Protein 6KNC (pdb70)

Organism: Thermococcus kodakarensis (strain ATCC BAA-918 / JCM 12380 / KOD1) (NCBI:txid69014)

InterPro domains:
  IPR007185 DNA polymerase alpha/delta/epsilon, subunit B [PF04042] (469-673)
  IPR011149 DNA polymerase II small subunit, archaeal [MF_00325] (1-725)
  IPR012340 Nucleic acid-binding, OB-fold [SSF50249] (376-436)
  IPR024826 DNA polymerase delta/II small subunit family [PTHR10416] (326-728)
  IPR029052 Metallo-dependent phosphatase-like [SSF56300] (469-696)
  IPR054750 DNA polymerase II small subunit, N-terminal domain [PF22317] (3-56)

B-factor: mean 438.08, std 149.67, range [30.0, 999.99]

Nearest PDB structures (foldseek):
  6knc-assembly1_B  TM=1.001E+00  e=0.000E+00  Thermococcus kodakarensis
  6knb-assembly1_B  TM=9.553E-01  e=0.000E+00  Thermococcus kodakarensis
  9f29-assembly1_B  TM=9.283E-01  e=0.000E+00  Pyrococcus abyssi GE5
  9f2a-assembly1_B  TM=9.265E-01  e=0.000E+00  Pyrococcus abyssi GE5
  5ijl-assembly1_A  TM=6.825E-01  e=0.000E+00  Pyrococcus abyssi GE5

Solvent-accessible surface area: 108663 Å² total; per-residue (Å²): 164,72,60,26,54,128,31,102,60,81,59,92,167,55,11,126,71,78,112,54,146,53,52,86,117,166,95,28,18,12,101,91,101,12,53,112,126,51,23,31,106,44,86,103,57,123,90,215,168,38,96,38,4,75,59,3,4,18,35,8,8,101,16,2,34,150,39,2,43,142,13,5,155,105,56,135,92,20,33,82,40,31,27,10,62,104,4,98,195,38,197,125,96,59,9,0,1,1,0,23,9,9,41,43,61,121,58,227,166,0,31,33,9,28,1,17,16,75,70,22,95,24,88,0,42,1,14,52,151,80,165,15,6,112,69,6,66,33,9,8,58,40,2,2,2,5,0,2,61,0,26,18,40,217,51,58,0,97,4,90,99,24,17,25,1,50,7,49,122,172,72,217,94,85,93,116,42,186,57,67,0,4,2,0,5,15,1,1,1,13,1,3,7,109,76,23,14,72,103,0,8,37,76,8,5,36,6,20,2,1,80,39,132,48,208,99,36,74,100,22,16,12,46,6,8,0,10,8,4,3,0,2,6,6,20,3,54,31,102,50,141,40,7,146,138,9,18,39,5,23,7,6,4,23,5,6,39,0,6,6,35,0,13,94,16,10,15,125,59,11,23,7,12,3,3,0,2,37,38,7,6,0,23,15,0,21,15,7,49,15,19,13,140,2,2,0,68,36,2,96,128,60,190,39,9,65,39,15,18,19,6,3,26,3,92,2,44,23,5,10,11,12,5,5,16,24,26,4,5,40,10,0,27,105,106,8,98,140,39,47,23,96,138,0,0,52,0,0,11,13,5,0,16,5,5,2,14,1,2,4,26,39,20,162,6,3,7,1,11,18,19,31,0,21,9,9,13,78,61,48,4,12,4,4,5,8,2,36,4,20,14,38,32,101,70,54,46,45,45,0,1,0,2,1,0,1,0,1,8,21,57,10,61,81,22,128,97,72,124,49,71,1,21,0,0,20,0,0,4,1,2,0,20,66,18,113,40,149,37,79,10,148,27,15,169,110,18,56,67,100,138,46,20,115,52,34,12,96,24,4,42,153,59,0,75,156,0,29,38,31,0,140,127,1,4,79,55,2,36,7,24,10,137,93,30,61,7,70,76,4,86,47,39,0,22,47,0,48,21,18,45,4,14,134,49,0,15,97,81,2,113,72,11,25,177,118,121,21,36,26,62,0,2,30,63,0,0,32,9,4,31,107,40,125,78,37,135,72,41,61,124,43,108,25,0,48,33,0,0,14,0,2,0,0,0,10,14,34,9,34,7,2,8,5,59,16,0,3,40,62,1,85,28,44,134,0,147,84,58,81,17,27,66,0,0,0,0,41,6,20,24,28,6,138,46,2,20,15,34,11,12,4,11,3,8,4,9,0,1,26,0,39,104,82,44,62,23,54,61,4,74,14,38,105,70,18,4,65,2,16,34,39,0,5,48,44,9,15,104,85,58,36,158,14,138,124,84,9,106,33,86,30,5,76,100,16,14,105,38,13,0,0,15,14,8,9,74,104,57,35,194,40,81,6,77,54,112,144,10,75,20,30,110,28,47,31,0,7,2,2,0,0,10,0,12,3,15,0,15,18,89,37,0,29,49,9,9,109,34,1,95,119,22,65,19,164,41,11,90,34,0,54,101,41,26,125,69,79,150,192,114,200,89,84,3,104,34,52,70,7,58,38,69,31,155,78,13,123,14,28,76,127,97,101,67,140,63,39,135,62,34,46,31,112,6,52,72,117,75,40,67,55,11,43,15,7,13,32,5,40,102,79,22,8,6,24,8,16,58,144,43,72,120,92,62,83,7,14,23,86,58,12,40,8,18,6,12,61,11,44,58,6,16,6,54,69,5,56,68,83,129,41,9,77,154,19,106,60,36,43,64,19,22,48,45,38,4,23,8,22,25,37,20,50,42,72,57,51,71,108,42,36,4,33,0,8,2,6,6,6,9,16,18,1,41,10,9,4,60,12,0,99,112,107,72,156,2,84,4,96,20,62,51,106,24,110,179,138,18,0,68,66,0,8,111,125,8,103,31,78,36,77,68,7,67,61,6,0,126,50,13,42,148,21,38,8,57,3,42,32,7,7,35,24,2,58,83,5,91,10,7,3,3,1,63,32,15,22,30,3,29,21,71,122,31,91,45,2,46,71,6,6,96,23,2,111,73,16,129,34,74,66,31,120,97,122,196,4,92,28,0,96,67,0,39,13,69,19,115,178,25,117,11,79,2,10,12,20,5,10,6,21,17,166,24,47,43,84,113,184,101,147,91,11,1,36,2,88,123,32,80,0,2,6,3,0,10,5,6,9,20,42,143,42,107,0,111,55,70,89,109,46,22,2,1,30,7,2,45,87,95,42,118,4,102,5,66,15,34,10,8,1,49,50,69,239,61,60,9,17,1,6,6,2,1,8,141,20,3,38,179,48,70,2,2,67,112,0,15,134,121,32,110,39,3,172,30,79,1,9,33,15,63,1,73,162,56,48,41,86,2,12,21,14,60,1,37,128,36,72,35,76,4,50,38,17,31,38,0,56,157,36,74,41,76,47,17,39,51,62,1,100,110,108,123,59,136,1,84,183,10,101,57,113,4,116,23,51,27,126,76,95,2,99,2,36,90,31,12,136,70,1,18,80,56,4,150,7,149,56,26,125,123,2,16,2,9,133,34,15,32,6,25,105,37,8,5,11,12,18,8,9,1,0,0,2,13,104,19,90,2,116,7,78,70,10,5,0,4,42,47,95,10,34,19,4,51,27,59,30,22,67,2,120,72,41,67,18,64,39,113,71,12,123,120,19,35,23,57,94,9,39,116,46,130,80,9,134,155,44,68,37,49,8,35,8,52,0,1,5,6,7,6,1,101,92,1,2,147,35,1,13,83,0,0,108,0,0,4,26,0,0,77,68,24,6,64,17,108,108,70,13,80,6,98,138,33,121,56,5,22,24,30,11,2,1,9,0,12,29,3,15,4,16,0,27,0,0,32,4,13,10,31,15,110,67,145,44,0,43,0,11,56,66,14,10,41,69,96,34,66,94,39,133,19,45,92,10,6,10,0,5,7,2,0,4,1,0,14,10,2,101,88,15,50,38,121,130,152,31,50,97,13,13,1,2,27,14,1,4,10,94,52,66,16,160,53,132,94,24,80,93,101,39,91,80,31,35,53,51,21,19,40,58,11,17,114,19,2,61,112,52,41,25,19,91,86,69,136,3,18,87,106,44,57,156,77,120,158,143,79,80,82,33,98,65,90,28,11,42,32,66,56,115,48,29,112,90,119,46,51,29,20,76,14,48,24,74,92,44,58,67,20,36,125,26,17,48,146,30,6,8,92,6,64,2,84,10,103,165,18,104,120,104,137,42,102,28,6,22,19,42,132,10,60,155,15,80,11,152,23,75,19,64,5,29,48,47,77,28,89,149,129,32,64,57,9,56,115,67,47,21,115,73,104,24,105,36,51,8,18,24,33,18,21,40,41,34,14,37,99,83,10,91,83,67,96,31,42,69,18,36,15,31,37,7,12,55,89,12,13,118,104,62,47,70,169,126,76,38,14,34,7,13,16,57,13,0,129,88,31,27,54,16,5,31,2,8,13,53,41,17,79,31,2,5,23,58,1,34,107,126,5,22,25,4,102,0,7,12,89,70,104,19,5,10,12,17,12,34,12,45,87,80,9,16,97,103,19,79,34,101,93,68,51,82,12,8,2,59,4,67,38,5,58,74,9,4,113,75,15,86,38,196,12,25,2,5,26,96,11,30,130,107,101,62,0,41,0,24,8,77,52,49,4,77,9,24,17,69,7,38,25,84,124,29,146,39,96,155,74,125,69,79,179,53,86,45,54,0,22,0,10,0,31,0,47,0,14,52,16,0,6,46,5,0,46,71,16,18,111,6,0,48,3,35,0,90,123,93,32,0,7,5,69,1,66,45,172,74,31,66,0,54,0,77,0,29,97,161,41,88,0,2,97,74,35,92,10,147,123,98,2,116,8,10,0,6,6,185,64,9,22,33,3,6,122,7,9,25,92,96,51,93,0,27,5,63,0,0,66,136,38,31,0,27,6,11,14,102,10,101,135,81,0,98,3,9,4,31,5,40,58,77,160,125,126,94,40,5,22,5,11,14,64,4,0,121,64,22,8,64,10,2,16,2,4,14,57,18,25,86,64,0,2,21,45,10,44,131,125,0,25,29,4,63,3,40,8,107,64,154,39,4,9,7,11,6,54,3,34,90,73,28,10,86,100,25,98,40,113,98,57,72,66,12,6,5,37,0,79,78,2,49,108,12,5,141,70,13,112,62,185,19,43,1,36,25,102,10,18,109,81,106,72,1,66,1,30,15,80,46,7,3,90,2,32,7,59,6,40,23,77,129,16,166,30,159,99,100,143,31,77,148,69,83,57,39,1,35,0,9,2,44,0,41,6,16,58,13,6,8,90,26,0,40,112,47,28,92,38,2,60,11,10,0,59,131,68,39,1,5,11,49,0,83,31,149,58,32,60,13,54,4,81,0,26,88,150,12,153,4,8,64,94,21,98,9,144,108,87,1,94,7,23,0,6,4,160,40,3,44,37,3,10,141,17,10,37,133,91,45,92,0,50,5,113,0,0,80,124,37,8,3,16,1,42,17,58,2,117,125,96,1,84,2,3,2,15,4,46,32,130,73,178,238,65,21,7,51,4,16,8,75,9,0,116,54,20,16,72,10,2,34,3,5,10,89,7,1,94,84,2,3,14,54,6,47,96,146,4,24,24,1,94,14,22,10,73,62,77,34,5,16,2,25,6,56,2,30,81,85,14,16,64,123,43,66,45,82,64,51,30,73,19,4,19,57,2,76,79,13,60,102,29,2,144,49,9,94,35,169,10,31,4,18,27,97,4,28,51,83,34,51,6,61,1,18,2,86,24,39,1,57,11,26,16,51,27,40,9,104,98,36,72,43,111,87,63,127,54,83,173,92,117,28,60,1,39,1,14,0,45,0,68,4,8,26,6,2,15,59,11,0,29,98,24,19,81,39,2,62,7,16,0,60,127,81,57,2,14,7,70,2,96,42,123,72,35,82,6,52,1,94,1,16,67,133,51,138,0,6,81,54,18,96,16,117,113,99,2,95,11,48,0,0,1,131,37,8,32,66,3,6,117,24,19,27,154,82,58,74,0,43,10,87,0,2,85,122,64,21,0,26,9,22,12,70,12,134,115,95,1,114,3,10,1,8,1,13,10,45,81,93,140

Sequence (2315 aa):
YSTYSDLVIAPKEGFHYRAKEIPDEWELAFDVKNVKFEVPKVKNAQSKEGEVIIQAYSSYFKSRLKKMRRIFRENPEIGTIVDIAKLSYVREDDVTIIGLVNEKRETRKGYLFEIEDATGRIKVFIGSDKEGANEAYSTIMPDSVVAFRGTPGKGIFFANRVFLPDVPKFKRSKPPLEEKVYAILLSDIHVGSNKFCEEAFIKFLEWLNGEVNSRTEEELVSRIKYIIIGGDVVDGVGIYPGQYNELAIPDIFDQYEALANLLKQVPDHITMFIGPGNHDAARTALPQPGFYEEYAKPLYKLKNAVIISNPAVIRLHGRDFLVAHGRGIEDVVDFVPNRSHHRPAEAMVELLKLRHIAPTFGNKVPIAPDPEDTLVIESVPDLFQAGHVHVMQYKTYNGVFVINTGTWQAQTEFQKMVNIIPTPARVPIIDVETARLRAVVRFDQFCEGVPEMKAYFESLQREIDRAYAIARKARAQGKDPSFDVEVPQATDMAGRVESLVGPPGVAERIRELVKEYGKEIAALKVVDEIIEGKFGDLGSKEKYAEQAVRTALAILTEGIVSAPLEGIADVKIKRNEWADGSEYLALYYAGPIRSSGGTAQALSVLVGDYVRRKLGLDRFKPSDEHIERMVEEVDLYHRAVTRLQYHPEADEVRLAMRNIPIEITGEETDKVEVSHRNVPGVETNHLRGGAILVLAEGVLQKAKKLVKYIDKMGIEGWDWIKEFVEAKEKGVEKGFYYELYEKFRANIAPNKKYTKEIIGGRPLFAEPSTNGGFRLRYGRSWSVNPATMLILGCIVTPATTVEGPIVRLKNGSVVRVDDYETALKVRNEVDEILYVGDALVNFGDFVENNQTLLPANYVEEWWVQELVQAIKDLYEVELQPFAENDREAVEEAAEYLEVDPDFLWNLLKDPLRVKPDVETAIHLSTVLDIPFHPYYTLYWNTLQPEEVEELQKALLGAQIEWAEFRKNRFAKKVVLENDKNIKRYLELLGLPHRLERVEKKRKVIVVEYPWSAALLTPLGNLEWEFKAKPFYTVIDIINENNRIKLRDRGISWIGKPPVQVLFPIGLAGGQSRDIKKAAEEGKTARVEIAFFKCPKCGHVGPEHLCPVCGTRKELLWHCPKCGADYPESDAKDFNYRCPKCDVELKPYAEREIKPADLLRQAMDNVKVYGIDRLKGVKGMTSGYKMAEPLEKGLLRVKNDVYVFKDGTIRFDATDAPITHFKPKEIGTSVEKLRELGYTHDFEGKPLERDDQILELKVQDVILPYEAGRYLLKVARFIDDLLEKFYGLPRFYNAEKMEDLVGHLVIGLAPHTSAGIIGRIIGFSDVLVGYAHPYYHAAKRRNCDGDEDAVMLLLDALLNFSKYYLPEKRGGKMDAPLVVTTRLDPREVDSEVHNMDVVRYYPLEFYKATYELKSPKEVKVIERVEDGDMEEKVARQLALAERIRAVDEHHVAETIINSHLVPDLRGNLRSFTRQEFRCVKCNTKYRRPPLTGKCPKCGGKIVLTVSKGAIEKYLPTAKMLVTKYRVKDYTRQRICITEKDIKTLFQRTLMGFSADICEKMVKERTGHSMPFEVVFDGAKEFADLIATASNLIDEAAFKFTEEGISMRAMDPSRVVLIDLNLPESIFSKYEVEEPETIGINMDQFKKILKRGKAKDTLILRKGDENFLEITFEGTAKRTFRLPLIDVEELELELPELPFTAKVVLLGEVLKEGIKDASLVSDAIKFIAKENEFTMKAEGETNEVEIRLTLEDEGLLDLEVEEETKSAYGIRYLSDMVKGIGKADEVILRFGNEMPLQMEYMIRDEGRLTFLLAPRVEEMPFEVVFDGAKEFADLIATASNLIDEAAFKFTEEGISMRAMDPSRVVLIDLNLPESIFSKYEVEEPETIGINMDQFKKILKRGKAKDTLILRKGDENFLEITFEGTAKRTFRLPLIDVEELELELPELPFTAKVVLLGEVLKEGIKDASLVSDAIKFIAKENEFTMKAEGETNEVEIRLTLEDEGLLDLEVEEETKSAYGIRYLSDMVKGIGKADEVILRFGNEMPLQMEYMIRDEGRLTFLLAPRVEEMPFEVVFDGAKEFADLIATASNLIDEAAFKFTEEGISMRAMDPSRVVLIDLNLPESIFSKYEVEEPETIGINMDQFKKILKRGKAKDTLILRKGDENFLEITFEGTAKRTFRLPLIDVEELELELPELPFTAKVVLLGEVLKEGIKDASLVSDAIKFIAKENEFTMKAEGETNEVEIRLTLEDEGLLDLEVEEETKSAYGIRYLSDMVKGIGKADEVILRFGNEMPLQMEYMIRDEGRLTFLLAPRVEE

Radius of gyration: 45.82 Å; Cα contacts (8 Å, |Δi|>4): 4794; chains: 5; bounding box: 106×121×122 Å

Foldseek 3Di:
DDLQQPPADAFDPPFDADDDDFDWDWDDACCPPFVVDFFVPQPPDDDPDDDSACQLQVLAVVQVCVLLVVLVVVDPPADQEDEPVCLVVPDWFKHKYKFWWQAWDQDPQFIWTWGAHPNGIAIEGEGHPAPCNVVVVLADRHTAIKMFIGHADPGHTDTRDIGAQAFDLDDDDDDFDPDWEWEWEAEAQAAFWPFFLVVLLSVVLNVLSPPDDDPVVSVHSSRYQEYAYQENLHPADDPDPPCVVTGNHPDQLSSLSSVLSSPVSHDLSRAYEAEYEQRHQAPQAPFGNFRDCPSCVVLVVDPSRDTHTAFIFMQTPNATATRHAADQLVVSPVPRPPHDLQCSLVSVNSVNRRQFGHRDPDPPGHYGRGSHNPRGNNDRHQEDEYEPQQHWDWDADSNHTYIYHHYRGAQDVVNVVVPGHHQHSWIFMATPRSSYTDDIGHPCVSPDDD/DLVVVVLVVVVVQLVVLQVVLQLLLCLQQDPDNHFQFAADFALLRLLCLQPHDDPCSVLLVVCCVPPNLLVSLLVVLVCLQVAPSHDDDDLQRSLLCSLSSSLCSVLSQLFQCNPQFWDGKDKAFPVVPPGFIFIETATFAPHQLRAQASLQVSLVSSVVSCVVVVGWFDAQDPLRLVQVLQLLVVCCPPVHPDDDRDDSVCSNVVVRLRGHHYFYDAHDAAATPSPPDPPDDDRHRTPSRNCNRCVRCVVCLQCVVVSCVVSPPPRPVVSVVVLVVLPPDVPAFPVLVLLVVLVPDPQVVVVVVVVCVVFWHPLDDPLDDDFAAEAAAAPAEWDCLCVLVFPDHHHYDLDAFFAKFAFQQGFIGTDGHNVVSVVRVVGGDFPLHRYHDYHHLVPDDGDDFWFFAHFDDQQVVVVVVQVLCCVPVVQHDDALAADDCVSLVVCCVVLVHDSVLVRVCSPPVRVRDDFQVSQVSNCLPSVAAGRPVLAFQQSRDACVLVLQVLVQQVPWDWAWDADPNDTFTFKTKGFCVSDHCVVVVNRSQGWDWDPPVVDDTTIMRGPPNRRSVCQLCQVVPDRDDGDPNAGRLRSSCVDHSHHHDRRRPDHDDDDFAQFADAQACLCPPQQWLCCCLVVWGKGQAKAAWWAAPPPGDIGLGQQDLVDGDGTFAWWAAVVDGDIAHPVRCVVVPQADPVDGDHTARIGTDMGTSNVVVVSQCVQLVDDDADTHHHHNAQQFDNSRGDRCVLSVLCRVLVAGDDLQQFRWDKFFADADQKDFCVQFVDDLVLCVVVSQAAALVRHGSDDRGDIHGDDQQEKAAAPVCLSRVVSVLVSVQSCCVRVSVHHRDQPADHSQSQAPFKKWKDWFSGQETEIHGYRGYDHDNHMYHHCLNPPPSSVSSVTGMIIMGHDSSCSNGGDPRSFGDRDDDRHTYNNHYYYNRPPPVPPCVNVSSPSVPDDDVLSNVVSSVGRRSVPCVSVCVVVCPPPSVLVSCVSVVVSSCVVVVVDDDDTCDCVVVVVCLVCVLVVLQQAFWWAFDVGHVDTDHSDDDQDDPVDRGRTHTPSVLPPSVVCLCVCVVVPLVHDDPPCVCVNVVVVVVSVVVVDDPDPDPPSSDCPVVVVVVVVVVD/DKWKFKAAFLVQCLLVLQLVCLQPQKWKWFFAPQFIWTWAAGPVRFKIKIKTGGPVRTPDTGDDHTDMWIDRSNCVNVVSVPPGRRWMWMWIDDDAQWIWIFTDDPDTDIDIHGTDDDDHDDDDDDPDDWQWKWKFFLVLLQCVLVVLVVFAWKWKWKDAPFWTWIWHHDDPDIDIRIDGCVDDGTPDIGHHHIFMFMAGRVSSNSNSVSPDGGFMWMWTDGHQGWIWIWDADVNHMMMIMTGHTDPPD/DKWKFKAAQLQLVLLVLVLVCLQDFKFWWFQDPQGIWGWAHHPVRFKIKIKGFGPVRTDRTGDDDTDTFMDGSNPVSVVSVPDGRGWMWMWMDDPDQKIWIFTPDPHTDIDIDGTDDDDGDPDDDDPDAFQKKKKFWLVCLCCVLVVLVVADFKKKWWGDQQWTWIWRDHDPDIDIDIGGCVDPGIHHMRHDDIAIAMATSVVSVSSSVSGDGGFTWMWTHGHQGWTFTKGADPNRMIMTMTGGTDDDD/DWWKFKAQFLVLVLLVLQLCVLFAFWWKFWQDQQGTWTWAHHPVQFKTKIWFDGNVRTPGTTDDDTGIFTDGSVVSNVVSVVPGGRWMWMWTDDDDQWTWTWIHGPDTDTDIDGTDDDPTDDDDDDDDAALWKFKWFQVLLQVVLVVVVVQHFKWKWKDADQWTKIKDDDDPDIDMDIDGCPDDTTPDTRHDHIFMAMATSVSVNSNSVSPDGGWIKMWGHGRQGWTKIWTARPNHIIMIMTHHGDPDD

Structure (mmCIF, N/CA/C/O backbone):
data_6KNC
#
_entry.id   6KNC
#
_cell.length_a   1.00
_cell.length_b   1.00
_cell.length_c   1.00
_cell.angle_alpha   90.00
_cell.angle_beta   90.00
_cell.angle_gamma   90.00
#
_symmetry.space_group_name_H-M   'P 1'
#
loop_
_entity.id
_entity.type
_entity.pdbx_description
1 polymer 'DNA polymerase II small subunit'
2 polymer 'DNA polymerase D DP2 (DNA polymerase II large) subunit'
3 polymer 'DNA polymerase sliding clamp 1'
4 polymer pri30DNA
5 polymer temp45DNA
6 non-polymer 'FE (III) ION'
7 non-polymer 'ZINC ION'
#
loop_
_atom_site.group_PDB
_atom_site.id
_atom_site.type_symbol
_atom_site.label_atom_id
_atom_site.label_alt_id
_atom_site.label_comp_id
_atom_site.label_asym_id
_atom_site.label_entity_id
_atom_site.label_seq_id
_atom_site.pdbx_PDB_ins_code
_atom_site.Cartn_x
_atom_site.Cartn_y
_atom_site.Cartn_z
_atom_site.occupancy
_atom_site.B_iso_or_equiv
_atom_site.auth_seq_id
_atom_site.auth_comp_id
_atom_site.auth_asym_id
_atom_site.auth_atom_id
_atom_site.pdbx_PDB_model_num
ATOM 1 N N . TYR A 1 88 ? 60.56500 106.01700 110.13400 1.000 754.30000 286 TYR A N 1
ATOM 2 C CA . TYR A 1 88 ? 61.43100 107.16600 110.37400 1.000 754.30000 286 TYR A CA 1
ATOM 3 C C . TYR A 1 88 ? 60.75900 108.43300 109.87200 1.000 754.30000 286 TYR A C 1
ATOM 4 O O . TYR A 1 88 ? 59.98000 108.40500 108.91700 1.000 754.30000 286 TYR A O 1
ATOM 13 N N . SER A 1 89 ? 61.06000 109.54500 110.53100 1.000 715.04000 287 SER A N 1
ATOM 14 C CA . SER A 1 89 ? 60.47400 110.81900 110.16300 1.000 715.04000 287 SER A CA 1
ATOM 15 C C . SER A 1 89 ? 61.17700 111.39500 108.94000 1.000 715.04000 287 SER A C 1
ATOM 16 O O . SER A 1 89 ? 62.12200 110.82100 108.39400 1.000 715.04000 287 SER A O 1
ATOM 19 N N . THR A 1 90 ? 60.73100 112.57600 108.53300 1.000 561.89000 288 THR A N 1
ATOM 20 C CA . THR A 1 90 ? 61.28400 113.25000 107.37500 1.000 561.89000 288 THR A CA 1
ATOM 21 C C . THR A 1 90 ? 61.58100 114.71800 107.61600 1.000 561.89000 288 THR A C 1
ATOM 22 O O . THR A 1 90 ? 61.92000 115.41700 106.65700 1.000 561.89000 288 THR A O 1
ATOM 26 N N . TYR A 1 91 ? 61.37400 115.21600 108.84000 1.000 519.37000 289 TYR A N 1
ATOM 27 C CA . TYR A 1 91 ? 61.67000 116.58700 109.26200 1.000 519.37000 289 TYR A CA 1
ATOM 28 C C . TYR A 1 91 ? 60.93800 117.65000 108.43000 1.000 519.37000 289 TYR A C 1
ATOM 29 O O . TYR A 1 91 ? 61.36000 118.80800 108.40600 1.000 519.37000 289 TYR A O 1
ATOM 38 N N . SER A 1 92 ? 59.81600 117.29800 107.79500 1.000 594.81000 290 SER A N 1
ATOM 39 C CA . SER A 1 92 ? 59.04000 118.23200 106.98800 1.000 594.81000 290 SER A CA 1
ATOM 40 C C . SER A 1 92 ? 57.85400 118.81800 107.73100 1.000 594.81000 290 SER A C 1
ATOM 41 O O . SER A 1 92 ? 56.99400 119.44500 107.10500 1.000 594.81000 290 SER A O 1
ATOM 44 N N . ASP A 1 93 ? 57.79000 118.63600 109.04800 1.000 879.75000 291 ASP A N 1
ATOM 45 C CA . ASP A 1 93 ? 56.68700 119.16300 109.83400 1.000 879.75000 291 ASP A CA 1
ATOM 46 C C . ASP A 1 93 ? 57.06100 120.40300 110.63300 1.000 879.75000 291 ASP A C 1
ATOM 47 O O . ASP A 1 93 ? 56.16500 121.16300 111.01600 1.000 879.75000 291 ASP A O 1
ATOM 52 N N . LEU A 1 94 ? 58.34900 120.61200 110.91200 1.000 925.14000 292 LEU A N 1
ATOM 53 C CA . LEU A 1 94 ? 58.75200 121.77200 111.69600 1.000 925.14000 292 LEU A CA 1
ATOM 54 C C . LEU A 1 94 ? 58.66200 123.02400 110.84100 1.000 925.14000 292 LEU A C 1
ATOM 55 O O . LEU A 1 94 ? 59.58600 123.35200 110.08800 1.000 925.14000 292 LEU A O 1
ATOM 60 N N . VAL A 1 95 ? 57.52500 123.70300 110.92900 1.000 963.14000 293 VAL A N 1
ATOM 61 C CA . VAL A 1 95 ? 57.27000 124.94200 110.21000 1.000 963.14000 293 VAL A CA 1
ATOM 62 C C . VAL A 1 95 ? 56.74100 125.91200 111.25900 1.000 963.14000 293 VAL A C 1
ATOM 63 O O . VAL A 1 95 ? 55.59500 125.79100 111.70700 1.000 963.14000 293 VAL A O 1
ATOM 67 N N . ILE A 1 96 ? 57.57600 126.85900 111.67400 1.000 999.99000 294 ILE A N 1
ATOM 68 C CA . ILE A 1 96 ? 57.21800 127.84600 112.68400 1.000 999.99000 294 ILE A CA 1
ATOM 69 C C . ILE A 1 96 ? 57.53400 129.22000 112.11900 1.000 999.99000 294 ILE A C 1
ATOM 70 O O . ILE A 1 96 ? 58.66200 129.46800 111.67600 1.000 999.99000 294 ILE A O 1
ATOM 75 N N . ALA A 1 97 ? 56.54200 130.10800 112.13400 1.000 999.99000 295 ALA A N 1
ATOM 76 C CA . ALA A 1 97 ? 56.75200 131.45400 111.64100 1.000 999.99000 295 ALA A CA 1
ATOM 77 C C . ALA A 1 97 ? 57.57800 132.25800 112.64500 1.000 999.99000 295 ALA A C 1
ATOM 78 O O . ALA A 1 97 ? 57.56300 131.95700 113.84300 1.000 999.99000 295 ALA A O 1
ATOM 80 N N . PRO A 1 98 ? 58.35300 133.24300 112.17100 1.000 999.99000 296 PRO A N 1
ATOM 81 C CA . PRO A 1 98 ? 59.12800 134.08100 113.09300 1.000 999.99000 296 PRO A CA 1
ATOM 82 C C . PRO A 1 98 ? 58.23000 134.87000 114.03100 1.000 999.99000 296 PRO A C 1
ATOM 83 O O . PRO A 1 98 ? 57.07700 135.17900 113.71700 1.000 999.99000 296 PRO A O 1
ATOM 87 N N . LYS A 1 99 ? 58.77600 135.17900 115.19800 1.000 999.99000 297 LYS A N 1
ATOM 88 C CA . LYS A 1 99 ? 58.02400 135.90400 116.20500 1.000 999.99000 297 LYS A CA 1
ATOM 89 C C . LYS A 1 99 ? 57.83300 137.34500 115.76000 1.000 999.99000 297 LYS A C 1
ATOM 90 O O . LYS A 1 99 ? 58.76900 137.98700 115.27200 1.000 999.99000 297 LYS A O 1
ATOM 96 N N . GLU A 1 100 ? 56.60300 137.84200 115.90700 1.000 999.99000 298 GLU A N 1
ATOM 97 C CA . GLU A 1 100 ? 56.30200 139.21100 115.50900 1.000 999.99000 298 GLU A CA 1
ATOM 98 C C . GLU A 1 100 ? 56.97900 140.21300 116.43100 1.000 999.99000 298 GLU A C 1
ATOM 99 O O . GLU A 1 100 ? 57.35200 141.30600 115.98700 1.000 999.99000 298 GLU A O 1
ATOM 105 N N . GLY A 1 101 ? 57.15000 139.86000 117.70700 1.000 999.99000 299 GLY A N 1
ATOM 106 C CA . GLY A 1 101 ? 57.78000 140.75400 118.66300 1.000 999.99000 299 GLY A CA 1
ATOM 107 C C . GLY A 1 101 ? 59.25300 141.00500 118.40600 1.000 999.99000 299 GLY A C 1
ATOM 108 O O . GLY A 1 101 ? 59.80400 141.97800 118.93000 1.000 999.99000 299 GLY A O 1
ATOM 109 N N . PHE A 1 102 ? 59.89600 140.16200 117.60200 1.000 999.99000 300 PHE A N 1
ATOM 110 C CA . PHE A 1 102 ? 61.30600 140.32200 117.28600 1.000 999.99000 300 PHE A CA 1
ATOM 111 C C . PHE A 1 102 ? 61.45200 141.27100 116.10700 1.000 999.99000 300 PHE A C 1
ATOM 112 O O . PHE A 1 102 ? 60.86300 141.05100 115.04400 1.000 999.99000 300 PHE A O 1
ATOM 120 N N . HIS A 1 103 ? 62.24400 142.31700 116.29600 1.000 999.99000 301 HIS A N 1
ATOM 121 C CA . HIS A 1 103 ? 62.37600 143.35800 115.29400 1.000 999.99000 301 HIS A CA 1
ATOM 122 C C . HIS A 1 103 ? 63.46500 143.00400 114.29700 1.000 999.99000 301 HIS A C 1
ATOM 123 O O . HIS A 1 103 ? 64.62100 142.78100 114.67400 1.000 999.99000 301 HIS A O 1
ATOM 130 N N . TYR A 1 104 ? 63.09300 142.97600 113.02800 1.000 974.23000 302 TYR A N 1
ATOM 131 C CA . TYR A 1 104 ? 64.04200 142.75000 111.95900 1.000 974.23000 302 TYR A CA 1
ATOM 132 C C . TYR A 1 104 ? 64.53400 144.08700 111.45000 1.000 974.23000 302 TYR A C 1
ATOM 133 O O . TYR A 1 104 ? 63.74400 145.00800 111.22600 1.000 974.23000 302 TYR A O 1
ATOM 142 N N . ARG A 1 105 ? 65.83600 144.18400 111.27300 1.000 907.78000 303 ARG A N 1
ATOM 143 C CA . ARG A 1 105 ? 66.45000 145.40300 110.79000 1.000 907.78000 303 ARG A CA 1
ATOM 144 C C . ARG A 1 105 ? 66.58600 145.31100 109.28100 1.000 907.78000 303 ARG A C 1
ATOM 145 O O . ARG A 1 105 ? 67.20800 144.37900 108.76400 1.000 907.78000 303 ARG A O 1
ATOM 153 N N . ALA A 1 106 ? 65.99500 146.26700 108.57900 1.000 848.77000 304 ALA A N 1
ATOM 154 C CA . ALA A 1 106 ? 66.04300 146.30900 107.12600 1.000 848.77000 304 ALA A CA 1
ATOM 155 C C . ALA A 1 106 ? 67.19400 147.21800 106.71900 1.000 848.77000 304 ALA A C 1
ATOM 156 O O . ALA A 1 106 ? 67.15500 148.42900 106.95900 1.000 848.77000 304 ALA A O 1
ATOM 158 N N . LYS A 1 107 ? 68.21700 146.62800 106.10700 1.000 752.91000 305 LYS A N 1
ATOM 159 C CA . LYS A 1 107 ? 69.38600 147.37400 105.67400 1.000 752.91000 305 LYS A CA 1
ATOM 160 C C . LYS A 1 107 ? 70.00300 146.68200 104.46900 1.000 752.91000 305 LYS A C 1
ATOM 161 O O . LYS A 1 107 ? 69.69200 145.52700 104.16500 1.000 752.91000 305 LYS A O 1
ATOM 167 N N . GLU A 1 108 ? 70.87600 147.41500 103.77700 1.000 681.16000 306 GLU A N 1
ATOM 168 C CA . GLU A 1 108 ? 71.55500 146.87900 102.60500 1.000 681.16000 306 GLU A CA 1
ATOM 169 C C . GLU A 1 108 ? 72.51300 145.77400 103.01600 1.000 681.16000 306 GLU A C 1
ATOM 170 O O . GLU A 1 108 ? 73.37600 145.96900 103.87500 1.000 681.16000 306 GLU A O 1
ATOM 176 N N . ILE A 1 109 ? 72.38700 144.62800 102.37100 1.000 525.25000 307 ILE A N 1
ATOM 177 C CA . ILE A 1 109 ? 73.17700 143.45300 102.69300 1.000 525.25000 307 ILE A CA 1
ATOM 178 C C . ILE A 1 109 ? 74.05800 143.12400 101.49300 1.000 525.25000 307 ILE A C 1
ATOM 179 O O . ILE A 1 109 ? 73.59400 142.57600 100.49200 1.000 525.25000 307 ILE A O 1
ATOM 184 N N . PRO A 1 110 ? 75.32200 143.53200 101.52000 1.000 426.95000 308 PRO A N 1
ATOM 185 C CA . PRO A 1 110 ? 76.22000 143.19400 100.41900 1.000 426.95000 308 PRO A CA 1
ATOM 186 C C . PRO A 1 110 ? 76.57500 141.72400 100.46900 1.000 426.95000 308 PRO A C 1
ATOM 187 O O . PRO A 1 110 ? 76.65500 141.11300 101.53400 1.000 426.95000 308 PRO A O 1
ATOM 191 N N . ASP A 1 111 ? 76.82400 141.16600 99.29600 1.000 458.44000 309 ASP A N 1
ATOM 192 C CA . ASP A 1 111 ? 77.19700 139.76700 99.18800 1.000 458.44000 309 ASP A CA 1
ATOM 193 C C . ASP A 1 111 ? 78.00000 139.56700 97.91800 1.000 458.44000 309 ASP A C 1
ATOM 194 O O . ASP A 1 111 ? 77.54400 139.91300 96.82400 1.000 458.44000 309 ASP A O 1
ATOM 199 N N . GLU A 1 112 ? 79.18600 138.99300 98.06600 1.000 455.18000 310 GLU A N 1
ATOM 200 C CA . GLU A 1 112 ? 80.03800 138.77900 96.90700 1.000 455.18000 310 GLU A CA 1
ATOM 201 C C . GLU A 1 112 ? 81.05800 137.71500 97.24200 1.000 455.18000 310 GLU A C 1
ATOM 202 O O . GLU A 1 112 ? 81.86600 137.88500 98.15800 1.000 455.18000 310 GLU A O 1
ATOM 208 N N . TRP A 1 113 ? 81.02200 136.63400 96.49500 1.000 409.04000 311 TRP A N 1
ATOM 209 C CA . TRP A 1 113 ? 81.96700 135.55700 96.66700 1.000 409.04000 311 TRP A CA 1
ATOM 210 C C . TRP A 1 113 ? 83.19200 135.85900 95.83000 1.000 409.04000 311 TRP A C 1
ATOM 211 O O . TRP A 1 113 ? 83.11300 136.50500 94.78200 1.000 409.04000 311 TRP A O 1
ATOM 222 N N . GLU A 1 114 ? 84.33100 135.39900 96.31000 1.000 367.21000 312 GLU A N 1
ATOM 223 C CA . GLU A 1 114 ? 85.59600 135.62900 95.63700 1.000 367.21000 312 GLU A CA 1
ATOM 224 C C . GLU A 1 114 ? 86.15000 134.38000 94.97600 1.000 367.21000 312 GLU A C 1
ATOM 225 O O . GLU A 1 114 ? 86.64300 134.45000 93.84800 1.000 367.21000 312 GLU A O 1
ATOM 231 N N . LEU A 1 115 ? 86.06100 133.23100 95.63300 1.000 362.73000 313 LEU A N 1
ATOM 232 C CA . LEU A 1 115 ? 86.60100 131.98500 95.10100 1.000 362.73000 313 LEU A CA 1
ATOM 233 C C . LEU A 1 115 ? 85.43800 131.17000 94.55100 1.000 362.73000 313 LEU A C 1
ATOM 234 O O . LEU A 1 115 ? 84.69700 130.53300 95.30300 1.000 362.73000 313 LEU A O 1
ATOM 239 N N . ALA A 1 116 ? 85.28900 131.18900 93.23000 1.000 423.72000 314 ALA A N 1
ATOM 240 C CA . ALA A 1 116 ? 84.25800 130.43000 92.53600 1.000 423.72000 314 ALA A CA 1
ATOM 241 C C . ALA A 1 116 ? 84.96600 129.46100 91.61100 1.000 423.72000 314 ALA A C 1
ATOM 242 O O . ALA A 1 116 ? 85.70600 129.88000 90.71900 1.000 423.72000 314 ALA A O 1
ATOM 244 N N . PHE A 1 117 ? 84.69700 128.17500 91.79700 1.000 467.14000 315 PHE A N 1
ATOM 245 C CA . PHE A 1 117 ? 85.35600 127.13400 91.01700 1.000 467.14000 315 PHE A CA 1
ATOM 246 C C . PHE A 1 117 ? 84.89000 127.06800 89.57100 1.000 467.14000 315 PHE A C 1
ATOM 247 O O . PHE A 1 117 ? 85.58100 126.47200 88.73700 1.000 467.14000 315 PHE A O 1
ATOM 255 N N . ASP A 1 118 ? 83.76100 127.68600 89.24700 1.000 581.60000 316 ASP A N 1
ATOM 256 C CA . ASP A 1 118 ? 83.23400 127.59500 87.89500 1.000 581.60000 316 ASP A CA 1
ATOM 257 C C . ASP A 1 118 ? 84.00900 128.49000 86.95100 1.000 581.60000 316 ASP A C 1
ATOM 258 O O . ASP A 1 118 ? 84.43100 128.06300 85.87100 1.000 581.60000 316 ASP A O 1
ATOM 263 N N . VAL A 1 119 ? 84.22700 129.73000 87.36500 1.000 605.76000 317 VAL A N 1
ATOM 264 C CA . VAL A 1 119 ? 84.86300 130.70700 86.50400 1.000 605.76000 317 VAL A CA 1
ATOM 265 C C . VAL A 1 119 ? 86.37200 130.70000 86.64000 1.000 605.76000 317 VAL A C 1
ATOM 266 O O . VAL A 1 119 ? 87.06100 131.32400 85.82100 1.000 605.76000 317 VAL A O 1
ATOM 270 N N . LYS A 1 120 ? 86.91700 130.02000 87.64500 1.000 616.76000 318 LYS A N 1
ATOM 271 C CA . LYS A 1 120 ? 88.35100 130.07300 87.88300 1.000 616.76000 318 LYS A CA 1
ATOM 272 C C . LYS A 1 120 ? 89.10200 128.88900 87.28600 1.000 616.76000 318 LYS A C 1
ATOM 273 O O . LYS A 1 120 ? 89.99000 129.07100 86.45000 1.000 616.76000 318 LYS A O 1
ATOM 279 N N . ASN A 1 121 ? 88.73200 127.67100 87.66000 1.000 651.27000 319 ASN A N 1
ATOM 280 C CA . ASN A 1 121 ? 89.49400 126.49100 87.27300 1.000 651.27000 319 ASN A CA 1
ATOM 281 C C . ASN A 1 121 ? 88.85800 125.74500 86.11600 1.000 651.27000 319 ASN A C 1
ATOM 282 O O . ASN A 1 121 ? 89.52300 125.44000 85.12600 1.000 651.27000 319 ASN A O 1
ATOM 287 N N . VAL A 1 122 ? 87.56200 125.44900 86.21200 1.000 745.64000 320 VAL A N 1
ATOM 288 C CA . VAL A 1 122 ? 86.94400 124.55300 85.25200 1.000 745.64000 320 VAL A CA 1
ATOM 289 C C . VAL A 1 122 ? 86.52200 125.30400 84.00100 1.000 745.64000 320 VAL A C 1
ATOM 290 O O . VAL A 1 122 ? 85.93800 124.70900 83.08400 1.000 745.64000 320 VAL A O 1
ATOM 294 N N . LYS A 1 123 ? 86.83200 126.59700 83.92300 1.000 857.03000 321 LYS A N 1
ATOM 295 C CA . LYS A 1 123 ? 86.46500 127.38500 82.76000 1.000 857.03000 321 LYS A CA 1
ATOM 296 C C . LYS A 1 123 ? 87.25700 126.92400 81.54200 1.000 857.03000 321 LYS A C 1
ATOM 297 O O . LYS A 1 123 ? 86.68300 126.42900 80.56700 1.000 857.03000 321 LYS A O 1
ATOM 303 N N . PHE A 1 124 ? 88.58100 127.05600 81.58700 1.000 959.87000 322 PHE A N 1
ATOM 304 C CA . PHE A 1 124 ? 89.40300 126.59600 80.47500 1.000 959.87000 322 PHE A CA 1
ATOM 305 C C . PHE A 1 124 ? 90.70300 125.96100 80.94100 1.000 959.87000 322 PHE A C 1
ATOM 306 O O . PHE A 1 124 ? 91.69000 125.95800 80.19800 1.000 959.87000 322 PHE A O 1
ATOM 314 N N . GLU A 1 125 ? 90.73100 125.41100 82.14500 1.000 785.21000 323 GLU A N 1
ATOM 315 C CA . GLU A 1 125 ? 91.95500 124.79400 82.63700 1.000 785.21000 323 GLU A CA 1
ATOM 316 C C . GLU A 1 125 ? 91.76700 123.34700 83.04200 1.000 785.21000 323 GLU A C 1
ATOM 317 O O . GLU A 1 125 ? 92.62100 122.50500 82.75500 1.000 785.21000 323 GLU A O 1
ATOM 323 N N . VAL A 1 126 ? 90.65100 123.03100 83.67900 1.000 785.68000 324 VAL A N 1
ATOM 324 C CA . VAL A 1 126 ? 90.38000 121.66100 84.09400 1.000 785.68000 324 VAL A CA 1
ATOM 325 C C . VAL A 1 126 ? 89.95600 120.82300 82.88300 1.000 785.68000 324 VAL A C 1
ATOM 326 O O . VAL A 1 126 ? 90.50800 119.72300 82.72600 1.000 785.68000 324 VAL A O 1
ATOM 330 N N . PRO A 1 127 ? 89.00600 121.23200 82.00500 1.000 915.34000 325 PRO A N 1
ATOM 331 C CA . PRO A 1 127 ? 88.72300 120.37800 80.83300 1.000 915.34000 325 PRO A CA 1
ATOM 332 C C . PRO A 1 127 ? 89.85400 120.32000 79.81800 1.000 915.34000 325 PRO A C 1
ATOM 333 O O . PRO A 1 127 ? 89.86000 119.41300 78.97700 1.000 915.34000 325 PRO A O 1
ATOM 337 N N . LYS A 1 128 ? 90.80300 121.25100 79.86700 1.000 999.99000 326 LYS A N 1
ATOM 338 C CA . LYS A 1 128 ? 91.91300 121.31000 78.92300 1.000 999.99000 326 LYS A CA 1
ATOM 339 C C . LYS A 1 128 ? 93.20800 121.19500 79.72400 1.000 999.99000 326 LYS A C 1
ATOM 340 O O . LYS A 1 128 ? 93.78800 122.19600 80.15100 1.000 999.99000 326 LYS A O 1
ATOM 346 N N . VAL A 1 129 ? 93.65100 119.95600 79.93400 1.000 999.99000 327 VAL A N 1
ATOM 347 C CA . VAL A 1 129 ? 94.88900 119.67800 80.65200 1.000 999.99000 327 VAL A CA 1
ATOM 348 C C . VAL A 1 129 ? 95.98300 119.34400 79.64400 1.000 999.99000 327 VAL A C 1
ATOM 349 O O . VAL A 1 129 ? 96.99400 120.05000 79.56300 1.000 999.99000 327 VAL A O 1
ATOM 353 N N . LYS A 1 130 ? 95.80500 118.26600 78.87700 1.000 999.99000 328 LYS A N 1
ATOM 354 C CA . LYS A 1 130 ? 96.78600 117.88700 77.86400 1.000 999.99000 328 LYS A CA 1
ATOM 355 C C . LYS A 1 130 ? 96.23200 117.85500 76.44700 1.000 999.99000 328 LYS A C 1
ATOM 356 O O . LYS A 1 130 ? 96.82100 118.47300 75.55100 1.000 999.99000 328 LYS A O 1
ATOM 362 N N . ASN A 1 131 ? 95.14300 117.11400 76.20700 1.000 999.99000 329 ASN A N 1
ATOM 363 C CA . ASN A 1 131 ? 94.46700 116.91900 74.91800 1.000 999.99000 329 ASN A CA 1
ATOM 364 C C . ASN A 1 131 ? 95.36000 116.31200 73.83300 1.000 999.99000 329 ASN A C 1
ATOM 365 O O . ASN A 1 131 ? 94.97500 116.30900 72.65700 1.000 999.99000 329 ASN A O 1
ATOM 370 N N . ALA A 1 132 ? 96.53200 115.78600 74.18800 1.000 999.99000 330 ALA A N 1
ATOM 371 C CA . ALA A 1 132 ? 97.45300 115.17100 73.23200 1.000 999.99000 330 ALA A CA 1
ATOM 372 C C . ALA A 1 132 ? 97.99100 113.92200 73.92000 1.000 999.99000 330 ALA A C 1
ATOM 373 O O . ALA A 1 132 ? 99.00400 113.97600 74.62100 1.000 999.99000 330 ALA A O 1
ATOM 375 N N . GLN A 1 133 ? 97.32300 112.80000 73.69000 1.000 999.99000 331 GLN A N 1
ATOM 376 C CA . GLN A 1 133 ? 97.70700 111.54200 74.30700 1.000 999.99000 331 GLN A CA 1
ATOM 377 C C . GLN A 1 133 ? 97.14300 110.43800 73.41800 1.000 999.99000 331 GLN A C 1
ATOM 378 O O . GLN A 1 133 ? 96.66300 110.70000 72.31100 1.000 999.99000 331 GLN A O 1
ATOM 384 N N . SER A 1 134 ? 97.18600 109.20300 73.90300 1.000 999.99000 332 SER A N 1
ATOM 385 C CA . SER A 1 134 ? 96.67600 108.05300 73.17500 1.000 999.99000 332 SER A CA 1
ATOM 386 C C . SER A 1 134 ? 95.14700 108.04600 73.21000 1.000 999.99000 332 SER A C 1
ATOM 387 O O . SER A 1 134 ? 94.49200 108.99500 73.65600 1.000 999.99000 332 SER A O 1
ATOM 390 N N . LYS A 1 135 ? 94.57800 106.95500 72.68600 1.000 999.99000 333 LYS A N 1
ATOM 391 C CA . LYS A 1 135 ? 93.13100 106.76500 72.66400 1.000 999.99000 333 LYS A CA 1
ATOM 392 C C . LYS A 1 135 ? 92.56000 106.76900 74.07700 1.000 999.99000 333 LYS A C 1
ATOM 393 O O . LYS A 1 135 ? 91.53800 107.40900 74.34600 1.000 999.99000 333 LYS A O 1
ATOM 399 N N . GLU A 1 136 ? 93.23800 106.09500 74.99900 1.000 999.99000 334 GLU A N 1
ATOM 400 C CA . GLU A 1 136 ? 92.84400 106.01900 76.39900 1.000 999.99000 334 GLU A CA 1
ATOM 401 C C . GLU A 1 136 ? 93.99300 106.52800 77.26300 1.000 999.99000 334 GLU A C 1
ATOM 402 O O . GLU A 1 136 ? 94.82200 105.74100 77.72300 1.000 999.99000 334 GLU A O 1
ATOM 408 N N . GLY A 1 137 ? 94.05100 107.84200 77.48700 1.000 997.96000 335 GLY A N 1
ATOM 409 C CA . GLY A 1 137 ? 95.09500 108.42900 78.29500 1.000 997.96000 335 GLY A CA 1
ATOM 410 C C . GLY A 1 137 ? 94.64900 108.81000 79.70100 1.000 997.96000 335 GLY A C 1
ATOM 411 O O . GLY A 1 137 ? 93.48900 108.69800 80.08500 1.000 997.96000 335 GLY A O 1
ATOM 412 N N . GLU A 1 138 ? 95.61800 109.29800 80.46600 1.000 440.89000 336 GLU A N 1
ATOM 413 C CA . GLU A 1 138 ? 95.40300 109.74200 81.83100 1.000 440.89000 336 GLU A CA 1
ATOM 414 C C . GLU A 1 138 ? 95.63400 111.23700 81.90400 1.000 440.89000 336 GLU A C 1
ATOM 415 O O . GLU A 1 138 ? 96.39600 111.80600 81.12000 1.000 440.89000 336 GLU A O 1
ATOM 421 N N . VAL A 1 139 ? 94.98700 111.86200 82.87200 1.000 382.64000 337 VAL A N 1
ATOM 422 C CA . VAL A 1 139 ? 95.10800 113.29700 83.07000 1.000 382.64000 337 VAL A CA 1
ATOM 423 C C . VAL A 1 139 ? 95.54400 113.48600 84.50800 1.000 382.64000 337 VAL A C 1
ATOM 424 O O . VAL A 1 139 ? 95.30500 114.53300 85.12100 1.000 382.64000 337 VAL A O 1
ATOM 428 N N . ILE A 1 140 ? 96.24900 112.49400 85.03300 1.000 318.58000 338 ILE A N 1
ATOM 429 C CA . ILE A 1 140 ? 96.65000 112.50500 86.42400 1.000 318.58000 338 ILE A CA 1
ATOM 430 C C . ILE A 1 140 ? 98.08900 112.96200 86.60600 1.000 318.58000 338 ILE A C 1
ATOM 431 O O . ILE A 1 140 ? 98.39200 113.68700 87.55500 1.000 318.58000 338 ILE A O 1
ATOM 436 N N . ILE A 1 141 ? 98.97300 112.57200 85.68800 1.000 313.44000 339 ILE A N 1
ATOM 437 C CA . ILE A 1 141 ? 100.38200 112.93100 85.80000 1.000 313.44000 339 ILE A CA 1
ATOM 438 C C . ILE A 1 141 ? 100.57500 114.44000 85.65400 1.000 313.44000 339 ILE A C 1
ATOM 439 O O . ILE A 1 141 ? 101.39700 115.04500 86.35200 1.000 313.44000 339 ILE A O 1
ATOM 444 N N . GLN A 1 142 ? 99.80400 115.07000 84.76700 1.000 456.26000 340 GLN A N 1
ATOM 445 C CA . GLN A 1 142 ? 99.92700 116.50000 84.52600 1.000 456.26000 340 GLN A CA 1
ATOM 446 C C . GLN A 1 142 ? 99.22100 117.33900 85.58000 1.000 456.26000 340 GLN A C 1
ATOM 447 O O . GLN A 1 142 ? 99.72300 118.40100 85.96200 1.000 456.26000 340 GLN A O 1
ATOM 453 N N . ALA A 1 143 ? 98.04500 116.89600 86.03100 1.000 352.78000 341 ALA A N 1
ATOM 454 C CA . ALA A 1 143 ? 97.32000 117.63200 87.05800 1.000 352.78000 341 ALA A CA 1
ATOM 455 C C . ALA A 1 143 ? 98.09000 117.60500 88.36300 1.000 352.78000 341 ALA A C 1
ATOM 456 O O . ALA A 1 143 ? 98.34300 118.64600 88.97000 1.000 352.78000 341 ALA A O 1
ATOM 458 N N . TYR A 1 144 ? 98.48600 116.41900 88.79800 1.000 282.24000 342 TYR A N 1
ATOM 459 C CA . TYR A 1 144 ? 99.27400 116.31400 90.00800 1.000 282.24000 342 TYR A CA 1
ATOM 460 C C . TYR A 1 144 ? 100.69100 116.82200 89.82400 1.000 282.24000 342 TYR A C 1
ATOM 461 O O . TYR A 1 144 ? 101.33400 117.20400 90.80700 1.000 282.24000 342 TYR A O 1
ATOM 470 N N . SER A 1 145 ? 101.18500 116.85300 88.59000 1.000 317.26000 343 SER A N 1
ATOM 471 C CA . SER A 1 145 ? 102.50500 117.41200 88.35700 1.000 317.26000 343 SER A CA 1
ATOM 472 C C . SER A 1 145 ? 102.49600 118.92000 88.50700 1.000 317.26000 343 SER A C 1
ATOM 473 O O . SER A 1 145 ? 103.27800 119.48500 89.27800 1.000 317.26000 343 SER A O 1
ATOM 476 N N . SER A 1 146 ? 101.60100 119.58400 87.78300 1.000 384.84000 344 SER A N 1
ATOM 477 C CA . SER A 1 146 ? 101.44800 121.02800 87.85300 1.000 384.84000 344 SER A CA 1
ATOM 478 C C . SER A 1 146 ? 100.77900 121.48800 89.12900 1.000 384.84000 344 SER A C 1
ATOM 479 O O . SER A 1 146 ? 100.74800 122.69600 89.39500 1.000 384.84000 344 SER A O 1
ATOM 482 N N . TYR A 1 147 ? 100.21500 120.55700 89.89100 1.000 369.01000 345 TYR A N 1
ATOM 483 C CA . TYR A 1 147 ? 99.57100 120.89500 91.14300 1.000 369.01000 345 TYR A CA 1
ATOM 484 C C . TYR A 1 147 ? 100.54500 121.49000 92.14500 1.000 369.01000 345 TYR A C 1
ATOM 485 O O . TYR A 1 147 ? 100.17300 122.36800 92.93100 1.000 369.01000 345 TYR A O 1
ATOM 494 N N . PHE A 1 148 ? 101.79700 121.06300 92.09600 1.000 405.13000 346 PHE A N 1
ATOM 495 C CA . PHE A 1 148 ? 102.82800 121.61300 92.95600 1.000 405.13000 346 PHE A CA 1
ATOM 496 C C . PHE A 1 148 ? 103.53700 122.79800 92.34400 1.000 405.13000 346 PHE A C 1
ATOM 497 O O . PHE A 1 148 ? 104.06500 123.64800 93.06900 1.000 405.13000 346 PHE A O 1
ATOM 505 N N . LYS A 1 149 ? 103.54700 122.86100 91.02000 1.000 405.86000 347 LYS A N 1
ATOM 506 C CA . LYS A 1 149 ? 104.13800 123.99200 90.32800 1.000 405.86000 347 LYS A CA 1
ATOM 507 C C . LYS A 1 149 ? 103.30500 125.25000 90.53000 1.000 405.86000 347 LYS A C 1
ATOM 508 O O . LYS A 1 149 ? 103.85600 126.34500 90.72000 1.000 405.86000 347 LYS A O 1
ATOM 514 N N . SER A 1 150 ? 101.97600 125.10400 90.51400 1.000 404.44000 348 SER A N 1
ATOM 515 C CA . SER A 1 150 ? 101.10400 126.23600 90.79400 1.000 404.44000 348 SER A CA 1
ATOM 516 C C . SER A 1 150 ? 101.27800 126.71100 92.22400 1.000 404.44000 348 SER A C 1
ATOM 517 O O . SER A 1 150 ? 101.30600 127.91800 92.48100 1.000 404.44000 348 SER A O 1
ATOM 520 N N . ARG A 1 151 ? 101.45900 125.77000 93.15300 1.000 421.51000 349 ARG A N 1
ATOM 521 C CA . ARG A 1 151 ? 101.72900 126.12400 94.54100 1.000 421.51000 349 ARG A CA 1
ATOM 522 C C . ARG A 1 151 ? 103.07000 126.83900 94.68200 1.000 421.51000 349 ARG A C 1
ATOM 523 O O . ARG A 1 151 ? 103.19600 127.78100 95.47300 1.000 421.51000 349 ARG A O 1
ATOM 531 N N . LEU A 1 152 ? 104.07500 126.41600 93.91200 1.000 392.78000 350 LEU A N 1
ATOM 532 C CA . LEU A 1 152 ? 105.38000 127.06800 93.95900 1.000 392.78000 350 LEU A CA 1
ATOM 533 C C . LEU A 1 152 ? 105.31800 128.48500 93.40800 1.000 392.78000 350 LEU A C 1
ATOM 534 O O . LEU A 1 152 ? 105.98600 129.38800 93.92300 1.000 392.78000 350 LEU A O 1
ATOM 539 N N . LYS A 1 153 ? 104.50500 128.70400 92.37700 1.000 389.50000 351 LYS A N 1
ATOM 540 C CA . LYS A 1 153 ? 104.38300 130.04500 91.82000 1.000 389.50000 351 LYS A CA 1
ATOM 541 C C . LYS A 1 153 ? 103.62100 130.96100 92.75400 1.000 389.50000 351 LYS A C 1
ATOM 542 O O . LYS A 1 153 ? 104.00000 132.12400 92.94400 1.000 389.50000 351 LYS A O 1
ATOM 548 N N . LYS A 1 154 ? 102.54000 130.45000 93.33300 1.000 432.60000 352 LYS A N 1
ATOM 549 C CA . LYS A 1 154 ? 101.71300 131.25300 94.22100 1.000 432.60000 352 LYS A CA 1
ATOM 550 C C . LYS A 1 154 ? 102.44700 131.58300 95.51800 1.000 432.60000 352 LYS A C 1
ATOM 551 O O . LYS A 1 154 ? 102.58500 132.75800 95.87600 1.000 432.60000 352 LYS A O 1
ATOM 557 N N . MET A 1 155 ? 102.93500 130.55600 96.22700 1.000 435.63000 353 MET A N 1
ATOM 558 C CA . MET A 1 155 ? 103.66800 130.77600 97.47400 1.000 435.63000 353 MET A CA 1
ATOM 559 C C . MET A 1 155 ? 104.99200 131.48700 97.24200 1.000 435.63000 353 MET A C 1
ATOM 560 O O . MET A 1 155 ? 105.46500 132.21900 98.12000 1.000 435.63000 353 MET A O 1
ATOM 565 N N . ARG A 1 156 ? 105.60000 131.27100 96.07600 1.000 325.14000 354 ARG A N 1
ATOM 566 C CA . ARG A 1 156 ? 106.80100 132.00800 95.72100 1.000 325.14000 354 ARG A CA 1
ATOM 567 C C . ARG A 1 156 ? 106.48000 133.47600 95.54400 1.000 325.14000 354 ARG A C 1
ATOM 568 O O . ARG A 1 156 ? 107.24900 134.34100 95.97200 1.000 325.14000 354 ARG A O 1
ATOM 576 N N . ARG A 1 157 ? 105.33300 133.76500 94.92900 1.000 342.65000 355 ARG A N 1
ATOM 577 C CA . ARG A 1 157 ? 104.88500 135.14100 94.80200 1.000 342.65000 355 ARG A CA 1
ATOM 578 C C . ARG A 1 157 ? 104.57100 135.75100 96.16000 1.000 342.65000 355 ARG A C 1
ATOM 579 O O . ARG A 1 157 ? 104.85300 136.92900 96.38500 1.000 342.65000 355 ARG A O 1
ATOM 587 N N . ILE A 1 158 ? 104.01400 134.95900 97.08200 1.000 345.43000 356 ILE A N 1
ATOM 588 C CA . ILE A 1 158 ? 103.76800 135.44000 98.44100 1.000 345.43000 356 ILE A CA 1
ATOM 589 C C . ILE A 1 158 ? 105.08200 135.77100 99.13800 1.000 345.43000 356 ILE A C 1
ATOM 590 O O . ILE A 1 158 ? 105.19300 136.78900 99.83400 1.000 345.43000 356 ILE A O 1
ATOM 595 N N . PHE A 1 159 ? 106.10200 134.92900 98.94400 1.000 331.07000 357 PHE A N 1
ATOM 596 C CA . PHE A 1 159 ? 107.42000 135.22000 99.49900 1.000 331.07000 357 PHE A CA 1
ATOM 597 C C . PHE A 1 159 ? 108.04400 136.44800 98.86200 1.000 331.07000 357 PHE A C 1
ATOM 598 O O . PHE A 1 159 ? 108.80200 137.17100 99.51800 1.000 331.07000 357 PHE A O 1
ATOM 606 N N . ARG A 1 160 ? 107.75700 136.68100 97.58700 1.000 308.99000 358 ARG A N 1
ATOM 607 C CA . ARG A 1 160 ? 108.26400 137.87100 96.92600 1.000 308.99000 358 ARG A CA 1
ATOM 608 C C . ARG A 1 160 ? 107.53000 139.12100 97.39200 1.000 308.99000 358 ARG A C 1
ATOM 609 O O . ARG A 1 160 ? 108.11500 140.21000 97.40800 1.000 308.99000 358 ARG A O 1
ATOM 617 N N . GLU A 1 161 ? 106.26000 138.98400 97.79200 1.000 333.90000 359 GLU A N 1
ATOM 618 C CA . GLU A 1 161 ? 105.50600 140.13500 98.27700 1.000 333.90000 359 GLU A CA 1
ATOM 619 C C . GLU A 1 161 ? 105.98100 140.55800 99.65300 1.000 333.90000 359 GLU A C 1
ATOM 620 O O . GLU A 1 161 ? 105.84800 141.73000 100.01900 1.000 333.90000 359 GLU A O 1
ATOM 626 N N . ASN A 1 162 ? 106.51300 139.62300 100.42400 1.000 294.43000 360 ASN A N 1
ATOM 627 C CA . ASN A 1 162 ? 107.02600 139.93600 101.74200 1.000 294.43000 360 ASN A CA 1
ATOM 628 C C . ASN A 1 162 ? 108.39400 140.58500 101.58700 1.000 294.43000 360 ASN A C 1
ATOM 629 O O . ASN A 1 162 ? 109.31800 139.93800 101.08000 1.000 294.43000 360 ASN A O 1
ATOM 634 N N . PRO A 1 163 ? 108.58000 141.83400 102.01300 1.000 284.68000 361 PRO A N 1
ATOM 635 C CA . PRO A 1 163 ? 109.88300 142.49900 101.88800 1.000 284.68000 361 PRO A CA 1
ATOM 636 C C . PRO A 1 163 ? 110.88100 142.08100 102.96800 1.000 284.68000 361 PRO A C 1
ATOM 637 O O . PRO A 1 163 ? 111.54100 142.91500 103.58500 1.000 284.68000 361 PRO A O 1
ATOM 641 N N . GLU A 1 164 ? 110.98600 140.79700 103.19600 1.000 224.57000 362 GLU A N 1
ATOM 642 C CA . GLU A 1 164 ? 111.90600 140.21400 104.15500 1.000 224.57000 362 GLU A CA 1
ATOM 643 C C . GLU A 1 164 ? 112.77200 139.13400 103.54500 1.000 224.57000 362 GLU A C 1
ATOM 644 O O . GLU A 1 164 ? 113.95900 139.03700 103.87000 1.000 224.57000 362 GLU A O 1
ATOM 650 N N . ILE A 1 165 ? 112.23800 138.36600 102.64900 1.000 198.50000 363 ILE A N 1
ATOM 651 C CA . ILE A 1 165 ? 113.02700 137.31800 102.04000 1.000 198.50000 363 ILE A CA 1
ATOM 652 C C . ILE A 1 165 ? 113.77200 137.93500 100.88500 1.000 198.50000 363 ILE A C 1
ATOM 653 O O . ILE A 1 165 ? 113.21300 138.68200 100.07500 1.000 198.50000 363 ILE A O 1
ATOM 658 N N . GLY A 1 166 ? 115.04400 137.59800 100.80400 1.000 246.09000 364 GLY A N 1
ATOM 659 C CA . GLY A 1 166 ? 115.89100 138.10600 99.75800 1.000 246.09000 364 GLY A CA 1
ATOM 660 C C . GLY A 1 166 ? 116.85000 137.01100 99.35700 1.000 246.09000 364 GLY A C 1
ATOM 661 O O . GLY A 1 166 ? 117.02700 136.02100 100.07500 1.000 246.09000 364 GLY A O 1
ATOM 662 N N . THR A 1 167 ? 117.47900 137.23500 98.20600 1.000 302.39000 365 THR A N 1
ATOM 663 C CA . THR A 1 167 ? 118.44100 136.34000 97.56700 1.000 302.39000 365 THR A CA 1
ATOM 664 C C . THR A 1 167 ? 117.82700 134.95900 97.41000 1.000 302.39000 365 THR A C 1
ATOM 665 O O . THR A 1 167 ? 118.34500 133.95200 97.89000 1.000 302.39000 365 THR A O 1
ATOM 669 N N . ILE A 1 168 ? 116.74600 134.92700 96.65100 1.000 237.32000 366 ILE A N 1
ATOM 670 C CA . ILE A 1 168 ? 116.02800 133.69300 96.41100 1.000 237.32000 366 ILE A CA 1
ATOM 671 C C . ILE A 1 168 ? 116.64200 133.07300 95.17200 1.000 237.32000 366 ILE A C 1
ATOM 672 O O . ILE A 1 168 ? 116.60400 133.66400 94.08800 1.000 237.32000 366 ILE A O 1
ATOM 677 N N . VAL A 1 169 ? 117.19000 131.87300 95.32300 1.000 330.02000 367 VAL A N 1
ATOM 678 C CA . VAL A 1 169 ? 117.79700 131.15600 94.21700 1.000 330.02000 367 VAL A CA 1
ATOM 679 C C . VAL A 1 169 ? 117.21200 129.76000 94.19000 1.000 330.02000 367 VAL A C 1
ATOM 680 O O . VAL A 1 169 ? 116.51800 129.32700 95.11000 1.000 330.02000 367 VAL A O 1
ATOM 684 N N . ASP A 1 170 ? 117.52800 129.04900 93.12400 1.000 449.38000 368 ASP A N 1
ATOM 685 C CA . ASP A 1 170 ? 117.05600 127.69100 92.97900 1.000 449.38000 368 ASP A CA 1
ATOM 686 C C . ASP A 1 170 ? 118.08500 126.76700 93.60600 1.000 449.38000 368 ASP A C 1
ATOM 687 O O . ASP A 1 170 ? 119.18900 127.17900 93.97200 1.000 449.38000 368 ASP A O 1
ATOM 692 N N . ILE A 1 171 ? 117.69000 125.50800 93.76400 1.000 552.97000 369 ILE A N 1
ATOM 693 C CA . ILE A 1 171 ? 118.59400 124.51600 94.32900 1.000 552.97000 369 ILE A CA 1
ATOM 694 C C . ILE A 1 171 ? 119.72800 124.23400 93.35200 1.000 552.97000 369 ILE A C 1
ATOM 695 O O . ILE A 1 171 ? 120.89400 124.10700 93.74900 1.000 552.97000 369 ILE A O 1
ATOM 700 N N . ALA A 1 172 ? 119.41100 124.17600 92.05600 1.000 554.73000 370 ALA A N 1
ATOM 701 C CA . ALA A 1 172 ? 120.41500 123.92500 91.02900 1.000 554.73000 370 ALA A CA 1
ATOM 702 C C . ALA A 1 172 ? 121.43100 125.05700 90.90800 1.000 554.73000 370 ALA A C 1
ATOM 703 O O . ALA A 1 172 ? 122.54500 124.82500 90.42500 1.000 554.73000 370 ALA A O 1
ATOM 705 N N . LYS A 1 173 ? 121.08000 126.26500 91.34000 1.000 481.70000 371 LYS A N 1
ATOM 706 C CA . LYS A 1 173 ? 121.98600 127.40200 91.28900 1.000 481.70000 371 LYS A CA 1
ATOM 707 C C . LYS A 1 173 ? 122.89700 127.49800 92.50500 1.000 481.70000 371 LYS A C 1
ATOM 708 O O . LYS A 1 173 ? 123.68500 128.44600 92.59800 1.000 481.70000 371 LYS A O 1
ATOM 714 N N . LEU A 1 174 ? 122.81100 126.54600 93.43700 1.000 477.82000 372 LEU A N 1
ATOM 715 C CA . LEU A 1 174 ? 123.66000 126.58600 94.62100 1.000 477.82000 372 LEU A CA 1
ATOM 716 C C . LEU A 1 174 ? 125.09900 126.20100 94.31700 1.000 477.82000 372 LEU A C 1
ATOM 717 O O . LEU A 1 174 ? 125.99100 126.52400 95.10900 1.000 477.82000 372 LEU A O 1
ATOM 722 N N . SER A 1 175 ? 125.34500 125.52100 93.19100 1.000 519.26000 373 SER A N 1
ATOM 723 C CA . SER A 1 175 ? 126.70000 125.11100 92.83900 1.000 519.26000 373 SER A CA 1
ATOM 724 C C . SER A 1 175 ? 127.57600 126.27700 92.41600 1.000 519.26000 373 SER A C 1
ATOM 725 O O . SER A 1 175 ? 128.80400 126.15600 92.43100 1.000 519.26000 373 SER A O 1
ATOM 728 N N . TYR A 1 176 ? 126.97500 127.40000 92.04100 1.000 539.15000 374 TYR A N 1
ATOM 729 C CA . TYR A 1 176 ? 127.75800 128.55100 91.61800 1.000 539.15000 374 TYR A CA 1
ATOM 730 C C . TYR A 1 176 ? 128.19400 129.36600 92.81700 1.000 539.15000 374 TYR A C 1
ATOM 731 O O . TYR A 1 176 ? 129.30600 129.90400 92.84400 1.000 539.15000 374 TYR A O 1
ATOM 740 N N . VAL A 1 177 ? 127.32600 129.45500 93.81000 1.000 493.96000 375 VAL A N 1
ATOM 741 C CA . VAL A 1 177 ? 127.63000 130.20500 95.01200 1.000 493.96000 375 VAL A CA 1
ATOM 742 C C . VAL A 1 177 ? 128.60400 129.38000 95.83300 1.000 493.96000 375 VAL A C 1
ATOM 743 O O . VAL A 1 177 ? 128.34800 128.20800 96.13400 1.000 493.96000 375 VAL A O 1
ATOM 747 N N . ARG A 1 178 ? 129.72200 129.99400 96.20700 1.000 579.34000 376 ARG A N 1
ATOM 748 C CA . ARG A 1 178 ? 130.74800 129.26900 96.94100 1.000 579.34000 376 ARG A CA 1
ATOM 749 C C . ARG A 1 178 ? 130.41700 129.19300 98.42100 1.000 579.34000 376 ARG A C 1
ATOM 750 O O . ARG A 1 178 ? 130.23900 128.10400 98.97700 1.000 579.34000 376 ARG A O 1
ATOM 758 N N . GLU A 1 179 ? 130.31700 130.34500 99.07100 1.000 583.71000 377 GLU A N 1
ATOM 759 C CA . GLU A 1 179 ? 130.08000 130.40300 100.50200 1.000 583.71000 377 GLU A CA 1
ATOM 760 C C . GLU A 1 179 ? 129.00100 131.38600 100.90800 1.000 583.71000 377 GLU A C 1
ATOM 761 O O . GLU A 1 179 ? 128.62200 131.39400 102.08500 1.000 583.71000 377 GLU A O 1
ATOM 767 N N . ASP A 1 180 ? 128.52600 132.23000 99.99800 1.000 504.48000 378 ASP A N 1
ATOM 768 C CA . ASP A 1 180 ? 127.50800 133.20900 100.33600 1.000 504.48000 378 ASP A CA 1
ATOM 769 C C . ASP A 1 180 ? 126.18800 132.52200 100.68600 1.000 504.48000 378 ASP A C 1
ATOM 770 O O . ASP A 1 180 ? 125.84100 131.46500 100.15300 1.000 504.48000 378 ASP A O 1
ATOM 775 N N . ASP A 1 181 ? 125.46500 133.12100 101.62300 1.000 396.63000 379 ASP A N 1
ATOM 776 C CA . ASP A 1 181 ? 124.17700 132.59700 102.04100 1.000 396.63000 379 ASP A CA 1
ATOM 777 C C . ASP A 1 181 ? 123.09600 133.12000 101.11500 1.000 396.63000 379 ASP A C 1
ATOM 778 O O . ASP A 1 181 ? 123.12500 134.27200 100.68000 1.000 396.63000 379 ASP A O 1
ATOM 783 N N . VAL A 1 182 ? 122.17200 132.25000 100.77200 1.000 296.08000 380 VAL A N 1
ATOM 784 C CA . VAL A 1 182 ? 121.10900 132.55700 99.84900 1.000 296.08000 380 VAL A CA 1
ATOM 785 C C . VAL A 1 182 ? 119.82700 131.97500 100.41500 1.000 296.08000 380 VAL A C 1
ATOM 786 O O . VAL A 1 182 ? 119.82000 131.34600 101.47100 1.000 296.08000 380 VAL A O 1
ATOM 790 N N . THR A 1 183 ? 118.74600 132.17500 99.69100 1.000 268.08000 381 THR A N 1
ATOM 791 C CA . THR A 1 183 ? 117.45400 131.67700 100.09800 1.000 268.08000 381 THR A CA 1
ATOM 792 C C . THR A 1 183 ? 117.05200 130.69400 99.02100 1.000 268.08000 381 THR A C 1
ATOM 793 O O . THR A 1 183 ? 117.24600 130.95200 97.83100 1.000 268.08000 381 THR A O 1
ATOM 797 N N . ILE A 1 184 ? 116.53300 129.55600 99.43500 1.000 305.28000 382 ILE A N 1
ATOM 798 C CA . ILE A 1 184 ? 116.06400 128.53600 98.52100 1.000 305.28000 382 ILE A CA 1
ATOM 799 C C . ILE A 1 184 ? 114.64300 128.19600 98.93500 1.000 305.28000 382 ILE A C 1
ATOM 800 O O . ILE A 1 184 ? 114.31400 128.19000 100.12400 1.000 305.28000 382 ILE A O 1
ATOM 805 N N . ILE A 1 185 ? 113.78800 127.94900 97.95300 1.000 317.11000 383 ILE A N 1
ATOM 806 C CA . ILE A 1 185 ? 112.39600 127.60600 98.20400 1.000 317.11000 383 ILE A CA 1
ATOM 807 C C . ILE A 1 185 ? 112.13300 126.25300 97.56700 1.000 317.11000 383 ILE A C 1
ATOM 808 O O . ILE A 1 185 ? 112.43200 126.05000 96.38500 1.000 317.11000 383 ILE A O 1
ATOM 813 N N . GLY A 1 186 ? 111.58200 125.33000 98.34700 1.000 427.73000 384 GLY A N 1
ATOM 814 C CA . GLY A 1 186 ? 111.33500 124.00500 97.82200 1.000 427.73000 384 GLY A CA 1
ATOM 815 C C . GLY A 1 186 ? 110.35600 123.24600 98.68700 1.000 427.73000 384 GLY A C 1
ATOM 816 O O . GLY A 1 186 ? 109.88600 123.73100 99.71800 1.000 427.73000 384 GLY A O 1
ATOM 817 N N . LEU A 1 187 ? 110.06100 122.03300 98.24300 1.000 525.70000 385 LEU A N 1
ATOM 818 C CA . LEU A 1 187 ? 109.14900 121.14400 98.93800 1.000 525.70000 385 LEU A CA 1
ATOM 819 C C . LEU A 1 187 ? 109.88100 120.35500 100.00900 1.000 525.70000 385 LEU A C 1
ATOM 820 O O . LEU A 1 187 ? 111.08600 120.12500 99.93200 1.000 525.70000 385 LEU A O 1
ATOM 825 N N . VAL A 1 188 ? 109.12600 119.91200 101.00000 1.000 486.44000 386 VAL A N 1
ATOM 826 C CA . VAL A 1 188 ? 109.67000 119.13200 102.09700 1.000 486.44000 386 VAL A CA 1
ATOM 827 C C . VAL A 1 188 ? 109.29500 117.68900 101.82200 1.000 486.44000 386 VAL A C 1
ATOM 828 O O . VAL A 1 188 ? 108.13400 117.30200 101.97600 1.000 486.44000 386 VAL A O 1
ATOM 832 N N . ASN A 1 189 ? 110.27400 116.89400 101.40300 1.000 463.28000 387 ASN A N 1
ATOM 833 C CA . ASN A 1 189 ? 110.00800 115.49100 101.12600 1.000 463.28000 387 ASN A CA 1
ATOM 834 C C . ASN A 1 189 ? 109.85400 114.74500 102.43600 1.000 463.28000 387 ASN A C 1
ATOM 835 O O . ASN A 1 189 ? 108.81600 114.13000 102.69800 1.000 463.28000 387 ASN A O 1
ATOM 840 N N . GLU A 1 190 ? 110.88200 114.79400 103.27000 1.000 358.68000 388 GLU A N 1
ATOM 841 C CA . GLU A 1 190 ? 110.85600 114.11400 104.54800 1.000 358.68000 388 GLU A CA 1
ATOM 842 C C . GLU A 1 190 ? 111.65600 114.92400 105.55100 1.000 358.68000 388 GLU A C 1
ATOM 843 O O . GLU A 1 190 ? 112.19000 115.99400 105.24500 1.000 358.68000 388 GLU A O 1
ATOM 849 N N . LYS A 1 191 ? 111.74500 114.38500 106.75600 1.000 292.94000 389 LYS A N 1
ATOM 850 C CA . LYS A 1 191 ? 112.47900 115.01400 107.83100 1.000 292.94000 389 LYS A CA 1
ATOM 851 C C . LYS A 1 191 ? 113.28200 113.92600 108.50400 1.000 292.94000 389 LYS A C 1
ATOM 852 O O . LYS A 1 191 ? 112.73500 112.89600 108.90300 1.000 292.94000 389 LYS A O 1
ATOM 858 N N . ARG A 1 192 ? 114.57100 114.16900 108.63300 1.000 350.12000 390 ARG A N 1
ATOM 859 C CA . ARG A 1 192 ? 115.48400 113.22500 109.24100 1.000 350.12000 390 ARG A CA 1
ATOM 860 C C . ARG A 1 192 ? 116.06300 113.85500 110.49200 1.000 350.12000 390 ARG A C 1
ATOM 861 O O . ARG A 1 192 ? 116.52600 115.00000 110.46200 1.000 350.12000 390 ARG A O 1
ATOM 869 N N . GLU A 1 193 ? 115.98700 113.12500 111.59100 1.000 392.40000 391 GLU A N 1
ATOM 870 C CA . GLU A 1 193 ? 116.51000 113.56900 112.87000 1.000 392.40000 391 GLU A CA 1
ATOM 871 C C . GLU A 1 193 ? 117.82400 112.85300 113.14900 1.000 392.40000 391 GLU A C 1
ATOM 872 O O . GLU A 1 193 ? 117.91200 111.63000 113.00400 1.000 392.40000 391 GLU A O 1
ATOM 878 N N . THR A 1 194 ? 118.83800 113.61100 113.55700 1.000 381.82000 392 THR A N 1
ATOM 879 C CA . THR A 1 194 ? 120.15800 113.06100 113.82900 1.000 381.82000 392 THR A CA 1
ATOM 880 C C . THR A 1 194 ? 120.70700 113.78400 115.05000 1.000 381.82000 392 THR A C 1
ATOM 881 O O . THR A 1 194 ? 120.24300 114.86700 115.41300 1.000 381.82000 392 THR A O 1
ATOM 885 N N . ARG A 1 195 ? 121.63800 113.12300 115.73600 1.000 359.94000 393 ARG A N 1
ATOM 886 C CA . ARG A 1 195 ? 122.29400 113.72100 116.88800 1.000 359.94000 393 ARG A CA 1
ATOM 887 C C . ARG A 1 195 ? 123.05800 114.98500 116.49500 1.000 359.94000 393 ARG A C 1
ATOM 888 O O . ARG A 1 195 ? 123.16700 115.91900 117.29800 1.000 359.94000 393 ARG A O 1
ATOM 896 N N . LYS A 1 196 ? 123.56200 115.04400 115.25700 1.000 234.20000 394 LYS A N 1
ATOM 897 C CA . LYS A 1 196 ? 124.27900 116.22900 114.79800 1.000 234.20000 394 LYS A CA 1
ATOM 898 C C . LYS A 1 196 ? 123.32200 117.39000 114.56300 1.000 234.20000 394 LYS A C 1
ATOM 899 O O . LYS A 1 196 ? 123.65500 118.54800 114.83900 1.000 234.20000 394 LYS A O 1
ATOM 905 N N . GLY A 1 197 ? 122.13400 117.09600 114.05300 1.000 279.56000 395 GLY A N 1
ATOM 906 C CA . GLY A 1 197 ? 121.14700 118.13300 113.80400 1.000 279.56000 395 GLY A CA 1
ATOM 907 C C . GLY A 1 197 ? 119.98400 117.56600 113.02700 1.000 279.56000 395 GLY A C 1
ATOM 908 O O . GLY A 1 197 ? 119.66900 116.37800 113.12500 1.000 279.56000 395 GLY A O 1
ATOM 909 N N . TYR A 1 198 ? 119.36500 118.42300 112.23500 1.000 289.06000 396 TYR A N 1
ATOM 910 C CA . TYR A 1 198 ? 118.21500 118.04300 111.43100 1.000 289.06000 396 TYR A CA 1
ATOM 911 C C . TYR A 1 198 ? 118.63900 118.00600 109.97700 1.000 289.06000 396 TYR A C 1
ATOM 912 O O . TYR A 1 198 ? 119.15700 118.99700 109.44900 1.000 289.06000 396 TYR A O 1
ATOM 921 N N . LEU A 1 199 ? 118.41300 116.86800 109.33900 1.000 329.62000 397 LEU A N 1
ATOM 922 C CA . LEU A 1 199 ? 118.74300 116.66800 107.93900 1.000 329.62000 397 LEU A CA 1
ATOM 923 C C . LEU A 1 199 ? 117.42200 116.68700 107.19600 1.000 329.62000 397 LEU A C 1
ATOM 924 O O . LEU A 1 199 ? 116.50500 115.93100 107.52400 1.000 329.62000 397 LEU A O 1
ATOM 929 N N . PHE A 1 200 ? 117.32000 117.57600 106.22800 1.000 337.07000 398 PHE A N 1
ATOM 930 C CA . PHE A 1 200 ? 116.11400 117.75100 105.44300 1.000 337.07000 398 PHE A CA 1
ATOM 931 C C . PHE A 1 200 ? 116.35800 117.33200 104.00500 1.000 337.07000 398 PHE A C 1
ATOM 932 O O . PHE A 1 200 ? 117.49100 117.34100 103.52200 1.000 337.07000 398 PHE A O 1
ATOM 940 N N . GLU A 1 201 ? 115.28200 116.96400 103.32600 1.000 410.13000 399 GLU A N 1
ATOM 941 C CA . GLU A 1 201 ? 115.33700 116.58500 101.92100 1.000 410.13000 399 GLU A CA 1
ATOM 942 C C . GLU A 1 201 ? 114.42900 117.52600 101.15100 1.000 410.13000 399 GLU A C 1
ATOM 943 O O . GLU A 1 201 ? 113.21400 117.33100 101.07800 1.000 410.13000 399 GLU A O 1
ATOM 949 N N . ILE A 1 202 ? 115.02200 118.58400 100.62300 1.000 484.85000 400 ILE A N 1
ATOM 950 C CA . ILE A 1 202 ? 114.28400 119.61500 99.91900 1.000 484.85000 400 ILE A CA 1
ATOM 951 C C . ILE A 1 202 ? 114.48100 119.40600 98.42700 1.000 484.85000 400 ILE A C 1
ATOM 952 O O . ILE A 1 202 ? 115.61600 119.35800 97.94700 1.000 484.85000 400 ILE A O 1
ATOM 957 N N . GLU A 1 203 ? 113.38400 119.27600 97.69100 1.000 527.50000 401 GLU A N 1
ATOM 958 C CA . GLU A 1 203 ? 113.42300 119.08300 96.24800 1.000 527.50000 401 GLU A CA 1
ATOM 959 C C . GLU A 1 203 ? 112.60000 120.17400 95.58600 1.000 527.50000 401 GLU A C 1
ATOM 960 O O . GLU A 1 203 ? 111.46600 120.43400 95.99600 1.000 527.50000 401 GLU A O 1
ATOM 966 N N . ASP A 1 204 ? 113.17400 120.82100 94.58200 1.000 415.38000 402 ASP A N 1
ATOM 967 C CA . ASP A 1 204 ? 112.49400 121.86100 93.82900 1.000 415.38000 402 ASP A CA 1
ATOM 968 C C . ASP A 1 204 ? 112.28300 121.36000 92.40600 1.000 415.38000 402 ASP A C 1
ATOM 969 O O . ASP A 1 204 ? 112.66700 120.23900 92.05400 1.000 415.38000 402 ASP A O 1
ATOM 974 N N . ALA A 1 205 ? 111.65000 122.20000 91.58000 1.000 391.14000 403 ALA A N 1
ATOM 975 C CA . ALA A 1 205 ? 111.43500 121.86000 90.18300 1.000 391.14000 403 ALA A CA 1
ATOM 976 C C . ALA A 1 205 ? 112.74900 121.81900 89.42100 1.000 391.14000 403 ALA A C 1
ATOM 977 O O . ALA A 1 205 ? 112.80400 121.23800 88.33400 1.000 391.14000 403 ALA A O 1
ATOM 979 N N . THR A 1 206 ? 113.80800 122.40000 89.98600 1.000 451.93000 404 THR A N 1
ATOM 980 C CA . THR A 1 206 ? 115.12700 122.43600 89.38200 1.000 451.93000 404 THR A CA 1
ATOM 981 C C . THR A 1 206 ? 116.03900 121.35700 89.94800 1.000 451.93000 404 THR A C 1
ATOM 982 O O . THR A 1 206 ? 116.78100 120.72900 89.19000 1.000 451.93000 404 THR A O 1
ATOM 986 N N . GLY A 1 207 ? 115.99700 121.11400 91.25400 1.000 523.15000 405 GLY A N 1
ATOM 987 C CA . GLY A 1 207 ? 116.85600 120.10400 91.83000 1.000 523.15000 405 GLY A CA 1
ATOM 988 C C . GLY A 1 207 ? 116.43400 119.70000 93.22700 1.000 523.15000 405 GLY A C 1
ATOM 989 O O . GLY A 1 207 ? 115.39400 120.12500 93.73300 1.000 523.15000 405 GLY A O 1
ATOM 990 N N . ARG A 1 208 ? 117.26300 118.84900 93.83700 1.000 584.03000 406 ARG A N 1
ATOM 991 C CA . ARG A 1 208 ? 117.06400 118.33800 95.18800 1.000 584.03000 406 ARG A CA 1
ATOM 992 C C . ARG A 1 208 ? 118.38100 118.45000 95.94800 1.000 584.03000 406 ARG A C 1
ATOM 993 O O . ARG A 1 208 ? 119.45500 118.26200 95.37000 1.000 584.03000 406 ARG A O 1
ATOM 1001 N N . ILE A 1 209 ? 118.29500 118.74000 97.24600 1.000 466.94000 407 ILE A N 1
ATOM 1002 C CA . ILE A 1 209 ? 119.47000 118.87800 98.10000 1.000 466.94000 407 ILE A CA 1
ATOM 1003 C C . ILE A 1 209 ? 119.01100 118.59900 99.52400 1.000 466.94000 407 ILE A C 1
ATOM 1004 O O . ILE A 1 209 ? 117.81800 118.67100 99.83600 1.000 466.94000 407 ILE A O 1
ATOM 1009 N N . LYS A 1 210 ? 119.95400 118.22900 100.38400 1.000 363.78000 408 LYS A N 1
ATOM 1010 C CA . LYS A 1 210 ? 119.68200 117.98200 101.78800 1.000 363.78000 408 LYS A CA 1
ATOM 1011 C C . LYS A 1 210 ? 120.00600 119.26600 102.53500 1.000 363.78000 408 LYS A C 1
ATOM 1012 O O . LYS A 1 210 ? 121.12500 119.78300 102.43900 1.000 363.78000 408 LYS A O 1
ATOM 1018 N N . VAL A 1 211 ? 119.03000 119.77900 103.26500 1.000 312.53000 409 VAL A N 1
ATOM 1019 C CA . VAL A 1 211 ? 119.18400 121.01600 104.01100 1.000 312.53000 409 VAL A CA 1
ATOM 1020 C C . VAL A 1 211 ? 119.41600 120.64200 105.46400 1.000 312.53000 409 VAL A C 1
ATOM 1021 O O . VAL A 1 211 ? 118.50200 120.19700 106.16700 1.000 312.53000 409 VAL A O 1
ATOM 1025 N N . PHE A 1 212 ? 120.65200 120.80300 105.90500 1.000 261.75000 410 PHE A N 1
ATOM 1026 C CA . PHE A 1 212 ? 121.00700 120.49600 107.27200 1.000 261.75000 410 PHE A CA 1
ATOM 1027 C C . PHE A 1 212 ? 120.93200 121.76500 108.08800 1.000 261.75000 410 PHE A C 1
ATOM 1028 O O . PHE A 1 212 ? 121.34100 122.84000 107.64000 1.000 261.75000 410 PHE A O 1
ATOM 1036 N N . ILE A 1 213 ? 120.39400 121.63000 109.28200 1.000 251.21000 411 ILE A N 1
ATOM 1037 C CA . ILE A 1 213 ? 120.28300 122.74100 110.20200 1.000 251.21000 411 ILE A CA 1
ATOM 1038 C C . ILE A 1 213 ? 120.64000 122.17200 111.56300 1.000 251.21000 411 ILE A C 1
ATOM 1039 O O . ILE A 1 213 ? 120.50500 120.97100 111.80700 1.000 251.21000 411 ILE A O 1
ATOM 1044 N N . GLY A 1 214 ? 121.18400 123.01300 112.41500 1.000 234.58000 412 GLY A N 1
ATOM 1045 C CA . GLY A 1 214 ? 121.57500 122.57400 113.72900 1.000 234.58000 412 GLY A CA 1
ATOM 1046 C C . GLY A 1 214 ? 120.36300 122.31000 114.59800 1.000 234.58000 412 GLY A C 1
ATOM 1047 O O . GLY A 1 214 ? 119.22200 122.63900 114.27100 1.000 234.58000 412 GLY A O 1
ATOM 1048 N N . SER A 1 215 ? 120.62600 121.69400 115.74400 1.000 219.59000 413 SER A N 1
ATOM 1049 C CA . SER A 1 215 ? 119.54900 121.37700 116.67100 1.000 219.59000 413 SER A CA 1
ATOM 1050 C C . SER A 1 215 ? 119.22600 122.59100 117.52500 1.000 219.59000 413 SER A C 1
ATOM 1051 O O . SER A 1 215 ? 118.05600 122.94400 117.70600 1.000 219.59000 413 SER A O 1
ATOM 1054 N N . ASP A 1 216 ? 120.25300 123.23200 118.06700 1.000 283.40000 414 ASP A N 1
ATOM 1055 C CA . ASP A 1 216 ? 120.08700 124.40100 118.92700 1.000 283.40000 414 ASP A CA 1
ATOM 1056 C C . ASP A 1 216 ? 120.01900 125.68500 118.09300 1.000 283.40000 414 ASP A C 1
ATOM 1057 O O . ASP A 1 216 ? 120.80400 126.61800 118.25500 1.000 283.40000 414 ASP A O 1
ATOM 1062 N N . LYS A 1 217 ? 119.04900 125.72200 117.18500 1.000 305.35000 415 LYS A N 1
ATOM 1063 C CA . LYS A 1 217 ? 118.83200 126.87100 116.32200 1.000 305.35000 415 LYS A CA 1
ATOM 1064 C C . LYS A 1 217 ? 117.53100 127.55400 116.70100 1.000 305.35000 415 LYS A C 1
ATOM 1065 O O . LYS A 1 217 ? 116.64100 126.95900 117.31600 1.000 305.35000 415 LYS A O 1
ATOM 1071 N N . GLU A 1 218 ? 117.44800 128.83000 116.33300 1.000 335.83000 416 GLU A N 1
ATOM 1072 C CA . GLU A 1 218 ? 116.25000 129.60200 116.61800 1.000 335.83000 416 GLU A CA 1
ATOM 1073 C C . GLU A 1 218 ? 115.09300 129.11500 115.76900 1.000 335.83000 416 GLU A C 1
ATOM 1074 O O . GLU A 1 218 ? 113.95600 129.02100 116.24300 1.000 335.83000 416 GLU A O 1
ATOM 1080 N N . GLY A 1 219 ? 115.37400 128.77700 114.52000 1.000 341.87000 417 GLY A N 1
ATOM 1081 C CA . GLY A 1 219 ? 114.36200 128.28400 113.62400 1.000 341.87000 417 GLY A CA 1
ATOM 1082 C C . GLY A 1 219 ? 114.22100 126.78400 113.62400 1.000 341.87000 417 GLY A C 1
ATOM 1083 O O . GLY A 1 219 ? 113.55100 126.24200 112.74000 1.000 341.87000 417 GLY A O 1
ATOM 1084 N N . ALA A 1 220 ? 114.84300 126.09300 114.58100 1.000 373.93000 418 ALA A N 1
ATOM 1085 C CA . ALA A 1 220 ? 114.73900 124.64000 114.63300 1.000 373.93000 418 ALA A CA 1
ATOM 1086 C C . ALA A 1 220 ? 113.34000 124.18900 115.03000 1.000 373.93000 418 ALA A C 1
ATOM 1087 O O . ALA A 1 220 ? 112.88100 123.13000 114.58800 1.000 373.93000 418 ALA A O 1
ATOM 1089 N N . ASN A 1 221 ? 112.66000 124.97000 115.87100 1.000 409.33000 419 ASN A N 1
ATOM 1090 C CA . ASN A 1 221 ? 111.31100 124.61700 116.30500 1.000 409.33000 419 ASN A CA 1
ATOM 1091 C C . ASN A 1 221 ? 110.28800 124.74900 115.17900 1.000 409.33000 419 ASN A C 1
ATOM 1092 O O . ASN A 1 221 ? 109.41600 123.88400 115.02500 1.000 409.33000 419 ASN A O 1
ATOM 1097 N N . GLU A 1 222 ? 110.37300 125.82500 114.38900 1.000 435.05000 420 GLU A N 1
ATOM 1098 C CA . GLU A 1 222 ? 109.44000 126.00900 113.28000 1.000 435.05000 420 GLU A CA 1
ATOM 1099 C C . GLU A 1 222 ? 109.68700 124.99300 112.18000 1.000 435.05000 420 GLU A C 1
ATOM 1100 O O . GLU A 1 222 ? 108.74000 124.46800 111.58900 1.000 435.05000 420 GLU A O 1
ATOM 1106 N N . ALA A 1 223 ? 110.95500 124.69500 111.90700 1.000 432.47000 421 ALA A N 1
ATOM 1107 C CA . ALA A 1 223 ? 111.30900 123.71500 110.89300 1.000 432.47000 421 ALA A CA 1
ATOM 1108 C C . ALA A 1 223 ? 111.07700 122.29000 111.36300 1.000 432.47000 421 ALA A C 1
ATOM 1109 O O . ALA A 1 223 ? 111.01300 121.37400 110.53600 1.000 432.47000 421 ALA A O 1
ATOM 1111 N N . TYR A 1 224 ? 110.97100 122.08000 112.66600 1.000 427.19000 422 TYR A N 1
ATOM 1112 C CA . TYR A 1 224 ? 110.74200 120.73600 113.15600 1.000 427.19000 422 TYR A CA 1
ATOM 1113 C C . TYR A 1 224 ? 109.25600 120.44700 113.30300 1.000 427.19000 422 TYR A C 1
ATOM 1114 O O . TYR A 1 224 ? 108.79500 119.35900 112.94200 1.000 427.19000 422 TYR A O 1
ATOM 1123 N N . SER A 1 225 ? 108.49400 121.41300 113.81100 1.000 432.37000 423 SER A N 1
ATOM 1124 C CA . SER A 1 225 ? 107.06300 121.24000 114.00100 1.000 432.37000 423 SER A CA 1
ATOM 1125 C C . SER A 1 225 ? 106.27200 121.47800 112.73100 1.000 432.37000 423 SER A C 1
ATOM 1126 O O . SER A 1 225 ? 105.04200 121.37600 112.76400 1.000 432.37000 423 SER A O 1
ATOM 1129 N N . THR A 1 226 ? 106.93900 121.79700 111.62700 1.000 497.07000 424 THR A N 1
ATOM 1130 C CA . THR A 1 226 ? 106.23700 122.05200 110.38700 1.000 497.07000 424 THR A CA 1
ATOM 1131 C C . THR A 1 226 ? 105.72300 120.74500 109.80300 1.000 497.07000 424 THR A C 1
ATOM 1132 O O . THR A 1 226 ? 106.05300 119.64500 110.26100 1.000 497.07000 424 THR A O 1
ATOM 1136 N N . ILE A 1 227 ? 104.88400 120.88500 108.78300 1.000 588.48000 425 ILE A N 1
ATOM 1137 C CA . ILE A 1 227 ? 104.31200 119.73100 108.10500 1.000 588.48000 425 ILE A CA 1
ATOM 1138 C C . ILE A 1 227 ? 105.42100 119.03300 107.32600 1.000 588.48000 425 ILE A C 1
ATOM 1139 O O . ILE A 1 227 ? 105.92900 119.55800 106.33300 1.000 588.48000 425 ILE A O 1
ATOM 1144 N N . MET A 1 228 ? 105.75700 117.83400 107.79000 1.000 617.03000 426 MET A N 1
ATOM 1145 C CA . MET A 1 228 ? 106.81400 117.01300 107.21300 1.000 617.03000 426 MET A CA 1
ATOM 1146 C C . MET A 1 228 ? 106.57400 116.36700 105.84500 1.000 617.03000 426 MET A C 1
ATOM 1147 O O . MET A 1 228 ? 107.50400 116.30700 105.04100 1.000 617.03000 426 MET A O 1
ATOM 1152 N N . PRO A 1 229 ? 105.37200 115.86800 105.55600 1.000 675.31000 427 PRO A N 1
ATOM 1153 C CA . PRO A 1 229 ? 105.21800 115.22200 104.23500 1.000 675.31000 427 PRO A CA 1
ATOM 1154 C C . PRO A 1 229 ? 105.14200 116.20500 103.07800 1.000 675.31000 427 PRO A C 1
ATOM 1155 O O . PRO A 1 229 ? 105.67800 115.92100 102.00000 1.000 675.31000 427 PRO A O 1
ATOM 1159 N N . ASP A 1 230 ? 104.44300 117.32500 103.24900 1.000 553.82000 428 ASP A N 1
ATOM 1160 C CA . ASP A 1 230 ? 104.27500 118.29300 102.17300 1.000 553.82000 428 ASP A CA 1
ATOM 1161 C C . ASP A 1 230 ? 104.23800 119.69000 102.76000 1.000 553.82000 428 ASP A C 1
ATOM 1162 O O . ASP A 1 230 ? 103.31100 120.03800 103.49500 1.000 553.82000 428 ASP A O 1
ATOM 1167 N N . SER A 1 231 ? 105.21400 120.49400 102.37100 1.000 479.04000 429 SER A N 1
ATOM 1168 C CA . SER A 1 231 ? 105.31500 121.87000 102.80900 1.000 479.04000 429 SER A CA 1
ATOM 1169 C C . SER A 1 231 ? 106.26300 122.57400 101.86900 1.000 479.04000 429 SER A C 1
ATOM 1170 O O . SER A 1 231 ? 107.16800 121.95700 101.31600 1.000 479.04000 429 SER A O 1
ATOM 1173 N N . VAL A 1 232 ? 106.06400 123.87400 101.71900 1.000 465.36000 430 VAL A N 1
ATOM 1174 C CA . VAL A 1 232 ? 106.92400 124.72000 100.90600 1.000 465.36000 430 VAL A CA 1
ATOM 1175 C C . VAL A 1 232 ? 107.70500 125.61200 101.85500 1.000 465.36000 430 VAL A C 1
ATOM 1176 O O . VAL A 1 232 ? 107.11100 126.36500 102.63300 1.000 465.36000 430 VAL A O 1
ATOM 1180 N N . VAL A 1 233 ? 109.03300 125.52100 101.81100 1.000 381.92000 431 VAL A N 1
ATOM 1181 C CA . VAL A 1 233 ? 109.88700 126.23100 102.75300 1.000 381.92000 431 VAL A CA 1
ATOM 1182 C C . VAL A 1 233 ? 110.97600 126.98900 102.00800 1.000 381.92000 431 VAL A C 1
ATOM 1183 O O . VAL A 1 233 ? 111.24400 126.75000 100.82900 1.000 381.92000 431 VAL A O 1
ATOM 1187 N N . ALA A 1 234 ? 111.60300 127.91800 102.72300 1.000 299.77000 432 ALA A N 1
ATOM 1188 C CA . ALA A 1 234 ? 112.73600 128.67200 102.21300 1.000 299.77000 432 ALA A CA 1
ATOM 1189 C C . ALA A 1 234 ? 113.84300 128.67300 103.25600 1.000 299.77000 432 ALA A C 1
ATOM 1190 O O . ALA A 1 234 ? 113.58400 128.60300 104.45700 1.000 299.77000 432 ALA A O 1
ATOM 1192 N N . PHE A 1 235 ? 115.08200 128.74300 102.79100 1.000 261.66000 433 PHE A N 1
ATOM 1193 C CA . PHE A 1 235 ? 116.22100 128.69000 103.68400 1.000 261.66000 433 PHE A CA 1
ATOM 1194 C C . PHE A 1 235 ? 117.28500 129.65300 103.23500 1.000 261.66000 433 PHE A C 1
ATOM 1195 O O . PHE A 1 235 ? 117.52600 129.82700 102.04300 1.000 261.66000 433 PHE A O 1
ATOM 1203 N N . ARG A 1 236 ? 117.93500 130.24700 104.20600 1.000 237.20000 434 ARG A N 1
ATOM 1204 C CA . ARG A 1 236 ? 119.07100 131.09500 103.95400 1.000 237.20000 434 ARG A CA 1
ATOM 1205 C C . ARG A 1 236 ? 120.27700 130.37200 104.50100 1.000 237.20000 434 ARG A C 1
ATOM 1206 O O . ARG A 1 236 ? 120.30000 129.98400 105.67100 1.000 237.20000 434 ARG A O 1
ATOM 1214 N N . GLY A 1 237 ? 121.24800 130.14200 103.64100 1.000 287.23000 435 GLY A N 1
ATOM 1215 C CA . GLY A 1 237 ? 122.43100 129.45700 104.07600 1.000 287.23000 435 GLY A CA 1
ATOM 1216 C C . GLY A 1 237 ? 123.32600 129.22200 102.89400 1.000 287.23000 435 GLY A C 1
ATOM 1217 O O . GLY A 1 237 ? 123.09100 129.72400 101.79300 1.000 287.23000 435 GLY A O 1
ATOM 1218 N N . THR A 1 238 ? 124.32900 128.41600 103.13500 1.000 320.23000 436 THR A N 1
ATOM 1219 C CA . THR A 1 238 ? 125.27400 128.11200 102.10600 1.000 320.23000 436 THR A CA 1
ATOM 1220 C C . THR A 1 238 ? 125.34500 126.60600 101.91500 1.000 320.23000 436 THR A C 1
ATOM 1221 O O . THR A 1 238 ? 125.16800 125.84700 102.87500 1.000 320.23000 436 THR A O 1
ATOM 1225 N N . PRO A 1 239 ? 125.52800 126.13700 100.69300 1.000 328.33000 437 PRO A N 1
ATOM 1226 C CA . PRO A 1 239 ? 125.66600 124.69900 100.48800 1.000 328.33000 437 PRO A CA 1
ATOM 1227 C C . PRO A 1 239 ? 127.05600 124.25600 100.91300 1.000 328.33000 437 PRO A C 1
ATOM 1228 O O . PRO A 1 239 ? 127.93100 125.06100 101.23400 1.000 328.33000 437 PRO A O 1
ATOM 1232 N N . GLY A 1 240 ? 127.25300 122.95100 100.90300 1.000 419.48000 438 GLY A N 1
ATOM 1233 C CA . GLY A 1 240 ? 128.53600 122.43100 101.30600 1.000 419.48000 438 GLY A CA 1
ATOM 1234 C C . GLY A 1 240 ? 129.02900 121.37200 100.35700 1.000 419.48000 438 GLY A C 1
ATOM 1235 O O . GLY A 1 240 ? 129.04600 121.58000 99.14100 1.000 419.48000 438 GLY A O 1
ATOM 1236 N N . LYS A 1 241 ? 129.40700 120.22200 100.89600 1.000 476.76000 439 LYS A N 1
ATOM 1237 C CA . LYS A 1 241 ? 129.90900 119.11900 100.09300 1.000 476.76000 439 LYS A CA 1
ATOM 1238 C C . LYS A 1 241 ? 128.79900 118.25100 99.51400 1.000 476.76000 439 LYS A C 1
ATOM 1239 O O . LYS A 1 241 ? 129.05500 117.10700 99.12500 1.000 476.76000 439 LYS A O 1
ATOM 1245 N N . GLY A 1 242 ? 127.57500 118.75700 99.46700 1.000 434.49000 440 GLY A N 1
ATOM 1246 C CA . GLY A 1 242 ? 126.46800 117.99300 98.94900 1.000 434.49000 440 GLY A CA 1
ATOM 1247 C C . GLY A 1 242 ? 125.28100 118.19200 99.85000 1.000 434.49000 440 GLY A C 1
ATOM 1248 O O . GLY A 1 242 ? 124.16600 117.76700 99.54200 1.000 434.49000 440 GLY A O 1
ATOM 1249 N N . ILE A 1 243 ? 125.51800 118.84900 100.97800 1.000 344.71000 441 ILE A N 1
ATOM 1250 C CA . ILE A 1 243 ? 124.47400 119.13300 101.94600 1.000 344.71000 441 ILE A CA 1
ATOM 1251 C C . ILE A 1 243 ? 124.40500 120.64300 102.13600 1.000 344.71000 441 ILE A C 1
ATOM 1252 O O . ILE A 1 243 ? 125.42700 121.28600 102.40200 1.000 344.71000 441 ILE A O 1
ATOM 1257 N N . PHE A 1 244 ? 123.20400 121.20400 102.00100 1.000 305.67000 442 PHE A N 1
ATOM 1258 C CA . PHE A 1 244 ? 123.00700 122.64500 102.12500 1.000 305.67000 442 PHE A CA 1
ATOM 1259 C C . PHE A 1 244 ? 122.95700 122.98100 103.60200 1.000 305.67000 442 PHE A C 1
ATOM 1260 O O . PHE A 1 244 ? 122.02200 122.59500 104.30700 1.000 305.67000 442 PHE A O 1
ATOM 1268 N N . PHE A 1 245 ? 123.95300 123.70000 104.07700 1.000 288.13000 443 PHE A N 1
ATOM 1269 C CA . PHE A 1 245 ? 123.96900 124.09700 105.47600 1.000 288.13000 443 PHE A CA 1
ATOM 1270 C C . PHE A 1 245 ? 123.20500 125.40100 105.56900 1.000 288.13000 443 PHE A C 1
ATOM 1271 O O . PHE A 1 245 ? 123.73300 126.47600 105.27900 1.000 288.13000 443 PHE A O 1
ATOM 1279 N N . ALA A 1 246 ? 121.95200 125.30200 105.96500 1.000 258.30000 444 ALA A N 1
ATOM 1280 C CA . ALA A 1 246 ? 121.11800 126.47700 106.05600 1.000 258.30000 444 ALA A CA 1
ATOM 1281 C C . ALA A 1 246 ? 121.25900 127.10300 107.42200 1.000 258.30000 444 ALA A C 1
ATOM 1282 O O . ALA A 1 246 ? 121.53500 126.43200 108.41900 1.000 258.30000 444 ALA A O 1
ATOM 1284 N N . ASN A 1 247 ? 121.04300 128.40400 107.45500 1.000 258.71000 445 ASN A N 1
ATOM 1285 C CA . ASN A 1 247 ? 121.13000 129.18200 108.67300 1.000 258.71000 445 ASN A CA 1
ATOM 1286 C C . ASN A 1 247 ? 119.78500 129.70100 109.12800 1.000 258.71000 445 ASN A C 1
ATOM 1287 O O . ASN A 1 247 ? 119.46300 129.62300 110.31500 1.000 258.71000 445 ASN A O 1
ATOM 1292 N N . ARG A 1 248 ? 118.98900 130.20600 108.19800 1.000 304.80000 446 ARG A N 1
ATOM 1293 C CA . ARG A 1 248 ? 117.70100 130.78500 108.50700 1.000 304.80000 446 ARG A CA 1
ATOM 1294 C C . ARG A 1 248 ? 116.60200 130.01100 107.79800 1.000 304.80000 446 ARG A C 1
ATOM 1295 O O . ARG A 1 248 ? 116.79800 129.46600 106.70900 1.000 304.80000 446 ARG A O 1
ATOM 1303 N N . VAL A 1 249 ? 115.44800 129.96000 108.44800 1.000 340.23000 447 VAL A N 1
ATOM 1304 C CA . VAL A 1 249 ? 114.26700 129.26100 107.96900 1.000 340.23000 447 VAL A CA 1
ATOM 1305 C C . VAL A 1 249 ? 113.21000 130.29500 107.58700 1.000 340.23000 447 VAL A C 1
ATOM 1306 O O . VAL A 1 249 ? 113.22200 131.43200 108.07300 1.000 340.23000 447 VAL A O 1
ATOM 1310 N N . PHE A 1 250 ? 112.33300 129.92300 106.65600 1.000 319.59000 448 PHE A N 1
ATOM 1311 C CA . PHE A 1 250 ? 111.24400 130.79400 106.22500 1.000 319.59000 448 PHE A CA 1
ATOM 1312 C C . PHE A 1 250 ? 110.04600 129.92600 105.88100 1.000 319.59000 448 PHE A C 1
ATOM 1313 O O . PHE A 1 250 ? 110.11600 129.11800 104.94800 1.000 319.59000 448 PHE A O 1
ATOM 1321 N N . LEU A 1 251 ? 108.95600 130.10600 106.61900 1.000 446.89000 449 LEU A N 1
ATOM 1322 C CA . LEU A 1 251 ? 107.69700 129.41500 106.40100 1.000 446.89000 449 LEU A CA 1
ATOM 1323 C C . LEU A 1 251 ? 106.65600 130.37100 105.82900 1.000 446.89000 449 LEU A C 1
ATOM 1324 O O . LEU A 1 251 ? 106.75200 131.58800 106.01900 1.000 446.89000 449 LEU A O 1
ATOM 1329 N N . PRO A 1 252 ? 105.64700 129.85900 105.09500 1.000 454.60000 450 PRO A N 1
ATOM 1330 C CA . PRO A 1 252 ? 104.59500 130.74300 104.56100 1.000 454.60000 450 PRO A CA 1
ATOM 1331 C C . PRO A 1 252 ? 103.64000 131.27200 105.62200 1.000 454.60000 450 PRO A C 1
ATOM 1332 O O . PRO A 1 252 ? 102.43000 131.03200 105.54100 1.000 454.60000 450 PRO A O 1
ATOM 1336 N N . ASP A 1 253 ? 104.15300 132.01000 106.59800 1.000 461.59000 451 ASP A N 1
ATOM 1337 C CA . ASP A 1 253 ? 103.33600 132.54700 107.67300 1.000 461.59000 451 ASP A CA 1
ATOM 1338 C C . ASP A 1 253 ? 102.69500 133.85000 107.21900 1.000 461.59000 451 ASP A C 1
ATOM 1339 O O . ASP A 1 253 ? 103.18000 134.51800 106.30100 1.000 461.59000 451 ASP A O 1
ATOM 1344 N N . VAL A 1 254 ? 101.57400 134.18900 107.85000 1.000 487.73000 452 VAL A N 1
ATOM 1345 C CA . VAL A 1 254 ? 100.84900 135.41500 107.53200 1.000 487.73000 452 VAL A CA 1
ATOM 1346 C C . VAL A 1 254 ? 101.66600 136.60400 108.03600 1.000 487.73000 452 VAL A C 1
ATOM 1347 O O . VAL A 1 254 ? 102.40600 136.47000 109.02500 1.000 487.73000 452 VAL A O 1
ATOM 1351 N N . PRO A 1 255 ? 101.60700 137.76600 107.37700 1.000 520.43000 453 PRO A N 1
ATOM 1352 C CA . PRO A 1 255 ? 102.37300 138.91300 107.86800 1.000 520.43000 453 PRO A CA 1
ATOM 1353 C C . PRO A 1 255 ? 101.72500 139.46300 109.11900 1.000 520.43000 453 PRO A C 1
ATOM 1354 O O . PRO A 1 255 ? 100.50500 139.63000 109.19600 1.000 520.43000 453 PRO A O 1
ATOM 1358 N N . LYS A 1 256 ? 102.55900 139.71200 110.10700 1.000 485.49000 454 LYS A N 1
ATOM 1359 C CA . LYS A 1 256 ? 102.05800 140.25000 111.35000 1.000 485.49000 454 LYS A CA 1
ATOM 1360 C C . LYS A 1 256 ? 101.62200 141.68800 111.14500 1.000 485.49000 454 LYS A C 1
ATOM 1361 O O . LYS A 1 256 ? 100.61800 142.13200 111.71200 1.000 485.49000 454 LYS A O 1
ATOM 1367 N N . PHE A 1 257 ? 102.33400 142.40400 110.28800 1.000 483.44000 455 PHE A N 1
ATOM 1368 C CA . PHE A 1 257 ? 102.02200 143.78800 109.98100 1.000 483.44000 455 PHE A CA 1
ATOM 1369 C C . PHE A 1 257 ? 101.02800 143.81500 108.83800 1.000 483.44000 455 PHE A C 1
ATOM 1370 O O . PHE A 1 257 ? 101.36400 143.48900 107.69600 1.000 483.44000 455 PHE A O 1
ATOM 1378 N N . LYS A 1 258 ? 99.80100 144.18900 109.15500 1.000 375.26000 456 LYS A N 1
ATOM 1379 C CA . LYS A 1 258 ? 98.73900 144.25100 108.17600 1.000 375.26000 456 LYS A CA 1
ATOM 1380 C C . LYS A 1 258 ? 97.88700 145.47800 108.44800 1.000 375.26000 456 LYS A C 1
ATOM 1381 O O . LYS A 1 258 ? 97.80100 145.96200 109.57900 1.000 375.26000 456 LYS A O 1
ATOM 1387 N N . ARG A 1 259 ? 97.28400 145.99400 107.38800 1.000 407.01000 457 ARG A N 1
ATOM 1388 C CA . ARG A 1 259 ? 96.42600 147.15900 107.50300 1.000 407.01000 457 ARG A CA 1
ATOM 1389 C C . ARG A 1 259 ? 95.07700 146.75500 108.07200 1.000 407.01000 457 ARG A C 1
ATOM 1390 O O . ARG A 1 259 ? 94.45600 145.80000 107.59900 1.000 407.01000 457 ARG A O 1
ATOM 1398 N N . SER A 1 260 ? 94.63500 147.47000 109.09900 1.000 406.08000 458 SER A N 1
ATOM 1399 C CA . SER A 1 260 ? 93.35700 147.16900 109.71800 1.000 406.08000 458 SER A CA 1
ATOM 1400 C C . SER A 1 260 ? 92.19700 147.56100 108.80700 1.000 406.08000 458 SER A C 1
ATOM 1401 O O . SER A 1 260 ? 92.33500 148.37100 107.88600 1.000 406.08000 458 SER A O 1
ATOM 1404 N N . LYS A 1 261 ? 91.03500 146.97100 109.08500 1.000 466.74000 459 LYS A N 1
ATOM 1405 C CA . LYS A 1 261 ? 89.82900 147.23000 108.31300 1.000 466.74000 459 LYS A CA 1
ATOM 1406 C C . LYS A 1 261 ? 89.09300 148.44000 108.87400 1.000 466.74000 459 LYS A C 1
ATOM 1407 O O . LYS A 1 261 ? 89.08500 148.64700 110.09100 1.000 466.74000 459 LYS A O 1
ATOM 1413 N N . PRO A 1 262 ? 88.50900 149.25600 107.99500 1.000 519.59000 460 PRO A N 1
ATOM 1414 C CA . PRO A 1 262 ? 87.76000 150.41400 108.46500 1.000 519.59000 460 PRO A CA 1
ATOM 1415 C C . PRO A 1 262 ? 86.51000 149.97900 109.20800 1.000 519.59000 460 PRO A C 1
ATOM 1416 O O . PRO A 1 262 ? 85.94900 148.90500 108.93100 1.000 519.59000 460 PRO A O 1
ATOM 1420 N N . PRO A 1 263 ? 86.04900 150.77000 110.17100 1.000 562.84000 461 PRO A N 1
ATOM 1421 C CA . PRO A 1 263 ? 84.84000 150.39500 110.91000 1.000 562.84000 461 PRO A CA 1
ATOM 1422 C C . PRO A 1 263 ? 83.60200 150.57200 110.04700 1.000 562.84000 461 PRO A C 1
ATOM 1423 O O . PRO A 1 263 ? 83.44300 151.57900 109.35400 1.000 562.84000 461 PRO A O 1
ATOM 1427 N N . LEU A 1 264 ? 82.73500 149.57400 110.08200 1.000 617.49000 462 LEU A N 1
ATOM 1428 C CA . LEU A 1 264 ? 81.51100 149.62400 109.30800 1.000 617.49000 462 LEU A CA 1
ATOM 1429 C C . LEU A 1 264 ? 80.51600 150.56200 109.98000 1.000 617.49000 462 LEU A C 1
ATOM 1430 O O . LEU A 1 264 ? 80.54700 150.76800 111.19500 1.000 617.49000 462 LEU A O 1
ATOM 1435 N N . GLU A 1 265 ? 79.63100 151.14200 109.17100 1.000 808.53000 463 GLU A N 1
ATOM 1436 C CA . GLU A 1 265 ? 78.61500 152.03700 109.71000 1.000 808.53000 463 GLU A CA 1
ATOM 1437 C C . GLU A 1 265 ? 77.50000 151.27000 110.40400 1.000 808.53000 463 GLU A C 1
ATOM 1438 O O . GLU A 1 265 ? 76.91200 151.77600 111.36500 1.000 808.53000 463 GLU A O 1
ATOM 1444 N N . GLU A 1 266 ? 77.18500 150.07200 109.92200 1.000 868.42000 464 GLU A N 1
ATOM 1445 C CA . GLU A 1 266 ? 76.13800 149.23700 110.48900 1.000 868.42000 464 GLU A CA 1
ATOM 1446 C C . GLU A 1 266 ? 76.73600 147.94400 111.02600 1.000 868.42000 464 GLU A C 1
ATOM 1447 O O . GLU A 1 266 ? 77.58600 147.32300 110.38000 1.000 868.42000 464 GLU A O 1
ATOM 1453 N N . LYS A 1 267 ? 76.29100 147.55000 112.21700 1.000 807.27000 465 LYS A N 1
ATOM 1454 C CA . LYS A 1 267 ? 76.77400 146.33500 112.85300 1.000 807.27000 465 LYS A CA 1
ATOM 1455 C C . LYS A 1 267 ? 76.09600 145.09900 112.27400 1.000 807.27000 465 LYS A C 1
ATOM 1456 O O . LYS A 1 267 ? 74.88600 145.08700 112.03200 1.000 807.27000 465 LYS A O 1
ATOM 1462 N N . VAL A 1 268 ? 76.89100 144.05400 112.05300 1.000 736.63000 466 VAL A N 1
ATOM 1463 C CA . VAL A 1 268 ? 76.40200 142.79300 111.51400 1.000 736.63000 466 VAL A CA 1
ATOM 1464 C C . VAL A 1 268 ? 77.22300 141.67900 112.15500 1.000 736.63000 466 VAL A C 1
ATOM 1465 O O . VAL A 1 268 ? 78.40100 141.85500 112.47800 1.000 736.63000 466 VAL A O 1
ATOM 1469 N N . TYR A 1 269 ? 76.57600 140.54700 112.39600 1.000 671.43000 467 TYR A N 1
ATOM 1470 C CA . TYR A 1 269 ? 77.20800 139.39700 113.01700 1.000 671.43000 467 TYR A CA 1
ATOM 1471 C C . TYR A 1 269 ? 77.04100 138.18400 112.11700 1.000 671.43000 467 TYR A C 1
ATOM 1472 O O . TYR A 1 269 ? 76.29100 138.20500 111.13800 1.000 671.43000 467 TYR A O 1
ATOM 1481 N N . ALA A 1 270 ? 77.75300 137.11400 112.45600 1.000 482.12000 468 ALA A N 1
ATOM 1482 C CA . ALA A 1 270 ? 77.67300 135.89800 111.66500 1.000 482.12000 468 ALA A CA 1
ATOM 1483 C C . ALA A 1 270 ? 77.80700 134.69400 112.57900 1.000 482.12000 468 ALA A C 1
ATOM 1484 O O . ALA A 1 270 ? 78.35400 134.77500 113.68200 1.000 482.12000 468 ALA A O 1
ATOM 1486 N N . ILE A 1 271 ? 77.29100 133.57200 112.09100 1.000 431.26000 469 ILE A N 1
ATOM 1487 C CA . ILE A 1 271 ? 77.29400 132.30600 112.80500 1.000 431.26000 469 ILE A CA 1
ATOM 1488 C C . ILE A 1 271 ? 78.07900 131.29800 111.98500 1.000 431.26000 469 ILE A C 1
ATOM 1489 O O . ILE A 1 271 ? 77.91300 131.21100 110.76300 1.000 431.26000 469 ILE A O 1
ATOM 1494 N N . LEU A 1 272 ? 78.91400 130.52200 112.66400 1.000 391.08000 470 LEU A N 1
ATOM 1495 C CA . LEU A 1 272 ? 79.71900 129.48500 112.04200 1.000 391.08000 470 LEU A CA 1
ATOM 1496 C C . LEU A 1 272 ? 79.34400 128.14900 112.65800 1.000 391.08000 470 LEU A C 1
ATOM 1497 O O . LEU A 1 272 ? 79.46300 127.96700 113.87400 1.000 391.08000 470 LEU A O 1
ATOM 1502 N N . LEU A 1 273 ? 78.87800 127.22500 111.82400 1.000 390.28000 471 LEU A N 1
ATOM 1503 C CA . LEU A 1 273 ? 78.47200 125.91700 112.30600 1.000 390.28000 471 LEU A CA 1
ATOM 1504 C C . LEU A 1 273 ? 78.71800 124.88300 111.21900 1.000 390.28000 471 LEU A C 1
ATOM 1505 O O . LEU A 1 273 ? 78.66300 125.19100 110.02800 1.000 390.28000 471 LEU A O 1
ATOM 1510 N N . SER A 1 274 ? 78.98700 123.65500 111.65000 1.000 486.04000 472 SER A N 1
ATOM 1511 C CA . SER A 1 274 ? 79.23200 122.53200 110.75400 1.000 486.04000 472 SER A CA 1
ATOM 1512 C C . SER A 1 274 ? 79.05900 121.25400 111.56000 1.000 486.04000 472 SER A C 1
ATOM 1513 O O . SER A 1 274 ? 78.73500 121.29700 112.75100 1.000 486.04000 472 SER A O 1
ATOM 1516 N N . ASP A 1 275 ? 79.28200 120.11800 110.88600 1.000 545.08000 473 ASP A N 1
ATOM 1517 C CA . ASP A 1 275 ? 79.19700 118.76700 111.45500 1.000 545.08000 473 ASP A CA 1
ATOM 1518 C C . ASP A 1 275 ? 77.81400 118.51500 112.07000 1.000 545.08000 473 ASP A C 1
ATOM 1519 O O . ASP A 1 275 ? 77.67600 118.16500 113.24500 1.000 545.08000 473 ASP A O 1
ATOM 1524 N N . ILE A 1 276 ? 76.78100 118.71000 111.25000 1.000 542.16000 474 ILE A N 1
ATOM 1525 C CA . ILE A 1 276 ? 75.40900 118.52200 111.71800 1.000 542.16000 474 ILE A CA 1
ATOM 1526 C C . ILE A 1 276 ? 75.04700 117.04600 111.80800 1.000 542.16000 474 ILE A C 1
ATOM 1527 O O . ILE A 1 276 ? 74.50500 116.59600 112.82600 1.000 542.16000 474 ILE A O 1
ATOM 1532 N N . HIS A 1 277 ? 75.35000 116.28600 110.74800 1.000 516.75000 475 HIS A N 1
ATOM 1533 C CA . HIS A 1 277 ? 75.17400 114.83000 110.67300 1.000 516.75000 475 HIS A CA 1
ATOM 1534 C C . HIS A 1 277 ? 73.71500 114.39900 110.87500 1.000 516.75000 475 HIS A C 1
ATOM 1535 O O . HIS A 1 277 ? 73.36500 113.72800 111.84800 1.000 516.75000 475 HIS A O 1
ATOM 1542 N N . VAL A 1 278 ? 72.85800 114.81500 109.93900 1.000 462.71000 476 VAL A N 1
ATOM 1543 C CA . VAL A 1 278 ? 71.45100 114.41700 109.94200 1.000 462.71000 476 VAL A CA 1
ATOM 1544 C C . VAL A 1 278 ? 71.31100 113.08600 109.21100 1.000 462.71000 476 VAL A C 1
ATOM 1545 O O . VAL A 1 278 ? 71.73500 112.95100 108.05800 1.000 462.71000 476 VAL A O 1
ATOM 1549 N N . GLY A 1 279 ? 70.70100 112.10600 109.87400 1.000 421.35000 477 GLY A N 1
ATOM 1550 C CA . GLY A 1 279 ? 70.46800 110.80100 109.28300 1.000 421.35000 477 GLY A CA 1
ATOM 1551 C C . GLY A 1 279 ? 70.76300 109.65400 110.22500 1.000 421.35000 477 GLY A C 1
ATOM 1552 O O . GLY A 1 279 ? 70.37600 108.51200 109.96900 1.000 421.35000 477 GLY A O 1
ATOM 1553 N N . SER A 1 280 ? 71.44300 109.95700 111.32400 1.000 459.73000 478 SER A N 1
ATOM 1554 C CA . SER A 1 280 ? 71.81800 108.98800 112.34000 1.000 459.73000 478 SER A CA 1
ATOM 1555 C C . SER A 1 280 ? 70.80700 109.02200 113.48200 1.000 459.73000 478 SER A C 1
ATOM 1556 O O . SER A 1 280 ? 70.03200 109.97000 113.63200 1.000 459.73000 478 SER A O 1
ATOM 1559 N N . ASN A 1 281 ? 70.82400 107.96700 114.28900 1.000 493.96000 479 ASN A N 1
ATOM 1560 C CA . ASN A 1 281 ? 69.92400 107.83300 115.42800 1.000 493.96000 479 ASN A CA 1
ATOM 1561 C C . ASN A 1 281 ? 70.40700 108.55100 116.70300 1.000 493.96000 479 ASN A C 1
ATOM 1562 O O . ASN A 1 281 ? 69.69800 108.52500 117.71500 1.000 493.96000 479 ASN A O 1
ATOM 1567 N N . LYS A 1 282 ? 71.56600 109.22300 116.69400 1.000 395.81000 480 LYS A N 1
ATOM 1568 C CA . LYS A 1 282 ? 72.08000 109.92800 117.87200 1.000 395.81000 480 LYS A CA 1
ATOM 1569 C C . LYS A 1 282 ? 72.18000 111.42700 117.65200 1.000 395.81000 480 LYS A C 1
ATOM 1570 O O . LYS A 1 282 ? 72.97300 112.11200 118.30500 1.000 395.81000 480 LYS A O 1
ATOM 1576 N N . PHE A 1 283 ? 71.36500 111.94900 116.75900 1.000 394.10000 481 PHE A N 1
ATOM 1577 C CA . PHE A 1 283 ? 71.41900 113.36200 116.48200 1.000 394.10000 481 PHE A CA 1
ATOM 1578 C C . PHE A 1 283 ? 70.74200 114.16000 117.56900 1.000 394.10000 481 PHE A C 1
ATOM 1579 O O . PHE A 1 283 ? 69.67700 113.79200 118.07000 1.000 394.10000 481 PHE A O 1
ATOM 1587 N N . CYS A 1 284 ? 71.36600 115.27900 117.91300 1.000 398.97000 482 CYS A N 1
ATOM 1588 C CA . CYS A 1 284 ? 70.82800 116.17800 118.92000 1.000 398.97000 482 CYS A CA 1
ATOM 1589 C C . CYS A 1 284 ? 69.72300 116.95900 118.23000 1.000 398.97000 482 CYS A C 1
ATOM 1590 O O . CYS A 1 284 ? 69.89200 118.09600 117.78500 1.000 398.97000 482 CYS A O 1
ATOM 1593 N N . GLU A 1 285 ? 68.58400 116.28900 118.09100 1.000 549.59000 483 GLU A N 1
ATOM 1594 C CA . GLU A 1 285 ? 67.43800 116.88000 117.42900 1.000 549.59000 483 GLU A CA 1
ATOM 1595 C C . GLU A 1 285 ? 66.84500 117.99900 118.26800 1.000 549.59000 483 GLU A C 1
ATOM 1596 O O . GLU A 1 285 ? 66.36800 118.99900 117.72200 1.000 549.59000 483 GLU A O 1
ATOM 1602 N N . GLU A 1 286 ? 66.86500 117.83900 119.59700 1.000 705.13000 484 GLU A N 1
ATOM 1603 C CA . GLU A 1 286 ? 66.31300 118.84300 120.50800 1.000 705.13000 484 GLU A CA 1
ATOM 1604 C C . GLU A 1 286 ? 67.07100 120.16400 120.42400 1.000 705.13000 484 GLU A C 1
ATOM 1605 O O . GLU A 1 286 ? 66.45900 121.22800 120.28300 1.000 705.13000 484 GLU A O 1
ATOM 1611 N N . ALA A 1 287 ? 68.40700 120.11700 120.52500 1.000 630.42000 485 ALA A N 1
ATOM 1612 C CA . ALA A 1 287 ? 69.21100 121.33500 120.42100 1.000 630.42000 485 ALA A CA 1
ATOM 1613 C C . ALA A 1 287 ? 69.10000 121.94100 119.03600 1.000 630.42000 485 ALA A C 1
ATOM 1614 O O . ALA A 1 287 ? 69.28800 123.15100 118.86500 1.000 630.42000 485 ALA A O 1
ATOM 1616 N N . PHE A 1 288 ? 68.80900 121.10800 118.04200 1.000 640.49000 486 PHE A N 1
ATOM 1617 C CA . PHE A 1 288 ? 68.67500 121.59500 116.68700 1.000 640.49000 486 PHE A CA 1
ATOM 1618 C C . PHE A 1 288 ? 67.35600 122.32500 116.48300 1.000 640.49000 486 PHE A C 1
ATOM 1619 O O . PHE A 1 288 ? 67.33700 123.39500 115.87400 1.000 640.49000 486 PHE A O 1
ATOM 1627 N N . ILE A 1 289 ? 66.24500 121.76800 116.97300 1.000 745.16000 487 ILE A N 1
ATOM 1628 C CA . ILE A 1 289 ? 64.97200 122.46700 116.83100 1.000 745.16000 487 ILE A CA 1
ATOM 1629 C C . ILE A 1 289 ? 64.88100 123.66700 117.76300 1.000 745.16000 487 ILE A C 1
ATOM 1630 O O . ILE A 1 289 ? 64.27800 124.67700 117.40600 1.000 745.16000 487 ILE A O 1
ATOM 1635 N N . LYS A 1 290 ? 65.49100 123.59700 118.95300 1.000 721.13000 488 LYS A N 1
ATOM 1636 C CA . LYS A 1 290 ? 65.54700 124.76400 119.82600 1.000 721.13000 488 LYS A CA 1
ATOM 1637 C C . LYS A 1 290 ? 66.47200 125.80100 119.25500 1.000 721.13000 488 LYS A C 1
ATOM 1638 O O . LYS A 1 290 ? 66.32400 126.99600 119.52500 1.000 721.13000 488 LYS A O 1
ATOM 1644 N N . PHE A 1 291 ? 67.45400 125.34700 118.49700 1.000 717.43000 489 PHE A N 1
ATOM 1645 C CA . PHE A 1 291 ? 68.30500 126.27700 117.79900 1.000 717.43000 489 PHE A CA 1
ATOM 1646 C C . PHE A 1 291 ? 67.56000 126.94300 116.64700 1.000 717.43000 489 PHE A C 1
ATOM 1647 O O . PHE A 1 291 ? 67.68300 128.15600 116.45900 1.000 717.43000 489 PHE A O 1
ATOM 1655 N N . LEU A 1 292 ? 66.75700 126.17900 115.89200 1.000 775.73000 490 LEU A N 1
ATOM 1656 C CA . LEU A 1 292 ? 65.95500 126.75700 114.81100 1.000 775.73000 490 LEU A CA 1
ATOM 1657 C C . LEU A 1 292 ? 64.90000 127.71200 115.34300 1.000 775.73000 490 LEU A C 1
ATOM 1658 O O . LEU A 1 292 ? 64.62400 128.75300 114.73500 1.000 775.73000 490 LEU A O 1
ATOM 1663 N N . GLU A 1 293 ? 64.28500 127.36000 116.46700 1.000 884.37000 491 GLU A N 1
ATOM 1664 C CA . GLU A 1 293 ? 63.35300 128.25800 117.12900 1.000 884.37000 491 GLU A CA 1
ATOM 1665 C C . GLU A 1 293 ? 64.07000 129.45600 117.71900 1.000 884.37000 491 GLU A C 1
ATOM 1666 O O . GLU A 1 293 ? 63.49700 130.54700 117.79900 1.000 884.37000 491 GLU A O 1
ATOM 1672 N N . TRP A 1 294 ? 65.33400 129.28100 118.09000 1.000 878.61000 492 TRP A N 1
ATOM 1673 C CA . TRP A 1 294 ? 66.11700 130.38600 118.61600 1.000 878.61000 492 TRP A CA 1
ATOM 1674 C C . TRP A 1 294 ? 66.49300 131.36100 117.50700 1.000 878.61000 492 TRP A C 1
ATOM 1675 O O . TRP A 1 294 ? 66.62800 132.56400 117.75900 1.000 878.61000 492 TRP A O 1
ATOM 1686 N N . LEU A 1 295 ? 66.65400 130.85900 116.27600 1.000 977.61000 493 LEU A N 1
ATOM 1687 C CA . LEU A 1 295 ? 66.99100 131.69900 115.12900 1.000 977.61000 493 LEU A CA 1
ATOM 1688 C C . LEU A 1 295 ? 65.87500 132.64800 114.73300 1.000 977.61000 493 LEU A C 1
ATOM 1689 O O . LEU A 1 295 ? 66.14500 133.68700 114.12100 1.000 977.61000 493 LEU A O 1
ATOM 1694 N N . ASN A 1 296 ? 64.63200 132.31300 115.05400 1.000 999.99000 494 ASN A N 1
ATOM 1695 C CA . ASN A 1 296 ? 63.52300 133.17100 114.67800 1.000 999.99000 494 ASN A CA 1
ATOM 1696 C C . ASN A 1 296 ? 63.45000 134.41600 115.54800 1.000 999.99000 494 ASN A C 1
ATOM 1697 O O . ASN A 1 296 ? 62.85200 135.41400 115.13400 1.000 999.99000 494 ASN A O 1
ATOM 1702 N N . GLY A 1 297 ? 64.04600 134.37900 116.73500 1.000 999.99000 495 GLY A N 1
ATOM 1703 C CA . GLY A 1 297 ? 64.03200 135.52100 117.62200 1.000 999.99000 495 GLY A CA 1
ATOM 1704 C C . GLY A 1 297 ? 63.71400 135.13100 119.04600 1.000 999.99000 495 GLY A C 1
ATOM 1705 O O . GLY A 1 297 ? 63.75200 135.96500 119.95400 1.000 999.99000 495 GLY A O 1
ATOM 1706 N N . GLU A 1 298 ? 63.40700 133.85500 119.25200 1.000 999.99000 496 GLU A N 1
ATOM 1707 C CA . GLU A 1 298 ? 63.08000 133.34400 120.57900 1.000 999.99000 496 GLU A CA 1
ATOM 1708 C C . GLU A 1 298 ? 64.37500 133.20400 121.35100 1.000 999.99000 496 GLU A C 1
ATOM 1709 O O . GLU A 1 298 ? 64.96800 132.13000 121.42600 1.000 999.99000 496 GLU A O 1
ATOM 1715 N N . VAL A 1 299 ? 64.77600 134.28800 121.98300 1.000 999.99000 497 VAL A N 1
ATOM 1716 C CA . VAL A 1 299 ? 66.00100 134.32600 122.73600 1.000 999.99000 497 VAL A CA 1
ATOM 1717 C C . VAL A 1 299 ? 65.65300 134.26700 124.21300 1.000 999.99000 497 VAL A C 1
ATOM 1718 O O . VAL A 1 299 ? 64.54300 134.59600 124.63800 1.000 999.99000 497 VAL A O 1
ATOM 1722 N N . ASN A 1 300 ? 66.61000 133.81300 125.00700 1.000 955.48000 498 ASN A N 1
ATOM 1723 C CA . ASN A 1 300 ? 66.39100 133.70400 126.43900 1.000 955.48000 498 ASN A CA 1
ATOM 1724 C C . ASN A 1 300 ? 66.89100 134.92900 127.18500 1.000 955.48000 498 ASN A C 1
ATOM 1725 O O . ASN A 1 300 ? 66.26100 135.36400 128.15400 1.000 955.48000 498 ASN A O 1
ATOM 1730 N N . SER A 1 301 ? 68.00800 135.49500 126.75000 1.000 999.99000 499 SER A N 1
ATOM 1731 C CA . SER A 1 301 ? 68.58200 136.67200 127.37500 1.000 999.99000 499 SER A CA 1
ATOM 1732 C C . SER A 1 301 ? 68.37600 137.88900 126.48500 1.000 999.99000 499 SER A C 1
ATOM 1733 O O . SER A 1 301 ? 68.18900 137.77600 125.27000 1.000 999.99000 499 SER A O 1
ATOM 1736 N N . ARG A 1 302 ? 68.41400 139.06300 127.11700 1.000 999.99000 500 ARG A N 1
ATOM 1737 C CA . ARG A 1 302 ? 68.22200 140.32200 126.40400 1.000 999.99000 500 ARG A CA 1
ATOM 1738 C C . ARG A 1 302 ? 69.40700 140.67000 125.51900 1.000 999.99000 500 ARG A C 1
ATOM 1739 O O . ARG A 1 302 ? 69.24200 141.42000 124.55100 1.000 999.99000 500 ARG A O 1
ATOM 1747 N N . THR A 1 303 ? 70.59400 140.15200 125.83300 1.000 999.99000 501 THR A N 1
ATOM 1748 C CA . THR A 1 303 ? 71.77500 140.45200 125.03400 1.000 999.99000 501 THR A CA 1
ATOM 1749 C C . THR A 1 303 ? 71.71800 139.77400 123.67300 1.000 999.99000 501 THR A C 1
ATOM 1750 O O . THR A 1 303 ? 72.30700 140.27500 122.70800 1.000 999.99000 501 THR A O 1
ATOM 1754 N N . GLU A 1 304 ? 71.02400 138.63900 123.57900 1.000 999.99000 502 GLU A N 1
ATOM 1755 C CA . GLU A 1 304 ? 70.93800 137.92300 122.31600 1.000 999.99000 502 GLU A CA 1
ATOM 1756 C C . GLU A 1 304 ? 70.07000 138.64400 121.29300 1.000 999.99000 502 GLU A C 1
ATOM 1757 O O . GLU A 1 304 ? 70.23900 138.41200 120.09700 1.000 999.99000 502 GLU A O 1
ATOM 1763 N N . GLU A 1 305 ? 69.16000 139.51900 121.72900 1.000 999.99000 503 GLU A N 1
ATOM 1764 C CA . GLU A 1 305 ? 68.29800 140.23700 120.78900 1.000 999.99000 503 GLU A CA 1
ATOM 1765 C C . GLU A 1 305 ? 69.08700 141.21600 119.92300 1.000 999.99000 503 GLU A C 1
ATOM 1766 O O . GLU A 1 305 ? 68.80900 141.35600 118.72600 1.000 999.99000 503 GLU A O 1
ATOM 1772 N N . GLU A 1 306 ? 70.06600 141.90600 120.51700 1.000 935.33000 504 GLU A N 1
ATOM 1773 C CA . GLU A 1 306 ? 70.86300 142.88100 119.77700 1.000 935.33000 504 GLU A CA 1
ATOM 1774 C C . GLU A 1 306 ? 71.72400 142.20800 118.72200 1.000 935.33000 504 GLU A C 1
ATOM 1775 O O . GLU A 1 306 ? 71.90300 142.73600 117.61700 1.000 935.33000 504 GLU A O 1
ATOM 1781 N N . LEU A 1 307 ? 72.22800 141.02200 119.03400 1.000 859.51000 505 LEU A N 1
ATOM 1782 C CA . LEU A 1 307 ? 73.09900 140.31800 118.11000 1.000 859.51000 505 LEU A CA 1
ATOM 1783 C C . LEU A 1 307 ? 72.29100 139.61000 117.03200 1.000 859.51000 505 LEU A C 1
ATOM 1784 O O . LEU A 1 307 ? 72.56500 139.78400 115.84100 1.000 859.51000 505 LEU A O 1
ATOM 1789 N N . VAL A 1 308 ? 71.27500 138.83300 117.43900 1.000 937.16000 506 VAL A N 1
ATOM 1790 C CA . VAL A 1 308 ? 70.42200 138.09800 116.50100 1.000 937.16000 506 VAL A CA 1
ATOM 1791 C C . VAL A 1 308 ? 69.64800 139.06000 115.60200 1.000 937.16000 506 VAL A C 1
ATOM 1792 O O . VAL A 1 308 ? 69.41900 138.77000 114.41900 1.000 937.16000 506 VAL A O 1
ATOM 1796 N N . SER A 1 309 ? 69.29000 140.24000 116.12000 1.000 909.57000 507 SER A N 1
ATOM 1797 C CA . SER A 1 309 ? 68.57200 141.23500 115.32700 1.000 909.57000 507 SER A CA 1
ATOM 1798 C C . SER A 1 309 ? 69.40800 141.78000 114.17400 1.000 909.57000 507 SER A C 1
ATOM 1799 O O . SER A 1 309 ? 68.85000 142.38300 113.25100 1.000 909.57000 507 SER A O 1
ATOM 1802 N N . ARG A 1 310 ? 70.72900 141.58300 114.20900 1.000 833.32000 508 ARG A N 1
ATOM 1803 C CA . ARG A 1 310 ? 71.62700 142.05700 113.16600 1.000 833.32000 508 ARG A CA 1
ATOM 1804 C C . ARG A 1 310 ? 72.34000 140.94600 112.40900 1.000 833.32000 508 ARG A C 1
ATOM 1805 O O . ARG A 1 310 ? 73.18900 141.24400 111.56100 1.000 833.32000 508 ARG A O 1
ATOM 1813 N N . ILE A 1 311 ? 72.03600 139.68300 112.68500 1.000 715.31000 509 ILE A N 1
ATOM 1814 C CA . ILE A 1 311 ? 72.64800 138.58400 111.94400 1.000 715.31000 509 ILE A CA 1
ATOM 1815 C C . ILE A 1 311 ? 71.99300 138.48800 110.57400 1.000 715.31000 509 ILE A C 1
ATOM 1816 O O . ILE A 1 311 ? 70.77000 138.35200 110.46500 1.000 715.31000 509 ILE A O 1
ATOM 1821 N N . LYS A 1 312 ? 72.80400 138.57800 109.52300 1.000 623.03000 510 LYS A N 1
ATOM 1822 C CA . LYS A 1 312 ? 72.29500 138.54100 108.16200 1.000 623.03000 510 LYS A CA 1
ATOM 1823 C C . LYS A 1 312 ? 72.98600 137.48900 107.30600 1.000 623.03000 510 LYS A C 1
ATOM 1824 O O . LYS A 1 312 ? 72.78700 137.47700 106.08700 1.000 623.03000 510 LYS A O 1
ATOM 1830 N N . TYR A 1 313 ? 73.79700 136.61600 107.90200 1.000 495.11000 511 TYR A N 1
ATOM 1831 C CA . TYR A 1 313 ? 74.52000 135.59700 107.15800 1.000 495.11000 511 TYR A CA 1
ATOM 1832 C C . TYR A 1 313 ? 74.61700 134.33400 108.00300 1.000 495.11000 511 TYR A C 1
ATOM 1833 O O . TYR A 1 313 ? 74.85700 134.41200 109.21100 1.000 495.11000 511 TYR A O 1
ATOM 1842 N N . ILE A 1 314 ? 74.44700 133.16900 107.37300 1.000 437.41000 512 ILE A N 1
ATOM 1843 C CA . ILE A 1 314 ? 74.67200 131.87900 108.02100 1.000 437.41000 512 ILE A CA 1
ATOM 1844 C C . ILE A 1 314 ? 75.53800 131.01700 107.11500 1.000 437.41000 512 ILE A C 1
ATOM 1845 O O . ILE A 1 314 ? 75.34900 130.98700 105.89400 1.000 437.41000 512 ILE A O 1
ATOM 1850 N N . ILE A 1 315 ? 76.50000 130.32400 107.71100 1.000 401.91000 513 ILE A N 1
ATOM 1851 C CA . ILE A 1 315 ? 77.47200 129.54600 106.95900 1.000 401.91000 513 ILE A CA 1
ATOM 1852 C C . ILE A 1 315 ? 77.51700 128.14400 107.53200 1.000 401.91000 513 ILE A C 1
ATOM 1853 O O . ILE A 1 315 ? 77.63000 127.96700 108.75000 1.000 401.91000 513 ILE A O 1
ATOM 1858 N N . ILE A 1 316 ? 77.42400 127.15100 106.65600 1.000 389.82000 514 ILE A N 1
ATOM 1859 C CA . ILE A 1 316 ? 77.52800 125.75700 107.04600 1.000 389.82000 514 ILE A CA 1
ATOM 1860 C C . ILE A 1 316 ? 78.80700 125.20000 106.44300 1.000 389.82000 514 ILE A C 1
ATOM 1861 O O . ILE A 1 316 ? 79.04300 125.34000 105.23700 1.000 389.82000 514 ILE A O 1
ATOM 1866 N N . GLY A 1 317 ? 79.63600 124.58400 107.28200 1.000 456.87000 515 GLY A N 1
ATOM 1867 C CA . GLY A 1 317 ? 80.90200 124.04700 106.82700 1.000 456.87000 515 GLY A CA 1
ATOM 1868 C C . GLY A 1 317 ? 80.74900 122.77500 106.02100 1.000 456.87000 515 GLY A C 1
ATOM 1869 O O . GLY A 1 317 ? 81.17400 122.71600 104.86400 1.000 456.87000 515 GLY A O 1
ATOM 1870 N N . GLY A 1 318 ? 80.14300 121.75300 106.61400 1.000 514.85000 516 GLY A N 1
ATOM 1871 C CA . GLY A 1 318 ? 79.96700 120.49600 105.91800 1.000 514.85000 516 GLY A CA 1
ATOM 1872 C C . GLY A 1 318 ? 79.51500 119.40700 106.86800 1.000 514.85000 516 GLY A C 1
ATOM 1873 O O . GLY A 1 318 ? 79.15300 119.67300 108.01900 1.000 514.85000 516 GLY A O 1
ATOM 1874 N N . ASP A 1 319 ? 79.54400 118.17400 106.34500 1.000 543.91000 517 ASP A N 1
ATOM 1875 C CA . ASP A 1 319 ? 79.16100 116.94800 107.05200 1.000 543.91000 517 ASP A CA 1
ATOM 1876 C C . ASP A 1 319 ? 77.72700 117.02400 107.57100 1.000 543.91000 517 ASP A C 1
ATOM 1877 O O . ASP A 1 319 ? 77.45500 116.93900 108.76900 1.000 543.91000 517 ASP A O 1
ATOM 1882 N N . VAL A 1 320 ? 76.80500 117.17900 106.62400 1.000 501.52000 518 VAL A N 1
ATOM 1883 C CA . VAL A 1 320 ? 75.39400 117.26100 106.96400 1.000 501.52000 518 VAL A CA 1
ATOM 1884 C C . VAL A 1 320 ? 74.79100 115.91600 107.31900 1.000 501.52000 518 VAL A C 1
ATOM 1885 O O . VAL A 1 320 ? 73.70300 115.87700 107.90700 1.000 501.52000 518 VAL A O 1
ATOM 1889 N N . VAL A 1 321 ? 75.42800 114.81000 106.94800 1.000 446.79000 519 VAL A N 1
ATOM 1890 C CA . VAL A 1 321 ? 74.90700 113.49400 107.24900 1.000 446.79000 519 VAL A CA 1
ATOM 1891 C C . VAL A 1 321 ? 75.98900 112.70100 107.96600 1.000 446.79000 519 VAL A C 1
ATOM 1892 O O . VAL A 1 321 ? 77.11800 113.15800 108.13600 1.000 446.79000 519 VAL A O 1
ATOM 1896 N N . ASP A 1 322 ? 75.62800 111.48700 108.36300 1.000 382.97000 520 ASP A N 1
ATOM 1897 C CA . ASP A 1 322 ? 76.57600 110.63400 109.05300 1.000 382.97000 520 ASP A CA 1
ATOM 1898 C C . ASP A 1 322 ? 77.50000 109.94700 108.07600 1.000 382.97000 520 ASP A C 1
ATOM 1899 O O . ASP A 1 322 ? 78.62800 109.59500 108.42900 1.000 382.97000 520 ASP A O 1
ATOM 1904 N N . GLY A 1 323 ? 77.04600 109.76400 106.85400 1.000 381.78000 521 GLY A N 1
ATOM 1905 C CA . GLY A 1 323 ? 77.86400 109.11500 105.86100 1.000 381.78000 521 GLY A CA 1
ATOM 1906 C C . GLY A 1 323 ? 77.33500 107.73300 105.53500 1.000 381.78000 521 GLY A C 1
ATOM 1907 O O . GLY A 1 323 ? 76.49100 107.17000 106.23800 1.000 381.78000 521 GLY A O 1
ATOM 1908 N N . VAL A 1 324 ? 77.80600 107.20400 104.41200 1.000 426.93000 522 VAL A N 1
ATOM 1909 C CA . VAL A 1 324 ? 77.43000 105.88100 103.92600 1.000 426.93000 522 VAL A CA 1
ATOM 1910 C C . VAL A 1 324 ? 78.71000 105.15700 103.52000 1.000 426.93000 522 VAL A C 1
ATOM 1911 O O . VAL A 1 324 ? 79.51200 105.70000 102.75200 1.000 426.93000 522 VAL A O 1
ATOM 1915 N N . GLY A 1 325 ? 78.91100 103.94500 104.03800 1.000 420.23000 523 GLY A N 1
ATOM 1916 C CA . GLY A 1 325 ? 80.07400 103.16100 103.66800 1.000 420.23000 523 GLY A CA 1
ATOM 1917 C C . GLY A 1 325 ? 81.33100 103.39200 104.47600 1.000 420.23000 523 GLY A C 1
ATOM 1918 O O . GLY A 1 325 ? 82.43400 103.17700 103.96000 1.000 420.23000 523 GLY A O 1
ATOM 1919 N N . ILE A 1 326 ? 81.20500 103.81700 105.72700 1.000 370.54000 524 ILE A N 1
ATOM 1920 C CA . ILE A 1 326 ? 82.36400 104.04700 106.58600 1.000 370.54000 524 ILE A CA 1
ATOM 1921 C C . ILE A 1 326 ? 82.71300 102.80300 107.37900 1.000 370.54000 524 ILE A C 1
ATOM 1922 O O . ILE A 1 326 ? 83.86400 102.36400 107.41100 1.000 370.54000 524 ILE A O 1
ATOM 1927 N N . TYR A 1 327 ? 81.71600 102.23900 108.03700 1.000 398.62000 525 TYR A N 1
ATOM 1928 C CA . TYR A 1 327 ? 81.85000 101.04900 108.84700 1.000 398.62000 525 TYR A CA 1
ATOM 1929 C C . TYR A 1 327 ? 80.58200 100.23200 108.67200 1.000 398.62000 525 TYR A C 1
ATOM 1930 O O . TYR A 1 327 ? 79.50300 100.80000 108.46000 1.000 398.62000 525 TYR A O 1
ATOM 1939 N N . PRO A 1 328 ? 80.68700 98.89800 108.71800 1.000 437.71000 526 PRO A N 1
ATOM 1940 C CA . PRO A 1 328 ? 79.51200 98.05600 108.44800 1.000 437.71000 526 PRO A CA 1
ATOM 1941 C C . PRO A 1 328 ? 78.41200 98.18700 109.47000 1.000 437.71000 526 PRO A C 1
ATOM 1942 O O . PRO A 1 328 ? 77.25500 97.89900 109.14900 1.000 437.71000 526 PRO A O 1
ATOM 1946 N N . GLY A 1 329 ? 78.72300 98.63000 110.67700 1.000 391.71000 527 GLY A N 1
ATOM 1947 C CA . GLY A 1 329 ? 77.70700 98.79500 111.69000 1.000 391.71000 527 GLY A CA 1
ATOM 1948 C C . GLY A 1 329 ? 77.00200 100.13400 111.61300 1.000 391.71000 527 GLY A C 1
ATOM 1949 O O . GLY A 1 329 ? 76.64600 100.69400 112.65200 1.000 391.71000 527 GLY A O 1
ATOM 1950 N N . GLN A 1 330 ? 76.76500 100.66100 110.41300 1.000 360.72000 528 GLN A N 1
ATOM 1951 C CA . GLN A 1 330 ? 76.13700 101.96800 110.29200 1.000 360.72000 528 GLN A CA 1
ATOM 1952 C C . GLN A 1 330 ? 74.67500 101.87300 109.90500 1.000 360.72000 528 GLN A C 1
ATOM 1953 O O . GLN A 1 330 ? 73.89500 102.77700 110.23500 1.000 360.72000 528 GLN A O 1
ATOM 1959 N N . TYR A 1 331 ? 74.29100 100.77300 109.25700 1.000 373.53000 529 TYR A N 1
ATOM 1960 C CA . TYR A 1 331 ? 72.90900 100.58500 108.84300 1.000 373.53000 529 TYR A CA 1
ATOM 1961 C C . TYR A 1 331 ? 71.98400 100.48800 110.04400 1.000 373.53000 529 TYR A C 1
ATOM 1962 O O . TYR A 1 331 ? 70.84500 100.96600 109.99700 1.000 373.53000 529 TYR A O 1
ATOM 1971 N N . ASN A 1 332 ? 72.47700 99.93000 111.14400 1.000 341.00000 530 ASN A N 1
ATOM 1972 C CA . ASN A 1 332 ? 71.68800 99.84000 112.35700 1.000 341.00000 530 ASN A CA 1
ATOM 1973 C C . ASN A 1 332 ? 71.71200 101.14400 113.13300 1.000 341.00000 530 ASN A C 1
ATOM 1974 O O . ASN A 1 332 ? 71.05300 101.24900 114.17100 1.000 341.00000 530 ASN A O 1
ATOM 1979 N N . GLU A 1 333 ? 72.43400 102.14000 112.62900 1.000 384.85000 531 GLU A N 1
ATOM 1980 C CA . GLU A 1 333 ? 72.55400 103.43600 113.26200 1.000 384.85000 531 GLU A CA 1
ATOM 1981 C C . GLU A 1 333 ? 71.93100 104.53700 112.44000 1.000 384.85000 531 GLU A C 1
ATOM 1982 O O . GLU A 1 333 ? 71.41500 105.49900 113.01200 1.000 384.85000 531 GLU A O 1
ATOM 1988 N N . LEU A 1 334 ? 71.94000 104.40600 111.12000 1.000 368.58000 532 LEU A N 1
ATOM 1989 C CA . LEU A 1 334 ? 71.34000 105.44200 110.30400 1.000 368.58000 532 LEU A CA 1
ATOM 1990 C C . LEU A 1 334 ? 69.84100 105.37100 110.47900 1.000 368.58000 532 LEU A C 1
ATOM 1991 O O . LEU A 1 334 ? 69.20500 104.38500 110.09600 1.000 368.58000 532 LEU A O 1
ATOM 1996 N N . ALA A 1 335 ? 69.28800 106.40700 111.09800 1.000 404.98000 533 ALA A N 1
ATOM 1997 C CA . ALA A 1 335 ? 67.85200 106.44500 111.29400 1.000 404.98000 533 ALA A CA 1
ATOM 1998 C C . ALA A 1 335 ? 67.14700 106.69100 109.97800 1.000 404.98000 533 ALA A C 1
ATOM 1999 O O . ALA A 1 335 ? 66.03000 106.20800 109.77200 1.000 404.98000 533 ALA A O 1
ATOM 2001 N N . ILE A 1 336 ? 67.78700 107.42900 109.07900 1.000 408.31000 534 ILE A N 1
ATOM 2002 C CA . ILE A 1 336 ? 67.20500 107.71600 107.77600 1.000 408.31000 534 ILE A CA 1
ATOM 2003 C C . ILE A 1 336 ? 68.11400 107.10500 106.71500 1.000 408.31000 534 ILE A C 1
ATOM 2004 O O . ILE A 1 336 ? 69.09200 107.74100 106.29800 1.000 408.31000 534 ILE A O 1
ATOM 2009 N N . PRO A 1 337 ? 67.87500 105.85600 106.29800 1.000 388.21000 535 PRO A N 1
ATOM 2010 C CA . PRO A 1 337 ? 68.72000 105.24900 105.25500 1.000 388.21000 535 PRO A CA 1
ATOM 2011 C C . PRO A 1 337 ? 68.51300 105.84100 103.86700 1.000 388.21000 535 PRO A C 1
ATOM 2012 O O . PRO A 1 337 ? 69.31800 105.55900 102.97100 1.000 388.21000 535 PRO A O 1
ATOM 2016 N N . ASP A 1 338 ? 67.46500 106.63300 103.65600 1.000 364.60000 536 ASP A N 1
ATOM 2017 C CA . ASP A 1 338 ? 67.17900 107.20900 102.35000 1.000 364.60000 536 ASP A CA 1
ATOM 2018 C C . ASP A 1 338 ? 67.87400 108.54800 102.21200 1.000 364.60000 536 ASP A C 1
ATOM 2019 O O . ASP A 1 338 ? 67.69700 109.44500 103.04300 1.000 364.60000 536 ASP A O 1
ATOM 2024 N N . ILE A 1 339 ? 68.65600 108.67600 101.14800 1.000 315.82000 537 ILE A N 1
ATOM 2025 C CA . ILE A 1 339 ? 69.40100 109.90100 100.93400 1.000 315.82000 537 ILE A CA 1
ATOM 2026 C C . ILE A 1 339 ? 68.50800 111.05500 100.47100 1.000 315.82000 537 ILE A C 1
ATOM 2027 O O . ILE A 1 339 ? 68.74400 112.21300 100.85200 1.000 315.82000 537 ILE A O 1
ATOM 2032 N N . PHE A 1 340 ? 67.45400 110.77000 99.69600 1.000 254.02000 538 PHE A N 1
ATOM 2033 C CA . PHE A 1 340 ? 66.54600 111.83500 99.28600 1.000 254.02000 538 PHE A CA 1
ATOM 2034 C C . PHE A 1 340 ? 65.78200 112.38900 100.47200 1.000 254.02000 538 PHE A C 1
ATOM 2035 O O . PHE A 1 340 ? 65.51700 113.58400 100.52400 1.000 254.02000 538 PHE A O 1
ATOM 2043 N N . ASP A 1 341 ? 65.45300 111.54600 101.44300 1.000 400.60000 539 ASP A N 1
ATOM 2044 C CA . ASP A 1 341 ? 64.83500 112.03100 102.66700 1.000 400.60000 539 ASP A CA 1
ATOM 2045 C C . ASP A 1 341 ? 65.79600 112.80900 103.54600 1.000 400.60000 539 ASP A C 1
ATOM 2046 O O . ASP A 1 341 ? 65.35100 113.56500 104.40900 1.000 400.60000 539 ASP A O 1
ATOM 2051 N N . GLN A 1 342 ? 67.09500 112.61000 103.38100 1.000 354.07000 540 GLN A N 1
ATOM 2052 C CA . GLN A 1 342 ? 68.05100 113.39800 104.13900 1.000 354.07000 540 GLN A CA 1
ATOM 2053 C C . GLN A 1 342 ? 68.22600 114.76100 103.49800 1.000 354.07000 540 GLN A C 1
ATOM 2054 O O . GLN A 1 342 ? 68.34800 115.76600 104.20300 1.000 354.07000 540 GLN A O 1
ATOM 2060 N N . TYR A 1 343 ? 68.26300 114.80500 102.16600 1.000 365.62000 541 TYR A N 1
ATOM 2061 C CA . TYR A 1 343 ? 68.34000 116.09100 101.48400 1.000 365.62000 541 TYR A CA 1
ATOM 2062 C C . TYR A 1 343 ? 67.05200 116.87300 101.61200 1.000 365.62000 541 TYR A C 1
ATOM 2063 O O . TYR A 1 343 ? 67.07600 118.08000 101.86500 1.000 365.62000 541 TYR A O 1
ATOM 2072 N N . GLU A 1 344 ? 65.92500 116.20400 101.42300 1.000 351.53000 542 GLU A N 1
ATOM 2073 C CA . GLU A 1 344 ? 64.63600 116.84900 101.59100 1.000 351.53000 542 GLU A CA 1
ATOM 2074 C C . GLU A 1 344 ? 64.38700 117.19900 103.04900 1.000 351.53000 542 GLU A C 1
ATOM 2075 O O . GLU A 1 344 ? 63.83200 118.26300 103.34900 1.000 351.53000 542 GLU A O 1
ATOM 2081 N N . ALA A 1 345 ? 64.80000 116.31600 103.96400 1.000 371.45000 543 ALA A N 1
ATOM 2082 C CA . ALA A 1 345 ? 64.67000 116.59200 105.39100 1.000 371.45000 543 ALA A CA 1
ATOM 2083 C C . ALA A 1 345 ? 65.49800 117.78700 105.79800 1.000 371.45000 543 ALA A C 1
ATOM 2084 O O . ALA A 1 345 ? 65.01600 118.68100 106.50000 1.000 371.45000 543 ALA A O 1
ATOM 2086 N N . LEU A 1 346 ? 66.72700 117.84100 105.30500 1.000 372.41000 544 LEU A N 1
ATOM 2087 C CA . LEU A 1 346 ? 67.58900 118.97400 105.56000 1.000 372.41000 544 LEU A CA 1
ATOM 2088 C C . LEU A 1 346 ? 67.04600 120.24000 104.91700 1.000 372.41000 544 LEU A C 1
ATOM 2089 O O . LEU A 1 346 ? 67.17400 121.32700 105.48700 1.000 372.41000 544 LEU A O 1
ATOM 2094 N N . ALA A 1 347 ? 66.37600 120.10700 103.76900 1.000 416.17000 545 ALA A N 1
ATOM 2095 C CA . ALA A 1 347 ? 65.77400 121.26300 103.11400 1.000 416.17000 545 ALA A CA 1
ATOM 2096 C C . ALA A 1 347 ? 64.60500 121.80800 103.92000 1.000 416.17000 545 ALA A C 1
ATOM 2097 O O . ALA A 1 347 ? 64.41400 123.02500 104.00500 1.000 416.17000 545 ALA A O 1
ATOM 2099 N N . ASN A 1 348 ? 63.81800 120.92300 104.52700 1.000 400.60000 546 ASN A N 1
ATOM 2100 C CA . ASN A 1 348 ? 62.72100 121.37500 105.37200 1.000 400.60000 546 ASN A CA 1
ATOM 2101 C C . ASN A 1 348 ? 63.22700 121.92300 106.69700 1.000 400.60000 546 ASN A C 1
ATOM 2102 O O . ASN A 1 348 ? 62.54500 122.73100 107.33500 1.000 400.60000 546 ASN A O 1
ATOM 2107 N N . LEU A 1 349 ? 64.40100 121.48000 107.13900 1.000 432.41000 547 LEU A N 1
ATOM 2108 C CA . LEU A 1 349 ? 64.95300 122.00000 108.38100 1.000 432.41000 547 LEU A CA 1
ATOM 2109 C C . LEU A 1 349 ? 65.62200 123.34500 108.17800 1.000 432.41000 547 LEU A C 1
ATOM 2110 O O . LEU A 1 349 ? 65.63700 124.17200 109.09600 1.000 432.41000 547 LEU A O 1
ATOM 2115 N N . LEU A 1 350 ? 66.15600 123.58400 106.98900 1.000 512.93000 548 LEU A N 1
ATOM 2116 C CA . LEU A 1 350 ? 66.83400 124.83300 106.68800 1.000 512.93000 548 LEU A CA 1
ATOM 2117 C C . LEU A 1 350 ? 65.91600 125.91400 106.14100 1.000 512.93000 548 LEU A C 1
ATOM 2118 O O . LEU A 1 350 ? 66.29400 127.09100 106.15900 1.000 512.93000 548 LEU A O 1
ATOM 2123 N N . LYS A 1 351 ? 64.72500 125.55500 105.66100 1.000 548.46000 549 LYS A N 1
ATOM 2124 C CA . LYS A 1 351 ? 63.80600 126.54600 105.11200 1.000 548.46000 549 LYS A CA 1
ATOM 2125 C C . LYS A 1 351 ? 63.19900 127.46400 106.16900 1.000 548.46000 549 LYS A C 1
ATOM 2126 O O . LYS A 1 351 ? 62.59600 128.48000 105.80400 1.000 548.46000 549 LYS A O 1
ATOM 2132 N N . GLN A 1 352 ? 63.34900 127.14400 107.45700 1.000 696.61000 550 GLN A N 1
ATOM 2133 C CA . GLN A 1 352 ? 62.82600 127.99200 108.52200 1.000 696.61000 550 GLN A CA 1
ATOM 2134 C C . GLN A 1 352 ? 63.60600 129.30100 108.67500 1.000 696.61000 550 GLN A C 1
ATOM 2135 O O . GLN A 1 352 ? 63.10000 130.24200 109.29900 1.000 696.61000 550 GLN A O 1
ATOM 2141 N N . VAL A 1 353 ? 64.80400 129.38800 108.11000 1.000 675.25000 551 VAL A N 1
ATOM 2142 C CA . VAL A 1 353 ? 65.61400 130.61400 108.16500 1.000 675.25000 551 VAL A CA 1
ATOM 2143 C C . VAL A 1 353 ? 64.93200 131.71200 107.35700 1.000 675.25000 551 VAL A C 1
ATOM 2144 O O . VAL A 1 353 ? 64.43000 131.43500 106.25200 1.000 675.25000 551 VAL A O 1
ATOM 2148 N N . PRO A 1 354 ? 64.82300 132.93400 107.88700 1.000 697.81000 552 PRO A N 1
ATOM 2149 C CA . PRO A 1 354 ? 64.19600 134.02000 107.12800 1.000 697.81000 552 PRO A CA 1
ATOM 2150 C C . PRO A 1 354 ? 64.96100 134.34300 105.85100 1.000 697.81000 552 PRO A C 1
ATOM 2151 O O . PRO A 1 354 ? 66.14700 134.04000 105.70100 1.000 697.81000 552 PRO A O 1
ATOM 2155 N N . ASP A 1 355 ? 64.25400 134.99000 104.92700 1.000 682.56000 553 ASP A N 1
ATOM 2156 C CA . ASP A 1 355 ? 64.82500 135.28200 103.61900 1.000 682.56000 553 ASP A CA 1
ATOM 2157 C C . ASP A 1 355 ? 65.89000 136.36600 103.68400 1.000 682.56000 553 ASP A C 1
ATOM 2158 O O . ASP A 1 355 ? 66.81400 136.36800 102.86400 1.000 682.56000 553 ASP A O 1
ATOM 2163 N N . HIS A 1 356 ? 65.78800 137.28500 104.64900 1.000 692.39000 554 HIS A N 1
ATOM 2164 C CA . HIS A 1 356 ? 66.76200 138.36600 104.75500 1.000 692.39000 554 HIS A CA 1
ATOM 2165 C C . HIS A 1 356 ? 68.11800 137.88000 105.23000 1.000 692.39000 554 HIS A C 1
ATOM 2166 O O . HIS A 1 356 ? 69.10400 138.61300 105.10500 1.000 692.39000 554 HIS A O 1
ATOM 2173 N N . ILE A 1 357 ? 68.18900 136.67100 105.76100 1.000 620.07000 555 ILE A N 1
ATOM 2174 C CA . ILE A 1 357 ? 69.45100 136.09100 106.17000 1.000 620.07000 555 ILE A CA 1
ATOM 2175 C C . ILE A 1 357 ? 69.97700 135.31100 104.98100 1.000 620.07000 555 ILE A C 1
ATOM 2176 O O . ILE A 1 357 ? 69.28600 134.44100 104.44100 1.000 620.07000 555 ILE A O 1
ATOM 2181 N N . THR A 1 358 ? 71.19100 135.63300 104.56700 1.000 540.13000 556 THR A N 1
ATOM 2182 C CA . THR A 1 358 ? 71.81200 134.96800 103.43700 1.000 540.13000 556 THR A CA 1
ATOM 2183 C C . THR A 1 358 ? 72.30800 133.59900 103.87600 1.000 540.13000 556 THR A C 1
ATOM 2184 O O . THR A 1 358 ? 72.94000 133.46600 104.92900 1.000 540.13000 556 THR A O 1
ATOM 2188 N N . MET A 1 359 ? 72.00600 132.58200 103.07800 1.000 479.91000 557 MET A N 1
ATOM 2189 C CA . MET A 1 359 ? 72.36900 131.21000 103.38700 1.000 479.91000 557 MET A CA 1
ATOM 2190 C C . MET A 1 359 ? 73.63200 130.82500 102.63500 1.000 479.91000 557 MET A C 1
ATOM 2191 O O . MET A 1 359 ? 73.82000 131.21200 101.47900 1.000 479.91000 557 MET A O 1
ATOM 2196 N N . PHE A 1 360 ? 74.48000 130.03300 103.28700 1.000 487.56000 558 PHE A N 1
ATOM 2197 C CA . PHE A 1 360 ? 75.70600 129.53700 102.67200 1.000 487.56000 558 PHE A CA 1
ATOM 2198 C C . PHE A 1 360 ? 75.83100 128.05400 102.97200 1.000 487.56000 558 PHE A C 1
ATOM 2199 O O . PHE A 1 360 ? 76.03700 127.66000 104.12700 1.000 487.56000 558 PHE A O 1
ATOM 2207 N N . ILE A 1 361 ? 75.71500 127.24300 101.92600 1.000 406.47000 559 ILE A N 1
ATOM 2208 C CA . ILE A 1 361 ? 75.76700 125.79400 102.03500 1.000 406.47000 559 ILE A CA 1
ATOM 2209 C C . ILE A 1 361 ? 77.00100 125.29900 101.29000 1.000 406.47000 559 ILE A C 1
ATOM 2210 O O . ILE A 1 361 ? 77.08800 125.43700 100.06400 1.000 406.47000 559 ILE A O 1
ATOM 2215 N N . GLY A 1 362 ? 77.91300 124.65400 102.01200 1.000 407.45000 560 GLY A N 1
ATOM 2216 C CA . GLY A 1 362 ? 79.12300 124.11300 101.43300 1.000 407.45000 560 GLY A CA 1
ATOM 2217 C C . GLY A 1 362 ? 79.08400 122.59800 101.42500 1.000 407.45000 560 GLY A C 1
ATOM 2218 O O . GLY A 1 362 ? 78.61100 121.97700 102.38200 1.000 407.45000 560 GLY A O 1
ATOM 2219 N N . PRO A 1 363 ? 79.58000 121.96600 100.36000 1.000 448.98000 561 PRO A N 1
ATOM 2220 C CA . PRO A 1 363 ? 79.53500 120.50400 100.29200 1.000 448.98000 561 PRO A CA 1
ATOM 2221 C C . PRO A 1 363 ? 80.56700 119.88000 101.21300 1.000 448.98000 561 PRO A C 1
ATOM 2222 O O . PRO A 1 363 ? 81.46900 120.53700 101.73700 1.000 448.98000 561 PRO A O 1
ATOM 2226 N N . GLY A 1 364 ? 80.43300 118.57100 101.38700 1.000 580.77000 562 GLY A N 1
ATOM 2227 C CA . GLY A 1 364 ? 81.34800 117.84100 102.23300 1.000 580.77000 562 GLY A CA 1
ATOM 2228 C C . GLY A 1 364 ? 81.78800 116.52400 101.64000 1.000 580.77000 562 GLY A C 1
ATOM 2229 O O . GLY A 1 364 ? 81.67300 116.29500 100.43100 1.000 580.77000 562 GLY A O 1
ATOM 2230 N N . ASN A 1 365 ? 82.33500 115.66300 102.49400 1.000 703.36000 563 ASN A N 1
ATOM 2231 C CA . ASN A 1 365 ? 82.81000 114.35300 102.08400 1.000 703.36000 563 ASN A CA 1
ATOM 2232 C C . ASN A 1 365 ? 81.93200 113.19400 102.54600 1.000 703.36000 563 ASN A C 1
ATOM 2233 O O . ASN A 1 365 ? 82.13800 112.06800 102.08000 1.000 703.36000 563 ASN A O 1
ATOM 2238 N N . HIS A 1 366 ? 80.93300 113.43400 103.40300 1.000 639.56000 564 HIS A N 1
ATOM 2239 C CA . HIS A 1 366 ? 80.05800 112.35800 103.85400 1.000 639.56000 564 HIS A CA 1
ATOM 2240 C C . HIS A 1 366 ? 78.73800 112.34500 103.11800 1.000 639.56000 564 HIS A C 1
ATOM 2241 O O . HIS A 1 366 ? 78.02200 111.34100 103.17400 1.000 639.56000 564 HIS A O 1
ATOM 2248 N N . ASP A 1 367 ? 78.41700 113.42800 102.43100 1.000 612.58000 565 ASP A N 1
ATOM 2249 C CA . ASP A 1 367 ? 77.18100 113.54000 101.68800 1.000 612.58000 565 ASP A CA 1
ATOM 2250 C C . ASP A 1 367 ? 77.31900 112.97100 100.27400 1.000 612.58000 565 ASP A C 1
ATOM 2251 O O . ASP A 1 367 ? 78.41000 112.62800 99.80900 1.000 612.58000 565 ASP A O 1
ATOM 2256 N N . ALA A 1 368 ? 76.18200 112.89800 99.58100 1.000 461.47000 566 ALA A N 1
ATOM 2257 C CA . ALA A 1 368 ? 76.10700 112.40000 98.20700 1.000 461.47000 566 ALA A CA 1
ATOM 2258 C C . ALA A 1 368 ? 76.56800 113.52200 97.28300 1.000 461.47000 566 ALA A C 1
ATOM 2259 O O . ALA A 1 368 ? 75.77800 114.18400 96.60500 1.000 461.47000 566 ALA A O 1
ATOM 2261 N N . ALA A 1 369 ? 77.87500 113.72100 97.23900 1.000 351.67000 567 ALA A N 1
ATOM 2262 C CA . ALA A 1 369 ? 78.45000 114.76300 96.41100 1.000 351.67000 567 ALA A CA 1
ATOM 2263 C C . ALA A 1 369 ? 79.87400 114.34700 96.10900 1.000 351.67000 567 ALA A C 1
ATOM 2264 O O . ALA A 1 369 ? 80.25700 113.19400 96.33600 1.000 351.67000 567 ALA A O 1
ATOM 2266 N N . ARG A 1 370 ? 80.64000 115.26500 95.54200 1.000 340.67000 568 ARG A N 1
ATOM 2267 C CA . ARG A 1 370 ? 82.02300 114.95700 95.23400 1.000 340.67000 568 ARG A CA 1
ATOM 2268 C C . ARG A 1 370 ? 82.78900 114.85400 96.53600 1.000 340.67000 568 ARG A C 1
ATOM 2269 O O . ARG A 1 370 ? 82.91500 115.83300 97.26800 1.000 340.67000 568 ARG A O 1
ATOM 2277 N N . THR A 1 371 ? 83.23800 113.65300 96.85300 1.000 460.96000 569 THR A N 1
ATOM 2278 C CA . THR A 1 371 ? 83.96300 113.40200 98.08600 1.000 460.96000 569 THR A CA 1
ATOM 2279 C C . THR A 1 371 ? 85.43100 113.80000 98.00100 1.000 460.96000 569 THR A C 1
ATOM 2280 O O . THR A 1 371 ? 86.11400 113.82500 99.03100 1.000 460.96000 569 THR A O 1
ATOM 2284 N N . ALA A 1 372 ? 85.92100 114.15600 96.82100 1.000 428.98000 570 ALA A N 1
ATOM 2285 C CA . ALA A 1 372 ? 87.31700 114.51100 96.65500 1.000 428.98000 570 ALA A CA 1
ATOM 2286 C C . ALA A 1 372 ? 87.48000 116.00500 96.78700 1.000 428.98000 570 ALA A C 1
ATOM 2287 O O . ALA A 1 372 ? 86.67100 116.78000 96.27600 1.000 428.98000 570 ALA A O 1
ATOM 2289 N N . LEU A 1 373 ? 88.53100 116.39300 97.47300 1.000 433.59000 571 LEU A N 1
ATOM 2290 C CA . LEU A 1 373 ? 88.70400 117.81900 97.60800 1.000 433.59000 571 LEU A CA 1
ATOM 2291 C C . LEU A 1 373 ? 89.60000 118.32800 96.48400 1.000 433.59000 571 LEU A C 1
ATOM 2292 O O . LEU A 1 373 ? 90.51800 117.62200 96.05900 1.000 433.59000 571 LEU A O 1
ATOM 2297 N N . PRO A 1 374 ? 89.34000 119.53300 95.94300 1.000 445.67000 572 PRO A N 1
ATOM 2298 C CA . PRO A 1 374 ? 88.24900 120.44800 96.30900 1.000 445.67000 572 PRO A CA 1
ATOM 2299 C C . PRO A 1 374 ? 86.89000 120.03100 95.78500 1.000 445.67000 572 PRO A C 1
ATOM 2300 O O . PRO A 1 374 ? 86.78900 119.21400 94.87000 1.000 445.67000 572 PRO A O 1
ATOM 2304 N N . GLN A 1 375 ? 85.84900 120.62900 96.34700 1.000 467.16000 573 GLN A N 1
ATOM 2305 C CA . GLN A 1 375 ? 84.50300 120.23200 96.00400 1.000 467.16000 573 GLN A CA 1
ATOM 2306 C C . GLN A 1 375 ? 83.77800 121.40800 95.38700 1.000 467.16000 573 GLN A C 1
ATOM 2307 O O . GLN A 1 375 ? 83.59500 122.44200 96.05400 1.000 467.16000 573 GLN A O 1
ATOM 2313 N N . PRO A 1 376 ? 83.39000 121.29600 94.12400 1.000 517.28000 574 PRO A N 1
ATOM 2314 C CA . PRO A 1 376 ? 82.63500 122.38300 93.48800 1.000 517.28000 574 PRO A CA 1
ATOM 2315 C C . PRO A 1 376 ? 81.27800 122.59500 94.12700 1.000 517.28000 574 PRO A C 1
ATOM 2316 O O . PRO A 1 376 ? 80.90100 123.72700 94.44500 1.000 517.28000 574 PRO A O 1
ATOM 2320 N N . GLY A 1 377 ? 80.51800 121.52500 94.28700 1.000 460.97000 575 GLY A N 1
ATOM 2321 C CA . GLY A 1 377 ? 79.21400 121.63700 94.89100 1.000 460.97000 575 GLY A CA 1
ATOM 2322 C C . GLY A 1 377 ? 78.52600 120.29500 94.92600 1.000 460.97000 575 GLY A C 1
ATOM 2323 O O . GLY A 1 377 ? 79.16300 119.24300 94.84400 1.000 460.97000 575 GLY A O 1
ATOM 2324 N N . PHE A 1 378 ? 77.21300 120.35800 95.08800 1.000 403.70000 576 PHE A N 1
ATOM 2325 C CA . PHE A 1 378 ? 76.33800 119.20100 95.14600 1.000 403.70000 576 PHE A CA 1
ATOM 2326 C C . PHE A 1 378 ? 76.05200 118.61800 93.77100 1.000 403.70000 576 PHE A C 1
ATOM 2327 O O . PHE A 1 378 ? 76.39400 119.18700 92.73500 1.000 403.70000 576 PHE A O 1
ATOM 2335 N N . TYR A 1 379 ? 75.38400 117.46800 93.77700 1.000 279.83000 577 TYR A N 1
ATOM 2336 C CA . TYR A 1 379 ? 75.00500 116.83000 92.53200 1.000 279.83000 577 TYR A CA 1
ATOM 2337 C C . TYR A 1 379 ? 73.71700 117.47300 92.00700 1.000 279.83000 577 TYR A C 1
ATOM 2338 O O . TYR A 1 379 ? 73.13600 118.35700 9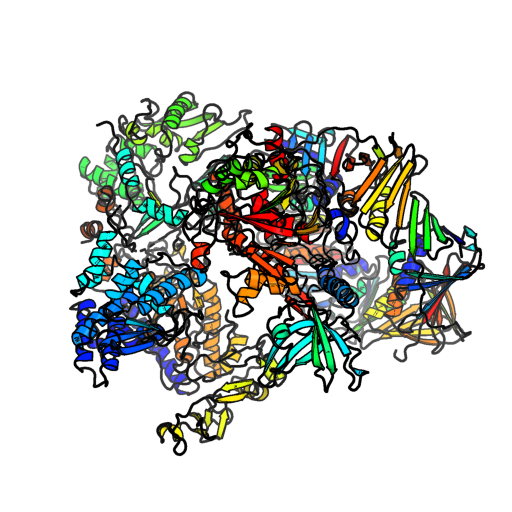2.63700 1.000 279.83000 577 TYR A O 1
ATOM 2347 N N . GLU A 1 380 ? 73.21700 116.98000 90.87600 1.000 323.39000 578 GLU A N 1
ATOM 2348 C CA . GLU A 1 380 ? 71.99600 117.49300 90.26300 1.000 323.39000 578 GLU A CA 1
ATOM 2349 C C . GLU A 1 380 ? 70.81300 116.55300 90.40700 1.000 323.39000 578 GLU A C 1
ATOM 2350 O O . GLU A 1 380 ? 69.75900 116.79900 89.81300 1.000 323.39000 578 GLU A O 1
ATOM 2356 N N . GLU A 1 381 ? 70.94600 115.50700 91.20600 1.000 179.07000 579 GLU A N 1
ATOM 2357 C CA . GLU A 1 381 ? 69.89000 114.53100 91.40100 1.000 179.07000 579 GLU A CA 1
ATOM 2358 C C . GLU A 1 381 ? 69.34200 114.59900 92.80300 1.000 179.07000 579 GLU A C 1
ATOM 2359 O O . GLU A 1 381 ? 68.12700 114.65200 93.00300 1.000 179.07000 579 GLU A O 1
ATOM 2365 N N . TYR A 1 382 ? 70.23100 114.65300 93.76600 1.000 252.67000 580 TYR A N 1
ATOM 2366 C CA . TYR A 1 382 ? 69.81400 114.64400 95.14100 1.000 252.67000 580 TYR A CA 1
ATOM 2367 C C . TYR A 1 382 ? 69.61000 116.04900 95.66300 1.000 252.67000 580 TYR A C 1
ATOM 2368 O O . TYR A 1 382 ? 68.85500 116.23900 96.62200 1.000 252.67000 580 TYR A O 1
ATOM 2377 N N . ALA A 1 383 ? 70.24300 117.04100 95.03600 1.000 252.42000 581 ALA A N 1
ATOM 2378 C CA . ALA A 1 383 ? 70.12800 118.42000 95.48000 1.000 252.42000 581 ALA A CA 1
ATOM 2379 C C . ALA A 1 383 ? 69.09200 119.18000 94.68000 1.000 252.42000 581 ALA A C 1
ATOM 2380 O O . ALA A 1 383 ? 69.19700 120.39800 94.52900 1.000 252.42000 581 ALA A O 1
ATOM 2382 N N . LYS A 1 384 ? 68.07700 118.47700 94.18700 1.000 221.78000 582 LYS A N 1
ATOM 2383 C CA . LYS A 1 384 ? 67.01500 119.14800 93.44100 1.000 221.78000 582 LYS A CA 1
ATOM 2384 C C . LYS A 1 384 ? 66.16200 120.07300 94.31400 1.000 221.78000 582 LYS A C 1
ATOM 2385 O O . LYS A 1 384 ? 65.90100 121.20700 93.87400 1.000 221.78000 582 LYS A O 1
ATOM 2391 N N . PRO A 1 385 ? 65.66400 119.67600 95.50800 1.000 246.14000 583 PRO A N 1
ATOM 2392 C CA . PRO A 1 385 ? 64.94300 120.66600 96.33500 1.000 246.14000 583 PRO A CA 1
ATOM 2393 C C . PRO A 1 385 ? 65.80500 121.82000 96.81800 1.000 246.14000 583 PRO A C 1
ATOM 2394 O O . PRO A 1 385 ? 65.29700 122.93200 97.00900 1.000 246.14000 583 PRO A O 1
ATOM 2398 N N . LEU A 1 386 ? 67.10400 121.58600 96.99700 1.000 290.81000 584 LEU A N 1
ATOM 2399 C CA . LEU A 1 386 ? 68.00700 122.65000 97.41200 1.000 290.81000 584 LEU A CA 1
ATOM 2400 C C . LEU A 1 386 ? 68.23300 123.62500 96.28200 1.000 290.81000 584 LEU A C 1
ATOM 2401 O O . LEU A 1 386 ? 68.35900 124.83600 96.50300 1.000 290.81000 584 LEU A O 1
ATOM 2406 N N . TYR A 1 387 ? 68.28900 123.10300 95.06300 1.000 266.31000 585 TYR A N 1
ATOM 2407 C CA . TYR A 1 387 ? 68.42800 123.97100 93.91300 1.000 266.31000 585 TYR A CA 1
ATOM 2408 C C . TYR A 1 387 ? 67.12500 124.69300 93.66700 1.000 266.31000 585 TYR A C 1
ATOM 2409 O O . TYR A 1 387 ? 67.12100 125.80300 93.12700 1.000 266.31000 585 TYR A O 1
ATOM 2418 N N . LYS A 1 388 ? 66.01600 124.07300 94.07800 1.000 263.00000 586 LYS A N 1
ATOM 2419 C CA . LYS A 1 388 ? 64.71700 124.70100 93.93500 1.000 263.00000 586 LYS A CA 1
ATOM 2420 C C . LYS A 1 388 ? 64.62900 125.90500 94.84600 1.000 263.00000 586 LYS A C 1
ATOM 2421 O O . LYS A 1 388 ? 64.05000 126.93300 94.48100 1.000 263.00000 586 LYS A O 1
ATOM 2427 N N . LEU A 1 389 ? 65.20300 125.79300 96.03400 1.000 271.79000 587 LEU A N 1
ATOM 2428 C CA . LEU A 1 389 ? 65.20000 126.91700 96.94600 1.000 271.79000 587 LEU A CA 1
ATOM 2429 C C . LEU A 1 389 ? 66.20800 127.94500 96.47200 1.000 271.79000 587 LEU A C 1
ATOM 2430 O O . LEU A 1 389 ? 67.40800 127.65800 96.39900 1.000 271.79000 587 LEU A O 1
ATOM 2435 N N . LYS A 1 390 ? 65.72100 129.14100 96.15000 1.000 317.89000 588 LYS A N 1
ATOM 2436 C CA . LYS A 1 390 ? 66.62400 130.18700 95.69800 1.000 317.89000 588 LYS A CA 1
ATOM 2437 C C . LYS A 1 390 ? 67.42900 130.73600 96.86000 1.000 317.89000 588 LYS A C 1
ATOM 2438 O O . LYS A 1 390 ? 68.57100 131.17800 96.67600 1.000 317.89000 588 LYS A O 1
ATOM 2444 N N . ASN A 1 391 ? 66.86200 130.67400 98.06800 1.000 386.41000 589 ASN A N 1
ATOM 2445 C CA . ASN A 1 391 ? 67.55300 131.18600 99.24000 1.000 386.41000 589 ASN A CA 1
ATOM 2446 C C . ASN A 1 391 ? 68.71400 130.27500 99.57700 1.000 386.41000 589 ASN A C 1
ATOM 2447 O O . ASN A 1 391 ? 69.72400 130.72800 100.12400 1.000 386.41000 589 ASN A O 1
ATOM 2452 N N . ALA A 1 392 ? 68.61000 129.00200 99.20700 1.000 338.83000 590 ALA A N 1
ATOM 2453 C CA . ALA A 1 392 ? 69.68000 128.07600 99.49800 1.000 338.83000 590 ALA A CA 1
ATOM 2454 C C . ALA A 1 392 ? 70.72200 128.27600 98.41900 1.000 338.83000 590 ALA A C 1
ATOM 2455 O O . ALA A 1 392 ? 70.46300 128.04100 97.23400 1.000 338.83000 590 ALA A O 1
ATOM 2457 N N . VAL A 1 393 ? 71.90000 128.70700 98.84100 1.000 361.73000 591 VAL A N 1
ATOM 2458 C CA . VAL A 1 393 ? 73.02400 128.94800 97.95800 1.000 361.73000 591 VAL A CA 1
ATOM 2459 C C . VAL A 1 393 ? 74.03100 127.84800 98.22200 1.000 361.73000 591 VAL A C 1
ATOM 2460 O O . VAL A 1 393 ? 74.47600 127.66900 99.36100 1.000 361.73000 591 VAL A O 1
ATOM 2464 N N . ILE A 1 394 ? 74.41100 127.13400 97.17600 1.000 329.04000 592 ILE A N 1
ATOM 2465 C CA . ILE A 1 394 ? 75.35400 126.03100 97.28100 1.000 329.04000 592 ILE A CA 1
ATOM 2466 C C . ILE A 1 394 ? 76.72900 126.59900 96.93900 1.000 329.04000 592 ILE A C 1
ATOM 2467 O O . ILE A 1 394 ? 77.10200 126.68400 95.76700 1.000 329.04000 592 ILE A O 1
ATOM 2472 N N . ILE A 1 395 ? 77.50800 126.96900 97.95500 1.000 410.32000 593 ILE A N 1
ATOM 2473 C CA . ILE A 1 395 ? 78.84000 127.52400 97.71800 1.000 410.32000 593 ILE A CA 1
ATOM 2474 C C . ILE A 1 395 ? 79.81900 126.39500 97.46400 1.000 410.32000 593 ILE A C 1
ATOM 2475 O O . ILE A 1 395 ? 79.48800 125.22300 97.64500 1.000 410.32000 593 ILE A O 1
ATOM 2480 N N . SER A 1 396 ? 81.00500 126.73900 96.98300 1.000 439.21000 594 SER A N 1
ATOM 2481 C CA . SER A 1 396 ? 82.00600 125.73700 96.68600 1.000 439.21000 594 SER A CA 1
ATOM 2482 C C . SER A 1 396 ? 82.76400 125.34600 97.94300 1.000 439.21000 594 SER A C 1
ATOM 2483 O O . SER A 1 396 ? 82.54200 125.87900 99.03200 1.000 439.21000 594 SER A O 1
ATOM 2486 N N . ASN A 1 397 ? 83.66900 124.39700 97.78500 1.000 457.98000 595 ASN A N 1
ATOM 2487 C CA . ASN A 1 397 ? 84.45900 123.96900 98.92200 1.000 457.98000 595 ASN A CA 1
ATOM 2488 C C . ASN A 1 397 ? 85.90300 123.75700 98.48400 1.000 457.98000 595 ASN A C 1
ATOM 2489 O O . ASN A 1 397 ? 86.19700 122.77100 97.79600 1.000 457.98000 595 ASN A O 1
ATOM 2494 N N . PRO A 1 398 ? 86.84100 124.64200 98.87900 1.000 458.36000 596 PRO A N 1
ATOM 2495 C CA . PRO A 1 398 ? 86.62700 125.84200 99.70300 1.000 458.36000 596 PRO A CA 1
ATOM 2496 C C . PRO A 1 398 ? 86.05300 127.04400 98.94900 1.000 458.36000 596 PRO A C 1
ATOM 2497 O O . PRO A 1 398 ? 85.92700 127.00500 97.73000 1.000 458.36000 596 PRO A O 1
ATOM 2501 N N . ALA A 1 399 ? 85.68700 128.09500 99.67800 1.000 463.90000 597 ALA A N 1
ATOM 2502 C CA . ALA A 1 399 ? 85.14800 129.28300 99.02800 1.000 463.90000 597 ALA A CA 1
ATOM 2503 C C . ALA A 1 399 ? 85.49200 130.50700 99.86200 1.000 463.90000 597 ALA A C 1
ATOM 2504 O O . ALA A 1 399 ? 85.28900 130.50500 101.08000 1.000 463.90000 597 ALA A O 1
ATOM 2506 N N . VAL A 1 400 ? 86.01000 131.54300 99.21300 1.000 360.24000 598 VAL A N 1
ATOM 2507 C CA . VAL A 1 400 ? 86.36900 132.78800 99.88200 1.000 360.24000 598 VAL A CA 1
ATOM 2508 C C . VAL A 1 400 ? 85.20500 133.74900 99.69000 1.000 360.24000 598 VAL A C 1
ATOM 2509 O O . VAL A 1 400 ? 84.93900 134.21000 98.57700 1.000 360.24000 598 VAL A O 1
ATOM 2513 N N . ILE A 1 401 ? 84.48200 134.01900 100.76100 1.000 341.52000 599 ILE A N 1
ATOM 2514 C CA . ILE A 1 401 ? 83.32100 134.89200 100.72400 1.000 341.52000 599 ILE A CA 1
ATOM 2515 C C . ILE A 1 401 ? 83.74000 136.24000 101.27300 1.000 341.52000 599 ILE A C 1
ATOM 2516 O O . ILE A 1 401 ? 84.06800 136.37300 102.45600 1.000 341.52000 599 ILE A O 1
ATOM 2521 N N . ARG A 1 402 ? 83.74500 137.24000 100.41500 1.000 342.13000 600 ARG A N 1
ATOM 2522 C CA . ARG A 1 402 ? 84.13100 138.57300 100.82800 1.000 342.13000 600 ARG A CA 1
ATOM 2523 C C . ARG A 1 402 ? 82.87800 139.35200 101.18800 1.000 342.13000 600 ARG A C 1
ATOM 2524 O O . ARG A 1 402 ? 82.06500 139.68300 100.32200 1.000 342.13000 600 ARG A O 1
ATOM 2532 N N . LEU A 1 403 ? 82.73700 139.66200 102.46200 1.000 291.77000 601 LEU A N 1
ATOM 2533 C CA . LEU A 1 403 ? 81.59600 140.40100 102.96500 1.000 291.77000 601 LEU A CA 1
ATOM 2534 C C . LEU A 1 403 ? 82.12200 141.65400 103.61900 1.000 291.77000 601 LEU A C 1
ATOM 2535 O O . LEU A 1 403 ? 82.96200 141.56600 104.52300 1.000 291.77000 601 LEU A O 1
ATOM 2540 N N . HIS A 1 404 ? 81.63800 142.80400 103.13900 1.000 287.03000 602 HIS A N 1
ATOM 2541 C CA . HIS A 1 404 ? 82.02200 144.12500 103.62500 1.000 287.03000 602 HIS A CA 1
ATOM 2542 C C . HIS A 1 404 ? 83.52200 144.34700 103.52100 1.000 287.03000 602 HIS A C 1
ATOM 2543 O O . HIS A 1 404 ? 84.12300 145.02000 104.36000 1.000 287.03000 602 HIS A O 1
ATOM 2550 N N . GLY A 1 405 ? 84.13800 143.75000 102.50700 1.000 312.15000 603 GLY A N 1
ATOM 2551 C CA . GLY A 1 405 ? 85.56300 143.86400 102.35900 1.000 312.15000 603 GLY A CA 1
ATOM 2552 C C . GLY A 1 405 ? 86.35400 142.86700 103.16300 1.000 312.15000 603 GLY A C 1
ATOM 2553 O O . GLY A 1 405 ? 87.57200 143.01800 103.28900 1.000 312.15000 603 GLY A O 1
ATOM 2554 N N . ARG A 1 406 ? 85.70500 141.85600 103.71500 1.000 351.14000 604 ARG A N 1
ATOM 2555 C CA . ARG A 1 406 ? 86.37300 140.86400 104.53700 1.000 351.14000 604 ARG A CA 1
ATOM 2556 C C . ARG A 1 406 ? 86.45700 139.54300 103.79300 1.000 351.14000 604 ARG A C 1
ATOM 2557 O O . ARG A 1 406 ? 85.47200 139.09500 103.19800 1.000 351.14000 604 ARG A O 1
ATOM 2565 N N . ASP A 1 407 ? 87.63200 138.92200 103.83500 1.000 323.50000 605 ASP A N 1
ATOM 2566 C CA . ASP A 1 407 ? 87.84100 137.63700 103.18800 1.000 323.50000 605 ASP A CA 1
ATOM 2567 C C . ASP A 1 407 ? 87.51300 136.55200 104.18600 1.000 323.50000 605 ASP A C 1
ATOM 2568 O O . ASP A 1 407 ? 88.17700 136.42100 105.21800 1.000 323.50000 605 ASP A O 1
ATOM 2573 N N . PHE A 1 408 ? 86.52300 135.75500 103.85800 1.000 371.46000 606 PHE A N 1
ATOM 2574 C CA . PHE A 1 408 ? 86.07500 134.68400 104.72500 1.000 371.46000 606 PHE A CA 1
ATOM 2575 C C . PHE A 1 408 ? 86.39400 133.36500 104.05200 1.000 371.46000 606 PHE A C 1
ATOM 2576 O O . PHE A 1 408 ? 85.71300 132.95900 103.10700 1.000 371.46000 606 PHE A O 1
ATOM 2584 N N . LEU A 1 409 ? 87.42800 132.70000 104.54200 1.000 503.49000 607 LEU A N 1
ATOM 2585 C CA . LEU A 1 409 ? 87.83800 131.42100 103.98600 1.000 503.49000 607 LEU A CA 1
ATOM 2586 C C . LEU A 1 409 ? 86.95600 130.32800 104.58900 1.000 503.49000 607 LEU A C 1
ATOM 2587 O O . LEU A 1 409 ? 87.05300 130.03500 105.78600 1.000 503.49000 607 LEU A O 1
ATOM 2592 N N . VAL A 1 410 ? 86.08700 129.73600 103.77000 1.000 663.76000 608 VAL A N 1
ATOM 2593 C CA . VAL A 1 410 ? 85.16500 128.68200 104.19600 1.000 663.76000 608 VAL A CA 1
ATOM 2594 C C . VAL A 1 410 ? 85.69400 127.33200 103.71500 1.000 663.76000 608 VAL A C 1
ATOM 2595 O O . VAL A 1 410 ? 85.76600 127.08500 102.50200 1.000 663.76000 608 VAL A O 1
ATOM 2599 N N . ALA A 1 411 ? 86.06100 126.46500 104.67000 1.000 701.93000 609 ALA A N 1
ATOM 2600 C CA . ALA A 1 411 ? 86.57200 125.12000 104.39900 1.000 701.93000 609 ALA A CA 1
ATOM 2601 C C . ALA A 1 411 ? 86.41700 124.23300 105.63600 1.000 701.93000 609 ALA A C 1
ATOM 2602 O O . ALA A 1 411 ? 86.16900 124.72000 106.74400 1.000 701.93000 609 ALA A O 1
ATOM 2604 N N . HIS A 1 412 ? 86.55300 122.91500 105.42600 1.000 501.62000 610 HIS A N 1
ATOM 2605 C CA . HIS A 1 412 ? 86.46500 121.92100 106.49700 1.000 501.62000 610 HIS A CA 1
ATOM 2606 C C . HIS A 1 412 ? 87.78700 121.20200 106.74600 1.000 501.62000 610 HIS A C 1
ATOM 2607 O O . HIS A 1 412 ? 88.29900 121.22600 107.86900 1.000 501.62000 610 HIS A O 1
ATOM 2614 N N . GLY A 1 413 ? 88.34200 120.53600 105.72800 1.000 487.08000 611 GLY A N 1
ATOM 2615 C CA . GLY A 1 413 ? 89.64400 119.88800 105.80600 1.000 487.08000 611 GLY A CA 1
ATOM 2616 C C . GLY A 1 413 ? 89.86200 118.76700 106.80500 1.000 487.08000 611 GLY A C 1
ATOM 2617 O O . GLY A 1 413 ? 88.95500 118.38400 107.55200 1.000 487.08000 611 GLY A O 1
ATOM 2618 N N . ARG A 1 414 ? 91.08900 118.22400 106.80900 1.000 524.94000 612 ARG A N 1
ATOM 2619 C CA . ARG A 1 414 ? 91.47100 117.18800 107.76000 1.000 524.94000 612 ARG A CA 1
ATOM 2620 C C . ARG A 1 414 ? 92.89400 117.42600 108.27900 1.000 524.94000 612 ARG A C 1
ATOM 2621 O O . ARG A 1 414 ? 93.54000 116.50100 108.79200 1.000 524.94000 612 ARG A O 1
ATOM 2629 N N . GLY A 1 415 ? 93.40700 118.65000 108.15900 1.000 435.73000 613 GLY A N 1
ATOM 2630 C CA . GLY A 1 415 ? 94.77700 118.90400 108.56700 1.000 435.73000 613 GLY A CA 1
ATOM 2631 C C . GLY A 1 415 ? 94.98900 118.90300 110.06500 1.000 435.73000 613 GLY A C 1
ATOM 2632 O O . GLY A 1 415 ? 96.10900 118.64200 110.51300 1.000 435.73000 613 GLY A O 1
ATOM 2633 N N . ILE A 1 416 ? 93.93100 119.16800 110.84100 1.000 406.30000 614 ILE A N 1
ATOM 2634 C CA . ILE A 1 416 ? 94.04100 119.22700 112.29800 1.000 406.30000 614 ILE A CA 1
ATOM 2635 C C . ILE A 1 416 ? 94.40200 117.86000 112.84000 1.000 406.30000 614 ILE A C 1
ATOM 2636 O O . ILE A 1 416 ? 95.27600 117.72200 113.70100 1.000 406.30000 614 ILE A O 1
ATOM 2641 N N . GLU A 1 417 ? 93.71100 116.83300 112.34600 1.000 436.65000 615 GLU A N 1
ATOM 2642 C CA . GLU A 1 417 ? 93.98200 115.46300 112.74700 1.000 436.65000 615 GLU A CA 1
ATOM 2643 C C . GLU A 1 417 ? 95.37600 115.02500 112.33000 1.000 436.65000 615 GLU A C 1
ATOM 2644 O O . GLU A 1 417 ? 96.03300 114.27300 113.05500 1.000 436.65000 615 GLU A O 1
ATOM 2650 N N . ASP A 1 418 ? 95.84400 115.49200 111.17700 1.000 428.71000 616 ASP A N 1
ATOM 2651 C CA . ASP A 1 418 ? 97.20100 115.18400 110.75700 1.000 428.71000 616 ASP A CA 1
ATOM 2652 C C . ASP A 1 418 ? 98.21200 115.87300 111.66500 1.000 428.71000 616 ASP A C 1
ATOM 2653 O O . ASP A 1 418 ? 99.29700 115.34300 111.90200 1.000 428.71000 616 ASP A O 1
ATOM 2658 N N . VAL A 1 419 ? 97.89000 117.07500 112.15100 1.000 385.96000 617 VAL A N 1
ATOM 2659 C CA . VAL A 1 419 ? 98.80200 117.76900 113.05600 1.000 385.96000 617 VAL A CA 1
ATOM 2660 C C . VAL A 1 419 ? 98.81500 117.10500 114.42400 1.000 385.96000 617 VAL A C 1
ATOM 2661 O O . VAL A 1 419 ? 99.87700 116.77700 114.95700 1.000 385.96000 617 VAL A O 1
ATOM 2665 N N . VAL A 1 420 ? 97.63600 116.85300 114.99400 1.000 382.84000 618 VAL A N 1
ATOM 2666 C CA . VAL A 1 420 ? 97.59800 116.26300 116.32300 1.000 382.84000 618 VAL A CA 1
ATOM 2667 C C . VAL A 1 420 ? 98.03700 114.80800 116.30700 1.000 382.84000 618 VAL A C 1
ATOM 2668 O O . VAL A 1 420 ? 98.42700 114.27400 117.35000 1.000 382.84000 618 VAL A O 1
ATOM 2672 N N . ASP A 1 421 ? 98.01800 114.16000 115.14500 1.000 437.38000 619 ASP A N 1
ATOM 2673 C CA . ASP A 1 421 ? 98.47300 112.78700 115.03600 1.000 437.38000 619 ASP A CA 1
ATOM 2674 C C . ASP A 1 421 ? 99.89100 112.68100 114.52700 1.000 437.38000 619 ASP A C 1
ATOM 2675 O O . ASP A 1 421 ? 100.50200 111.61600 114.65700 1.000 437.38000 619 ASP A O 1
ATOM 2680 N N . PHE A 1 422 ? 100.42200 113.75100 113.95500 1.000 414.47000 620 PHE A N 1
ATOM 2681 C CA . PHE A 1 422 ? 101.76800 113.72600 113.41700 1.000 414.47000 620 PHE A CA 1
ATOM 2682 C C . PHE A 1 422 ? 102.72500 114.64000 114.15700 1.000 414.47000 620 PHE A C 1
ATOM 2683 O O . PHE A 1 422 ? 103.91500 114.33500 114.22500 1.000 414.47000 620 PHE A O 1
ATOM 2691 N N . VAL A 1 423 ? 102.24500 115.73500 114.72300 1.000 401.62000 621 VAL A N 1
ATOM 2692 C CA . VAL A 1 423 ? 103.08200 116.66800 115.47100 1.000 401.62000 621 VAL A CA 1
ATOM 2693 C C . VAL A 1 423 ? 102.80700 116.42100 116.94700 1.000 401.62000 621 VAL A C 1
ATOM 2694 O O . VAL A 1 423 ? 101.63300 116.39100 117.34400 1.000 401.62000 621 VAL A O 1
ATOM 2698 N N . PRO A 1 424 ? 103.83000 116.20500 117.77100 1.000 470.14000 622 PRO A N 1
ATOM 2699 C CA . PRO A 1 424 ? 103.60100 115.97800 119.20100 1.000 470.14000 622 PRO A CA 1
ATOM 2700 C C . PRO A 1 424 ? 103.06400 117.22900 119.87500 1.000 470.14000 622 PRO A C 1
ATOM 2701 O O . PRO A 1 424 ? 102.97800 118.30700 119.27800 1.000 470.14000 622 PRO A O 1
ATOM 2705 N N . ASN A 1 425 ? 102.68100 117.05300 121.14500 1.000 469.82000 623 ASN A N 1
ATOM 2706 C CA . ASN A 1 425 ? 102.14400 118.10600 122.01100 1.000 469.82000 623 ASN A CA 1
ATOM 2707 C C . ASN A 1 425 ? 100.84700 118.71000 121.45200 1.000 469.82000 623 ASN A C 1
ATOM 2708 O O . ASN A 1 425 ? 100.46400 119.83100 121.79700 1.000 469.82000 623 ASN A O 1
ATOM 2713 N N . ARG A 1 426 ? 100.16200 117.99900 120.56600 1.000 375.73000 624 ARG A N 1
ATOM 2714 C CA . ARG A 1 426 ? 98.92500 118.47900 119.98000 1.000 375.73000 624 ARG A CA 1
ATOM 2715 C C . ARG A 1 426 ? 97.85000 117.44200 120.21300 1.000 375.73000 624 ARG A C 1
ATOM 2716 O O . ARG A 1 426 ? 98.10600 116.24100 120.10000 1.000 375.73000 624 ARG A O 1
ATOM 2724 N N . SER A 1 427 ? 96.64500 117.90200 120.52800 1.000 390.36000 625 SER A N 1
ATOM 2725 C CA . SER A 1 427 ? 95.55300 116.98100 120.77900 1.000 390.36000 625 SER A CA 1
ATOM 2726 C C . SER A 1 427 ? 94.25900 117.57600 120.25400 1.000 390.36000 625 SER A C 1
ATOM 2727 O O . SER A 1 427 ? 94.21600 118.72000 119.78900 1.000 390.36000 625 SER A O 1
ATOM 2730 N N . HIS A 1 428 ? 93.18300 116.79200 120.37700 1.000 438.93000 626 HIS A N 1
ATOM 2731 C CA . HIS A 1 428 ? 91.88700 117.24900 119.90500 1.000 438.93000 626 HIS A CA 1
ATOM 2732 C C . HIS A 1 428 ? 91.25400 118.20500 120.88100 1.000 438.93000 626 HIS A C 1
ATOM 2733 O O . HIS A 1 428 ? 90.33600 118.94100 120.50600 1.000 438.93000 626 HIS A O 1
ATOM 2740 N N . HIS A 1 429 ? 91.72100 118.19700 122.12700 1.000 388.66000 627 HIS A N 1
ATOM 2741 C CA . HIS A 1 429 ? 91.18000 119.11600 123.10300 1.000 388.66000 627 HIS A CA 1
ATOM 2742 C C . HIS A 1 429 ? 91.59500 120.53100 122.78100 1.000 388.66000 627 HIS A C 1
ATOM 2743 O O . HIS A 1 429 ? 90.89100 121.47500 123.15000 1.000 388.66000 627 HIS A O 1
ATOM 2750 N N . ARG A 1 430 ? 92.69200 120.69300 122.04200 1.000 320.81000 628 ARG A N 1
ATOM 2751 C CA . ARG A 1 430 ? 93.16400 122.00600 121.63300 1.000 320.81000 628 ARG A CA 1
ATOM 2752 C C . ARG A 1 430 ? 93.34700 121.94700 120.13100 1.000 320.81000 628 ARG A C 1
ATOM 2753 O O . ARG A 1 430 ? 94.46900 121.79700 119.62500 1.000 320.81000 628 ARG A O 1
ATOM 2761 N N . PRO A 1 431 ? 92.25300 122.06500 119.38000 1.000 275.61000 629 PRO A N 1
ATOM 2762 C CA . PRO A 1 431 ? 92.37300 122.00600 117.92900 1.000 275.61000 629 PRO A CA 1
ATOM 2763 C C . PRO A 1 431 ? 92.88800 123.28500 117.33000 1.000 275.61000 629 PRO A C 1
ATOM 2764 O O . PRO A 1 431 ? 93.47000 123.23300 116.24200 1.000 275.61000 629 PRO A O 1
ATOM 2768 N N . ALA A 1 432 ? 92.71200 124.41400 118.02400 1.000 281.82000 630 ALA A N 1
ATOM 2769 C CA . ALA A 1 432 ? 93.16800 125.70000 117.51400 1.000 281.82000 630 ALA A CA 1
ATOM 2770 C C . ALA A 1 432 ? 94.67800 125.71900 117.41400 1.000 281.82000 630 ALA A C 1
ATOM 2771 O O . ALA A 1 432 ? 95.23800 126.33000 116.49800 1.000 281.82000 630 ALA A O 1
ATOM 2773 N N . GLU A 1 433 ? 95.34300 125.07600 118.37700 1.000 314.58000 631 GLU A N 1
ATOM 2774 C CA . GLU A 1 433 ? 96.79100 124.95900 118.34500 1.000 314.58000 631 GLU A CA 1
ATOM 2775 C C . GLU A 1 433 ? 97.23600 124.20200 117.10600 1.000 314.58000 631 GLU A C 1
ATOM 2776 O O . GLU A 1 433 ? 98.25500 124.53200 116.49000 1.000 314.58000 631 GLU A O 1
ATOM 2782 N N . ALA A 1 434 ? 96.46800 123.19100 116.71900 1.000 337.47000 632 ALA A N 1
ATOM 2783 C CA . ALA A 1 434 ? 96.73600 122.52100 115.46300 1.000 337.47000 632 ALA A CA 1
ATOM 2784 C C . ALA A 1 434 ? 96.40000 123.41400 114.27500 1.000 337.47000 632 ALA A C 1
ATOM 2785 O O . ALA A 1 434 ? 97.04100 123.31200 113.22600 1.000 337.47000 632 ALA A O 1
ATOM 2787 N N . MET A 1 435 ? 95.40900 124.29800 114.42300 1.000 353.53000 633 MET A N 1
ATOM 2788 C CA . MET A 1 435 ? 95.03800 125.23400 113.36400 1.000 353.53000 633 MET A CA 1
ATOM 2789 C C . MET A 1 435 ? 96.04400 126.35600 113.14900 1.000 353.53000 633 MET A C 1
ATOM 2790 O O . MET A 1 435 ? 96.02000 126.98800 112.08600 1.000 353.53000 633 MET A O 1
ATOM 2795 N N . VAL A 1 436 ? 96.90000 126.63900 114.13100 1.000 332.41000 634 VAL A N 1
ATOM 2796 C CA . VAL A 1 436 ? 97.92200 127.66800 113.95700 1.000 332.41000 634 VAL A CA 1
ATOM 2797 C C . VAL A 1 436 ? 98.94300 127.24100 112.91900 1.000 332.41000 634 VAL A C 1
ATOM 2798 O O . VAL A 1 436 ? 99.37600 128.04600 112.08200 1.000 332.41000 634 VAL A O 1
ATOM 2802 N N . GLU A 1 437 ? 99.30700 125.95700 112.93500 1.000 411.13000 635 GLU A N 1
ATOM 2803 C CA . GLU A 1 437 ? 100.25100 125.42200 111.96400 1.000 411.13000 635 GLU A CA 1
ATOM 2804 C C . GLU A 1 437 ? 99.66700 125.48900 110.56200 1.000 411.13000 635 GLU A C 1
ATOM 2805 O O . GLU A 1 437 ? 100.37200 125.82100 109.60200 1.000 411.13000 635 GLU A O 1
ATOM 2811 N N . LEU A 1 438 ? 98.37400 125.19500 110.43400 1.000 425.47000 636 LEU A N 1
ATOM 2812 C CA . LEU A 1 438 ? 97.71500 125.30600 109.14200 1.000 425.47000 636 LEU A CA 1
ATOM 2813 C C . LEU A 1 438 ? 97.56400 126.75700 108.71300 1.000 425.47000 636 LEU A C 1
ATOM 2814 O O . LEU A 1 438 ? 97.52000 127.05200 107.51300 1.000 425.47000 636 LEU A O 1
ATOM 2819 N N . LEU A 1 439 ? 97.49600 127.67000 109.67500 1.000 371.30000 637 LEU A N 1
ATOM 2820 C CA . LEU A 1 439 ? 97.37200 129.07600 109.33600 1.000 371.30000 637 LEU A CA 1
ATOM 2821 C C . LEU A 1 439 ? 98.68300 129.63800 108.80900 1.000 371.30000 637 LEU A C 1
ATOM 2822 O O . LEU A 1 439 ? 98.69600 130.39100 107.82800 1.000 371.30000 637 LEU A O 1
ATOM 2827 N N . LYS A 1 440 ? 99.79800 129.24700 109.42000 1.000 392.76000 638 LYS A N 1
ATOM 2828 C CA . LYS A 1 440 ? 101.11800 129.70900 109.01500 1.000 392.76000 638 LYS A CA 1
ATOM 2829 C C . LYS A 1 440 ? 101.68000 128.96000 107.81400 1.000 392.76000 638 LYS A C 1
ATOM 2830 O O . LYS A 1 440 ? 102.88800 129.03900 107.56900 1.000 392.76000 638 LYS A O 1
ATOM 2836 N N . LEU A 1 441 ? 100.86500 128.20700 107.08400 1.000 453.53000 639 LEU A N 1
ATOM 2837 C CA . LEU A 1 441 ? 101.33700 127.50500 105.90400 1.000 453.53000 639 LEU A CA 1
ATOM 2838 C C . LEU A 1 441 ? 100.56900 127.91000 104.65900 1.000 453.53000 639 LEU A C 1
ATOM 2839 O O . LEU A 1 441 ? 100.98400 127.54200 103.55100 1.000 453.53000 639 LEU A O 1
ATOM 2844 N N . ARG A 1 442 ? 99.46000 128.64700 104.81900 1.000 371.17000 640 ARG A N 1
ATOM 2845 C CA . ARG A 1 442 ? 98.61000 129.13100 103.72800 1.000 371.17000 640 ARG A CA 1
ATOM 2846 C C . ARG A 1 442 ? 98.01000 127.98200 102.93500 1.000 371.17000 640 ARG A C 1
ATOM 2847 O O . ARG A 1 442 ? 97.64400 128.14500 101.77600 1.000 371.17000 640 ARG A O 1
ATOM 2855 N N . HIS A 1 443 ? 97.87200 126.82200 103.55100 1.000 381.81000 641 HIS A N 1
ATOM 2856 C CA . HIS A 1 443 ? 97.29600 125.67700 102.88300 1.000 381.81000 641 HIS A CA 1
ATOM 2857 C C . HIS A 1 443 ? 96.28600 125.04800 103.81800 1.000 381.81000 641 HIS A C 1
ATOM 2858 O O . HIS A 1 443 ? 96.28300 125.30300 105.02500 1.000 381.81000 641 HIS A O 1
ATOM 2865 N N . ILE A 1 444 ? 95.42000 124.22600 103.24100 1.000 478.43000 642 ILE A N 1
ATOM 2866 C CA . ILE A 1 444 ? 94.34600 123.61700 104.00600 1.000 478.43000 642 ILE A CA 1
ATOM 2867 C C . ILE A 1 444 ? 94.74000 122.23900 104.51400 1.000 478.43000 642 ILE A C 1
ATOM 2868 O O . ILE A 1 444 ? 94.80200 122.00900 105.72700 1.000 478.43000 642 ILE A O 1
ATOM 2873 N N . ALA A 1 445 ? 95.02000 121.31600 103.60300 1.000 532.08000 643 ALA A N 1
ATOM 2874 C CA . ALA A 1 445 ? 95.37200 119.94600 103.97200 1.000 532.08000 643 ALA A CA 1
ATOM 2875 C C . ALA A 1 445 ? 96.48900 119.45400 103.07100 1.000 532.08000 643 ALA A C 1
ATOM 2876 O O . ALA A 1 445 ? 96.24600 118.76900 102.07200 1.000 532.08000 643 ALA A O 1
ATOM 2878 N N . PRO A 1 446 ? 97.74300 119.78100 103.39800 1.000 568.43000 644 PRO A N 1
ATOM 2879 C CA . PRO A 1 446 ? 98.84800 119.31400 102.55700 1.000 568.43000 644 PRO A CA 1
ATOM 2880 C C . PRO A 1 446 ? 99.19300 117.85700 102.82000 1.000 568.43000 644 PRO A C 1
ATOM 2881 O O . PRO A 1 446 ? 99.78200 117.21900 101.93800 1.000 568.43000 644 PRO A O 1
ATOM 2885 N N . THR A 1 447 ? 98.87900 117.32400 104.00700 1.000 591.72000 645 THR A N 1
ATOM 2886 C CA . THR A 1 447 ? 99.21500 115.94200 104.34500 1.000 591.72000 645 THR A CA 1
ATOM 2887 C C . THR A 1 447 ? 98.35600 114.95000 103.56100 1.000 591.72000 645 THR A C 1
ATOM 2888 O O . THR A 1 447 ? 97.12400 114.95100 103.67500 1.000 591.72000 645 THR A O 1
ATOM 2892 N N . PHE A 1 448 ? 99.01300 114.07200 102.80700 1.000 525.19000 646 PHE A N 1
ATOM 2893 C CA . PHE A 1 448 ? 98.35500 113.03400 102.02800 1.000 525.19000 646 PHE A CA 1
ATOM 2894 C C . PHE A 1 448 ? 98.47100 111.70500 102.74800 1.000 525.19000 646 PHE A C 1
ATOM 2895 O O . PHE A 1 448 ? 99.44200 111.44000 103.46000 1.000 525.19000 646 PHE A O 1
ATOM 2903 N N . GLY A 1 449 ? 97.45500 110.88700 102.58800 1.000 513.53000 647 GLY A N 1
ATOM 2904 C CA . GLY A 1 449 ? 97.42300 109.59600 103.22300 1.000 513.53000 647 GLY A CA 1
ATOM 2905 C C . GLY A 1 449 ? 96.36700 109.51400 104.27600 1.000 513.53000 647 GLY A C 1
ATOM 2906 O O . GLY A 1 449 ? 96.09700 108.42300 104.78400 1.000 513.53000 647 GLY A O 1
ATOM 2907 N N . ASN A 1 450 ? 95.75700 110.64000 104.61700 1.000 563.20000 648 ASN A N 1
ATOM 2908 C CA . ASN A 1 450 ? 94.70000 110.64300 105.60200 1.000 563.20000 648 ASN A CA 1
ATOM 2909 C C . ASN A 1 450 ? 93.42600 110.08800 104.97200 1.000 563.20000 648 ASN A C 1
ATOM 2910 O O . ASN A 1 450 ? 93.38400 109.73500 103.79000 1.000 563.20000 648 ASN A O 1
ATOM 2915 N N . LYS A 1 451 ? 92.34400 110.08000 105.73900 1.000 611.51000 649 LYS A N 1
ATOM 2916 C CA . LYS A 1 451 ? 91.10200 109.47500 105.25900 1.000 611.51000 649 LYS A CA 1
ATOM 2917 C C . LYS A 1 451 ? 90.28100 110.44500 104.42400 1.000 611.51000 649 LYS A C 1
ATOM 2918 O O . LYS A 1 451 ? 89.09600 110.64200 104.68000 1.000 611.51000 649 LYS A O 1
ATOM 2924 N N . VAL A 1 452 ? 90.88800 111.00900 103.38600 1.000 508.64000 650 VAL A N 1
ATOM 2925 C CA . VAL A 1 452 ? 90.16500 111.88800 102.47600 1.000 508.64000 650 VAL A CA 1
ATOM 2926 C C . VAL A 1 452 ? 90.88500 111.87500 101.13300 1.000 508.64000 650 VAL A C 1
ATOM 2927 O O . VAL A 1 452 ? 92.12200 111.91600 101.07500 1.000 508.64000 650 VAL A O 1
ATOM 2931 N N . PRO A 1 453 ? 90.15200 111.68000 100.03900 1.000 429.22000 651 PRO A N 1
ATOM 2932 C CA . PRO A 1 453 ? 90.78700 111.67100 98.72600 1.000 429.22000 651 PRO A CA 1
ATOM 2933 C C . PRO A 1 453 ? 91.05200 113.08700 98.26800 1.000 429.22000 651 PRO A C 1
ATOM 2934 O O . PRO A 1 453 ? 90.27800 114.01200 98.52600 1.000 429.22000 651 PRO A O 1
ATOM 2938 N N . ILE A 1 454 ? 92.17600 113.25100 97.60000 1.000 382.52000 652 ILE A N 1
ATOM 2939 C CA . ILE A 1 454 ? 92.56700 114.53400 97.05400 1.000 382.52000 652 ILE A CA 1
ATOM 2940 C C . ILE A 1 454 ? 92.58800 114.41500 95.53900 1.000 382.52000 652 ILE A C 1
ATOM 2941 O O . ILE A 1 454 ? 93.27900 113.54900 94.98900 1.000 382.52000 652 ILE A O 1
ATOM 2946 N N . ALA A 1 455 ? 91.82200 115.28000 94.85900 1.000 317.67000 653 ALA A N 1
ATOM 2947 C CA . ALA A 1 455 ? 91.76900 115.21500 93.40200 1.000 317.67000 653 ALA A CA 1
ATOM 2948 C C . ALA A 1 455 ? 92.86400 116.09300 92.80300 1.000 317.67000 653 ALA A C 1
ATOM 2949 O O . ALA A 1 455 ? 92.97900 117.26500 93.17900 1.000 317.67000 653 ALA A O 1
ATOM 2951 N N . PRO A 1 456 ? 93.67300 115.58100 91.87000 1.000 286.54000 654 PRO A N 1
ATOM 2952 C CA . PRO A 1 456 ? 94.74200 116.40700 91.29300 1.000 286.54000 654 PRO A CA 1
ATOM 2953 C C . PRO A 1 456 ? 94.18400 117.43000 90.32100 1.000 286.54000 654 PRO A C 1
ATOM 2954 O O . PRO A 1 456 ? 93.36900 117.11700 89.45000 1.000 286.54000 654 PRO A O 1
ATOM 2958 N N . ASP A 1 457 ? 94.64200 118.65400 90.47500 1.000 333.80000 655 ASP A N 1
ATOM 2959 C CA . ASP A 1 457 ? 94.23600 119.74600 89.62400 1.000 333.80000 655 ASP A CA 1
ATOM 2960 C C . ASP A 1 457 ? 95.47600 120.45000 89.11800 1.000 333.80000 655 ASP A C 1
ATOM 2961 O O . ASP A 1 457 ? 96.47600 120.52500 89.82700 1.000 333.80000 655 ASP A O 1
ATOM 2966 N N . PRO A 1 458 ? 95.43300 120.98100 87.90000 1.000 402.20000 656 PRO A N 1
ATOM 2967 C CA . PRO A 1 458 ? 96.61100 121.67400 87.36900 1.000 402.20000 656 PRO A CA 1
ATOM 2968 C C . PRO A 1 458 ? 96.96200 122.92900 88.14700 1.000 402.20000 656 PRO A C 1
ATOM 2969 O O . PRO A 1 458 ? 98.13300 123.32000 88.17500 1.000 402.20000 656 PRO A O 1
ATOM 2973 N N . GLU A 1 459 ? 95.99600 123.54600 88.81400 1.000 464.13000 657 GLU A N 1
ATOM 2974 C CA . GLU A 1 459 ? 96.24300 124.73300 89.61400 1.000 464.13000 657 GLU A CA 1
ATOM 2975 C C . GLU A 1 459 ? 95.87000 124.49000 91.06100 1.000 464.13000 657 GLU A C 1
ATOM 2976 O O . GLU A 1 459 ? 94.73500 124.10500 91.35500 1.000 464.13000 657 GLU A O 1
ATOM 2982 N N . ASP A 1 460 ? 96.82600 124.70600 91.95800 1.000 365.69000 658 ASP A N 1
ATOM 2983 C CA . ASP A 1 460 ? 96.56900 124.53800 93.37900 1.000 365.69000 658 ASP A CA 1
ATOM 2984 C C . ASP A 1 460 ? 95.69800 125.69000 93.86700 1.000 365.69000 658 ASP A C 1
ATOM 2985 O O . ASP A 1 460 ? 96.12500 126.84700 93.86200 1.000 365.69000 658 ASP A O 1
ATOM 2990 N N . THR A 1 461 ? 94.46800 125.37400 94.27500 1.000 311.84000 659 THR A N 1
ATOM 2991 C CA . THR A 1 461 ? 93.51800 126.36700 94.76300 1.000 311.84000 659 THR A CA 1
ATOM 2992 C C . THR A 1 461 ? 93.55800 126.52300 96.28000 1.000 311.84000 659 THR A C 1
ATOM 2993 O O . THR A 1 461 ? 93.24400 127.60300 96.79600 1.000 311.84000 659 THR A O 1
ATOM 2997 N N . LEU A 1 462 ? 94.01300 125.49700 97.00600 1.000 271.40000 660 LEU A N 1
ATOM 2998 C CA . LEU A 1 462 ? 94.06500 125.51000 98.46700 1.000 271.40000 660 LEU A CA 1
ATOM 2999 C C . LEU A 1 462 ? 95.12400 126.43100 99.03400 1.000 271.40000 660 LEU A C 1
ATOM 3000 O O . LEU A 1 462 ? 95.29700 126.46700 100.25600 1.000 271.40000 660 LEU A O 1
ATOM 3005 N N . VAL A 1 463 ? 95.83500 127.15500 98.19900 1.000 306.15000 661 VAL A N 1
ATOM 3006 C CA . VAL A 1 463 ? 96.85900 128.07300 98.64900 1.000 306.15000 661 VAL A CA 1
ATOM 3007 C C . VAL A 1 463 ? 96.18500 129.39400 98.99100 1.000 306.15000 661 VAL A C 1
ATOM 3008 O O . VAL A 1 463 ? 95.41800 129.93600 98.18700 1.000 306.15000 661 VAL A O 1
ATOM 3012 N N . ILE A 1 464 ? 96.43100 129.89100 100.20300 1.000 356.32000 662 ILE A N 1
ATOM 3013 C CA . ILE A 1 464 ? 95.81600 131.13700 100.65000 1.000 356.32000 662 ILE A CA 1
ATOM 3014 C C . ILE A 1 464 ? 96.69900 132.26200 100.11700 1.000 356.32000 662 ILE A C 1
ATOM 3015 O O . ILE A 1 464 ? 97.72000 132.60100 100.71800 1.000 356.32000 662 ILE A O 1
ATOM 3020 N N . GLU A 1 465 ? 96.29700 132.86500 98.99900 1.000 410.34000 663 GLU A N 1
ATOM 3021 C CA . GLU A 1 465 ? 97.09600 133.92900 98.39900 1.000 410.34000 663 GLU A CA 1
ATOM 3022 C C . GLU A 1 465 ? 96.91600 135.22400 99.16100 1.000 410.34000 663 GLU A C 1
ATOM 3023 O O . GLU A 1 465 ? 97.87700 135.80100 99.68000 1.000 410.34000 663 GLU A O 1
ATOM 3029 N N . SER A 1 466 ? 95.67900 135.69000 99.22700 1.000 375.92000 664 SER A N 1
ATOM 3030 C CA . SER A 1 466 ? 95.40500 136.92300 99.91700 1.000 375.92000 664 SER A CA 1
ATOM 3031 C C . SER A 1 466 ? 95.38400 136.66300 101.40700 1.000 375.92000 664 SER A C 1
ATOM 3032 O O . SER A 1 466 ? 95.27600 135.52500 101.86200 1.000 375.92000 664 SER A O 1
ATOM 3035 N N . VAL A 1 467 ? 95.52200 137.74200 102.16300 1.000 365.08000 665 VAL A N 1
ATOM 3036 C CA . VAL A 1 467 ? 95.53600 137.68900 103.61700 1.000 365.08000 665 VAL A CA 1
ATOM 3037 C C . VAL A 1 467 ? 94.15400 137.26500 104.08000 1.000 365.08000 665 VAL A C 1
ATOM 3038 O O . VAL A 1 467 ? 93.16700 137.97000 103.82200 1.000 365.08000 665 VAL A O 1
ATOM 3042 N N . PRO A 1 468 ? 94.02400 136.11800 104.72900 1.000 290.76000 666 PRO A N 1
ATOM 3043 C CA . PRO A 1 468 ? 92.69600 135.68900 105.13900 1.000 290.76000 666 PRO A CA 1
ATOM 3044 C C . PRO A 1 468 ? 92.33500 136.43300 106.40900 1.000 290.76000 666 PRO A C 1
ATOM 3045 O O . PRO A 1 468 ? 93.18400 136.73000 107.25400 1.000 290.76000 666 PRO A O 1
ATOM 3049 N N . ASP A 1 469 ? 91.06000 136.75800 106.52500 1.000 360.05000 667 ASP A N 1
ATOM 3050 C CA . ASP A 1 469 ? 90.56500 137.42700 107.71300 1.000 360.05000 667 ASP A CA 1
ATOM 3051 C C . ASP A 1 469 ? 89.95300 136.44300 108.67600 1.000 360.05000 667 ASP A C 1
ATOM 3052 O O . ASP A 1 469 ? 89.93800 136.68900 109.88600 1.000 360.05000 667 ASP A O 1
ATOM 3057 N N . LEU A 1 470 ? 89.46300 135.33000 108.14900 1.000 452.40000 668 LEU A N 1
ATOM 3058 C CA . LEU A 1 470 ? 88.86600 134.28500 108.95100 1.000 452.40000 668 LEU A CA 1
ATOM 3059 C C . LEU A 1 470 ? 89.32500 132.95000 108.39100 1.000 452.40000 668 LEU A C 1
ATOM 3060 O O . LEU A 1 470 ? 89.45400 132.78400 107.17400 1.000 452.40000 668 LEU A O 1
ATOM 3065 N N . PHE A 1 471 ? 89.59700 132.01500 109.29700 1.000 493.20000 669 PHE A N 1
ATOM 3066 C CA . PHE A 1 471 ? 90.05400 130.67600 108.95900 1.000 493.20000 669 PHE A CA 1
ATOM 3067 C C . PHE A 1 471 ? 89.07500 129.70400 109.61000 1.000 493.20000 669 PHE A C 1
ATOM 3068 O O . PHE A 1 471 ? 88.97300 129.65400 110.84000 1.000 493.20000 669 PHE A O 1
ATOM 3076 N N . GLN A 1 472 ? 88.37800 128.91800 108.79000 1.000 587.53000 670 GLN A N 1
ATOM 3077 C CA . GLN A 1 472 ? 87.36000 127.98300 109.25500 1.000 587.53000 670 GLN A CA 1
ATOM 3078 C C . GLN A 1 472 ? 87.84000 126.55200 109.07600 1.000 587.53000 670 GLN A C 1
ATOM 3079 O O . GLN A 1 472 ? 88.40000 126.20200 108.03400 1.000 587.53000 670 GLN A O 1
ATOM 3085 N N . ALA A 1 473 ? 87.60700 125.72800 110.09000 1.000 517.77000 671 ALA A N 1
ATOM 3086 C CA . ALA A 1 473 ? 87.96700 124.32100 110.04300 1.000 517.77000 671 ALA A CA 1
ATOM 3087 C C . ALA A 1 473 ? 87.02400 123.56600 110.96700 1.000 517.77000 671 ALA A C 1
ATOM 3088 O O . ALA A 1 473 ? 86.01900 124.10700 111.43800 1.000 517.77000 671 ALA A O 1
ATOM 3090 N N . GLY A 1 474 ? 87.33900 122.30200 111.20900 1.000 463.48000 672 GLY A N 1
ATOM 3091 C CA . GLY A 1 474 ? 86.52800 121.49700 112.08900 1.000 463.48000 672 GLY A CA 1
ATOM 3092 C C . GLY A 1 474 ? 86.95800 120.05400 112.08500 1.000 463.48000 672 GLY A C 1
ATOM 3093 O O . GLY A 1 474 ? 88.15100 119.76100 112.22700 1.000 463.48000 672 GLY A O 1
ATOM 3094 N N . HIS A 1 475 ? 85.97600 119.15900 111.99100 1.000 414.53000 673 HIS A N 1
ATOM 3095 C CA . HIS A 1 475 ? 86.11200 117.70600 111.97700 1.000 414.53000 673 HIS A CA 1
ATOM 3096 C C . HIS A 1 475 ? 86.68000 117.14200 113.28800 1.000 414.53000 673 HIS A C 1
ATOM 3097 O O . HIS A 1 475 ? 86.99300 115.94900 113.36200 1.000 414.53000 673 HIS A O 1
ATOM 3104 N N . VAL A 1 476 ? 86.81300 117.96100 114.33200 1.000 420.35000 674 VAL A N 1
ATOM 3105 C CA . VAL A 1 476 ? 87.27300 117.50100 115.64000 1.000 420.35000 674 VAL A CA 1
ATOM 3106 C C . VAL A 1 476 ? 86.23900 117.67100 116.74400 1.000 420.35000 674 VAL A C 1
ATOM 3107 O O . VAL A 1 476 ? 86.46700 117.16500 117.85600 1.000 420.35000 674 VAL A O 1
ATOM 3111 N N . HIS A 1 477 ? 85.15500 118.41600 116.49500 1.000 385.45000 675 HIS A N 1
ATOM 3112 C CA . HIS A 1 477 ? 84.02000 118.58700 117.41500 1.000 385.45000 675 HIS A CA 1
ATOM 3113 C C . HIS A 1 477 ? 84.41300 119.23300 118.74400 1.000 385.45000 675 HIS A C 1
ATOM 3114 O O . HIS A 1 477 ? 83.78500 118.98300 119.77100 1.000 385.45000 675 HIS A O 1
ATOM 3121 N N . VAL A 1 478 ? 85.47600 120.03100 118.74800 1.000 282.21000 676 VAL A N 1
ATOM 3122 C CA . VAL A 1 478 ? 85.92100 120.76200 119.92800 1.000 282.21000 676 VAL A CA 1
ATOM 3123 C C . VAL A 1 478 ? 86.08600 122.20300 119.48800 1.000 282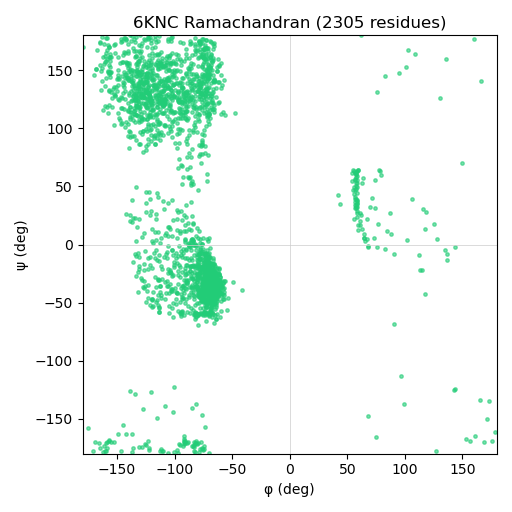.21000 676 VAL A C 1
ATOM 3124 O O . VAL A 1 478 ? 86.87700 122.49100 118.58600 1.000 282.21000 676 VAL A O 1
ATOM 3128 N N . MET A 1 479 ? 85.37800 123.10800 120.14000 1.000 276.93000 677 MET A N 1
ATOM 3129 C CA . MET A 1 479 ? 85.41100 124.50700 119.75900 1.000 276.93000 677 MET A CA 1
ATOM 3130 C C . MET A 1 479 ? 86.39400 125.26200 120.63000 1.000 276.93000 677 MET A C 1
ATOM 3131 O O . MET A 1 479 ? 86.38600 125.12200 121.85600 1.000 276.93000 677 MET A O 1
ATOM 3136 N N . GLN A 1 480 ? 87.25300 126.03700 119.98800 1.000 242.87000 678 GLN A N 1
ATOM 3137 C CA . GLN A 1 480 ? 88.22500 126.83900 120.69600 1.000 242.87000 678 GLN A CA 1
ATOM 3138 C C . GLN A 1 480 ? 88.41200 128.15100 119.95600 1.000 242.87000 678 GLN A C 1
ATOM 3139 O O . GLN A 1 480 ? 88.31400 128.19700 118.73500 1.000 242.87000 678 GLN A O 1
ATOM 3145 N N . TYR A 1 481 ? 88.71400 129.20400 120.70500 1.000 270.27000 679 TYR A N 1
ATOM 3146 C CA . TYR A 1 481 ? 88.94300 130.54600 120.18900 1.000 270.27000 679 TYR A CA 1
ATOM 3147 C C . TYR A 1 481 ? 90.40300 130.92400 120.35800 1.000 270.27000 679 TYR A C 1
ATOM 3148 O O . TYR A 1 481 ? 90.95000 130.81800 121.46000 1.000 270.27000 679 TYR A O 1
ATOM 3157 N N . LYS A 1 482 ? 91.02900 131.36100 119.27000 1.000 301.97000 680 LYS A N 1
ATOM 3158 C CA . LYS A 1 482 ? 92.42600 131.76300 119.30400 1.000 301.97000 680 LYS A CA 1
ATOM 3159 C C . LYS A 1 482 ? 92.71500 132.70800 118.14800 1.000 301.97000 680 LYS A C 1
ATOM 3160 O O . LYS A 1 482 ? 92.37800 132.40200 117.00700 1.000 301.97000 680 LYS A O 1
ATOM 3166 N N . THR A 1 483 ? 93.37400 133.82500 118.43000 1.000 267.11000 681 THR A N 1
ATOM 3167 C CA . THR A 1 483 ? 93.75900 134.78700 117.40400 1.000 267.11000 681 THR A CA 1
ATOM 3168 C C . THR A 1 483 ? 95.27600 134.74700 117.21300 1.000 267.11000 681 THR A C 1
ATOM 3169 O O . THR A 1 483 ? 96.02600 134.90000 118.18100 1.000 267.11000 681 THR A O 1
ATOM 3173 N N . TYR A 1 484 ? 95.72100 134.52800 115.96700 1.000 380.39000 682 TYR A N 1
ATOM 3174 C CA . TYR A 1 484 ? 97.13500 134.38900 115.59400 1.000 380.39000 682 TYR A CA 1
ATOM 3175 C C . TYR A 1 484 ? 97.53200 135.48800 114.61100 1.000 380.39000 682 TYR A C 1
ATOM 3176 O O . TYR A 1 484 ? 97.10400 135.46000 113.45100 1.000 380.39000 682 TYR A O 1
ATOM 3185 N N . ASN A 1 485 ? 98.35500 136.43900 115.08100 1.000 405.32000 683 ASN A N 1
ATOM 3186 C CA . ASN A 1 485 ? 98.86700 137.58100 114.30000 1.000 405.32000 683 ASN A CA 1
ATOM 3187 C C . ASN A 1 485 ? 97.72500 138.38200 113.68400 1.000 405.32000 683 ASN A C 1
ATOM 3188 O O . ASN A 1 485 ? 97.73500 138.73500 112.50200 1.000 405.32000 683 ASN A O 1
ATOM 3193 N N . GLY A 1 486 ? 96.72700 138.66900 114.51900 1.000 389.24000 684 GLY A N 1
ATOM 3194 C CA . GLY A 1 486 ? 95.53500 139.37800 114.11500 1.000 389.24000 684 GLY A CA 1
ATOM 3195 C C . GLY A 1 486 ? 94.54700 138.55000 113.33100 1.000 389.24000 684 GLY A C 1
ATOM 3196 O O . GLY A 1 486 ? 93.47100 139.05500 112.99100 1.000 389.24000 684 GLY A O 1
ATOM 3197 N N . VAL A 1 487 ? 94.86700 137.29900 113.04300 1.000 330.46000 685 VAL A N 1
ATOM 3198 C CA . VAL A 1 487 ? 93.98000 136.42500 112.29700 1.000 330.46000 685 VAL A CA 1
ATOM 3199 C C . VAL A 1 487 ? 93.06000 135.70600 113.27700 1.000 330.46000 685 VAL A C 1
ATOM 3200 O O . VAL A 1 487 ? 93.51300 135.14100 114.27600 1.000 330.46000 685 VAL A O 1
ATOM 3204 N N . PHE A 1 488 ? 91.77200 135.70200 112.97100 1.000 371.17000 686 PHE A N 1
ATOM 3205 C CA . PHE A 1 488 ? 90.75400 135.10700 113.82600 1.000 371.17000 686 PHE A CA 1
ATOM 3206 C C . PHE A 1 488 ? 90.65800 133.60800 113.57700 1.000 371.17000 686 PHE A C 1
ATOM 3207 O O . PHE A 1 488 ? 90.38700 133.17200 112.45500 1.000 371.17000 686 PHE A O 1
ATOM 3215 N N . VAL A 1 489 ? 90.89400 132.82400 114.62500 1.000 332.36000 687 VAL A N 1
ATOM 3216 C CA . VAL A 1 489 ? 90.89000 131.36500 114.56800 1.000 332.36000 687 VAL A CA 1
ATOM 3217 C C . VAL A 1 489 ? 89.84600 130.84100 115.54200 1.000 332.36000 687 VAL A C 1
ATOM 3218 O O . VAL A 1 489 ? 89.86600 131.18300 116.72800 1.000 332.36000 687 VAL A O 1
ATOM 3222 N N . ILE A 1 490 ? 88.90000 130.05300 115.03500 1.000 297.79000 688 ILE A N 1
ATOM 3223 C CA . ILE A 1 490 ? 87.85800 129.48000 115.87700 1.000 297.79000 688 ILE A CA 1
ATOM 3224 C C . ILE A 1 490 ? 87.35300 128.21800 115.19400 1.000 297.79000 688 ILE A C 1
ATOM 3225 O O . ILE A 1 490 ? 87.58900 128.00200 114.00300 1.000 297.79000 688 ILE A O 1
ATOM 3230 N N . ASN A 1 491 ? 86.68900 127.35800 115.95900 1.000 326.77000 689 ASN A N 1
ATOM 3231 C CA . ASN A 1 491 ? 86.08500 126.14600 115.44100 1.000 326.77000 689 ASN A CA 1
ATOM 3232 C C . ASN A 1 491 ? 84.56700 126.33900 115.38500 1.000 326.77000 689 ASN A C 1
ATOM 3233 O O . ASN A 1 491 ? 84.03600 127.36500 115.82000 1.000 326.77000 689 ASN A O 1
ATOM 3238 N N . THR A 1 492 ? 83.85800 125.33000 114.85900 1.000 376.99000 690 THR A N 1
ATOM 3239 C CA . THR A 1 492 ? 82.41500 125.40000 114.68400 1.000 376.99000 690 THR A CA 1
ATOM 3240 C C . THR A 1 492 ? 81.61400 124.40000 115.51300 1.000 376.99000 690 THR A C 1
ATOM 3241 O O . THR A 1 492 ? 80.39200 124.56000 115.61600 1.000 376.99000 690 THR A O 1
ATOM 3245 N N . GLY A 1 493 ? 82.24400 123.38400 116.10500 1.000 434.53000 691 GLY A N 1
ATOM 3246 C CA . GLY A 1 493 ? 81.52400 122.41400 116.91700 1.000 434.53000 691 GLY A CA 1
ATOM 3247 C C . GLY A 1 493 ? 80.71600 121.41800 116.09600 1.000 434.53000 691 GLY A C 1
ATOM 3248 O O . GLY A 1 493 ? 80.88800 121.27800 114.88100 1.000 434.53000 691 GLY A O 1
ATOM 3249 N N . THR A 1 494 ? 79.81600 120.70700 116.78900 1.000 435.96000 692 THR A N 1
ATOM 3250 C CA . THR A 1 494 ? 78.96400 119.69500 116.16400 1.000 435.96000 692 THR A CA 1
ATOM 3251 C C . THR A 1 494 ? 77.53200 119.81700 116.68300 1.000 435.96000 692 THR A C 1
ATOM 3252 O O . THR A 1 494 ? 77.21400 120.67900 117.50700 1.000 435.96000 692 THR A O 1
ATOM 3256 N N . TRP A 1 495 ? 76.65900 118.91800 116.19300 1.000 414.96000 693 TRP A N 1
ATOM 3257 C CA . TRP A 1 495 ? 75.25200 118.89200 116.58100 1.000 414.96000 693 TRP A CA 1
ATOM 3258 C C . TRP A 1 495 ? 74.73400 117.49300 116.86400 1.000 414.96000 693 TRP A C 1
ATOM 3259 O O . TRP A 1 495 ? 73.53100 117.24800 116.73700 1.000 414.96000 693 TRP A O 1
ATOM 3270 N N . GLN A 1 496 ? 75.60900 116.56500 117.19000 1.000 329.54000 694 GLN A N 1
ATOM 3271 C CA . GLN A 1 496 ? 75.21500 115.20400 117.46500 1.000 329.54000 694 GLN A CA 1
ATOM 3272 C C . GLN A 1 496 ? 75.85200 114.78800 118.77100 1.000 329.54000 694 GLN A C 1
ATOM 3273 O O . GLN A 1 496 ? 76.84300 115.36600 119.22200 1.000 329.54000 694 GLN A O 1
ATOM 3279 N N . ALA A 1 497 ? 75.25700 113.78400 119.38200 1.000 317.94000 695 ALA A N 1
ATOM 3280 C CA . ALA A 1 497 ? 75.80500 113.30000 120.62500 1.000 317.94000 695 ALA A CA 1
ATOM 3281 C C . ALA A 1 497 ? 77.01100 112.41400 120.32700 1.000 317.94000 695 ALA A C 1
ATOM 3282 O O . ALA A 1 497 ? 77.34200 112.12500 119.17400 1.000 317.94000 695 ALA A O 1
ATOM 3284 N N . GLN A 1 498 ? 77.67700 111.97500 121.38400 1.000 364.55000 696 GLN A N 1
ATOM 3285 C CA . GLN A 1 498 ? 78.84600 111.12200 121.23700 1.000 364.55000 696 GLN A CA 1
ATOM 3286 C C . GLN A 1 498 ? 78.43500 109.72800 120.81200 1.000 364.55000 696 GLN A C 1
ATOM 3287 O O . GLN A 1 498 ? 77.51600 109.14000 121.38600 1.000 364.55000 696 GLN A O 1
ATOM 3293 N N . THR A 1 499 ? 79.09900 109.19800 119.80200 1.000 363.22000 697 THR A N 1
ATOM 3294 C CA . THR A 1 499 ? 78.75800 107.86900 119.36100 1.000 363.22000 697 THR A CA 1
ATOM 3295 C C . THR A 1 499 ? 79.80700 106.90400 119.87000 1.000 363.22000 697 THR A C 1
ATOM 3296 O O . THR A 1 499 ? 80.82300 107.28900 120.45600 1.000 363.22000 697 THR A O 1
ATOM 3300 N N . GLU A 1 500 ? 79.53900 105.63200 119.61300 1.000 448.84000 698 GLU A N 1
ATOM 3301 C CA . GLU A 1 500 ? 80.44600 104.57900 120.01900 1.000 448.84000 698 GLU A CA 1
ATOM 3302 C C . GLU A 1 500 ? 81.71400 104.65700 119.20900 1.000 448.84000 698 GLU A C 1
ATOM 3303 O O . GLU A 1 500 ? 82.78000 104.33000 119.71700 1.000 448.84000 698 GLU A O 1
ATOM 3309 N N . PHE A 1 501 ? 81.60700 105.08200 117.95100 1.000 448.97000 699 PHE A N 1
ATOM 3310 C CA . PHE A 1 501 ? 82.77900 105.23500 117.12100 1.000 448.97000 699 PHE A CA 1
ATOM 3311 C C . PHE A 1 501 ? 83.64300 106.35200 117.66000 1.000 448.97000 699 PHE A C 1
ATOM 3312 O O . PHE A 1 501 ? 84.86700 106.21800 117.73600 1.000 448.97000 699 PHE A O 1
ATOM 3320 N N . GLN A 1 502 ? 83.00600 107.44000 118.08700 1.000 362.43000 700 GLN A N 1
ATOM 3321 C CA . GLN A 1 502 ? 83.73500 108.53200 118.70600 1.000 362.43000 700 GLN A CA 1
ATOM 3322 C C . GLN A 1 502 ? 84.26500 108.11500 120.05400 1.000 362.43000 700 GLN A C 1
ATOM 3323 O O . GLN A 1 502 ? 85.26800 108.65400 120.53000 1.000 362.43000 700 GLN A O 1
ATOM 3329 N N . LYS A 1 503 ? 83.60100 107.16000 120.67500 1.000 412.50000 701 LYS A N 1
ATOM 3330 C CA . LYS A 1 503 ? 84.06000 106.67500 121.95200 1.000 412.50000 701 LYS A CA 1
ATOM 3331 C C . LYS A 1 503 ? 85.25300 105.74200 121.81600 1.000 412.50000 701 LYS A C 1
ATOM 3332 O O . LYS A 1 503 ? 86.15800 105.77400 122.65400 1.000 412.50000 701 LYS A O 1
ATOM 3338 N N . MET A 1 504 ? 85.31000 104.95900 120.74400 1.000 475.11000 702 MET A N 1
ATOM 3339 C CA . MET A 1 504 ? 86.38900 104.00500 120.53100 1.000 475.11000 702 MET A CA 1
ATOM 3340 C C . MET A 1 504 ? 87.68100 104.63400 120.05100 1.000 475.11000 702 MET A C 1
ATOM 3341 O O . MET A 1 504 ? 88.70400 103.94300 119.98900 1.000 475.11000 702 MET A O 1
ATOM 3346 N N . VAL A 1 505 ? 87.67300 105.91900 119.72700 1.000 456.66000 703 VAL A N 1
ATOM 3347 C CA . VAL A 1 505 ? 88.86800 106.58800 119.25000 1.000 456.66000 703 VAL A CA 1
ATOM 3348 C C . VAL A 1 505 ? 89.37100 107.60900 120.22500 1.000 456.66000 703 VAL A C 1
ATOM 3349 O O . VAL A 1 505 ? 90.33500 108.32600 119.90700 1.000 456.66000 703 VAL A O 1
ATOM 3353 N N . ASN A 1 506 ? 88.70000 107.74700 121.37200 1.000 486.60000 704 ASN A N 1
ATOM 3354 C CA . ASN A 1 506 ? 89.09400 108.60300 122.48600 1.000 486.60000 704 ASN A CA 1
ATOM 3355 C C . ASN A 1 506 ? 89.07300 110.07400 122.05800 1.000 486.60000 704 ASN A C 1
ATOM 3356 O O . ASN A 1 506 ? 90.07300 110.78900 122.13400 1.000 486.60000 704 ASN A O 1
ATOM 3361 N N . ILE A 1 507 ? 87.90300 110.51300 121.59200 1.000 481.14000 705 ILE A N 1
ATOM 3362 C CA . ILE A 1 507 ? 87.63100 111.91800 121.29100 1.000 481.14000 705 ILE A CA 1
ATOM 3363 C C . ILE A 1 507 ? 86.27500 112.29400 121.86200 1.000 481.14000 705 ILE A C 1
ATOM 3364 O O . ILE A 1 507 ? 85.26500 111.64400 121.56200 1.000 481.14000 705 ILE A O 1
ATOM 3369 N N . ILE A 1 508 ? 86.25600 113.34100 122.68200 1.000 406.06000 706 ILE A N 1
ATOM 3370 C CA . ILE A 1 508 ? 85.04100 113.82200 123.32800 1.000 406.06000 706 ILE A CA 1
ATOM 3371 C C . ILE A 1 508 ? 84.47700 114.96100 122.48600 1.000 406.06000 706 ILE A C 1
ATOM 3372 O O . ILE A 1 508 ? 85.12300 116.01900 122.38000 1.000 406.06000 706 ILE A O 1
ATOM 3377 N N . PRO A 1 509 ? 83.31500 114.79400 121.87200 1.000 348.28000 707 PRO A N 1
ATOM 3378 C CA . PRO A 1 509 ? 82.74900 115.86600 121.06000 1.000 348.28000 707 PRO A CA 1
ATOM 3379 C C . PRO A 1 509 ? 82.14900 116.92400 121.96300 1.000 348.28000 707 PRO A C 1
ATOM 3380 O O . PRO A 1 509 ? 81.90200 116.69900 123.14400 1.000 348.28000 707 PRO A O 1
ATOM 3384 N N . THR A 1 510 ? 81.93300 118.10200 121.39000 1.000 337.19000 708 THR A N 1
ATOM 3385 C CA . THR A 1 510 ? 81.32700 119.22800 122.09200 1.000 337.19000 708 THR A CA 1
ATOM 3386 C C . THR A 1 510 ? 80.12700 119.66200 121.25900 1.000 337.19000 708 THR A C 1
ATOM 3387 O O . THR A 1 510 ? 80.25600 120.54600 120.40000 1.000 337.19000 708 THR A O 1
ATOM 3391 N N . PRO A 1 511 ? 78.96300 119.03800 121.43400 1.000 357.76000 709 PRO A N 1
ATOM 3392 C CA . PRO A 1 511 ? 77.80200 119.43800 120.63600 1.000 357.76000 709 PRO A CA 1
ATOM 3393 C C . PRO A 1 511 ? 77.17300 120.71700 121.16700 1.000 357.76000 709 PRO A C 1
ATOM 3394 O O . PRO A 1 511 ? 77.48200 121.18100 122.26800 1.000 357.76000 709 PRO A O 1
ATOM 3398 N N . ALA A 1 512 ? 76.26900 121.26600 120.34100 1.000 316.03000 710 ALA A N 1
ATOM 3399 C CA . ALA A 1 512 ? 75.47300 122.45700 120.64700 1.000 316.03000 710 ALA A CA 1
ATOM 3400 C C . ALA A 1 512 ? 76.36600 123.65100 120.96800 1.000 316.03000 710 ALA A C 1
ATOM 3401 O O . ALA A 1 512 ? 76.17100 124.36000 121.95900 1.000 316.03000 710 ALA A O 1
ATOM 3403 N N . ARG A 1 513 ? 77.35300 123.86400 120.11000 1.000 333.01000 711 ARG A N 1
ATOM 3404 C CA . ARG A 1 513 ? 78.28300 124.97700 120.22500 1.000 333.01000 711 ARG A CA 1
ATOM 3405 C C . ARG A 1 513 ? 77.98700 125.91900 119.07700 1.000 333.01000 711 ARG A C 1
ATOM 3406 O O . ARG A 1 513 ? 78.19500 125.57300 117.91000 1.000 333.01000 711 ARG A O 1
ATOM 3414 N N . VAL A 1 514 ? 77.48700 127.09800 119.41000 1.000 412.03000 712 VAL A N 1
ATOM 3415 C CA . VAL A 1 514 ? 77.11900 128.09700 118.42000 1.000 412.03000 712 VAL A CA 1
ATOM 3416 C C . VAL A 1 514 ? 77.97700 129.33900 118.64100 1.000 412.03000 712 VAL A C 1
ATOM 3417 O O . VAL A 1 514 ? 77.62800 130.19300 119.46500 1.000 412.03000 712 VAL A O 1
ATOM 3421 N N . PRO A 1 515 ? 79.11500 129.47700 117.95900 1.000 393.21000 713 PRO A N 1
ATOM 3422 C CA . PRO A 1 515 ? 79.92300 130.69600 118.11300 1.000 393.21000 713 PRO A CA 1
ATOM 3423 C C . PRO A 1 515 ? 79.34500 131.84300 117.29400 1.000 393.21000 713 PRO A C 1
ATOM 3424 O O . PRO A 1 515 ? 79.12900 131.72900 116.08500 1.000 393.21000 713 PRO A O 1
ATOM 3428 N N . ILE A 1 516 ? 79.08900 132.95200 117.96800 1.000 426.30000 714 ILE A N 1
ATOM 3429 C CA . ILE A 1 516 ? 78.57500 134.15800 117.34100 1.000 426.30000 714 ILE A CA 1
ATOM 3430 C C . ILE A 1 516 ? 79.74900 135.09200 117.13100 1.000 426.30000 714 ILE A C 1
ATOM 3431 O O . ILE A 1 516 ? 80.28200 135.67000 118.07900 1.000 426.30000 714 ILE A O 1
ATOM 3436 N N . ILE A 1 517 ? 80.15800 135.24900 115.89300 1.000 422.30000 715 ILE A N 1
ATOM 3437 C CA . ILE A 1 517 ? 81.33100 136.03300 115.59400 1.000 422.30000 715 ILE A CA 1
ATOM 3438 C C . ILE A 1 517 ? 80.86600 137.33700 114.98100 1.000 422.30000 715 ILE A C 1
ATOM 3439 O O . ILE A 1 517 ? 79.73000 137.47700 114.52500 1.000 422.30000 715 ILE A O 1
ATOM 3444 N N . ASP A 1 518 ? 81.75800 138.30200 114.98500 1.000 529.30000 716 ASP A N 1
ATOM 3445 C CA . ASP A 1 518 ? 81.47100 139.60300 114.42200 1.000 529.30000 716 ASP A CA 1
ATOM 3446 C C . ASP A 1 518 ? 82.15000 139.71800 113.06800 1.000 529.30000 716 ASP A C 1
ATOM 3447 O O . ASP A 1 518 ? 83.26700 139.23000 112.88500 1.000 529.30000 716 ASP A O 1
ATOM 3452 N N . VAL A 1 519 ? 81.45000 140.32700 112.11200 1.000 538.89000 717 VAL A N 1
ATOM 3453 C CA . VAL A 1 519 ? 81.97700 140.50800 110.76000 1.000 538.89000 717 VAL A CA 1
ATOM 3454 C C . VAL A 1 519 ? 82.79400 141.78800 110.64900 1.000 538.89000 717 VAL A C 1
ATOM 3455 O O . VAL A 1 519 ? 83.81000 141.82300 109.94700 1.000 538.89000 717 VAL A O 1
ATOM 3459 N N . GLU A 1 520 ? 82.37000 142.83900 111.35300 1.000 581.15000 718 GLU A N 1
ATOM 3460 C CA . GLU A 1 520 ? 83.07200 144.11800 111.30300 1.000 581.15000 718 GLU A CA 1
ATOM 3461 C C . GLU A 1 520 ? 84.44600 143.99700 111.94900 1.000 581.15000 718 GLU A C 1
ATOM 3462 O O . GLU A 1 520 ? 85.47300 144.26100 111.31400 1.000 581.15000 718 GLU A O 1
ATOM 3468 N N . THR A 1 521 ? 84.47900 143.60000 113.22100 1.000 514.19000 719 THR A N 1
ATOM 3469 C CA . THR A 1 521 ? 85.73400 143.45800 113.94500 1.000 514.19000 719 THR A CA 1
ATOM 3470 C C . THR A 1 521 ? 86.48100 142.17700 113.60500 1.000 514.19000 719 THR A C 1
ATOM 3471 O O . THR A 1 521 ? 87.64600 142.05600 114.00300 1.000 514.19000 719 THR A O 1
ATOM 3475 N N . ALA A 1 522 ? 85.83200 141.23700 112.89700 1.000 431.09000 720 ALA A N 1
ATOM 3476 C CA . ALA A 1 522 ? 86.41400 139.95000 112.48900 1.000 431.09000 720 ALA A CA 1
ATOM 3477 C C . ALA A 1 522 ? 86.92300 139.17400 113.69600 1.000 431.09000 720 ALA A C 1
ATOM 3478 O O . ALA A 1 522 ? 88.01600 138.61800 113.68100 1.000 431.09000 720 ALA A O 1
ATOM 3480 N N . ARG A 1 523 ? 86.15700 139.21000 114.77700 1.000 370.49000 721 ARG A N 1
ATOM 3481 C CA . ARG A 1 523 ? 86.50700 138.52900 116.00800 1.000 370.49000 721 ARG A CA 1
ATOM 3482 C C . ARG A 1 523 ? 85.26800 137.92000 116.61500 1.000 370.49000 721 ARG A C 1
ATOM 3483 O O . ARG A 1 523 ? 84.13400 138.20300 116.22100 1.000 370.49000 721 ARG A O 1
ATOM 3491 N N . LEU A 1 524 ? 85.52400 137.05300 117.57300 1.000 333.59000 722 LEU A N 1
ATOM 3492 C CA . LEU A 1 524 ? 84.46000 136.37900 118.27300 1.000 333.59000 722 LEU A CA 1
ATOM 3493 C C . LEU A 1 524 ? 83.75300 137.37500 119.16100 1.000 333.59000 722 LEU A C 1
ATOM 3494 O O . LEU A 1 524 ? 84.38400 138.08900 119.94400 1.000 333.59000 722 LEU A O 1
ATOM 3499 N N . ARG A 1 525 ? 82.43900 137.43400 119.01600 1.000 484.83000 723 ARG A N 1
ATOM 3500 C CA . ARG A 1 525 ? 81.63700 138.35800 119.79200 1.000 484.83000 723 ARG A CA 1
ATOM 3501 C C . ARG A 1 525 ? 80.98100 137.68600 120.99000 1.000 484.83000 723 ARG A C 1
ATOM 3502 O O . ARG A 1 525 ? 81.11100 138.16600 122.11900 1.000 484.83000 723 ARG A O 1
ATOM 3510 N N . ALA A 1 526 ? 80.29400 136.57000 120.76700 1.000 439.53000 724 ALA A N 1
ATOM 3511 C CA . ALA A 1 526 ? 79.60100 135.85100 121.82300 1.000 439.53000 724 ALA A CA 1
ATOM 3512 C C . ALA A 1 526 ? 79.67600 134.36000 121.53900 1.000 439.53000 724 ALA A C 1
ATOM 3513 O O . ALA A 1 526 ? 80.01000 133.93900 120.43400 1.000 439.53000 724 ALA A O 1
ATOM 3515 N N . VAL A 1 527 ? 79.40200 133.56000 122.56900 1.000 410.82000 725 VAL A N 1
ATOM 3516 C CA . VAL A 1 527 ? 79.39800 132.10300 122.47400 1.000 410.82000 725 VAL A CA 1
ATOM 3517 C C . VAL A 1 527 ? 78.07200 131.58800 123.02100 1.000 410.82000 725 VAL A C 1
ATOM 3518 O O . VAL A 1 527 ? 77.68800 131.92700 124.14500 1.000 410.82000 725 VAL A O 1
ATOM 3522 N N . VAL A 1 528 ? 77.37700 130.77700 122.22900 1.000 413.11000 726 VAL A N 1
ATOM 3523 C CA . VAL A 1 528 ? 76.09600 130.18200 122.59900 1.000 413.11000 726 VAL A CA 1
ATOM 3524 C C . VAL A 1 528 ? 76.29400 128.69700 122.84800 1.000 413.11000 726 VAL A C 1
ATOM 3525 O O . VAL A 1 528 ? 76.72300 127.95700 121.95900 1.000 413.11000 726 VAL A O 1
ATOM 3529 N N . ARG A 1 529 ? 75.96700 128.25800 124.05100 1.000 375.55000 727 ARG A N 1
ATOM 3530 C CA . ARG A 1 529 ? 76.13600 126.87300 124.45100 1.000 375.55000 727 ARG A CA 1
ATOM 3531 C C . ARG A 1 529 ? 74.78900 126.29000 124.82000 1.000 375.55000 727 ARG A C 1
ATOM 3532 O O . ARG A 1 529 ? 74.17200 126.71500 125.80000 1.000 375.55000 727 ARG A O 1
ATOM 3540 N N . PHE A 1 530 ? 74.34800 125.30300 124.06300 1.000 376.59000 728 PHE A N 1
ATOM 3541 C CA . PHE A 1 530 ? 73.09600 124.63300 124.36100 1.000 376.59000 728 PHE A CA 1
ATOM 3542 C C . PHE A 1 530 ? 73.40800 123.22900 124.83400 1.000 376.59000 728 PHE A C 1
ATOM 3543 O O . PHE A 1 530 ? 72.69700 122.27400 124.52200 1.000 376.59000 728 PHE A O 1
ATOM 3551 N N . ASP A 1 531 ? 74.49400 123.10200 125.59900 1.000 427.92000 729 ASP A N 1
ATOM 3552 C CA . ASP A 1 531 ? 74.90700 121.79900 126.08800 1.000 427.92000 729 ASP A CA 1
ATOM 3553 C C . ASP A 1 531 ? 73.95200 121.26000 127.13900 1.000 427.92000 729 ASP A C 1
ATOM 3554 O O . ASP A 1 531 ? 74.02200 120.07200 127.46900 1.000 427.92000 729 ASP A O 1
ATOM 3559 N N . GLN A 1 532 ? 73.09000 122.11400 127.69400 1.000 566.65000 730 GLN A N 1
ATOM 3560 C CA . GLN A 1 532 ? 72.13000 121.65700 128.68400 1.000 566.65000 730 GLN A CA 1
ATOM 3561 C C . GLN A 1 532 ? 71.13200 120.70600 128.04500 1.000 566.65000 730 GLN A C 1
ATOM 3562 O O . GLN A 1 532 ? 70.73100 119.70700 128.65200 1.000 566.65000 730 GLN A O 1
ATOM 3568 N N . PHE A 1 533 ? 70.74500 120.99400 126.80200 1.000 560.51000 731 PHE A N 1
ATOM 3569 C CA . PHE A 1 533 ? 69.81400 120.13800 126.08500 1.000 560.51000 731 PHE A CA 1
ATOM 3570 C C . PHE A 1 533 ? 70.49700 118.90900 125.50700 1.000 560.51000 731 PHE A C 1
ATOM 3571 O O . PHE A 1 533 ? 69.81200 117.93500 125.17900 1.000 560.51000 731 PHE A O 1
ATOM 3579 N N . CYS A 1 534 ? 71.82200 118.92400 125.38700 1.000 558.44000 732 CYS A N 1
ATOM 3580 C CA . CYS A 1 534 ? 72.57000 117.80000 124.85000 1.000 558.44000 732 CYS A CA 1
ATOM 3581 C C . CYS A 1 534 ? 73.13200 116.94900 125.97400 1.000 558.44000 732 CYS A C 1
ATOM 3582 O O . CYS A 1 534 ? 72.90900 117.19600 127.16200 1.000 558.44000 732 CYS A O 1
ATOM 3585 N N . GLU A 1 535 ? 73.89300 115.94000 125.57700 1.000 627.11000 733 GLU A N 1
ATOM 3586 C CA . GLU A 1 535 ? 74.50300 115.04100 126.53100 1.000 627.11000 733 GLU A CA 1
ATOM 3587 C C . GLU A 1 535 ? 75.70200 115.71000 127.18200 1.000 627.11000 733 GLU A C 1
ATOM 3588 O O . GLU A 1 535 ? 76.40600 116.51800 126.56800 1.000 627.11000 733 GLU A O 1
ATOM 3594 N N . GLY A 1 536 ? 75.91900 115.37000 128.45100 1.000 747.92000 734 GLY A N 1
ATOM 3595 C CA . GLY A 1 536 ? 77.02300 115.94700 129.18800 1.000 747.92000 734 GLY A CA 1
ATOM 3596 C C . GLY A 1 536 ? 78.30400 115.27200 128.76400 1.000 747.92000 734 GLY A C 1
ATOM 3597 O O . GLY A 1 536 ? 78.39500 114.04100 128.73500 1.000 747.92000 734 GLY A O 1
ATOM 3598 N N . VAL A 1 537 ? 79.30000 116.07900 128.43900 1.000 738.34000 735 VAL A N 1
ATOM 3599 C CA . VAL A 1 537 ? 80.58200 115.56700 128.00500 1.000 738.34000 735 VAL A CA 1
ATOM 3600 C C . VAL A 1 537 ? 81.37600 115.07300 129.20600 1.000 738.34000 735 VAL A C 1
ATOM 3601 O O . VAL A 1 537 ? 82.32900 114.31100 129.06500 1.000 738.34000 735 VAL A O 1
ATOM 3606 N N . PRO B 2 8 ? 87.74800 36.32500 110.50400 1.000 481.29000 8 PRO B N 1
ATOM 3607 C CA . PRO B 2 8 ? 89.05600 35.89100 110.01200 1.000 481.29000 8 PRO B CA 1
ATOM 3608 C C . PRO B 2 8 ? 89.36800 36.50700 108.66900 1.000 481.29000 8 PRO B C 1
ATOM 3609 O O . PRO B 2 8 ? 90.53600 36.55300 108.33200 1.000 481.29000 8 PRO B O 1
ATOM 3613 N N . GLU B 2 9 ? 88.34900 36.96100 107.92900 1.000 474.44000 9 GLU B N 1
ATOM 3614 C CA . GLU B 2 9 ? 88.59200 37.58200 106.63000 1.000 474.44000 9 GLU B CA 1
ATOM 3615 C C . GLU B 2 9 ? 89.31000 38.90100 106.81400 1.000 474.44000 9 GLU B C 1
ATOM 3616 O O . GLU B 2 9 ? 90.34800 39.14900 106.19100 1.000 474.44000 9 GLU B O 1
ATOM 3622 N N . MET B 2 10 ? 88.74100 39.77200 107.64200 1.000 335.63000 10 MET B N 1
ATOM 3623 C CA . MET B 2 10 ? 89.35700 41.05900 107.90200 1.000 335.63000 10 MET B CA 1
ATOM 3624 C C . MET B 2 10 ? 90.65600 40.87200 108.66500 1.000 335.63000 10 MET B C 1
ATOM 3625 O O . MET B 2 10 ? 91.60000 41.65500 108.49800 1.000 335.63000 10 MET B O 1
ATOM 3630 N N . LYS B 2 11 ? 90.72400 39.81800 109.48000 1.000 328.40000 11 LYS B N 1
ATOM 3631 C CA . LYS B 2 11 ? 91.95300 39.50600 110.18900 1.000 328.40000 11 LYS B CA 1
ATOM 3632 C C . LYS B 2 11 ? 93.03700 39.03100 109.22700 1.000 328.40000 11 LYS B C 1
ATOM 3633 O O . LYS B 2 11 ? 94.19200 39.46000 109.33300 1.000 328.40000 11 LYS B O 1
ATOM 3639 N N . ALA B 2 12 ? 92.67400 38.18200 108.25500 1.000 433.49000 12 ALA B N 1
ATOM 3640 C CA . ALA B 2 12 ? 93.63300 37.74800 107.23800 1.000 433.49000 12 ALA B CA 1
ATOM 3641 C C . ALA B 2 12 ? 94.06700 38.90800 106.35200 1.000 433.49000 12 ALA B C 1
ATOM 3642 O O . ALA B 2 12 ? 95.22200 38.96300 105.91100 1.000 433.49000 12 ALA B O 1
ATOM 3644 N N . TYR B 2 13 ? 93.14000 39.82000 106.05200 1.000 453.12000 13 TYR B N 1
ATOM 3645 C CA . TYR B 2 13 ? 93.48600 41.02100 105.30300 1.000 453.12000 13 TYR B CA 1
ATOM 3646 C C . TYR B 2 13 ? 94.45900 41.90000 106.06800 1.000 453.12000 13 TYR B C 1
ATOM 3647 O O . TYR B 2 13 ? 95.39200 42.45700 105.48100 1.000 453.12000 13 TYR B O 1
ATOM 3656 N N . PHE B 2 14 ? 94.27700 41.99900 107.38400 1.000 438.48000 14 PHE B N 1
ATOM 3657 C CA . PHE B 2 14 ? 95.22400 42.72000 108.22400 1.000 438.48000 14 PHE B CA 1
ATOM 3658 C C . PHE B 2 14 ? 96.58700 42.04700 108.22300 1.000 438.48000 14 PHE B C 1
ATOM 3659 O O . PHE B 2 14 ? 97.61900 42.72800 108.27200 1.000 438.48000 14 PHE B O 1
ATOM 3667 N N . GLU B 2 15 ? 96.60000 40.71300 108.14100 1.000 478.24000 15 GLU B N 1
ATOM 3668 C CA . GLU B 2 15 ? 97.85500 39.97400 108.05400 1.000 478.24000 15 GLU B CA 1
ATOM 3669 C C . GLU B 2 15 ? 98.55300 40.22700 106.72600 1.000 478.24000 15 GLU B C 1
ATOM 3670 O O . GLU B 2 15 ? 99.78400 40.34200 106.67700 1.000 478.24000 15 GLU B O 1
ATOM 3676 N N . SER B 2 16 ? 97.77700 40.33100 105.64800 1.000 468.60000 16 SER B N 1
ATOM 3677 C CA . SER B 2 16 ? 98.34100 40.65800 104.34600 1.000 468.60000 16 SER B CA 1
ATOM 3678 C C . SER B 2 16 ? 98.92300 42.05900 104.34300 1.000 468.60000 16 SER B C 1
ATOM 3679 O O . SER B 2 16 ? 100.01400 42.28200 103.79800 1.000 468.60000 16 SER B O 1
ATOM 3682 N N . LEU B 2 17 ? 98.20500 43.00800 104.95500 1.000 451.65000 17 LEU B N 1
ATOM 3683 C CA . LEU B 2 17 ? 98.72100 44.36200 105.09300 1.000 451.65000 17 LEU B CA 1
ATOM 3684 C C . LEU B 2 17 ? 99.99800 44.38000 105.90300 1.000 451.65000 17 LEU B C 1
ATOM 3685 O O . LEU B 2 17 ? 100.95800 45.06100 105.53800 1.000 451.65000 17 LEU B O 1
ATOM 3690 N N . GLN B 2 18 ? 100.05100 43.57300 106.95600 1.000 475.06000 18 GLN B N 1
ATOM 3691 C CA . GLN B 2 18 ? 101.25100 43.48700 107.77100 1.000 475.06000 18 GLN B CA 1
ATOM 3692 C C . GLN B 2 18 ? 102.42300 42.89600 106.99500 1.000 475.06000 18 GLN B C 1
ATOM 3693 O O . GLN B 2 18 ? 103.56500 43.34500 107.15400 1.000 475.06000 18 GLN B O 1
ATOM 3699 N N . ARG B 2 19 ? 102.15000 41.93800 106.10500 1.000 516.14000 19 ARG B N 1
ATOM 3700 C CA . ARG B 2 19 ? 103.21600 41.36800 105.28500 1.000 516.14000 19 ARG B CA 1
ATOM 3701 C C . ARG B 2 19 ? 103.74200 42.38600 104.29000 1.000 516.14000 19 ARG B C 1
ATOM 3702 O O . ARG B 2 19 ? 104.95500 42.46800 104.06000 1.000 516.14000 19 ARG B O 1
ATOM 3710 N N . GLU B 2 20 ? 102.84100 43.16900 103.69900 1.000 507.84000 20 GLU B N 1
ATOM 3711 C CA . GLU B 2 20 ? 103.24400 44.20600 102.75700 1.000 507.84000 20 GLU B CA 1
ATOM 3712 C C . GLU B 2 20 ? 104.07000 45.28700 103.44000 1.000 507.84000 20 GLU B C 1
ATOM 3713 O O . GLU B 2 20 ? 105.05200 45.78200 102.87000 1.000 507.84000 20 GLU B O 1
ATOM 3719 N N . ILE B 2 21 ? 103.69100 45.65300 104.66500 1.000 493.27000 21 ILE B N 1
ATOM 3720 C CA . ILE B 2 21 ? 104.45000 46.64100 105.41900 1.000 493.27000 21 ILE B CA 1
ATOM 3721 C C . ILE B 2 21 ? 105.80100 46.07800 105.82300 1.000 493.27000 21 ILE B C 1
ATOM 3722 O O . ILE B 2 21 ? 106.80300 46.80400 105.85300 1.000 493.27000 21 ILE B O 1
ATOM 3727 N N . ASP B 2 22 ? 105.86500 44.77500 106.09300 1.000 511.00000 22 ASP B N 1
ATOM 3728 C CA . ASP B 2 22 ? 107.14200 44.14000 106.38600 1.000 511.00000 22 ASP B CA 1
ATOM 3729 C C . ASP B 2 22 ? 108.05500 44.13200 105.17100 1.000 511.00000 22 ASP B C 1
ATOM 3730 O O . ASP B 2 22 ? 109.27200 44.31000 105.30200 1.000 511.00000 22 ASP B O 1
ATOM 3735 N N . ARG B 2 23 ? 107.48400 43.92100 103.98300 1.000 514.75000 23 ARG B N 1
ATOM 3736 C CA . ARG B 2 23 ? 108.27400 43.98400 102.75900 1.000 514.75000 23 ARG B CA 1
ATOM 3737 C C . ARG B 2 23 ? 108.76700 45.39600 102.48700 1.000 514.75000 23 ARG B C 1
ATOM 3738 O O . ARG B 2 23 ? 109.92900 45.59300 102.11200 1.000 514.75000 23 ARG B O 1
ATOM 3746 N N . ALA B 2 24 ? 107.89400 46.38800 102.67900 1.000 484.51000 24 ALA B N 1
ATOM 3747 C CA . ALA B 2 24 ? 108.28600 47.78200 102.51000 1.000 484.51000 24 ALA B CA 1
ATOM 3748 C C . ALA B 2 24 ? 109.34000 48.19500 103.52500 1.000 484.51000 24 ALA B C 1
ATOM 3749 O O . ALA B 2 24 ? 110.19000 49.04300 103.23300 1.000 484.51000 24 ALA B O 1
ATOM 3751 N N . TYR B 2 25 ? 109.30200 47.60200 104.71500 1.000 486.51000 25 TYR B N 1
ATOM 3752 C CA . TYR B 2 25 ? 110.33700 47.86600 105.70000 1.000 486.51000 25 TYR B CA 1
ATOM 3753 C C . TYR B 2 25 ? 111.63500 47.17800 105.33400 1.000 486.51000 25 TYR B C 1
ATOM 3754 O O . TYR B 2 25 ? 112.71200 47.71200 105.61200 1.000 486.51000 25 TYR B O 1
ATOM 3763 N N . ALA B 2 26 ? 111.54900 46.00700 104.70400 1.000 474.91000 26 ALA B N 1
ATOM 3764 C CA . ALA B 2 26 ? 112.75000 45.31700 104.24900 1.000 474.91000 26 ALA B CA 1
ATOM 3765 C C . ALA B 2 26 ? 113.44800 46.10000 103.14700 1.000 474.91000 26 ALA B C 1
ATOM 3766 O O . ALA B 2 26 ? 114.67700 46.25400 103.16800 1.000 474.91000 26 ALA B O 1
ATOM 3768 N N . ILE B 2 27 ? 112.67600 46.61400 102.18900 1.000 471.23000 27 ILE B N 1
ATOM 3769 C CA . ILE B 2 27 ? 113.24300 47.44800 101.13600 1.000 471.23000 27 ILE B CA 1
ATOM 3770 C C . ILE B 2 27 ? 113.75200 48.76200 101.72000 1.000 471.23000 27 ILE B C 1
ATOM 3771 O O . ILE B 2 27 ? 114.80600 49.27200 101.31500 1.000 471.23000 27 ILE B O 1
ATOM 3776 N N . ALA B 2 28 ? 113.03700 49.30000 102.71700 1.000 490.63000 28 ALA B N 1
ATOM 3777 C CA . ALA B 2 28 ? 113.44100 50.55200 103.34900 1.000 490.63000 28 ALA B CA 1
ATOM 3778 C C . ALA B 2 28 ? 114.72900 50.39500 104.14500 1.000 490.63000 28 ALA B C 1
ATOM 3779 O O . ALA B 2 28 ? 115.46900 51.36700 104.32300 1.000 490.63000 28 ALA B O 1
ATOM 3781 N N . ARG B 2 29 ? 115.01000 49.18900 104.62900 1.000 457.45000 29 ARG B N 1
ATOM 3782 C CA . ARG B 2 29 ? 116.25500 48.93700 105.34100 1.000 457.45000 29 ARG B CA 1
ATOM 3783 C C . ARG B 2 29 ? 117.40300 48.61300 104.39500 1.000 457.45000 29 ARG B C 1
ATOM 3784 O O . ARG B 2 29 ? 118.54700 48.99600 104.66000 1.000 457.45000 29 ARG B O 1
ATOM 3792 N N . LYS B 2 30 ? 117.13300 47.87100 103.31500 1.000 430.64000 30 LYS B N 1
ATOM 3793 C CA . LYS B 2 30 ? 118.18400 47.59600 102.33900 1.000 430.64000 30 LYS B CA 1
ATOM 3794 C C . LYS B 2 30 ? 118.61100 48.85000 101.59300 1.000 430.64000 30 LYS B C 1
ATOM 3795 O O . LYS B 2 30 ? 119.78400 48.98400 101.22800 1.000 430.64000 30 LYS B O 1
ATOM 3801 N N . ALA B 2 31 ? 117.68000 49.76700 101.35000 1.000 412.58000 31 ALA B N 1
ATOM 3802 C CA . ALA B 2 31 ? 118.01100 51.02800 100.70400 1.000 412.58000 31 ALA B CA 1
ATOM 3803 C C . ALA B 2 31 ? 118.48500 52.07800 101.70200 1.000 412.58000 31 ALA B C 1
ATOM 3804 O O . ALA B 2 31 ? 119.37800 52.87200 101.38800 1.000 412.58000 31 ALA B O 1
ATOM 3806 N N . ARG B 2 32 ? 117.89700 52.08900 102.90500 1.000 424.09000 32 ARG B N 1
ATOM 3807 C CA . ARG B 2 32 ? 118.29700 53.04300 103.93600 1.000 424.09000 32 ARG B CA 1
ATOM 3808 C C . ARG B 2 32 ? 119.66700 52.71300 104.50200 1.000 424.09000 32 ARG B C 1
ATOM 3809 O O . ARG B 2 32 ? 120.39800 53.61600 104.93100 1.000 424.09000 32 ARG B O 1
ATOM 3817 N N . ALA B 2 33 ? 120.05100 51.43500 104.46000 1.000 376.16000 33 ALA B N 1
ATOM 3818 C CA . ALA B 2 33 ? 121.33900 50.99800 104.98000 1.000 376.16000 33 ALA B CA 1
ATOM 3819 C C . ALA B 2 33 ? 122.50600 51.55400 104.17900 1.000 376.16000 33 ALA B C 1
ATOM 3820 O O . ALA B 2 33 ? 123.64000 51.53500 104.66500 1.000 376.16000 33 ALA B O 1
ATOM 3822 N N . GLN B 2 34 ? 122.24600 52.04800 102.96500 1.000 383.66000 34 GLN B N 1
ATOM 3823 C CA . GLN B 2 34 ? 123.28700 52.62200 102.13100 1.000 383.66000 34 GLN B CA 1
ATOM 3824 C C . GLN B 2 34 ? 123.84300 53.91600 102.70400 1.000 383.66000 34 GLN B C 1
ATOM 3825 O O . GLN B 2 34 ? 124.97800 54.28500 102.39000 1.000 383.66000 34 GLN B O 1
ATOM 3831 N N . GLY B 2 35 ? 123.07300 54.61500 103.52600 1.000 381.90000 35 GLY B N 1
ATOM 3832 C CA . GLY B 2 35 ? 123.55100 55.82800 104.13500 1.000 381.90000 35 GLY B CA 1
ATOM 3833 C C . GLY B 2 35 ? 123.31400 57.06900 103.31700 1.000 381.90000 35 GLY B C 1
ATOM 3834 O O . GLY B 2 35 ? 123.85700 58.12700 103.65500 1.000 381.90000 35 GLY B O 1
ATOM 3835 N N . LYS B 2 36 ? 122.55100 56.96800 102.23100 1.000 440.91000 36 LYS B N 1
ATOM 3836 C CA . LYS B 2 36 ? 122.26300 58.11700 101.38600 1.000 440.91000 36 LYS B CA 1
ATOM 3837 C C . LYS B 2 36 ? 121.19700 59.02800 101.96000 1.000 440.91000 36 LYS B C 1
ATOM 3838 O O . LYS B 2 36 ? 120.94000 60.09200 101.38800 1.000 440.91000 36 LYS B O 1
ATOM 3844 N N . ASP B 2 37 ? 120.58100 58.64100 103.06500 1.000 481.60000 37 ASP B N 1
ATOM 3845 C CA . ASP B 2 37 ? 119.56500 59.40500 103.75400 1.000 481.60000 37 ASP B CA 1
ATOM 3846 C C . ASP B 2 37 ? 120.01200 59.73000 105.16500 1.000 481.60000 37 ASP B C 1
ATOM 3847 O O . ASP B 2 37 ? 120.80200 58.98100 105.75100 1.000 481.60000 37 ASP B O 1
ATOM 3852 N N . PRO B 2 38 ? 119.52800 60.84900 105.75300 1.000 483.28000 38 PRO B N 1
ATOM 3853 C CA . PRO B 2 38 ? 119.94600 61.19200 107.12200 1.000 483.28000 38 PRO B CA 1
ATOM 3854 C C . PRO B 2 38 ? 119.33800 60.28300 108.19000 1.000 483.28000 38 PRO B C 1
ATOM 3855 O O . PRO B 2 38 ? 118.71300 60.77400 109.13600 1.000 483.28000 38 PRO B O 1
ATOM 3859 N N . SER B 2 39 ? 119.52300 58.96900 108.05100 1.000 506.80000 39 SER B N 1
ATOM 3860 C CA . SER B 2 39 ? 119.02400 57.93300 108.94100 1.000 506.80000 39 SER B CA 1
ATOM 3861 C C . SER B 2 39 ? 119.68100 56.60900 108.59600 1.000 506.80000 39 SER B C 1
ATOM 3862 O O . SER B 2 39 ? 120.06700 56.36600 107.44900 1.000 506.80000 39 SER B O 1
ATOM 3865 N N . PHE B 2 40 ? 119.80200 55.76400 109.60900 1.000 504.46000 40 PHE B N 1
ATOM 3866 C CA . PHE B 2 40 ? 120.32400 54.41500 109.46500 1.000 504.46000 40 PHE B CA 1
ATOM 3867 C C . PHE B 2 40 ? 119.19400 53.41200 109.30300 1.000 504.46000 40 PHE B C 1
ATOM 3868 O O . PHE B 2 40 ? 119.23600 52.55900 108.41400 1.000 504.46000 40 PHE B O 1
ATOM 3876 N N . ASP B 2 41 ? 118.20200 53.48000 110.17500 1.000 484.66000 41 ASP B N 1
ATOM 3877 C CA . ASP B 2 41 ? 117.04400 52.61200 110.12600 1.000 484.66000 41 ASP B CA 1
ATOM 3878 C C . ASP B 2 41 ? 115.80700 53.41300 109.77300 1.000 484.66000 41 ASP B C 1
ATOM 3879 O O . ASP B 2 41 ? 115.86200 54.61200 109.48200 1.000 484.66000 41 ASP B O 1
ATOM 3884 N N . VAL B 2 42 ? 114.67900 52.71600 109.79600 1.000 496.86000 42 VAL B N 1
ATOM 3885 C CA . VAL B 2 42 ? 113.40800 53.34400 109.49300 1.000 496.86000 42 VAL B CA 1
ATOM 3886 C C . VAL B 2 42 ? 113.04200 54.23100 110.66900 1.000 496.86000 42 VAL B C 1
ATOM 3887 O O . VAL B 2 42 ? 112.91400 53.76400 111.80600 1.000 496.86000 42 VAL B O 1
ATOM 3891 N N . GLU B 2 43 ? 112.89800 55.52100 110.40000 1.000 563.11000 43 GLU B N 1
ATOM 3892 C CA . GLU B 2 43 ? 112.61600 56.46500 111.46600 1.000 563.11000 43 GLU B CA 1
ATOM 3893 C C . GLU B 2 43 ? 111.16600 56.36800 111.91800 1.000 563.11000 43 GLU B C 1
ATOM 3894 O O . GLU B 2 43 ? 110.88300 56.44100 113.11800 1.000 563.11000 43 GLU B O 1
ATOM 3900 N N . VAL B 2 44 ? 110.24300 56.19000 110.97700 1.000 558.01000 44 VAL B N 1
ATOM 3901 C CA . VAL B 2 44 ? 108.80600 56.17600 111.25400 1.000 558.01000 44 VAL B CA 1
ATOM 3902 C C . VAL B 2 44 ? 108.32500 54.80200 111.72500 1.000 558.01000 44 VAL B C 1
ATOM 3903 O O . VAL B 2 44 ? 108.53900 53.78100 111.05400 1.000 558.01000 44 VAL B O 1
ATOM 3907 N N . PRO B 2 45 ? 107.78800 54.71000 112.93900 1.000 500.38000 45 PRO B N 1
ATOM 3908 C CA . PRO B 2 45 ? 107.25500 53.43700 113.41900 1.000 500.38000 45 PRO B CA 1
ATOM 3909 C C . PRO B 2 45 ? 105.76400 53.31800 113.12900 1.000 500.38000 45 PRO B C 1
ATOM 3910 O O . PRO B 2 45 ? 105.09800 54.27000 112.72100 1.000 500.38000 45 PRO B O 1
ATOM 3914 N N . GLN B 2 46 ? 105.24600 52.13500 113.40700 1.000 425.80000 46 GLN B N 1
ATOM 3915 C CA . GLN B 2 46 ? 103.83600 51.83400 113.26300 1.000 425.80000 46 GLN B CA 1
ATOM 3916 C C . GLN B 2 46 ? 103.19700 51.76500 114.64100 1.000 425.80000 46 GLN B C 1
ATOM 3917 O O . GLN B 2 46 ? 103.85300 51.44200 115.63600 1.000 425.80000 46 GLN B O 1
ATOM 3923 N N . ALA B 2 47 ? 101.91800 52.09900 114.69800 1.000 421.88000 47 ALA B N 1
ATOM 3924 C CA . ALA B 2 47 ? 101.17300 52.10100 115.94200 1.000 421.88000 47 ALA B CA 1
ATOM 3925 C C . ALA B 2 47 ? 100.11600 51.01700 115.87200 1.000 421.88000 47 ALA B C 1
ATOM 3926 O O . ALA B 2 47 ? 99.46600 50.82800 114.83800 1.000 421.88000 47 ALA B O 1
ATOM 3928 N N . THR B 2 48 ? 99.95300 50.30900 116.98100 1.000 415.24000 48 THR B N 1
ATOM 3929 C CA . THR B 2 48 ? 98.97800 49.23400 117.03200 1.000 415.24000 48 THR B CA 1
ATOM 3930 C C . THR B 2 48 ? 97.58800 49.76700 117.32600 1.000 415.24000 48 THR B C 1
ATOM 3931 O O . THR B 2 48 ? 96.61600 49.39200 116.66400 1.000 415.24000 48 THR B O 1
ATOM 3935 N N . ASP B 2 49 ? 97.48700 50.67300 118.28500 1.000 421.87000 49 ASP B N 1
ATOM 3936 C CA . ASP B 2 49 ? 96.20900 51.22100 118.68400 1.000 421.87000 49 ASP B CA 1
ATOM 3937 C C . ASP B 2 49 ? 96.43600 52.65000 119.14900 1.000 421.87000 49 ASP B C 1
ATOM 3938 O O . ASP B 2 49 ? 97.46800 53.25600 118.84000 1.000 421.87000 49 ASP B O 1
ATOM 3943 N N . MET B 2 50 ? 95.44600 53.19100 119.86700 1.000 476.92000 50 MET B N 1
ATOM 3944 C CA . MET B 2 50 ? 95.53100 54.54600 120.39700 1.000 476.92000 50 MET B CA 1
ATOM 3945 C C . MET B 2 50 ? 96.70000 54.72000 121.35800 1.000 476.92000 50 MET B C 1
ATOM 3946 O O . MET B 2 50 ? 97.22200 55.83000 121.49000 1.000 476.92000 50 MET B O 1
ATOM 3951 N N . ALA B 2 51 ? 97.11100 53.64200 122.03600 1.000 455.42000 51 ALA B N 1
ATOM 3952 C CA . ALA B 2 51 ? 98.24500 53.70200 122.95200 1.000 455.42000 51 ALA B CA 1
ATOM 3953 C C . ALA B 2 51 ? 99.53300 54.07100 122.23000 1.000 455.42000 51 ALA B C 1
ATOM 3954 O O . ALA B 2 51 ? 100.35500 54.83200 122.75500 1.000 455.42000 51 ALA B O 1
ATOM 3956 N N . GLY B 2 52 ? 99.70800 53.56700 121.01000 1.000 456.73000 52 GLY B N 1
ATOM 3957 C CA . GLY B 2 52 ? 100.86800 53.94100 120.22700 1.000 456.73000 52 GLY B CA 1
ATOM 3958 C C . GLY B 2 52 ? 100.76500 55.34900 119.69000 1.000 456.73000 52 GLY B C 1
ATOM 3959 O O . GLY B 2 52 ? 101.78100 56.02000 119.49000 1.000 456.73000 52 GLY B O 1
ATOM 3960 N N . ARG B 2 53 ? 99.54000 55.82000 119.46900 1.000 518.17000 53 ARG B N 1
ATOM 3961 C CA . ARG B 2 53 ? 99.34000 57.16800 118.96100 1.000 518.17000 53 ARG B CA 1
ATOM 3962 C C . ARG B 2 53 ? 99.50300 58.22700 120.04200 1.000 518.17000 53 ARG B C 1
ATOM 3963 O O . ARG B 2 53 ? 99.85200 59.37000 119.73300 1.000 518.17000 53 ARG B O 1
ATOM 3971 N N . VAL B 2 54 ? 99.23100 57.88000 121.29800 1.000 473.63000 54 VAL B N 1
ATOM 3972 C CA . VAL B 2 54 ? 99.43800 58.82600 122.38500 1.000 473.63000 54 VAL B CA 1
ATOM 3973 C C . VAL B 2 54 ? 100.91700 59.08600 122.57600 1.000 473.63000 54 VAL B C 1
ATOM 3974 O O . VAL B 2 54 ? 101.35500 60.23600 122.72400 1.000 473.63000 54 VAL B O 1
ATOM 3978 N N . GLU B 2 55 ? 101.71900 58.02800 122.50100 1.000 476.14000 55 GLU B N 1
ATOM 3979 C CA . GLU B 2 55 ? 103.15100 58.17600 122.66500 1.000 476.14000 55 GLU B CA 1
ATOM 3980 C C . GLU B 2 55 ? 103.82200 58.85200 121.49700 1.000 476.14000 55 GLU B C 1
ATOM 3981 O O . GLU B 2 55 ? 105.03100 59.09500 121.56200 1.000 476.14000 55 GLU B O 1
ATOM 3987 N N . SER B 2 56 ? 103.07700 59.14400 120.43700 1.000 502.66000 56 SER B N 1
ATOM 3988 C CA . SER B 2 56 ? 103.66100 59.77000 119.27100 1.000 502.66000 56 SER B CA 1
ATOM 3989 C C . SER B 2 56 ? 103.99900 61.22300 119.56800 1.000 502.66000 56 SER B C 1
ATOM 3990 O O . SER B 2 56 ? 104.96100 61.76000 119.01000 1.000 502.66000 56 SER B O 1
ATOM 3993 N N . LEU B 2 57 ? 103.23000 61.86500 120.45900 1.000 557.49000 57 LEU B N 1
ATOM 3994 C CA . LEU B 2 57 ? 103.40100 63.29200 120.71600 1.000 557.49000 57 LEU B CA 1
ATOM 3995 C C . LEU B 2 57 ? 104.53600 63.56900 121.69000 1.000 557.49000 57 LEU B C 1
ATOM 3996 O O . LEU B 2 57 ? 105.54500 64.17800 121.32400 1.000 557.49000 57 LEU B O 1
ATOM 4001 N N . VAL B 2 58 ? 104.40500 63.11400 122.93400 1.000 527.41000 58 VAL B N 1
ATOM 4002 C CA . VAL B 2 58 ? 105.42200 63.41100 123.93600 1.000 527.41000 58 VAL B CA 1
ATOM 4003 C C . VAL B 2 58 ? 105.79200 62.12200 124.63600 1.000 527.41000 58 VAL B C 1
ATOM 4004 O O . VAL B 2 58 ? 106.75500 62.06600 125.40900 1.000 527.41000 58 VAL B O 1
ATOM 4008 N N . GLY B 2 59 ? 105.02100 61.08300 124.38500 1.000 523.00000 59 GLY B N 1
ATOM 4009 C CA . GLY B 2 59 ? 105.26300 59.84000 125.04600 1.000 523.00000 59 GLY B CA 1
ATOM 4010 C C . GLY B 2 59 ? 104.31400 59.68700 126.21000 1.000 523.00000 59 GLY B C 1
ATOM 4011 O O . GLY B 2 59 ? 103.12200 59.99400 126.10700 1.000 523.00000 59 GLY B O 1
ATOM 4012 N N . PRO B 2 60 ? 104.82800 59.21000 127.36100 1.000 556.12000 60 PRO B N 1
ATOM 4013 C CA . PRO B 2 60 ? 106.19600 58.74600 127.60100 1.000 556.12000 60 PRO B CA 1
ATOM 4014 C C . PRO B 2 60 ? 106.43700 57.37900 126.96600 1.000 556.12000 60 PRO B C 1
ATOM 4015 O O . PRO B 2 60 ? 105.47400 56.67700 126.66500 1.000 556.12000 60 PRO B O 1
ATOM 4019 N N . PRO B 2 61 ? 107.68600 57.02700 126.75200 1.000 610.23000 61 PRO B N 1
ATOM 4020 C CA . PRO B 2 61 ? 107.98400 55.72800 126.14200 1.000 610.23000 61 PRO B CA 1
ATOM 4021 C C . PRO B 2 61 ? 107.76100 54.57400 127.10100 1.000 610.23000 61 PRO B C 1
ATOM 4022 O O . PRO B 2 61 ? 108.68700 54.13000 127.78500 1.000 610.23000 61 PRO B O 1
ATOM 4026 N N . GLY B 2 62 ? 106.52000 54.10400 127.17900 1.000 644.74000 62 GLY B N 1
ATOM 4027 C CA . GLY B 2 62 ? 106.18500 53.00100 128.05600 1.000 644.74000 62 GLY B CA 1
ATOM 4028 C C . GLY B 2 62 ? 104.82400 53.14300 128.69700 1.000 644.74000 62 GLY B C 1
ATOM 4029 O O . GLY B 2 62 ? 104.38700 52.27000 129.45200 1.000 644.74000 62 GLY B O 1
ATOM 4030 N N . VAL B 2 63 ? 104.14500 54.25400 128.41100 1.000 596.32000 63 VAL B N 1
ATOM 4031 C CA . VAL B 2 63 ? 102.80400 54.45600 128.94800 1.000 596.32000 63 VAL B CA 1
ATOM 4032 C C . VAL B 2 63 ? 101.74100 53.69700 128.16400 1.000 596.32000 63 VAL B C 1
ATOM 4033 O O . VAL B 2 63 ? 100.60000 53.60200 128.63300 1.000 596.32000 63 VAL B O 1
ATOM 4037 N N . ALA B 2 64 ? 102.10000 53.10200 127.01300 1.000 550.35000 64 ALA B N 1
ATOM 4038 C CA . ALA B 2 64 ? 101.13700 52.38400 126.17100 1.000 550.35000 64 ALA B CA 1
ATOM 4039 C C . ALA B 2 64 ? 100.49700 51.20100 126.88800 1.000 550.35000 64 ALA B C 1
ATOM 4040 O O . ALA B 2 64 ? 99.32100 50.89100 126.64900 1.000 550.35000 64 ALA B O 1
ATOM 4042 N N . GLU B 2 65 ? 101.25800 50.52800 127.75300 1.000 532.87000 65 GLU B N 1
ATOM 4043 C CA . GLU B 2 65 ? 100.70900 49.42500 128.53000 1.000 532.87000 65 GLU B CA 1
ATOM 4044 C C . GLU B 2 65 ? 99.65100 49.92100 129.50000 1.000 532.87000 65 GLU B C 1
ATOM 4045 O O . GLU B 2 65 ? 98.57200 49.33400 129.60000 1.000 532.87000 65 GLU B O 1
ATOM 4051 N N . ARG B 2 66 ? 99.93400 51.02800 130.19100 1.000 465.38000 66 ARG B N 1
ATOM 4052 C CA . ARG B 2 66 ? 98.97100 51.61100 131.11600 1.000 465.38000 66 ARG B CA 1
ATOM 4053 C C . ARG B 2 66 ? 97.75400 52.15500 130.38000 1.000 465.38000 66 ARG B C 1
ATOM 4054 O O . ARG B 2 66 ? 96.66100 52.20500 130.95000 1.000 465.38000 66 ARG B O 1
ATOM 4062 N N . ILE B 2 67 ? 97.93400 52.60500 129.13700 1.000 534.34000 67 ILE B N 1
ATOM 4063 C CA . ILE B 2 67 ? 96.80400 53.05900 128.33300 1.000 534.34000 67 ILE B CA 1
ATOM 4064 C C . ILE B 2 67 ? 95.91100 51.88200 127.96700 1.000 534.34000 67 ILE B C 1
ATOM 4065 O O . ILE B 2 67 ? 94.68200 51.95300 128.09200 1.000 534.34000 67 ILE B O 1
ATOM 4070 N N . ARG B 2 68 ? 96.51800 50.76800 127.54200 1.000 476.62000 68 ARG B N 1
ATOM 4071 C CA . ARG B 2 68 ? 95.72900 49.59900 127.17200 1.000 476.62000 68 ARG B CA 1
ATOM 4072 C C . ARG B 2 68 ? 95.07700 48.95800 128.38800 1.000 476.62000 68 ARG B C 1
ATOM 4073 O O . ARG B 2 68 ? 94.00700 48.35300 128.27200 1.000 476.62000 68 ARG B O 1
ATOM 4081 N N . GLU B 2 69 ? 95.70000 49.09000 129.55600 1.000 454.25000 69 GLU B N 1
ATOM 4082 C CA . GLU B 2 69 ? 95.19300 48.47900 130.77200 1.000 454.25000 69 GLU B CA 1
ATOM 4083 C C . GLU B 2 69 ? 94.25300 49.37600 131.56400 1.000 454.25000 69 GLU B C 1
ATOM 4084 O O . GLU B 2 69 ? 93.50600 48.87400 132.40300 1.000 454.25000 69 GLU B O 1
ATOM 4090 N N . LEU B 2 70 ? 94.28300 50.68200 131.35200 1.000 351.80000 70 LEU B N 1
ATOM 4091 C CA . LEU B 2 70 ? 93.45700 51.59400 132.13000 1.000 351.80000 70 LEU B CA 1
ATOM 4092 C C . LEU B 2 70 ? 92.37400 52.27700 131.31900 1.000 351.80000 70 LEU B C 1
ATOM 4093 O O . LEU B 2 70 ? 91.31500 52.58500 131.86000 1.000 351.80000 70 LEU B O 1
ATOM 4098 N N . VAL B 2 71 ? 92.65500 52.60300 130.05700 1.000 384.38000 71 VAL B N 1
ATOM 4099 C CA . VAL B 2 71 ? 91.66700 53.27100 129.21900 1.000 384.38000 71 VAL B CA 1
ATOM 4100 C C . VAL B 2 71 ? 90.53000 52.31800 128.89800 1.000 384.38000 71 VAL B C 1
ATOM 4101 O O . VAL B 2 71 ? 89.35400 52.69500 128.92500 1.000 384.38000 71 VAL B O 1
ATOM 4105 N N . LYS B 2 72 ? 90.86400 51.06100 128.60700 1.000 435.40000 72 LYS B N 1
ATOM 4106 C CA . LYS B 2 72 ? 89.83300 50.08300 128.29600 1.000 435.40000 72 LYS B CA 1
ATOM 4107 C C . LYS B 2 72 ? 88.99200 49.77400 129.52600 1.000 435.40000 72 LYS B C 1
ATOM 4108 O O . LYS B 2 72 ? 87.77800 49.57800 129.41600 1.000 435.40000 72 LYS B O 1
ATOM 4114 N N . GLU B 2 73 ? 89.60700 49.77700 130.70400 1.000 435.40000 73 GLU B N 1
ATOM 4115 C CA . GLU B 2 73 ? 88.88600 49.42500 131.91800 1.000 435.40000 73 GLU B CA 1
ATOM 4116 C C . GLU B 2 73 ? 88.11300 50.60300 132.48300 1.000 435.40000 73 GLU B C 1
ATOM 4117 O O . GLU B 2 73 ? 86.88600 50.55800 132.61300 1.000 435.40000 73 GLU B O 1
ATOM 4123 N N . TYR B 2 74 ? 88.82200 51.66600 132.82000 1.000 308.82000 74 TYR B N 1
ATOM 4124 C CA . TYR B 2 74 ? 88.22800 52.78300 133.52200 1.000 308.82000 74 TYR B CA 1
ATOM 4125 C C . TYR B 2 74 ? 87.78000 53.90000 132.61000 1.000 308.82000 74 TYR B C 1
ATOM 4126 O O . TYR B 2 74 ? 86.97800 54.73900 133.02700 1.000 308.82000 74 TYR B O 1
ATOM 4135 N N . GLY B 2 75 ? 88.28800 53.94300 131.40600 1.000 310.72000 75 GLY B N 1
ATOM 4136 C CA . GLY B 2 75 ? 87.93200 55.03900 130.54300 1.000 310.72000 75 GLY B CA 1
ATOM 4137 C C . GLY B 2 75 ? 89.05500 56.04000 130.54100 1.000 310.72000 75 GLY B C 1
ATOM 4138 O O . GLY B 2 75 ? 89.79300 56.18100 131.52000 1.000 310.72000 75 GLY B O 1
ATOM 4139 N N . LYS B 2 76 ? 89.16600 56.78000 129.44100 1.000 380.72000 76 LYS B N 1
ATOM 4140 C CA . LYS B 2 76 ? 90.25500 57.73300 129.28200 1.000 380.72000 76 LYS B CA 1
ATOM 4141 C C . LYS B 2 76 ? 90.18300 58.88400 130.27700 1.000 380.72000 76 LYS B C 1
ATOM 4142 O O . LYS B 2 76 ? 91.21700 59.49200 130.56800 1.000 380.72000 76 LYS B O 1
ATOM 4148 N N . GLU B 2 77 ? 88.99000 59.19700 130.79100 1.000 283.23000 77 GLU B N 1
ATOM 4149 C CA . GLU B 2 77 ? 88.84800 60.27400 131.76000 1.000 283.23000 77 GLU B CA 1
ATOM 4150 C C . GLU B 2 77 ? 89.54200 59.90600 133.05400 1.000 283.23000 77 GLU B C 1
ATOM 4151 O O . GLU B 2 77 ? 90.28100 60.70900 133.63300 1.000 283.23000 77 GLU B O 1
ATOM 4157 N N . ILE B 2 78 ? 89.31500 58.68400 133.51400 1.000 281.10000 78 ILE B N 1
ATOM 4158 C CA . ILE B 2 78 ? 89.95200 58.24400 134.73900 1.000 281.10000 78 ILE B CA 1
ATOM 4159 C C . ILE B 2 78 ? 91.37600 57.78400 134.48700 1.000 281.10000 78 ILE B C 1
ATOM 4160 O O . ILE B 2 78 ? 92.27300 58.07100 135.28600 1.000 281.10000 78 ILE B O 1
ATOM 4165 N N . ALA B 2 79 ? 91.61300 57.11800 133.35300 1.000 314.73000 79 ALA B N 1
ATOM 4166 C CA . ALA B 2 79 ? 92.95300 56.63900 133.03700 1.000 314.73000 79 ALA B CA 1
ATOM 4167 C C . ALA B 2 79 ? 93.92800 57.78100 132.82900 1.000 314.73000 79 ALA B C 1
ATOM 4168 O O . ALA B 2 79 ? 95.10800 57.64700 133.15900 1.000 314.73000 79 ALA B O 1
ATOM 4170 N N . ALA B 2 80 ? 93.44500 58.90300 132.28900 1.000 355.02000 80 ALA B N 1
ATOM 4171 C CA . ALA B 2 80 ? 94.28000 60.08800 132.12600 1.000 355.02000 80 ALA B CA 1
ATOM 4172 C C . ALA B 2 80 ? 94.73500 60.62400 133.47100 1.000 355.02000 80 ALA B C 1
ATOM 4173 O O . ALA B 2 80 ? 95.91300 60.94400 133.65800 1.000 355.02000 80 ALA B O 1
ATOM 4175 N N . LEU B 2 81 ? 93.80700 60.71100 134.42400 1.000 393.28000 81 LEU B N 1
ATOM 4176 C CA . LEU B 2 81 ? 94.15000 61.13700 135.77200 1.000 393.28000 81 LEU B CA 1
ATOM 4177 C C . LEU B 2 81 ? 95.09600 60.15300 136.43700 1.000 393.28000 81 LEU B C 1
ATOM 4178 O O . LEU B 2 81 ? 95.99100 60.56500 137.18000 1.000 393.28000 81 LEU B O 1
ATOM 4183 N N . LYS B 2 82 ? 94.93900 58.85900 136.13800 1.000 401.84000 82 LYS B N 1
ATOM 4184 C CA . LYS B 2 82 ? 95.83600 57.84600 136.67900 1.000 401.84000 82 LYS B CA 1
ATOM 4185 C C . LYS B 2 82 ? 97.24300 58.00400 136.12400 1.000 401.84000 82 LYS B C 1
ATOM 4186 O O . LYS B 2 82 ? 98.22300 57.85400 136.85800 1.000 401.84000 82 LYS B O 1
ATOM 4192 N N . VAL B 2 83 ? 97.35300 58.34300 134.83900 1.000 474.54000 83 VAL B N 1
ATOM 4193 C CA . VAL B 2 83 ? 98.65300 58.57300 134.21600 1.000 474.54000 83 VAL B CA 1
ATOM 4194 C C . VAL B 2 83 ? 99.30000 59.83600 134.77000 1.000 474.54000 83 VAL B C 1
ATOM 4195 O O . VAL B 2 83 ? 100.51500 59.87000 135.00100 1.000 474.54000 83 VAL B O 1
ATOM 4199 N N . VAL B 2 84 ? 98.49500 60.88000 135.00700 1.000 459.91000 84 VAL B N 1
ATOM 4200 C CA . VAL B 2 84 ? 98.99100 62.10400 135.63600 1.000 459.91000 84 VAL B CA 1
ATOM 4201 C C . VAL B 2 84 ? 99.52900 61.78400 137.01600 1.000 459.91000 84 VAL B C 1
ATOM 4202 O O . VAL B 2 84 ? 100.58100 62.29000 137.43300 1.000 459.91000 84 VAL B O 1
ATOM 4206 N N . ASP B 2 85 ? 98.82100 60.91900 137.73300 1.000 464.51000 85 ASP B N 1
ATOM 4207 C CA . ASP B 2 85 ? 99.28400 60.49800 139.03700 1.000 464.51000 85 ASP B CA 1
ATOM 4208 C C . ASP B 2 85 ? 100.57400 59.70800 138.92300 1.000 464.51000 85 ASP B C 1
ATOM 4209 O O . ASP B 2 85 ? 101.48100 59.89400 139.72600 1.000 464.51000 85 ASP B O 1
ATOM 4214 N N . GLU B 2 86 ? 100.71400 58.89900 137.87100 1.000 496.39000 86 GLU B N 1
ATOM 4215 C CA . GLU B 2 86 ? 101.94800 58.14200 137.68400 1.000 496.39000 86 GLU B CA 1
ATOM 4216 C C . GLU B 2 86 ? 103.12400 59.03600 137.32000 1.000 496.39000 86 GLU B C 1
ATOM 4217 O O . GLU B 2 86 ? 104.25700 58.76400 137.72800 1.000 496.39000 86 GLU B O 1
ATOM 4223 N N . ILE B 2 87 ? 102.87900 60.10100 136.56000 1.000 486.73000 87 ILE B N 1
ATOM 4224 C CA . ILE B 2 87 ? 103.96400 60.99300 136.18200 1.000 486.73000 87 ILE B CA 1
ATOM 4225 C C . ILE B 2 87 ? 104.38000 61.84900 137.36300 1.000 486.73000 87 ILE B C 1
ATOM 4226 O O . ILE B 2 87 ? 105.57600 61.98000 137.65000 1.000 486.73000 87 ILE B O 1
ATOM 4231 N N . ILE B 2 88 ? 103.40200 62.40000 138.09200 1.000 507.77000 88 ILE B N 1
ATOM 4232 C CA . ILE B 2 88 ? 103.71300 63.29300 139.20300 1.000 507.77000 88 ILE B CA 1
ATOM 4233 C C . ILE B 2 88 ? 104.37100 62.51700 140.32800 1.000 507.77000 88 ILE B C 1
ATOM 4234 O O . ILE B 2 88 ? 105.36800 62.96400 140.90600 1.000 507.77000 88 ILE B O 1
ATOM 4239 N N . GLU B 2 89 ? 103.85900 61.32500 140.62800 1.000 576.67000 89 GLU B N 1
ATOM 4240 C CA . GLU B 2 89 ? 104.45600 60.52700 141.68800 1.000 576.67000 89 GLU B CA 1
ATOM 4241 C C . GLU B 2 89 ? 105.81500 59.95100 141.29300 1.000 576.67000 89 GLU B C 1
ATOM 4242 O O . GLU B 2 89 ? 106.48800 59.37200 142.15100 1.000 576.67000 89 GLU B O 1
ATOM 4248 N N . GLY B 2 90 ? 106.23300 60.08400 140.03000 1.000 598.06000 90 GLY B N 1
ATOM 4249 C CA . GLY B 2 90 ? 107.53600 59.60900 139.61100 1.000 598.06000 90 GLY B CA 1
ATOM 4250 C C . GLY B 2 90 ? 107.57800 58.11700 139.37500 1.000 598.06000 90 GLY B C 1
ATOM 4251 O O . GLY B 2 90 ? 108.37500 57.40900 139.99500 1.000 598.06000 90 GLY B O 1
ATOM 4252 N N . LYS B 2 91 ? 106.75400 57.62800 138.45700 1.000 541.42000 91 LYS B N 1
ATOM 4253 C CA . LYS B 2 91 ? 106.73500 56.21200 138.14000 1.000 541.42000 91 LYS B CA 1
ATOM 4254 C C . LYS B 2 91 ? 107.36900 55.90400 136.80300 1.000 541.42000 91 LYS B C 1
ATOM 4255 O O . LYS B 2 91 ? 107.62000 54.73300 136.50300 1.000 541.42000 91 LYS B O 1
ATOM 4261 N N . PHE B 2 92 ? 107.62800 56.91600 135.99800 1.000 466.36000 92 PHE B N 1
ATOM 4262 C CA . PHE B 2 92 ? 108.24300 56.72400 134.70600 1.000 466.36000 92 PHE B CA 1
ATOM 4263 C C . PHE B 2 92 ? 109.68300 57.17500 134.68900 1.000 466.36000 92 PHE B C 1
ATOM 4264 O O . PHE B 2 92 ? 110.36800 56.96800 133.68500 1.000 466.36000 92 PHE B O 1
ATOM 4272 N N . GLY B 2 93 ? 110.15000 57.77800 135.76100 1.000 533.32000 93 GLY B N 1
ATOM 4273 C CA . GLY B 2 93 ? 111.51400 58.25400 135.84200 1.000 533.32000 93 GLY B CA 1
ATOM 4274 C C . GLY B 2 93 ? 111.54800 59.64000 136.44300 1.000 533.32000 93 GLY B C 1
ATOM 4275 O O . GLY B 2 93 ? 110.55900 60.37400 136.45900 1.000 533.32000 93 GLY B O 1
ATOM 4276 N N . ASP B 2 94 ? 112.71600 60.00000 136.95800 1.000 629.11000 94 ASP B N 1
ATOM 4277 C CA . ASP B 2 94 ? 112.91800 61.30100 137.57800 1.000 629.11000 94 ASP B CA 1
ATOM 4278 C C . ASP B 2 94 ? 113.09800 62.33100 136.47700 1.000 629.11000 94 ASP B C 1
ATOM 4279 O O . ASP B 2 94 ? 114.11100 62.33100 135.77200 1.000 629.11000 94 ASP B O 1
ATOM 4284 N N . LEU B 2 95 ? 112.11900 63.21400 136.33600 1.000 622.14000 95 LEU B N 1
ATOM 4285 C CA . LEU B 2 95 ? 112.20500 64.22500 135.29900 1.000 622.14000 95 LEU B CA 1
ATOM 4286 C C . LEU B 2 95 ? 112.94400 65.46800 135.77500 1.000 622.14000 95 LEU B C 1
ATOM 4287 O O . LEU B 2 95 ? 113.80800 65.97900 135.05800 1.000 622.14000 95 LEU B O 1
ATOM 4292 N N . GLY B 2 96 ? 112.66500 65.94400 136.98300 1.000 626.05000 96 GLY B N 1
ATOM 4293 C CA . GLY B 2 96 ? 113.33500 67.14000 137.45300 1.000 626.05000 96 GLY B CA 1
ATOM 4294 C C . GLY B 2 96 ? 112.43900 68.02800 138.28600 1.000 626.05000 96 GLY B C 1
ATOM 4295 O O . GLY B 2 96 ? 111.91000 67.59400 139.31000 1.000 626.05000 96 GLY B O 1
ATOM 4296 N N . SER B 2 97 ? 112.30800 69.29200 137.89000 1.000 583.81000 97 SER B N 1
ATOM 4297 C CA . SER B 2 97 ? 111.45600 70.20800 138.62800 1.000 583.81000 97 SER B CA 1
ATOM 4298 C C . SER B 2 97 ? 109.99100 69.87900 138.36900 1.000 583.81000 97 SER B C 1
ATOM 4299 O O . SER B 2 97 ? 109.64800 69.07400 137.49800 1.000 583.81000 97 SER B O 1
ATOM 4302 N N . LYS B 2 98 ? 109.11800 70.53900 139.13200 1.000 522.97000 98 LYS B N 1
ATOM 4303 C CA . LYS B 2 98 ? 107.68100 70.31700 139.01200 1.000 522.97000 98 LYS B CA 1
ATOM 4304 C C . LYS B 2 98 ? 107.13300 70.77700 137.67600 1.000 522.97000 98 LYS B C 1
ATOM 4305 O O . LYS B 2 98 ? 106.06600 70.31200 137.26600 1.000 522.97000 98 LYS B O 1
ATOM 4311 N N . GLU B 2 99 ? 107.82200 71.70400 137.01700 1.000 509.97000 99 GLU B N 1
ATOM 4312 C CA . GLU B 2 99 ? 107.38700 72.16800 135.71200 1.000 509.97000 99 GLU B CA 1
ATOM 4313 C C . GLU B 2 99 ? 107.48800 71.06000 134.67500 1.000 509.97000 99 GLU B C 1
ATOM 4314 O O . GLU B 2 99 ? 106.68300 71.01400 133.74200 1.000 509.97000 99 GLU B O 1
ATOM 4320 N N . LYS B 2 100 ? 108.49500 70.18900 134.80200 1.000 595.57000 100 LYS B N 1
ATOM 4321 C CA . LYS B 2 100 ? 108.64700 69.07600 133.86900 1.000 595.57000 100 LYS B CA 1
ATOM 4322 C C . LYS B 2 100 ? 107.59400 68.00000 134.08200 1.000 595.57000 100 LYS B C 1
ATOM 4323 O O . LYS B 2 100 ? 107.06400 67.44200 133.11100 1.000 595.57000 100 LYS B O 1
ATOM 4329 N N . TYR B 2 101 ? 107.29600 67.67900 135.34400 1.000 612.37000 101 TYR B N 1
ATOM 4330 C CA . TYR B 2 101 ? 106.27000 66.68600 135.63500 1.000 612.37000 101 TYR B CA 1
ATOM 4331 C C . TYR B 2 101 ? 104.90300 67.20400 135.24100 1.000 612.37000 101 TYR B C 1
ATOM 4332 O O . TYR B 2 101 ? 104.07200 66.45400 134.71000 1.000 612.37000 101 TYR B O 1
ATOM 4341 N N . ALA B 2 102 ? 104.66200 68.49200 135.49100 1.000 616.33000 102 ALA B N 1
ATOM 4342 C CA . ALA B 2 102 ? 103.40000 69.09600 135.09900 1.000 616.33000 102 ALA B CA 1
ATOM 4343 C C . ALA B 2 102 ? 103.29200 69.19300 133.58400 1.000 616.33000 102 ALA B C 1
ATOM 4344 O O . ALA B 2 102 ? 102.21000 68.99600 133.02200 1.000 616.33000 102 ALA B O 1
ATOM 4346 N N . GLU B 2 103 ? 104.40500 69.47800 132.91000 1.000 551.25000 103 GLU B N 1
ATOM 4347 C CA . GLU B 2 103 ? 104.40400 69.54500 131.45300 1.000 551.25000 103 GLU B CA 1
ATOM 4348 C C . GLU B 2 103 ? 104.12900 68.18200 130.81900 1.000 551.25000 103 GLU B C 1
ATOM 4349 O O . GLU B 2 103 ? 103.29700 68.06800 129.91200 1.000 551.25000 103 GLU B O 1
ATOM 4355 N N . GLN B 2 104 ? 104.83500 67.13800 131.27000 1.000 529.95000 104 GLN B N 1
ATOM 4356 C CA . GLN B 2 104 ? 104.59000 65.79300 130.75300 1.000 529.95000 104 GLN B CA 1
ATOM 4357 C C . GLN B 2 104 ? 103.20100 65.28800 131.11900 1.000 529.95000 104 GLN B C 1
ATOM 4358 O O . GLN B 2 104 ? 102.59900 64.51900 130.36200 1.000 529.95000 104 GLN B O 1
ATOM 4364 N N . ALA B 2 105 ? 102.65800 65.75000 132.24400 1.000 584.28000 105 ALA B N 1
ATOM 4365 C CA . ALA B 2 105 ? 101.31700 65.33300 132.63200 1.000 584.28000 105 ALA B CA 1
ATOM 4366 C C . ALA B 2 105 ? 100.26000 65.99600 131.75400 1.000 584.28000 105 ALA B C 1
ATOM 4367 O O . ALA B 2 105 ? 99.28300 65.34800 131.36400 1.000 584.28000 105 ALA B O 1
ATOM 4369 N N . VAL B 2 106 ? 100.41300 67.29400 131.47000 1.000 611.26000 106 VAL B N 1
ATOM 4370 C CA . VAL B 2 106 ? 99.43900 67.99500 130.63200 1.000 611.26000 106 VAL B CA 1
ATOM 4371 C C . VAL B 2 106 ? 99.53400 67.52700 129.18200 1.000 611.26000 106 VAL B C 1
ATOM 4372 O O . VAL B 2 106 ? 98.51300 67.27600 128.53300 1.000 611.26000 106 VAL B O 1
ATOM 4376 N N . ARG B 2 107 ? 100.75400 67.40400 128.65100 1.000 559.47000 107 ARG B N 1
ATOM 4377 C CA . ARG B 2 107 ? 100.91600 66.97300 127.26600 1.000 559.47000 107 ARG B CA 1
ATOM 4378 C C . ARG B 2 107 ? 100.52400 65.51800 127.09500 1.000 559.47000 107 ARG B C 1
ATOM 4379 O O . ARG B 2 107 ? 99.89500 65.14600 126.09700 1.000 559.47000 107 ARG B O 1
ATOM 4387 N N . THR B 2 108 ? 100.93500 64.68100 128.03800 1.000 585.63000 108 THR B N 1
ATOM 4388 C CA . THR B 2 108 ? 100.61000 63.26700 127.97400 1.000 585.63000 108 THR B CA 1
ATOM 4389 C C . THR B 2 108 ? 99.12000 63.02900 128.16400 1.000 585.63000 108 THR B C 1
ATOM 4390 O O . THR B 2 108 ? 98.49300 62.32300 127.36700 1.000 585.63000 108 THR B O 1
ATOM 4394 N N . ALA B 2 109 ? 98.53700 63.63700 129.20700 1.000 620.62000 109 ALA B N 1
ATOM 4395 C CA . ALA B 2 109 ? 97.10500 63.50600 129.47900 1.000 620.62000 109 ALA B CA 1
ATOM 4396 C C . ALA B 2 109 ? 96.27800 64.08800 128.34900 1.000 620.62000 109 ALA B C 1
ATOM 4397 O O . ALA B 2 109 ? 95.19500 63.58400 128.03200 1.000 620.62000 109 ALA B O 1
ATOM 4399 N N . LEU B 2 110 ? 96.76200 65.17900 127.76400 1.000 626.29000 110 LEU B N 1
ATOM 4400 C CA . LEU B 2 110 ? 96.10800 65.77500 126.61100 1.000 626.29000 110 LEU B CA 1
ATOM 4401 C C . LEU B 2 110 ? 96.18300 64.83600 125.41800 1.000 626.29000 110 LEU B C 1
ATOM 4402 O O . LEU B 2 110 ? 95.23700 64.74400 124.62800 1.000 626.29000 110 LEU B O 1
ATOM 4407 N N . ALA B 2 111 ? 97.30300 64.12600 125.27700 1.000 621.85000 111 ALA B N 1
ATOM 4408 C CA . ALA B 2 111 ? 97.42200 63.15400 124.20300 1.000 621.85000 111 ALA B CA 1
ATOM 4409 C C . ALA B 2 111 ? 96.50900 61.95400 124.44000 1.000 621.85000 111 ALA B C 1
ATOM 4410 O O . ALA B 2 111 ? 96.02400 61.35400 123.47500 1.000 621.85000 111 ALA B O 1
ATOM 4412 N N . ILE B 2 112 ? 96.25200 61.60200 125.70800 1.000 684.53000 112 ILE B N 1
ATOM 4413 C CA . ILE B 2 112 ? 95.37200 60.47600 126.03100 1.000 684.53000 112 ILE B CA 1
ATOM 4414 C C . ILE B 2 112 ? 93.89900 60.82700 125.83200 1.000 684.53000 112 ILE B C 1
ATOM 4415 O O . ILE B 2 112 ? 93.14700 60.05600 125.22000 1.000 684.53000 112 ILE B O 1
ATOM 4420 N N . LEU B 2 113 ? 93.46900 61.99900 126.32400 1.000 689.65000 113 LEU B N 1
ATOM 4421 C CA . LEU B 2 113 ? 92.06300 62.39700 126.22300 1.000 689.65000 113 LEU B CA 1
ATOM 4422 C C . LEU B 2 113 ? 91.65600 62.66300 124.78100 1.000 689.65000 113 LEU B C 1
ATOM 4423 O O . LEU B 2 113 ? 90.54500 62.31300 124.36600 1.000 689.65000 113 LEU B O 1
ATOM 4428 N N . THR B 2 114 ? 92.54100 63.27000 124.00300 1.000 707.97000 114 THR B N 1
ATOM 4429 C CA . THR B 2 114 ? 92.26200 63.56500 122.61000 1.000 707.97000 114 THR B CA 1
ATOM 4430 C C . THR B 2 114 ? 92.60900 62.40700 121.69600 1.000 707.97000 114 THR B C 1
ATOM 4431 O O . THR B 2 114 ? 92.38300 62.52100 120.49100 1.000 707.97000 114 THR B O 1
ATOM 4435 N N . GLU B 2 115 ? 93.15800 61.31700 122.25100 1.000 649.10000 115 GLU B N 1
ATOM 4436 C CA . GLU B 2 115 ? 93.54600 60.10200 121.52400 1.000 649.10000 115 GLU B CA 1
ATOM 4437 C C . GLU B 2 115 ? 94.56400 60.41400 120.43100 1.000 649.10000 115 GLU B C 1
ATOM 4438 O O . GLU B 2 115 ? 94.59600 59.74700 119.39600 1.000 649.10000 115 GLU B O 1
ATOM 4444 N N . GLY B 2 116 ? 95.41100 61.41900 120.66300 1.000 676.27000 116 GLY B N 1
ATOM 4445 C CA . GLY B 2 116 ? 96.42700 61.78500 119.69800 1.000 676.27000 116 GLY B CA 1
ATOM 4446 C C . GLY B 2 116 ? 95.89500 62.36500 118.40400 1.000 676.27000 116 GLY B C 1
ATOM 4447 O O . GLY B 2 116 ? 96.60400 62.35300 117.39500 1.000 676.27000 116 GLY B O 1
ATOM 4448 N N . ILE B 2 117 ? 94.67300 62.90000 118.40700 1.000 722.44000 117 ILE B N 1
ATOM 4449 C CA . ILE B 2 117 ? 94.09200 63.46800 117.19200 1.000 722.44000 117 ILE B CA 1
ATOM 4450 C C . ILE B 2 117 ? 94.60300 64.88800 116.97100 1.000 722.44000 117 ILE B C 1
ATOM 4451 O O . ILE B 2 117 ? 94.85300 65.30300 115.83400 1.000 722.44000 117 ILE B O 1
ATOM 4456 N N . VAL B 2 118 ? 94.81300 65.63600 118.03900 1.000 686.33000 118 VAL B N 1
ATOM 4457 C CA . VAL B 2 118 ? 95.29300 66.99900 117.93300 1.000 686.33000 118 VAL B CA 1
ATOM 4458 C C . VAL B 2 118 ? 96.79900 67.02500 118.15000 1.000 686.33000 118 VAL B C 1
ATOM 4459 O O . VAL B 2 118 ? 97.39500 66.11200 118.73100 1.000 686.33000 118 VAL B O 1
ATOM 4463 N N . SER B 2 119 ? 97.42700 68.09800 117.67100 1.000 665.85000 119 SER B N 1
ATOM 4464 C CA . SER B 2 119 ? 98.86400 68.28700 117.80000 1.000 665.85000 119 SER B CA 1
ATOM 4465 C C . SER B 2 119 ? 99.18600 69.39900 118.78300 1.000 665.85000 119 SER B C 1
ATOM 4466 O O . SER B 2 119 ? 100.18200 70.11300 118.63400 1.000 665.85000 119 SER B O 1
ATOM 4469 N N . ALA B 2 120 ? 98.31700 69.56100 119.77400 1.000 655.41000 120 ALA B N 1
ATOM 4470 C CA . ALA B 2 120 ? 98.53600 70.56500 120.80900 1.000 655.41000 120 ALA B CA 1
ATOM 4471 C C . ALA B 2 120 ? 99.77000 70.30000 121.67700 1.000 655.41000 120 ALA B C 1
ATOM 4472 O O . ALA B 2 120 ? 100.47900 71.27900 121.97400 1.000 655.41000 120 ALA B O 1
ATOM 4474 N N . PRO B 2 121 ? 100.08900 69.06400 122.13100 1.000 614.15000 121 PRO B N 1
ATOM 4475 C CA . PRO B 2 121 ? 101.36300 68.89100 122.84700 1.000 614.15000 121 PRO B CA 1
ATOM 4476 C C . PRO B 2 121 ? 102.57300 69.13600 121.97100 1.000 614.15000 121 PRO B C 1
ATOM 4477 O O . PRO B 2 121 ? 103.65400 69.40700 122.50400 1.000 614.15000 121 PRO B O 1
ATOM 4481 N N . LEU B 2 122 ? 102.42300 69.06500 120.65000 1.000 676.45000 122 LEU B N 1
ATOM 4482 C CA . LEU B 2 122 ? 103.53600 69.24800 119.72900 1.000 676.45000 122 LEU B CA 1
ATOM 4483 C C . LEU B 2 122 ? 103.67500 70.67700 119.20600 1.000 676.45000 122 LEU B C 1
ATOM 4484 O O . LEU B 2 122 ? 104.69700 71.33100 119.43100 1.000 676.45000 122 LEU B O 1
ATOM 4489 N N . GLU B 2 123 ? 102.65100 71.18500 118.52900 1.000 651.23000 123 GLU B N 1
ATOM 4490 C CA . GLU B 2 123 ? 102.71400 72.51800 117.95200 1.000 651.23000 123 GLU B CA 1
ATOM 4491 C C . GLU B 2 123 ? 101.75900 73.50900 118.57600 1.000 651.23000 123 GLU B C 1
ATOM 4492 O O . GLU B 2 123 ? 101.82500 74.69600 118.24600 1.000 651.23000 123 GLU B O 1
ATOM 4498 N N . GLY B 2 124 ? 100.85200 73.05600 119.42100 1.000 690.56000 124 GLY B N 1
ATOM 4499 C CA . GLY B 2 124 ? 99.92700 73.96600 120.04700 1.000 690.56000 124 GLY B CA 1
ATOM 4500 C C . GLY B 2 124 ? 100.47900 74.60600 121.30200 1.000 690.56000 124 GLY B C 1
ATOM 4501 O O . GLY B 2 124 ? 100.55200 75.83500 121.39500 1.000 690.56000 124 GLY B O 1
ATOM 4502 N N . ILE B 2 125 ? 100.92200 73.78600 122.25000 1.000 619.01000 125 ILE B N 1
ATOM 4503 C CA . ILE B 2 125 ? 101.46600 74.27700 123.51000 1.000 619.01000 125 ILE B CA 1
ATOM 4504 C C . ILE B 2 125 ? 102.96600 74.43300 123.36800 1.000 619.01000 125 ILE B C 1
ATOM 4505 O O . ILE B 2 125 ? 103.67300 73.47400 123.03900 1.000 619.01000 125 ILE B O 1
ATOM 4510 N N . ALA B 2 126 ? 103.44700 75.65100 123.59100 1.000 557.29000 126 ALA B N 1
ATOM 4511 C CA . ALA B 2 126 ? 104.87300 75.89500 123.47800 1.000 557.29000 126 ALA B CA 1
ATOM 4512 C C . ALA B 2 126 ? 105.58000 75.35100 124.71000 1.000 557.29000 126 ALA B C 1
ATOM 4513 O O . ALA B 2 126 ? 106.39400 74.43000 124.60800 1.000 557.29000 126 ALA B O 1
ATOM 4515 N N . ASP B 2 127 ? 105.22800 75.85700 125.89100 1.000 474.54000 127 ASP B N 1
ATOM 4516 C CA . ASP B 2 127 ? 105.86200 75.44100 127.13200 1.000 474.54000 127 ASP B CA 1
ATOM 4517 C C . ASP B 2 127 ? 104.83500 75.36600 128.24600 1.000 474.54000 127 ASP B C 1
ATOM 4518 O O . ASP B 2 127 ? 103.65300 75.65700 128.06000 1.000 474.54000 127 ASP B O 1
ATOM 4523 N N . VAL B 2 128 ? 105.30200 74.92500 129.41100 1.000 464.75000 128 VAL B N 1
ATOM 4524 C CA . VAL B 2 128 ? 104.50300 74.85200 130.62700 1.000 464.75000 128 VAL B CA 1
ATOM 4525 C C . VAL B 2 128 ? 105.40000 75.33400 131.74800 1.000 464.75000 128 VAL B C 1
ATOM 4526 O O . VAL B 2 128 ? 106.40200 74.68500 132.06900 1.000 464.75000 128 VAL B O 1
ATOM 4530 N N . LYS B 2 129 ? 105.05200 76.46200 132.34600 1.000 455.15000 129 LYS B N 1
ATOM 4531 C CA . LYS B 2 129 ? 105.89000 77.08400 133.35400 1.000 455.15000 129 LYS B CA 1
ATOM 4532 C C . LYS B 2 129 ? 105.06700 77.43300 134.57500 1.000 455.15000 129 LYS B C 1
ATOM 4533 O O . LYS B 2 129 ? 103.99000 78.01600 134.45000 1.000 455.15000 129 LYS B O 1
ATOM 4539 N N . ILE B 2 130 ? 105.58700 77.11600 135.74400 1.000 428.45000 130 ILE B N 1
ATOM 4540 C CA . ILE B 2 130 ? 104.92000 77.46200 136.98600 1.000 428.45000 130 ILE B CA 1
ATOM 4541 C C . ILE B 2 130 ? 105.44200 78.81500 137.44500 1.000 428.45000 130 ILE B C 1
ATOM 4542 O O . ILE B 2 130 ? 106.65700 79.03400 137.50900 1.000 428.45000 130 ILE B O 1
ATOM 4547 N N . LYS B 2 131 ? 104.52400 79.72400 137.77300 1.000 459.53000 131 LYS B N 1
ATOM 4548 C CA . LYS B 2 131 ? 104.89400 81.07100 138.17800 1.000 459.53000 131 LYS B CA 1
ATOM 4549 C C . LYS B 2 131 ? 104.28700 81.42600 139.52100 1.000 459.53000 131 LYS B C 1
ATOM 4550 O O . LYS B 2 131 ? 103.71200 80.57000 140.19500 1.000 459.53000 131 LYS B O 1
ATOM 4556 N N . ARG B 2 132 ? 104.40700 82.68800 139.91800 1.000 520.46000 132 ARG B N 1
ATOM 4557 C CA . ARG B 2 132 ? 103.91200 83.13300 141.20800 1.000 520.46000 132 ARG B CA 1
ATOM 4558 C C . ARG B 2 132 ? 103.05300 84.37400 141.03900 1.000 520.46000 132 ARG B C 1
ATOM 4559 O O . ARG B 2 132 ? 103.33200 85.21700 140.18500 1.000 520.46000 132 ARG B O 1
ATOM 4567 N N . ASN B 2 133 ? 101.99000 84.46500 141.83100 1.000 484.15000 133 ASN B N 1
ATOM 4568 C CA . ASN B 2 133 ? 101.11000 85.63300 141.81700 1.000 484.15000 133 ASN B CA 1
ATOM 4569 C C . ASN B 2 133 ? 101.55500 86.65200 142.86000 1.000 484.15000 133 ASN B C 1
ATOM 4570 O O . ASN B 2 133 ? 100.78700 87.04400 143.73700 1.000 484.15000 133 ASN B O 1
ATOM 4575 N N . GLU B 2 134 ? 102.80900 87.10000 142.72100 1.000 577.62000 134 GLU B N 1
ATOM 4576 C CA . GLU B 2 134 ? 103.39600 88.03700 143.67800 1.000 577.62000 134 GLU B CA 1
ATOM 4577 C C . GLU B 2 134 ? 102.67400 89.37700 143.69800 1.000 577.62000 134 GLU B C 1
ATOM 4578 O O . GLU B 2 134 ? 102.58000 90.01900 144.75200 1.000 577.62000 134 GLU B O 1
ATOM 4584 N N . TRP B 2 135 ? 102.10300 89.78500 142.57000 1.000 466.60000 135 TRP B N 1
ATOM 4585 C CA . TRP B 2 135 ? 101.43300 91.07300 142.51100 1.000 466.60000 135 TRP B CA 1
ATOM 4586 C C . TRP B 2 135 ? 100.09100 91.06200 143.21400 1.000 466.60000 135 TRP B C 1
ATOM 4587 O O . TRP B 2 135 ? 99.55500 92.12900 143.52100 1.000 466.60000 135 TRP B O 1
ATOM 4598 N N . ALA B 2 136 ? 99.54200 89.88700 143.48300 1.000 504.21000 136 ALA B N 1
ATOM 4599 C CA . ALA B 2 136 ? 98.24300 89.79200 144.11700 1.000 504.21000 136 ALA B CA 1
ATOM 4600 C C . ALA B 2 136 ? 98.36500 89.19900 145.51200 1.000 504.21000 136 ALA B C 1
ATOM 4601 O O . ALA B 2 136 ? 97.97700 89.83800 146.49300 1.000 504.21000 136 ALA B O 1
ATOM 4603 N N . ASP B 2 137 ? 98.91100 87.99200 145.62800 1.000 588.34000 137 ASP B N 1
ATOM 4604 C CA . ASP B 2 137 ? 99.03900 87.36900 146.93700 1.000 588.34000 137 ASP B CA 1
ATOM 4605 C C . ASP B 2 137 ? 100.41400 86.75600 147.17300 1.000 588.34000 137 ASP B C 1
ATOM 4606 O O . ASP B 2 137 ? 100.86200 86.64600 148.31800 1.000 588.34000 137 ASP B O 1
ATOM 4611 N N . GLY B 2 138 ? 101.09100 86.36300 146.09500 1.000 607.83000 138 GLY B N 1
ATOM 4612 C CA . GLY B 2 138 ? 102.36700 85.68700 146.19700 1.000 607.83000 138 GLY B CA 1
ATOM 4613 C C . GLY B 2 138 ? 102.30300 84.19200 145.99700 1.000 607.83000 138 GLY B C 1
ATOM 4614 O O . GLY B 2 138 ? 103.34000 83.52600 146.10600 1.000 607.83000 138 GLY B O 1
ATOM 4615 N N . SER B 2 139 ? 101.13900 83.64600 145.67900 1.000 552.96000 139 SER B N 1
ATOM 4616 C CA . SER B 2 139 ? 101.04200 82.20900 145.51500 1.000 552.96000 139 SER B CA 1
ATOM 4617 C C . SER B 2 139 ? 101.43300 81.79200 144.11500 1.000 552.96000 139 SER B C 1
ATOM 4618 O O . SER B 2 139 ? 101.38900 82.57100 143.16400 1.000 552.96000 139 SER B O 1
ATOM 4621 N N . GLU B 2 140 ? 101.71600 80.51200 143.98800 1.000 496.41000 140 GLU B N 1
ATOM 4622 C CA . GLU B 2 140 ? 102.13700 79.96800 142.71900 1.000 496.41000 140 GLU B CA 1
ATOM 4623 C C . GLU B 2 140 ? 100.92500 79.56600 141.92600 1.000 496.41000 140 GLU B C 1
ATOM 4624 O O . GLU B 2 140 ? 99.82800 79.41700 142.44300 1.000 496.41000 140 GLU B O 1
ATOM 4630 N N . TYR B 2 141 ? 101.13500 79.44000 140.64200 1.000 453.09000 141 TYR B N 1
ATOM 4631 C CA . TYR B 2 141 ? 100.08200 79.07400 139.72800 1.000 453.09000 141 TYR B CA 1
ATOM 4632 C C . TYR B 2 141 ? 100.75800 78.48300 138.51400 1.000 453.09000 141 TYR B C 1
ATOM 4633 O O . TYR B 2 141 ? 101.97600 78.55600 138.35600 1.000 453.09000 141 TYR B O 1
ATOM 4642 N N . LEU B 2 142 ? 99.94800 77.90300 137.65900 1.000 508.95000 142 LEU B N 1
ATOM 4643 C CA . LEU B 2 142 ? 100.42400 77.25000 136.45900 1.000 508.95000 142 LEU B CA 1
ATOM 4644 C C . LEU B 2 142 ? 100.18900 78.16800 135.26900 1.000 508.95000 142 LEU B C 1
ATOM 4645 O O . LEU B 2 142 ? 99.15200 78.82200 135.17800 1.000 508.95000 142 LEU B O 1
ATOM 4650 N N . ALA B 2 143 ? 101.18200 78.25900 134.39300 1.000 523.19000 143 ALA B N 1
ATOM 4651 C CA . ALA B 2 143 ? 101.11300 79.10200 133.21000 1.000 523.19000 143 ALA B CA 1
ATOM 4652 C C . ALA B 2 143 ? 101.41200 78.24800 131.99200 1.000 523.19000 143 ALA B C 1
ATOM 4653 O O . ALA B 2 143 ? 102.45000 77.58400 131.93200 1.000 523.19000 143 ALA B O 1
ATOM 4655 N N . LEU B 2 144 ? 100.51000 78.27200 131.02300 1.000 504.70000 144 LEU B N 1
ATOM 4656 C CA . LEU B 2 144 ? 100.67100 77.50200 129.80400 1.000 504.70000 144 LEU B CA 1
ATOM 4657 C C . LEU B 2 144 ? 101.11900 78.43300 128.70200 1.000 504.70000 144 LEU B C 1
ATOM 4658 O O . LEU B 2 144 ? 100.54400 79.50400 128.51200 1.000 504.70000 144 LEU B O 1
ATOM 4663 N N . TYR B 2 145 ? 102.16100 78.03800 128.00800 1.000 512.96000 145 TYR B N 1
ATOM 4664 C CA . TYR B 2 145 ? 102.70300 78.80900 126.90600 1.000 512.96000 145 TYR B CA 1
ATOM 4665 C C . TYR B 2 145 ? 102.31200 78.14300 125.60600 1.000 512.96000 145 TYR B C 1
ATOM 4666 O O . TYR B 2 145 ? 102.62600 76.97200 125.38800 1.000 512.96000 145 TYR B O 1
ATOM 4675 N N . TYR B 2 146 ? 101.59300 78.87000 124.77300 1.000 621.95000 146 TYR B N 1
ATOM 4676 C CA . TYR B 2 146 ? 101.15100 78.34000 123.50100 1.000 621.95000 146 TYR B CA 1
ATOM 4677 C C . TYR B 2 146 ? 102.05400 78.80500 122.37000 1.000 621.95000 146 TYR B C 1
ATOM 4678 O O . TYR B 2 146 ? 102.62300 79.89800 122.41100 1.000 621.95000 146 TYR B O 1
ATOM 4687 N N . ALA B 2 147 ? 102.17200 77.95800 121.35500 1.000 642.75000 147 ALA B N 1
ATOM 4688 C CA . ALA B 2 147 ? 102.98600 78.25200 120.19000 1.000 642.75000 147 ALA B CA 1
ATOM 4689 C C . ALA B 2 147 ? 102.11500 78.91600 119.12500 1.000 642.75000 147 ALA B C 1
ATOM 4690 O O . ALA B 2 147 ? 100.99200 79.35500 119.38900 1.000 642.75000 147 ALA B O 1
ATOM 4692 N N . GLY B 2 148 ? 102.64500 79.00800 117.91100 1.000 638.56000 148 GLY B N 1
ATOM 4693 C CA . GLY B 2 148 ? 101.97800 79.66400 116.81100 1.000 638.56000 148 GLY B CA 1
ATOM 4694 C C . GLY B 2 148 ? 100.70600 78.98000 116.33700 1.000 638.56000 148 GLY B C 1
ATOM 4695 O O . GLY B 2 148 ? 99.60500 79.51800 116.49900 1.000 638.56000 148 GLY B O 1
ATOM 4696 N N . PRO B 2 149 ? 100.82700 77.76600 115.73300 1.000 640.18000 149 PRO B N 1
ATOM 4697 C CA . PRO B 2 149 ? 99.63100 77.09900 115.19700 1.000 640.18000 149 PRO B CA 1
ATOM 4698 C C . PRO B 2 149 ? 98.71300 76.58100 116.28300 1.000 640.18000 149 PRO B C 1
ATOM 4699 O O . PRO B 2 149 ? 98.98400 75.57300 116.94300 1.000 640.18000 149 PRO B O 1
ATOM 4703 N N . ILE B 2 150 ? 97.59700 77.28200 116.46000 1.000 637.18000 150 ILE B N 1
ATOM 4704 C CA . ILE B 2 150 ? 96.62600 76.90200 117.47600 1.000 637.18000 150 ILE B CA 1
ATOM 4705 C C . ILE B 2 150 ? 95.19600 76.84700 116.96100 1.000 637.18000 150 ILE B C 1
ATOM 4706 O O . ILE B 2 150 ? 94.34300 76.18200 117.58100 1.000 637.18000 150 ILE B O 1
ATOM 4711 N N . ARG B 2 151 ? 94.87900 77.46900 115.82300 1.000 552.29000 151 ARG B N 1
ATOM 4712 C CA . ARG B 2 151 ? 93.49300 77.52700 115.37300 1.000 552.29000 151 ARG B CA 1
ATOM 4713 C C . ARG B 2 151 ? 92.99700 76.17700 114.85500 1.000 552.29000 151 ARG B C 1
ATOM 4714 O O . ARG B 2 151 ? 91.82200 75.84100 115.04100 1.000 552.29000 151 ARG B O 1
ATOM 4722 N N . SER B 2 152 ? 93.87800 75.36600 114.25500 1.000 499.68000 152 SER B N 1
ATOM 4723 C CA . SER B 2 152 ? 93.47800 74.08300 113.68200 1.000 499.68000 152 SER B CA 1
ATOM 4724 C C . SER B 2 152 ? 93.43700 72.96300 114.70000 1.000 499.68000 152 SER B C 1
ATOM 4725 O O . SER B 2 152 ? 93.48100 71.78900 114.31100 1.000 499.68000 152 SER B O 1
ATOM 4728 N N . SER B 2 153 ? 93.39100 73.29200 115.98700 1.000 522.40000 153 SER B N 1
ATOM 4729 C CA . SER B 2 153 ? 93.35100 72.30100 117.04700 1.000 522.40000 153 SER B CA 1
ATOM 4730 C C . SER B 2 153 ? 91.96500 72.09500 117.65800 1.000 522.40000 153 SER B C 1
ATOM 4731 O O . SER B 2 153 ? 91.81100 71.21700 118.51200 1.000 522.40000 153 SER B O 1
ATOM 4734 N N . GLY B 2 154 ? 90.95700 72.87300 117.26200 1.000 451.00000 154 GLY B N 1
ATOM 4735 C CA . GLY B 2 154 ? 89.62600 72.71800 117.83200 1.000 451.00000 154 GLY B CA 1
ATOM 4736 C C . GLY B 2 154 ? 89.42900 73.43400 119.15600 1.000 451.00000 154 GLY B C 1
ATOM 4737 O O . GLY B 2 154 ? 90.33700 73.45300 119.98100 1.000 451.00000 154 GLY B O 1
ATOM 4738 N N . GLY B 2 155 ? 88.23300 73.96900 119.40900 1.000 398.32000 155 GLY B N 1
ATOM 4739 C CA . GLY B 2 155 ? 87.99300 74.71500 120.63400 1.000 398.32000 155 GLY B CA 1
ATOM 4740 C C . GLY B 2 155 ? 87.72600 73.88000 121.86800 1.000 398.32000 155 GLY B C 1
ATOM 4741 O O . GLY B 2 155 ? 87.87200 74.38200 122.98300 1.000 398.32000 155 GLY B O 1
ATOM 4742 N N . THR B 2 156 ? 87.38900 72.60400 121.70600 1.000 413.46000 156 THR B N 1
ATOM 4743 C CA . THR B 2 156 ? 87.06500 71.77700 122.86500 1.000 413.46000 156 THR B CA 1
ATOM 4744 C C . THR B 2 156 ? 88.30400 71.42700 123.67000 1.000 413.46000 156 THR B C 1
ATOM 4745 O O . THR B 2 156 ? 88.37100 71.71400 124.87200 1.000 413.46000 156 THR B O 1
ATOM 4749 N N . ALA B 2 157 ? 89.27400 70.77000 123.02200 1.000 427.59000 157 ALA B N 1
ATOM 4750 C CA . ALA B 2 157 ? 90.47800 70.29600 123.70100 1.000 427.59000 157 ALA B CA 1
ATOM 4751 C C . ALA B 2 157 ? 91.24300 71.45000 124.32500 1.000 427.59000 157 ALA B C 1
ATOM 4752 O O . ALA B 2 157 ? 91.81200 71.30300 125.41500 1.000 427.59000 157 ALA B O 1
ATOM 4754 N N . GLN B 2 158 ? 91.26000 72.60400 123.63700 1.000 429.38000 158 GLN B N 1
ATOM 4755 C CA . GLN B 2 158 ? 91.89900 73.81500 124.14600 1.000 429.38000 158 GLN B CA 1
ATOM 4756 C C . GLN B 2 158 ? 91.34500 74.21800 125.49600 1.000 429.38000 158 GLN B C 1
ATOM 4757 O O . GLN B 2 158 ? 92.07100 74.75500 126.33600 1.000 429.38000 158 GLN B O 1
ATOM 4763 N N . ALA B 2 159 ? 90.07500 73.92400 125.73300 1.000 456.02000 159 ALA B N 1
ATOM 4764 C CA . ALA B 2 159 ? 89.50400 74.14900 127.04400 1.000 456.02000 159 ALA B CA 1
ATOM 4765 C C . ALA B 2 159 ? 89.87000 73.03200 128.01600 1.000 456.02000 159 ALA B C 1
ATOM 4766 O O . ALA B 2 159 ? 90.26900 73.31200 129.15700 1.000 456.02000 159 ALA B O 1
ATOM 4768 N N . LEU B 2 160 ? 89.83100 71.77900 127.53400 1.000 476.60000 160 LEU B N 1
ATOM 4769 C CA . LEU B 2 160 ? 90.05200 70.59900 128.37600 1.000 476.60000 160 LEU B CA 1
ATOM 4770 C C . LEU B 2 160 ? 91.41400 70.60200 129.06100 1.000 476.60000 160 LEU B C 1
ATOM 4771 O O . LEU B 2 160 ? 91.52400 70.19100 130.22600 1.000 476.60000 160 LEU B O 1
ATOM 4776 N N . SER B 2 161 ? 92.43400 71.11900 128.37100 1.000 439.56000 161 SER B N 1
ATOM 4777 C CA . SER B 2 161 ? 93.77900 71.26700 128.92100 1.000 439.56000 161 SER B CA 1
ATOM 4778 C C . SER B 2 161 ? 93.79000 72.03600 130.23800 1.000 439.56000 161 SER B C 1
ATOM 4779 O O . SER B 2 161 ? 94.43700 71.61600 131.20700 1.000 439.56000 161 SER B O 1
ATOM 4782 N N . VAL B 2 162 ? 93.06400 73.16000 130.27800 1.000 431.06000 162 VAL B N 1
ATOM 4783 C CA . VAL B 2 162 ? 92.93200 73.96400 131.49400 1.000 431.06000 162 VAL B CA 1
ATOM 4784 C C . VAL B 2 162 ? 92.36600 73.14300 132.64200 1.000 431.06000 162 VAL B C 1
ATOM 4785 O O . VAL B 2 162 ? 92.83300 73.24800 133.78800 1.000 431.06000 162 VAL B O 1
ATOM 4789 N N . LEU B 2 163 ? 91.33800 72.33300 132.34800 1.000 394.46000 163 LEU B N 1
ATOM 4790 C CA . LEU B 2 163 ? 90.76800 71.43300 133.34400 1.000 394.46000 163 LEU B CA 1
ATOM 4791 C C . LEU B 2 163 ? 91.83100 70.50400 133.89700 1.000 394.46000 163 LEU B C 1
ATOM 4792 O O . LEU B 2 163 ? 91.86500 70.23800 135.10700 1.000 394.46000 163 LEU B O 1
ATOM 4797 N N . VAL B 2 164 ? 92.70300 70.01000 133.00700 1.000 427.26000 164 VAL B N 1
ATOM 4798 C CA . VAL B 2 164 ? 93.82800 69.18200 133.41100 1.000 427.26000 164 VAL B CA 1
ATOM 4799 C C . VAL B 2 164 ? 94.69300 69.94600 134.39700 1.000 427.26000 164 VAL B C 1
ATOM 4800 O O . VAL B 2 164 ? 95.11600 69.39700 135.42100 1.000 427.26000 164 VAL B O 1
ATOM 4804 N N . GLY B 2 165 ? 94.92500 71.24000 134.11300 1.000 372.73000 165 GLY B N 1
ATOM 4805 C CA . GLY B 2 165 ? 95.66400 72.09400 135.02900 1.000 372.73000 165 GLY B CA 1
ATOM 4806 C C . GLY B 2 165 ? 95.00000 72.18100 136.38400 1.000 372.73000 165 GLY B C 1
ATOM 4807 O O . GLY B 2 165 ? 95.67900 72.24600 137.41400 1.000 372.73000 165 GLY B O 1
ATOM 4808 N N . ASP B 2 166 ? 93.65700 72.18900 136.39000 1.000 349.87000 166 ASP B N 1
ATOM 4809 C CA . ASP B 2 166 ? 92.90000 72.18800 137.63200 1.000 349.87000 166 ASP B CA 1
ATOM 4810 C C . ASP B 2 166 ? 93.24700 70.96200 138.46100 1.000 349.87000 166 ASP B C 1
ATOM 4811 O O . ASP B 2 166 ? 93.26800 71.02300 139.69100 1.000 349.87000 166 ASP B O 1
ATOM 4816 N N . TYR B 2 167 ? 93.58700 69.86200 137.79100 1.000 406.41000 167 TYR B N 1
ATOM 4817 C CA . TYR B 2 167 ? 94.04500 68.67300 138.47900 1.000 406.41000 167 TYR B CA 1
ATOM 4818 C C . TYR B 2 167 ? 95.51000 68.77500 138.83900 1.000 406.41000 167 TYR B C 1
ATOM 4819 O O . TYR B 2 167 ? 95.92600 68.23800 139.87300 1.000 406.41000 167 TYR B O 1
ATOM 4828 N N . VAL B 2 168 ? 96.29500 69.40500 137.95800 1.000 412.10000 168 VAL B N 1
ATOM 4829 C CA . VAL B 2 168 ? 97.74000 69.51000 138.15000 1.000 412.10000 168 VAL B CA 1
ATOM 4830 C C . VAL B 2 168 ? 98.02800 70.23400 139.44100 1.000 412.10000 168 VAL B C 1
ATOM 4831 O O . VAL B 2 168 ? 98.75000 69.73800 140.31500 1.000 412.10000 168 VAL B O 1
ATOM 4835 N N . ARG B 2 169 ? 97.49500 71.45100 139.54600 1.000 401.81000 169 ARG B N 1
ATOM 4836 C CA . ARG B 2 169 ? 97.61800 72.21400 140.76700 1.000 401.81000 169 ARG B CA 1
ATOM 4837 C C . ARG B 2 169 ? 96.94400 71.49100 141.92200 1.000 401.81000 169 ARG B C 1
ATOM 4838 O O . ARG B 2 169 ? 97.27400 71.75400 143.07900 1.000 401.81000 169 ARG B O 1
ATOM 4846 N N . ARG B 2 170 ? 96.02000 70.56700 141.62300 1.000 412.74000 170 ARG B N 1
ATOM 4847 C CA . ARG B 2 170 ? 95.41600 69.76600 142.66300 1.000 412.74000 170 ARG B CA 1
ATOM 4848 C C . ARG B 2 170 ? 96.39500 68.71500 143.13200 1.000 412.74000 170 ARG B C 1
ATOM 4849 O O . ARG B 2 170 ? 96.42500 68.37300 144.31800 1.000 412.74000 170 ARG B O 1
ATOM 4857 N N . LYS B 2 171 ? 97.22900 68.22100 142.22600 1.000 463.82000 171 LYS B N 1
ATOM 4858 C CA . LYS B 2 171 ? 98.17000 67.19800 142.63600 1.000 463.82000 171 LYS B CA 1
ATOM 4859 C C . LYS B 2 171 ? 99.50100 67.79300 143.05900 1.000 463.82000 171 LYS B C 1
ATOM 4860 O O . LYS B 2 171 ? 100.10200 67.32600 144.03300 1.000 463.82000 171 LYS B O 1
ATOM 4866 N N . LEU B 2 172 ? 99.97900 68.82100 142.36300 1.000 468.73000 172 LEU B N 1
ATOM 4867 C CA . LEU B 2 172 ? 101.25100 69.40600 142.76200 1.000 468.73000 172 LEU B CA 1
ATOM 4868 C C . LEU B 2 172 ? 101.08800 70.23500 144.02000 1.000 468.73000 172 LEU B C 1
ATOM 4869 O O . LEU B 2 172 ? 101.87400 70.11400 144.96500 1.000 468.73000 172 LEU B O 1
ATOM 4874 N N . GLY B 2 173 ? 100.07800 71.09000 144.04100 1.000 535.36000 173 GLY B N 1
ATOM 4875 C CA . GLY B 2 173 ? 99.85600 71.92000 145.19800 1.000 535.36000 173 GLY B CA 1
ATOM 4876 C C . GLY B 2 173 ? 99.96700 73.38200 144.84400 1.000 535.36000 173 GLY B C 1
ATOM 4877 O O . GLY B 2 173 ? 100.31200 74.20900 145.69300 1.000 535.36000 173 GLY B O 1
ATOM 4878 N N . LEU B 2 174 ? 99.67700 73.72300 143.59300 1.000 470.61000 174 LEU B N 1
ATOM 4879 C CA . LEU B 2 174 ? 99.77100 75.11300 143.17800 1.000 470.61000 174 LEU B CA 1
ATOM 4880 C C . LEU B 2 174 ? 98.51900 75.84200 143.64000 1.000 470.61000 174 LEU B C 1
ATOM 4881 O O . LEU B 2 174 ? 97.67000 75.30500 144.35400 1.000 470.61000 174 LEU B O 1
ATOM 4886 N N . ASP B 2 175 ? 98.35800 77.06600 143.19000 1.000 513.78000 175 ASP B N 1
ATOM 4887 C CA . ASP B 2 175 ? 97.21800 77.84300 143.60300 1.000 513.78000 175 ASP B CA 1
ATOM 4888 C C . ASP B 2 175 ? 96.60000 78.41500 142.34800 1.000 513.78000 175 ASP B C 1
ATOM 4889 O O . ASP B 2 175 ? 97.18200 78.39200 141.26200 1.000 513.78000 175 ASP B O 1
ATOM 4894 N N . ARG B 2 176 ? 95.39900 78.92000 142.52700 1.000 497.36000 176 ARG B N 1
ATOM 4895 C CA . ARG B 2 176 ? 94.65400 79.49400 141.43800 1.000 497.36000 176 ARG B CA 1
ATOM 4896 C C . ARG B 2 176 ? 95.25600 80.84100 141.07000 1.000 497.36000 176 ARG B C 1
ATOM 4897 O O . ARG B 2 176 ? 95.82800 81.54900 141.90300 1.000 497.36000 176 ARG B O 1
ATOM 4905 N N . PHE B 2 177 ? 95.19000 81.14600 139.78300 1.000 515.00000 177 PHE B N 1
ATOM 4906 C CA . PHE B 2 177 ? 95.68200 82.40500 139.26100 1.000 515.00000 177 PHE B CA 1
ATOM 4907 C C . PHE B 2 177 ? 94.69600 83.52700 139.52900 1.000 515.00000 177 PHE B C 1
ATOM 4908 O O . PHE B 2 177 ? 93.48500 83.35900 139.36900 1.000 515.00000 177 PHE B O 1
ATOM 4916 N N . LYS B 2 178 ? 95.23000 84.68400 139.92700 1.000 544.42000 178 LYS B N 1
ATOM 4917 C CA . LYS B 2 178 ? 94.41000 85.85300 140.22900 1.000 544.42000 178 LYS B CA 1
ATOM 4918 C C . LYS B 2 178 ? 94.64200 86.93900 139.19800 1.000 544.42000 178 LYS B C 1
ATOM 4919 O O . LYS B 2 178 ? 95.63800 87.67600 139.28900 1.000 544.42000 178 LYS B O 1
ATOM 4925 N N . PRO B 2 179 ? 93.78900 87.04700 138.17800 1.000 513.37000 179 PRO B N 1
ATOM 4926 C CA . PRO B 2 179 ? 93.96600 88.10900 137.18800 1.000 513.37000 179 PRO B CA 1
ATOM 4927 C C . PRO B 2 179 ? 93.70000 89.46000 137.82800 1.000 513.37000 179 PRO B C 1
ATOM 4928 O O . PRO B 2 179 ? 92.68300 89.66200 138.49400 1.000 513.37000 179 PRO B O 1
ATOM 4932 N N . SER B 2 180 ? 94.62100 90.38600 137.61900 1.000 602.20000 180 SER B N 1
ATOM 4933 C CA . SER B 2 180 ? 94.45200 91.72300 138.14700 1.000 602.20000 180 SER B CA 1
ATOM 4934 C C . SER B 2 180 ? 93.57200 92.50200 137.18100 1.000 602.20000 180 SER B C 1
ATOM 4935 O O . SER B 2 180 ? 93.08900 91.97200 136.17600 1.000 602.20000 180 SER B O 1
ATOM 4938 N N . ASP B 2 181 ? 93.34600 93.77500 137.49300 1.000 680.00000 181 ASP B N 1
ATOM 4939 C CA . ASP B 2 181 ? 92.50000 94.60100 136.63900 1.000 680.00000 181 ASP B CA 1
ATOM 4940 C C . ASP B 2 181 ? 93.17500 94.86400 135.29700 1.000 680.00000 181 ASP B C 1
ATOM 4941 O O . ASP B 2 181 ? 92.52300 94.80100 134.24500 1.000 680.00000 181 ASP B O 1
ATOM 4946 N N . GLU B 2 182 ? 94.47700 95.15100 135.32100 1.000 701.82000 182 GLU B N 1
ATOM 4947 C CA . GLU B 2 182 ? 95.21900 95.43200 134.09600 1.000 701.82000 182 GLU B CA 1
ATOM 4948 C C . GLU B 2 182 ? 95.28800 94.20900 133.19000 1.000 701.82000 182 GLU B C 1
ATOM 4949 O O . GLU B 2 182 ? 95.22100 94.33600 131.95800 1.000 701.82000 182 GLU B O 1
ATOM 4955 N N . HIS B 2 183 ? 95.40400 93.01700 133.78300 1.000 703.31000 183 HIS B N 1
ATOM 4956 C CA . HIS B 2 183 ? 95.45100 91.79700 132.98600 1.000 703.31000 183 HIS B CA 1
ATOM 4957 C C . HIS B 2 183 ? 94.11800 91.53400 132.30000 1.000 703.31000 183 HIS B C 1
ATOM 4958 O O . HIS B 2 183 ? 94.08600 91.20600 131.10700 1.000 703.31000 183 HIS B O 1
ATOM 4965 N N . ILE B 2 184 ? 93.01200 91.70700 133.03100 1.000 717.80000 184 ILE B N 1
ATOM 4966 C CA . ILE B 2 184 ? 91.68600 91.47200 132.46500 1.000 717.80000 184 ILE B CA 1
ATOM 4967 C C . ILE B 2 184 ? 91.37400 92.48500 131.36800 1.000 717.80000 184 ILE B C 1
ATOM 4968 O O . ILE B 2 184 ? 90.91900 92.11200 130.28000 1.000 717.80000 184 ILE B O 1
ATOM 4973 N N . GLU B 2 185 ? 91.62700 93.77400 131.63100 1.000 777.72000 185 GLU B N 1
ATOM 4974 C CA . GLU B 2 185 ? 91.38400 94.80800 130.62300 1.000 777.72000 185 GLU B CA 1
ATOM 4975 C C . GLU B 2 185 ? 92.26800 94.62800 129.39300 1.000 777.72000 185 GLU B C 1
ATOM 4976 O O . GLU B 2 185 ? 91.84700 94.93100 128.26900 1.000 777.72000 185 GLU B O 1
ATOM 4982 N N . ARG B 2 186 ? 93.50800 94.17400 129.59100 1.000 761.09000 186 ARG B N 1
ATOM 4983 C CA . ARG B 2 186 ? 94.37700 93.91700 128.44900 1.000 761.09000 186 ARG B CA 1
ATOM 4984 C C . ARG B 2 186 ? 93.86000 92.74700 127.62300 1.000 761.09000 186 ARG B C 1
ATOM 4985 O O . ARG B 2 186 ? 93.91400 92.78600 126.38900 1.000 761.09000 186 ARG B O 1
ATOM 4993 N N . MET B 2 187 ? 93.34800 91.70200 128.28600 1.000 818.28000 187 MET B N 1
ATOM 4994 C CA . MET B 2 187 ? 92.78300 90.56800 127.55500 1.000 818.28000 187 MET B CA 1
ATOM 4995 C C . MET B 2 187 ? 91.51300 90.95200 126.80900 1.000 818.28000 187 MET B C 1
ATOM 4996 O O . MET B 2 187 ? 91.28800 90.47900 125.68900 1.000 818.28000 187 MET B O 1
ATOM 5001 N N . VAL B 2 188 ? 90.66800 91.78800 127.42100 1.000 818.66000 188 VAL B N 1
ATOM 5002 C CA . VAL B 2 188 ? 89.46900 92.28700 126.74900 1.000 818.66000 188 VAL B CA 1
ATOM 5003 C C . VAL B 2 188 ? 89.86200 93.12800 125.54200 1.000 818.66000 188 VAL B C 1
ATOM 5004 O O . VAL B 2 188 ? 89.24900 93.03200 124.46600 1.000 818.66000 188 VAL B O 1
ATOM 5008 N N . GLU B 2 189 ? 90.91400 93.93900 125.69700 1.000 813.72000 189 GLU B N 1
ATOM 5009 C CA . GLU B 2 189 ? 91.43500 94.71900 124.58200 1.000 813.72000 189 GLU B CA 1
ATOM 5010 C C . GLU B 2 189 ? 91.95200 93.80900 123.47000 1.000 813.72000 189 GLU B C 1
ATOM 5011 O O . GLU B 2 189 ? 91.76000 94.09700 122.28200 1.000 813.72000 189 GLU B O 1
ATOM 5017 N N . GLU B 2 190 ? 92.56800 92.68100 123.84200 1.000 785.20000 190 GLU B N 1
ATOM 5018 C CA . GLU B 2 190 ? 93.02000 91.71200 122.84700 1.000 785.20000 190 GLU B CA 1
ATOM 5019 C C . GLU B 2 190 ? 91.85400 91.00800 122.15600 1.000 785.20000 190 GLU B C 1
ATOM 5020 O O . GLU B 2 190 ? 91.96600 90.64600 120.97900 1.000 785.20000 190 GLU B O 1
ATOM 5026 N N . VAL B 2 191 ? 90.73800 90.79800 122.86100 1.000 785.98000 191 VAL B N 1
ATOM 5027 C CA . VAL B 2 191 ? 89.56400 90.19700 122.22900 1.000 785.98000 191 VAL B CA 1
ATOM 5028 C C . VAL B 2 191 ? 88.94000 91.16600 121.23400 1.000 785.98000 191 VAL B C 1
ATOM 5029 O O . VAL B 2 191 ? 88.54200 90.77500 120.13000 1.000 785.98000 191 VAL B O 1
ATOM 5033 N N . ASP B 2 192 ? 88.83100 92.44000 121.61300 1.000 738.31000 192 ASP B N 1
ATOM 5034 C CA . ASP B 2 192 ? 88.22200 93.41900 120.72300 1.000 738.31000 192 ASP B CA 1
ATOM 5035 C C . ASP B 2 192 ? 89.07800 93.67500 119.50000 1.000 738.31000 192 ASP B C 1
ATOM 5036 O O . ASP B 2 192 ? 88.57000 93.68000 118.38000 1.000 738.31000 192 ASP B O 1
ATOM 5041 N N . LEU B 2 193 ? 90.36600 93.93600 119.70300 1.000 746.35000 193 LEU B N 1
ATOM 5042 C CA . LEU B 2 193 ? 91.24200 94.20000 118.57100 1.000 746.35000 193 LEU B CA 1
ATOM 5043 C C . LEU B 2 193 ? 91.41700 92.95600 117.71400 1.000 746.35000 193 LEU B C 1
ATOM 5044 O O . LEU B 2 193 ? 91.45800 93.04900 116.48100 1.000 746.35000 193 LEU B O 1
ATOM 5049 N N . TYR B 2 194 ? 91.48300 91.78100 118.35000 1.000 783.26000 194 TYR B N 1
ATOM 5050 C CA . TYR B 2 194 ? 91.59300 90.53000 117.60700 1.000 783.26000 194 TYR B CA 1
ATOM 5051 C C . TYR B 2 194 ? 90.30000 90.23300 116.87400 1.000 783.26000 194 TYR B C 1
ATOM 5052 O O . TYR B 2 194 ? 90.30400 89.56700 115.83400 1.000 783.26000 194 TYR B O 1
ATOM 5061 N N . HIS B 2 195 ? 89.19900 90.76100 117.37800 1.000 704.41000 195 HIS B N 1
ATOM 5062 C CA . HIS B 2 195 ? 87.90500 90.49200 116.80300 1.000 704.41000 195 HIS B CA 1
ATOM 5063 C C . HIS B 2 195 ? 87.55100 91.48700 115.72400 1.000 704.41000 195 HIS B C 1
ATOM 5064 O O . HIS B 2 195 ? 86.85600 91.13300 114.77400 1.000 704.41000 195 HIS B O 1
ATOM 5071 N N . ARG B 2 196 ? 88.02400 92.71900 115.83900 1.000 656.95000 196 ARG B N 1
ATOM 5072 C CA . ARG B 2 196 ? 87.61400 93.73700 114.89200 1.000 656.95000 196 ARG B CA 1
ATOM 5073 C C . ARG B 2 196 ? 88.39400 93.63000 113.58700 1.000 656.95000 196 ARG B C 1
ATOM 5074 O O . ARG B 2 196 ? 87.83700 93.88600 112.51600 1.000 656.95000 196 ARG B O 1
ATOM 5082 N N . ALA B 2 197 ? 89.67500 93.25500 113.64600 1.000 725.91000 197 ALA B N 1
ATOM 5083 C CA . ALA B 2 197 ? 90.52500 93.29800 112.46500 1.000 725.91000 197 ALA B CA 1
ATOM 5084 C C . ALA B 2 197 ? 91.11500 91.96000 112.04800 1.000 725.91000 197 ALA B C 1
ATOM 5085 O O . ALA B 2 197 ? 91.09000 91.63500 110.85500 1.000 725.91000 197 ALA B O 1
ATOM 5087 N N . VAL B 2 198 ? 91.67300 91.18700 112.98400 1.000 738.43000 198 VAL B N 1
ATOM 5088 C CA . VAL B 2 198 ? 92.40300 89.97100 112.61700 1.000 738.43000 198 VAL B CA 1
ATOM 5089 C C . VAL B 2 198 ? 91.45400 88.90300 112.10000 1.000 738.43000 198 VAL B C 1
ATOM 5090 O O . VAL B 2 198 ? 91.56500 88.43500 110.96200 1.000 738.43000 198 VAL B O 1
ATOM 5094 N N . THR B 2 199 ? 90.52600 88.48200 112.94500 1.000 708.74000 199 THR B N 1
ATOM 5095 C CA . THR B 2 199 ? 89.60500 87.42200 112.59200 1.000 708.74000 199 THR B CA 1
ATOM 5096 C C . THR B 2 199 ? 88.28000 87.76700 113.24800 1.000 708.74000 199 THR B C 1
ATOM 5097 O O . THR B 2 199 ? 88.22900 88.08400 114.44000 1.000 708.74000 199 THR B O 1
ATOM 5101 N N . ARG B 2 200 ? 87.22100 87.71500 112.45500 1.000 748.88000 200 ARG B N 1
ATOM 5102 C CA . ARG B 2 200 ? 85.85700 87.97300 112.90600 1.000 748.88000 200 ARG B CA 1
ATOM 5103 C C . ARG B 2 200 ? 85.34100 86.68600 113.53200 1.000 748.88000 200 ARG B C 1
ATOM 5104 O O . ARG B 2 200 ? 84.98400 85.73800 112.82900 1.000 748.88000 200 ARG B O 1
ATOM 5112 N N . LEU B 2 201 ? 85.34700 86.62800 114.86300 1.000 752.27000 201 LEU B N 1
ATOM 5113 C CA . LEU B 2 201 ? 84.90700 85.43100 115.56300 1.000 752.27000 201 LEU B CA 1
ATOM 5114 C C . LEU B 2 201 ? 83.39000 85.27400 115.47500 1.000 752.27000 201 LEU B C 1
ATOM 5115 O O . LEU B 2 201 ? 82.66800 86.14300 114.97900 1.000 752.27000 201 LEU B O 1
ATOM 5120 N N . GLN B 2 202 ? 82.89400 84.16300 116.02200 1.000 705.86000 202 GLN B N 1
ATOM 5121 C CA . GLN B 2 202 ? 81.46100 83.89300 115.96600 1.000 705.86000 202 GLN B CA 1
ATOM 5122 C C . GLN B 2 202 ? 80.73100 84.59100 117.10000 1.000 705.86000 202 GLN B C 1
ATOM 5123 O O . GLN B 2 202 ? 79.81800 85.39300 116.87400 1.000 705.86000 202 GLN B O 1
ATOM 5129 N N . TYR B 2 203 ? 81.13500 84.32100 118.32500 1.000 585.76000 203 TYR B N 1
ATOM 5130 C CA . TYR B 2 203 ? 80.49300 84.91500 119.47600 1.000 585.76000 203 TYR B CA 1
ATOM 5131 C C . TYR B 2 203 ? 81.45800 85.93700 120.03900 1.000 585.76000 203 TYR B C 1
ATOM 5132 O O . TYR B 2 203 ? 82.61100 85.60600 120.32800 1.000 585.76000 203 TYR B O 1
ATOM 5141 N N . HIS B 2 204 ? 81.00000 87.17800 120.15700 1.000 681.24000 204 HIS B N 1
ATOM 5142 C CA . HIS B 2 204 ? 81.83700 88.23300 120.69800 1.000 681.24000 204 HIS B CA 1
ATOM 5143 C C . HIS B 2 204 ? 81.62900 88.30400 122.20800 1.000 681.24000 204 HIS B C 1
ATOM 5144 O O . HIS B 2 204 ? 80.51200 88.61000 122.65300 1.000 681.24000 204 HIS B O 1
ATOM 5151 N N . PRO B 2 205 ? 82.64000 87.99100 123.02100 1.000 659.85000 205 PRO B N 1
ATOM 5152 C CA . PRO B 2 205 ? 82.48300 88.00300 124.48600 1.000 659.85000 205 PRO B CA 1
ATOM 5153 C C . PRO B 2 205 ? 82.29100 89.39600 125.08600 1.000 659.85000 205 PRO B C 1
ATOM 5154 O O . PRO B 2 205 ? 82.64000 90.41600 124.48900 1.000 659.85000 205 PRO B O 1
ATOM 5158 N N . GLU B 2 206 ? 81.72000 89.42100 126.29700 1.000 542.34000 206 GLU B N 1
ATOM 5159 C CA . GLU B 2 206 ? 81.47400 90.64200 127.06100 1.000 542.34000 206 GLU B CA 1
ATOM 5160 C C . GLU B 2 206 ? 82.49700 90.79500 128.19000 1.000 542.34000 206 GLU B C 1
ATOM 5161 O O . GLU B 2 206 ? 83.07500 89.81400 128.65700 1.000 542.34000 206 GLU B O 1
ATOM 5167 N N . ALA B 2 207 ? 82.72900 92.04800 128.61000 1.000 472.73000 207 ALA B N 1
ATOM 5168 C CA . ALA B 2 207 ? 83.75300 92.34200 129.61100 1.000 472.73000 207 ALA B CA 1
ATOM 5169 C C . ALA B 2 207 ? 83.44600 91.70600 130.95500 1.000 472.73000 207 ALA B C 1
ATOM 5170 O O . ALA B 2 207 ? 84.37000 91.32300 131.68400 1.000 472.73000 207 ALA B O 1
ATOM 5172 N N . ASP B 2 208 ? 82.16500 91.58800 131.29800 1.000 490.07000 208 ASP B N 1
ATOM 5173 C CA . ASP B 2 208 ? 81.80800 91.04100 132.59800 1.000 490.07000 208 ASP B CA 1
ATOM 5174 C C . ASP B 2 208 ? 82.11700 89.54900 132.67200 1.000 490.07000 208 ASP B C 1
ATOM 5175 O O . ASP B 2 208 ? 82.66700 89.07400 133.66700 1.000 490.07000 208 ASP B O 1
ATOM 5180 N N . GLU B 2 209 ? 81.75900 88.79700 131.63100 1.000 559.09000 209 GLU B N 1
ATOM 5181 C CA . GLU B 2 209 ? 82.01000 87.36400 131.61800 1.000 559.09000 209 GLU B CA 1
ATOM 5182 C C . GLU B 2 209 ? 83.47200 87.01900 131.37200 1.000 559.09000 209 GLU B C 1
ATOM 5183 O O . GLU B 2 209 ? 83.91400 85.94000 131.76900 1.000 559.09000 209 GLU B O 1
ATOM 5189 N N . VAL B 2 210 ? 84.23100 87.89800 130.72700 1.000 507.67000 210 VAL B N 1
ATOM 5190 C CA . VAL B 2 210 ? 85.66000 87.66000 130.59000 1.000 507.67000 210 VAL B CA 1
ATOM 5191 C C . VAL B 2 210 ? 86.34100 87.95600 131.90600 1.000 507.67000 210 VAL B C 1
ATOM 5192 O O . VAL B 2 210 ? 87.26600 87.25200 132.32200 1.000 507.67000 210 VAL B O 1
ATOM 5196 N N . ARG B 2 211 ? 85.83300 88.96100 132.60500 1.000 472.10000 211 ARG B N 1
ATOM 5197 C CA . ARG B 2 211 ? 86.37800 89.32100 133.90000 1.000 472.10000 211 ARG B CA 1
ATOM 5198 C C . ARG B 2 211 ? 86.08300 88.23900 134.93000 1.000 472.10000 211 ARG B C 1
ATOM 5199 O O . ARG B 2 211 ? 87.00000 87.70900 135.57100 1.000 472.10000 211 ARG B O 1
ATOM 5207 N N . LEU B 2 212 ? 84.81200 87.86900 135.06700 1.000 460.34000 212 LEU B N 1
ATOM 5208 C CA . LEU B 2 212 ? 84.42200 86.85200 136.03300 1.000 460.34000 212 LEU B CA 1
ATOM 5209 C C . LEU B 2 212 ? 84.91700 85.47500 135.63200 1.000 460.34000 212 LEU B C 1
ATOM 5210 O O . LEU B 2 212 ? 85.53600 84.78000 136.44100 1.000 460.34000 212 LEU B O 1
ATOM 5215 N N . ALA B 2 213 ? 84.64600 85.07500 134.38600 1.000 414.40000 213 ALA B N 1
ATOM 5216 C CA . ALA B 2 213 ? 85.06600 83.76900 133.89100 1.000 414.40000 213 ALA B CA 1
ATOM 5217 C C . ALA B 2 213 ? 86.57100 83.61700 133.95000 1.000 414.40000 213 ALA B C 1
ATOM 5218 O O . ALA B 2 213 ? 87.06500 82.60300 134.44500 1.000 414.40000 213 ALA B O 1
ATOM 5220 N N . MET B 2 214 ? 87.30200 84.65300 133.52400 1.000 381.98000 214 MET B N 1
ATOM 5221 C CA . MET B 2 214 ? 88.75700 84.64700 133.61700 1.000 381.98000 214 MET B CA 1
ATOM 5222 C C . MET B 2 214 ? 89.21000 84.57300 135.05700 1.000 381.98000 214 MET B C 1
ATOM 5223 O O . MET B 2 214 ? 90.20900 83.91300 135.36700 1.000 381.98000 214 MET B O 1
ATOM 5228 N N . ARG B 2 215 ? 88.46200 85.20900 135.94800 1.000 474.34000 215 ARG B N 1
ATOM 5229 C CA . ARG B 2 215 ? 88.76400 85.10300 137.36000 1.000 474.34000 215 ARG B CA 1
ATOM 5230 C C . ARG B 2 215 ? 88.50400 83.68800 137.86600 1.000 474.34000 215 ARG B C 1
ATOM 5231 O O . ARG B 2 215 ? 89.18800 83.22400 138.78300 1.000 474.34000 215 ARG B O 1
ATOM 5239 N N . ASN B 2 216 ? 87.58600 82.95800 137.23200 1.000 403.80000 216 ASN B N 1
ATOM 5240 C CA . ASN B 2 216 ? 87.25800 81.60500 137.65500 1.000 403.80000 216 ASN B CA 1
ATOM 5241 C C . ASN B 2 216 ? 88.17100 80.55300 137.05700 1.000 403.80000 216 ASN B C 1
ATOM 5242 O O . ASN B 2 216 ? 88.11400 79.39200 137.47500 1.000 403.80000 216 ASN B O 1
ATOM 5247 N N . ILE B 2 217 ? 88.97900 80.92000 136.08100 1.000 413.25000 217 ILE B N 1
ATOM 5248 C CA . ILE B 2 217 ? 89.89800 79.96000 135.47100 1.000 413.25000 217 ILE B CA 1
ATOM 5249 C C . ILE B 2 217 ? 91.04900 79.68300 136.43200 1.000 413.25000 217 ILE B C 1
ATOM 5250 O O . ILE B 2 217 ? 91.68000 80.63600 136.92400 1.000 413.25000 217 ILE B O 1
ATOM 5255 N N . PRO B 2 218 ? 91.35200 78.40500 136.74300 1.000 445.57000 218 PRO B N 1
ATOM 5256 C CA . PRO B 2 218 ? 92.37800 78.10300 137.74800 1.000 445.57000 218 PRO B CA 1
ATOM 5257 C C . PRO B 2 218 ? 93.80700 78.47500 137.38300 1.000 445.57000 218 PRO B C 1
ATOM 5258 O O . PRO B 2 218 ? 94.50600 79.14000 138.15300 1.000 445.57000 218 PRO B O 1
ATOM 5262 N N . ILE B 2 219 ? 94.24900 78.04500 136.21800 1.000 512.25000 219 ILE B N 1
ATOM 5263 C CA . ILE B 2 219 ? 95.60600 78.26700 135.75500 1.000 512.25000 219 ILE B CA 1
ATOM 5264 C C . ILE B 2 219 ? 95.56300 79.32200 134.65100 1.000 512.25000 219 ILE B C 1
ATOM 5265 O O . ILE B 2 219 ? 94.50800 79.59800 134.07700 1.000 512.25000 219 ILE B O 1
ATOM 5270 N N . GLU B 2 220 ? 96.70200 79.95900 134.37500 1.000 581.87000 220 GLU B N 1
ATOM 5271 C CA . GLU B 2 220 ? 96.70800 80.99100 133.34500 1.000 581.87000 220 GLU B CA 1
ATOM 5272 C C . GLU B 2 220 ? 97.30700 80.41600 132.06700 1.000 581.87000 220 GLU B C 1
ATOM 5273 O O . GLU B 2 220 ? 98.10100 79.46800 132.08200 1.000 581.87000 220 GLU B O 1
ATOM 5279 N N . ILE B 2 221 ? 96.83100 80.94200 130.95200 1.000 569.95000 221 ILE B N 1
ATOM 5280 C CA . ILE B 2 221 ? 97.26900 80.54500 129.62600 1.000 569.95000 221 ILE B CA 1
ATOM 5281 C C . ILE B 2 221 ? 97.67500 81.78700 128.85200 1.000 569.95000 221 ILE B C 1
ATOM 5282 O O . ILE B 2 221 ? 97.03000 82.83600 128.96100 1.000 569.95000 221 ILE B O 1
ATOM 5287 N N . THR B 2 222 ? 98.76800 81.68600 128.11900 1.000 511.72000 222 THR B N 1
ATOM 5288 C CA . THR B 2 222 ? 99.26400 82.79300 127.32500 1.000 511.72000 222 THR B CA 1
ATOM 5289 C C . THR B 2 222 ? 100.11600 82.20300 126.21700 1.000 511.72000 222 THR B C 1
ATOM 5290 O O . THR B 2 222 ? 100.14200 80.98800 126.01400 1.000 511.72000 222 THR B O 1
ATOM 5294 N N . GLY B 2 223 ? 100.85700 83.05500 125.53600 1.000 538.72000 223 GLY B N 1
ATOM 5295 C CA . GLY B 2 223 ? 101.68300 82.56300 124.45800 1.000 538.72000 223 GLY B CA 1
ATOM 5296 C C . GLY B 2 223 ? 102.58000 83.67500 123.98900 1.000 538.72000 223 GLY B C 1
ATOM 5297 O O . GLY B 2 223 ? 102.58900 84.77800 124.54000 1.000 538.72000 223 GLY B O 1
ATOM 5298 N N . GLU B 2 224 ? 103.35000 83.35800 122.96500 1.000 647.89000 224 GLU B N 1
ATOM 5299 C CA . GLU B 2 224 ? 104.26800 84.32000 122.38300 1.000 647.89000 224 GLU B CA 1
ATOM 5300 C C . GLU B 2 224 ? 103.51100 85.24400 121.43300 1.000 647.89000 224 GLU B C 1
ATOM 5301 O O . GLU B 2 224 ? 102.28400 85.19700 121.31200 1.000 647.89000 224 GLU B O 1
ATOM 5307 N N . GLU B 2 225 ? 104.25400 86.06400 120.70300 1.000 726.12000 225 GLU B N 1
ATOM 5308 C CA . GLU B 2 225 ? 103.64900 86.99200 119.76500 1.000 726.12000 225 GLU B CA 1
ATOM 5309 C C . GLU B 2 225 ? 103.21700 86.19200 118.54600 1.000 726.12000 225 GLU B C 1
ATOM 5310 O O . GLU B 2 225 ? 104.02400 85.51700 117.89800 1.000 726.12000 225 GLU B O 1
ATOM 5316 N N . THR B 2 226 ? 101.92500 86.21400 118.27600 1.000 666.70000 226 THR B N 1
ATOM 5317 C CA . THR B 2 226 ? 101.37800 85.51200 117.13400 1.000 666.70000 226 THR B CA 1
ATOM 5318 C C . THR B 2 226 ? 101.02200 86.50200 116.04800 1.000 666.70000 226 THR B C 1
ATOM 5319 O O . THR B 2 226 ? 101.46700 86.36800 114.90500 1.000 666.70000 226 THR B O 1
ATOM 5323 N N . ASP B 2 227 ? 100.24000 87.50500 116.38900 1.000 692.33000 227 ASP B N 1
ATOM 5324 C CA . ASP B 2 227 ? 99.85600 88.52700 115.44300 1.000 692.33000 227 ASP B CA 1
ATOM 5325 C C . ASP B 2 227 ? 100.56700 89.81100 115.83900 1.000 692.33000 227 ASP B C 1
ATOM 5326 O O . ASP B 2 227 ? 100.56500 90.18900 117.01700 1.000 692.33000 227 ASP B O 1
ATOM 5331 N N . LYS B 2 228 ? 101.19000 90.47000 114.86000 1.000 685.48000 228 LYS B N 1
ATOM 5332 C CA . LYS B 2 228 ? 101.92900 91.70800 115.10200 1.000 685.48000 228 LYS B CA 1
ATOM 5333 C C . LYS B 2 228 ? 100.89300 92.81000 115.27200 1.000 685.48000 228 LYS B C 1
ATOM 5334 O O . LYS B 2 228 ? 100.61200 93.60600 114.37300 1.000 685.48000 228 LYS B O 1
ATOM 5340 N N . VAL B 2 229 ? 100.29400 92.83600 116.45400 1.000 754.40000 229 VAL B N 1
ATOM 5341 C CA . VAL B 2 229 ? 99.29500 93.82400 116.81200 1.000 754.40000 229 VAL B CA 1
ATOM 5342 C C . VAL B 2 229 ? 99.69300 94.36600 118.16600 1.000 754.40000 229 VAL B C 1
ATOM 5343 O O . VAL B 2 229 ? 99.67200 93.63900 119.16900 1.000 754.40000 229 VAL B O 1
ATOM 5347 N N . GLU B 2 230 ? 100.11700 95.61500 118.18200 1.000 762.16000 230 GLU B N 1
ATOM 5348 C CA . GLU B 2 230 ? 100.54000 96.25700 119.40400 1.000 762.16000 230 GLU B CA 1
ATOM 5349 C C . GLU B 2 230 ? 99.34300 96.52000 120.29900 1.000 762.16000 230 GLU B C 1
ATOM 5350 O O . GLU B 2 230 ? 98.21700 96.69700 119.83000 1.000 762.16000 230 GLU B O 1
ATOM 5356 N N . VAL B 2 231 ? 99.59100 96.54600 121.60100 1.000 720.28000 231 VAL B N 1
ATOM 5357 C CA . VAL B 2 231 ? 98.52400 96.77200 122.56000 1.000 720.28000 231 VAL B CA 1
ATOM 5358 C C . VAL B 2 231 ? 98.84500 98.03400 123.34300 1.000 720.28000 231 VAL B C 1
ATOM 5359 O O . VAL B 2 231 ? 99.97500 98.52700 123.34100 1.000 720.28000 231 VAL B O 1
ATOM 5363 N N . SER B 2 232 ? 97.82800 98.55400 124.02900 1.000 750.38000 232 SER B N 1
ATOM 5364 C CA . SER B 2 232 ? 98.03600 99.76900 124.80300 1.000 750.38000 232 SER B CA 1
ATOM 5365 C C . SER B 2 232 ? 98.68400 99.42100 126.12400 1.000 750.38000 232 SER B C 1
ATOM 5366 O O . SER B 2 232 ? 99.60300 100.11300 126.57300 1.000 750.38000 232 SER B O 1
ATOM 5369 N N . HIS B 2 233 ? 98.19900 98.36400 126.75800 1.000 756.91000 233 HIS B N 1
ATOM 5370 C CA . HIS B 2 233 ? 98.73100 97.94100 128.04200 1.000 756.91000 233 HIS B CA 1
ATOM 5371 C C . HIS B 2 233 ? 100.08000 97.28700 127.79200 1.000 756.91000 233 HIS B C 1
ATOM 5372 O O . HIS B 2 233 ? 100.16400 96.11400 127.42100 1.000 756.91000 233 HIS B O 1
ATOM 5379 N N . ARG B 2 234 ? 101.14200 98.05400 127.99700 1.000 790.89000 234 ARG B N 1
ATOM 5380 C CA . ARG B 2 234 ? 102.50900 97.59700 127.81400 1.000 790.89000 234 ARG B CA 1
ATOM 5381 C C . ARG B 2 234 ? 103.18300 97.42600 129.16600 1.000 790.89000 234 ARG B C 1
ATOM 5382 O O . ARG B 2 234 ? 102.80400 98.08600 130.14000 1.000 790.89000 234 ARG B O 1
ATOM 5390 N N . ASN B 2 235 ? 104.19400 96.54500 129.19900 1.000 824.12000 235 ASN B N 1
ATOM 5391 C CA . ASN B 2 235 ? 104.98600 96.22100 130.39200 1.000 824.12000 235 ASN B CA 1
ATOM 5392 C C . ASN B 2 235 ? 104.07100 95.74800 131.51800 1.000 824.12000 235 ASN B C 1
ATOM 5393 O O . ASN B 2 235 ? 104.05900 96.28700 132.62500 1.000 824.12000 235 ASN B O 1
ATOM 5398 N N . VAL B 2 236 ? 103.31000 94.70800 131.21300 1.000 774.16000 236 VAL B N 1
ATOM 5399 C CA . VAL B 2 236 ? 102.36900 94.17800 132.18600 1.000 774.16000 236 VAL B CA 1
ATOM 5400 C C . VAL B 2 236 ? 103.08000 93.10500 132.99100 1.000 774.16000 236 VAL B C 1
ATOM 5401 O O . VAL B 2 236 ? 103.74000 92.23200 132.40700 1.000 774.16000 236 VAL B O 1
ATOM 5405 N N . PRO B 2 237 ? 103.03900 93.18800 134.32200 1.000 752.28000 237 PRO B N 1
ATOM 5406 C CA . PRO B 2 237 ? 103.67300 92.16000 135.14900 1.000 752.28000 237 PRO B CA 1
ATOM 5407 C C . PRO B 2 237 ? 102.98600 90.82200 134.94900 1.000 752.28000 237 PRO B C 1
ATOM 5408 O O . PRO B 2 237 ? 101.75900 90.72600 134.92700 1.000 752.28000 237 PRO B O 1
ATOM 5412 N N . GLY B 2 238 ? 103.79700 89.79000 134.78500 1.000 727.74000 238 GLY B N 1
ATOM 5413 C CA . GLY B 2 238 ? 103.29200 88.46300 134.56700 1.000 727.74000 238 GLY B CA 1
ATOM 5414 C C . GLY B 2 238 ? 103.09700 88.13100 133.10900 1.000 727.74000 238 GLY B C 1
ATOM 5415 O O . GLY B 2 238 ? 102.81700 86.97000 132.78400 1.000 727.74000 238 GLY B O 1
ATOM 5416 N N . VAL B 2 239 ? 103.23700 89.11400 132.22000 1.000 771.19000 239 VAL B N 1
ATOM 5417 C CA . VAL B 2 239 ? 103.09000 88.91700 130.78600 1.000 771.19000 239 VAL B CA 1
ATOM 5418 C C . VAL B 2 239 ? 104.43800 89.20100 130.14700 1.000 771.19000 239 VAL B C 1
ATOM 5419 O O . VAL B 2 239 ? 105.06900 90.22200 130.44300 1.000 771.19000 239 VAL B O 1
ATOM 5423 N N . GLU B 2 240 ? 104.86700 88.30500 129.26400 1.000 792.50000 240 GLU B N 1
ATOM 5424 C CA . GLU B 2 240 ? 106.19900 88.41900 128.69100 1.000 792.50000 240 GLU B CA 1
ATOM 5425 C C . GLU B 2 240 ? 106.23900 89.36800 127.49900 1.000 792.50000 240 GLU B C 1
ATOM 5426 O O . GLU B 2 240 ? 107.17500 90.16200 127.36800 1.000 792.50000 240 GLU B O 1
ATOM 5432 N N . THR B 2 241 ? 105.23100 89.31500 126.63800 1.000 795.89000 241 THR B N 1
ATOM 5433 C CA . THR B 2 241 ? 105.18800 90.11100 125.42200 1.000 795.89000 241 THR B CA 1
ATOM 5434 C C . THR B 2 241 ? 104.09900 91.17000 125.48800 1.000 795.89000 241 THR B C 1
ATOM 5435 O O . THR B 2 241 ? 103.21500 91.13900 126.34400 1.000 795.89000 241 THR B O 1
ATOM 5439 N N . ASN B 2 242 ? 104.18400 92.12400 124.57200 1.000 783.88000 242 ASN B N 1
ATOM 5440 C CA . ASN B 2 242 ? 103.22400 93.21200 124.48100 1.000 783.88000 242 ASN B CA 1
ATOM 5441 C C . ASN B 2 242 ? 102.56000 93.22900 123.11300 1.000 783.88000 242 ASN B C 1
ATOM 5442 O O . ASN B 2 242 ? 102.31100 94.28100 122.52200 1.000 783.88000 242 ASN B O 1
ATOM 5447 N N . HIS B 2 243 ? 102.27600 92.04800 122.60400 1.000 735.89000 243 HIS B N 1
ATOM 5448 C CA . HIS B 2 243 ? 101.65300 91.86900 121.31300 1.000 735.89000 243 HIS B CA 1
ATOM 5449 C C . HIS B 2 243 ? 100.37600 91.08800 121.47000 1.000 735.89000 243 HIS B C 1
ATOM 5450 O O . HIS B 2 243 ? 99.92700 90.77800 122.57300 1.000 735.89000 243 HIS B O 1
ATOM 5457 N N . LEU B 2 244 ? 99.79300 90.79200 120.33200 1.000 690.27000 244 LEU B N 1
ATOM 5458 C CA . LEU B 2 244 ? 98.55900 90.05000 120.29000 1.000 690.27000 244 LEU B CA 1
ATOM 5459 C C . LEU B 2 244 ? 98.85100 88.56400 120.28600 1.000 690.27000 244 LEU B C 1
ATOM 5460 O O . LEU B 2 244 ? 99.62700 88.07200 119.46100 1.000 690.27000 244 LEU B O 1
ATOM 5465 N N . ARG B 2 245 ? 98.24300 87.86700 121.21900 1.000 597.11000 245 ARG B N 1
ATOM 5466 C CA . ARG B 2 245 ? 98.40100 86.43300 121.36900 1.000 597.11000 245 ARG B CA 1
ATOM 5467 C C . ARG B 2 245 ? 97.12300 85.81500 120.84200 1.000 597.11000 245 ARG B C 1
ATOM 5468 O O . ARG B 2 245 ? 96.07300 85.91700 121.48400 1.000 597.11000 245 ARG B O 1
ATOM 5476 N N . GLY B 2 246 ? 97.20800 85.18400 119.67200 1.000 639.55000 246 GLY B N 1
ATOM 5477 C CA . GLY B 2 246 ? 96.03300 84.54000 119.12200 1.000 639.55000 246 GLY B CA 1
ATOM 5478 C C . GLY B 2 246 ? 95.64600 83.30000 119.89500 1.000 639.55000 246 GLY B C 1
ATOM 5479 O O . GLY B 2 246 ? 94.45700 82.97200 119.99600 1.000 639.55000 246 GLY B O 1
ATOM 5480 N N . GLY B 2 247 ? 96.63400 82.61800 120.47700 1.000 638.92000 247 GLY B N 1
ATOM 5481 C CA . GLY B 2 247 ? 96.34400 81.42500 121.25300 1.000 638.92000 247 GLY B CA 1
ATOM 5482 C C . GLY B 2 247 ? 95.55900 81.70200 122.52100 1.000 638.92000 247 GLY B C 1
ATOM 5483 O O . GLY B 2 247 ? 94.64400 80.94900 122.86500 1.000 638.92000 247 GLY B O 1
ATOM 5484 N N . ALA B 2 248 ? 95.87600 82.80400 123.20900 1.000 625.03000 248 ALA B N 1
ATOM 5485 C CA . ALA B 2 248 ? 95.14500 83.16500 124.42200 1.000 625.03000 248 ALA B CA 1
ATOM 5486 C C . ALA B 2 248 ? 93.68600 83.50500 124.14100 1.000 625.03000 248 ALA B C 1
ATOM 5487 O O . ALA B 2 248 ? 92.80300 83.18700 124.94900 1.000 625.03000 248 ALA B O 1
ATOM 5489 N N . ILE B 2 249 ? 93.40900 84.10600 122.98900 1.000 695.83000 249 ILE B N 1
ATOM 5490 C CA . ILE B 2 249 ? 92.03800 84.47000 122.65800 1.000 695.83000 249 ILE B CA 1
ATOM 5491 C C . ILE B 2 249 ? 91.24600 83.25200 122.19100 1.000 695.83000 249 ILE B C 1
ATOM 5492 O O . ILE B 2 249 ? 90.09500 83.05800 122.60200 1.000 695.83000 249 ILE B O 1
ATOM 5497 N N . LEU B 2 250 ? 91.84900 82.41200 121.33200 1.000 654.28000 250 LEU B N 1
ATOM 5498 C CA . LEU B 2 250 ? 91.14700 81.23300 120.81600 1.000 654.28000 250 LEU B CA 1
ATOM 5499 C C . LEU B 2 250 ? 90.88900 80.20700 121.91300 1.000 654.28000 250 LEU B C 1
ATOM 5500 O O . LEU B 2 250 ? 89.83800 79.55300 121.92900 1.000 654.28000 250 LEU B O 1
ATOM 5505 N N . VAL B 2 251 ? 91.83300 80.05200 122.83500 1.000 568.88000 251 VAL B N 1
ATOM 5506 C CA . VAL B 2 251 ? 91.61300 79.13600 123.94300 1.000 568.88000 251 VAL B CA 1
ATOM 5507 C C . VAL B 2 251 ? 90.65500 79.76300 124.95200 1.000 568.88000 251 VAL B C 1
ATOM 5508 O O . VAL B 2 251 ? 89.78700 79.08100 125.50900 1.000 568.88000 251 VAL B O 1
ATOM 5512 N N . LEU B 2 252 ? 90.74900 81.08100 125.15500 1.000 540.54000 252 LEU B N 1
ATOM 5513 C CA . LEU B 2 252 ? 89.89400 81.73400 126.14300 1.000 540.54000 252 LEU B CA 1
ATOM 5514 C C . LEU B 2 252 ? 88.46900 81.89100 125.62700 1.000 540.54000 252 LEU B C 1
ATOM 5515 O O . LEU B 2 252 ? 87.52200 81.36300 126.21800 1.000 540.54000 252 LEU B O 1
ATOM 5520 N N . ALA B 2 253 ? 88.29600 82.61100 124.52400 1.000 542.30000 253 ALA B N 1
ATOM 5521 C CA . ALA B 2 253 ? 86.94600 82.87900 124.04800 1.000 542.30000 253 ALA B CA 1
ATOM 5522 C C . ALA B 2 253 ? 86.36600 81.68500 123.30100 1.000 542.30000 253 ALA B C 1
ATOM 5523 O O . ALA B 2 253 ? 85.36100 81.10600 123.71400 1.000 542.30000 253 ALA B O 1
ATOM 5525 N N . GLU B 2 254 ? 87.01000 81.27700 122.21700 1.000 517.94000 254 GLU B N 1
ATOM 5526 C CA . GLU B 2 254 ? 86.48200 80.19100 121.40600 1.000 517.94000 254 GLU B CA 1
ATOM 5527 C C . GLU B 2 254 ? 86.70800 78.82300 122.02500 1.000 517.94000 254 GLU B C 1
ATOM 5528 O O . GLU B 2 254 ? 86.19900 77.82700 121.50800 1.000 517.94000 254 GLU B O 1
ATOM 5534 N N . GLY B 2 255 ? 87.46200 78.74000 123.10300 1.000 476.44000 255 GLY B N 1
ATOM 5535 C CA . GLY B 2 255 ? 87.70000 77.44500 123.67300 1.000 476.44000 255 GLY B CA 1
ATOM 5536 C C . GLY B 2 255 ? 86.64400 77.06200 124.68000 1.000 476.44000 255 GLY B C 1
ATOM 5537 O O . GLY B 2 255 ? 86.03200 75.99500 124.57700 1.000 476.44000 255 GLY B O 1
ATOM 5538 N N . VAL B 2 256 ? 86.40600 77.94000 125.64600 1.000 541.83000 256 VAL B N 1
ATOM 5539 C CA . VAL B 2 256 ? 85.48900 77.64100 126.74000 1.000 541.83000 256 VAL B CA 1
ATOM 5540 C C . VAL B 2 256 ? 84.07500 78.13100 126.46900 1.000 541.83000 256 VAL B C 1
ATOM 5541 O O . VAL B 2 256 ? 83.10900 77.39100 126.68200 1.000 541.83000 256 VAL B O 1
ATOM 5545 N N . LEU B 2 257 ? 83.93900 79.36300 125.96700 1.000 541.05000 257 LEU B N 1
ATOM 5546 C CA . LEU B 2 257 ? 82.61600 79.95000 125.78200 1.000 541.05000 257 LEU B CA 1
ATOM 5547 C C . LEU B 2 257 ? 81.87300 79.26600 124.65700 1.000 541.05000 257 LEU B C 1
ATOM 5548 O O . LEU B 2 257 ? 80.64000 79.18900 124.67100 1.000 541.05000 257 LEU B O 1
ATOM 5553 N N . GLN B 2 258 ? 82.61100 78.75500 123.69100 1.000 408.56000 258 GLN B N 1
ATOM 5554 C CA . GLN B 2 258 ? 81.97200 78.10000 122.57500 1.000 408.56000 258 GLN B CA 1
ATOM 5555 C C . GLN B 2 258 ? 81.49800 76.71000 122.97900 1.000 408.56000 258 GLN B C 1
ATOM 5556 O O . GLN B 2 258 ? 80.39600 76.29500 122.60900 1.000 408.56000 258 GLN B O 1
ATOM 5562 N N . LYS B 2 259 ? 82.29700 75.99400 123.77000 1.000 406.46000 259 LYS B N 1
ATOM 5563 C CA . LYS B 2 259 ? 81.96700 74.63800 124.19100 1.000 406.46000 259 LYS B CA 1
ATOM 5564 C C . LYS B 2 259 ? 81.51300 74.55300 125.64400 1.000 406.46000 259 LYS B C 1
ATOM 5565 O O . LYS B 2 259 ? 81.80100 73.57600 126.33700 1.000 406.46000 259 LYS B O 1
ATOM 5571 N N . ALA B 2 260 ? 80.78700 75.56100 126.12000 1.000 381.30000 260 ALA B N 1
ATOM 5572 C CA . ALA B 2 260 ? 80.30500 75.54200 127.49700 1.000 381.30000 260 ALA B CA 1
ATOM 5573 C C . ALA B 2 260 ? 79.23400 74.49700 127.74500 1.000 381.30000 260 ALA B C 1
ATOM 5574 O O . ALA B 2 260 ? 79.07800 74.03600 128.88100 1.000 381.30000 260 ALA B O 1
ATOM 5576 N N . LYS B 2 261 ? 78.52700 74.08900 126.70400 1.000 391.78000 261 LYS B N 1
ATOM 5577 C CA . LYS B 2 261 ? 77.47200 73.10400 126.83400 1.000 391.78000 261 LYS B CA 1
ATOM 5578 C C . LYS B 2 261 ? 77.99100 71.68100 126.79500 1.000 391.78000 261 LYS B C 1
ATOM 5579 O O . LYS B 2 261 ? 77.18700 70.75000 126.83200 1.000 391.78000 261 LYS B O 1
ATOM 5585 N N . LYS B 2 262 ? 79.30200 71.49100 126.72000 1.000 374.29000 262 LYS B N 1
ATOM 5586 C CA . LYS B 2 262 ? 79.88600 70.16100 126.70600 1.000 374.29000 262 LYS B CA 1
ATOM 5587 C C . LYS B 2 262 ? 80.93000 70.06600 127.80000 1.000 374.29000 262 LYS B C 1
ATOM 5588 O O . LYS B 2 262 ? 81.18800 68.98600 128.34500 1.000 374.29000 262 LYS B O 1
ATOM 5594 N N . LEU B 2 263 ? 81.56800 71.20300 128.08200 1.000 354.38000 263 LEU B N 1
ATOM 5595 C CA . LEU B 2 263 ? 82.54700 71.25900 129.15600 1.000 354.38000 263 LEU B CA 1
ATOM 5596 C C . LEU B 2 263 ? 81.93900 70.90700 130.49700 1.000 354.38000 263 LEU B C 1
ATOM 5597 O O . LEU B 2 263 ? 82.58100 70.22700 131.30000 1.000 354.38000 263 LEU B O 1
ATOM 5602 N N . VAL B 2 264 ? 80.67000 71.24300 130.70200 1.000 314.17000 264 VAL B N 1
ATOM 5603 C CA . VAL B 2 264 ? 79.99700 70.81600 131.91300 1.000 314.17000 264 VAL B CA 1
ATOM 5604 C C . VAL B 2 264 ? 79.82700 69.30500 131.91200 1.000 314.17000 264 VAL B C 1
ATOM 5605 O O . VAL B 2 264 ? 79.88300 68.67500 132.96200 1.000 314.17000 264 VAL B O 1
ATOM 5609 N N . LYS B 2 265 ? 79.69800 68.69300 130.73700 1.000 306.44000 265 LYS B N 1
ATOM 5610 C CA . LYS B 2 265 ? 79.60600 67.23900 130.66600 1.000 306.44000 265 LYS B CA 1
ATOM 5611 C C . LYS B 2 265 ? 80.94900 66.56500 130.89400 1.000 306.44000 265 LYS B C 1
ATOM 5612 O O . LYS B 2 265 ? 80.99200 65.43500 131.38600 1.000 306.44000 265 LYS B O 1
ATOM 5618 N N . TYR B 2 266 ? 82.04200 67.19200 130.47500 1.000 326.11000 266 TYR B N 1
ATOM 5619 C CA . TYR B 2 266 ? 83.35600 66.63800 130.78000 1.000 326.11000 266 TYR B CA 1
ATOM 5620 C C . TYR B 2 266 ? 83.67800 66.75000 132.25500 1.000 326.11000 266 TYR B C 1
ATOM 5621 O O . TYR B 2 266 ? 84.23200 65.81600 132.84600 1.000 326.11000 266 TYR B O 1
ATOM 5630 N N . ILE B 2 267 ? 83.36100 67.90000 132.85200 1.000 321.77000 267 ILE B N 1
ATOM 5631 C CA . ILE B 2 267 ? 83.63800 68.12300 134.26400 1.000 321.77000 267 ILE B CA 1
ATOM 5632 C C . ILE B 2 267 ? 82.76500 67.21500 135.09500 1.000 321.77000 267 ILE B C 1
ATOM 5633 O O . ILE B 2 267 ? 83.22800 66.56900 136.04300 1.000 321.77000 267 ILE B O 1
ATOM 5638 N N . ASP B 2 268 ? 81.49700 67.12700 134.73000 1.000 404.62000 268 ASP B N 1
ATOM 5639 C CA . ASP B 2 268 ? 80.58900 66.22400 135.40000 1.000 404.62000 268 ASP B CA 1
ATOM 5640 C C . ASP B 2 268 ? 80.92100 64.76200 135.09900 1.000 404.62000 268 ASP B C 1
ATOM 5641 O O . ASP B 2 268 ? 80.57500 63.88700 135.89800 1.000 404.62000 268 ASP B O 1
ATOM 5646 N N . LYS B 2 269 ? 81.61500 64.48000 133.98800 1.000 385.70000 269 LYS B N 1
ATOM 5647 C CA . LYS B 2 269 ? 82.00000 63.10800 133.66200 1.000 385.70000 269 LYS B CA 1
ATOM 5648 C C . LYS B 2 269 ? 83.25000 62.64700 134.39200 1.000 385.70000 269 LYS B C 1
ATOM 5649 O O . LYS B 2 269 ? 83.34500 61.48100 134.79200 1.000 385.70000 269 LYS B O 1
ATOM 5655 N N . MET B 2 270 ? 84.20300 63.53800 134.59300 1.000 313.38000 270 MET B N 1
ATOM 5656 C CA . MET B 2 270 ? 85.41100 63.15800 135.30000 1.000 313.38000 270 MET B CA 1
ATOM 5657 C C . MET B 2 270 ? 85.16200 63.11900 136.79400 1.000 313.38000 270 MET B C 1
ATOM 5658 O O . MET B 2 270 ? 85.59500 62.18600 137.47800 1.000 313.38000 270 MET B O 1
ATOM 5663 N N . GLY B 2 271 ? 84.46200 64.12500 137.30700 1.000 387.55000 271 GLY B N 1
ATOM 5664 C CA . GLY B 2 271 ? 84.15700 64.20000 138.71700 1.000 387.55000 271 GLY B CA 1
ATOM 5665 C C . GLY B 2 271 ? 84.97900 65.25400 139.42300 1.000 387.55000 271 GLY B C 1
ATOM 5666 O O . GLY B 2 271 ? 85.42900 65.04800 140.55200 1.000 387.55000 271 GLY B O 1
ATOM 5667 N N . ILE B 2 272 ? 85.18900 66.38900 138.75900 1.000 438.69000 272 ILE B N 1
ATOM 5668 C CA . ILE B 2 272 ? 85.96100 67.49600 139.31100 1.000 438.69000 272 ILE B CA 1
ATOM 5669 C C . ILE B 2 272 ? 85.00200 68.55700 139.83200 1.000 438.69000 272 ILE B C 1
ATOM 5670 O O . ILE B 2 272 ? 84.08800 68.99200 139.12200 1.000 438.69000 272 ILE B O 1
ATOM 5675 N N . GLU B 2 273 ? 85.20400 68.96100 141.07900 1.000 535.67000 273 GLU B N 1
ATOM 5676 C CA . GLU B 2 273 ? 84.37200 69.95200 141.74000 1.000 535.67000 273 GLU B CA 1
ATOM 5677 C C . GLU B 2 273 ? 85.06100 71.30800 141.74100 1.000 535.67000 273 GLU B C 1
ATOM 5678 O O . GLU B 2 273 ? 86.27000 71.40200 141.96800 1.000 535.67000 273 GLU B O 1
ATOM 5684 N N . GLY B 2 274 ? 84.29000 72.35300 141.46500 1.000 389.21000 274 GLY B N 1
ATOM 5685 C CA . GLY B 2 274 ? 84.82500 73.69600 141.43500 1.000 389.21000 274 GLY B CA 1
ATOM 5686 C C . GLY B 2 274 ? 84.52600 74.36600 140.11900 1.000 389.21000 274 GLY B C 1
ATOM 5687 O O . GLY B 2 274 ? 85.16800 75.34700 139.73400 1.000 389.21000 274 GLY B O 1
ATOM 5688 N N . TRP B 2 275 ? 83.56100 73.81100 139.40100 1.000 324.47000 275 TRP B N 1
ATOM 5689 C CA . TRP B 2 275 ? 83.22300 74.37300 138.11100 1.000 324.47000 275 TRP B CA 1
ATOM 5690 C C . TRP B 2 275 ? 81.76800 74.76600 138.08700 1.000 324.47000 275 TRP B C 1
ATOM 5691 O O . TRP B 2 275 ? 81.04900 74.44500 137.14500 1.000 324.47000 275 TRP B O 1
ATOM 5702 N N . ASP B 2 276 ? 81.31400 75.41200 139.14300 1.000 396.13000 276 ASP B N 1
ATOM 5703 C CA . ASP B 2 276 ? 79.92800 75.83100 139.18500 1.000 396.13000 276 ASP B CA 1
ATOM 5704 C C . ASP B 2 276 ? 79.69200 77.06700 138.33900 1.000 396.13000 276 ASP B C 1
ATOM 5705 O O . ASP B 2 276 ? 78.55500 77.33100 137.94500 1.000 396.13000 276 ASP B O 1
ATOM 5710 N N . TRP B 2 277 ? 80.74500 77.83000 138.06800 1.000 359.55000 277 TRP B N 1
ATOM 5711 C CA . TRP B 2 277 ? 80.59400 79.04700 137.29000 1.000 359.55000 277 TRP B CA 1
ATOM 5712 C C . TRP B 2 277 ? 80.21100 78.71900 135.85600 1.000 359.55000 277 TRP B C 1
ATOM 5713 O O . TRP B 2 277 ? 79.37100 79.40500 135.26000 1.000 359.55000 277 TRP B O 1
ATOM 5724 N N . ILE B 2 278 ? 80.79400 77.65700 135.29700 1.000 378.77000 278 ILE B N 1
ATOM 5725 C CA . ILE B 2 278 ? 80.41400 77.24800 133.95600 1.000 378.77000 278 ILE B CA 1
ATOM 5726 C C . ILE B 2 278 ? 79.02000 76.64000 133.96500 1.000 378.77000 278 ILE B C 1
ATOM 5727 O O . ILE B 2 278 ? 78.28000 76.74400 132.98100 1.000 378.77000 278 ILE B O 1
ATOM 5732 N N . LYS B 2 279 ? 78.60900 76.07000 135.09300 1.000 381.74000 279 LYS B N 1
ATOM 5733 C CA . LYS B 2 279 ? 77.25400 75.55900 135.22800 1.000 381.74000 279 LYS B CA 1
ATOM 5734 C C . LYS B 2 279 ? 76.21800 76.68000 135.27400 1.000 381.74000 279 LYS B C 1
ATOM 5735 O O . LYS B 2 279 ? 75.17800 76.59800 134.61000 1.000 381.74000 279 LYS B O 1
ATOM 5741 N N . GLU B 2 280 ? 76.51100 77.75700 136.01300 1.000 439.79000 280 GLU B N 1
ATOM 5742 C CA . GLU B 2 280 ? 75.65700 78.94100 136.02900 1.000 439.79000 280 GLU B CA 1
ATOM 5743 C C . GLU B 2 280 ? 75.64000 79.62400 134.68900 1.000 439.79000 280 GLU B C 1
ATOM 5744 O O . GLU B 2 280 ? 74.65000 80.26500 134.32000 1.000 439.79000 280 GLU B O 1
ATOM 5750 N N . PHE B 2 281 ? 76.74900 79.52000 133.97500 1.000 493.99000 281 PHE B N 1
ATOM 5751 C CA . PHE B 2 281 ? 76.81500 80.06600 132.63900 1.000 493.99000 281 PHE B CA 1
ATOM 5752 C C . PHE B 2 281 ? 75.91800 79.28400 131.69700 1.000 493.99000 281 PHE B C 1
ATOM 5753 O O . PHE B 2 281 ? 75.28500 79.86400 130.80800 1.000 493.99000 281 PHE B O 1
ATOM 5761 N N . VAL B 2 282 ? 75.82500 77.97100 131.90200 1.000 402.13000 282 VAL B N 1
ATOM 5762 C CA . VAL B 2 282 ? 74.90900 77.16800 131.10500 1.000 402.13000 282 VAL B CA 1
ATOM 5763 C C . VAL B 2 282 ? 73.47000 77.51200 131.46800 1.000 402.13000 282 VAL B C 1
ATOM 5764 O O . VAL B 2 282 ? 72.60500 77.64800 130.59300 1.000 402.13000 282 VAL B O 1
ATOM 5768 N N . GLU B 2 283 ? 73.20200 77.69700 132.76000 1.000 369.61000 283 GLU B N 1
ATOM 5769 C CA . GLU B 2 283 ? 71.87100 78.07600 133.21400 1.000 369.61000 283 GLU B CA 1
ATOM 5770 C C . GLU B 2 283 ? 71.46000 79.46300 132.76100 1.000 369.61000 283 GLU B C 1
ATOM 5771 O O . GLU B 2 283 ? 70.26200 79.73500 132.63700 1.000 369.61000 283 GLU B O 1
ATOM 5777 N N . ALA B 2 284 ? 72.42600 80.33700 132.49700 1.000 364.49000 284 ALA B N 1
ATOM 5778 C CA . ALA B 2 284 ? 72.11200 81.67300 132.02600 1.000 364.49000 284 ALA B CA 1
ATOM 5779 C C . ALA B 2 284 ? 71.60600 81.65500 130.59500 1.000 364.49000 284 ALA B C 1
ATOM 5780 O O . ALA B 2 284 ? 70.96800 82.61900 130.16000 1.000 364.49000 284 ALA B O 1
ATOM 5782 N N . LYS B 2 285 ? 71.83300 80.55900 129.87500 1.000 330.51000 285 LYS B N 1
ATOM 5783 C CA . LYS B 2 285 ? 71.40400 80.39700 128.49700 1.000 330.51000 285 LYS B CA 1
ATOM 5784 C C . LYS B 2 285 ? 69.98700 79.88800 128.39300 1.000 330.51000 285 LYS B C 1
ATOM 5785 O O . LYS B 2 285 ? 69.55500 79.50000 127.30500 1.000 330.51000 285 LYS B O 1
ATOM 5791 N N . GLU B 2 286 ? 69.25100 79.89300 129.48500 1.000 297.86000 286 GLU B N 1
ATOM 5792 C CA . GLU B 2 286 ? 67.88800 79.41200 129.49000 1.000 297.86000 286 GLU B CA 1
ATOM 5793 C C . GLU B 2 286 ? 66.96100 80.57500 129.79800 1.000 297.86000 286 GLU B C 1
ATOM 5794 O O . GLU B 2 286 ? 66.05500 80.49200 130.62200 1.000 297.86000 286 GLU B O 1
ATOM 5800 N N . LYS B 2 287 ? 67.22400 81.70700 129.16300 1.000 271.60000 287 LYS B N 1
ATOM 5801 C CA . LYS B 2 287 ? 66.42900 82.90700 129.36100 1.000 271.60000 287 LYS B CA 1
ATOM 5802 C C . LYS B 2 287 ? 65.69700 83.27100 128.06900 1.000 271.60000 287 LYS B C 1
ATOM 5803 O O . LYS B 2 287 ? 65.62800 84.42900 127.65400 1.000 271.60000 287 LYS B O 1
ATOM 5809 N N . GLY B 2 288 ? 65.17400 82.26300 127.39100 1.000 203.16000 288 GLY B N 1
ATOM 5810 C CA . GLY B 2 288 ? 64.46200 82.50500 126.15600 1.000 203.16000 288 GLY B CA 1
ATOM 5811 C C . GLY B 2 288 ? 62.96600 82.48900 126.38400 1.000 203.16000 288 GLY B C 1
ATOM 5812 O O . GLY B 2 288 ? 62.50500 82.73300 127.49900 1.000 203.16000 288 GLY B O 1
ATOM 5813 N N . VAL B 2 315 ? 39.55500 72.93100 121.19700 1.000 229.53000 315 VAL B N 1
ATOM 5814 C CA . VAL B 2 315 ? 38.69800 71.99800 120.47900 1.000 229.53000 315 VAL B CA 1
ATOM 5815 C C . VAL B 2 315 ? 38.90200 72.10800 118.96000 1.000 229.53000 315 VAL B C 1
ATOM 5816 O O . VAL B 2 315 ? 39.21200 71.11900 118.29700 1.000 229.53000 315 VAL B O 1
ATOM 5820 N N . GLU B 2 316 ? 38.71700 73.31500 118.41900 1.000 272.64000 316 GLU B N 1
ATOM 5821 C CA . GLU B 2 316 ? 38.86100 73.59300 116.98200 1.000 272.64000 316 GLU B CA 1
ATOM 5822 C C . GLU B 2 316 ? 40.31800 73.89800 116.60000 1.000 272.64000 316 GLU B C 1
ATOM 5823 O O . GLU B 2 316 ? 40.72200 75.04300 116.38800 1.000 272.64000 316 GLU B O 1
ATOM 5829 N N . LYS B 2 317 ? 41.13400 72.84700 116.55400 1.000 282.23000 317 LYS B N 1
ATOM 5830 C CA . LYS B 2 317 ? 42.54400 73.00800 116.20200 1.000 282.23000 317 LYS B CA 1
ATOM 5831 C C . LYS B 2 317 ? 43.04900 71.70600 115.61100 1.000 282.23000 317 LYS B C 1
ATOM 5832 O O . LYS B 2 317 ? 42.99500 70.67400 116.28500 1.000 282.23000 317 LYS B O 1
ATOM 5838 N N . GLY B 2 318 ? 43.48500 71.73600 114.35600 1.000 235.75000 318 GLY B N 1
ATOM 5839 C CA . GLY B 2 318 ? 43.90400 70.51100 113.72400 1.000 235.75000 318 GLY B CA 1
ATOM 5840 C C . GLY B 2 318 ? 45.18600 69.97500 114.31800 1.000 235.75000 318 GLY B C 1
ATOM 5841 O O . GLY B 2 318 ? 45.98000 70.69100 114.92400 1.000 235.75000 318 GLY B O 1
ATOM 5842 N N . PHE B 2 319 ? 45.40300 68.68500 114.07000 1.000 244.34000 319 PHE B N 1
ATOM 5843 C CA . PHE B 2 319 ? 46.59600 68.01100 114.56300 1.000 244.34000 319 PHE B CA 1
ATOM 5844 C C . PHE B 2 319 ? 47.80100 68.37700 113.75300 1.000 244.34000 319 PHE B C 1
ATOM 5845 O O . PHE B 2 319 ? 48.88800 68.56600 114.30400 1.000 244.34000 319 PHE B O 1
ATOM 5853 N N . TYR B 2 320 ? 47.64400 68.35800 112.44200 1.000 228.31000 320 TYR B N 1
ATOM 5854 C CA . TYR B 2 320 ? 48.75200 68.73600 111.59800 1.000 228.31000 320 TYR B CA 1
ATOM 5855 C C . TYR B 2 320 ? 49.05300 70.18900 111.83200 1.000 228.31000 320 TYR B C 1
ATOM 5856 O O . TYR B 2 320 ? 50.21500 70.55100 112.01100 1.000 228.31000 320 TYR B O 1
ATOM 5865 N N . TYR B 2 321 ? 47.99700 70.98000 112.02400 1.000 251.91000 321 TYR B N 1
ATOM 5866 C CA . TYR B 2 321 ? 48.16600 72.37400 112.37700 1.000 251.91000 321 TYR B CA 1
ATOM 5867 C C . TYR B 2 321 ? 48.87000 72.53300 113.70900 1.000 251.91000 321 TYR B C 1
ATOM 5868 O O . TYR B 2 321 ? 49.72700 73.40800 113.86500 1.000 251.91000 321 TYR B O 1
ATOM 5877 N N . GLU B 2 322 ? 48.56100 71.66400 114.65900 1.000 248.21000 322 GLU B N 1
ATOM 5878 C CA . GLU B 2 322 ? 49.28000 71.66800 115.92200 1.000 248.21000 322 GLU B CA 1
ATOM 5879 C C . GLU B 2 322 ? 50.73600 71.24600 115.78400 1.000 248.21000 322 GLU B C 1
ATOM 5880 O O . GLU B 2 322 ? 51.61400 71.80500 116.45100 1.000 248.21000 322 GLU B O 1
ATOM 5886 N N . LEU B 2 323 ? 51.01200 70.29700 114.89200 1.000 247.39000 323 LEU B N 1
ATOM 5887 C CA . LEU B 2 323 ? 52.38000 69.85800 114.65800 1.000 247.39000 323 LEU B CA 1
ATOM 5888 C C . LEU B 2 323 ? 53.18800 70.96700 114.02800 1.000 247.39000 323 LEU B C 1
ATOM 5889 O O . LEU B 2 323 ? 54.38300 71.11700 114.30200 1.000 247.39000 323 LEU B O 1
ATOM 5894 N N . TYR B 2 324 ? 52.53900 71.75300 113.18300 1.000 267.04000 324 TYR B N 1
ATOM 5895 C CA . TYR B 2 324 ? 53.18300 72.92500 112.63500 1.000 267.04000 324 TYR B CA 1
ATOM 5896 C C . TYR B 2 324 ? 53.39500 73.98700 113.69900 1.000 267.04000 324 TYR B C 1
ATOM 5897 O O . TYR B 2 324 ? 54.39600 74.71200 113.65400 1.000 267.04000 324 TYR B O 1
ATOM 5906 N N . GLU B 2 325 ? 52.46700 74.10000 114.65000 1.000 281.48000 325 GLU B N 1
ATOM 5907 C CA . GLU B 2 325 ? 52.67400 75.02900 115.75200 1.000 281.48000 325 GLU B CA 1
ATOM 5908 C C . GLU B 2 325 ? 53.85500 74.61100 116.61400 1.000 281.48000 325 GLU B C 1
ATOM 5909 O O . GLU B 2 325 ? 54.61700 75.45900 117.08900 1.000 281.48000 325 GLU B O 1
ATOM 5915 N N . LYS B 2 326 ? 54.02700 73.30400 116.81300 1.000 303.31000 326 LYS B N 1
ATOM 5916 C CA . LYS B 2 326 ? 55.18700 72.79900 117.53400 1.000 303.31000 326 LYS B CA 1
ATOM 5917 C C . LYS B 2 326 ? 56.46200 72.94400 116.74500 1.000 303.31000 326 LYS B C 1
ATOM 5918 O O . LYS B 2 326 ? 57.54200 73.10600 117.32100 1.000 303.31000 326 LYS B O 1
ATOM 5924 N N . PHE B 2 327 ? 56.35100 72.88600 115.43300 1.000 315.18000 327 PHE B N 1
ATOM 5925 C CA . PHE B 2 327 ? 57.51600 73.07400 114.60400 1.000 315.18000 327 PHE B CA 1
ATOM 5926 C C . PHE B 2 327 ? 57.95100 74.52600 114.58700 1.000 315.18000 327 PHE B C 1
ATOM 5927 O O . PHE B 2 327 ? 59.14900 74.81600 114.50800 1.000 315.18000 327 PHE B O 1
ATOM 5935 N N . ARG B 2 328 ? 57.00100 75.44200 114.72700 1.000 278.81000 328 ARG B N 1
ATOM 5936 C CA . ARG B 2 328 ? 57.33500 76.85400 114.73800 1.000 278.81000 328 ARG B CA 1
ATOM 5937 C C . ARG B 2 328 ? 57.78000 77.28400 116.11400 1.000 278.81000 328 ARG B C 1
ATOM 5938 O O . ARG B 2 328 ? 58.62700 78.17500 116.24800 1.000 278.81000 328 ARG B O 1
ATOM 5946 N N . ALA B 2 329 ? 57.23700 76.64000 117.13800 1.000 283.75000 329 ALA B N 1
ATOM 5947 C CA . ALA B 2 329 ? 57.61100 76.97500 118.49300 1.000 283.75000 329 ALA B CA 1
ATOM 5948 C C . ALA B 2 329 ? 59.04100 76.55500 118.79100 1.000 283.75000 329 ALA B C 1
ATOM 5949 O O . ALA B 2 329 ? 59.63200 77.08800 119.73400 1.000 283.75000 329 ALA B O 1
ATOM 5951 N N . ASN B 2 330 ? 59.59500 75.60800 118.02300 1.000 310.14000 330 ASN B N 1
ATOM 5952 C CA . ASN B 2 330 ? 60.96100 75.16200 118.25300 1.000 310.14000 330 ASN B CA 1
ATOM 5953 C C . ASN B 2 330 ? 61.93000 76.29500 117.95900 1.000 310.14000 330 ASN B C 1
ATOM 5954 O O . ASN B 2 330 ? 61.75100 77.05300 117.00200 1.000 310.14000 330 ASN B O 1
ATOM 5959 N N . ILE B 2 331 ? 62.96800 76.40100 118.78500 1.000 491.12000 331 ILE B N 1
ATOM 5960 C CA . ILE B 2 331 ? 63.95500 77.46200 118.62000 1.000 491.12000 331 ILE B CA 1
ATOM 5961 C C . ILE B 2 331 ? 65.10300 77.04600 117.70100 1.000 491.12000 331 ILE B C 1
ATOM 5962 O O . ILE B 2 331 ? 65.77600 77.92000 117.12900 1.000 491.12000 331 ILE B O 1
ATOM 5967 N N . ALA B 2 332 ? 65.28500 75.73900 117.46600 1.000 441.45000 332 ALA B N 1
ATOM 5968 C CA . ALA B 2 332 ? 66.39600 75.29600 116.62000 1.000 441.45000 332 ALA B CA 1
ATOM 5969 C C . ALA B 2 332 ? 66.20300 75.68400 115.15200 1.000 441.45000 332 ALA B C 1
ATOM 5970 O O . ALA B 2 332 ? 67.15800 76.23000 114.56400 1.000 441.45000 332 ALA B O 1
ATOM 5972 N N . PRO B 2 333 ? 65.04700 75.44900 114.49500 1.000 428.14000 333 PRO B N 1
ATOM 5973 C CA . PRO B 2 333 ? 64.95200 75.88400 113.09200 1.000 428.14000 333 PRO B CA 1
ATOM 5974 C C . PRO B 2 333 ? 64.92600 77.39700 112.89900 1.000 428.14000 333 PRO B C 1
ATOM 5975 O O . PRO B 2 333 ? 65.42800 77.88400 111.87600 1.000 428.14000 333 PRO B O 1
ATOM 5979 N N . ASN B 2 334 ? 64.41200 78.16300 113.86500 1.000 522.49000 334 ASN B N 1
ATOM 5980 C CA . ASN B 2 334 ? 64.41100 79.61500 113.71400 1.000 522.49000 334 ASN B CA 1
ATOM 5981 C C . ASN B 2 334 ? 65.79100 80.21800 113.94600 1.000 522.49000 334 ASN B C 1
ATOM 5982 O O . ASN B 2 334 ? 66.17300 81.18200 113.27100 1.000 522.49000 334 ASN B O 1
ATOM 5987 N N . LYS B 2 335 ? 66.55000 79.66300 114.89200 1.000 550.79000 335 LYS B N 1
ATOM 5988 C CA . LYS B 2 335 ? 67.89400 80.16900 115.15000 1.000 550.79000 335 LYS B CA 1
ATOM 5989 C C . LYS B 2 335 ? 68.86800 79.78100 114.03900 1.000 550.79000 335 LYS B C 1
ATOM 5990 O O . LYS B 2 335 ? 69.68500 80.61000 113.61600 1.000 550.79000 335 LYS B O 1
ATOM 5996 N N . LYS B 2 336 ? 68.80100 78.53000 113.55300 1.000 461.66000 336 LYS B N 1
ATOM 5997 C CA . LYS B 2 336 ? 69.66000 78.13500 112.43500 1.000 461.66000 336 LYS B CA 1
ATOM 5998 C C . LYS B 2 336 ? 69.25700 78.87400 111.16600 1.000 461.66000 336 LYS B C 1
ATOM 5999 O O . LYS B 2 336 ? 70.11100 79.22400 110.34000 1.000 461.66000 336 LYS B O 1
ATOM 6005 N N . TYR B 2 337 ? 67.95500 79.12000 111.00400 1.000 440.18000 337 TYR B N 1
ATOM 6006 C CA . TYR B 2 337 ? 67.48300 79.92600 109.88800 1.000 440.18000 337 TYR B CA 1
ATOM 6007 C C . TYR B 2 337 ? 67.97700 81.36500 110.01200 1.000 440.18000 337 TYR B C 1
ATOM 6008 O O . TYR B 2 337 ? 68.20300 82.03300 108.99800 1.000 440.18000 337 TYR B O 1
ATOM 6017 N N . THR B 2 338 ? 68.15200 81.85200 111.24300 1.000 447.62000 338 THR B N 1
ATOM 6018 C CA . THR B 2 338 ? 68.73400 83.17400 111.43500 1.000 447.62000 338 THR B CA 1
ATOM 6019 C C . THR B 2 338 ? 70.21900 83.17000 111.08800 1.000 447.62000 338 THR B C 1
ATOM 6020 O O . THR B 2 338 ? 70.70400 84.09700 110.44300 1.000 447.62000 338 THR B O 1
ATOM 6024 N N . LYS B 2 339 ? 70.96400 82.14800 111.52800 1.000 460.89000 339 LYS B N 1
ATOM 6025 C CA . LYS B 2 339 ? 72.38400 82.05700 111.18400 1.000 460.89000 339 LYS B CA 1
ATOM 6026 C C . LYS B 2 339 ? 72.61700 81.90300 109.69300 1.000 460.89000 339 LYS B C 1
ATOM 6027 O O . LYS B 2 339 ? 73.56900 82.47000 109.14400 1.000 460.89000 339 LYS B O 1
ATOM 6033 N N . GLU B 2 340 ? 71.71000 81.22600 109.00900 1.000 406.16000 340 GLU B N 1
ATOM 6034 C CA . GLU B 2 340 ? 71.86100 81.10200 107.57500 1.000 406.16000 340 GLU B CA 1
ATOM 6035 C C . GLU B 2 340 ? 71.37500 82.36300 106.89200 1.000 406.16000 340 GLU B C 1
ATOM 6036 O O . GLU B 2 340 ? 71.83500 82.67600 105.79000 1.000 406.16000 340 GLU B O 1
ATOM 6042 N N . ILE B 2 341 ? 70.46000 83.10100 107.52800 1.000 544.41000 341 ILE B N 1
ATOM 6043 C CA . ILE B 2 341 ? 69.97400 84.32700 106.90900 1.000 544.41000 341 ILE B CA 1
ATOM 6044 C C . ILE B 2 341 ? 70.91600 85.49900 107.17600 1.000 544.41000 341 ILE B C 1
ATOM 6045 O O . ILE B 2 341 ? 70.86700 86.50300 106.45600 1.000 544.41000 341 ILE B O 1
ATOM 6050 N N . ILE B 2 342 ? 71.78500 85.40400 108.17500 1.000 498.45000 342 ILE B N 1
ATOM 6051 C CA . ILE B 2 342 ? 72.78000 86.44100 108.40000 1.000 498.45000 342 ILE B CA 1
ATOM 6052 C C . ILE B 2 342 ? 74.05400 85.98100 107.70800 1.000 498.45000 342 ILE B C 1
ATOM 6053 O O . ILE B 2 342 ? 74.88100 86.79900 107.29700 1.000 498.45000 342 ILE B O 1
ATOM 6058 N N . GLY B 2 343 ? 74.22600 84.66400 107.59600 1.000 563.73000 343 GLY B N 1
ATOM 6059 C CA . GLY B 2 343 ? 75.36400 84.08200 106.91500 1.000 563.73000 343 GLY B CA 1
ATOM 6060 C C . GLY B 2 343 ? 75.11600 83.75500 105.45400 1.000 563.73000 343 GLY B C 1
ATOM 6061 O O . GLY B 2 343 ? 75.35800 82.62500 105.02000 1.000 563.73000 343 GLY B O 1
ATOM 6062 N N . GLY B 2 344 ? 74.62900 84.73400 104.68700 1.000 733.45000 344 GLY B N 1
ATOM 6063 C CA . GLY B 2 344 ? 74.29800 84.53500 103.28200 1.000 733.45000 344 GLY B CA 1
ATOM 6064 C C . GLY B 2 344 ? 73.44000 85.63000 102.66200 1.000 733.45000 344 GLY B C 1
ATOM 6065 O O . GLY B 2 344 ? 73.73100 86.81600 102.84500 1.000 733.45000 344 GLY B O 1
ATOM 6066 N N . ARG B 2 345 ? 72.38900 85.25200 101.90600 1.000 707.03000 345 ARG B N 1
ATOM 6067 C CA . ARG B 2 345 ? 71.46900 86.19000 101.25300 1.000 707.03000 345 ARG B CA 1
ATOM 6068 C C . ARG B 2 345 ? 70.37400 86.63300 102.20900 1.000 707.03000 345 ARG B C 1
ATOM 6069 O O . ARG B 2 345 ? 69.53900 85.80900 102.60700 1.000 707.03000 345 ARG B O 1
ATOM 6077 N N . PRO B 2 346 ? 70.32400 87.90900 102.60200 1.000 791.11000 346 PRO B N 1
ATOM 6078 C CA . PRO B 2 346 ? 69.27400 88.30600 103.54000 1.000 791.11000 346 PRO B CA 1
ATOM 6079 C C . PRO B 2 346 ? 67.96900 88.66200 102.84600 1.000 791.11000 346 PRO B C 1
ATOM 6080 O O . PRO B 2 346 ? 67.92000 89.45200 101.89200 1.000 791.11000 346 PRO B O 1
ATOM 6084 N N . LEU B 2 347 ? 66.91100 88.01400 103.34600 1.000 807.99000 347 LEU B N 1
ATOM 6085 C CA . LEU B 2 347 ? 65.51300 88.24300 102.97000 1.000 807.99000 347 LEU B CA 1
ATOM 6086 C C . LEU B 2 347 ? 65.25200 88.03700 101.47700 1.000 807.99000 347 LEU B C 1
ATOM 6087 O O . LEU B 2 347 ? 64.68600 88.89100 100.79300 1.000 807.99000 347 LEU B O 1
ATOM 6092 N N . PHE B 2 348 ? 65.65600 86.87100 100.98400 1.000 610.01000 348 PHE B N 1
ATOM 6093 C CA . PHE B 2 348 ? 65.41300 86.47000 99.61100 1.000 610.01000 348 PHE B CA 1
ATOM 6094 C C . PHE B 2 348 ? 64.65700 85.15900 99.50600 1.000 610.01000 348 PHE B C 1
ATOM 6095 O O . PHE B 2 348 ? 63.88000 84.98900 98.56800 1.000 610.01000 348 PHE B O 1
ATOM 6103 N N . ALA B 2 349 ? 64.89100 84.22000 100.42300 1.000 679.01000 349 ALA B N 1
ATOM 6104 C CA . ALA B 2 349 ? 64.18300 82.94600 100.42300 1.000 679.01000 349 ALA B CA 1
ATOM 6105 C C . ALA B 2 349 ? 62.71300 83.11300 100.79400 1.000 679.01000 349 ALA B C 1
ATOM 6106 O O . ALA B 2 349 ? 62.32600 84.04500 101.50500 1.000 679.01000 349 ALA B O 1
ATOM 6108 N N . GLU B 2 350 ? 61.89200 82.20000 100.28400 1.000 665.96000 350 GLU B N 1
ATOM 6109 C CA . GLU B 2 350 ? 60.46700 82.23700 100.57100 1.000 665.96000 350 GLU B CA 1
ATOM 6110 C C . GLU B 2 350 ? 60.20000 81.83800 102.02000 1.000 665.96000 350 GLU B C 1
ATOM 6111 O O . GLU B 2 350 ? 60.71000 80.81100 102.48100 1.000 665.96000 350 GLU B O 1
ATOM 6117 N N . PRO B 2 351 ? 59.42100 82.61800 102.76500 1.000 617.82000 351 PRO B N 1
ATOM 6118 C CA . PRO B 2 351 ? 59.13100 82.23600 104.15300 1.000 617.82000 351 PRO B CA 1
ATOM 6119 C C . PRO B 2 351 ? 58.14700 81.08600 104.26100 1.000 617.82000 351 PRO B C 1
ATOM 6120 O O . PRO B 2 351 ? 58.18300 80.33800 105.24500 1.000 617.82000 351 PRO B O 1
ATOM 6124 N N . SER B 2 352 ? 57.29300 80.90400 103.25200 1.000 627.41000 352 SER B N 1
ATOM 6125 C CA . SER B 2 352 ? 56.28100 79.85300 103.27500 1.000 627.41000 352 SER B CA 1
ATOM 6126 C C . SER B 2 352 ? 56.87500 78.50200 102.92800 1.000 627.41000 352 SER B C 1
ATOM 6127 O O . SER B 2 352 ? 56.68700 77.52300 103.65800 1.000 627.41000 352 SER B O 1
ATOM 6130 N N . THR B 2 353 ? 57.61300 78.42900 101.83500 1.000 541.05000 353 THR B N 1
ATOM 6131 C CA . THR B 2 353 ? 58.20900 77.17300 101.43600 1.000 541.05000 353 THR B CA 1
ATOM 6132 C C . THR B 2 353 ? 59.57600 77.13100 102.08300 1.000 541.05000 353 THR B C 1
ATOM 6133 O O . THR B 2 353 ? 60.39500 78.03500 101.89800 1.000 541.05000 353 THR B O 1
ATOM 6137 N N . ASN B 2 354 ? 59.80800 76.08600 102.85000 1.000 385.85000 354 ASN B N 1
ATOM 6138 C CA . ASN B 2 354 ? 61.06300 75.92500 103.55300 1.000 385.85000 354 ASN B CA 1
ATOM 6139 C C . ASN B 2 354 ? 62.08300 75.40900 102.56800 1.000 385.85000 354 ASN B C 1
ATOM 6140 O O . ASN B 2 354 ? 61.95400 74.29800 102.05300 1.000 385.85000 354 ASN B O 1
ATOM 6145 N N . GLY B 2 355 ? 62.99900 76.26700 102.19300 1.000 372.08000 355 GLY B N 1
ATOM 6146 C CA . GLY B 2 355 ? 64.01600 75.85800 101.26800 1.000 372.08000 355 GLY B CA 1
ATOM 6147 C C . GLY B 2 355 ? 65.06900 74.98700 101.91600 1.000 372.08000 355 GLY B C 1
ATOM 6148 O O . GLY B 2 355 ? 65.30500 75.01700 103.12500 1.000 372.08000 355 GLY B O 1
ATOM 6149 N N . GLY B 2 356 ? 65.69900 74.18800 101.06800 1.000 329.14000 356 GLY B N 1
ATOM 6150 C CA . GLY B 2 356 ? 66.74700 73.27100 101.43600 1.000 329.14000 356 GLY B CA 1
ATOM 6151 C C . GLY B 2 356 ? 66.44900 71.87400 100.94600 1.000 329.14000 356 GLY B C 1
ATOM 6152 O O . GLY B 2 356 ? 65.46200 71.61600 100.26100 1.000 329.14000 356 GLY B O 1
ATOM 6153 N N . PHE B 2 357 ? 67.34200 70.96600 101.29700 1.000 342.06000 357 PHE B N 1
ATOM 6154 C CA . PHE B 2 357 ? 67.18900 69.58500 100.90000 1.000 342.06000 357 PHE B CA 1
ATOM 6155 C C . PHE B 2 357 ? 66.12800 68.91800 101.72800 1.000 342.06000 357 PHE B C 1
ATOM 6156 O O . PHE B 2 357 ? 65.73300 69.38500 102.79900 1.000 342.06000 357 PHE B O 1
ATOM 6164 N N . ARG B 2 358 ? 65.65700 67.81600 101.20400 1.000 318.64000 358 ARG B N 1
ATOM 6165 C CA . ARG B 2 358 ? 64.66400 67.06600 101.91700 1.000 318.64000 358 ARG B CA 1
ATOM 6166 C C . ARG B 2 358 ? 65.36900 66.30700 103.02000 1.000 318.64000 358 ARG B C 1
ATOM 6167 O O . ARG B 2 358 ? 66.41500 65.67500 102.79500 1.000 318.64000 358 ARG B O 1
ATOM 6175 N N . LEU B 2 359 ? 64.81400 66.42900 104.21500 1.000 334.48000 359 LEU B N 1
ATOM 6176 C CA . LEU B 2 359 ? 65.35400 65.80700 105.40700 1.000 334.48000 359 LEU B CA 1
ATOM 6177 C C . LEU B 2 359 ? 65.15500 64.31200 105.32700 1.000 334.48000 359 LEU B C 1
ATOM 6178 O O . LEU B 2 359 ? 64.05500 63.79500 105.52400 1.000 334.48000 359 LEU B O 1
ATOM 6183 N N . ARG B 2 360 ? 66.24000 63.62500 105.02100 1.000 283.22000 360 ARG B N 1
ATOM 6184 C CA . ARG B 2 360 ? 66.29200 62.17500 104.94200 1.000 283.22000 360 ARG B CA 1
ATOM 6185 C C . ARG B 2 360 ? 67.31700 61.66400 105.93100 1.000 283.22000 360 ARG B C 1
ATOM 6186 O O . ARG B 2 360 ? 68.51500 61.69500 105.66100 1.000 283.22000 360 ARG B O 1
ATOM 6194 N N . TYR B 2 361 ? 66.83700 61.14800 107.04400 1.000 354.93000 361 TYR B N 1
ATOM 6195 C CA . TYR B 2 361 ? 67.71500 60.65800 108.08600 1.000 354.93000 361 TYR B CA 1
ATOM 6196 C C . TYR B 2 361 ? 68.42700 59.39600 107.62200 1.000 354.93000 361 TYR B C 1
ATOM 6197 O O . TYR B 2 361 ? 67.95200 58.66400 106.75000 1.000 354.93000 361 TYR B O 1
ATOM 6206 N N . GLY B 2 362 ? 69.60300 59.17600 108.18100 1.000 378.45000 362 GLY B N 1
ATOM 6207 C CA . GLY B 2 3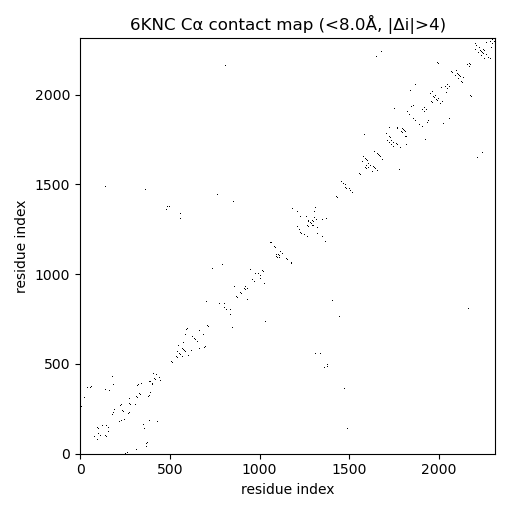62 ? 70.37600 58.00000 107.86600 1.000 378.45000 362 GLY B CA 1
ATOM 6208 C C . GLY B 2 362 ? 71.08400 57.64200 109.14800 1.000 378.45000 362 GLY B C 1
ATOM 6209 O O . GLY B 2 362 ? 71.00800 58.37200 110.13900 1.000 378.45000 362 GLY B O 1
ATOM 6210 N N . ARG B 2 363 ? 71.79000 56.52300 109.13000 1.000 397.78000 363 ARG B N 1
ATOM 6211 C CA . ARG B 2 363 ? 72.50100 56.07300 110.31400 1.000 397.78000 363 ARG B CA 1
ATOM 6212 C C . ARG B 2 363 ? 73.95900 56.48200 110.22700 1.000 397.78000 363 ARG B C 1
ATOM 6213 O O . ARG B 2 363 ? 74.56900 56.42400 109.15500 1.000 397.78000 363 ARG B O 1
ATOM 6221 N N . SER B 2 364 ? 74.49600 56.93100 111.36000 1.000 534.54000 364 SER B N 1
ATOM 6222 C CA . SER B 2 364 ? 75.88300 57.37300 111.46300 1.000 534.54000 364 SER B CA 1
ATOM 6223 C C . SER B 2 364 ? 76.82100 56.17300 111.56000 1.000 534.54000 364 SER B C 1
ATOM 6224 O O . SER B 2 364 ? 77.21000 55.75700 112.65400 1.000 534.54000 364 SER B O 1
ATOM 6227 N N . TRP B 2 372 ? 73.58600 64.31300 103.83800 1.000 293.39000 372 TRP B N 1
ATOM 6228 C CA . TRP B 2 372 ? 74.90200 64.44300 103.22900 1.000 293.39000 372 TRP B CA 1
ATOM 6229 C C . TRP B 2 372 ? 74.88000 64.04000 101.77700 1.000 293.39000 372 TRP B C 1
ATOM 6230 O O . TRP B 2 372 ? 75.47100 64.70600 100.93500 1.000 293.39000 372 TRP B O 1
ATOM 6241 N N . SER B 2 373 ? 74.18100 62.94600 101.49900 1.000 398.65000 373 SER B N 1
ATOM 6242 C CA . SER B 2 373 ? 74.06000 62.43100 100.14200 1.000 398.65000 373 SER B CA 1
ATOM 6243 C C . SER B 2 373 ? 73.23300 63.39300 99.29200 1.000 398.65000 373 SER B C 1
ATOM 6244 O O . SER B 2 373 ? 72.06400 63.64900 99.59400 1.000 398.65000 373 SER B O 1
ATOM 6247 N N . VAL B 2 374 ? 73.84600 63.93200 98.23700 1.000 498.51000 374 VAL B N 1
ATOM 6248 C CA . VAL B 2 374 ? 73.23500 64.92200 97.35000 1.000 498.51000 374 VAL B CA 1
ATOM 6249 C C . VAL B 2 374 ? 73.24700 64.42100 95.90800 1.000 498.51000 374 VAL B C 1
ATOM 6250 O O . VAL B 2 374 ? 74.26200 63.88600 95.44700 1.000 498.51000 374 VAL B O 1
ATOM 6254 N N . ASN B 2 375 ? 72.11500 64.58400 95.20500 1.000 341.36000 375 ASN B N 1
ATOM 6255 C CA . ASN B 2 375 ? 72.02300 64.20500 93.79600 1.000 341.36000 375 ASN B CA 1
ATOM 6256 C C . ASN B 2 375 ? 72.93400 65.12100 92.99100 1.000 341.36000 375 ASN B C 1
ATOM 6257 O O . ASN B 2 375 ? 72.73400 66.34300 93.00900 1.000 341.36000 375 ASN B O 1
ATOM 6262 N N . PRO B 2 376 ? 73.92600 64.58300 92.23100 1.000 391.27000 376 PRO B N 1
ATOM 6263 C CA . PRO B 2 376 ? 74.81400 65.45700 91.45000 1.000 391.27000 376 PRO B CA 1
ATOM 6264 C C . PRO B 2 376 ? 74.16000 66.02700 90.20900 1.000 391.27000 376 PRO B C 1
ATOM 6265 O O . PRO B 2 376 ? 74.80700 66.73400 89.43100 1.000 391.27000 376 PRO B O 1
ATOM 6269 N N . ALA B 2 377 ? 72.86400 65.76500 90.04500 1.000 375.90000 377 ALA B N 1
ATOM 6270 C CA . ALA B 2 377 ? 72.11600 66.32200 88.94100 1.000 375.90000 377 ALA B CA 1
ATOM 6271 C C . ALA B 2 377 ? 71.86800 67.80700 89.13100 1.000 375.90000 377 ALA B C 1
ATOM 6272 O O . ALA B 2 377 ? 71.53100 68.48700 88.16000 1.000 375.90000 377 ALA B O 1
ATOM 6274 N N . THR B 2 378 ? 72.06200 68.33100 90.34000 1.000 344.97000 378 THR B N 1
ATOM 6275 C CA . THR B 2 378 ? 71.86000 69.74200 90.60600 1.000 344.97000 378 THR B CA 1
ATOM 6276 C C . THR B 2 378 ? 73.11300 70.45600 91.09100 1.000 344.97000 378 THR B C 1
ATOM 6277 O O . THR B 2 378 ? 73.04200 71.65400 91.39000 1.000 344.97000 378 THR B O 1
ATOM 6281 N N . MET B 2 379 ? 74.25500 69.76500 91.16400 1.000 384.46000 379 MET B N 1
ATOM 6282 C CA . MET B 2 379 ? 75.49300 70.40000 91.60800 1.000 384.46000 379 MET B CA 1
ATOM 6283 C C . MET B 2 379 ? 75.99100 71.41200 90.60100 1.000 384.46000 379 MET B C 1
ATOM 6284 O O . MET B 2 379 ? 76.19900 72.58800 90.92000 1.000 384.46000 379 MET B O 1
ATOM 6289 N N . LEU B 2 380 ? 76.19200 70.95700 89.37400 1.000 373.07000 380 LEU B N 1
ATOM 6290 C CA . LEU B 2 380 ? 76.67100 71.82900 88.32700 1.000 373.07000 380 LEU B CA 1
ATOM 6291 C C . LEU B 2 380 ? 75.61200 72.84600 87.91200 1.000 373.07000 380 LEU B C 1
ATOM 6292 O O . LEU B 2 380 ? 75.95900 73.87700 87.33200 1.000 373.07000 380 LEU B O 1
ATOM 6297 N N . ILE B 2 381 ? 74.34000 72.61300 88.25200 1.000 389.90000 381 ILE B N 1
ATOM 6298 C CA . ILE B 2 381 ? 73.28500 73.55800 87.90100 1.000 389.90000 381 ILE B CA 1
ATOM 6299 C C . ILE B 2 381 ? 73.29000 74.74200 88.84500 1.000 389.90000 381 ILE B C 1
ATOM 6300 O O . ILE B 2 381 ? 73.15600 75.89500 88.42100 1.000 389.90000 381 ILE B O 1
ATOM 6305 N N . LEU B 2 382 ? 73.46600 74.49100 90.12700 1.000 300.24000 382 LEU B N 1
ATOM 6306 C CA . LEU B 2 382 ? 73.48100 75.58900 91.05700 1.000 300.24000 382 LEU B CA 1
ATOM 6307 C C . LEU B 2 382 ? 74.80200 75.63700 91.79900 1.000 300.24000 382 LEU B C 1
ATOM 6308 O O . LEU B 2 382 ? 75.06500 74.79600 92.65000 1.000 300.24000 382 LEU B O 1
ATOM 6313 N N . GLY B 2 400 ? 76.34700 75.91700 106.17200 1.000 181.50000 400 GLY B N 1
ATOM 6314 C CA . GLY B 2 400 ? 76.83600 75.04400 105.12300 1.000 181.50000 400 GLY B CA 1
ATOM 6315 C C . GLY B 2 400 ? 77.36900 73.73700 105.66100 1.000 181.50000 400 GLY B C 1
ATOM 6316 O O . GLY B 2 400 ? 77.46500 73.53600 106.87000 1.000 181.50000 400 GLY B O 1
ATOM 6317 N N . CYS B 2 401 ? 77.72100 72.84600 104.74900 1.000 235.03000 401 CYS B N 1
ATOM 6318 C CA . CYS B 2 401 ? 78.24100 71.54000 105.10500 1.000 235.03000 401 CYS B CA 1
ATOM 6319 C C . CYS B 2 401 ? 79.01500 71.00900 103.91300 1.000 235.03000 401 CYS B C 1
ATOM 6320 O O . CYS B 2 401 ? 79.30300 71.73200 102.95400 1.000 235.03000 401 CYS B O 1
ATOM 6323 N N . ILE B 2 402 ? 79.37300 69.75100 103.99500 1.000 314.14000 402 ILE B N 1
ATOM 6324 C CA . ILE B 2 402 ? 80.11200 69.06600 102.95200 1.000 314.14000 402 ILE B CA 1
ATOM 6325 C C . ILE B 2 402 ? 79.10100 68.40800 102.02400 1.000 314.14000 402 ILE B C 1
ATOM 6326 O O . ILE B 2 402 ? 78.20100 67.69000 102.47000 1.000 314.14000 402 ILE B O 1
ATOM 6331 N N . VAL B 2 403 ? 79.22000 68.69100 100.73100 1.000 422.83000 403 VAL B N 1
ATOM 6332 C CA . VAL B 2 403 ? 78.29300 68.17600 99.72100 1.000 422.83000 403 VAL B CA 1
ATOM 6333 C C . VAL B 2 403 ? 78.79200 66.80900 99.25800 1.000 422.83000 403 VAL B C 1
ATOM 6334 O O . VAL B 2 403 ? 79.65500 66.69700 98.38500 1.000 422.83000 403 VAL B O 1
ATOM 6338 N N . THR B 2 404 ? 78.27400 65.75000 99.88500 1.000 517.47000 404 THR B N 1
ATOM 6339 C CA . THR B 2 404 ? 78.67600 64.39500 99.51300 1.000 517.47000 404 THR B CA 1
ATOM 6340 C C . THR B 2 404 ? 77.89000 63.91700 98.29400 1.000 517.47000 404 THR B C 1
ATOM 6341 O O . THR B 2 404 ? 76.65400 63.89700 98.33500 1.000 517.47000 404 THR B O 1
ATOM 6345 N N . PRO B 2 405 ? 78.55600 63.51700 97.20900 1.000 609.43000 405 PRO B N 1
ATOM 6346 C CA . PRO B 2 405 ? 77.85200 63.02100 96.01500 1.000 609.43000 405 PRO B CA 1
ATOM 6347 C C . PRO B 2 405 ? 77.38000 61.57700 96.15000 1.000 609.43000 405 PRO B C 1
ATOM 6348 O O . PRO B 2 405 ? 78.08300 60.72900 96.70700 1.000 609.43000 405 PRO B O 1
ATOM 6352 N N . ALA B 2 406 ? 76.17900 61.29700 95.63200 1.000 614.83000 406 ALA B N 1
ATOM 6353 C CA . ALA B 2 406 ? 75.62600 59.94300 95.67100 1.000 614.83000 406 ALA B CA 1
ATOM 6354 C C . ALA B 2 406 ? 74.58700 59.76000 94.56700 1.000 614.83000 406 ALA B C 1
ATOM 6355 O O . ALA B 2 406 ? 73.88300 60.70400 94.20100 1.000 614.83000 406 ALA B O 1
ATOM 6357 N N . THR B 2 407 ? 74.48100 58.52700 94.05300 1.000 485.17000 407 THR B N 1
ATOM 6358 C CA . THR B 2 407 ? 73.54400 58.20000 92.97400 1.000 485.17000 407 THR B CA 1
ATOM 6359 C C . THR B 2 407 ? 72.62800 57.03700 93.36300 1.000 485.17000 407 THR B C 1
ATOM 6360 O O . THR B 2 407 ? 72.40700 56.10200 92.58900 1.000 485.17000 407 THR B O 1
ATOM 6364 N N . THR B 2 408 ? 72.08000 57.07700 94.57600 1.000 445.62000 408 THR B N 1
ATOM 6365 C CA . THR B 2 408 ? 71.16600 56.04500 95.05900 1.000 445.62000 408 THR B CA 1
ATOM 6366 C C . THR B 2 408 ? 69.77800 56.59400 95.33100 1.000 445.62000 408 THR B C 1
ATOM 6367 O O . THR B 2 408 ? 68.78400 55.89900 95.10300 1.000 445.62000 408 THR B O 1
ATOM 6371 N N . VAL B 2 409 ? 69.69200 57.82700 95.83100 1.000 397.28000 409 VAL B N 1
ATOM 6372 C CA . VAL B 2 409 ? 68.42200 58.46600 96.14600 1.000 397.28000 409 VAL B CA 1
ATOM 6373 C C . VAL B 2 409 ? 67.83200 59.05400 94.87400 1.000 397.28000 409 VAL B C 1
ATOM 6374 O O . VAL B 2 409 ? 68.50900 59.16400 93.84500 1.000 397.28000 409 VAL B O 1
ATOM 6378 N N . GLU B 2 410 ? 66.56600 59.43600 94.94500 1.000 388.69000 410 GLU B N 1
ATOM 6379 C CA . GLU B 2 410 ? 65.85900 60.01700 93.82300 1.000 388.69000 410 GLU B CA 1
ATOM 6380 C C . GLU B 2 410 ? 66.24300 61.49500 93.66700 1.000 388.69000 410 GLU B C 1
ATOM 6381 O O . GLU B 2 410 ? 66.96200 62.07600 94.48500 1.000 388.69000 410 GLU B O 1
ATOM 6387 N N . GLY B 2 411 ? 65.75700 62.10500 92.59900 1.000 315.08000 411 GLY B N 1
ATOM 6388 C CA . GLY B 2 411 ? 66.04500 63.47900 92.31700 1.000 315.08000 411 GLY B CA 1
ATOM 6389 C C . GLY B 2 411 ? 64.79600 64.31300 92.42200 1.000 315.08000 411 GLY B C 1
ATOM 6390 O O . GLY B 2 411 ? 63.67400 63.80700 92.40300 1.000 315.08000 411 GLY B O 1
ATOM 6391 N N . PRO B 2 412 ? 64.96700 65.61100 92.51800 1.000 257.96000 412 PRO B N 1
ATOM 6392 C CA . PRO B 2 412 ? 63.82600 66.51200 92.64800 1.000 257.96000 412 PRO B CA 1
ATOM 6393 C C . PRO B 2 412 ? 63.13600 66.73900 91.30500 1.000 257.96000 412 PRO B C 1
ATOM 6394 O O . PRO B 2 412 ? 63.48300 66.13800 90.29200 1.000 257.96000 412 PRO B O 1
ATOM 6398 N N . ILE B 2 413 ? 62.13300 67.61900 91.31200 1.000 289.43000 413 ILE B N 1
ATOM 6399 C CA . ILE B 2 413 ? 61.37500 67.94200 90.10500 1.000 289.43000 413 ILE B CA 1
ATOM 6400 C C . ILE B 2 413 ? 61.81900 69.31900 89.62000 1.000 289.43000 413 ILE B C 1
ATOM 6401 O O . ILE B 2 413 ? 62.30100 70.15300 90.39900 1.000 289.43000 413 ILE B O 1
ATOM 6406 N N . VAL B 2 414 ? 61.74200 69.51600 88.29700 1.000 423.55000 414 VAL B N 1
ATOM 6407 C CA . VAL B 2 414 ? 62.22000 70.71500 87.60800 1.000 423.55000 414 VAL B CA 1
ATOM 6408 C C . VAL B 2 414 ? 61.15000 71.28300 86.67600 1.000 423.55000 414 VAL B C 1
ATOM 6409 O O . VAL B 2 414 ? 60.44700 70.53800 85.98500 1.000 423.55000 414 VAL B O 1
ATOM 6413 N N . ARG B 2 415 ? 61.02200 72.61100 86.66300 1.000 403.39000 415 ARG B N 1
ATOM 6414 C CA . ARG B 2 415 ? 60.12800 73.29100 85.74000 1.000 403.39000 415 ARG B CA 1
ATOM 6415 C C . ARG B 2 415 ? 60.88900 73.62200 84.46400 1.000 403.39000 415 ARG B C 1
ATOM 6416 O O . ARG B 2 415 ? 61.99200 74.17900 84.50500 1.000 403.39000 415 ARG B O 1
ATOM 6424 N N . LEU B 2 416 ? 60.28900 73.29400 83.34000 1.000 365.18000 416 LEU B N 1
ATOM 6425 C CA . LEU B 2 416 ? 60.93000 73.52400 82.06900 1.000 365.18000 416 LEU B CA 1
ATOM 6426 C C . LEU B 2 416 ? 60.63400 74.93600 81.60900 1.000 365.18000 416 LEU B C 1
ATOM 6427 O O . LEU B 2 416 ? 59.85900 75.67200 82.21900 1.000 365.18000 416 LEU B O 1
ATOM 6432 N N . LYS B 2 417 ? 61.25600 75.30700 80.50500 1.000 397.56000 417 LYS B N 1
ATOM 6433 C CA . LYS B 2 417 ? 61.06500 76.65500 80.01100 1.000 397.56000 417 LYS B CA 1
ATOM 6434 C C . LYS B 2 417 ? 59.77100 76.77800 79.23700 1.000 397.56000 417 LYS B C 1
ATOM 6435 O O . LYS B 2 417 ? 59.12000 77.82600 79.29200 1.000 397.56000 417 LYS B O 1
ATOM 6441 N N . ASN B 2 418 ? 59.35800 75.71500 78.55800 1.000 507.22000 418 ASN B N 1
ATOM 6442 C CA . ASN B 2 418 ? 58.13700 75.76700 77.76700 1.000 507.22000 418 ASN B CA 1
ATOM 6443 C C . ASN B 2 418 ? 56.85100 75.77000 78.59000 1.000 507.22000 418 ASN B C 1
ATOM 6444 O O . ASN B 2 418 ? 55.77500 75.92500 78.00600 1.000 507.22000 418 ASN B O 1
ATOM 6449 N N . GLY B 2 419 ? 56.91500 75.58200 79.90400 1.000 477.11000 419 GLY B N 1
ATOM 6450 C CA . GLY B 2 419 ? 55.73300 75.57000 80.74500 1.000 477.11000 419 GLY B CA 1
ATOM 6451 C C . GLY B 2 419 ? 55.46100 74.23500 81.39700 1.000 477.11000 419 GLY B C 1
ATOM 6452 O O . GLY B 2 419 ? 54.73900 74.17900 82.40300 1.000 477.11000 419 GLY B O 1
ATOM 6453 N N . SER B 2 420 ? 55.99100 73.15500 80.83800 1.000 431.94000 420 SER B N 1
ATOM 6454 C CA . SER B 2 420 ? 55.79800 71.84400 81.41900 1.000 431.94000 420 SER B CA 1
ATOM 6455 C C . SER B 2 420 ? 56.72100 71.68700 82.61600 1.000 431.94000 420 SER B C 1
ATOM 6456 O O . SER B 2 420 ? 57.67100 72.44900 82.81100 1.000 431.94000 420 SER B O 1
ATOM 6459 N N . VAL B 2 421 ? 56.44200 70.66900 83.41900 1.000 357.55000 421 VAL B N 1
ATOM 6460 C CA . VAL B 2 421 ? 57.22900 70.36500 84.60500 1.000 357.55000 421 VAL B CA 1
ATOM 6461 C C . VAL B 2 421 ? 57.54600 68.88400 84.58400 1.000 357.55000 421 VAL B C 1
ATOM 6462 O O . VAL B 2 421 ? 56.63900 68.06200 84.45900 1.000 357.55000 421 VAL B O 1
ATOM 6466 N N . VAL B 2 422 ? 58.82900 68.54200 84.62700 1.000 365.87000 422 VAL B N 1
ATOM 6467 C CA . VAL B 2 422 ? 59.24100 67.14600 84.58900 1.000 365.87000 422 VAL B CA 1
ATOM 6468 C C . VAL B 2 422 ? 60.25800 66.91000 85.69300 1.000 365.87000 422 VAL B C 1
ATOM 6469 O O . VAL B 2 422 ? 61.00600 67.80700 86.08500 1.000 365.87000 422 VAL B O 1
ATOM 6473 N N . ARG B 2 423 ? 60.25900 65.70500 86.22600 1.000 360.15000 423 ARG B N 1
ATOM 6474 C CA . ARG B 2 423 ? 61.19400 65.38300 87.28600 1.000 360.15000 423 ARG B CA 1
ATOM 6475 C C . ARG B 2 423 ? 62.51500 64.89500 86.71400 1.000 360.15000 423 ARG B C 1
ATOM 6476 O O . ARG B 2 423 ? 62.58000 64.36200 85.60300 1.000 360.15000 423 ARG B O 1
ATOM 6484 N N . VAL B 2 424 ? 63.58500 65.13700 87.46300 1.000 401.75000 424 VAL B N 1
ATOM 6485 C CA . VAL B 2 424 ? 64.92900 64.73800 87.06600 1.000 401.75000 424 VAL B CA 1
ATOM 6486 C C . VAL B 2 424 ? 65.45400 63.82700 88.16000 1.000 401.75000 424 VAL B C 1
ATOM 6487 O O . VAL B 2 424 ? 65.91400 64.28400 89.21300 1.000 401.75000 424 VAL B O 1
ATOM 6491 N N . ASP B 2 425 ? 65.35700 62.53600 87.92400 1.000 362.81000 425 ASP B N 1
ATOM 6492 C CA . ASP B 2 425 ? 65.79100 61.55800 88.89900 1.000 362.81000 425 ASP B CA 1
ATOM 6493 C C . ASP B 2 425 ? 67.24700 61.17800 88.72000 1.000 362.81000 425 ASP B C 1
ATOM 6494 O O . ASP B 2 425 ? 67.93900 60.90400 89.70700 1.000 362.81000 425 ASP B O 1
ATOM 6499 N N . ASP B 2 426 ? 67.73000 61.18900 87.48500 1.000 361.72000 426 ASP B N 1
ATOM 6500 C CA . ASP B 2 426 ? 69.09400 60.80700 87.18800 1.000 361.72000 426 ASP B CA 1
ATOM 6501 C C . ASP B 2 426 ? 69.84200 61.98600 86.60400 1.000 361.72000 426 ASP B C 1
ATOM 6502 O O . ASP B 2 426 ? 69.26200 62.99600 86.21600 1.000 361.72000 426 ASP B O 1
ATOM 6507 N N . TYR B 2 427 ? 71.14400 61.80900 86.48500 1.000 404.19000 427 TYR B N 1
ATOM 6508 C CA . TYR B 2 427 ? 71.97100 62.87100 85.95600 1.000 404.19000 427 TYR B CA 1
ATOM 6509 C C . TYR B 2 427 ? 71.82400 63.05200 84.45000 1.000 404.19000 427 TYR B C 1
ATOM 6510 O O . TYR B 2 427 ? 72.12400 64.13200 83.94000 1.000 404.19000 427 TYR B O 1
ATOM 6519 N N . GLU B 2 428 ? 71.29600 62.05500 83.74300 1.000 413.81000 428 GLU B N 1
ATOM 6520 C CA . GLU B 2 428 ? 71.16800 62.15700 82.29400 1.000 413.81000 428 GLU B CA 1
ATOM 6521 C C . GLU B 2 428 ? 70.03400 63.07000 81.87400 1.000 413.81000 428 GLU B C 1
ATOM 6522 O O . GLU B 2 428 ? 70.15300 63.80900 80.87500 1.000 413.81000 428 GLU B O 1
ATOM 6528 N N . THR B 2 429 ? 68.98200 63.10700 82.68500 1.000 349.12000 429 THR B N 1
ATOM 6529 C CA . THR B 2 429 ? 67.84200 63.93600 82.35500 1.000 349.12000 429 THR B CA 1
ATOM 6530 C C . THR B 2 429 ? 68.24300 65.37500 82.50200 1.000 349.12000 429 THR B C 1
ATOM 6531 O O . THR B 2 429 ? 67.90300 66.20200 81.65600 1.000 349.12000 429 THR B O 1
ATOM 6535 N N . ALA B 2 430 ? 69.03000 65.66000 83.54100 1.000 342.62000 430 ALA B N 1
ATOM 6536 C CA . ALA B 2 430 ? 69.50200 67.01000 83.77800 1.000 342.62000 430 ALA B CA 1
ATOM 6537 C C . ALA B 2 430 ? 70.37400 67.47200 82.63300 1.000 342.62000 430 ALA B C 1
ATOM 6538 O O . ALA B 2 430 ? 70.32400 68.64000 82.25000 1.000 342.62000 430 ALA B O 1
ATOM 6540 N N . LEU B 2 431 ? 71.12500 66.55100 82.03500 1.000 368.40000 431 LEU B N 1
ATOM 6541 C CA . LEU B 2 431 ? 71.90600 66.90600 80.87000 1.000 368.40000 431 LEU B CA 1
ATOM 6542 C C . LEU B 2 431 ? 71.02300 67.16000 79.67700 1.000 368.40000 431 LEU B C 1
ATOM 6543 O O . LEU B 2 431 ? 71.43800 67.86000 78.75000 1.000 368.40000 431 LEU B O 1
ATOM 6548 N N . LYS B 2 432 ? 69.79900 66.64900 79.70600 1.000 431.06000 432 LYS B N 1
ATOM 6549 C CA . LYS B 2 432 ? 68.93600 66.87700 78.56400 1.000 431.06000 432 LYS B CA 1
ATOM 6550 C C . LYS B 2 432 ? 68.04400 68.10100 78.70900 1.000 431.06000 432 LYS B C 1
ATOM 6551 O O . LYS B 2 432 ? 67.97400 68.93100 77.80200 1.000 431.06000 432 LYS B O 1
ATOM 6557 N N . VAL B 2 433 ? 67.40700 68.26300 79.86200 1.000 315.46000 433 VAL B N 1
ATOM 6558 C CA . VAL B 2 433 ? 66.50500 69.37400 80.10000 1.000 315.46000 433 VAL B CA 1
ATOM 6559 C C . VAL B 2 433 ? 67.20700 70.52400 80.79100 1.000 315.46000 433 VAL B C 1
ATOM 6560 O O . VAL B 2 433 ? 66.54900 71.47500 81.22400 1.000 315.46000 433 VAL B O 1
ATOM 6564 N N . ARG B 2 434 ? 68.53800 70.48300 80.86000 1.000 336.10000 434 ARG B N 1
ATOM 6565 C CA . ARG B 2 434 ? 69.28900 71.52500 81.54000 1.000 336.10000 434 ARG B CA 1
ATOM 6566 C C . ARG B 2 434 ? 69.23300 72.85500 80.80900 1.000 336.10000 434 ARG B C 1
ATOM 6567 O O . ARG B 2 434 ? 69.42400 73.90200 81.43300 1.000 336.10000 434 ARG B O 1
ATOM 6575 N N . ASN B 2 435 ? 68.92400 72.83600 79.52200 1.000 447.16000 435 ASN B N 1
ATOM 6576 C CA . ASN B 2 435 ? 68.86600 74.02400 78.69000 1.000 447.16000 435 ASN B CA 1
ATOM 6577 C C . ASN B 2 435 ? 67.52400 74.74300 78.75100 1.000 447.16000 435 ASN B C 1
ATOM 6578 O O . ASN B 2 435 ? 67.33100 75.73300 78.03900 1.000 447.16000 435 ASN B O 1
ATOM 6583 N N . GLU B 2 436 ? 66.60800 74.28600 79.58900 1.000 395.24000 436 GLU B N 1
ATOM 6584 C CA . GLU B 2 436 ? 65.30200 74.90900 79.69000 1.000 395.24000 436 GLU B CA 1
ATOM 6585 C C . GLU B 2 436 ? 64.87900 75.00300 81.12900 1.000 395.24000 436 GLU B C 1
ATOM 6586 O O . GLU B 2 436 ? 63.69200 75.12800 81.43300 1.000 395.24000 436 GLU B O 1
ATOM 6592 N N . VAL B 2 437 ? 65.84200 75.03800 82.01600 1.000 366.37000 437 VAL B N 1
ATOM 6593 C CA . VAL B 2 437 ? 65.53200 75.13700 83.42100 1.000 366.37000 437 VAL B CA 1
ATOM 6594 C C . VAL B 2 437 ? 65.28900 76.59600 83.71900 1.000 366.37000 437 VAL B C 1
ATOM 6595 O O . VAL B 2 437 ? 66.11800 77.45300 83.39800 1.000 366.37000 437 VAL B O 1
ATOM 6599 N N . ASP B 2 438 ? 64.15200 76.88200 84.33400 1.000 320.32000 438 ASP B N 1
ATOM 6600 C CA . ASP B 2 438 ? 63.86000 78.25200 84.69900 1.000 320.32000 438 ASP B CA 1
ATOM 6601 C C . ASP B 2 438 ? 64.19800 78.54600 86.15200 1.000 320.32000 438 ASP B C 1
ATOM 6602 O O . ASP B 2 438 ? 64.77700 79.59000 86.46000 1.000 320.32000 438 ASP B O 1
ATOM 6607 N N . GLU B 2 439 ? 63.87200 77.62500 87.04500 1.000 296.76000 439 GLU B N 1
ATOM 6608 C CA . GLU B 2 439 ? 64.14000 77.76900 88.46500 1.000 296.76000 439 GLU B CA 1
ATOM 6609 C C . GLU B 2 439 ? 64.17900 76.36900 89.03700 1.000 296.76000 439 GLU B C 1
ATOM 6610 O O . GLU B 2 439 ? 63.81900 75.39600 88.37300 1.000 296.76000 439 GLU B O 1
ATOM 6616 N N . ILE B 2 440 ? 64.61600 76.27500 90.27600 1.000 277.86000 440 ILE B N 1
ATOM 6617 C CA . ILE B 2 440 ? 64.72600 74.99600 90.94200 1.000 277.86000 440 ILE B CA 1
ATOM 6618 C C . ILE B 2 440 ? 63.82600 75.08500 92.16100 1.000 277.86000 440 ILE B C 1
ATOM 6619 O O . ILE B 2 440 ? 64.18600 75.69500 93.17200 1.000 277.86000 440 ILE B O 1
ATOM 6624 N N . LEU B 2 441 ? 62.62200 74.52600 92.04700 1.000 265.63000 441 LEU B N 1
ATOM 6625 C CA . LEU B 2 441 ? 61.71400 74.53300 93.18200 1.000 265.63000 441 LEU B CA 1
ATOM 6626 C C . LEU B 2 441 ? 62.18000 73.53700 94.22500 1.000 265.63000 441 LEU B C 1
ATOM 6627 O O . LEU B 2 441 ? 62.38900 73.88900 95.38900 1.000 265.63000 441 LEU B O 1
ATOM 6632 N N . TYR B 2 442 ? 62.31800 72.27900 93.83200 1.000 350.84000 442 TYR B N 1
ATOM 6633 C CA . TYR B 2 442 ? 62.79300 71.26100 94.75400 1.000 350.84000 442 TYR B CA 1
ATOM 6634 C C . TYR B 2 442 ? 64.28700 71.07600 94.59200 1.000 350.84000 442 TYR B C 1
ATOM 6635 O O . TYR B 2 442 ? 64.78200 70.88000 93.48200 1.000 350.84000 442 TYR B O 1
ATOM 6644 N N . VAL B 2 443 ? 64.99900 71.21600 95.70100 1.000 304.70000 443 VAL B N 1
ATOM 6645 C CA . VAL B 2 443 ? 66.45300 71.15800 95.67700 1.000 304.70000 443 VAL B CA 1
ATOM 6646 C C . VAL B 2 443 ? 66.94500 69.73900 95.46200 1.000 304.70000 443 VAL B C 1
ATOM 6647 O O . VAL B 2 443 ? 67.69900 69.44600 94.52800 1.000 304.70000 443 VAL B O 1
ATOM 6651 N N . GLY B 2 444 ? 66.58200 68.86200 96.37800 1.000 245.83000 444 GLY B N 1
ATOM 6652 C CA . GLY B 2 444 ? 66.99200 67.48500 96.31100 1.000 245.83000 444 GLY B CA 1
ATOM 6653 C C . GLY B 2 444 ? 66.84100 66.87200 97.68600 1.000 245.83000 444 GLY B C 1
ATOM 6654 O O . GLY B 2 444 ? 66.16400 67.41400 98.55700 1.000 245.83000 444 GLY B O 1
ATOM 6655 N N . ASP B 2 445 ? 67.47300 65.72900 97.83700 1.000 284.79000 445 ASP B N 1
ATOM 6656 C CA . ASP B 2 445 ? 67.47100 64.92700 99.04700 1.000 284.79000 445 ASP B CA 1
ATOM 6657 C C . ASP B 2 445 ? 68.78500 65.02900 99.82000 1.000 284.79000 445 ASP B C 1
ATOM 6658 O O . ASP B 2 445 ? 69.81000 65.44100 99.27300 1.000 284.79000 445 ASP B O 1
ATOM 6663 N N . ALA B 2 446 ? 68.75000 64.63700 101.10200 1.000 264.42000 446 ALA B N 1
ATOM 6664 C CA . ALA B 2 446 ? 69.96600 64.65500 101.91900 1.000 264.42000 446 ALA B CA 1
ATOM 6665 C C . ALA B 2 446 ? 69.78500 63.74700 103.12100 1.000 264.42000 446 ALA B C 1
ATOM 6666 O O . ALA B 2 446 ? 68.75200 63.79800 103.77900 1.000 264.42000 446 ALA B O 1
ATOM 6668 N N . LEU B 2 447 ? 70.81400 62.95400 103.42900 1.000 214.07000 447 LEU B N 1
ATOM 6669 C CA . LEU B 2 447 ? 70.77400 62.04900 104.57000 1.000 214.07000 447 LEU B CA 1
ATOM 6670 C C . LEU B 2 447 ? 71.47200 62.71700 105.73700 1.000 214.07000 447 LEU B C 1
ATOM 6671 O O . LEU B 2 447 ? 72.63900 63.10000 105.63400 1.000 214.07000 447 LEU B O 1
ATOM 6676 N N . VAL B 2 448 ? 70.75500 62.83600 106.84400 1.000 326.17000 448 VAL B N 1
ATOM 6677 C CA . VAL B 2 448 ? 71.25300 63.43700 108.06500 1.000 326.17000 448 VAL B CA 1
ATOM 6678 C C . VAL B 2 448 ? 71.41300 62.33700 109.09000 1.000 326.17000 448 VAL B C 1
ATOM 6679 O O . VAL B 2 448 ? 70.44300 61.65200 109.43800 1.000 326.17000 448 VAL B O 1
ATOM 6683 N N . ASN B 2 449 ? 72.64300 62.15200 109.54100 1.000 416.80000 449 ASN B N 1
ATOM 6684 C CA . ASN B 2 449 ? 72.93200 61.13300 110.52600 1.000 416.80000 449 ASN B CA 1
ATOM 6685 C C . ASN B 2 449 ? 72.32500 61.48600 111.87800 1.000 416.80000 449 ASN B C 1
ATOM 6686 O O . ASN B 2 449 ? 72.17700 62.65400 112.23900 1.000 416.80000 449 ASN B O 1
ATOM 6691 N N . PHE B 2 450 ? 71.91300 60.45000 112.59800 1.000 364.94000 450 PHE B N 1
ATOM 6692 C CA . PHE B 2 450 ? 71.32200 60.65000 113.91100 1.000 364.94000 450 PHE B CA 1
ATOM 6693 C C . PHE B 2 450 ? 72.31500 61.14300 114.95200 1.000 364.94000 450 PHE B C 1
ATOM 6694 O O . PHE B 2 450 ? 71.95900 61.95900 115.81000 1.000 364.94000 450 PHE B O 1
ATOM 6702 N N . GLY B 2 451 ? 73.57200 60.72200 114.85500 1.000 325.62000 451 GLY B N 1
ATOM 6703 C CA . GLY B 2 451 ? 74.58800 61.14300 115.79600 1.000 325.62000 451 GLY B CA 1
ATOM 6704 C C . GLY B 2 451 ? 75.25600 62.39900 115.31600 1.000 325.62000 451 GLY B C 1
ATOM 6705 O O . GLY B 2 451 ? 76.45600 62.60500 115.52300 1.000 325.62000 451 GLY B O 1
ATOM 6706 N N . ASP B 2 452 ? 74.46300 63.23900 114.66400 1.000 386.97000 452 ASP B N 1
ATOM 6707 C CA . ASP B 2 452 ? 74.96000 64.49000 114.15700 1.000 386.97000 452 ASP B CA 1
ATOM 6708 C C . ASP B 2 452 ? 75.25200 65.36600 115.34500 1.000 386.97000 452 ASP B C 1
ATOM 6709 O O . ASP B 2 452 ? 74.35500 65.72800 116.11500 1.000 386.97000 452 ASP B O 1
ATOM 6714 N N . PHE B 2 453 ? 76.52100 65.67000 115.49200 1.000 408.42000 453 PHE B N 1
ATOM 6715 C CA . PHE B 2 453 ? 77.01300 66.37800 116.64900 1.000 408.42000 453 PHE B CA 1
ATOM 6716 C C . PHE B 2 453 ? 76.61900 67.83000 116.48000 1.000 408.42000 453 PHE B C 1
ATOM 6717 O O . PHE B 2 453 ? 77.29300 68.60400 115.80300 1.000 408.42000 453 PHE B O 1
ATOM 6725 N N . VAL B 2 454 ? 75.49000 68.20500 117.07000 1.000 439.76000 454 VAL B N 1
ATOM 6726 C CA . VAL B 2 454 ? 75.07200 69.59900 117.11800 1.000 439.76000 454 VAL B CA 1
ATOM 6727 C C . VAL B 2 454 ? 74.74000 69.89600 118.56900 1.000 439.76000 454 VAL B C 1
ATOM 6728 O O . VAL B 2 454 ? 73.76100 69.36500 119.10600 1.000 439.76000 454 VAL B O 1
ATOM 6732 N N . GLU B 2 455 ? 75.55200 70.74500 119.20000 1.000 629.38000 455 GLU B N 1
ATOM 6733 C CA . GLU B 2 455 ? 75.42300 71.05900 120.61300 1.000 629.38000 455 GLU B CA 1
ATOM 6734 C C . GLU B 2 455 ? 74.52200 72.28400 120.77400 1.000 629.38000 455 GLU B C 1
ATOM 6735 O O . GLU B 2 455 ? 73.84600 72.70300 119.82900 1.000 629.38000 455 GLU B O 1
ATOM 6741 N N . ASN B 2 456 ? 74.48300 72.83100 121.99800 1.000 743.79000 456 ASN B N 1
ATOM 6742 C CA . ASN B 2 456 ? 73.76600 74.05100 122.36200 1.000 743.79000 456 ASN B CA 1
ATOM 6743 C C . ASN B 2 456 ? 72.26400 73.86500 122.14500 1.000 743.79000 456 ASN B C 1
ATOM 6744 O O . ASN B 2 456 ? 71.62100 74.63900 121.43100 1.000 743.79000 456 ASN B O 1
ATOM 6749 N N . ASN B 2 457 ? 71.73000 72.79400 122.74000 1.000 716.71000 457 ASN B N 1
ATOM 6750 C CA . ASN B 2 457 ? 70.29600 72.49400 122.80100 1.000 716.71000 457 ASN B CA 1
ATOM 6751 C C . ASN B 2 457 ? 69.65400 72.36000 121.40900 1.000 716.71000 457 ASN B C 1
ATOM 6752 O O . ASN B 2 457 ? 68.78300 73.13600 121.01300 1.000 716.71000 457 ASN B O 1
ATOM 6757 N N . GLN B 2 458 ? 70.10000 71.34500 120.66600 1.000 447.01000 458 GLN B N 1
ATOM 6758 C CA . GLN B 2 458 ? 69.55000 71.05100 119.34700 1.000 447.01000 458 GLN B CA 1
ATOM 6759 C C . GLN B 2 458 ? 68.36000 70.11800 119.45100 1.000 447.01000 458 GLN B C 1
ATOM 6760 O O . GLN B 2 458 ? 68.45100 69.05500 120.06700 1.000 447.01000 458 GLN B O 1
ATOM 6766 N N . THR B 2 459 ? 67.26000 70.50000 118.81900 1.000 388.83000 459 THR B N 1
ATOM 6767 C CA . THR B 2 459 ? 66.08500 69.65500 118.83100 1.000 388.83000 459 THR B CA 1
ATOM 6768 C C . THR B 2 459 ? 66.07900 68.80700 117.58000 1.000 388.83000 459 THR B C 1
ATOM 6769 O O . THR B 2 459 ? 66.74700 69.11000 116.58800 1.000 388.83000 459 THR B O 1
ATOM 6773 N N . LEU B 2 460 ? 65.33400 67.72300 117.64500 1.000 413.21000 460 LEU B N 1
ATOM 6774 C CA . LEU B 2 460 ? 65.21700 66.81400 116.52200 1.000 413.21000 460 LEU B CA 1
ATOM 6775 C C . LEU B 2 460 ? 63.89500 67.16500 115.86200 1.000 413.21000 460 LEU B C 1
ATOM 6776 O O . LEU B 2 460 ? 62.82900 67.02900 116.47200 1.000 413.21000 460 LEU B O 1
ATOM 6781 N N . LEU B 2 461 ? 63.97900 67.67900 114.65100 1.000 411.57000 461 LEU B N 1
ATOM 6782 C CA . LEU B 2 461 ? 62.80100 68.05800 113.89900 1.000 411.57000 461 LEU B CA 1
ATOM 6783 C C . LEU B 2 461 ? 62.04700 66.79900 113.46100 1.000 411.57000 461 LEU B C 1
ATOM 6784 O O . LEU B 2 461 ? 62.65400 65.73100 113.33900 1.000 411.57000 461 LEU B O 1
ATOM 6789 N N . PRO B 2 462 ? 60.72000 66.88000 113.27300 1.000 398.26000 462 PRO B N 1
ATOM 6790 C CA . PRO B 2 462 ? 59.96200 65.69300 112.82900 1.000 398.26000 462 PRO B CA 1
ATOM 6791 C C . PRO B 2 462 ? 60.40300 65.16100 111.45700 1.000 398.26000 462 PRO B C 1
ATOM 6792 O O . PRO B 2 462 ? 60.69100 65.92200 110.53100 1.000 398.26000 462 PRO B O 1
ATOM 6796 N N . ALA B 2 463 ? 60.45700 63.82700 111.35000 1.000 424.02000 463 ALA B N 1
ATOM 6797 C CA . ALA B 2 463 ? 60.89800 63.12700 110.14100 1.000 424.02000 463 ALA B CA 1
ATOM 6798 C C . ALA B 2 463 ? 59.84400 63.15000 109.03800 1.000 424.02000 463 ALA B C 1
ATOM 6799 O O . ALA B 2 463 ? 58.64300 63.06500 109.30700 1.000 424.02000 463 ALA B O 1
ATOM 6801 N N . ASN B 2 464 ? 60.30500 63.24800 107.79000 1.000 373.14000 464 ASN B N 1
ATOM 6802 C CA . ASN B 2 464 ? 59.39800 63.26100 106.65100 1.000 373.14000 464 ASN B CA 1
ATOM 6803 C C . ASN B 2 464 ? 58.77100 61.87100 106.44500 1.000 373.14000 464 ASN B C 1
ATOM 6804 O O . ASN B 2 464 ? 59.33100 60.84200 106.83400 1.000 373.14000 464 ASN B O 1
ATOM 6809 N N . TYR B 2 465 ? 57.58200 61.85400 105.82700 1.000 342.58000 465 TYR B N 1
ATOM 6810 C CA . TYR B 2 465 ? 56.82800 60.62200 105.54500 1.000 342.58000 465 TYR B CA 1
ATOM 6811 C C . TYR B 2 465 ? 57.40700 59.86800 104.35300 1.000 342.58000 465 TYR B C 1
ATOM 6812 O O . TYR B 2 465 ? 56.98000 60.01700 103.20500 1.000 342.58000 465 TYR B O 1
ATOM 6821 N N . VAL B 2 466 ? 58.41400 59.05100 104.63700 1.000 360.15000 466 VAL B N 1
ATOM 6822 C CA . VAL B 2 466 ? 59.13100 58.31400 103.60400 1.000 360.15000 466 VAL B CA 1
ATOM 6823 C C . VAL B 2 466 ? 58.40400 57.04400 103.15900 1.000 360.15000 466 VAL B C 1
ATOM 6824 O O . VAL B 2 466 ? 57.45800 56.59200 103.81800 1.000 360.15000 466 VAL B O 1
ATOM 6828 N N . GLU B 2 467 ? 58.84000 56.46600 102.02600 1.000 293.11000 467 GLU B N 1
ATOM 6829 C CA . GLU B 2 467 ? 58.25200 55.24000 101.48800 1.000 293.11000 467 GLU B CA 1
ATOM 6830 C C . GLU B 2 467 ? 58.68300 53.98400 102.23500 1.000 293.11000 467 GLU B C 1
ATOM 6831 O O . GLU B 2 467 ? 58.15800 52.91100 101.93500 1.000 293.11000 467 GLU B O 1
ATOM 6837 N N . GLU B 2 468 ? 59.60600 54.08200 103.19600 1.000 324.21000 468 GLU B N 1
ATOM 6838 C CA . GLU B 2 468 ? 60.07000 52.91500 103.94200 1.000 324.21000 468 GLU B CA 1
ATOM 6839 C C . GLU B 2 468 ? 59.23800 52.69300 105.17700 1.000 324.21000 468 GLU B C 1
ATOM 6840 O O . GLU B 2 468 ? 58.94300 51.54900 105.54500 1.000 324.21000 468 GLU B O 1
ATOM 6846 N N . TRP B 2 469 ? 58.87100 53.79700 105.82000 1.000 253.96000 469 TRP B N 1
ATOM 6847 C CA . TRP B 2 469 ? 58.03400 53.69500 106.98900 1.000 253.96000 469 TRP B CA 1
ATOM 6848 C C . TRP B 2 469 ? 56.64400 53.30100 106.55300 1.000 253.96000 469 TRP B C 1
ATOM 6849 O O . TRP B 2 469 ? 55.90200 52.69500 107.32000 1.000 253.96000 469 TRP B O 1
ATOM 6860 N N . TRP B 2 470 ? 56.29000 53.64900 105.31600 1.000 295.79000 470 TRP B N 1
ATOM 6861 C CA . TRP B 2 470 ? 55.03900 53.21400 104.72800 1.000 295.79000 470 TRP B CA 1
ATOM 6862 C C . TRP B 2 470 ? 55.00500 51.70700 104.52000 1.000 295.79000 470 TRP B C 1
ATOM 6863 O O . TRP B 2 470 ? 53.94400 51.08700 104.63900 1.000 295.79000 470 TRP B O 1
ATOM 6874 N N . VAL B 2 471 ? 56.15200 51.10800 104.19500 1.000 251.29000 471 VAL B N 1
ATOM 6875 C CA . VAL B 2 471 ? 56.24300 49.65600 104.08300 1.000 251.29000 471 VAL B CA 1
ATOM 6876 C C . VAL B 2 471 ? 56.04300 49.03000 105.44500 1.000 251.29000 471 VAL B C 1
ATOM 6877 O O . VAL B 2 471 ? 55.39000 47.98600 105.59000 1.000 251.29000 471 VAL B O 1
ATOM 6881 N N . GLN B 2 472 ? 56.60800 49.67000 106.46300 1.000 293.90000 472 GLN B N 1
ATOM 6882 C CA . GLN B 2 472 ? 56.39800 49.24000 107.83100 1.000 293.90000 472 GLN B CA 1
ATOM 6883 C C . GLN B 2 472 ? 54.92300 49.35500 108.20900 1.000 293.90000 472 GLN B C 1
ATOM 6884 O O . GLN B 2 472 ? 54.36500 48.46800 108.86900 1.000 293.90000 472 GLN B O 1
ATOM 6890 N N . GLU B 2 473 ? 54.26800 50.42800 107.75000 1.000 357.54000 473 GLU B N 1
ATOM 6891 C CA . GLU B 2 473 ? 52.83300 50.60700 107.94300 1.000 357.54000 473 GLU B CA 1
ATOM 6892 C C . GLU B 2 473 ? 52.04100 49.52400 107.23300 1.000 357.54000 473 GLU B C 1
ATOM 6893 O O . GLU B 2 473 ? 50.96500 49.11900 107.69200 1.000 357.54000 473 GLU B O 1
ATOM 6899 N N . LEU B 2 474 ? 52.57100 49.04100 106.11900 1.000 372.33000 474 LEU B N 1
ATOM 6900 C CA . LEU B 2 474 ? 51.90600 47.99600 105.36700 1.000 372.33000 474 LEU B CA 1
ATOM 6901 C C . LEU B 2 474 ? 52.01100 46.64300 106.05500 1.000 372.33000 474 LEU B C 1
ATOM 6902 O O . LEU B 2 474 ? 51.00900 45.92500 106.19300 1.000 372.33000 474 LEU B O 1
ATOM 6907 N N . VAL B 2 475 ? 53.20900 46.29700 106.53000 1.000 387.18000 475 VAL B N 1
ATOM 6908 C CA . VAL B 2 475 ? 53.39300 44.99500 107.15500 1.000 387.18000 475 VAL B CA 1
ATOM 6909 C C . VAL B 2 475 ? 52.69300 44.94600 108.50400 1.000 387.18000 475 VAL B C 1
ATOM 6910 O O . VAL B 2 475 ? 52.24700 43.87700 108.94300 1.000 387.18000 475 VAL B O 1
ATOM 6914 N N . GLN B 2 476 ? 52.57700 46.08900 109.18100 1.000 411.63000 476 GLN B N 1
ATOM 6915 C CA . GLN B 2 476 ? 51.81100 46.12200 110.41700 1.000 411.63000 476 GLN B CA 1
ATOM 6916 C C . GLN B 2 476 ? 50.31000 46.18800 110.15800 1.000 411.63000 476 GLN B C 1
ATOM 6917 O O . GLN B 2 476 ? 49.52800 45.76600 111.01300 1.000 411.63000 476 GLN B O 1
ATOM 6923 N N . ALA B 2 477 ? 49.88400 46.72300 109.01000 1.000 393.88000 477 ALA B N 1
ATOM 6924 C CA . ALA B 2 477 ? 48.46100 46.72700 108.70200 1.000 393.88000 477 ALA B CA 1
ATOM 6925 C C . ALA B 2 477 ? 47.98100 45.32500 108.37300 1.000 393.88000 477 ALA B C 1
ATOM 6926 O O . ALA B 2 477 ? 46.95700 44.87700 108.89000 1.000 393.88000 477 ALA B O 1
ATOM 6928 N N . ILE B 2 478 ? 48.70700 44.61500 107.50600 1.000 388.68000 478 ILE B N 1
ATOM 6929 C CA . ILE B 2 478 ? 48.34300 43.23200 107.22200 1.000 388.68000 478 ILE B CA 1
ATOM 6930 C C . ILE B 2 478 ? 48.66400 42.32700 108.40700 1.000 388.68000 478 ILE B C 1
ATOM 6931 O O . ILE B 2 478 ? 48.04300 41.27400 108.57700 1.000 388.68000 478 ILE B O 1
ATOM 6936 N N . LYS B 2 479 ? 49.59000 42.73400 109.26700 1.000 383.65000 479 LYS B N 1
ATOM 6937 C CA . LYS B 2 479 ? 49.88400 41.94200 110.44400 1.000 383.65000 479 LYS B CA 1
ATOM 6938 C C . LYS B 2 479 ? 48.79400 42.09800 111.49500 1.000 383.65000 479 LYS B C 1
ATOM 6939 O O . LYS B 2 479 ? 48.47600 41.15000 112.21800 1.000 383.65000 479 LYS B O 1
ATOM 6945 N N . ASP B 2 480 ? 48.23700 43.29200 111.62100 1.000 421.24000 480 ASP B N 1
ATOM 6946 C CA . ASP B 2 480 ? 47.18200 43.52500 112.59000 1.000 421.24000 480 ASP B CA 1
ATOM 6947 C C . ASP B 2 480 ? 45.80100 43.20100 112.06200 1.000 421.24000 480 ASP B C 1
ATOM 6948 O O . ASP B 2 480 ? 44.89100 42.94600 112.85700 1.000 421.24000 480 ASP B O 1
ATOM 6953 N N . LEU B 2 481 ? 45.62300 43.20600 110.74700 1.000 391.95000 481 LEU B N 1
ATOM 6954 C CA . LEU B 2 481 ? 44.32900 42.94700 110.14200 1.000 391.95000 481 LEU B CA 1
ATOM 6955 C C . LEU B 2 481 ? 44.23000 41.53800 109.57700 1.000 391.95000 481 LEU B C 1
ATOM 6956 O O . LEU B 2 481 ? 43.31500 40.79800 109.94000 1.000 391.95000 481 LEU B O 1
ATOM 6961 N N . TYR B 2 482 ? 45.15700 41.13900 108.70700 1.000 379.12000 482 TYR B N 1
ATOM 6962 C CA . TYR B 2 482 ? 45.11100 39.81100 108.11100 1.000 379.12000 482 TYR B CA 1
ATOM 6963 C C . TYR B 2 482 ? 46.10900 38.85700 108.71600 1.000 379.12000 482 TYR B C 1
ATOM 6964 O O . TYR B 2 482 ? 46.32900 37.79300 108.13100 1.000 379.12000 482 TYR B O 1
ATOM 6973 N N . GLU B 2 483 ? 46.70300 39.21000 109.87000 1.000 445.70000 483 GLU B N 1
ATOM 6974 C CA . GLU B 2 483 ? 47.67900 38.44600 110.65900 1.000 445.70000 483 GLU B CA 1
ATOM 6975 C C . GLU B 2 483 ? 48.75800 37.79300 109.79600 1.000 445.70000 483 GLU B C 1
ATOM 6976 O O . GLU B 2 483 ? 49.30500 36.74100 110.14200 1.000 445.70000 483 GLU B O 1
ATOM 6982 N N . VAL B 2 484 ? 49.14800 38.46700 108.72700 1.000 395.73000 484 VAL B N 1
ATOM 6983 C CA . VAL B 2 484 ? 50.18500 37.95800 107.85400 1.000 395.73000 484 VAL B CA 1
ATOM 6984 C C . VAL B 2 484 ? 51.48500 38.55100 108.34400 1.000 395.73000 484 VAL B C 1
ATOM 6985 O O . VAL B 2 484 ? 51.60000 39.76700 108.54100 1.000 395.73000 484 VAL B O 1
ATOM 6989 N N . GLU B 2 485 ? 52.46200 37.69100 108.54700 1.000 296.16000 485 GLU B N 1
ATOM 6990 C CA . GLU B 2 485 ? 53.74900 38.12400 109.03700 1.000 296.16000 485 GLU B CA 1
ATOM 6991 C C . GLU B 2 485 ? 54.59000 38.47500 107.83700 1.000 296.16000 485 GLU B C 1
ATOM 6992 O O . GLU B 2 485 ? 54.92200 37.61300 107.02000 1.000 296.16000 485 GLU B O 1
ATOM 6998 N N . LEU B 2 486 ? 54.93000 39.74600 107.73600 1.000 297.92000 486 LEU B N 1
ATOM 6999 C CA . LEU B 2 486 ? 55.73800 40.23400 106.64000 1.000 297.92000 486 LEU B CA 1
ATOM 7000 C C . LEU B 2 486 ? 56.82500 41.09500 107.23300 1.000 297.92000 486 LEU B C 1
ATOM 7001 O O . LEU B 2 486 ? 56.54800 42.04200 107.97100 1.000 297.92000 486 LEU B O 1
ATOM 7006 N N . GLN B 2 487 ? 58.05400 40.68200 107.01300 1.000 334.16000 487 GLN B N 1
ATOM 7007 C CA . GLN B 2 487 ? 59.19300 41.42700 107.49500 1.000 334.16000 487 GLN B CA 1
ATOM 7008 C C . GLN B 2 487 ? 59.59700 42.42000 106.42000 1.000 334.16000 487 GLN B C 1
ATOM 7009 O O . GLN B 2 487 ? 60.00800 42.00000 105.32900 1.000 334.16000 487 GLN B O 1
ATOM 7015 N N . PRO B 2 488 ? 59.49100 43.71400 106.66000 1.000 334.87000 488 PRO B N 1
ATOM 7016 C CA . PRO B 2 488 ? 59.84700 44.70800 105.64800 1.000 334.87000 488 PRO B CA 1
ATOM 7017 C C . PRO B 2 488 ? 61.36400 44.80900 105.55500 1.000 334.87000 488 PRO B C 1
ATOM 7018 O O . PRO B 2 488 ? 62.09600 44.13100 106.27800 1.000 334.87000 488 PRO B O 1
ATOM 7022 N N . PHE B 2 489 ? 61.81600 45.64500 104.61500 1.000 306.07000 489 PHE B N 1
ATOM 7023 C CA . PHE B 2 489 ? 63.22400 45.94100 104.33300 1.000 306.07000 489 PHE B CA 1
ATOM 7024 C C . PHE B 2 489 ? 64.03300 44.70700 103.90200 1.000 306.07000 489 PHE B C 1
ATOM 7025 O O . PHE B 2 489 ? 65.26800 44.74800 103.91900 1.000 306.07000 489 PHE B O 1
ATOM 7033 N N . ALA B 2 490 ? 63.37100 43.62100 103.49000 1.000 366.30000 490 ALA B N 1
ATOM 7034 C CA . ALA B 2 490 ? 64.03400 42.38800 103.07000 1.000 366.30000 490 ALA B CA 1
ATOM 7035 C C . ALA B 2 490 ? 63.03700 41.52100 102.31400 1.000 366.30000 490 ALA B C 1
ATOM 7036 O O . ALA B 2 490 ? 61.84900 41.83200 102.23500 1.000 366.30000 490 ALA B O 1
ATOM 7038 N N . GLU B 2 491 ? 63.54000 40.42400 101.75300 1.000 400.55000 491 GLU B N 1
ATOM 7039 C CA . GLU B 2 491 ? 62.70700 39.47200 101.03000 1.000 400.55000 491 GLU B CA 1
ATOM 7040 C C . GLU B 2 491 ? 62.17300 38.41900 101.99700 1.000 400.55000 491 GLU B C 1
ATOM 7041 O O . GLU B 2 491 ? 62.90300 37.93800 102.86700 1.000 400.55000 491 GLU B O 1
ATOM 7047 N N . ASN B 2 492 ? 60.90300 38.05100 101.83200 1.000 405.93000 492 ASN B N 1
ATOM 7048 C CA . ASN B 2 492 ? 60.23500 37.07000 102.67900 1.000 405.93000 492 ASN B CA 1
ATOM 7049 C C . ASN B 2 492 ? 60.07400 35.74700 101.93400 1.000 405.93000 492 ASN B C 1
ATOM 7050 O O . ASN B 2 492 ? 60.47800 35.59100 100.77700 1.000 405.93000 492 ASN B O 1
ATOM 7055 N N . ASP B 2 493 ? 59.46300 34.78700 102.62300 1.000 439.15000 493 ASP B N 1
ATOM 7056 C CA . ASP B 2 493 ? 59.23600 33.47200 102.06000 1.000 439.15000 493 ASP B CA 1
ATOM 7057 C C . ASP B 2 493 ? 58.09900 33.52400 101.06000 1.000 439.15000 493 ASP B C 1
ATOM 7058 O O . ASP B 2 493 ? 57.35400 34.50000 100.95900 1.000 439.15000 493 ASP B O 1
ATOM 7063 N N . ARG B 2 494 ? 57.97400 32.44100 100.31200 1.000 497.43000 494 ARG B N 1
ATOM 7064 C CA . ARG B 2 494 ? 56.92900 32.36100 99.31600 1.000 497.43000 494 ARG B CA 1
ATOM 7065 C C . ARG B 2 494 ? 55.55200 32.18500 99.94300 1.000 497.43000 494 ARG B C 1
ATOM 7066 O O . ARG B 2 494 ? 54.55000 32.56300 99.32800 1.000 497.43000 494 ARG B O 1
ATOM 7074 N N . GLU B 2 495 ? 55.48100 31.67500 101.17300 1.000 470.29000 495 GLU B N 1
ATOM 7075 C CA . GLU B 2 495 ? 54.18700 31.45500 101.81300 1.000 470.29000 495 GLU B CA 1
ATOM 7076 C C . GLU B 2 495 ? 53.53200 32.75900 102.26100 1.000 470.29000 495 GLU B C 1
ATOM 7077 O O . GLU B 2 495 ? 52.36200 33.01100 101.94900 1.000 470.29000 495 GLU B O 1
ATOM 7083 N N . ALA B 2 496 ? 54.26500 33.58400 103.01600 1.000 392.77000 496 ALA B N 1
ATOM 7084 C CA . ALA B 2 496 ? 53.72000 34.84000 103.53200 1.000 392.77000 496 ALA B CA 1
ATOM 7085 C C . ALA B 2 496 ? 53.40500 35.82100 102.40900 1.000 392.77000 496 ALA B C 1
ATOM 7086 O O . ALA B 2 496 ? 52.35500 36.47700 102.42100 1.000 392.77000 496 ALA B O 1
ATOM 7088 N N . VAL B 2 497 ? 54.32000 35.95000 101.44600 1.000 400.36000 497 VAL B N 1
ATOM 7089 C CA . VAL B 2 497 ? 54.09900 36.80600 100.28600 1.000 400.36000 497 VAL B CA 1
ATOM 7090 C C . VAL B 2 497 ? 52.98800 36.23700 99.42700 1.000 400.36000 497 VAL B C 1
ATOM 7091 O O . VAL B 2 497 ? 52.21800 36.98400 98.80700 1.000 400.36000 497 VAL B O 1
ATOM 7095 N N . GLU B 2 498 ? 52.85900 34.91100 99.41500 1.000 491.99000 498 GLU B N 1
ATOM 7096 C CA . GLU B 2 498 ? 51.81400 34.27400 98.63400 1.000 491.99000 498 GLU B CA 1
ATOM 7097 C C . GLU B 2 498 ? 50.43800 34.59500 99.19700 1.000 491.99000 498 GLU B C 1
ATOM 7098 O O . GLU B 2 498 ? 49.57300 35.09500 98.47400 1.000 491.99000 498 GLU B O 1
ATOM 7104 N N . GLU B 2 499 ? 50.24200 34.37200 100.50000 1.000 382.84000 499 GLU B N 1
ATOM 7105 C CA . GLU B 2 499 ? 48.95400 34.67600 101.11000 1.000 382.84000 499 GLU B CA 1
ATOM 7106 C C . GLU B 2 499 ? 48.68200 36.17100 101.14500 1.000 382.84000 499 GLU B C 1
ATOM 7107 O O . GLU B 2 499 ? 47.54500 36.57900 100.93500 1.000 382.84000 499 GLU B O 1
ATOM 7113 N N . ALA B 2 500 ? 49.71400 36.99300 101.34000 1.000 339.63000 500 ALA B N 1
ATOM 7114 C CA . ALA B 2 500 ? 49.54100 38.43600 101.28800 1.000 339.63000 500 ALA B CA 1
ATOM 7115 C C . ALA B 2 500 ? 49.12200 38.87300 99.90200 1.000 339.63000 500 ALA B C 1
ATOM 7116 O O . ALA B 2 500 ? 48.28900 39.76000 99.74300 1.000 339.63000 500 ALA B O 1
ATOM 7118 N N . ALA B 2 501 ? 49.64200 38.21100 98.88600 1.000 329.23000 501 ALA B N 1
ATOM 7119 C CA . ALA B 2 501 ? 49.20100 38.49500 97.54100 1.000 329.23000 501 ALA B CA 1
ATOM 7120 C C . ALA B 2 501 ? 47.82200 37.93600 97.27500 1.000 329.23000 501 ALA B C 1
ATOM 7121 O O . ALA B 2 501 ? 47.13600 38.41800 96.37600 1.000 329.23000 501 ALA B O 1
ATOM 7123 N N . GLU B 2 502 ? 47.40900 36.92700 98.02900 1.000 336.38000 502 GLU B N 1
ATOM 7124 C CA . GLU B 2 502 ? 46.06500 36.40000 97.87500 1.000 336.38000 502 GLU B CA 1
ATOM 7125 C C . GLU B 2 502 ? 45.04300 37.31500 98.51400 1.000 336.38000 502 GLU B C 1
ATOM 7126 O O . GLU B 2 502 ? 43.99400 37.58700 97.92500 1.000 336.38000 502 GLU B O 1
ATOM 7132 N N . TYR B 2 503 ? 45.34300 37.81700 99.70000 1.000 257.20000 503 TYR B N 1
ATOM 7133 C CA . TYR B 2 503 ? 44.41300 38.70500 100.36800 1.000 257.20000 503 TYR B CA 1
ATOM 7134 C C . TYR B 2 503 ? 44.42900 40.08500 99.74600 1.000 257.20000 503 TYR B C 1
ATOM 7135 O O . TYR B 2 503 ? 43.37800 40.65900 99.45300 1.000 257.20000 503 TYR B O 1
ATOM 7144 N N . LEU B 2 504 ? 45.61200 40.61500 99.50900 1.000 299.40000 504 LEU B N 1
ATOM 7145 C CA . LEU B 2 504 ? 45.73700 41.95300 98.97200 1.000 299.40000 504 LEU B CA 1
ATOM 7146 C C . LEU B 2 504 ? 45.50200 42.04900 97.48700 1.000 299.40000 504 LEU B C 1
ATOM 7147 O O . LEU B 2 504 ? 45.33500 43.17000 96.99100 1.000 299.40000 504 LEU B O 1
ATOM 7152 N N . GLU B 2 505 ? 45.46900 40.91300 96.79900 1.000 310.48000 505 GLU B N 1
ATOM 7153 C CA . GLU B 2 505 ? 45.27000 40.83100 95.35900 1.000 310.48000 505 GLU B CA 1
ATOM 7154 C C . GLU B 2 505 ? 46.33600 41.66000 94.64900 1.000 310.48000 505 GLU B C 1
ATOM 7155 O O . GLU B 2 505 ? 46.08100 42.69000 94.01800 1.000 310.48000 505 GLU B O 1
ATOM 7161 N N . VAL B 2 506 ? 47.57100 41.23700 94.87100 1.000 289.86000 506 VAL B N 1
ATOM 7162 C CA . VAL B 2 506 ? 48.73600 41.87700 94.29800 1.000 289.86000 506 VAL B CA 1
ATOM 7163 C C . VAL B 2 506 ? 49.64300 40.78100 93.76200 1.000 289.86000 506 VAL B C 1
ATOM 7164 O O . VAL B 2 506 ? 49.37600 39.59100 93.91200 1.000 289.86000 506 VAL B O 1
ATOM 7168 N N . ASP B 2 507 ? 50.70700 41.20700 93.10000 1.000 420.57000 507 ASP B N 1
ATOM 7169 C CA . ASP B 2 507 ? 51.69900 40.30500 92.52900 1.000 420.57000 507 ASP B CA 1
ATOM 7170 C C . ASP B 2 507 ? 52.75100 39.95300 93.57100 1.000 420.57000 507 ASP B C 1
ATOM 7171 O O . ASP B 2 507 ? 53.30600 40.86800 94.19700 1.000 420.57000 507 ASP B O 1
ATOM 7176 N N . PRO B 2 508 ? 52.98300 38.66100 93.85600 1.000 437.88000 508 PRO B N 1
ATOM 7177 C CA . PRO B 2 508 ? 54.04600 38.29300 94.80600 1.000 437.88000 508 PRO B CA 1
ATOM 7178 C C . PRO B 2 508 ? 55.41200 38.79500 94.40000 1.000 437.88000 508 PRO B C 1
ATOM 7179 O O . PRO B 2 508 ? 56.22100 39.13600 95.26600 1.000 437.88000 508 PRO B O 1
ATOM 7183 N N . ASP B 2 509 ? 55.71300 38.77000 93.10200 1.000 443.73000 509 ASP B N 1
ATOM 7184 C CA . ASP B 2 509 ? 56.98600 39.29300 92.63100 1.000 443.73000 509 ASP B CA 1
ATOM 7185 C C . ASP B 2 509 ? 57.06200 40.79500 92.83000 1.000 443.73000 509 ASP B C 1
ATOM 7186 O O . ASP B 2 509 ? 58.11900 41.32300 93.18300 1.000 443.73000 509 ASP B O 1
ATOM 7191 N N . PHE B 2 510 ? 55.94100 41.49000 92.62100 1.000 360.65000 510 PHE B N 1
ATOM 7192 C CA . PHE B 2 510 ? 55.88300 42.92400 92.87100 1.000 360.65000 510 PHE B CA 1
ATOM 7193 C C . PHE B 2 510 ? 56.06400 43.21000 94.33700 1.000 360.65000 510 PHE B C 1
ATOM 7194 O O . PHE B 2 510 ? 56.60300 44.25400 94.71000 1.000 360.65000 510 PHE B O 1
ATOM 7202 N N . LEU B 2 511 ? 55.57700 42.30600 95.17200 1.000 406.20000 511 LEU B N 1
ATOM 7203 C CA . LEU B 2 511 ? 55.79000 42.45300 96.59200 1.000 406.20000 511 LEU B CA 1
ATOM 7204 C C . LEU B 2 511 ? 57.22400 42.10800 96.96800 1.000 406.20000 511 LEU B C 1
ATOM 7205 O O . LEU B 2 511 ? 57.76300 42.68000 97.91400 1.000 406.20000 511 LEU B O 1
ATOM 7210 N N . TRP B 2 512 ? 57.86200 41.20100 96.23300 1.000 406.37000 512 TRP B N 1
ATOM 7211 C CA . TRP B 2 512 ? 59.27800 40.93100 96.45100 1.000 406.37000 512 TRP B CA 1
ATOM 7212 C C . TRP B 2 512 ? 60.13600 42.12500 96.08800 1.000 406.37000 512 TRP B C 1
ATOM 7213 O O . TRP B 2 512 ? 61.07400 42.46200 96.80900 1.000 406.37000 512 TRP B O 1
ATOM 7224 N N . ASN B 2 513 ? 59.90500 42.69800 94.91500 1.000 394.05000 513 ASN B N 1
ATOM 7225 C CA . ASN B 2 513 ? 60.63100 43.89300 94.52700 1.000 394.05000 513 ASN B CA 1
ATOM 7226 C C . ASN B 2 513 ? 60.24400 45.10500 95.34800 1.000 394.05000 513 ASN B C 1
ATOM 7227 O O . ASN B 2 513 ? 61.04500 46.03300 95.49700 1.000 394.05000 513 ASN B O 1
ATOM 7232 N N . LEU B 2 514 ? 59.02300 45.12300 95.87600 1.000 408.20000 514 LEU B N 1
ATOM 7233 C CA . LEU B 2 514 ? 58.61700 46.23400 96.72000 1.000 408.20000 514 LEU B CA 1
ATOM 7234 C C . LEU B 2 514 ? 59.32600 46.14800 98.05400 1.000 408.20000 514 LEU B C 1
ATOM 7235 O O . LEU B 2 514 ? 59.89600 47.13200 98.52200 1.000 408.20000 514 LEU B O 1
ATOM 7240 N N . LEU B 2 515 ? 59.28200 44.97500 98.69000 1.000 424.81000 515 LEU B N 1
ATOM 7241 C CA . LEU B 2 515 ? 59.96700 44.79700 99.96300 1.000 424.81000 515 LEU B CA 1
ATOM 7242 C C . LEU B 2 515 ? 61.46100 44.82000 99.75900 1.000 424.81000 515 LEU B C 1
ATOM 7243 O O . LEU B 2 515 ? 62.21800 45.11700 100.68900 1.000 424.81000 515 LEU B O 1
ATOM 7248 N N . LYS B 2 516 ? 61.89000 44.45300 98.55900 1.000 484.16000 516 LYS B N 1
ATOM 7249 C CA . LYS B 2 516 ? 63.29800 44.47200 98.23600 1.000 484.16000 516 LYS B CA 1
ATOM 7250 C C . LYS B 2 516 ? 63.76200 45.91900 98.15700 1.000 484.16000 516 LYS B C 1
ATOM 7251 O O . LYS B 2 516 ? 64.65300 46.33500 98.90300 1.000 484.16000 516 LYS B O 1
ATOM 7257 N N . ASP B 2 517 ? 63.15400 46.70900 97.26500 1.000 534.14000 517 ASP B N 1
ATOM 7258 C CA . ASP B 2 517 ? 63.50600 48.12400 97.11600 1.000 534.14000 517 ASP B CA 1
ATOM 7259 C C . ASP B 2 517 ? 62.24400 48.98400 96.98200 1.000 534.14000 517 ASP B C 1
ATOM 7260 O O . ASP B 2 517 ? 61.69300 49.12800 95.88200 1.000 534.14000 517 ASP B O 1
ATOM 7265 N N . PRO B 2 518 ? 61.72900 49.52900 98.09800 1.000 478.02000 518 PRO B N 1
ATOM 7266 C CA . PRO B 2 518 ? 60.52700 50.39000 98.01900 1.000 478.02000 518 PRO B CA 1
ATOM 7267 C C . PRO B 2 518 ? 60.73700 51.70100 97.26900 1.000 478.02000 518 PRO B C 1
ATOM 7268 O O . PRO B 2 518 ? 59.75500 52.28800 96.80600 1.000 478.02000 518 PRO B O 1
ATOM 7272 N N . LEU B 2 519 ? 61.97100 52.21700 97.19700 1.000 461.77000 519 LEU B N 1
ATOM 7273 C CA . LEU B 2 519 ? 62.20700 53.47300 96.48900 1.000 461.77000 519 LEU B CA 1
ATOM 7274 C C . LEU B 2 519 ? 62.17600 53.25500 94.99100 1.000 461.77000 519 LEU B C 1
ATOM 7275 O O . LEU B 2 519 ? 61.63100 54.07300 94.24300 1.000 461.77000 519 LEU B O 1
ATOM 7280 N N . ARG B 2 520 ? 62.77600 52.15900 94.54900 1.000 504.17000 520 ARG B N 1
ATOM 7281 C CA . ARG B 2 520 ? 62.81300 51.85400 93.13100 1.000 504.17000 520 ARG B CA 1
ATOM 7282 C C . ARG B 2 520 ? 61.43600 51.41400 92.67400 1.000 504.17000 520 ARG B C 1
ATOM 7283 O O . ARG B 2 520 ? 60.86100 51.99200 91.74500 1.000 504.17000 520 ARG B O 1
ATOM 7291 N N . VAL B 2 521 ? 60.87200 50.41900 93.34800 1.000 437.52000 521 VAL B N 1
ATOM 7292 C CA . VAL B 2 521 ? 59.57400 49.88400 92.98500 1.000 437.52000 521 VAL B CA 1
ATOM 7293 C C . VAL B 2 521 ? 58.52800 50.56400 93.84800 1.000 437.52000 521 VAL B C 1
ATOM 7294 O O . VAL B 2 521 ? 58.54400 50.44300 95.07700 1.000 437.52000 521 VAL B O 1
ATOM 7298 N N . LYS B 2 522 ? 57.56400 51.20000 93.19200 1.000 392.21000 522 LYS B N 1
ATOM 7299 C CA . LYS B 2 522 ? 56.49200 51.90000 93.84300 1.000 392.21000 522 LYS B CA 1
ATOM 7300 C C . LYS B 2 522 ? 55.21200 51.56900 93.10300 1.000 392.21000 522 LYS B C 1
ATOM 7301 O O . LYS B 2 522 ? 55.20300 51.55500 91.86500 1.000 392.21000 522 LYS B O 1
ATOM 7307 N N . PRO B 2 523 ? 54.13400 51.29300 93.82200 1.000 422.40000 523 PRO B N 1
ATOM 7308 C CA . PRO B 2 523 ? 52.87500 50.95400 93.16000 1.000 422.40000 523 PRO B CA 1
ATOM 7309 C C . PRO B 2 523 ? 52.27400 52.14100 92.43200 1.000 422.40000 523 PRO B C 1
ATOM 7310 O O . PRO B 2 523 ? 52.63700 53.30100 92.64300 1.000 422.40000 523 PRO B O 1
ATOM 7314 N N . ASP B 2 524 ? 51.34200 51.81800 91.54800 1.000 445.62000 524 ASP B N 1
ATOM 7315 C CA . ASP B 2 524 ? 50.61900 52.81800 90.78200 1.000 445.62000 524 ASP B CA 1
ATOM 7316 C C . ASP B 2 524 ? 49.48400 53.36100 91.63600 1.000 445.62000 524 ASP B C 1
ATOM 7317 O O . ASP B 2 524 ? 49.36700 53.06400 92.82800 1.000 445.62000 524 ASP B O 1
ATOM 7322 N N . VAL B 2 525 ? 48.61100 54.14900 91.02200 1.000 403.69000 525 VAL B N 1
ATOM 7323 C CA . VAL B 2 525 ? 47.60100 54.82600 91.81600 1.000 403.69000 525 VAL B CA 1
ATOM 7324 C C . VAL B 2 525 ? 46.41100 53.91000 92.11900 1.000 403.69000 525 VAL B C 1
ATOM 7325 O O . VAL B 2 525 ? 45.85600 53.96700 93.21700 1.000 403.69000 525 VAL B O 1
ATOM 7329 N N . GLU B 2 526 ? 45.99100 53.06000 91.17000 1.000 369.42000 526 GLU B N 1
ATOM 7330 C CA . GLU B 2 526 ? 44.80600 52.22700 91.39300 1.000 369.42000 526 GLU B CA 1
ATOM 7331 C C . GLU B 2 526 ? 45.03600 51.12800 92.42200 1.000 369.42000 526 GLU B C 1
ATOM 7332 O O . GLU B 2 526 ? 44.10000 50.75400 93.13900 1.000 369.42000 526 GLU B O 1
ATOM 7338 N N . THR B 2 527 ? 46.24600 50.57400 92.48500 1.000 331.73000 527 THR B N 1
ATOM 7339 C CA . THR B 2 527 ? 46.53300 49.60000 93.52600 1.000 331.73000 527 THR B CA 1
ATOM 7340 C C . THR B 2 527 ? 46.58500 50.29300 94.87500 1.000 331.73000 527 THR B C 1
ATOM 7341 O O . THR B 2 527 ? 46.08800 49.76000 95.86900 1.000 331.73000 527 THR B O 1
ATOM 7345 N N . ALA B 2 528 ? 47.13200 51.51600 94.90900 1.000 384.21000 528 ALA B N 1
ATOM 7346 C CA . ALA B 2 528 ? 47.19800 52.28900 96.14800 1.000 384.21000 528 ALA B CA 1
ATOM 7347 C C . ALA B 2 528 ? 45.81400 52.69700 96.64900 1.000 384.21000 528 ALA B C 1
ATOM 7348 O O . ALA B 2 528 ? 45.56600 52.69100 97.86100 1.000 384.21000 528 ALA B O 1
ATOM 7350 N N . ILE B 2 529 ? 44.90700 53.06600 95.74300 1.000 387.71000 529 ILE B N 1
ATOM 7351 C CA . ILE B 2 529 ? 43.55100 53.41200 96.15600 1.000 387.71000 529 ILE B CA 1
ATOM 7352 C C . ILE B 2 529 ? 42.83500 52.14900 96.58400 1.000 387.71000 529 ILE B C 1
ATOM 7353 O O . ILE B 2 529 ? 42.10500 52.13100 97.58500 1.000 387.71000 529 ILE B O 1
ATOM 7358 N N . HIS B 2 530 ? 43.07000 51.06400 95.84100 1.000 396.61000 530 HIS B N 1
ATOM 7359 C CA . HIS B 2 530 ? 42.44600 49.79200 96.14700 1.000 396.61000 530 HIS B CA 1
ATOM 7360 C C . HIS B 2 530 ? 42.91300 49.25300 97.49000 1.000 396.61000 530 HIS B C 1
ATOM 7361 O O . HIS B 2 530 ? 42.13600 48.60600 98.19700 1.000 396.61000 530 HIS B O 1
ATOM 7368 N N . LEU B 2 531 ? 44.16500 49.50000 97.85500 1.000 475.36000 531 LEU B N 1
ATOM 7369 C CA . LEU B 2 531 ? 44.69700 49.05700 99.13600 1.000 475.36000 531 LEU B CA 1
ATOM 7370 C C . LEU B 2 531 ? 44.51300 50.06900 100.28600 1.000 475.36000 531 LEU B C 1
ATOM 7371 O O . LEU B 2 531 ? 44.83100 49.73400 101.43200 1.000 475.36000 531 LEU B O 1
ATOM 7376 N N . SER B 2 532 ? 43.98300 51.27700 100.04000 1.000 424.34000 532 SER B N 1
ATOM 7377 C CA . SER B 2 532 ? 43.80800 52.27400 101.10300 1.000 424.34000 532 SER B CA 1
ATOM 7378 C C . SER B 2 532 ? 42.41400 52.29500 101.67400 1.000 424.34000 532 SER B C 1
ATOM 7379 O O . SER B 2 532 ? 42.23400 52.58500 102.86100 1.000 424.34000 532 SER B O 1
ATOM 7382 N N . THR B 2 533 ? 41.43300 52.03000 100.83500 1.000 498.43000 533 THR B N 1
ATOM 7383 C CA . THR B 2 533 ? 40.04200 52.00800 101.22800 1.000 498.43000 533 THR B CA 1
ATOM 7384 C C . THR B 2 533 ? 39.66700 50.72100 101.95300 1.000 498.43000 533 THR B C 1
ATOM 7385 O O . THR B 2 533 ? 38.52400 50.60300 102.40500 1.000 498.43000 533 THR B O 1
ATOM 7389 N N . VAL B 2 534 ? 40.59900 49.76700 102.09800 1.000 578.83000 534 VAL B N 1
ATOM 7390 C CA . VAL B 2 534 ? 40.35000 48.49400 102.76900 1.000 578.83000 534 VAL B CA 1
ATOM 7391 C C . VAL B 2 534 ? 41.20300 48.34300 104.02500 1.000 578.83000 534 VAL B C 1
ATOM 7392 O O . VAL B 2 534 ? 40.69000 48.04000 105.10800 1.000 578.83000 534 VAL B O 1
ATOM 7396 N N . LEU B 2 535 ? 42.50400 48.58100 103.90800 1.000 459.37000 535 LEU B N 1
ATOM 7397 C CA . LEU B 2 535 ? 43.39300 48.45500 105.05300 1.000 459.37000 535 LEU B CA 1
ATOM 7398 C C . LEU B 2 535 ? 43.36100 49.67900 105.94100 1.000 459.37000 535 LEU B C 1
ATOM 7399 O O . LEU B 2 535 ? 44.01400 49.66100 106.99400 1.000 459.37000 535 LEU B O 1
ATOM 7404 N N . ASP B 2 536 ? 42.61900 50.71600 105.52100 1.000 417.64000 536 ASP B N 1
ATOM 7405 C CA . ASP B 2 536 ? 42.48800 51.98800 106.22400 1.000 417.64000 536 ASP B CA 1
ATOM 7406 C C . ASP B 2 536 ? 43.85500 52.60800 106.43100 1.000 417.64000 536 ASP B C 1
ATOM 7407 O O . ASP B 2 536 ? 44.22200 53.04100 107.52100 1.000 417.64000 536 ASP B O 1
ATOM 7412 N N . ILE B 2 537 ? 44.62700 52.60400 105.36000 1.000 382.16000 537 ILE B N 1
ATOM 7413 C CA . ILE B 2 537 ? 45.97400 53.13400 105.39300 1.000 382.16000 537 ILE B CA 1
ATOM 7414 C C . ILE B 2 537 ? 45.99800 54.40400 104.55200 1.000 382.16000 537 ILE B C 1
ATOM 7415 O O . ILE B 2 537 ? 45.13600 54.58400 103.67600 1.000 382.16000 537 ILE B O 1
ATOM 7420 N N . PRO B 2 538 ? 46.91400 55.33200 104.83200 1.000 367.24000 538 PRO B N 1
ATOM 7421 C CA . PRO B 2 538 ? 47.00300 56.56100 104.04000 1.000 367.24000 538 PRO B CA 1
ATOM 7422 C C . PRO B 2 538 ? 47.42700 56.28200 102.61300 1.000 367.24000 538 PRO B C 1
ATOM 7423 O O . PRO B 2 538 ? 47.77200 55.16600 102.22200 1.000 367.24000 538 PRO B O 1
ATOM 7427 N N . PHE B 2 539 ? 47.39300 57.34400 101.82400 1.000 361.13000 539 PHE B N 1
ATOM 7428 C CA . PHE B 2 539 ? 47.74000 57.22400 100.42500 1.000 361.13000 539 PHE B CA 1
ATOM 7429 C C . PHE B 2 539 ? 49.26200 57.07200 100.28200 1.000 361.13000 539 PHE B C 1
ATOM 7430 O O . PHE B 2 539 ? 50.02400 57.27000 101.23700 1.000 361.13000 539 PHE B O 1
ATOM 7438 N N . HIS B 2 540 ? 49.70400 56.70400 99.06800 1.000 338.41000 540 HIS B N 1
ATOM 7439 C CA . HIS B 2 540 ? 51.12600 56.48300 98.80400 1.000 338.41000 540 HIS B CA 1
ATOM 7440 C C . HIS B 2 540 ? 51.86700 57.81500 98.87600 1.000 338.41000 540 HIS B C 1
ATOM 7441 O O . HIS B 2 540 ? 51.36100 58.83500 98.39600 1.000 338.41000 540 HIS B O 1
ATOM 7448 N N . PRO B 2 541 ? 53.05400 57.84100 99.48300 1.000 304.91000 541 PRO B N 1
ATOM 7449 C CA . PRO B 2 541 ? 53.76000 59.11700 99.63300 1.000 304.91000 541 PRO B CA 1
ATOM 7450 C C . PRO B 2 541 ? 54.29800 59.66200 98.32300 1.000 304.91000 541 PRO B C 1
ATOM 7451 O O . PRO B 2 541 ? 54.44400 60.88500 98.20600 1.000 304.91000 541 PRO B O 1
ATOM 7455 N N . TYR B 2 542 ? 54.61700 58.79700 97.35200 1.000 303.65000 542 TYR B N 1
ATOM 7456 C CA . TYR B 2 542 ? 55.14900 59.26100 96.07200 1.000 303.65000 542 TYR B CA 1
ATOM 7457 C C . TYR B 2 542 ? 54.12500 60.09100 95.30400 1.000 303.65000 542 TYR B C 1
ATOM 7458 O O . TYR B 2 542 ? 54.47800 61.09500 94.67800 1.000 303.65000 542 TYR B O 1
ATOM 7467 N N . TYR B 2 543 ? 52.85600 59.69300 95.33500 1.000 283.45000 543 TYR B N 1
ATOM 7468 C CA . TYR B 2 543 ? 51.79600 60.43700 94.66600 1.000 283.45000 543 TYR B CA 1
ATOM 7469 C C . TYR B 2 543 ? 51.05800 61.37500 95.62200 1.000 283.45000 543 TYR B C 1
ATOM 7470 O O . TYR B 2 543 ? 49.88200 61.68700 95.40300 1.000 283.45000 543 TYR B O 1
ATOM 7479 N N . THR B 2 544 ? 51.73000 61.84100 96.67100 1.000 323.92000 544 THR B N 1
ATOM 7480 C CA . THR B 2 544 ? 51.14200 62.72600 97.67000 1.000 323.92000 544 THR B CA 1
ATOM 7481 C C . THR B 2 544 ? 51.69900 64.13200 97.50500 1.000 323.92000 544 THR B C 1
ATOM 7482 O O . THR B 2 544 ? 52.89700 64.35300 97.69900 1.000 323.92000 544 THR B O 1
ATOM 7486 N N . LEU B 2 545 ? 50.82900 65.07900 97.16700 1.000 269.63000 545 LEU B N 1
ATOM 7487 C CA . LEU B 2 545 ? 51.25400 66.45200 96.95700 1.000 269.63000 545 LEU B CA 1
ATOM 7488 C C . LEU B 2 545 ? 51.42600 67.17600 98.29000 1.000 269.63000 545 LEU B C 1
ATOM 7489 O O . LEU B 2 545 ? 50.92500 66.74400 99.32900 1.000 269.63000 545 LEU B O 1
ATOM 7494 N N . TYR B 2 546 ? 52.17300 68.28000 98.26000 1.000 336.22000 546 TYR B N 1
ATOM 7495 C CA . TYR B 2 546 ? 52.39900 69.07800 99.46800 1.000 336.22000 546 TYR B CA 1
ATOM 7496 C C . TYR B 2 546 ? 51.27200 70.08100 99.60600 1.000 336.22000 546 TYR B C 1
ATOM 7497 O O . TYR B 2 546 ? 51.40700 71.26000 99.29300 1.000 336.22000 546 TYR B O 1
ATOM 7506 N N . TRP B 2 547 ? 50.13900 69.58700 100.08800 1.000 362.14000 547 TRP B N 1
ATOM 7507 C CA . TRP B 2 547 ? 48.94700 70.40800 100.20900 1.000 362.14000 547 TRP B CA 1
ATOM 7508 C C . TRP B 2 547 ? 49.10700 71.50000 101.24200 1.000 362.14000 547 TRP B C 1
ATOM 7509 O O . TRP B 2 547 ? 48.41300 72.52000 101.17100 1.000 362.14000 547 TRP B O 1
ATOM 7520 N N . ASN B 2 548 ? 50.02400 71.31600 102.18200 1.000 360.10000 548 ASN B N 1
ATOM 7521 C CA . ASN B 2 548 ? 50.25000 72.30700 103.21400 1.000 360.10000 548 ASN B CA 1
ATOM 7522 C C . ASN B 2 548 ? 51.39100 73.19300 102.73100 1.000 360.10000 548 ASN B C 1
ATOM 7523 O O . ASN B 2 548 ? 52.51300 73.17100 103.23700 1.000 360.10000 548 ASN B O 1
ATOM 7528 N N . THR B 2 549 ? 51.08200 73.95900 101.69400 1.000 360.78000 549 THR B N 1
ATOM 7529 C CA . THR B 2 549 ? 52.05100 74.87700 101.14100 1.000 360.78000 549 THR B CA 1
ATOM 7530 C C . THR B 2 549 ? 51.45600 76.24400 100.87100 1.000 360.78000 549 THR B C 1
ATOM 7531 O O . THR B 2 549 ? 52.21100 77.16800 100.55700 1.000 360.78000 549 THR B O 1
ATOM 7535 N N . LEU B 2 550 ? 50.14500 76.40800 100.99800 1.000 347.59000 550 LEU B N 1
ATOM 7536 C CA . LEU B 2 550 ? 49.50400 77.68300 100.72400 1.000 347.59000 550 LEU B CA 1
ATOM 7537 C C . LEU B 2 550 ? 48.18300 77.69500 101.46400 1.000 347.59000 550 LEU B C 1
ATOM 7538 O O . LEU B 2 550 ? 47.76200 76.69000 102.04500 1.000 347.59000 550 LEU B O 1
ATOM 7543 N N . GLN B 2 551 ? 47.56000 78.86500 101.45700 1.000 343.43000 551 GLN B N 1
ATOM 7544 C CA . GLN B 2 551 ? 46.30100 79.06400 102.11400 1.000 343.43000 551 GLN B CA 1
ATOM 7545 C C . GLN B 2 551 ? 45.24600 78.18300 101.46100 1.000 343.43000 551 GLN B C 1
ATOM 7546 O O . GLN B 2 551 ? 45.31300 77.89300 100.26100 1.000 343.43000 551 GLN B O 1
ATOM 7552 N N . PRO B 2 552 ? 44.25200 77.74900 102.23300 1.000 316.54000 552 PRO B N 1
ATOM 7553 C CA . PRO B 2 552 ? 43.22000 76.88600 101.67200 1.000 316.54000 552 PRO B CA 1
ATOM 7554 C C . PRO B 2 552 ? 42.29000 77.59600 100.72200 1.000 316.54000 552 PRO B C 1
ATOM 7555 O O . PRO B 2 552 ? 41.44000 76.92800 100.13500 1.000 316.54000 552 PRO B O 1
ATOM 7559 N N . GLU B 2 553 ? 42.37500 78.92300 100.60400 1.000 361.53000 553 GLU B N 1
ATOM 7560 C CA . GLU B 2 553 ? 41.52100 79.63300 99.66400 1.000 361.53000 553 GLU B CA 1
ATOM 7561 C C . GLU B 2 553 ? 41.83900 79.24300 98.23600 1.000 361.53000 553 GLU B C 1
ATOM 7562 O O . GLU B 2 553 ? 40.93500 79.06000 97.41800 1.000 361.53000 553 GLU B O 1
ATOM 7568 N N . GLU B 2 554 ? 43.12200 79.08500 97.92700 1.000 351.55000 554 GLU B N 1
ATOM 7569 C CA . GLU B 2 554 ? 43.51700 78.63300 96.60400 1.000 351.55000 554 GLU B CA 1
ATOM 7570 C C . GLU B 2 554 ? 43.09400 77.20600 96.35100 1.000 351.55000 554 GLU B C 1
ATOM 7571 O O . GLU B 2 554 ? 42.90300 76.81900 95.19600 1.000 351.55000 554 GLU B O 1
ATOM 7577 N N . VAL B 2 555 ? 42.90400 76.43600 97.41100 1.000 361.29000 555 VAL B N 1
ATOM 7578 C CA . VAL B 2 555 ? 42.39800 75.08800 97.26200 1.000 361.29000 555 VAL B CA 1
ATOM 7579 C C . VAL B 2 555 ? 40.89400 75.10700 97.05500 1.000 361.29000 555 VAL B C 1
ATOM 7580 O O . VAL B 2 555 ? 40.35600 74.38100 96.21100 1.000 361.29000 555 VAL B O 1
ATOM 7584 N N . GLU B 2 556 ? 40.20900 75.96200 97.81100 1.000 398.25000 556 GLU B N 1
ATOM 7585 C CA . GLU B 2 556 ? 38.76600 76.11000 97.70300 1.000 398.25000 556 GLU B CA 1
ATOM 7586 C C . GLU B 2 556 ? 38.36500 76.65700 96.34500 1.000 398.25000 556 GLU B C 1
ATOM 7587 O O . GLU B 2 556 ? 37.36700 76.22500 95.75800 1.000 398.25000 556 GLU B O 1
ATOM 7593 N N . GLU B 2 557 ? 39.16900 77.55500 95.80400 1.000 436.63000 557 GLU B N 1
ATOM 7594 C CA . GLU B 2 557 ? 38.94600 78.04000 94.45800 1.000 436.63000 557 GLU B CA 1
ATOM 7595 C C . GLU B 2 557 ? 39.42800 77.03500 93.43600 1.000 436.63000 557 GLU B C 1
ATOM 7596 O O . GLU B 2 557 ? 38.88600 76.96300 92.32700 1.000 436.63000 557 GLU B O 1
ATOM 7602 N N . LEU B 2 558 ? 40.42700 76.24600 93.81400 1.000 398.21000 558 LEU B N 1
ATOM 7603 C CA . LEU B 2 558 ? 40.98300 75.25600 92.90800 1.000 398.21000 558 LEU B CA 1
ATOM 7604 C C . LEU B 2 558 ? 40.00900 74.12900 92.59600 1.000 398.21000 558 LEU B C 1
ATOM 7605 O O . LEU B 2 558 ? 39.85800 73.75300 91.42800 1.000 398.21000 558 LEU B O 1
ATOM 7610 N N . GLN B 2 559 ? 39.32800 73.59300 93.61200 1.000 350.77000 559 GLN B N 1
ATOM 7611 C CA . GLN B 2 559 ? 38.35800 72.53100 93.36600 1.000 350.77000 559 GLN B CA 1
ATOM 7612 C C . GLN B 2 559 ? 37.19300 73.03700 92.53300 1.000 350.77000 559 GLN B C 1
ATOM 7613 O O . GLN B 2 559 ? 36.65900 72.30100 91.70400 1.000 350.77000 559 GLN B O 1
ATOM 7619 N N . LYS B 2 560 ? 36.80500 74.29900 92.73000 1.000 422.82000 560 LYS B N 1
ATOM 7620 C CA . LYS B 2 560 ? 35.76900 74.91900 91.92200 1.000 422.82000 560 LYS B CA 1
ATOM 7621 C C . LYS B 2 560 ? 36.22600 75.08900 90.49200 1.000 422.82000 560 LYS B C 1
ATOM 7622 O O . LYS B 2 560 ? 35.42200 74.96600 89.56100 1.000 422.82000 560 LYS B O 1
ATOM 7628 N N . ALA B 2 561 ? 37.51500 75.36200 90.30400 1.000 413.31000 561 ALA B N 1
ATOM 7629 C CA . ALA B 2 561 ? 38.06300 75.40500 88.96000 1.000 413.31000 561 ALA B CA 1
ATOM 7630 C C . ALA B 2 561 ? 38.10100 74.01000 88.36200 1.000 413.31000 561 ALA B C 1
ATOM 7631 O O . ALA B 2 561 ? 38.05900 73.85400 87.13600 1.000 413.31000 561 ALA B O 1
ATOM 7633 N N . LEU B 2 562 ? 38.15000 72.98900 89.21000 1.000 336.62000 562 LEU B N 1
ATOM 7634 C CA . LEU B 2 562 ? 38.15000 71.62300 88.73300 1.000 336.62000 562 LEU B CA 1
ATOM 7635 C C . LEU B 2 562 ? 36.75700 71.09800 88.49500 1.000 336.62000 562 LEU B C 1
ATOM 7636 O O . LEU B 2 562 ? 36.60800 70.10200 87.78500 1.000 336.62000 562 LEU B O 1
ATOM 7641 N N . LEU B 2 563 ? 35.74400 71.73800 89.07700 1.000 326.67000 563 LEU B N 1
ATOM 7642 C CA . LEU B 2 563 ? 34.37700 71.29600 88.85800 1.000 326.67000 563 LEU B CA 1
ATOM 7643 C C . LEU B 2 563 ? 33.98600 71.49100 87.40200 1.000 326.67000 563 LEU B C 1
ATOM 7644 O O . LEU B 2 563 ? 33.34600 70.62300 86.79900 1.000 326.67000 563 LEU B O 1
ATOM 7649 N N . GLY B 2 564 ? 34.38600 72.61300 86.81800 1.000 292.25000 564 GLY B N 1
ATOM 7650 C CA . GLY B 2 564 ? 34.09200 72.89000 85.43500 1.000 292.25000 564 GLY B CA 1
ATOM 7651 C C . GLY B 2 564 ? 35.07400 72.31400 84.44200 1.000 292.25000 564 GLY B C 1
ATOM 7652 O O . GLY B 2 564 ? 34.84700 72.42400 83.23500 1.000 292.25000 564 GLY B O 1
ATOM 7653 N N . ALA B 2 565 ? 36.15700 71.69300 84.90400 1.000 275.79000 565 ALA B N 1
ATOM 7654 C CA . ALA B 2 565 ? 37.13300 71.15300 83.97500 1.000 275.79000 565 ALA B CA 1
ATOM 7655 C C . ALA B 2 565 ? 36.62200 69.87200 83.33400 1.000 275.79000 565 ALA B C 1
ATOM 7656 O O . ALA B 2 565 ? 35.72300 69.20000 83.84300 1.000 275.79000 565 ALA B O 1
ATOM 7658 N N . GLN B 2 566 ? 37.22900 69.52500 82.21000 1.000 324.17000 566 GLN B N 1
ATOM 7659 C CA . GLN B 2 566 ? 36.85700 68.30500 81.51100 1.000 324.17000 566 GLN B CA 1
ATOM 7660 C C . GLN B 2 566 ? 37.59000 67.16300 82.16800 1.000 324.17000 566 GLN B C 1
ATOM 7661 O O . GLN B 2 566 ? 38.78500 66.95800 81.95000 1.000 324.17000 566 GLN B O 1
ATOM 7667 N N . ILE B 2 567 ? 36.86400 66.41400 82.97500 1.000 276.48000 567 ILE B N 1
ATOM 7668 C CA . ILE B 2 567 ? 37.42600 65.31500 83.72800 1.000 276.48000 567 ILE B CA 1
ATOM 7669 C C . ILE B 2 567 ? 36.68600 64.05600 83.34400 1.000 276.48000 567 ILE B C 1
ATOM 7670 O O . ILE B 2 567 ? 35.45400 64.00200 83.42000 1.000 276.48000 567 ILE B O 1
ATOM 7675 N N . GLU B 2 568 ? 37.43600 63.04900 82.94800 1.000 322.03000 568 GLU B N 1
ATOM 7676 C CA . GLU B 2 568 ? 36.88800 61.75600 82.60600 1.000 322.03000 568 GLU B CA 1
ATOM 7677 C C . GLU B 2 568 ? 37.22100 60.76000 83.70000 1.000 322.03000 568 GLU B C 1
ATOM 7678 O O . GLU B 2 568 ? 38.27500 60.83800 84.33100 1.000 322.03000 568 GLU B O 1
ATOM 7684 N N . TRP B 2 569 ? 36.27800 59.88700 83.98500 1.000 323.24000 569 TRP B N 1
ATOM 7685 C CA . TRP B 2 569 ? 36.41900 58.94200 85.07000 1.000 323.24000 569 TRP B CA 1
ATOM 7686 C C . TRP B 2 569 ? 36.54200 57.53200 84.53700 1.000 323.24000 569 TRP B C 1
ATOM 7687 O O . TRP B 2 569 ? 36.10400 57.21100 83.43200 1.000 323.24000 569 TRP B O 1
ATOM 7698 N N . ALA B 2 570 ? 37.16600 56.69900 85.34900 1.000 355.69000 570 ALA B N 1
ATOM 7699 C CA . ALA B 2 570 ? 37.36400 55.30300 85.03500 1.000 355.69000 570 ALA B CA 1
ATOM 7700 C C . ALA B 2 570 ? 37.13300 54.50300 86.30000 1.000 355.69000 570 ALA B C 1
ATOM 7701 O O . ALA B 2 570 ? 37.26100 55.01500 87.41000 1.000 355.69000 570 ALA B O 1
ATOM 7703 N N . GLU B 2 571 ? 36.75000 53.25200 86.11800 1.000 410.84000 571 GLU B N 1
ATOM 7704 C CA . GLU B 2 571 ? 36.44000 52.35400 87.21900 1.000 410.84000 571 GLU B CA 1
ATOM 7705 C C . GLU B 2 571 ? 37.29100 51.10100 87.08700 1.000 410.84000 571 GLU B C 1
ATOM 7706 O O . GLU B 2 571 ? 37.22900 50.41000 86.06600 1.000 410.84000 571 GLU B O 1
ATOM 7712 N N . PHE B 2 572 ? 38.08700 50.82400 88.11100 1.000 413.58000 572 PHE B N 1
ATOM 7713 C CA . PHE B 2 572 ? 38.95100 49.65100 88.18400 1.000 413.58000 572 PHE B CA 1
ATOM 7714 C C . PHE B 2 572 ? 38.86600 49.06800 89.57900 1.000 413.58000 572 PHE B C 1
ATOM 7715 O O . PHE B 2 572 ? 39.37100 49.68600 90.52500 1.000 413.58000 572 PHE B O 1
ATOM 7723 N N . ARG B 2 573 ? 38.25200 47.88000 89.67400 1.000 446.04000 573 ARG B N 1
ATOM 7724 C CA . ARG B 2 573 ? 38.02300 47.16700 90.92800 1.000 446.04000 573 ARG B CA 1
ATOM 7725 C C . ARG B 2 573 ? 37.29900 48.07600 91.90700 1.000 446.04000 573 ARG B C 1
ATOM 7726 O O . ARG B 2 573 ? 37.78700 48.36600 93.00300 1.000 446.04000 573 ARG B O 1
ATOM 7734 N N . LYS B 2 574 ? 36.15400 48.59800 91.44100 1.000 458.71000 574 LYS B N 1
ATOM 7735 C CA . LYS B 2 574 ? 35.28800 49.55300 92.13200 1.000 458.71000 574 LYS B CA 1
ATOM 7736 C C . LYS B 2 574 ? 36.00800 50.88400 92.38400 1.000 458.71000 574 LYS B C 1
ATOM 7737 O O . LYS B 2 574 ? 35.52100 51.74100 93.13000 1.000 458.71000 574 LYS B O 1
ATOM 7743 N N . ASN B 2 575 ? 37.14500 51.09600 91.74300 1.000 379.19000 575 ASN B N 1
ATOM 7744 C CA . ASN B 2 575 ? 37.91500 52.31000 91.91000 1.000 379.19000 575 ASN B CA 1
ATOM 7745 C C . ASN B 2 575 ? 37.51000 53.31700 90.84700 1.000 379.19000 575 ASN B C 1
ATOM 7746 O O . ASN B 2 575 ? 37.79500 53.14600 89.66300 1.000 379.19000 575 ASN B O 1
ATOM 7751 N N . ARG B 2 576 ? 36.86900 54.38100 91.28500 1.000 378.92000 576 ARG B N 1
ATOM 7752 C CA . ARG B 2 576 ? 36.44100 55.45000 90.40100 1.000 378.92000 576 ARG B CA 1
ATOM 7753 C C . ARG B 2 576 ? 37.50500 56.52700 90.47300 1.000 378.92000 576 ARG B C 1
ATOM 7754 O O . ARG B 2 576 ? 37.53800 57.33100 91.40500 1.000 378.92000 576 ARG B O 1
ATOM 7762 N N . PHE B 2 577 ? 38.37500 56.53100 89.49300 1.000 371.80000 577 PHE B N 1
ATOM 7763 C CA . PHE B 2 577 ? 39.47700 57.46200 89.42200 1.000 371.80000 577 PHE B CA 1
ATOM 7764 C C . PHE B 2 577 ? 39.50200 58.09800 88.04700 1.000 371.80000 577 PHE B C 1
ATOM 7765 O O . PHE B 2 577 ? 39.25900 57.43400 87.03900 1.000 371.80000 577 PHE B O 1
ATOM 7773 N N . ALA B 2 578 ? 39.80500 59.38500 88.01700 1.000 328.21000 578 ALA B N 1
ATOM 7774 C CA . ALA B 2 578 ? 39.82800 60.11700 86.77100 1.000 328.21000 578 ALA B CA 1
ATOM 7775 C C . ALA B 2 578 ? 41.05800 59.74800 85.96100 1.000 328.21000 578 ALA B C 1
ATOM 7776 O O . ALA B 2 578 ? 42.06900 59.27900 86.48700 1.000 328.21000 578 ALA B O 1
ATOM 7778 N N . LYS B 2 579 ? 40.96400 59.96400 84.66000 1.000 342.94000 579 LYS B N 1
ATOM 7779 C CA . LYS B 2 579 ? 42.06700 59.67400 83.76500 1.000 342.94000 579 LYS B CA 1
ATOM 7780 C C . LYS B 2 579 ? 42.82300 60.92500 83.36400 1.000 342.94000 579 LYS B C 1
ATOM 7781 O O . LYS B 2 579 ? 44.05800 60.91800 83.30700 1.000 342.94000 579 LYS B O 1
ATOM 7787 N N . LYS B 2 580 ? 42.09700 62.00400 83.11200 1.000 306.52000 580 LYS B N 1
ATOM 7788 C CA . LYS B 2 580 ? 42.71400 63.25100 82.71400 1.000 306.52000 580 LYS B CA 1
ATOM 7789 C C . LYS B 2 580 ? 41.76900 64.38300 83.05700 1.000 306.52000 580 LYS B C 1
ATOM 7790 O O . LYS B 2 580 ? 40.55500 64.19500 83.18600 1.000 306.52000 580 LYS B O 1
ATOM 7796 N N . VAL B 2 581 ? 42.35800 65.54800 83.25300 1.000 334.90000 581 VAL B N 1
ATOM 7797 C CA . VAL B 2 581 ? 41.64000 66.76000 83.59600 1.000 334.90000 581 VAL B CA 1
ATOM 7798 C C . VAL B 2 581 ? 42.05200 67.81500 82.59000 1.000 334.90000 581 VAL B C 1
ATOM 7799 O O . VAL B 2 581 ? 43.24900 68.05800 82.39900 1.000 334.90000 581 VAL B O 1
ATOM 7803 N N . VAL B 2 582 ? 41.07600 68.43800 81.94800 1.000 355.78000 582 VAL B N 1
ATOM 7804 C CA . VAL B 2 582 ? 41.34000 69.48300 80.97200 1.000 355.78000 582 VAL B CA 1
ATOM 7805 C C . VAL B 2 582 ? 40.80900 70.78800 81.52700 1.000 355.78000 582 VAL B C 1
ATOM 7806 O O . VAL B 2 582 ? 39.59300 71.00600 81.58000 1.000 355.78000 582 VAL B O 1
ATOM 7810 N N . LEU B 2 583 ? 41.72100 71.64400 81.96300 1.000 340.54000 583 LEU B N 1
ATOM 7811 C CA . LEU B 2 583 ? 41.35700 72.89900 82.59400 1.000 340.54000 583 LEU B CA 1
ATOM 7812 C C . LEU B 2 583 ? 42.14300 74.07100 82.02500 1.000 340.54000 583 LEU B C 1
ATOM 7813 O O . LEU B 2 583 ? 43.25200 73.91500 81.50900 1.000 340.54000 583 LEU B O 1
ATOM 7818 N N . GLU B 2 584 ? 41.53200 75.24500 82.09000 1.000 335.54000 584 GLU B N 1
ATOM 7819 C CA . GLU B 2 584 ? 42.13500 76.46800 81.59300 1.000 335.54000 584 GLU B CA 1
ATOM 7820 C C . GLU B 2 584 ? 42.71900 77.27400 82.74200 1.000 335.54000 584 GLU B C 1
ATOM 7821 O O . GLU B 2 584 ? 42.18900 77.27700 83.85400 1.000 335.54000 584 GLU B O 1
ATOM 7827 N N . ASN B 2 585 ? 43.82000 77.96300 82.46200 1.000 391.81000 585 ASN B N 1
ATOM 7828 C CA . ASN B 2 585 ? 44.46600 78.81200 83.45500 1.000 391.81000 585 ASN B CA 1
ATOM 7829 C C . ASN B 2 585 ? 43.84300 80.19500 83.55200 1.000 391.81000 585 ASN B C 1
ATOM 7830 O O . ASN B 2 585 ? 44.22000 80.96200 84.44400 1.000 391.81000 585 ASN B O 1
ATOM 7835 N N . ASP B 2 586 ? 42.94000 80.54200 82.63400 1.000 482.57000 586 ASP B N 1
ATOM 7836 C CA . ASP B 2 586 ? 42.29600 81.85000 82.66600 1.000 482.57000 586 ASP B CA 1
ATOM 7837 C C . ASP B 2 586 ? 41.37500 82.00700 83.87400 1.000 482.57000 586 ASP B C 1
ATOM 7838 O O . ASP B 2 586 ? 41.25100 83.10900 84.41900 1.000 482.57000 586 ASP B O 1
ATOM 7843 N N . LYS B 2 587 ? 40.73500 80.92500 84.31200 1.000 547.53000 587 LYS B N 1
ATOM 7844 C CA . LYS B 2 587 ? 39.83900 81.00400 85.46400 1.000 547.53000 587 LYS B CA 1
ATOM 7845 C C . LYS B 2 587 ? 40.59800 81.19400 86.77700 1.000 547.53000 587 LYS B C 1
ATOM 7846 O O . LYS B 2 587 ? 40.24500 82.06100 87.58600 1.000 547.53000 587 LYS B O 1
ATOM 7852 N N . ASN B 2 588 ? 41.64000 80.39400 87.01000 1.000 499.79000 588 ASN B N 1
ATOM 7853 C CA . ASN B 2 588 ? 42.44400 80.44800 88.22800 1.000 499.79000 588 ASN B CA 1
ATOM 7854 C C . ASN B 2 588 ? 43.90400 80.21300 87.87100 1.000 499.79000 588 ASN B C 1
ATOM 7855 O O . ASN B 2 588 ? 44.20700 79.46900 86.93200 1.000 499.79000 588 ASN B O 1
ATOM 7860 N N . ILE B 2 589 ? 44.80100 80.87800 88.60200 1.000 364.59000 589 ILE B N 1
ATOM 7861 C CA . ILE B 2 589 ? 46.21900 80.72600 88.32900 1.000 364.59000 589 ILE B CA 1
ATOM 7862 C C . ILE B 2 589 ? 46.64000 79.32400 88.75700 1.000 364.59000 589 ILE B C 1
ATOM 7863 O O . ILE B 2 589 ? 46.03500 78.70300 89.64200 1.000 364.59000 589 ILE B O 1
ATOM 7868 N N . LYS B 2 590 ? 47.67600 78.80300 88.11100 1.000 343.58000 590 LYS B N 1
ATOM 7869 C CA . LYS B 2 590 ? 48.16100 77.46900 88.41100 1.000 343.58000 590 LYS B CA 1
ATOM 7870 C C . LYS B 2 590 ? 49.39100 77.51500 89.27300 1.000 343.58000 590 LYS B C 1
ATOM 7871 O O . LYS B 2 590 ? 50.13100 76.53100 89.34300 1.000 343.58000 590 LYS B O 1
ATOM 7877 N N . ARG B 2 591 ? 49.58300 78.63300 89.96800 1.000 331.95000 591 ARG B N 1
ATOM 7878 C CA . ARG B 2 591 ? 50.71900 78.77700 90.85800 1.000 331.95000 591 ARG B CA 1
ATOM 7879 C C . ARG B 2 591 ? 50.67900 77.77400 92.00000 1.000 331.95000 591 ARG B C 1
ATOM 7880 O O . ARG B 2 591 ? 51.71200 77.18700 92.33500 1.000 331.95000 591 ARG B O 1
ATOM 7888 N N . TYR B 2 592 ? 49.49900 77.52600 92.57300 1.000 327.31000 592 TYR B N 1
ATOM 7889 C CA . TYR B 2 592 ? 49.39200 76.51500 93.62300 1.000 327.31000 592 TYR B CA 1
ATOM 7890 C C . TYR B 2 592 ? 49.70600 75.13000 93.08100 1.000 327.31000 592 TYR B C 1
ATOM 7891 O O . TYR B 2 592 ? 50.36300 74.32700 93.75300 1.000 327.31000 592 TYR B O 1
ATOM 7900 N N . LEU B 2 593 ? 49.26900 74.85200 91.85200 1.000 389.74000 593 LEU B N 1
ATOM 7901 C CA . LEU B 2 593 ? 49.58800 73.59000 91.20100 1.000 389.74000 593 LEU B CA 1
ATOM 7902 C C . LEU B 2 593 ? 51.06600 73.46000 90.92800 1.000 389.74000 593 LEU B C 1
ATOM 7903 O O . LEU B 2 593 ? 51.61300 72.35300 90.97400 1.000 389.74000 593 LEU B O 1
ATOM 7908 N N . GLU B 2 594 ? 51.71800 74.57700 90.64100 1.000 367.58000 594 GLU B N 1
ATOM 7909 C CA . GLU B 2 594 ? 53.15400 74.54600 90.46100 1.000 367.58000 594 GLU B CA 1
ATOM 7910 C C . GLU B 2 594 ? 53.84400 74.31800 91.79200 1.000 367.58000 594 GLU B C 1
ATOM 7911 O O . GLU B 2 594 ? 54.88300 73.65300 91.84700 1.000 367.58000 594 GLU B O 1
ATOM 7917 N N . LEU B 2 595 ? 53.28100 74.86200 92.87100 1.000 324.37000 595 LEU B N 1
ATOM 7918 C CA . LEU B 2 595 ? 53.82700 74.62100 94.19600 1.000 324.37000 595 LEU B CA 1
ATOM 7919 C C . LEU B 2 595 ? 53.59400 73.19500 94.65500 1.000 324.37000 595 LEU B C 1
ATOM 7920 O O . LEU B 2 595 ? 54.28500 72.73100 95.56700 1.000 324.37000 595 LEU B O 1
ATOM 7925 N N . LEU B 2 596 ? 52.63200 72.49600 94.06200 1.000 301.88000 596 LEU B N 1
ATOM 7926 C CA . LEU B 2 596 ? 52.41000 71.11300 94.43900 1.000 301.88000 596 LEU B CA 1
ATOM 7927 C C . LEU B 2 596 ? 53.39400 70.18300 93.75800 1.000 301.88000 596 LEU B C 1
ATOM 7928 O O . LEU B 2 596 ? 53.48700 69.01800 94.15300 1.000 301.88000 596 LEU B O 1
ATOM 7933 N N . GLY B 2 597 ? 54.11300 70.66500 92.74700 1.000 357.58000 597 GLY B N 1
ATOM 7934 C CA . GLY B 2 597 ? 55.03900 69.83300 91.99600 1.000 357.58000 597 GLY B CA 1
ATOM 7935 C C . GLY B 2 597 ? 54.34900 68.83000 91.10200 1.000 357.58000 597 GLY B C 1
ATOM 7936 O O . GLY B 2 597 ? 54.81600 67.69100 90.97000 1.000 357.58000 597 GLY B O 1
ATOM 7937 N N . LEU B 2 598 ? 53.26200 69.23200 90.46100 1.000 304.41000 598 LEU B N 1
ATOM 7938 C CA . LEU B 2 598 ? 52.50500 68.32600 89.62700 1.000 304.41000 598 LEU B CA 1
ATOM 7939 C C . LEU B 2 598 ? 52.93600 68.47400 88.18000 1.000 304.41000 598 LEU B C 1
ATOM 7940 O O . LEU B 2 598 ? 52.83200 69.58300 87.62800 1.000 304.41000 598 LEU B O 1
ATOM 7945 N N . PRO B 2 599 ? 53.48800 67.42600 87.56200 1.000 264.79000 599 PRO B N 1
ATOM 7946 C CA . PRO B 2 599 ? 53.87500 67.52200 86.15200 1.000 264.79000 599 PRO B CA 1
ATOM 7947 C C . PRO B 2 599 ? 52.64800 67.72900 85.28200 1.000 264.79000 599 PRO B C 1
ATOM 7948 O O . PRO B 2 599 ? 51.68000 66.97000 85.34800 1.000 264.79000 599 PRO B O 1
ATOM 7952 N N . HIS B 2 600 ? 52.69700 68.77000 84.46200 1.000 250.88000 600 HIS B N 1
ATOM 7953 C CA . HIS B 2 600 ? 51.60000 69.08500 83.57100 1.000 250.88000 600 HIS B CA 1
ATOM 7954 C C . HIS B 2 600 ? 52.17400 69.48900 82.23200 1.000 250.88000 600 HIS B C 1
ATOM 7955 O O . HIS B 2 600 ? 53.39300 69.54600 82.04200 1.000 250.88000 600 HIS B O 1
ATOM 7962 N N . ARG B 2 601 ? 51.27900 69.80600 81.31000 1.000 323.81000 601 ARG B N 1
ATOM 7963 C CA . ARG B 2 601 ? 51.67300 70.20100 79.97500 1.000 323.81000 601 ARG B CA 1
ATOM 7964 C C . ARG B 2 601 ? 50.84700 71.40100 79.56900 1.000 323.81000 601 ARG B C 1
ATOM 7965 O O . ARG B 2 601 ? 49.64800 71.47800 79.84900 1.000 323.81000 601 ARG B O 1
ATOM 7973 N N . LEU B 2 602 ? 51.51100 72.33600 78.92600 1.000 381.03000 602 LEU B N 1
ATOM 7974 C CA . LEU B 2 602 ? 50.90600 73.55800 78.45100 1.000 381.03000 602 LEU B CA 1
ATOM 7975 C C . LEU B 2 602 ? 50.63700 73.43800 76.95700 1.000 381.03000 602 LEU B C 1
ATOM 7976 O O . LEU B 2 602 ? 51.39300 72.78400 76.23200 1.000 381.03000 602 LEU B O 1
ATOM 7981 N N . GLU B 2 603 ? 49.53900 74.03700 76.50400 1.000 362.29000 603 GLU B N 1
ATOM 7982 C CA . GLU B 2 603 ? 49.16500 73.95500 75.09800 1.000 362.29000 603 GLU B CA 1
ATOM 7983 C C . GLU B 2 603 ? 48.44200 75.23500 74.71200 1.000 362.29000 603 GLU B C 1
ATOM 7984 O O . GLU B 2 603 ? 47.49800 75.64300 75.38800 1.000 362.29000 603 GLU B O 1
ATOM 7990 N N . ARG B 2 604 ? 48.94500 75.91600 73.68400 1.000 410.46000 604 ARG B N 1
ATOM 7991 C CA . ARG B 2 604 ? 48.34900 77.16300 73.22200 1.000 410.46000 604 ARG B CA 1
ATOM 7992 C C . ARG B 2 604 ? 48.23300 77.18900 71.70600 1.000 410.46000 604 ARG B C 1
ATOM 7993 O O . ARG B 2 604 ? 48.03700 78.25800 71.11700 1.000 410.46000 604 ARG B O 1
ATOM 8001 N N . VAL B 2 605 ? 48.21000 76.02100 71.07400 1.000 457.26000 605 VAL B N 1
ATOM 8002 C CA . VAL B 2 605 ? 48.10100 75.96500 69.62400 1.000 457.26000 605 VAL B CA 1
ATOM 8003 C C . VAL B 2 605 ? 46.65000 75.84300 69.22700 1.000 457.26000 605 VAL B C 1
ATOM 8004 O O . VAL B 2 605 ? 46.30200 76.01000 68.04800 1.000 457.26000 605 VAL B O 1
ATOM 8008 N N . GLU B 2 606 ? 45.77200 75.66200 70.19500 1.000 459.76000 606 GLU B N 1
ATOM 8009 C CA . GLU B 2 606 ? 44.35700 75.53400 69.92700 1.000 459.76000 606 GLU B CA 1
ATOM 8010 C C . GLU B 2 606 ? 43.65200 76.85500 70.04600 1.000 459.76000 606 GLU B C 1
ATOM 8011 O O . GLU B 2 606 ? 42.49200 76.89500 70.47700 1.000 459.76000 606 GLU B O 1
ATOM 8017 N N . LYS B 2 607 ? 44.37000 77.94900 69.77600 1.000 415.44000 607 LYS B N 1
ATOM 8018 C CA . LYS B 2 607 ? 43.90300 79.33200 69.79100 1.000 415.44000 607 LYS B CA 1
ATOM 8019 C C . LYS B 2 607 ? 43.47700 79.76400 71.19300 1.000 415.44000 607 LYS B C 1
ATOM 8020 O O . LYS B 2 607 ? 43.01600 80.89200 71.39200 1.000 415.44000 607 LYS B O 1
ATOM 8026 N N . LYS B 2 608 ? 43.67900 78.91900 72.18700 1.000 368.46000 608 LYS B N 1
ATOM 8027 C CA . LYS B 2 608 ? 43.34900 79.25700 73.54700 1.000 368.46000 608 LYS B CA 1
ATOM 8028 C C . LYS B 2 608 ? 44.61200 79.62800 74.26300 1.000 368.46000 608 LYS B C 1
ATOM 8029 O O . LYS B 2 608 ? 45.72200 79.26600 73.86200 1.000 368.46000 608 LYS B O 1
ATOM 8035 N N . ARG B 2 609 ? 44.40900 80.41300 75.30800 1.000 412.66000 609 ARG B N 1
ATOM 8036 C CA . ARG B 2 609 ? 45.51400 80.94700 76.07100 1.000 412.66000 609 ARG B CA 1
ATOM 8037 C C . ARG B 2 609 ? 46.30400 79.84000 76.73700 1.000 412.66000 609 ARG B C 1
ATOM 8038 O O . ARG B 2 609 ? 47.45200 79.57100 76.37200 1.000 412.66000 609 ARG B O 1
ATOM 8046 N N . LYS B 2 610 ? 45.67200 79.12700 77.65400 1.000 323.44000 610 LYS B N 1
ATOM 8047 C CA . LYS B 2 610 ? 46.37200 78.09800 78.40600 1.000 323.44000 610 LYS B CA 1
ATOM 8048 C C . LYS B 2 610 ? 45.38700 77.00200 78.74100 1.000 323.44000 610 LYS B C 1
ATOM 8049 O O . LYS B 2 610 ? 44.49700 77.20600 79.56300 1.000 323.44000 610 LYS B O 1
ATOM 8055 N N . VAL B 2 611 ? 45.53200 75.86500 78.09900 1.000 274.69000 611 VAL B N 1
ATOM 8056 C CA . VAL B 2 611 ? 44.70700 74.71600 78.40500 1.000 274.69000 611 VAL B CA 1
ATOM 8057 C C . VAL B 2 611 ? 45.65300 73.63500 78.91100 1.000 274.69000 611 VAL B C 1
ATOM 8058 O O . VAL B 2 611 ? 46.28600 72.89800 78.14900 1.000 274.69000 611 VAL B O 1
ATOM 8062 N N . ILE B 2 612 ? 45.79900 73.56900 80.20100 1.000 314.37000 612 ILE B N 1
ATOM 8063 C CA . ILE B 2 612 ? 46.66700 72.56500 80.79300 1.000 314.37000 612 ILE B CA 1
ATOM 8064 C C . ILE B 2 612 ? 45.82900 71.33000 81.07100 1.000 314.37000 612 ILE B C 1
ATOM 8065 O O . ILE B 2 612 ? 44.62200 71.40000 81.35200 1.000 314.37000 612 ILE B O 1
ATOM 8070 N N . VAL B 2 613 ? 46.47500 70.17600 80.94500 1.000 368.34000 613 VAL B N 1
ATOM 8071 C CA . VAL B 2 613 ? 45.83700 68.87500 81.10400 1.000 368.34000 613 VAL B CA 1
ATOM 8072 C C . VAL B 2 613 ? 46.67500 68.02100 82.04100 1.000 368.34000 613 VAL B C 1
ATOM 8073 O O . VAL B 2 613 ? 47.89600 67.92500 81.87300 1.000 368.34000 613 VAL B O 1
ATOM 8077 N N . VAL B 2 614 ? 46.02800 67.42300 83.03600 1.000 399.84000 614 VAL B N 1
ATOM 8078 C CA . VAL B 2 614 ? 46.68100 66.50200 83.95500 1.000 399.84000 614 VAL B CA 1
ATOM 8079 C C . VAL B 2 614 ? 46.22800 65.08800 83.63700 1.000 399.84000 614 VAL B C 1
ATOM 8080 O O . VAL B 2 614 ? 45.05800 64.73200 83.82400 1.000 399.84000 614 VAL B O 1
ATOM 8084 N N . GLU B 2 615 ? 47.14300 64.29700 83.11600 1.000 338.61000 615 GLU B N 1
ATOM 8085 C CA . GLU B 2 615 ? 46.85300 62.94000 82.70800 1.000 338.61000 615 GLU B CA 1
ATOM 8086 C C . GLU B 2 615 ? 47.21600 61.97100 83.81200 1.000 338.61000 615 GLU B C 1
ATOM 8087 O O . GLU B 2 615 ? 47.77500 62.32800 84.84500 1.000 338.61000 615 GLU B O 1
ATOM 8093 N N . TYR B 2 616 ? 46.87300 60.72700 83.56500 1.000 295.01000 616 TYR B N 1
ATOM 8094 C CA . TYR B 2 616 ? 47.15100 59.64800 84.48000 1.000 295.01000 616 TYR B CA 1
ATOM 8095 C C . TYR B 2 616 ? 48.66000 59.38500 84.53600 1.000 295.01000 616 TYR B C 1
ATOM 8096 O O . TYR B 2 616 ? 49.37100 59.61800 83.55600 1.000 295.01000 616 TYR B O 1
ATOM 8105 N N . PRO B 2 617 ? 49.18300 58.90600 85.68000 1.000 314.27000 617 PRO B N 1
ATOM 8106 C CA . PRO B 2 617 ? 48.44800 58.62800 86.91300 1.000 314.27000 617 PRO B CA 1
ATOM 8107 C C . PRO B 2 617 ? 48.35100 59.84600 87.80500 1.000 314.27000 617 PRO B C 1
ATOM 8108 O O . PRO B 2 617 ? 48.00200 59.72500 88.97400 1.000 314.27000 617 PRO B O 1
ATOM 8112 N N . TRP B 2 618 ? 48.67700 61.01300 87.25500 1.000 346.95000 618 TRP B N 1
ATOM 8113 C CA . TRP B 2 618 ? 48.64500 62.23100 88.04800 1.000 346.95000 618 TRP B CA 1
ATOM 8114 C C . TRP B 2 618 ? 47.23800 62.77700 88.22400 1.000 346.95000 618 TRP B C 1
ATOM 8115 O O . TRP B 2 618 ? 46.99300 63.52000 89.18100 1.000 346.95000 618 TRP B O 1
ATOM 8126 N N . SER B 2 619 ? 46.30700 62.40400 87.34000 1.000 397.24000 619 SER B N 1
ATOM 8127 C CA . SER B 2 619 ? 44.92900 62.87100 87.46300 1.000 397.24000 619 SER B CA 1
ATOM 8128 C C . SER B 2 619 ? 44.23700 62.21400 88.65000 1.000 397.24000 619 SER B C 1
ATOM 8129 O O . SER B 2 619 ? 43.57500 62.89100 89.45300 1.000 397.24000 619 SER B O 1
ATOM 8132 N N . ALA B 2 620 ? 44.37200 60.89000 88.76500 1.000 465.83000 620 ALA B N 1
ATOM 8133 C CA . ALA B 2 620 ? 43.79300 60.16000 89.89000 1.000 465.83000 620 ALA B CA 1
ATOM 8134 C C . ALA B 2 620 ? 44.42800 60.57000 91.21600 1.000 465.83000 620 ALA B C 1
ATOM 8135 O O . ALA B 2 620 ? 43.72200 60.77500 92.21300 1.000 465.83000 620 ALA B O 1
ATOM 8137 N N . ALA B 2 621 ? 45.75800 60.74100 91.23400 1.000 423.20000 621 ALA B N 1
ATOM 8138 C CA . ALA B 2 621 ? 46.45200 61.20600 92.43200 1.000 423.20000 621 ALA B CA 1
ATOM 8139 C C . ALA B 2 621 ? 46.09800 62.64200 92.77400 1.000 423.20000 621 ALA B C 1
ATOM 8140 O O . ALA B 2 621 ? 46.25400 63.05300 93.92900 1.000 423.20000 621 ALA B O 1
ATOM 8142 N N . LEU B 2 622 ? 45.65300 63.41600 91.78700 1.000 395.37000 622 LEU B N 1
ATOM 8143 C CA . LEU B 2 622 ? 45.23400 64.78300 92.04100 1.000 395.37000 622 LEU B CA 1
ATOM 8144 C C . LEU B 2 622 ? 43.82400 64.85700 92.62300 1.000 395.37000 622 LEU B C 1
ATOM 8145 O O . LEU B 2 622 ? 43.59100 65.58700 93.59400 1.000 395.37000 622 LEU B O 1
ATOM 8150 N N . LEU B 2 623 ? 42.87600 64.09800 92.07200 1.000 316.36000 623 LEU B N 1
ATOM 8151 C CA . LEU B 2 623 ? 41.50200 64.14400 92.56500 1.000 316.36000 623 LEU B CA 1
ATOM 8152 C C . LEU B 2 623 ? 41.24900 63.20000 93.72700 1.000 316.36000 623 LEU B C 1
ATOM 8153 O O . LEU B 2 623 ? 40.12600 63.16100 94.24200 1.000 316.36000 623 LEU B O 1
ATOM 8158 N N . THR B 2 624 ? 42.26600 62.44400 94.15100 1.000 366.32000 624 THR B N 1
ATOM 8159 C CA . THR B 2 624 ? 42.09100 61.55600 95.30100 1.000 366.32000 624 THR B CA 1
ATOM 8160 C C . THR B 2 624 ? 41.93300 62.32000 96.62100 1.000 366.32000 624 THR B C 1
ATOM 8161 O O . THR B 2 624 ? 41.01500 61.97100 97.38700 1.000 366.32000 624 THR B O 1
ATOM 8165 N N . PRO B 2 625 ? 42.76000 63.33700 96.97000 1.000 340.14000 625 PRO B N 1
ATOM 8166 C CA . PRO B 2 625 ? 42.48800 64.05800 98.23300 1.000 340.14000 625 PRO B CA 1
ATOM 8167 C C . PRO B 2 625 ? 41.17700 64.82600 98.23100 1.000 340.14000 625 PRO B C 1
ATOM 8168 O O . PRO B 2 625 ? 40.56800 64.99500 99.29200 1.000 340.14000 625 PRO B O 1
ATOM 8172 N N . LEU B 2 626 ? 40.67300 65.23200 97.06800 1.000 304.71000 626 LEU B N 1
ATOM 8173 C CA . LEU B 2 626 ? 39.41200 65.95800 97.02000 1.000 304.71000 626 LEU B CA 1
ATOM 8174 C C . LEU B 2 626 ? 38.22500 65.04000 97.21000 1.000 304.71000 626 LEU B C 1
ATOM 8175 O O . LEU B 2 626 ? 37.08700 65.52200 97.22300 1.000 304.71000 626 LEU B O 1
ATOM 8180 N N . GLY B 2 627 ? 38.47800 63.74700 97.39500 1.000 314.49000 627 GLY B N 1
ATOM 8181 C CA . GLY B 2 627 ? 37.41600 62.80200 97.57800 1.000 314.49000 627 GLY B CA 1
ATOM 8182 C C . GLY B 2 627 ? 36.66100 62.63900 96.29900 1.000 314.49000 627 GLY B C 1
ATOM 8183 O O . GLY B 2 627 ? 35.46400 62.41000 96.34700 1.000 314.49000 627 GLY B O 1
ATOM 8184 N N . ASN B 2 628 ? 37.35100 62.76400 95.15100 1.000 316.70000 628 ASN B N 1
ATOM 8185 C CA . ASN B 2 628 ? 36.76100 62.66300 93.81100 1.000 316.70000 628 ASN B CA 1
ATOM 8186 C C . ASN B 2 628 ? 35.66800 63.71000 93.63500 1.000 316.70000 628 ASN B C 1
ATOM 8187 O O . ASN B 2 628 ? 34.62700 63.44200 93.03000 1.000 316.70000 628 ASN B O 1
ATOM 8192 N N . LEU B 2 629 ? 35.91500 64.90100 94.21000 1.000 311.80000 629 LEU B N 1
ATOM 8193 C CA . LEU B 2 629 ? 35.02700 66.06700 94.14200 1.000 311.80000 629 LEU B CA 1
ATOM 8194 C C . LEU B 2 629 ? 33.64900 65.75600 94.71600 1.000 311.80000 629 LEU B C 1
ATOM 8195 O O . LEU B 2 629 ? 32.63100 66.26300 94.24600 1.000 311.80000 629 LEU B O 1
ATOM 8200 N N . GLU B 2 630 ? 33.62200 64.92900 95.75500 1.000 365.16000 630 GLU B N 1
ATOM 8201 C CA . GLU B 2 630 ? 32.37500 64.56900 96.41400 1.000 365.16000 630 GLU B CA 1
ATOM 8202 C C . GLU B 2 630 ? 32.10600 65.48600 97.58600 1.000 365.16000 630 GLU B C 1
ATOM 8203 O O . GLU B 2 630 ? 31.00000 66.01200 97.73000 1.000 365.16000 630 GLU B O 1
ATOM 8209 N N . TRP B 2 631 ? 33.10500 65.71100 98.41100 1.000 294.78000 631 TRP B N 1
ATOM 8210 C CA . TRP B 2 631 ? 32.91500 66.58200 99.54500 1.000 294.78000 631 TRP B CA 1
ATOM 8211 C C . TRP B 2 631 ? 33.54500 67.91300 99.19500 1.000 294.78000 631 TRP B C 1
ATOM 8212 O O . TRP B 2 631 ? 34.57500 67.97500 98.51500 1.000 294.78000 631 TRP B O 1
ATOM 8223 N N . GLU B 2 632 ? 32.90700 68.97300 99.65600 1.000 371.04000 632 GLU B N 1
ATOM 8224 C CA . GLU B 2 632 ? 33.34700 70.31500 99.35200 1.000 371.04000 632 GLU B CA 1
ATOM 8225 C C . GLU B 2 632 ? 34.31200 70.77500 100.42500 1.000 371.04000 632 GLU B C 1
ATOM 8226 O O . GLU B 2 632 ? 34.00700 70.71100 101.61900 1.000 371.04000 632 GLU B O 1
ATOM 8232 N N . PHE B 2 633 ? 35.48200 71.20600 99.99000 1.000 399.09000 633 PHE B N 1
ATOM 8233 C CA . PHE B 2 633 ? 36.49400 71.72400 100.88800 1.000 399.09000 633 PHE B CA 1
ATOM 8234 C C . PHE B 2 633 ? 36.16600 73.16400 101.26700 1.000 399.09000 633 PHE B C 1
ATOM 8235 O O . PHE B 2 633 ? 35.70300 73.94800 100.43400 1.000 399.09000 633 PHE B O 1
ATOM 8243 N N . LYS B 2 634 ? 36.39200 73.50600 102.53800 1.000 461.63000 634 LYS B N 1
ATOM 8244 C CA . LYS B 2 634 ? 36.11400 74.84100 103.05900 1.000 461.63000 634 LYS B CA 1
ATOM 8245 C C . LYS B 2 634 ? 37.27000 75.30000 103.93700 1.000 461.63000 634 LYS B C 1
ATOM 8246 O O . LYS B 2 634 ? 37.84200 74.50300 104.68500 1.000 461.63000 634 LYS B O 1
ATOM 8252 N N . ALA B 2 635 ? 37.60400 76.58700 103.84800 1.000 393.69000 635 ALA B N 1
ATOM 8253 C CA . ALA B 2 635 ? 38.69200 77.15300 104.64000 1.000 393.69000 635 ALA B CA 1
ATOM 8254 C C . ALA B 2 635 ? 38.23400 77.31500 106.08300 1.000 393.69000 635 ALA B C 1
ATOM 8255 O O . ALA B 2 635 ? 37.34400 78.11800 106.38100 1.000 393.69000 635 ALA B O 1
ATOM 8257 N N . LYS B 2 636 ? 38.84000 76.55100 106.97100 1.000 333.94000 636 LYS B N 1
ATOM 8258 C CA . LYS B 2 636 ? 38.48800 76.59500 108.36600 1.000 333.94000 636 LYS B CA 1
ATOM 8259 C C . LYS B 2 636 ? 39.63700 77.11200 109.21100 1.000 333.94000 636 LYS B C 1
ATOM 8260 O O . LYS B 2 636 ? 40.80400 76.84700 108.90700 1.000 333.94000 636 LYS B O 1
ATOM 8266 N N . PRO B 2 637 ? 39.34300 77.84000 110.28300 1.000 275.63000 637 PRO B N 1
ATOM 8267 C CA . PRO B 2 637 ? 40.42000 78.34500 111.13500 1.000 275.63000 637 PRO B CA 1
ATOM 8268 C C . PRO B 2 637 ? 41.06200 77.21900 111.92400 1.000 275.63000 637 PRO B C 1
ATOM 8269 O O . PRO B 2 637 ? 40.40000 76.24900 112.30300 1.000 275.63000 637 PRO B O 1
ATOM 8273 N N . PHE B 2 638 ? 42.38400 77.32500 112.08500 1.000 273.29000 638 PHE B N 1
ATOM 8274 C CA . PHE B 2 638 ? 43.25500 76.39300 112.81300 1.000 273.29000 638 PHE B CA 1
ATOM 8275 C C . PHE B 2 638 ? 43.22200 74.98700 112.24800 1.000 273.29000 638 PHE B C 1
ATOM 8276 O O . PHE B 2 638 ? 43.67300 74.03900 112.89600 1.000 273.29000 638 PHE B O 1
ATOM 8284 N N . TYR B 2 639 ? 42.73100 74.86100 111.02900 1.000 274.15000 639 TYR B N 1
ATOM 8285 C CA . TYR B 2 639 ? 42.61900 73.60600 110.32400 1.000 274.15000 639 TYR B CA 1
ATOM 8286 C C . TYR B 2 639 ? 43.35500 73.73800 109.02300 1.000 274.15000 639 TYR B C 1
ATOM 8287 O O . TYR B 2 639 ? 43.06100 74.63500 108.22800 1.000 274.15000 639 TYR B O 1
ATOM 8296 N N . THR B 2 640 ? 44.27700 72.83000 108.79300 1.000 278.19000 640 THR B N 1
ATOM 8297 C CA . THR B 2 640 ? 45.02100 72.87200 107.55300 1.000 278.19000 640 THR B CA 1
ATOM 8298 C C . THR B 2 640 ? 44.21500 72.16300 106.47200 1.000 278.19000 640 THR B C 1
ATOM 8299 O O . THR B 2 640 ? 43.07600 71.74100 106.68500 1.000 278.19000 640 THR B O 1
ATOM 8303 N N . VAL B 2 641 ? 44.82100 71.99100 105.30300 1.000 291.52000 641 VAL B N 1
ATOM 8304 C CA . VAL B 2 641 ? 44.11000 71.39600 104.18500 1.000 291.52000 641 VAL B CA 1
ATOM 8305 C C . VAL B 2 641 ? 43.97900 69.90200 104.40000 1.000 291.52000 641 VAL B C 1
ATOM 8306 O O . VAL B 2 641 ? 42.88200 69.34900 104.30100 1.000 291.52000 641 VAL B O 1
ATOM 8310 N N . ILE B 2 642 ? 45.09400 69.24500 104.72800 1.000 316.82000 642 ILE B N 1
ATOM 8311 C CA . ILE B 2 642 ? 45.13200 67.79900 104.90900 1.000 316.82000 642 ILE B CA 1
ATOM 8312 C C . ILE B 2 642 ? 44.28100 67.39600 106.10600 1.000 316.82000 642 ILE B C 1
ATOM 8313 O O . ILE B 2 642 ? 43.71500 66.29700 106.13500 1.000 316.82000 642 ILE B O 1
ATOM 8318 N N . ASP B 2 643 ? 44.16200 68.28400 107.09600 1.000 262.08000 643 ASP B N 1
ATOM 8319 C CA . ASP B 2 643 ? 43.31800 68.00300 108.24800 1.000 262.08000 643 ASP B CA 1
ATOM 8320 C C . ASP B 2 643 ? 41.85600 67.95800 107.82400 1.000 262.08000 643 ASP B C 1
ATOM 8321 O O . ASP B 2 643 ? 41.12600 67.02500 108.17400 1.000 262.08000 643 ASP B O 1
ATOM 8326 N N . ILE B 2 644 ? 41.41900 68.95400 107.05300 1.000 307.01000 644 ILE B N 1
ATOM 8327 C CA . ILE B 2 644 ? 40.05200 68.98300 106.54300 1.000 307.01000 644 ILE B CA 1
ATOM 8328 C C . ILE B 2 644 ? 39.79900 67.85000 105.54300 1.000 307.01000 644 ILE B C 1
ATOM 8329 O O . ILE B 2 644 ? 38.68200 67.31900 105.45700 1.000 307.01000 644 ILE B O 1
ATOM 8334 N N . ILE B 2 645 ? 40.80500 67.49200 104.74200 1.000 272.71000 645 ILE B N 1
ATOM 8335 C CA . ILE B 2 645 ? 40.66300 66.36300 103.82900 1.000 272.71000 645 ILE B CA 1
ATOM 8336 C C . ILE B 2 645 ? 40.46900 65.07600 104.59100 1.000 272.71000 645 ILE B C 1
ATOM 8337 O O . ILE B 2 645 ? 39.47500 64.37000 104.40200 1.000 272.71000 645 ILE B O 1
ATOM 8342 N N . ASN B 2 646 ? 41.36300 64.81100 105.54200 1.000 310.53000 646 ASN B N 1
ATOM 8343 C CA . ASN B 2 646 ? 41.27400 63.60600 106.34300 1.000 310.53000 646 ASN B CA 1
ATOM 8344 C C . ASN B 2 646 ? 40.08400 63.63200 107.28100 1.000 310.53000 646 ASN B C 1
ATOM 8345 O O . ASN B 2 646 ? 39.77600 62.60200 107.88800 1.000 310.53000 646 ASN B O 1
ATOM 8350 N N . GLU B 2 647 ? 39.42800 64.78500 107.41800 1.000 368.86000 647 GLU B N 1
ATOM 8351 C CA . GLU B 2 647 ? 38.25100 64.89400 108.25800 1.000 368.86000 647 GLU B CA 1
ATOM 8352 C C . GLU B 2 647 ? 37.12300 64.06300 107.66900 1.000 368.86000 647 GLU B C 1
ATOM 8353 O O . GLU B 2 647 ? 36.49000 63.26500 108.37000 1.000 368.86000 647 GLU B O 1
ATOM 8359 N N . ASN B 2 648 ? 36.85600 64.24000 106.37500 1.000 362.93000 648 ASN B N 1
ATOM 8360 C CA . ASN B 2 648 ? 35.80300 63.49800 105.69000 1.000 362.93000 648 ASN B CA 1
ATOM 8361 C C . ASN B 2 648 ? 36.35200 62.98400 104.36500 1.000 362.93000 648 ASN B C 1
ATOM 8362 O O . ASN B 2 648 ? 36.25200 63.66400 103.33800 1.000 362.93000 648 ASN B O 1
ATOM 8367 N N . ASN B 2 649 ? 36.92400 61.78000 104.40900 1.000 363.00000 649 ASN B N 1
ATOM 8368 C CA . ASN B 2 649 ? 37.46700 61.10300 103.24100 1.000 363.00000 649 ASN B CA 1
ATOM 8369 C C . ASN B 2 649 ? 37.68500 59.64100 103.61600 1.000 363.00000 649 ASN B C 1
ATOM 8370 O O . ASN B 2 649 ? 37.88800 59.31600 104.78800 1.000 363.00000 649 ASN B O 1
ATOM 8375 N N . ARG B 2 650 ? 37.66500 58.76500 102.60700 1.000 356.01000 650 ARG B N 1
ATOM 8376 C CA . ARG B 2 650 ? 37.88200 57.33400 102.81800 1.000 356.01000 650 ARG B CA 1
ATOM 8377 C C . ARG B 2 650 ? 39.35400 56.95100 102.83900 1.000 356.01000 650 ARG B C 1
ATOM 8378 O O . ARG B 2 650 ? 39.71500 55.92300 103.42400 1.000 356.01000 650 ARG B O 1
ATOM 8386 N N . ILE B 2 651 ? 40.20300 57.74900 102.21000 1.000 311.79000 651 ILE B N 1
ATOM 8387 C CA . ILE B 2 651 ? 41.63000 57.49800 102.13600 1.000 311.79000 651 ILE B CA 1
ATOM 8388 C C . ILE B 2 651 ? 42.30900 58.55500 102.97300 1.000 311.79000 651 ILE B C 1
ATOM 8389 O O . ILE B 2 651 ? 42.04500 59.75400 102.82300 1.000 311.79000 651 ILE B O 1
ATOM 8394 N N . LYS B 2 652 ? 43.17500 58.10300 103.85300 1.000 299.34000 652 LYS B N 1
ATOM 8395 C CA . LYS B 2 652 ? 43.87600 58.99900 104.72900 1.000 299.34000 652 LYS B CA 1
ATOM 8396 C C . LYS B 2 652 ? 45.06400 59.60000 104.01000 1.000 299.34000 652 LYS B C 1
ATOM 8397 O O . LYS B 2 652 ? 45.42100 59.20700 102.89800 1.000 299.34000 652 LYS B O 1
ATOM 8403 N N . LEU B 2 653 ? 45.66500 60.58500 104.65600 1.000 269.09000 653 LEU B N 1
ATOM 8404 C CA . LEU B 2 653 ? 46.81400 61.26000 104.09400 1.000 269.09000 653 LEU B CA 1
ATOM 8405 C C . LEU B 2 653 ? 47.81000 61.56300 105.19600 1.000 269.09000 653 LEU B C 1
ATOM 8406 O O . LEU B 2 653 ? 47.44900 61.69800 106.36700 1.000 269.09000 653 LEU B O 1
ATOM 8411 N N . ARG B 2 654 ? 49.07000 61.67800 104.79600 1.000 319.79000 654 ARG B N 1
ATOM 8412 C CA . ARG B 2 654 ? 50.15700 62.00300 105.70200 1.000 319.79000 654 ARG B CA 1
ATOM 8413 C C . ARG B 2 654 ? 50.99000 63.12200 105.11400 1.000 319.79000 654 ARG B C 1
ATOM 8414 O O . ARG B 2 654 ? 51.29900 63.10700 103.91900 1.000 319.79000 654 ARG B O 1
ATOM 8422 N N . ASP B 2 655 ? 51.34400 64.09300 105.95500 1.000 338.65000 655 ASP B N 1
ATOM 8423 C CA . ASP B 2 655 ? 52.16000 65.21700 105.50700 1.000 338.65000 655 ASP B CA 1
ATOM 8424 C C . ASP B 2 655 ? 53.57500 64.72100 105.23300 1.000 338.65000 655 ASP B C 1
ATOM 8425 O O . ASP B 2 655 ? 54.29500 64.32300 106.15500 1.000 338.65000 655 ASP B O 1
ATOM 8430 N N . ARG B 2 656 ? 53.97500 64.73500 103.96600 1.000 312.95000 656 ARG B N 1
ATOM 8431 C CA . ARG B 2 656 ? 55.30500 64.26800 103.60200 1.000 312.95000 656 ARG B CA 1
ATOM 8432 C C . ARG B 2 656 ? 56.38500 65.31200 103.87900 1.000 312.95000 656 ARG B C 1
ATOM 8433 O O . ARG B 2 656 ? 57.30700 65.07400 104.66300 1.000 312.95000 656 ARG B O 1
ATOM 8441 N N . GLY B 2 657 ? 56.28800 66.47300 103.24300 1.000 286.84000 657 GLY B N 1
ATOM 8442 C CA . GLY B 2 657 ? 57.27200 67.51600 103.42700 1.000 286.84000 657 GLY B CA 1
ATOM 8443 C C . GLY B 2 657 ? 56.85300 68.48200 104.50300 1.000 286.84000 657 GLY B C 1
ATOM 8444 O O . GLY B 2 657 ? 56.07700 69.41300 104.27300 1.000 286.84000 657 GLY B O 1
ATOM 8445 N N . ILE B 2 658 ? 57.39700 68.26700 105.69000 1.000 366.92000 658 ILE B N 1
ATOM 8446 C CA . ILE B 2 658 ? 57.12800 69.10000 106.84800 1.000 366.92000 658 ILE B CA 1
ATOM 8447 C C . ILE B 2 658 ? 58.50100 69.47700 107.37700 1.000 366.92000 658 ILE B C 1
ATOM 8448 O O . ILE B 2 658 ? 58.63200 70.15800 108.40100 1.000 366.92000 658 ILE B O 1
ATOM 8453 N N . SER B 2 659 ? 59.53700 69.10100 106.62900 1.000 385.88000 659 SER B N 1
ATOM 8454 C CA . SER B 2 659 ? 60.89800 69.37400 107.05900 1.000 385.88000 659 SER B CA 1
ATOM 8455 C C . SER B 2 659 ? 61.79900 69.53200 105.84700 1.000 385.88000 659 SER B C 1
ATOM 8456 O O . SER B 2 659 ? 61.71800 68.76300 104.88400 1.000 385.88000 659 SER B O 1
ATOM 8459 N N . TRP B 2 660 ? 62.64800 70.55900 105.91200 1.000 317.49000 660 TRP B N 1
ATOM 8460 C CA . TRP B 2 660 ? 63.59600 70.92400 104.87000 1.000 317.49000 660 TRP B CA 1
ATOM 8461 C C . TRP B 2 660 ? 64.89200 71.40700 105.49700 1.000 317.49000 660 TRP B C 1
ATOM 8462 O O . TRP B 2 660 ? 64.85200 72.26800 106.38000 1.000 317.49000 660 TRP B O 1
ATOM 8473 N N . ILE B 2 661 ? 66.03800 70.91400 105.02500 1.000 380.44000 661 ILE B N 1
ATOM 8474 C CA . ILE B 2 661 ? 67.31200 71.29500 105.62700 1.000 380.44000 661 ILE B CA 1
ATOM 8475 C C . ILE B 2 661 ? 68.33500 71.67800 104.56000 1.000 380.44000 661 ILE B C 1
ATOM 8476 O O . ILE B 2 661 ? 68.33300 71.14500 103.45000 1.000 380.44000 661 ILE B O 1
ATOM 8481 N N . GLY B 2 662 ? 69.21100 72.62500 104.90700 1.000 261.75000 662 GLY B N 1
ATOM 8482 C CA . GLY B 2 662 ? 70.25800 73.10900 104.02400 1.000 261.75000 662 GLY B CA 1
ATOM 8483 C C . GLY B 2 662 ? 69.99200 74.45400 103.37600 1.000 261.75000 662 GLY B C 1
ATOM 8484 O O . GLY B 2 662 ? 70.88200 75.30600 103.31300 1.000 261.75000 662 GLY B O 1
ATOM 8485 N N . LYS B 2 677 ? 101.05300 75.35600 94.31800 1.000 284.55000 677 LYS B N 1
ATOM 8486 C CA . LYS B 2 677 ? 101.57100 76.20700 95.37900 1.000 284.55000 677 LYS B CA 1
ATOM 8487 C C . LYS B 2 677 ? 101.70300 75.44500 96.69100 1.000 284.55000 677 LYS B C 1
ATOM 8488 O O . LYS B 2 677 ? 100.77300 74.75400 97.09700 1.000 284.55000 677 LYS B O 1
ATOM 8494 N N . PRO B 2 678 ? 102.86800 75.55200 97.35300 1.000 357.33000 678 PRO B N 1
ATOM 8495 C CA . PRO B 2 678 ? 104.04700 76.30800 96.92400 1.000 357.33000 678 PRO B CA 1
ATOM 8496 C C . PRO B 2 678 ? 104.90700 75.52100 95.94300 1.000 357.33000 678 PRO B C 1
ATOM 8497 O O . PRO B 2 678 ? 105.03600 74.30100 96.06500 1.000 357.33000 678 PRO B O 1
ATOM 8501 N N . PRO B 2 679 ? 105.45500 76.20900 94.95800 1.000 479.34000 679 PRO B N 1
ATOM 8502 C CA . PRO B 2 679 ? 106.30100 75.52700 93.97300 1.000 479.34000 679 PRO B CA 1
ATOM 8503 C C . PRO B 2 679 ? 107.65100 75.15000 94.55500 1.000 479.34000 679 PRO B C 1
ATOM 8504 O O . PRO B 2 679 ? 108.66000 75.81900 94.30600 1.000 479.34000 679 PRO B O 1
ATOM 8508 N N . VAL B 2 680 ? 107.68700 74.06900 95.32600 1.000 441.56000 680 VAL B N 1
ATOM 8509 C CA . VAL B 2 680 ? 108.91100 73.60000 95.96000 1.000 441.56000 680 VAL B CA 1
ATOM 8510 C C . VAL B 2 680 ? 109.28400 72.26200 95.33600 1.000 441.56000 680 VAL B C 1
ATOM 8511 O O . VAL B 2 680 ? 108.43200 71.37600 95.19400 1.000 441.56000 680 VAL B O 1
ATOM 8515 N N . GLN B 2 681 ? 110.55200 72.13300 94.92900 1.000 449.90000 681 GLN B N 1
ATOM 8516 C CA . GLN B 2 681 ? 111.06800 70.91300 94.32500 1.000 449.90000 681 GLN B CA 1
ATOM 8517 C C . GLN B 2 681 ? 112.27700 70.31000 95.03100 1.000 449.90000 681 GLN B C 1
ATOM 8518 O O . GLN B 2 681 ? 112.53800 69.11500 94.84700 1.000 449.90000 681 GLN B O 1
ATOM 8524 N N . VAL B 2 682 ? 113.01500 71.09100 95.82200 1.000 409.46000 682 VAL B N 1
ATOM 8525 C CA . VAL B 2 682 ? 114.18200 70.59800 96.54700 1.000 409.46000 682 VAL B CA 1
ATOM 8526 C C . VAL B 2 682 ? 114.39800 71.52100 97.73800 1.000 409.46000 682 VAL B C 1
ATOM 8527 O O . VAL B 2 682 ? 114.09100 72.71700 97.68300 1.000 409.46000 682 VAL B O 1
ATOM 8531 N N . LEU B 2 683 ? 114.90400 70.95600 98.83500 1.000 353.83000 683 LEU B N 1
ATOM 8532 C CA . LEU B 2 683 ? 115.15700 71.73300 100.04500 1.000 353.83000 683 LEU B CA 1
ATOM 8533 C C . LEU B 2 683 ? 116.54000 72.35500 99.95000 1.000 353.83000 683 LEU B C 1
ATOM 8534 O O . LEU B 2 683 ? 117.48500 72.01100 100.66100 1.000 353.83000 683 LEU B O 1
ATOM 8539 N N . PHE B 2 684 ? 116.64500 73.26300 99.00300 1.000 397.57000 684 PHE B N 1
ATOM 8540 C CA . PHE B 2 684 ? 117.89400 73.95400 98.78200 1.000 397.57000 684 PHE B CA 1
ATOM 8541 C C . PHE B 2 684 ? 117.65300 75.44700 98.92200 1.000 397.57000 684 PHE B C 1
ATOM 8542 O O . PHE B 2 684 ? 116.94700 76.04000 98.08400 1.000 397.57000 684 PHE B O 1
ATOM 8550 N N . PRO B 2 685 ? 118.17800 76.08000 99.95300 1.000 423.27000 685 PRO B N 1
ATOM 8551 C CA . PRO B 2 685 ? 117.97500 77.52300 100.13600 1.000 423.27000 685 PRO B CA 1
ATOM 8552 C C . PRO B 2 685 ? 118.75900 78.34900 99.12900 1.000 423.27000 685 PRO B C 1
ATOM 8553 O O . PRO B 2 685 ? 119.99000 78.41900 99.18500 1.000 423.27000 685 PRO B O 1
ATOM 8557 N N . ILE B 2 686 ? 118.06300 78.98400 98.19500 1.000 398.25000 686 ILE B N 1
ATOM 8558 C CA . ILE B 2 686 ? 118.72600 79.79700 97.18700 1.000 398.25000 686 ILE B CA 1
ATOM 8559 C C . ILE B 2 686 ? 118.55400 81.29400 97.42800 1.000 398.25000 686 ILE B C 1
ATOM 8560 O O . ILE B 2 686 ? 119.44500 82.06900 97.04500 1.000 398.25000 686 ILE B O 1
ATOM 8565 N N . GLY B 2 687 ? 117.50300 81.71600 98.12800 1.000 370.88000 687 GLY B N 1
ATOM 8566 C CA . GLY B 2 687 ? 117.32700 83.12600 98.37700 1.000 370.88000 687 GLY B CA 1
ATOM 8567 C C . GLY B 2 687 ? 117.01400 83.86800 97.09100 1.000 370.88000 687 GLY B C 1
ATOM 8568 O O . GLY B 2 687 ? 116.42500 83.33200 96.15100 1.000 370.88000 687 GLY B O 1
ATOM 8569 N N . LEU B 2 688 ? 117.47900 85.10500 97.02900 1.000 354.30000 688 LEU B N 1
ATOM 8570 C CA . LEU B 2 688 ? 117.25800 85.93900 95.86300 1.000 354.30000 688 LEU B CA 1
ATOM 8571 C C . LEU B 2 688 ? 118.28800 85.72100 94.77700 1.000 354.30000 688 LEU B C 1
ATOM 8572 O O . LEU B 2 688 ? 118.25300 86.42500 93.76400 1.000 354.30000 688 LEU B O 1
ATOM 8577 N N . ALA B 2 689 ? 119.19600 84.76100 94.96000 1.000 406.27000 689 ALA B N 1
ATOM 8578 C CA . ALA B 2 689 ? 120.21600 84.51100 93.95600 1.000 406.27000 689 ALA B CA 1
ATOM 8579 C C . ALA B 2 689 ? 119.63400 83.91400 92.68800 1.000 406.27000 689 ALA B C 1
ATOM 8580 O O . ALA B 2 689 ? 120.25000 84.02900 91.62500 1.000 406.27000 689 ALA B O 1
ATOM 8582 N N . GLY B 2 690 ? 118.45900 83.30100 92.76800 1.000 344.64000 690 GLY B N 1
ATOM 8583 C CA . GLY B 2 690 ? 117.83500 82.73200 91.59900 1.000 344.64000 690 GLY B CA 1
ATOM 8584 C C . GLY B 2 690 ? 117.19500 83.73000 90.66700 1.000 344.64000 690 GLY B C 1
ATOM 8585 O O . GLY B 2 690 ? 116.59400 83.33600 89.66600 1.000 344.64000 690 GLY B O 1
ATOM 8586 N N . GLY B 2 691 ? 117.27400 85.01700 90.98700 1.000 301.87000 691 GLY B N 1
ATOM 8587 C CA . GLY B 2 691 ? 116.69500 86.04700 90.15800 1.000 301.87000 691 GLY B CA 1
ATOM 8588 C C . GLY B 2 691 ? 115.33000 86.48300 90.62900 1.000 301.87000 691 GLY B C 1
ATOM 8589 O O . GLY B 2 691 ? 115.18500 87.05000 91.71400 1.000 301.87000 691 GLY B O 1
ATOM 8590 N N . GLN B 2 692 ? 114.31300 86.19200 89.82400 1.000 272.16000 692 GLN B N 1
ATOM 8591 C CA . GLN B 2 692 ? 112.94700 86.54600 90.16300 1.000 272.16000 692 GLN B CA 1
ATOM 8592 C C . GLN B 2 692 ? 112.09500 85.34000 90.47200 1.000 272.16000 692 GLN B C 1
ATOM 8593 O O . GLN B 2 692 ? 111.07000 85.48500 91.14100 1.000 272.16000 692 GLN B O 1
ATOM 8599 N N . SER B 2 693 ? 112.49500 84.16300 90.00700 1.000 290.33000 693 SER B N 1
ATOM 8600 C CA . SER B 2 693 ? 111.74300 82.94700 90.25700 1.000 290.33000 693 SER B CA 1
ATOM 8601 C C . SER B 2 693 ? 112.53500 81.94400 91.07100 1.000 290.33000 693 SER B C 1
ATOM 8602 O O . SER B 2 693 ? 112.11700 80.78200 91.16300 1.000 290.33000 693 SER B O 1
ATOM 8605 N N . ARG B 2 694 ? 113.67300 82.36900 91.63300 1.000 354.30000 694 ARG B N 1
ATOM 8606 C CA . ARG B 2 694 ? 114.55300 81.53400 92.45300 1.000 354.30000 694 ARG B CA 1
ATOM 8607 C C . ARG B 2 694 ? 115.01700 80.28900 91.70400 1.000 354.30000 694 ARG B C 1
ATOM 8608 O O . ARG B 2 694 ? 115.16600 79.21700 92.28800 1.000 354.30000 694 ARG B O 1
ATOM 8616 N N . ASP B 2 695 ? 115.31000 80.45000 90.41800 1.000 449.68000 695 ASP B N 1
ATOM 8617 C CA . ASP B 2 695 ? 115.74000 79.32400 89.60100 1.000 449.68000 695 ASP B CA 1
ATOM 8618 C C . ASP B 2 695 ? 117.16800 78.94900 89.95300 1.000 449.68000 695 ASP B C 1
ATOM 8619 O O . ASP B 2 695 ? 118.07500 79.78400 89.90400 1.000 449.68000 695 ASP B O 1
ATOM 8624 N N . ILE B 2 696 ? 117.35300 77.68200 90.31300 1.000 534.12000 696 ILE B N 1
ATOM 8625 C CA . ILE B 2 696 ? 118.67000 77.18700 90.67700 1.000 534.12000 696 ILE B CA 1
ATOM 8626 C C . ILE B 2 696 ? 119.52100 77.00100 89.43400 1.000 534.12000 696 ILE B C 1
ATOM 8627 O O . ILE B 2 696 ? 120.73800 77.22200 89.46900 1.000 534.12000 696 ILE B O 1
ATOM 8632 N N . LYS B 2 697 ? 118.89300 76.61500 88.32200 1.000 537.17000 697 LYS B N 1
ATOM 8633 C CA . LYS B 2 697 ? 119.62300 76.39300 87.08400 1.000 537.17000 697 LYS B CA 1
ATOM 8634 C C . LYS B 2 697 ? 120.23900 77.68400 86.56800 1.000 537.17000 697 LYS B C 1
ATOM 8635 O O . LYS B 2 697 ? 121.34700 77.67100 86.01900 1.000 537.17000 697 LYS B O 1
ATOM 8641 N N . LYS B 2 698 ? 119.55000 78.80400 86.77000 1.000 538.09000 698 LYS B N 1
ATOM 8642 C CA . LYS B 2 698 ? 120.08600 80.08900 86.34900 1.000 538.09000 698 LYS B CA 1
ATOM 8643 C C . LYS B 2 698 ? 121.25300 80.51200 87.23500 1.000 538.09000 698 LYS B C 1
ATOM 8644 O O . LYS B 2 698 ? 122.20200 81.13800 86.75600 1.000 538.09000 698 LYS B O 1
ATOM 8650 N N . ALA B 2 699 ? 121.17800 80.21800 88.53600 1.000 573.88000 699 ALA B N 1
ATOM 8651 C CA . ALA B 2 699 ? 122.26900 80.56800 89.44500 1.000 573.88000 699 ALA B CA 1
ATOM 8652 C C . ALA B 2 699 ? 123.49800 79.69800 89.21300 1.000 573.88000 699 ALA B C 1
ATOM 8653 O O . ALA B 2 699 ? 124.63400 80.18100 89.29600 1.000 573.88000 699 ALA B O 1
ATOM 8655 N N . ALA B 2 700 ? 123.29300 78.41000 88.93900 1.000 523.62000 700 ALA B N 1
ATOM 8656 C CA . ALA B 2 700 ? 124.41600 77.52800 88.66300 1.000 523.62000 700 ALA B CA 1
ATOM 8657 C C . ALA B 2 700 ? 124.99800 77.81900 87.29600 1.000 523.62000 700 ALA B C 1
ATOM 8658 O O . ALA B 2 700 ? 126.20200 77.65400 87.08500 1.000 523.62000 700 ALA B O 1
ATOM 8660 N N . GLU B 2 701 ? 124.15900 78.26200 86.36000 1.000 642.02000 701 GLU B N 1
ATOM 8661 C CA . GLU B 2 701 ? 124.63900 78.57100 85.02200 1.000 642.02000 701 GLU B CA 1
ATOM 8662 C C . GLU B 2 701 ? 125.35400 79.90500 84.97300 1.000 642.02000 701 GLU B C 1
ATOM 8663 O O . GLU B 2 701 ? 126.43300 80.01700 84.38200 1.000 642.02000 701 GLU B O 1
ATOM 8669 N N . GLU B 2 702 ? 124.77300 80.92200 85.59400 1.000 839.61000 702 GLU B N 1
ATOM 8670 C CA . GLU B 2 702 ? 125.38700 82.23700 85.55800 1.000 839.61000 702 GLU B CA 1
ATOM 8671 C C . GLU B 2 702 ? 126.55200 82.31100 86.53500 1.000 839.61000 702 GLU B C 1
ATOM 8672 O O . GLU B 2 702 ? 127.62000 82.83100 86.19900 1.000 839.61000 702 GLU B O 1
ATOM 8678 N N . GLY B 2 703 ? 126.36200 81.81800 87.75300 1.000 783.32000 703 GLY B N 1
ATOM 8679 C CA . GLY B 2 703 ? 127.43700 81.84200 88.72100 1.000 783.32000 703 GLY B CA 1
ATOM 8680 C C . GLY B 2 703 ? 127.09800 82.71400 89.90600 1.000 783.32000 703 GLY B C 1
ATOM 8681 O O . GLY B 2 703 ? 127.98500 83.30000 90.53200 1.000 783.32000 703 GLY B O 1
ATOM 8682 N N . LYS B 2 704 ? 125.81600 82.79200 90.23600 1.000 761.81000 704 LYS B N 1
ATOM 8683 C CA . LYS B 2 704 ? 125.39600 83.58900 91.37400 1.000 761.81000 704 LYS B CA 1
ATOM 8684 C C . LYS B 2 704 ? 125.56000 82.78700 92.64600 1.000 761.81000 704 LYS B C 1
ATOM 8685 O O . LYS B 2 704 ? 125.21700 81.60600 92.70400 1.000 761.81000 704 LYS B O 1
ATOM 8691 N N . THR B 2 705 ? 126.11000 83.43700 93.65700 1.000 769.62000 705 THR B N 1
ATOM 8692 C CA . THR B 2 705 ? 126.32300 82.82500 94.95300 1.000 769.62000 705 THR B CA 1
ATOM 8693 C C . THR B 2 705 ? 125.19300 83.23300 95.89400 1.000 769.62000 705 THR B C 1
ATOM 8694 O O . THR B 2 705 ? 124.52400 84.25200 95.70200 1.000 769.62000 705 THR B O 1
ATOM 8698 N N . ALA B 2 706 ? 124.95600 82.39300 96.89700 1.000 756.45000 706 ALA B N 1
ATOM 8699 C CA . ALA B 2 706 ? 123.89100 82.60600 97.87400 1.000 756.45000 706 ALA B CA 1
ATOM 8700 C C . ALA B 2 706 ? 124.51000 82.67900 99.26300 1.000 756.45000 706 ALA B C 1
ATOM 8701 O O . ALA B 2 706 ? 125.01800 81.67500 99.77600 1.000 756.45000 706 ALA B O 1
ATOM 8703 N N . ARG B 2 707 ? 124.49600 83.87200 99.85600 1.000 835.09000 707 ARG B N 1
ATOM 8704 C CA . ARG B 2 707 ? 125.03400 84.07800 101.19900 1.000 835.09000 707 ARG B CA 1
ATOM 8705 C C . ARG B 2 707 ? 123.90100 83.83700 102.18100 1.000 835.09000 707 ARG B C 1
ATOM 8706 O O . ARG B 2 707 ? 123.19000 84.75600 102.58900 1.000 835.09000 707 ARG B O 1
ATOM 8714 N N . VAL B 2 708 ? 123.72500 82.57500 102.55600 1.000 785.32000 708 VAL B N 1
ATOM 8715 C CA . VAL B 2 708 ? 122.64600 82.14500 103.42700 1.000 785.32000 708 VAL B CA 1
ATOM 8716 C C . VAL B 2 708 ? 123.23400 81.23000 104.49600 1.000 785.32000 708 VAL B C 1
ATOM 8717 O O . VAL B 2 708 ? 124.42900 80.93900 104.50700 1.000 785.32000 708 VAL B O 1
ATOM 8721 N N . GLU B 2 709 ? 122.37100 80.77200 105.39500 1.000 751.42000 709 GLU B N 1
ATOM 8722 C CA . GLU B 2 709 ? 122.76300 79.88500 106.48500 1.000 751.42000 709 GLU B CA 1
ATOM 8723 C C . GLU B 2 709 ? 122.56700 78.44000 106.04400 1.000 751.42000 709 GLU B C 1
ATOM 8724 O O . GLU B 2 709 ? 121.43200 78.00200 105.82800 1.000 751.42000 709 GLU B O 1
ATOM 8730 N N . ILE B 2 710 ? 123.67000 77.69300 105.91500 1.000 700.66000 710 ILE B N 1
ATOM 8731 C CA . ILE B 2 710 ? 123.63400 76.30200 105.47600 1.000 700.66000 710 ILE B CA 1
ATOM 8732 C C . ILE B 2 710 ? 124.70300 75.52900 106.24800 1.000 700.66000 710 ILE B C 1
ATOM 8733 O O . ILE B 2 710 ? 125.61000 76.10300 106.85300 1.000 700.66000 710 ILE B O 1
ATOM 8738 N N . ALA B 2 711 ? 124.59700 74.20500 106.20100 1.000 609.78000 711 ALA B N 1
ATOM 8739 C CA . ALA B 2 711 ? 125.51700 73.29500 106.85000 1.000 609.78000 711 ALA B CA 1
ATOM 8740 C C . ALA B 2 711 ? 126.15500 72.40100 105.80900 1.000 609.78000 711 ALA B C 1
ATOM 8741 O O . ALA B 2 711 ? 125.62100 72.18600 104.71800 1.000 609.78000 711 ALA B O 1
ATOM 8743 N N . PHE B 2 712 ? 127.31300 71.88600 106.16200 1.000 430.14000 712 PHE B N 1
ATOM 8744 C CA . PHE B 2 712 ? 128.02300 70.99900 105.27800 1.000 430.14000 712 PHE B CA 1
ATOM 8745 C C . PHE B 2 712 ? 128.43100 69.77900 106.06800 1.000 430.14000 712 PHE B C 1
ATOM 8746 O O . PHE B 2 712 ? 128.25700 69.70600 107.28600 1.000 430.14000 712 PHE B O 1
ATOM 8754 N N . PHE B 2 713 ? 128.94100 68.80500 105.34200 1.000 351.11000 713 PHE B N 1
ATOM 8755 C CA . PHE B 2 713 ? 129.37800 67.55500 105.91900 1.000 351.11000 713 PHE B CA 1
ATOM 8756 C C . PHE B 2 713 ? 130.86600 67.40800 105.71700 1.000 351.11000 713 PHE B C 1
ATOM 8757 O O . PHE B 2 713 ? 131.51100 68.21600 105.04800 1.000 351.11000 713 PHE B O 1
ATOM 8765 N N . LYS B 2 714 ? 131.40700 66.36100 106.30700 1.000 314.05000 714 LYS B N 1
ATOM 8766 C CA . LYS B 2 714 ? 132.82700 66.14100 106.17900 1.000 314.05000 714 LYS B CA 1
ATOM 8767 C C . LYS B 2 714 ? 133.10400 64.65800 106.01900 1.000 314.05000 714 LYS B C 1
ATOM 8768 O O . LYS B 2 714 ? 132.46000 63.82900 106.66500 1.000 314.05000 714 LYS B O 1
ATOM 8774 N N . CYS B 2 715 ? 134.11000 64.33900 105.20700 1.000 314.06000 715 CYS B N 1
ATOM 8775 C CA . CYS B 2 715 ? 134.49600 62.95800 104.97100 1.000 314.06000 715 CYS B CA 1
ATOM 8776 C C . CYS B 2 715 ? 135.83000 62.72700 105.64600 1.000 314.06000 715 CYS B C 1
ATOM 8777 O O . CYS B 2 715 ? 136.82600 63.35800 105.27700 1.000 314.06000 715 CYS B O 1
ATOM 8780 N N . PRO B 2 716 ? 135.88300 61.89700 106.67900 1.000 288.74000 716 PRO B N 1
ATOM 8781 C CA . PRO B 2 716 ? 137.15500 61.67900 107.37500 1.000 288.74000 716 PRO B CA 1
ATOM 8782 C C . PRO B 2 716 ? 138.14700 60.88700 106.55500 1.000 288.74000 716 PRO B C 1
ATOM 8783 O O . PRO B 2 716 ? 139.33900 61.21200 106.54400 1.000 288.74000 716 PRO B O 1
ATOM 8787 N N . LYS B 2 717 ? 137.68000 59.85700 105.85800 1.000 267.09000 717 LYS B N 1
ATOM 8788 C CA . LYS B 2 717 ? 138.59500 58.99600 105.12800 1.000 267.09000 717 LYS B CA 1
ATOM 8789 C C . LYS B 2 717 ? 139.08400 59.67300 103.86700 1.000 267.09000 717 LYS B C 1
ATOM 8790 O O . LYS B 2 717 ? 140.28900 59.81500 103.64400 1.000 267.09000 717 LYS B O 1
ATOM 8796 N N . CYS B 2 718 ? 138.14800 60.11400 103.04500 1.000 388.85000 718 CYS B N 1
ATOM 8797 C CA . CYS B 2 718 ? 138.49300 60.72000 101.77400 1.000 388.85000 718 CYS B CA 1
ATOM 8798 C C . CYS B 2 718 ? 138.87000 62.18500 101.94000 1.000 388.85000 718 CYS B C 1
ATOM 8799 O O . CYS B 2 718 ? 139.98300 62.59500 101.59800 1.000 388.85000 718 CYS B O 1
ATOM 8802 N N . GLY B 2 719 ? 137.96300 62.98400 102.48000 1.000 479.16000 719 GLY B N 1
ATOM 8803 C CA . GLY B 2 719 ? 138.23700 64.39100 102.65800 1.000 479.16000 719 GLY B CA 1
ATOM 8804 C C . GLY B 2 719 ? 137.29900 65.27200 101.87100 1.000 479.16000 719 GLY B C 1
ATOM 8805 O O . GLY B 2 719 ? 137.55100 66.47000 101.72700 1.000 479.16000 719 GLY B O 1
ATOM 8806 N N . HIS B 2 720 ? 136.20900 64.70800 101.36200 1.000 493.78000 720 HIS B N 1
ATOM 8807 C CA . HIS B 2 720 ? 135.26500 65.51800 100.61200 1.000 493.78000 720 HIS B CA 1
ATOM 8808 C C . HIS B 2 720 ? 134.37200 66.29100 101.56800 1.000 493.78000 720 HIS B C 1
ATOM 8809 O O . HIS B 2 720 ? 133.86700 65.74600 102.55500 1.000 493.78000 720 HIS B O 1
ATOM 8816 N N . VAL B 2 721 ? 134.16900 67.56300 101.25500 1.000 493.34000 721 VAL B N 1
ATOM 8817 C CA . VAL B 2 721 ? 133.33200 68.45600 102.04200 1.000 493.34000 721 VAL B CA 1
ATOM 8818 C C . VAL B 2 721 ? 132.23800 68.94900 101.11800 1.000 493.34000 721 VAL B C 1
ATOM 8819 O O . VAL B 2 721 ? 132.52200 69.53500 100.06600 1.000 493.34000 721 VAL B O 1
ATOM 8823 N N . GLY B 2 722 ? 130.99800 68.70500 101.49800 1.000 437.47000 722 GLY B N 1
ATOM 8824 C CA . GLY B 2 722 ? 129.89100 69.11900 100.68800 1.000 437.47000 722 GLY B CA 1
ATOM 8825 C C . GLY B 2 722 ? 128.57900 68.75100 101.32700 1.000 437.47000 722 GLY B C 1
ATOM 8826 O O . GLY B 2 722 ? 128.52200 68.00600 102.31200 1.000 437.47000 722 GLY B O 1
ATOM 8827 N N . PRO B 2 723 ? 127.48300 69.26800 100.77100 1.000 432.84000 723 PRO B N 1
ATOM 8828 C CA . PRO B 2 723 ? 126.15900 68.96300 101.31100 1.000 432.84000 723 PRO B CA 1
ATOM 8829 C C . PRO B 2 723 ? 125.64600 67.59000 100.91100 1.000 432.84000 723 PRO B C 1
ATOM 8830 O O . PRO B 2 723 ? 124.50000 67.25900 101.22900 1.000 432.84000 723 PRO B O 1
ATOM 8834 N N . GLU B 2 724 ? 126.47100 66.79800 100.22800 1.000 442.27000 724 GLU B N 1
ATOM 8835 C CA . GLU B 2 724 ? 126.07500 65.47600 99.79400 1.000 442.27000 724 GLU B CA 1
ATOM 8836 C C . GLU B 2 724 ? 126.19500 64.51900 100.96600 1.000 442.27000 724 GLU B C 1
ATOM 8837 O O . GLU B 2 724 ? 127.03000 64.69200 101.85800 1.000 442.27000 724 GLU B O 1
ATOM 8843 N N . HIS B 2 725 ? 125.39600 63.46200 100.91700 1.000 379.54000 725 HIS B N 1
ATOM 8844 C CA . HIS B 2 725 ? 125.40800 62.49300 102.00000 1.000 379.54000 725 HIS B CA 1
ATOM 8845 C C . HIS B 2 725 ? 126.52300 61.47900 101.80900 1.000 379.54000 725 HIS B C 1
ATOM 8846 O O . HIS B 2 725 ? 127.22400 61.12200 102.76200 1.000 379.54000 725 HIS B O 1
ATOM 8853 N N . LEU B 2 726 ? 126.68800 61.00800 100.58300 1.000 495.72000 726 LEU B N 1
ATOM 8854 C CA . LEU B 2 726 ? 127.70900 60.04400 100.21800 1.000 495.72000 726 LEU B CA 1
ATOM 8855 C C . LEU B 2 726 ? 128.80200 60.74700 99.42400 1.000 495.72000 726 LEU B C 1
ATOM 8856 O O . LEU B 2 726 ? 128.52100 61.68800 98.67400 1.000 495.72000 726 LEU B O 1
ATOM 8861 N N . CYS B 2 727 ? 130.04700 60.33100 99.63700 1.000 467.85000 727 CYS B N 1
ATOM 8862 C CA . CYS B 2 727 ? 131.20700 60.95500 98.99100 1.000 467.85000 727 CYS B CA 1
ATOM 8863 C C . CYS B 2 727 ? 131.15700 60.70800 97.48200 1.000 467.85000 727 CYS B C 1
ATOM 8864 O O . CYS B 2 727 ? 131.16100 59.54800 97.05700 1.000 467.85000 727 CYS B O 1
ATOM 8867 N N . PRO B 2 728 ? 131.09900 61.75400 96.64600 1.000 450.23000 728 PRO B N 1
ATOM 8868 C CA . PRO B 2 728 ? 131.02800 61.54000 95.18400 1.000 450.23000 728 PRO B CA 1
ATOM 8869 C C . PRO B 2 728 ? 132.28700 60.95500 94.57200 1.000 450.23000 728 PRO B C 1
ATOM 8870 O O . PRO B 2 728 ? 132.20600 60.26800 93.54600 1.000 450.23000 728 PRO B O 1
ATOM 8874 N N . VAL B 2 729 ? 133.44500 61.21400 95.16000 1.000 455.37000 729 VAL B N 1
ATOM 8875 C CA . VAL B 2 729 ? 134.71400 60.74500 94.62400 1.000 455.37000 729 VAL B CA 1
ATOM 8876 C C . VAL B 2 729 ? 134.98200 59.34500 95.14900 1.000 455.37000 729 VAL B C 1
ATOM 8877 O O . VAL B 2 729 ? 135.11200 58.39100 94.37400 1.000 455.37000 729 VAL B O 1
ATOM 8881 N N . CYS B 2 730 ? 135.04000 59.21100 96.46700 1.000 499.19000 730 CYS B N 1
ATOM 8882 C CA . CYS B 2 730 ? 135.33300 57.93800 97.10900 1.000 499.19000 730 CYS B CA 1
ATOM 8883 C C . CYS B 2 730 ? 134.07200 57.09300 97.23300 1.000 499.19000 730 CYS B C 1
ATOM 8884 O O . CYS B 2 730 ? 133.01500 57.41500 96.68800 1.000 499.19000 730 CYS B O 1
ATOM 8887 N N . GLY B 2 731 ? 134.18400 55.97800 97.94200 1.000 492.12000 731 GLY B N 1
ATOM 8888 C CA . GLY B 2 731 ? 133.05300 55.10100 98.12300 1.000 492.12000 731 GLY B CA 1
ATOM 8889 C C . GLY B 2 731 ? 132.70000 54.94900 99.58100 1.000 492.12000 731 GLY B C 1
ATOM 8890 O O . GLY B 2 731 ? 131.94100 54.05100 99.95400 1.000 492.12000 731 GLY B O 1
ATOM 8891 N N . THR B 2 732 ? 133.25300 55.81600 100.42000 1.000 412.04000 732 THR B N 1
ATOM 8892 C CA . THR B 2 732 ? 132.99600 55.75100 101.84600 1.000 412.04000 732 THR B CA 1
ATOM 8893 C C . THR B 2 732 ? 131.96300 56.80800 102.20500 1.000 412.04000 732 THR B C 1
ATOM 8894 O O . THR B 2 732 ? 131.91000 57.88300 101.60500 1.000 412.04000 732 THR B O 1
ATOM 8898 N N . ARG B 2 733 ? 131.16600 56.50500 103.21600 1.000 362.70000 733 ARG B N 1
ATOM 8899 C CA . ARG B 2 733 ? 130.13300 57.42100 103.66100 1.000 362.70000 733 ARG B CA 1
ATOM 8900 C C . ARG B 2 733 ? 130.74400 58.48000 104.55900 1.000 362.70000 733 ARG B C 1
ATOM 8901 O O . ARG B 2 733 ? 131.59100 58.18600 105.40600 1.000 362.70000 733 ARG B O 1
ATOM 8909 N N . LYS B 2 734 ? 130.33000 59.72000 104.35900 1.000 327.53000 734 LYS B N 1
ATOM 8910 C CA . LYS B 2 734 ? 130.84200 60.78300 105.19600 1.000 327.53000 734 LYS B CA 1
ATOM 8911 C C . LYS B 2 734 ? 129.85600 61.10200 106.30000 1.000 327.53000 734 LYS B C 1
ATOM 8912 O O . LYS B 2 734 ? 128.68100 60.73000 106.25200 1.000 327.53000 734 LYS B O 1
ATOM 8918 N N . GLU B 2 735 ? 130.35400 61.80000 107.30300 1.000 311.14000 735 GLU B N 1
ATOM 8919 C CA . GLU B 2 735 ? 129.55400 62.17700 108.44900 1.000 311.14000 735 GLU B CA 1
ATOM 8920 C C . GLU B 2 735 ? 129.31600 63.66900 108.45400 1.000 311.14000 735 GLU B C 1
ATOM 8921 O O . GLU B 2 735 ? 129.76300 64.41000 107.57900 1.000 311.14000 735 GLU B O 1
ATOM 8927 N N . LEU B 2 736 ? 128.63200 64.09700 109.49600 1.000 285.02000 736 LEU B N 1
ATOM 8928 C CA . LEU B 2 736 ? 128.27000 65.48200 109.66000 1.000 285.02000 736 LEU B CA 1
ATOM 8929 C C . LEU B 2 736 ? 129.44600 66.31900 110.10000 1.000 285.02000 736 LEU B C 1
ATOM 8930 O O . LEU B 2 736 ? 130.48300 65.82800 110.55300 1.000 285.02000 736 LEU B O 1
ATOM 8935 N N . LEU B 2 737 ? 129.25900 67.60800 109.94500 1.000 275.11000 737 LEU B N 1
ATOM 8936 C CA . LEU B 2 737 ? 130.24300 68.57200 110.35600 1.000 275.11000 737 LEU B CA 1
ATOM 8937 C C . LEU B 2 737 ? 129.55400 69.54400 111.29300 1.000 275.11000 737 LEU B C 1
ATOM 8938 O O . LEU B 2 737 ? 128.41400 69.95700 111.06200 1.000 275.11000 737 LEU B O 1
ATOM 8943 N N . TRP B 2 738 ? 130.27100 69.91100 112.33500 1.000 309.93000 738 TRP B N 1
ATOM 8944 C CA . TRP B 2 738 ? 129.81800 70.80100 113.38200 1.000 309.93000 738 TRP B CA 1
ATOM 8945 C C . TRP B 2 738 ? 130.76000 71.96100 113.44400 1.000 309.93000 738 TRP B C 1
ATOM 8946 O O . TRP B 2 738 ? 131.93200 71.79500 113.77200 1.000 309.93000 738 TRP B O 1
ATOM 8957 N N . HIS B 2 739 ? 130.23400 73.13300 113.24100 1.000 374.35000 739 HIS B N 1
ATOM 8958 C CA . HIS B 2 739 ? 131.07000 74.29600 113.29800 1.000 374.35000 739 HIS B CA 1
ATOM 8959 C C . HIS B 2 739 ? 130.83200 75.01000 114.61200 1.000 374.35000 739 HIS B C 1
ATOM 8960 O O . HIS B 2 739 ? 129.68400 75.15400 115.04200 1.000 374.35000 739 HIS B O 1
ATOM 8967 N N . CYS B 2 740 ? 131.90500 75.40200 115.26800 1.000 398.02000 740 CYS B N 1
ATOM 8968 C CA . CYS B 2 740 ? 131.71500 76.11500 116.51400 1.000 398.02000 740 CYS B CA 1
ATOM 8969 C C . CYS B 2 740 ? 131.36200 77.54900 116.13600 1.000 398.02000 740 CYS B C 1
ATOM 8970 O O . CYS B 2 740 ? 132.06500 78.15200 115.32700 1.000 398.02000 740 CYS B O 1
ATOM 8973 N N . PRO B 2 741 ? 130.27000 78.10600 116.66500 1.000 462.19000 741 PRO B N 1
ATOM 8974 C CA . PRO B 2 741 ? 129.88000 79.48600 116.30400 1.000 462.19000 741 PRO B CA 1
ATOM 8975 C C . PRO B 2 741 ? 130.81600 80.55900 116.80800 1.000 462.19000 741 PRO B C 1
ATOM 8976 O O . PRO B 2 741 ? 131.07000 81.53500 116.09100 1.000 462.19000 741 PRO B O 1
ATOM 8980 N N . LYS B 2 742 ? 131.31000 80.42100 118.03300 1.000 530.01000 742 LYS B N 1
ATOM 8981 C CA . LYS B 2 742 ? 132.20100 81.42000 118.60800 1.000 530.01000 742 LYS B CA 1
ATOM 8982 C C . LYS B 2 742 ? 133.53100 81.39800 117.88500 1.000 530.01000 742 LYS B C 1
ATOM 8983 O O . LYS B 2 742 ? 133.98400 82.41500 117.35000 1.000 530.01000 742 LYS B O 1
ATOM 8989 N N . CYS B 2 743 ? 134.17300 80.24600 117.86300 1.000 548.58000 743 CYS B N 1
ATOM 8990 C CA . CYS B 2 743 ? 135.45900 80.13400 117.20500 1.000 548.58000 743 CYS B CA 1
ATOM 8991 C C . CYS B 2 743 ? 135.21300 79.96800 115.70400 1.000 548.58000 743 CYS B C 1
ATOM 8992 O O . CYS B 2 743 ? 134.09400 80.11000 115.20800 1.000 548.58000 743 CYS B O 1
ATOM 8995 N N . GLY B 2 744 ? 136.25400 79.66200 114.95200 1.000 529.67000 744 GLY B N 1
ATOM 8996 C CA . GLY B 2 744 ? 136.09000 79.51100 113.52100 1.000 529.67000 744 GLY B CA 1
ATOM 8997 C C . GLY B 2 744 ? 136.59000 78.16400 113.07300 1.000 529.67000 744 GLY B C 1
ATOM 8998 O O . GLY B 2 744 ? 137.14900 78.01400 111.98300 1.000 529.67000 744 GLY B O 1
ATOM 8999 N N . ALA B 2 745 ? 136.37800 77.16900 113.91900 1.000 472.13000 745 ALA B N 1
ATOM 9000 C CA . ALA B 2 745 ? 136.82500 75.82200 113.63900 1.000 472.13000 745 ALA B CA 1
ATOM 9001 C C . ALA B 2 745 ? 135.66000 74.88800 113.37000 1.000 472.13000 745 ALA B C 1
ATOM 9002 O O . ALA B 2 745 ? 134.53800 75.08300 113.85000 1.000 472.13000 745 ALA B O 1
ATOM 9004 N N . ASP B 2 746 ? 135.97000 73.85400 112.60800 1.000 408.28000 746 ASP B N 1
ATOM 9005 C CA . ASP B 2 746 ? 135.02800 72.82300 112.23800 1.000 408.28000 746 ASP B CA 1
ATOM 9006 C C . ASP B 2 746 ? 135.45900 71.56000 112.94400 1.000 408.28000 746 ASP B C 1
ATOM 9007 O O . ASP B 2 746 ? 136.65000 71.26000 113.04600 1.000 408.28000 746 ASP B O 1
ATOM 9012 N N . TYR B 2 747 ? 134.48100 70.82500 113.40800 1.000 346.96000 747 TYR B N 1
ATOM 9013 C CA . TYR B 2 747 ? 134.69800 69.61400 114.12500 1.000 346.96000 747 TYR B CA 1
ATOM 9014 C C . TYR B 2 747 ? 133.79900 68.60300 113.44800 1.000 346.96000 747 TYR B C 1
ATOM 9015 O O . TYR B 2 747 ? 132.60000 68.85700 113.30200 1.000 346.96000 747 TYR B O 1
ATOM 9024 N N . PRO B 2 748 ? 134.33100 67.46400 113.03000 1.000 278.62000 748 PRO B N 1
ATOM 9025 C CA . PRO B 2 748 ? 133.49500 66.43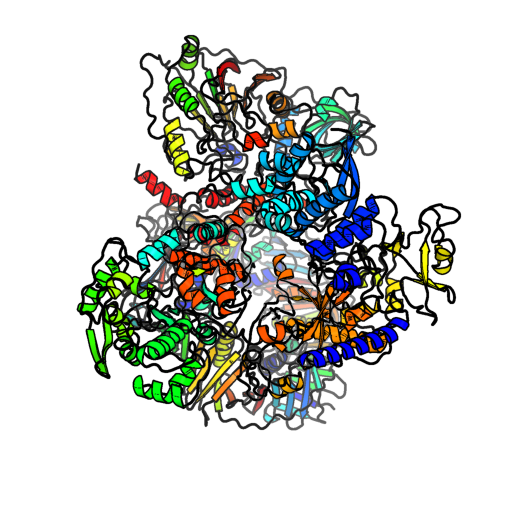300 112.43100 1.000 278.62000 748 PRO B CA 1
ATOM 9026 C C . PRO B 2 748 ? 132.54700 65.91100 113.48400 1.000 278.62000 748 PRO B C 1
ATOM 9027 O O . PRO B 2 748 ? 132.66100 66.20800 114.67800 1.000 278.62000 748 PRO B O 1
ATOM 9031 N N . GLU B 2 749 ? 131.61000 65.10700 113.01900 1.000 273.58000 749 GLU B N 1
ATOM 9032 C CA . GLU B 2 749 ? 130.63300 64.55100 113.93200 1.000 273.58000 749 GLU B CA 1
ATOM 9033 C C . GLU B 2 749 ? 131.30900 63.64800 114.94700 1.000 273.58000 749 GLU B C 1
ATOM 9034 O O . GLU B 2 749 ? 130.95000 63.65800 116.13200 1.000 273.58000 749 GLU B O 1
ATOM 9040 N N . SER B 2 750 ? 132.31900 62.89800 114.49900 1.000 312.66000 750 SER B N 1
ATOM 9041 C CA . SER B 2 750 ? 133.06600 62.03200 115.39800 1.000 312.66000 750 SER B CA 1
ATOM 9042 C C . SER B 2 750 ? 133.80800 62.83300 116.45800 1.000 312.66000 750 SER B C 1
ATOM 9043 O O . SER B 2 750 ? 133.82100 62.45300 117.63000 1.000 312.66000 750 SER B O 1
ATOM 9046 N N . ASP B 2 751 ? 134.39300 63.96700 116.07900 1.000 289.85000 751 ASP B N 1
ATOM 9047 C CA . ASP B 2 751 ? 135.05300 64.80200 117.07100 1.000 289.85000 751 ASP B CA 1
ATOM 9048 C C . ASP B 2 751 ? 134.09400 65.64200 117.89200 1.000 289.85000 751 ASP B C 1
ATOM 9049 O O . ASP B 2 751 ? 134.41800 65.99800 119.02700 1.000 289.85000 751 ASP B O 1
ATOM 9054 N N . ALA B 2 752 ? 132.92400 65.95400 117.35700 1.000 285.70000 752 ALA B N 1
ATOM 9055 C CA . ALA B 2 752 ? 131.98000 66.74700 118.12300 1.000 285.70000 752 ALA B CA 1
ATOM 9056 C C . ALA B 2 752 ? 131.33600 65.90700 119.21500 1.000 285.70000 752 ALA B C 1
ATOM 9057 O O . ALA B 2 752 ? 131.19800 66.36600 120.35300 1.000 285.70000 752 ALA B O 1
ATOM 9059 N N . LYS B 2 753 ? 130.96700 64.65900 118.89600 1.000 322.43000 753 LYS B N 1
ATOM 9060 C CA . LYS B 2 753 ? 130.34100 63.80300 119.89800 1.000 322.43000 753 LYS B CA 1
ATOM 9061 C C . LYS B 2 753 ? 131.31400 63.40000 120.99200 1.000 322.43000 753 LYS B C 1
ATOM 9062 O O . LYS B 2 753 ? 130.87500 63.02300 122.08300 1.000 322.43000 753 LYS B O 1
ATOM 9068 N N . ASP B 2 754 ? 132.61900 63.47600 120.72700 1.000 350.26000 754 ASP B N 1
ATOM 9069 C CA . ASP B 2 754 ? 133.59100 63.14600 121.75600 1.000 350.26000 754 ASP B CA 1
ATOM 9070 C C . ASP B 2 754 ? 133.64400 64.25100 122.79500 1.000 350.26000 754 ASP B C 1
ATOM 9071 O O . ASP B 2 754 ? 133.72800 63.98000 123.99700 1.000 350.26000 754 ASP B O 1
ATOM 9076 N N . PHE B 2 755 ? 133.56100 65.50300 122.35400 1.000 344.18000 755 PHE B N 1
ATOM 9077 C CA . PHE B 2 755 ? 133.57300 66.62300 123.27400 1.000 344.18000 755 PHE B CA 1
ATOM 9078 C C . PHE B 2 755 ? 132.19300 67.01600 123.69400 1.000 344.18000 755 PHE B C 1
ATOM 9079 O O . PHE B 2 755 ? 132.01000 68.13900 124.18200 1.000 344.18000 755 PHE B O 1
ATOM 9087 N N . ASN B 2 756 ? 131.22800 66.11600 123.48100 1.000 338.30000 756 ASN B N 1
ATOM 9088 C CA . ASN B 2 756 ? 129.83200 66.30200 123.83900 1.000 338.30000 756 ASN B CA 1
ATOM 9089 C C . ASN B 2 756 ? 129.27200 67.54200 123.15400 1.000 338.30000 756 ASN B C 1
ATOM 9090 O O . ASN B 2 756 ? 128.53200 68.31900 123.76300 1.000 338.30000 756 ASN B O 1
ATOM 9095 N N . TYR B 2 757 ? 129.70000 67.75200 121.89800 1.000 307.66000 757 TYR B N 1
ATOM 9096 C CA . TYR B 2 757 ? 129.27800 68.87100 121.04900 1.000 307.66000 757 TYR B CA 1
ATOM 9097 C C . TYR B 2 757 ? 129.58200 70.19900 121.70100 1.000 307.66000 757 TYR B C 1
ATOM 9098 O O . TYR B 2 757 ? 128.84200 71.16900 121.54800 1.000 307.66000 757 TYR B O 1
ATOM 9107 N N . ARG B 2 758 ? 130.67900 70.23600 122.43200 1.000 286.76000 758 ARG B N 1
ATOM 9108 C CA . ARG B 2 758 ? 131.07700 71.43100 123.13300 1.000 286.76000 758 ARG B CA 1
ATOM 9109 C C . ARG B 2 758 ? 132.47600 71.76300 122.69400 1.000 286.76000 758 ARG B C 1
ATOM 9110 O O . ARG B 2 758 ? 133.33800 70.88500 122.62100 1.000 286.76000 758 ARG B O 1
ATOM 9118 N N . CYS B 2 759 ? 132.66400 72.96900 122.37500 1.000 350.38000 759 CYS B N 1
ATOM 9119 C CA . CYS B 2 759 ? 133.97800 73.35800 121.97600 1.000 350.38000 759 CYS B CA 1
ATOM 9120 C C . CYS B 2 759 ? 134.81700 73.49200 123.23500 1.000 350.38000 759 CYS B C 1
ATOM 9121 O O . CYS B 2 759 ? 134.31100 73.92400 124.27100 1.000 350.38000 759 CYS B O 1
ATOM 9124 N N . PRO B 2 760 ? 136.04500 72.98800 123.21100 1.000 399.63000 760 PRO B N 1
ATOM 9125 C CA . PRO B 2 760 ? 136.88900 73.10900 124.40500 1.000 399.63000 760 PRO B CA 1
ATOM 9126 C C . PRO B 2 760 ? 137.24700 74.55200 124.70700 1.000 399.63000 760 PRO B C 1
ATOM 9127 O O . PRO B 2 760 ? 137.25700 74.95100 125.87700 1.000 399.63000 760 PRO B O 1
ATOM 9131 N N . LYS B 2 761 ? 137.48800 75.36100 123.67700 1.000 460.75000 761 LYS B N 1
ATOM 9132 C CA . LYS B 2 761 ? 137.86900 76.75400 123.88000 1.000 460.75000 761 LYS B CA 1
ATOM 9133 C C . LYS B 2 761 ? 136.65900 77.59700 124.21400 1.000 460.75000 761 LYS B C 1
ATOM 9134 O O . LYS B 2 761 ? 136.58400 78.22500 125.27500 1.000 460.75000 761 LYS B O 1
ATOM 9140 N N . CYS B 2 762 ? 135.70300 77.61500 123.32000 1.000 422.13000 762 CYS B N 1
ATOM 9141 C CA . CYS B 2 762 ? 134.53600 78.41700 123.53300 1.000 422.13000 762 CYS B CA 1
ATOM 9142 C C . CYS B 2 762 ? 133.47300 77.56200 124.18200 1.000 422.13000 762 CYS B C 1
ATOM 9143 O O . CYS B 2 762 ? 133.21300 76.43500 123.76700 1.000 422.13000 762 CYS B O 1
ATOM 9146 N N . ASP B 2 763 ? 132.83000 78.11800 125.18700 1.000 408.18000 763 ASP B N 1
ATOM 9147 C CA . ASP B 2 763 ? 131.81200 77.37500 125.89900 1.000 408.18000 763 ASP B CA 1
ATOM 9148 C C . ASP B 2 763 ? 130.45700 77.75400 125.32500 1.000 408.18000 763 ASP B C 1
ATOM 9149 O O . ASP B 2 763 ? 129.60200 78.36200 125.96700 1.000 408.18000 763 ASP B O 1
ATOM 9154 N N . VAL B 2 764 ? 130.29400 77.36800 124.06300 1.000 404.57000 764 VAL B N 1
ATOM 9155 C CA . VAL B 2 764 ? 129.06600 77.60300 123.33000 1.000 404.57000 764 VAL B CA 1
ATOM 9156 C C . VAL B 2 764 ? 128.70300 76.30900 122.62300 1.000 404.57000 764 VAL B C 1
ATOM 9157 O O . VAL B 2 764 ? 129.52800 75.40900 122.44000 1.000 404.57000 764 VAL B O 1
ATOM 9161 N N . GLU B 2 765 ? 127.44200 76.23400 122.22400 1.000 323.77000 765 GLU B N 1
ATOM 9162 C CA . GLU B 2 765 ? 126.92900 75.07500 121.51900 1.000 323.77000 765 GLU B CA 1
ATOM 9163 C C . GLU B 2 765 ? 127.32200 75.13000 120.05600 1.000 323.77000 765 GLU B C 1
ATOM 9164 O O . GLU B 2 765 ? 127.08200 76.13800 119.39300 1.000 323.77000 765 GLU B O 1
ATOM 9170 N N . LEU B 2 766 ? 127.84200 74.02100 119.53600 1.000 288.70000 766 LEU B N 1
ATOM 9171 C CA . LEU B 2 766 ? 128.27800 73.97500 118.14800 1.000 288.70000 766 LEU B CA 1
ATOM 9172 C C . LEU B 2 766 ? 127.05700 73.87000 117.26500 1.000 288.70000 766 LEU B C 1
ATOM 9173 O O . LEU B 2 766 ? 126.29200 72.90900 117.35900 1.000 288.70000 766 LEU B O 1
ATOM 9178 N N . LYS B 2 767 ? 126.85100 74.87200 116.47800 1.000 409.32000 767 LYS B N 1
ATOM 9179 C CA . LYS B 2 767 ? 125.72100 74.88400 115.57800 1.000 409.32000 767 LYS B CA 1
ATOM 9180 C C . LYS B 2 767 ? 126.09000 74.13100 114.30500 1.000 409.32000 767 LYS B C 1
ATOM 9181 O O . LYS B 2 767 ? 127.24000 74.18500 113.86300 1.000 409.32000 767 LYS B O 1
ATOM 9187 N N . PRO B 2 768 ? 125.15400 73.37500 113.73200 1.000 487.20000 768 PRO B N 1
ATOM 9188 C CA . PRO B 2 768 ? 125.49500 72.62700 112.51600 1.000 487.20000 768 PRO B CA 1
ATOM 9189 C C . PRO B 2 768 ? 125.64800 73.52500 111.30500 1.000 487.20000 768 PRO B C 1
ATOM 9190 O O . PRO B 2 768 ? 126.58400 73.33800 110.51800 1.000 487.20000 768 PRO B O 1
ATOM 9194 N N . TYR B 2 769 ? 124.77100 74.51500 111.15400 1.000 621.34000 769 TYR B N 1
ATOM 9195 C CA . TYR B 2 769 ? 124.76400 75.41800 110.01500 1.000 621.34000 769 TYR B CA 1
ATOM 9196 C C . TYR B 2 769 ? 125.37100 76.76800 110.37500 1.000 621.34000 769 TYR B C 1
ATOM 9197 O O . TYR B 2 769 ? 125.53700 77.11100 111.54900 1.000 621.34000 769 TYR B O 1
ATOM 9206 N N . ALA B 2 770 ? 125.69600 77.53300 109.33400 1.000 689.39000 770 ALA B N 1
ATOM 9207 C CA . ALA B 2 770 ? 126.27300 78.86300 109.46700 1.000 689.39000 770 ALA B CA 1
ATOM 9208 C C . ALA B 2 770 ? 126.06900 79.62200 108.16500 1.000 689.39000 770 ALA B C 1
ATOM 9209 O O . ALA B 2 770 ? 125.93000 79.02800 107.09300 1.000 689.39000 770 ALA B O 1
ATOM 9211 N N . GLU B 2 771 ? 126.08900 80.94700 108.26600 1.000 698.00000 771 GLU B N 1
ATOM 9212 C CA . GLU B 2 771 ? 125.90700 81.79100 107.09600 1.000 698.00000 771 GLU B CA 1
ATOM 9213 C C . GLU B 2 771 ? 127.22100 81.89100 106.33400 1.000 698.00000 771 GLU B C 1
ATOM 9214 O O . GLU B 2 771 ? 128.28100 82.11800 106.92700 1.000 698.00000 771 GLU B O 1
ATOM 9220 N N . ARG B 2 772 ? 127.15100 81.68500 105.02500 1.000 658.70000 772 ARG B N 1
ATOM 9221 C CA . ARG B 2 772 ? 128.31400 81.72300 104.14600 1.000 658.70000 772 ARG B CA 1
ATOM 9222 C C . ARG B 2 772 ? 127.80800 81.80500 102.71200 1.000 658.70000 772 ARG B C 1
ATOM 9223 O O . ARG B 2 772 ? 126.60800 81.98800 102.46700 1.000 658.70000 772 ARG B O 1
ATOM 9231 N N . GLU B 2 773 ? 128.72800 81.66500 101.76400 1.000 671.31000 773 GLU B N 1
ATOM 9232 C CA . GLU B 2 773 ? 128.39900 81.71900 100.35200 1.000 671.31000 773 GLU B CA 1
ATOM 9233 C C . GLU B 2 773 ? 128.09700 80.33200 99.81000 1.000 671.31000 773 GLU B C 1
ATOM 9234 O O . GLU B 2 773 ? 128.51700 79.31300 100.36300 1.000 671.31000 773 GLU B O 1
ATOM 9240 N N . ILE B 2 774 ? 127.36200 80.31100 98.69800 1.000 616.06000 774 ILE B N 1
ATOM 9241 C CA . ILE B 2 774 ? 126.95300 79.08200 98.02200 1.000 616.06000 774 ILE B CA 1
ATOM 9242 C C . ILE B 2 774 ? 127.13700 79.25500 96.52000 1.000 616.06000 774 ILE B C 1
ATOM 9243 O O . ILE B 2 774 ? 126.58000 80.18500 95.92800 1.000 616.06000 774 ILE B O 1
ATOM 9248 N N . LYS B 2 775 ? 127.90200 78.35900 95.90100 1.000 501.85000 775 LYS B N 1
ATOM 9249 C CA . LYS B 2 775 ? 128.13300 78.38600 94.46000 1.000 501.85000 775 LYS B CA 1
ATOM 9250 C C . LYS B 2 775 ? 127.50100 77.16500 93.81100 1.000 501.85000 775 LYS B C 1
ATOM 9251 O O . LYS B 2 775 ? 128.10800 76.08400 93.78000 1.000 501.85000 775 LYS B O 1
ATOM 9257 N N . PRO B 2 776 ? 126.27700 77.28200 93.28800 1.000 477.70000 776 PRO B N 1
ATOM 9258 C CA . PRO B 2 776 ? 125.61200 76.13200 92.66000 1.000 477.70000 776 PRO B CA 1
ATOM 9259 C C . PRO B 2 776 ? 126.26500 75.65900 91.39100 1.000 477.70000 776 PRO B C 1
ATOM 9260 O O . PRO B 2 776 ? 125.91700 74.57400 90.91600 1.000 477.70000 776 PRO B O 1
ATOM 9264 N N . ALA B 2 777 ? 127.20100 76.42200 90.83900 1.000 411.33000 777 ALA B N 1
ATOM 9265 C CA . ALA B 2 777 ? 127.86000 76.00400 89.62000 1.000 411.33000 777 ALA B CA 1
ATOM 9266 C C . ALA B 2 777 ? 128.71600 74.78100 89.87700 1.000 411.33000 777 ALA B C 1
ATOM 9267 O O . ALA B 2 777 ? 128.78600 73.88100 89.03600 1.000 411.33000 777 ALA B O 1
ATOM 9269 N N . ASP B 2 778 ? 129.30300 74.70100 91.06300 1.000 440.03000 778 ASP B N 1
ATOM 9270 C CA . ASP B 2 778 ? 130.14900 73.58500 91.43100 1.000 440.03000 778 ASP B CA 1
ATOM 9271 C C . ASP B 2 778 ? 129.42700 72.55500 92.26200 1.000 440.03000 778 ASP B C 1
ATOM 9272 O O . ASP B 2 778 ? 129.97800 71.48300 92.51700 1.000 440.03000 778 ASP B O 1
ATOM 9277 N N . LEU B 2 779 ? 128.21300 72.84700 92.67600 1.000 485.90000 779 LEU B N 1
ATOM 9278 C CA . LEU B 2 779 ? 127.46100 71.91000 93.47800 1.000 485.90000 779 LEU B CA 1
ATOM 9279 C C . LEU B 2 779 ? 126.49100 71.10700 92.64100 1.000 485.90000 779 LEU B C 1
ATOM 9280 O O . LEU B 2 779 ? 126.38000 69.89200 92.82500 1.000 485.90000 779 LEU B O 1
ATOM 9285 N N . LEU B 2 780 ? 125.81700 71.76800 91.70000 1.000 543.11000 780 LEU B N 1
ATOM 9286 C CA . LEU B 2 780 ? 124.85500 71.08200 90.85100 1.000 543.11000 780 LEU B CA 1
ATOM 9287 C C . LEU B 2 780 ? 125.53700 70.12600 89.89700 1.000 543.11000 780 LEU B C 1
ATOM 9288 O O . LEU B 2 780 ? 124.97900 69.07200 89.56700 1.000 543.11000 780 LEU B O 1
ATOM 9293 N N . ARG B 2 781 ? 126.74200 70.46800 89.46000 1.000 509.10000 781 ARG B N 1
ATOM 9294 C CA . ARG B 2 781 ? 127.45100 69.60000 88.53900 1.000 509.10000 781 ARG B CA 1
ATOM 9295 C C . ARG B 2 781 ? 127.87000 68.29800 89.20800 1.000 509.10000 781 ARG B C 1
ATOM 9296 O O . ARG B 2 781 ? 127.83100 67.23500 88.57700 1.000 509.10000 781 ARG B O 1
ATOM 9304 N N . GLN B 2 782 ? 128.19200 68.34500 90.50000 1.000 483.69000 782 GLN B N 1
ATOM 9305 C CA . GLN B 2 782 ? 128.61000 67.14300 91.20700 1.000 483.69000 782 GLN B CA 1
ATOM 9306 C C . GLN B 2 782 ? 127.47400 66.18000 91.50400 1.000 483.69000 782 GLN B C 1
ATOM 9307 O O . GLN B 2 782 ? 127.73600 65.08100 92.00200 1.000 483.69000 782 GLN B O 1
ATOM 9313 N N . ALA B 2 783 ? 126.23000 66.56200 91.23700 1.000 472.74000 783 ALA B N 1
ATOM 9314 C CA . ALA B 2 783 ? 125.10100 65.68500 91.48600 1.000 472.74000 783 ALA B CA 1
ATOM 9315 C C . ALA B 2 783 ? 124.49700 65.08200 90.23200 1.000 472.74000 783 ALA B C 1
ATOM 9316 O O . ALA B 2 783 ? 123.82900 64.04800 90.32500 1.000 472.74000 783 ALA B O 1
ATOM 9318 N N . MET B 2 784 ? 124.72700 65.68600 89.07000 1.000 450.84000 784 MET B N 1
ATOM 9319 C CA . MET B 2 784 ? 124.13700 65.15200 87.85400 1.000 450.84000 784 MET B CA 1
ATOM 9320 C C . MET B 2 784 ? 124.82500 63.87800 87.41400 1.000 450.84000 784 MET B C 1
ATOM 9321 O O . MET B 2 784 ? 124.17900 63.00000 86.83900 1.000 450.84000 784 MET B O 1
ATOM 9326 N N . ASP B 2 785 ? 126.11400 63.74300 87.70400 1.000 431.94000 785 ASP B N 1
ATOM 9327 C CA . ASP B 2 785 ? 126.85300 62.55700 87.30300 1.000 431.94000 785 ASP B CA 1
ATOM 9328 C C . ASP B 2 785 ? 126.59700 61.35500 88.19600 1.000 431.94000 785 ASP B C 1
ATOM 9329 O O . ASP B 2 785 ? 126.98900 60.24100 87.83400 1.000 431.94000 785 ASP B O 1
ATOM 9334 N N . ASN B 2 786 ? 125.97000 61.55900 89.35100 1.000 394.65000 786 ASN B N 1
ATOM 9335 C CA . ASN B 2 786 ? 125.68500 60.44800 90.24700 1.000 394.65000 786 ASN B CA 1
ATOM 9336 C C . ASN B 2 786 ? 124.61600 59.54800 89.66000 1.000 394.65000 786 ASN B C 1
ATOM 9337 O O . ASN B 2 786 ? 124.84400 58.35900 89.41100 1.000 394.65000 786 ASN B O 1
ATOM 9342 N N . VAL B 2 787 ? 123.43700 60.11500 89.40900 1.000 404.68000 787 VAL B N 1
ATOM 9343 C CA . VAL B 2 787 ? 122.35600 59.35700 88.81000 1.000 404.68000 787 VAL B CA 1
ATOM 9344 C C . VAL B 2 787 ? 122.42300 59.39000 87.30400 1.000 404.68000 787 VAL B C 1
ATOM 9345 O O . VAL B 2 787 ? 121.57400 58.76500 86.65300 1.000 404.68000 787 VAL B O 1
ATOM 9349 N N . LYS B 2 788 ? 123.40800 60.10100 86.74000 1.000 386.68000 788 LYS B N 1
ATOM 9350 C CA . LYS B 2 788 ? 123.66600 60.19000 85.30300 1.000 386.68000 788 LYS B CA 1
ATOM 9351 C C . LYS B 2 788 ? 122.44100 60.73400 84.56300 1.000 386.68000 788 LYS B C 1
ATOM 9352 O O . LYS B 2 788 ? 121.83100 60.05900 83.73300 1.000 386.68000 788 LYS B O 1
ATOM 9358 N N . VAL B 2 789 ? 122.08500 61.98000 84.88300 1.000 370.26000 789 VAL B N 1
ATOM 9359 C CA . VAL B 2 789 ? 120.97300 62.64200 84.21400 1.000 370.26000 789 VAL B CA 1
ATOM 9360 C C . VAL B 2 789 ? 121.45900 63.95000 83.61600 1.000 370.26000 789 VAL B C 1
ATOM 9361 O O . VAL B 2 789 ? 122.39100 64.59100 84.11300 1.000 370.26000 789 VAL B O 1
ATOM 9365 N N . TYR B 2 790 ? 120.84800 64.30700 82.49200 1.000 387.84000 790 TYR B N 1
ATOM 9366 C CA . TYR B 2 790 ? 121.18500 65.53800 81.80400 1.000 387.84000 790 TYR B CA 1
ATOM 9367 C C . TYR B 2 790 ? 119.96700 66.30400 81.34200 1.000 387.84000 790 TYR B C 1
ATOM 9368 O O . TYR B 2 790 ? 120.10400 67.48000 80.99700 1.000 387.84000 790 TYR B O 1
ATOM 9377 N N . GLY B 2 791 ? 118.78800 65.69200 81.31700 1.000 389.89000 791 GLY B N 1
ATOM 9378 C CA . GLY B 2 791 ? 117.62300 66.41200 80.86900 1.000 389.89000 791 GLY B CA 1
ATOM 9379 C C . GLY B 2 791 ? 116.87400 67.00100 82.03600 1.000 389.89000 791 GLY B C 1
ATOM 9380 O O . GLY B 2 791 ? 116.12100 66.31800 82.73800 1.000 389.89000 791 GLY B O 1
ATOM 9381 N N . ILE B 2 792 ? 117.10700 68.29000 82.25300 1.000 463.55000 792 ILE B N 1
ATOM 9382 C CA . ILE B 2 792 ? 116.47100 69.06700 83.30400 1.000 463.55000 792 ILE B CA 1
ATOM 9383 C C . ILE B 2 792 ? 115.91200 70.33300 82.66600 1.000 463.55000 792 ILE B C 1
ATOM 9384 O O . ILE B 2 792 ? 116.52800 70.91100 81.76400 1.000 463.55000 792 ILE B O 1
ATOM 9389 N N . ASP B 2 793 ? 114.71500 70.73100 83.08900 1.000 521.40000 793 ASP B N 1
ATOM 9390 C CA . ASP B 2 793 ? 114.05500 71.92400 82.56300 1.000 521.40000 793 ASP B CA 1
ATOM 9391 C C . ASP B 2 793 ? 114.27900 73.17300 83.41200 1.000 521.40000 793 ASP B C 1
ATOM 9392 O O . ASP B 2 793 ? 114.82200 74.17200 82.93100 1.000 521.40000 793 ASP B O 1
ATOM 9397 N N . ARG B 2 794 ? 113.87600 73.12700 84.67900 1.000 473.99000 794 ARG B N 1
ATOM 9398 C CA . ARG B 2 794 ? 113.98900 74.25300 85.59600 1.000 473.99000 794 ARG B CA 1
ATOM 9399 C C . ARG B 2 794 ? 113.81400 73.73400 87.00500 1.000 473.99000 794 ARG B C 1
ATOM 9400 O O . ARG B 2 794 ? 112.87000 72.99100 87.28200 1.000 473.99000 794 ARG B O 1
ATOM 9408 N N . LEU B 2 795 ? 114.69600 74.14800 87.89200 1.000 511.01000 795 LEU B N 1
ATOM 9409 C CA . LEU B 2 795 ? 114.61900 73.73500 89.27700 1.000 511.01000 795 LEU B CA 1
ATOM 9410 C C . LEU B 2 795 ? 114.76200 74.94800 90.17400 1.000 511.01000 795 LEU B C 1
ATOM 9411 O O . LEU B 2 795 ? 115.60800 75.81400 89.94900 1.000 511.01000 795 LEU B O 1
ATOM 9416 N N . LYS B 2 796 ? 113.92400 75.01000 91.18800 1.000 481.55000 796 LYS B N 1
ATOM 9417 C CA . LYS B 2 796 ? 113.96100 76.12200 92.10700 1.000 481.55000 796 LYS B CA 1
ATOM 9418 C C . LYS B 2 796 ? 113.92200 75.57600 93.52300 1.000 481.55000 796 LYS B C 1
ATOM 9419 O O . LYS B 2 796 ? 113.45300 74.46400 93.77600 1.000 481.55000 796 LYS B O 1
ATOM 9425 N N . GLY B 2 797 ? 114.42900 76.37900 94.44500 1.000 408.61000 797 GLY B N 1
ATOM 9426 C CA . GLY B 2 797 ? 114.46900 75.98500 95.83300 1.000 408.61000 797 GLY B CA 1
ATOM 9427 C C . GLY B 2 797 ? 113.60000 76.86500 96.68800 1.000 408.61000 797 GLY B C 1
ATOM 9428 O O . GLY B 2 797 ? 112.58200 77.38700 96.22600 1.000 408.61000 797 GLY B O 1
ATOM 9429 N N . VAL B 2 798 ? 113.99700 77.04600 97.93800 1.000 377.71000 798 VAL B N 1
ATOM 9430 C CA . VAL B 2 798 ? 113.23600 77.87700 98.84800 1.000 377.71000 798 VAL B CA 1
ATOM 9431 C C . VAL B 2 798 ? 114.08300 79.08000 99.22000 1.000 377.71000 798 VAL B C 1
ATOM 9432 O O . VAL B 2 798 ? 115.29500 79.11900 98.99100 1.000 377.71000 798 VAL B O 1
ATOM 9436 N N . LYS B 2 799 ? 113.41400 80.08500 99.77900 1.000 388.53000 799 LYS B N 1
ATOM 9437 C CA . LYS B 2 799 ? 114.11700 81.28700 100.19800 1.000 388.53000 799 LYS B CA 1
ATOM 9438 C C . LYS B 2 799 ? 114.92700 81.02700 101.45700 1.000 388.53000 799 LYS B C 1
ATOM 9439 O O . LYS B 2 799 ? 116.00700 81.60300 101.63200 1.000 388.53000 799 LYS B O 1
ATOM 9445 N N . GLY B 2 800 ? 114.43800 80.14100 102.32100 1.000 504.99000 800 GLY B N 1
ATOM 9446 C CA . GLY B 2 800 ? 115.11900 79.80500 103.55300 1.000 504.99000 800 GLY B CA 1
ATOM 9447 C C . GLY B 2 800 ? 114.62900 78.51400 104.17600 1.000 504.99000 800 GLY B C 1
ATOM 9448 O O . GLY B 2 800 ? 113.43300 78.21300 104.14800 1.000 504.99000 800 GLY B O 1
ATOM 9449 N N . MET B 2 801 ? 115.55800 77.73300 104.72100 1.000 636.85000 801 MET B N 1
ATOM 9450 C CA . MET B 2 801 ? 115.23500 76.46300 105.36400 1.000 636.85000 801 MET B CA 1
ATOM 9451 C C . MET B 2 801 ? 114.53000 76.69200 106.69800 1.000 636.85000 801 MET B C 1
ATOM 9452 O O . MET B 2 801 ? 115.11700 77.25400 107.62800 1.000 636.85000 801 MET B O 1
ATOM 9457 N N . THR B 2 802 ? 113.28000 76.24500 106.80000 1.000 624.45000 802 THR B N 1
ATOM 9458 C CA . THR B 2 802 ? 112.49300 76.41600 108.01500 1.000 624.45000 802 THR B CA 1
ATOM 9459 C C . THR B 2 802 ? 112.67100 75.29100 109.02600 1.000 624.45000 802 THR B C 1
ATOM 9460 O O . THR B 2 802 ? 112.05400 75.33800 110.09400 1.000 624.45000 802 THR B O 1
ATOM 9464 N N . SER B 2 803 ? 113.49300 74.29200 108.73300 1.000 576.51000 803 SER B N 1
ATOM 9465 C CA . SER B 2 803 ? 113.68700 73.20900 109.67900 1.000 576.51000 803 SER B CA 1
ATOM 9466 C C . SER B 2 803 ? 114.62100 73.64100 110.80200 1.000 576.51000 803 SER B C 1
ATOM 9467 O O . SER B 2 803 ? 115.21400 74.72300 110.78400 1.000 576.51000 803 SER B O 1
ATOM 9470 N N . GLY B 2 804 ? 114.75800 72.76400 111.78300 1.000 557.75000 804 GLY B N 1
ATOM 9471 C CA . GLY B 2 804 ? 115.59000 73.05800 112.92300 1.000 557.75000 804 GLY B CA 1
ATOM 9472 C C . GLY B 2 804 ? 117.05800 72.95800 112.58100 1.000 557.75000 804 GLY B C 1
ATOM 9473 O O . GLY B 2 804 ? 117.83200 73.87100 112.87800 1.000 557.75000 804 GLY B O 1
ATOM 9474 N N . TYR B 2 805 ? 117.45500 71.87200 111.93200 1.000 615.40000 805 TYR B N 1
ATOM 9475 C CA . TYR B 2 805 ? 118.86000 71.67700 111.60300 1.000 615.40000 805 TYR B CA 1
ATOM 9476 C C . TYR B 2 805 ? 119.29400 72.30200 110.30400 1.000 615.40000 805 TYR B C 1
ATOM 9477 O O . TYR B 2 805 ? 120.50400 72.50200 110.12700 1.000 615.40000 805 TYR B O 1
ATOM 9486 N N . LYS B 2 806 ? 118.34200 72.60300 109.41700 1.000 642.35000 806 LYS B N 1
ATOM 9487 C CA . LYS B 2 806 ? 118.59800 73.22200 108.11700 1.000 642.35000 806 LYS B CA 1
ATOM 9488 C C . LYS B 2 806 ? 119.57200 72.37800 107.28400 1.000 642.35000 806 LYS B C 1
ATOM 9489 O O . LYS B 2 806 ? 120.58100 72.87000 106.77600 1.000 642.35000 806 LYS B O 1
ATOM 9495 N N . MET B 2 807 ? 119.27400 71.08000 107.17700 1.000 479.16000 807 MET B N 1
ATOM 9496 C CA . MET B 2 807 ? 120.10800 70.13600 106.43500 1.000 479.16000 807 MET B CA 1
ATOM 9497 C C . MET B 2 807 ? 119.73800 70.11100 104.95600 1.000 479.16000 807 MET B C 1
ATOM 9498 O O . MET B 2 807 ? 118.55800 70.14800 104.59600 1.000 479.16000 807 MET B O 1
ATOM 9503 N N . ALA B 2 808 ? 120.75500 70.00800 104.10400 1.000 383.66000 808 ALA B N 1
ATOM 9504 C CA . ALA B 2 808 ? 120.52800 70.02200 102.67300 1.000 383.66000 808 ALA B CA 1
ATOM 9505 C C . ALA B 2 808 ? 119.97600 68.68900 102.20300 1.000 383.66000 808 ALA B C 1
ATOM 9506 O O . ALA B 2 808 ? 120.21000 67.63400 102.79800 1.000 383.66000 808 ALA B O 1
ATOM 9508 N N . GLU B 2 809 ? 119.25600 68.75300 101.12000 1.000 329.66000 809 GLU B N 1
ATOM 9509 C CA . GLU B 2 809 ? 118.62400 67.65500 100.44100 1.000 329.66000 809 GLU B CA 1
ATOM 9510 C C . GLU B 2 809 ? 119.46300 67.26400 99.25200 1.000 329.66000 809 GLU B C 1
ATOM 9511 O O . GLU B 2 809 ? 120.05000 68.14500 98.61200 1.000 329.66000 809 GLU B O 1
ATOM 9517 N N . PRO B 2 810 ? 119.61600 65.95800 99.01800 1.000 344.38000 810 PRO B N 1
ATOM 9518 C CA . PRO B 2 810 ? 120.33800 65.51700 97.82500 1.000 344.38000 810 PRO B CA 1
ATOM 9519 C C . PRO B 2 810 ? 119.65200 66.04400 96.57500 1.000 344.38000 810 PRO B C 1
ATOM 9520 O O . PRO B 2 810 ? 118.42500 66.01400 96.45100 1.000 344.38000 810 PRO B O 1
ATOM 9524 N N . LEU B 2 811 ? 120.47000 66.56500 95.66500 1.000 448.90000 811 LEU B N 1
ATOM 9525 C CA . LEU B 2 811 ? 119.96200 67.20600 94.46100 1.000 448.90000 811 LEU B CA 1
ATOM 9526 C C . LEU B 2 811 ? 119.45600 66.21900 93.42000 1.000 448.90000 811 LEU B C 1
ATOM 9527 O O . LEU B 2 811 ? 118.68300 66.62300 92.54700 1.000 448.90000 811 LEU B O 1
ATOM 9532 N N . GLU B 2 812 ? 119.87100 64.94800 93.49900 1.000 446.24000 812 GLU B N 1
ATOM 9533 C CA . GLU B 2 812 ? 119.43400 63.93500 92.53900 1.000 446.24000 812 GLU B CA 1
ATOM 9534 C C . GLU B 2 812 ? 117.93200 63.72000 92.62200 1.000 446.24000 812 GLU B C 1
ATOM 9535 O O . GLU B 2 812 ? 117.28600 63.40600 91.61100 1.000 446.24000 812 GLU B O 1
ATOM 9541 N N . LYS B 2 813 ? 117.38400 63.80700 93.84000 1.000 413.30000 813 LYS B N 1
ATOM 9542 C CA . LYS B 2 813 ? 115.94700 63.69500 94.05000 1.000 413.30000 813 LYS B CA 1
ATOM 9543 C C . LYS B 2 813 ? 115.21100 64.74400 93.23600 1.000 413.30000 813 LYS B C 1
ATOM 9544 O O . LYS B 2 813 ? 114.28400 64.42200 92.49100 1.000 413.30000 813 LYS B O 1
ATOM 9550 N N . GLY B 2 814 ? 115.69100 65.98800 93.28800 1.000 432.23000 814 GLY B N 1
ATOM 9551 C CA . GLY B 2 814 ? 115.13600 67.03400 92.45300 1.000 432.23000 814 GLY B CA 1
ATOM 9552 C C . GLY B 2 814 ? 115.40900 66.82400 90.97800 1.000 432.23000 814 GLY B C 1
ATOM 9553 O O . GLY B 2 814 ? 114.57300 67.17000 90.14300 1.000 432.23000 814 GLY B O 1
ATOM 9554 N N . LEU B 2 815 ? 116.56100 66.22100 90.64000 1.000 434.23000 815 LEU B N 1
ATOM 9555 C CA . LEU B 2 815 ? 116.89100 65.90900 89.24800 1.000 434.23000 815 LEU B CA 1
ATOM 9556 C C . LEU B 2 815 ? 115.91800 64.90100 88.66600 1.000 434.23000 815 LEU B C 1
ATOM 9557 O O . LEU B 2 815 ? 115.69900 64.86800 87.45000 1.000 434.23000 815 LEU B O 1
ATOM 9562 N N . LEU B 2 816 ? 115.35500 64.05100 89.51400 1.000 484.33000 816 LEU B N 1
ATOM 9563 C CA . LEU B 2 816 ? 114.29900 63.15700 89.09000 1.000 484.33000 816 LEU B CA 1
ATOM 9564 C C . LEU B 2 816 ? 112.91900 63.78000 89.21300 1.000 484.33000 816 LEU B C 1
ATOM 9565 O O . LEU B 2 816 ? 112.01400 63.38000 88.48800 1.000 484.33000 816 LEU B O 1
ATOM 9570 N N . ARG B 2 817 ? 112.73800 64.76000 90.09300 1.000 456.94000 817 ARG B N 1
ATOM 9571 C CA . ARG B 2 817 ? 111.43300 65.39700 90.21600 1.000 456.94000 817 ARG B CA 1
ATOM 9572 C C . ARG B 2 817 ? 111.16200 66.32600 89.05700 1.000 456.94000 817 ARG B C 1
ATOM 9573 O O . ARG B 2 817 ? 110.00300 66.50300 88.66900 1.000 456.94000 817 ARG B O 1
ATOM 9581 N N . VAL B 2 818 ? 112.21600 66.92800 88.49900 1.000 493.57000 818 VAL B N 1
ATOM 9582 C CA . VAL B 2 818 ? 112.03200 67.81900 87.36100 1.000 493.57000 818 VAL B CA 1
ATOM 9583 C C . VAL B 2 818 ? 111.69900 67.03300 86.10600 1.000 493.57000 818 VAL B C 1
ATOM 9584 O O . VAL B 2 818 ? 111.05300 67.55400 85.19000 1.000 493.57000 818 VAL B O 1
ATOM 9588 N N . LYS B 2 819 ? 112.12200 65.78100 86.03100 1.000 498.06000 819 LYS B N 1
ATOM 9589 C CA . LYS B 2 819 ? 111.80000 64.96000 84.88300 1.000 498.06000 819 LYS B CA 1
ATOM 9590 C C . LYS B 2 819 ? 110.58100 64.08300 85.11200 1.000 498.06000 819 LYS B C 1
ATOM 9591 O O . LYS B 2 819 ? 109.99800 63.59600 84.13900 1.000 498.06000 819 LYS B O 1
ATOM 9597 N N . ASN B 2 820 ? 110.18400 63.88000 86.36900 1.000 487.20000 820 ASN B N 1
ATOM 9598 C CA . ASN B 2 820 ? 109.00800 63.09400 86.71600 1.000 487.20000 820 ASN B CA 1
ATOM 9599 C C . ASN B 2 820 ? 107.75300 63.92600 86.89900 1.000 487.20000 820 ASN B C 1
ATOM 9600 O O . ASN B 2 820 ? 106.68500 63.34200 87.12600 1.000 487.20000 820 ASN B O 1
ATOM 9605 N N . ASP B 2 821 ? 107.87600 65.25400 86.83700 1.000 507.91000 821 ASP B N 1
ATOM 9606 C CA . ASP B 2 821 ? 106.76800 66.20600 86.93100 1.000 507.91000 821 ASP B CA 1
ATOM 9607 C C . ASP B 2 821 ? 106.00700 66.02800 88.24000 1.000 507.91000 821 ASP B C 1
ATOM 9608 O O . ASP B 2 821 ? 104.80800 65.74700 88.27000 1.000 507.91000 821 ASP B O 1
ATOM 9613 N N . VAL B 2 822 ? 106.74200 66.17100 89.33200 1.000 346.02000 822 VAL B N 1
ATOM 9614 C CA . VAL B 2 822 ? 106.16300 66.07200 90.65400 1.000 346.02000 822 VAL B CA 1
ATOM 9615 C C . VAL B 2 822 ? 106.67500 67.24400 91.47000 1.000 346.02000 822 VAL B C 1
ATOM 9616 O O . VAL B 2 822 ? 107.63400 67.92300 91.10400 1.000 346.02000 822 VAL B O 1
ATOM 9620 N N . TYR B 2 823 ? 106.03100 67.45000 92.60500 1.000 317.90000 823 TYR B N 1
ATOM 9621 C CA . TYR B 2 823 ? 106.35700 68.52000 93.52500 1.000 317.90000 823 TYR B CA 1
ATOM 9622 C C . TYR B 2 823 ? 106.49300 67.94700 94.91400 1.000 317.90000 823 TYR B C 1
ATOM 9623 O O . TYR B 2 823 ? 106.01300 66.85200 95.20900 1.000 317.90000 823 TYR B O 1
ATOM 9632 N N . VAL B 2 824 ? 107.16300 68.70800 95.76500 1.000 442.45000 824 VAL B N 1
ATOM 9633 C CA . VAL B 2 824 ? 107.41300 68.29200 97.13000 1.000 442.45000 824 VAL B CA 1
ATOM 9634 C C . VAL B 2 824 ? 107.11800 69.46700 98.05600 1.000 442.45000 824 VAL B C 1
ATOM 9635 O O . VAL B 2 824 ? 107.00100 70.61600 97.62400 1.000 442.45000 824 VAL B O 1
ATOM 9639 N N . PHE B 2 825 ? 106.92900 69.15300 99.33500 1.000 475.05000 825 PHE B N 1
ATOM 9640 C CA . PHE B 2 825 ? 106.69900 70.14100 100.37300 1.000 475.05000 825 PHE B CA 1
ATOM 9641 C C . PHE B 2 825 ? 107.92800 70.18700 101.28700 1.000 475.05000 825 PHE B C 1
ATOM 9642 O O . PHE B 2 825 ? 108.92500 69.50200 101.04800 1.000 475.05000 825 PHE B O 1
ATOM 9650 N N . LYS B 2 826 ? 107.85700 71.01900 102.33500 1.000 517.65000 826 LYS B N 1
ATOM 9651 C CA . LYS B 2 826 ? 108.95400 71.16900 103.28800 1.000 517.65000 826 LYS B CA 1
ATOM 9652 C C . LYS B 2 826 ? 109.21200 69.89300 104.08700 1.000 517.65000 826 LYS B C 1
ATOM 9653 O O . LYS B 2 826 ? 110.32700 69.69300 104.57900 1.000 517.65000 826 LYS B O 1
ATOM 9659 N N . ASP B 2 827 ? 108.20100 69.03800 104.25600 1.000 507.37000 827 ASP B N 1
ATOM 9660 C CA . ASP B 2 827 ? 108.35000 67.79600 105.01000 1.000 507.37000 827 ASP B CA 1
ATOM 9661 C C . ASP B 2 827 ? 109.05000 66.68100 104.24300 1.000 507.37000 827 ASP B C 1
ATOM 9662 O O . ASP B 2 827 ? 109.18800 65.57700 104.78000 1.000 507.37000 827 ASP B O 1
ATOM 9667 N N . GLY B 2 828 ? 109.48200 66.92800 103.01000 1.000 517.38000 828 GLY B N 1
ATOM 9668 C CA . GLY B 2 828 ? 110.16800 65.92400 102.22300 1.000 517.38000 828 GLY B CA 1
ATOM 9669 C C . GLY B 2 828 ? 109.29500 64.81700 101.68100 1.000 517.38000 828 GLY B C 1
ATOM 9670 O O . GLY B 2 828 ? 109.82200 63.85400 101.11600 1.000 517.38000 828 GLY B O 1
ATOM 9671 N N . THR B 2 829 ? 107.98100 64.90500 101.85700 1.000 403.26000 829 THR B N 1
ATOM 9672 C CA . THR B 2 829 ? 107.05800 63.90700 101.34900 1.000 403.26000 829 THR B CA 1
ATOM 9673 C C . THR B 2 829 ? 106.14300 64.54700 100.31600 1.000 403.26000 829 THR B C 1
ATOM 9674 O O . THR B 2 829 ? 105.76200 65.71600 100.43900 1.000 403.26000 829 THR B O 1
ATOM 9678 N N . ILE B 2 830 ? 105.76800 63.76200 99.30900 1.000 397.67000 830 ILE B N 1
ATOM 9679 C CA . ILE B 2 830 ? 104.88200 64.23500 98.24300 1.000 397.67000 830 ILE B CA 1
ATOM 9680 C C . ILE B 2 830 ? 103.46100 63.95900 98.72300 1.000 397.67000 830 ILE B C 1
ATOM 9681 O O . ILE B 2 830 ? 102.91100 62.87100 98.55200 1.000 397.67000 830 ILE B O 1
ATOM 9686 N N . ARG B 2 831 ? 102.88500 64.95000 99.38100 1.000 373.60000 831 ARG B N 1
ATOM 9687 C CA . ARG B 2 831 ? 101.54000 64.85800 99.91800 1.000 373.60000 831 ARG B CA 1
ATOM 9688 C C . ARG B 2 831 ? 100.58200 65.65000 99.04300 1.000 373.60000 831 ARG B C 1
ATOM 9689 O O . ARG B 2 831 ? 100.72200 66.86900 98.90200 1.000 373.60000 831 ARG B O 1
ATOM 9697 N N . PHE B 2 832 ? 99.60800 64.95500 98.47600 1.000 402.46000 832 PHE B N 1
ATOM 9698 C CA . PHE B 2 832 ? 98.59900 65.54000 97.60800 1.000 402.46000 832 PHE B CA 1
ATOM 9699 C C . PHE B 2 832 ? 97.33600 65.82400 98.40100 1.000 402.46000 832 PHE B C 1
ATOM 9700 O O . PHE B 2 832 ? 96.78500 64.93000 99.04900 1.000 402.46000 832 PHE B O 1
ATOM 9708 N N . ASP B 2 833 ? 96.89600 67.06900 98.35900 1.000 454.67000 833 ASP B N 1
ATOM 9709 C CA . ASP B 2 833 ? 95.69800 67.47400 99.06700 1.000 454.67000 833 ASP B CA 1
ATOM 9710 C C . ASP B 2 833 ? 94.44300 67.01800 98.32900 1.000 454.67000 833 ASP B C 1
ATOM 9711 O O . ASP B 2 833 ? 94.26500 67.28600 97.13700 1.000 454.67000 833 ASP B O 1
ATOM 9716 N N . ALA B 2 834 ? 93.58400 66.29600 99.03400 1.000 420.75000 834 ALA B N 1
ATOM 9717 C CA . ALA B 2 834 ? 92.34900 65.80700 98.44700 1.000 420.75000 834 ALA B CA 1
ATOM 9718 C C . ALA B 2 834 ? 91.21600 65.97800 99.44600 1.000 420.75000 834 ALA B C 1
ATOM 9719 O O . ALA B 2 834 ? 91.42600 66.37300 100.59800 1.000 420.75000 834 ALA B O 1
ATOM 9721 N N . THR B 2 835 ? 90.00100 65.66700 98.99100 1.000 453.78000 835 THR B N 1
ATOM 9722 C CA . THR B 2 835 ? 88.80300 65.76500 99.81400 1.000 453.78000 835 THR B CA 1
ATOM 9723 C C . THR B 2 835 ? 88.04800 64.44100 99.72400 1.000 453.78000 835 THR B C 1
ATOM 9724 O O . THR B 2 835 ? 87.81500 63.93600 98.62100 1.000 453.78000 835 THR B O 1
ATOM 9728 N N . ASP B 2 836 ? 87.68400 63.87400 100.88100 1.000 524.33000 836 ASP B N 1
ATOM 9729 C CA . ASP B 2 836 ? 86.95700 62.60200 101.02700 1.000 524.33000 836 ASP B CA 1
ATOM 9730 C C . ASP B 2 836 ? 85.58700 62.79100 101.68600 1.000 524.33000 836 ASP B C 1
ATOM 9731 O O . ASP B 2 836 ? 85.19400 63.90200 102.05000 1.000 524.33000 836 ASP B O 1
ATOM 9736 N N . ALA B 2 837 ? 84.85700 61.66500 101.84200 1.000 456.82000 837 ALA B N 1
ATOM 9737 C CA . ALA B 2 837 ? 83.51900 61.64400 102.43800 1.000 456.82000 837 ALA B CA 1
ATOM 9738 C C . ALA B 2 837 ? 83.17200 60.27600 103.01100 1.000 456.82000 837 ALA B C 1
ATOM 9739 O O . ALA B 2 837 ? 83.58200 59.25800 102.43800 1.000 456.82000 837 ALA B O 1
ATOM 9741 N N . PRO B 2 838 ? 82.44500 60.20700 104.13100 1.000 378.57000 838 PRO B N 1
ATOM 9742 C CA . PRO B 2 838 ? 82.09300 58.90500 104.71400 1.000 378.57000 838 PRO B CA 1
ATOM 9743 C C . PRO B 2 838 ? 80.92500 58.30000 103.94600 1.000 378.57000 838 PRO B C 1
ATOM 9744 O O . PRO B 2 838 ? 79.95300 58.98800 103.62300 1.000 378.57000 838 PRO B O 1
ATOM 9748 N N . ILE B 2 839 ? 81.03300 57.01800 103.61400 1.000 270.39000 839 ILE B N 1
ATOM 9749 C CA . ILE B 2 839 ? 79.96700 56.32600 102.90400 1.000 270.39000 839 ILE B CA 1
ATOM 9750 C C . ILE B 2 839 ? 79.48000 55.16400 103.75700 1.000 270.39000 839 ILE B C 1
ATOM 9751 O O . ILE B 2 839 ? 80.10700 54.78900 104.74200 1.000 270.39000 839 ILE B O 1
ATOM 9756 N N . THR B 2 840 ? 78.35700 54.57200 103.34600 1.000 255.41000 840 THR B N 1
ATOM 9757 C CA . THR B 2 840 ? 77.78000 53.44400 104.07000 1.000 255.41000 840 THR B CA 1
ATOM 9758 C C . THR B 2 840 ? 77.78700 52.14900 103.27800 1.000 255.41000 840 THR B C 1
ATOM 9759 O O . THR B 2 840 ? 78.28500 51.12200 103.74800 1.000 255.41000 840 THR B O 1
ATOM 9763 N N . HIS B 2 841 ? 77.27200 52.19000 102.06300 1.000 268.69000 841 HIS B N 1
ATOM 9764 C CA . HIS B 2 841 ? 77.22000 51.02700 101.20400 1.000 268.69000 841 HIS B CA 1
ATOM 9765 C C . HIS B 2 841 ? 77.14100 51.53800 99.78400 1.000 268.69000 841 HIS B C 1
ATOM 9766 O O . HIS B 2 841 ? 76.76700 52.68600 99.53900 1.000 268.69000 841 HIS B O 1
ATOM 9773 N N . PHE B 2 842 ? 77.46600 50.65800 98.85400 1.000 379.22000 842 PHE B N 1
ATOM 9774 C CA . PHE B 2 842 ? 77.47400 51.00300 97.44300 1.000 379.22000 842 PHE B CA 1
ATOM 9775 C C . PHE B 2 842 ? 77.38600 49.72000 96.63800 1.000 379.22000 842 PHE B C 1
ATOM 9776 O O . PHE B 2 842 ? 77.29900 48.61900 97.18900 1.000 379.22000 842 PHE B O 1
ATOM 9784 N N . LYS B 2 843 ? 77.42500 49.87600 95.32300 1.000 371.98000 843 LYS B N 1
ATOM 9785 C CA . LYS B 2 843 ? 77.37100 48.75600 94.40800 1.000 371.98000 843 LYS B CA 1
ATOM 9786 C C . LYS B 2 843 ? 78.55400 48.84700 93.45500 1.000 371.98000 843 LYS B C 1
ATOM 9787 O O . LYS B 2 843 ? 79.10500 49.93500 93.24700 1.000 371.98000 843 LYS B O 1
ATOM 9793 N N . PRO B 2 844 ? 79.00200 47.71100 92.90500 1.000 348.97000 844 PRO B N 1
ATOM 9794 C CA . PRO B 2 844 ? 80.12000 47.73400 91.94500 1.000 348.97000 844 PRO B CA 1
ATOM 9795 C C . PRO B 2 844 ? 79.82100 48.49200 90.67900 1.000 348.97000 844 PRO B C 1
ATOM 9796 O O . PRO B 2 844 ? 80.75600 48.87700 89.96800 1.000 348.97000 844 PRO B O 1
ATOM 9800 N N . LYS B 2 845 ? 78.54600 48.69300 90.36500 1.000 357.56000 845 LYS B N 1
ATOM 9801 C CA . LYS B 2 845 ? 78.18600 49.41200 89.15800 1.000 357.56000 845 LYS B CA 1
ATOM 9802 C C . LYS B 2 845 ? 78.51000 50.89500 89.27300 1.000 357.56000 845 LYS B C 1
ATOM 9803 O O . LYS B 2 845 ? 78.95300 51.51300 88.29900 1.000 357.56000 845 LYS B O 1
ATOM 9809 N N . GLU B 2 846 ? 78.32700 51.47600 90.46000 1.000 368.38000 846 GLU B N 1
ATOM 9810 C CA . GLU B 2 846 ? 78.60500 52.89800 90.63200 1.000 368.38000 846 GLU B CA 1
ATOM 9811 C C . GLU B 2 846 ? 80.09700 53.18100 90.59700 1.000 368.38000 846 GLU B C 1
ATOM 9812 O O . GLU B 2 846 ? 80.50900 54.29100 90.24500 1.000 368.38000 846 GLU B O 1
ATOM 9818 N N . ILE B 2 847 ? 80.91300 52.19500 90.95600 1.000 335.07000 847 ILE B N 1
ATOM 9819 C CA . ILE B 2 847 ? 82.35800 52.36600 90.95800 1.000 335.07000 847 ILE B CA 1
ATOM 9820 C C . ILE B 2 847 ? 83.00100 51.75800 89.72100 1.000 335.07000 847 ILE B C 1
ATOM 9821 O O . ILE B 2 847 ? 84.15800 52.08400 89.41600 1.000 335.07000 847 ILE B O 1
ATOM 9826 N N . GLY B 2 848 ? 82.30100 50.87600 89.01400 1.000 381.02000 848 GLY B N 1
ATOM 9827 C CA . GLY B 2 848 ? 82.83600 50.27900 87.81200 1.000 381.02000 848 GLY B CA 1
ATOM 9828 C C . GLY B 2 848 ? 83.89600 49.24700 88.11100 1.000 381.02000 848 GLY B C 1
ATOM 9829 O O . GLY B 2 848 ? 85.02900 49.35100 87.63400 1.000 381.02000 848 GLY B O 1
ATOM 9830 N N . THR B 2 849 ? 83.55300 48.26200 88.92800 1.000 415.12000 849 THR B N 1
ATOM 9831 C CA . THR B 2 849 ? 84.48800 47.20900 89.27800 1.000 415.12000 849 THR B CA 1
ATOM 9832 C C . THR B 2 849 ? 83.83100 45.86800 89.00200 1.000 415.12000 849 THR B C 1
ATOM 9833 O O . THR B 2 849 ? 82.66600 45.66000 89.35700 1.000 415.12000 849 THR B O 1
ATOM 9837 N N . SER B 2 850 ? 84.57300 44.97300 88.35600 1.000 515.18000 850 SER B N 1
ATOM 9838 C CA . SER B 2 850 ? 84.06000 43.66100 88.00400 1.000 515.18000 850 SER B CA 1
ATOM 9839 C C . SER B 2 850 ? 83.98800 42.75900 89.23400 1.000 515.18000 850 SER B C 1
ATOM 9840 O O . SER B 2 850 ? 84.52900 43.06200 90.30100 1.000 515.18000 850 SER B O 1
ATOM 9843 N N . VAL B 2 851 ? 83.29500 41.63000 89.06600 1.000 521.45000 851 VAL B N 1
ATOM 9844 C CA . VAL B 2 851 ? 83.15000 40.66800 90.15400 1.000 521.45000 851 VAL B CA 1
ATOM 9845 C C . VAL B 2 851 ? 84.47300 39.96000 90.40700 1.000 521.45000 851 VAL B C 1
ATOM 9846 O O . VAL B 2 851 ? 84.84900 39.71300 91.56000 1.000 521.45000 851 VAL B O 1
ATOM 9850 N N . GLU B 2 852 ? 85.19100 39.61500 89.32900 1.000 560.48000 852 GLU B N 1
ATOM 9851 C CA . GLU B 2 852 ? 86.47900 38.94000 89.46100 1.000 560.48000 852 GLU B CA 1
ATOM 9852 C C . GLU B 2 852 ? 87.49900 39.82100 90.16000 1.000 560.48000 852 GLU B C 1
ATOM 9853 O O . GLU B 2 852 ? 88.29800 39.32900 90.96100 1.000 560.48000 852 GLU B O 1
ATOM 9859 N N . LYS B 2 853 ? 87.46300 41.12800 89.88900 1.000 501.76000 853 LYS B N 1
ATOM 9860 C CA . LYS B 2 853 ? 88.37100 42.05200 90.55800 1.000 501.76000 853 LYS B CA 1
ATOM 9861 C C . LYS B 2 853 ? 88.09900 42.10300 92.04900 1.000 501.76000 853 LYS B C 1
ATOM 9862 O O . LYS B 2 853 ? 89.02500 41.99900 92.85300 1.000 501.76000 853 LYS B O 1
ATOM 9868 N N . LEU B 2 854 ? 86.82200 42.22100 92.42800 1.000 491.46000 854 LEU B N 1
ATOM 9869 C CA . LEU B 2 854 ? 86.44100 42.22200 93.83500 1.000 491.46000 854 LEU B CA 1
ATOM 9870 C C . LEU B 2 854 ? 86.77500 40.90500 94.50300 1.000 491.46000 854 LEU B C 1
ATOM 9871 O O . LEU B 2 854 ? 87.16500 40.88000 95.67200 1.000 491.46000 854 LEU B O 1
ATOM 9876 N N . ARG B 2 855 ? 86.68700 39.81400 93.75300 1.000 452.03000 855 ARG B N 1
ATOM 9877 C CA . ARG B 2 855 ? 87.08100 38.52400 94.28300 1.000 452.03000 855 ARG B CA 1
ATOM 9878 C C . ARG B 2 855 ? 88.58100 38.48300 94.51800 1.000 452.03000 855 ARG B C 1
ATOM 9879 O O . ARG B 2 855 ? 89.04500 37.95300 95.53300 1.000 452.03000 855 ARG B O 1
ATOM 9887 N N . GLU B 2 856 ? 89.34600 39.09500 93.61600 1.000 451.62000 856 GLU B N 1
ATOM 9888 C CA . GLU B 2 856 ? 90.78900 39.15400 93.77200 1.000 451.62000 856 GLU B CA 1
ATOM 9889 C C . GLU B 2 856 ? 91.20300 40.13100 94.85600 1.000 451.62000 856 GLU B C 1
ATOM 9890 O O . GLU B 2 856 ? 92.31300 40.01400 95.38200 1.000 451.62000 856 GLU B O 1
ATOM 9896 N N . LEU B 2 857 ? 90.34900 41.10200 95.18300 1.000 473.69000 857 LEU B N 1
ATOM 9897 C CA . LEU B 2 857 ? 90.67400 42.04400 96.24200 1.000 473.69000 857 LEU B CA 1
ATOM 9898 C C . LEU B 2 857 ? 90.66900 41.35900 97.59300 1.000 473.69000 857 LEU B C 1
ATOM 9899 O O . LEU B 2 857 ? 91.37400 41.78800 98.51100 1.000 473.69000 857 LEU B O 1
ATOM 9904 N N . GLY B 2 858 ? 89.87100 40.31200 97.73400 1.000 465.32000 858 GLY B N 1
ATOM 9905 C CA . GLY B 2 858 ? 89.80800 39.58200 98.97500 1.000 465.32000 858 GLY B CA 1
ATOM 9906 C C . GLY B 2 858 ? 88.38500 39.45500 99.44500 1.000 465.32000 858 GLY B C 1
ATOM 9907 O O . GLY B 2 858 ? 88.12500 38.93100 100.52900 1.000 465.32000 858 GLY B O 1
ATOM 9908 N N . TYR B 2 859 ? 87.45100 39.92900 98.63400 1.000 472.74000 859 TYR B N 1
ATOM 9909 C CA . TYR B 2 859 ? 86.05000 39.84400 99.00000 1.000 472.74000 859 TYR B CA 1
ATOM 9910 C C . TYR B 2 859 ? 85.53300 38.44200 98.73500 1.000 472.74000 859 TYR B C 1
ATOM 9911 O O . TYR B 2 859 ? 85.74800 37.88100 97.65700 1.000 472.74000 859 TYR B O 1
ATOM 9920 N N . THR B 2 860 ? 84.85000 37.88400 99.72500 1.000 536.76000 860 THR B N 1
ATOM 9921 C CA . THR B 2 860 ? 84.30900 36.53500 99.66900 1.000 536.76000 860 THR B CA 1
ATOM 9922 C C . THR B 2 860 ? 82.79300 36.48200 99.69600 1.000 536.76000 860 THR B C 1
ATOM 9923 O O . THR B 2 860 ? 82.19000 35.72100 98.94000 1.000 536.76000 860 THR B O 1
ATOM 9927 N N . HIS B 2 861 ? 82.16100 37.27300 100.55500 1.000 577.68000 861 HIS B N 1
ATOM 9928 C CA . HIS B 2 861 ? 80.71500 37.26000 100.68300 1.000 577.68000 861 HIS B CA 1
ATOM 9929 C C . HIS B 2 861 ? 80.24700 38.65100 101.07100 1.000 577.68000 861 HIS B C 1
ATOM 9930 O O . HIS B 2 861 ? 81.02500 39.47400 101.55700 1.000 577.68000 861 HIS B O 1
ATOM 9937 N N . ASP B 2 862 ? 78.96300 38.90700 100.85600 1.000 529.66000 862 ASP B N 1
ATOM 9938 C CA . ASP B 2 862 ? 78.39600 40.20500 101.17900 1.000 529.66000 862 ASP B CA 1
ATOM 9939 C C . ASP B 2 862 ? 77.85600 40.21000 102.60300 1.000 529.66000 862 ASP B C 1
ATOM 9940 O O . ASP B 2 862 ? 78.07200 39.27400 103.37700 1.000 529.66000 862 ASP B O 1
ATOM 9945 N N . PHE B 2 863 ? 77.11400 41.26400 102.95600 1.000 571.35000 863 PHE B N 1
ATOM 9946 C CA . PHE B 2 863 ? 76.53300 41.35600 104.29000 1.000 571.35000 863 PHE B CA 1
ATOM 9947 C C . PHE B 2 863 ? 75.35400 40.41000 104.45600 1.000 571.35000 863 PHE B C 1
ATOM 9948 O O . PHE B 2 863 ? 74.84800 40.26500 105.57300 1.000 571.35000 863 PHE B O 1
ATOM 9956 N N . GLU B 2 864 ? 74.90500 39.78000 103.37500 1.000 716.95000 864 GLU B N 1
ATOM 9957 C CA . GLU B 2 864 ? 73.81400 38.82800 103.40500 1.000 716.95000 864 GLU B CA 1
ATOM 9958 C C . GLU B 2 864 ? 74.32100 37.39900 103.48600 1.000 716.95000 864 GLU B C 1
ATOM 9959 O O . GLU B 2 864 ? 73.51500 36.46600 103.49700 1.000 716.95000 864 GLU B O 1
ATOM 9965 N N . GLY B 2 865 ? 75.63900 37.20500 103.49900 1.000 670.46000 865 GLY B N 1
ATOM 9966 C CA . GLY B 2 865 ? 76.21300 35.88200 103.57200 1.000 670.46000 865 GLY B CA 1
ATOM 9967 C C . GLY B 2 865 ? 76.29000 35.17600 102.24900 1.000 670.46000 865 GLY B C 1
ATOM 9968 O O . GLY B 2 865 ? 76.85800 34.07700 102.17900 1.000 670.46000 865 GLY B O 1
ATOM 9969 N N . LYS B 2 866 ? 75.76800 35.77200 101.21300 1.000 614.83000 866 LYS B N 1
ATOM 9970 C CA . LYS B 2 866 ? 75.83600 35.11800 99.93700 1.000 614.83000 866 LYS B CA 1
ATOM 9971 C C . LYS B 2 866 ? 77.20500 35.37500 99.34500 1.000 614.83000 866 LYS B C 1
ATOM 9972 O O . LYS B 2 866 ? 77.79700 36.42300 99.59300 1.000 614.83000 866 LYS B O 1
ATOM 9978 N N . PRO B 2 867 ? 77.73300 34.41900 98.59100 1.000 619.12000 867 PRO B N 1
ATOM 9979 C CA . PRO B 2 867 ? 79.03100 34.62600 97.95300 1.000 619.12000 867 PRO B CA 1
ATOM 9980 C C . PRO B 2 867 ? 78.96200 35.77200 96.96200 1.000 619.12000 867 PRO B C 1
ATOM 9981 O O . PRO B 2 867 ? 77.91400 36.06700 96.38200 1.000 619.12000 867 PRO B O 1
ATOM 9985 N N . LEU B 2 868 ? 80.08500 36.45300 96.81900 1.000 598.66000 868 LEU B N 1
ATOM 9986 C CA . LEU B 2 868 ? 80.16100 37.60700 95.93800 1.000 598.66000 868 LEU B CA 1
ATOM 9987 C C . LEU B 2 868 ? 80.22400 37.10900 94.50600 1.000 598.66000 868 LEU B C 1
ATOM 9988 O O . LEU B 2 868 ? 81.29300 36.85400 93.95000 1.000 598.66000 868 LEU B O 1
ATOM 9993 N N . GLU B 2 869 ? 79.07100 36.95800 93.92300 1.000 681.37000 869 GLU B N 1
ATOM 9994 C CA . GLU B 2 869 ? 78.94300 36.51800 92.54400 1.000 681.37000 869 GLU B CA 1
ATOM 9995 C C . GLU B 2 869 ? 78.10900 37.48400 91.73500 1.000 681.37000 869 GLU B C 1
ATOM 9996 O O . GLU B 2 869 ? 78.39200 37.70000 90.55500 1.000 681.37000 869 GLU B O 1
ATOM 10002 N N . ARG B 2 870 ? 77.09000 38.07400 92.34300 1.000 605.12000 870 ARG B N 1
ATOM 10003 C CA . ARG B 2 870 ? 76.26200 39.01400 91.62600 1.000 605.12000 870 ARG B CA 1
ATOM 10004 C C . ARG B 2 870 ? 76.98900 40.34000 91.53000 1.000 605.12000 870 ARG B C 1
ATOM 10005 O O . ARG B 2 870 ? 77.57700 40.81600 92.50500 1.000 605.12000 870 ARG B O 1
ATOM 10013 N N . ASP B 2 871 ? 76.95100 40.93200 90.34100 1.000 417.48000 871 ASP B N 1
ATOM 10014 C CA . ASP B 2 871 ? 77.60700 42.21400 90.16000 1.000 417.48000 871 ASP B CA 1
ATOM 10015 C C . ASP B 2 871 ? 76.79200 43.31000 90.80800 1.000 417.48000 871 ASP B C 1
ATOM 10016 O O . ASP B 2 871 ? 77.24100 43.95900 91.74800 1.000 417.48000 871 ASP B O 1
ATOM 10021 N N . ASP B 2 872 ? 75.55400 43.46900 90.37000 1.000 442.10000 872 ASP B N 1
ATOM 10022 C CA . ASP B 2 872 ? 74.67900 44.48800 90.92900 1.000 442.10000 872 ASP B CA 1
ATOM 10023 C C . ASP B 2 872 ? 74.16000 43.95600 92.24500 1.000 442.10000 872 ASP B C 1
ATOM 10024 O O . ASP B 2 872 ? 73.09400 43.34900 92.33100 1.000 442.10000 872 ASP B O 1
ATOM 10029 N N . GLN B 2 873 ? 74.95100 44.17900 93.28400 1.000 463.04000 873 GLN B N 1
ATOM 10030 C CA . GLN B 2 873 ? 74.60000 43.71800 94.60900 1.000 463.04000 873 GLN B CA 1
ATOM 10031 C C . GLN B 2 873 ? 75.22200 44.71200 95.57100 1.000 463.04000 873 GLN B C 1
ATOM 10032 O O . GLN B 2 873 ? 76.33200 45.19800 95.33400 1.000 463.04000 873 GLN B O 1
ATOM 10038 N N . ILE B 2 874 ? 74.49900 45.01300 96.64900 1.000 464.80000 874 ILE B N 1
ATOM 10039 C CA . ILE B 2 874 ? 74.99100 45.96400 97.63800 1.000 464.80000 874 ILE B CA 1
ATOM 10040 C C . ILE B 2 874 ? 76.11300 45.32100 98.41700 1.000 464.80000 874 ILE B C 1
ATOM 10041 O O . ILE B 2 874 ? 75.96100 44.23600 98.99000 1.000 464.80000 874 ILE B O 1
ATOM 10046 N N . LEU B 2 875 ? 77.26000 45.95300 98.38300 1.000 436.08000 875 LEU B N 1
ATOM 10047 C CA . LEU B 2 875 ? 78.39900 45.42400 99.07500 1.000 436.08000 875 LEU B CA 1
ATOM 10048 C C . LEU B 2 875 ? 78.83900 46.47800 100.07100 1.000 436.08000 875 LEU B C 1
ATOM 10049 O O . LEU B 2 875 ? 78.65100 47.68200 99.86500 1.000 436.08000 875 LEU B O 1
ATOM 10054 N N . GLU B 2 876 ? 79.38700 46.00600 101.16500 1.000 413.99000 876 GLU B N 1
ATOM 10055 C CA . GLU B 2 876 ? 79.89800 46.87300 102.20100 1.000 413.99000 876 GLU B CA 1
ATOM 10056 C C . GLU B 2 876 ? 81.35500 47.16100 101.91100 1.000 413.99000 876 GLU B C 1
ATOM 10057 O O . GLU B 2 876 ? 81.99700 46.48700 101.10400 1.000 413.99000 876 GLU B O 1
ATOM 10063 N N . LEU B 2 877 ? 81.87300 48.18400 102.56100 1.000 406.83000 877 LEU B N 1
ATOM 10064 C CA . LEU B 2 877 ? 83.24900 48.59000 102.35600 1.000 406.83000 877 LEU B CA 1
ATOM 10065 C C . LEU B 2 877 ? 84.07800 48.24500 103.58600 1.000 406.83000 877 LEU B C 1
ATOM 10066 O O . LEU B 2 877 ? 83.60100 48.35800 104.71800 1.000 406.83000 877 LEU B O 1
ATOM 10071 N N . LYS B 2 878 ? 85.32100 47.81900 103.35200 1.000 368.55000 878 LYS B N 1
ATOM 10072 C CA . LYS B 2 878 ? 86.24600 47.45200 104.41800 1.000 368.55000 878 LYS B CA 1
ATOM 10073 C C . LYS B 2 878 ? 86.88700 48.70500 105.00400 1.000 368.55000 878 LYS B C 1
ATOM 10074 O O . LYS B 2 878 ? 86.48200 49.83800 104.72900 1.000 368.55000 878 LYS B O 1
ATOM 10080 N N . VAL B 2 879 ? 87.91500 48.50400 105.82400 1.000 354.65000 879 VAL B N 1
ATOM 10081 C CA . VAL B 2 879 ? 88.54200 49.62400 106.51300 1.000 354.65000 879 VAL B CA 1
ATOM 10082 C C . VAL B 2 879 ? 89.56400 50.32100 105.62100 1.000 354.65000 879 VAL B C 1
ATOM 10083 O O . VAL B 2 879 ? 89.41200 51.49900 105.28000 1.000 354.65000 879 VAL B O 1
ATOM 10087 N N . GLN B 2 880 ? 90.59500 49.59400 105.18900 1.000 333.76000 880 GLN B N 1
ATOM 10088 C CA . GLN B 2 880 ? 91.70400 50.18900 104.43500 1.000 333.76000 880 GLN B CA 1
ATOM 10089 C C . GLN B 2 880 ? 91.40500 50.16500 102.93700 1.000 333.76000 880 GLN B C 1
ATOM 10090 O O . GLN B 2 880 ? 92.10000 49.53300 102.14600 1.000 333.76000 880 GLN B O 1
ATOM 10096 N N . ASP B 2 881 ? 90.37700 50.91200 102.54700 1.000 352.70000 881 ASP B N 1
ATOM 10097 C CA . ASP B 2 881 ? 89.98800 51.03900 101.14900 1.000 352.70000 881 ASP B CA 1
ATOM 10098 C C . ASP B 2 881 ? 89.73900 52.49500 100.79100 1.000 352.70000 881 ASP B C 1
ATOM 10099 O O . ASP B 2 881 ? 88.97000 53.17700 101.47500 1.000 352.70000 881 ASP B O 1
ATOM 10104 N N . VAL B 2 882 ? 90.39200 52.98000 99.73000 1.000 385.22000 882 VAL B N 1
ATOM 10105 C CA . VAL B 2 882 ? 90.21000 54.35600 99.27900 1.000 385.22000 882 VAL B CA 1
ATOM 10106 C C . VAL B 2 882 ? 89.97200 54.37900 97.77100 1.000 385.22000 882 VAL B C 1
ATOM 10107 O O . VAL B 2 882 ? 90.45500 53.51400 97.03400 1.000 385.22000 882 VAL B O 1
ATOM 10111 N N . ILE B 2 883 ? 89.18500 55.36100 97.34200 1.000 440.99000 883 ILE B N 1
ATOM 10112 C CA . ILE B 2 883 ? 88.83400 55.55300 95.94300 1.000 440.99000 883 ILE B CA 1
ATOM 10113 C C . ILE B 2 883 ? 89.22500 56.97500 95.58000 1.000 440.99000 883 ILE B C 1
ATOM 10114 O O . ILE B 2 883 ? 88.51000 57.92900 95.88600 1.000 440.99000 883 ILE B O 1
ATOM 10119 N N . LEU B 2 884 ? 90.37500 57.10400 94.93400 1.000 460.23000 884 LEU B N 1
ATOM 10120 C CA . LEU B 2 884 ? 90.91300 58.40300 94.55300 1.000 460.23000 884 LEU B CA 1
ATOM 10121 C C . LEU B 2 884 ? 90.52100 58.76500 93.13000 1.000 460.23000 884 LEU B C 1
ATOM 10122 O O . LEU B 2 884 ? 90.26400 57.88700 92.30700 1.000 460.23000 884 LEU B O 1
ATOM 10127 N N . PRO B 2 885 ? 90.47500 60.06100 92.84200 1.000 452.44000 885 PRO B N 1
ATOM 10128 C CA . PRO B 2 885 ? 90.10700 60.51000 91.49700 1.000 452.44000 885 PRO B CA 1
ATOM 10129 C C . PRO B 2 885 ? 91.23000 60.28000 90.50100 1.000 452.44000 885 PRO B C 1
ATOM 10130 O O . PRO B 2 885 ? 92.27200 59.69100 90.80800 1.000 452.44000 885 PRO B O 1
ATOM 10134 N N . TYR B 2 886 ? 90.99600 60.73100 89.28000 1.000 412.23000 886 TYR B N 1
ATOM 10135 C CA . TYR B 2 886 ? 91.96600 60.56600 88.20500 1.000 412.23000 886 TYR B CA 1
ATOM 10136 C C . TYR B 2 886 ? 93.23300 61.37000 88.43100 1.000 412.23000 886 TYR B C 1
ATOM 10137 O O . TYR B 2 886 ? 94.32400 60.92900 88.04000 1.000 412.23000 886 TYR B O 1
ATOM 10146 N N . GLU B 2 887 ? 93.09700 62.53700 89.06200 1.000 412.05000 887 GLU B N 1
ATOM 10147 C CA . GLU B 2 887 ? 94.23800 63.40200 89.33700 1.000 412.05000 887 GLU B CA 1
ATOM 10148 C C . GLU B 2 887 ? 95.25000 62.74400 90.25900 1.000 412.05000 887 GLU B C 1
ATOM 10149 O O . GLU B 2 887 ? 96.46100 62.79400 90.00700 1.000 412.05000 887 GLU B O 1
ATOM 10155 N N . ALA B 2 888 ? 94.77500 62.10900 91.32000 1.000 397.21000 888 ALA B N 1
ATOM 10156 C CA . ALA B 2 888 ? 95.68200 61.40000 92.20700 1.000 397.21000 888 ALA B CA 1
ATOM 10157 C C . ALA B 2 888 ? 96.23100 60.13500 91.56700 1.000 397.21000 888 ALA B C 1
ATOM 10158 O O . ALA B 2 888 ? 97.34500 59.71300 91.89100 1.000 397.21000 888 ALA B O 1
ATOM 10160 N N . GLY B 2 889 ? 95.47500 59.52400 90.65600 1.000 362.14000 889 GLY B N 1
ATOM 10161 C CA . GLY B 2 889 ? 95.96800 58.32700 90.00200 1.000 362.14000 889 GLY B CA 1
ATOM 10162 C C . GLY B 2 889 ? 97.12000 58.63000 89.07500 1.000 362.14000 889 GLY B C 1
ATOM 10163 O O . GLY B 2 889 ? 98.14400 57.94900 89.09000 1.000 362.14000 889 GLY B O 1
ATOM 10164 N N . ARG B 2 890 ? 96.96600 59.65500 88.25400 1.000 389.50000 890 ARG B N 1
ATOM 10165 C CA . ARG B 2 890 ? 98.04800 60.00400 87.35400 1.000 389.50000 890 ARG B CA 1
ATOM 10166 C C . ARG B 2 890 ? 99.19500 60.66500 88.08800 1.000 389.50000 890 ARG B C 1
ATOM 10167 O O . ARG B 2 890 ? 100.35800 60.36800 87.81100 1.000 389.50000 890 ARG B O 1
ATOM 10175 N N . TYR B 2 891 ? 98.88700 61.56900 89.01600 1.000 334.99000 891 TYR B N 1
ATOM 10176 C CA . TYR B 2 891 ? 99.93500 62.25300 89.75900 1.000 334.99000 891 TYR B CA 1
ATOM 10177 C C . TYR B 2 891 ? 100.71800 61.30200 90.62700 1.000 334.99000 891 TYR B C 1
ATOM 10178 O O . TYR B 2 891 ? 101.93900 61.22100 90.53200 1.000 334.99000 891 TYR B O 1
ATOM 10187 N N . LEU B 2 892 ? 100.02000 60.58400 91.49000 1.000 352.94000 892 LEU B N 1
ATOM 10188 C CA . LEU B 2 892 ? 100.65400 59.59600 92.33900 1.000 352.94000 892 LEU B CA 1
ATOM 10189 C C . LEU B 2 892 ? 101.20200 58.44500 91.53700 1.000 352.94000 892 LEU B C 1
ATOM 10190 O O . LEU B 2 892 ? 102.06300 57.71300 92.02600 1.000 352.94000 892 LEU B O 1
ATOM 10195 N N . LEU B 2 893 ? 100.69200 58.25900 90.33300 1.000 335.90000 893 LEU B N 1
ATOM 10196 C CA . LEU B 2 893 ? 101.31000 57.31800 89.43400 1.000 335.90000 893 LEU B CA 1
ATOM 10197 C C . LEU B 2 893 ? 102.68000 57.83400 89.03400 1.000 335.90000 893 LEU B C 1
ATOM 10198 O O . LEU B 2 893 ? 103.66000 57.08000 89.03800 1.000 335.90000 893 LEU B O 1
ATOM 10203 N N . LYS B 2 894 ? 102.76900 59.13300 88.73000 1.000 380.70000 894 LYS B N 1
ATOM 10204 C CA . LYS B 2 894 ? 104.05900 59.75500 88.45100 1.000 380.70000 894 LYS B CA 1
ATOM 10205 C C . LYS B 2 894 ? 104.96200 59.76600 89.67300 1.000 380.70000 894 LYS B C 1
ATOM 10206 O O . LYS B 2 894 ? 106.19200 59.71800 89.54200 1.000 380.70000 894 LYS B O 1
ATOM 10212 N N . VAL B 2 895 ? 104.37400 59.82900 90.86200 1.000 399.11000 895 VAL B N 1
ATOM 10213 C CA . VAL B 2 895 ? 105.15300 59.72800 92.08400 1.000 399.11000 895 VAL B CA 1
ATOM 10214 C C . VAL B 2 895 ? 105.70000 58.31500 92.26600 1.000 399.11000 895 VAL B C 1
ATOM 10215 O O . VAL B 2 895 ? 106.85800 58.13000 92.66600 1.000 399.11000 895 VAL B O 1
ATOM 10219 N N . ALA B 2 896 ? 104.89300 57.29900 91.93000 1.000 434.04000 896 ALA B N 1
ATOM 10220 C CA . ALA B 2 896 ? 105.35500 55.91200 91.97800 1.000 434.04000 896 ALA B CA 1
ATOM 10221 C C . ALA B 2 896 ? 106.49000 55.67500 90.99800 1.000 434.04000 896 ALA B C 1
ATOM 10222 O O . ALA B 2 896 ? 107.44400 54.94400 91.29700 1.000 434.04000 896 ALA B O 1
ATOM 10224 N N . ARG B 2 897 ? 106.39700 56.28500 89.82000 1.000 487.38000 897 ARG B N 1
ATOM 10225 C CA . ARG B 2 897 ? 107.50000 56.24100 88.87400 1.000 487.38000 897 ARG B CA 1
ATOM 10226 C C . ARG B 2 897 ? 108.72000 56.98900 89.38600 1.000 487.38000 897 ARG B C 1
ATOM 10227 O O . ARG B 2 897 ? 109.84600 56.60800 89.07200 1.000 487.38000 897 ARG B O 1
ATOM 10235 N N . PHE B 2 898 ? 108.51900 58.02700 90.19900 1.000 423.31000 898 PHE B N 1
ATOM 10236 C CA . PHE B 2 898 ? 109.65000 58.72400 90.80100 1.000 423.31000 898 PHE B CA 1
ATOM 10237 C C . PHE B 2 898 ? 110.34600 57.83200 91.81800 1.000 423.31000 898 PHE B C 1
ATOM 10238 O O . PHE B 2 898 ? 111.57000 57.89200 91.96900 1.000 423.31000 898 PHE B O 1
ATOM 10246 N N . ILE B 2 899 ? 109.57700 57.01800 92.54000 1.000 469.60000 899 ILE B N 1
ATOM 10247 C CA . ILE B 2 899 ? 110.17900 56.10300 93.50100 1.000 469.60000 899 ILE B CA 1
ATOM 10248 C C . ILE B 2 899 ? 110.87600 54.96300 92.78900 1.000 469.60000 899 ILE B C 1
ATOM 10249 O O . ILE B 2 899 ? 111.96900 54.54900 93.18100 1.000 469.60000 899 ILE B O 1
ATOM 10254 N N . ASP B 2 900 ? 110.26800 54.46300 91.71900 1.000 491.30000 900 ASP B N 1
ATOM 10255 C CA . ASP B 2 900 ? 110.87400 53.39300 90.94400 1.000 491.30000 900 ASP B CA 1
ATOM 10256 C C . ASP B 2 900 ? 112.15900 53.86600 90.30100 1.000 491.30000 900 ASP B C 1
ATOM 10257 O O . ASP B 2 900 ? 113.17900 53.16900 90.33800 1.000 491.30000 900 ASP B O 1
ATOM 10262 N N . ASP B 2 901 ? 112.11600 55.05000 89.70000 1.000 592.09000 901 ASP B N 1
ATOM 10263 C CA . ASP B 2 901 ? 113.31300 55.64400 89.13500 1.000 592.09000 901 ASP B CA 1
ATOM 10264 C C . ASP B 2 901 ? 114.32600 55.97400 90.21800 1.000 592.09000 901 ASP B C 1
ATOM 10265 O O . ASP B 2 901 ? 115.53500 55.93000 89.97600 1.000 592.09000 901 ASP B O 1
ATOM 10270 N N . LEU B 2 902 ? 113.85000 56.29800 91.41500 1.000 490.90000 902 LEU B N 1
ATOM 10271 C CA . LEU B 2 902 ? 114.74700 56.55400 92.52800 1.000 490.90000 902 LEU B CA 1
ATOM 10272 C C . LEU B 2 902 ? 115.41900 55.27500 93.00500 1.000 490.90000 902 LEU B C 1
ATOM 10273 O O . LEU B 2 902 ? 116.57100 55.29700 93.44700 1.000 490.90000 902 LEU B O 1
ATOM 10278 N N . LEU B 2 903 ? 114.73700 54.14700 92.87700 1.000 544.08000 903 LEU B N 1
ATOM 10279 C CA . LEU B 2 903 ? 115.31200 52.89500 93.32800 1.000 544.08000 903 LEU B CA 1
ATOM 10280 C C . LEU B 2 903 ? 116.20900 52.27000 92.28500 1.000 544.08000 903 LEU B C 1
ATOM 10281 O O . LEU B 2 903 ? 117.15700 51.56100 92.63700 1.000 544.08000 903 LEU B O 1
ATOM 10286 N N . GLU B 2 904 ? 115.93700 52.52400 91.01000 1.000 644.43000 904 GLU B N 1
ATOM 10287 C CA . GLU B 2 904 ? 116.65700 51.82800 89.95500 1.000 644.43000 904 GLU B CA 1
ATOM 10288 C C . GLU B 2 904 ? 118.06200 52.37600 89.70000 1.000 644.43000 904 GLU B C 1
ATOM 10289 O O . GLU B 2 904 ? 118.90600 51.63800 89.18100 1.000 644.43000 904 GLU B O 1
ATOM 10295 N N . LYS B 2 905 ? 118.34500 53.63500 90.04800 1.000 635.86000 905 LYS B N 1
ATOM 10296 C CA . LYS B 2 905 ? 119.64300 54.21300 89.70700 1.000 635.86000 905 LYS B CA 1
ATOM 10297 C C . LYS B 2 905 ? 120.31900 54.84800 90.91500 1.000 635.86000 905 LYS B C 1
ATOM 10298 O O . LYS B 2 905 ? 121.55100 54.91700 90.98000 1.000 635.86000 905 LYS B O 1
ATOM 10304 N N . PHE B 2 906 ? 119.52400 55.33400 91.86500 1.000 487.98000 906 PHE B N 1
ATOM 10305 C CA . PHE B 2 906 ? 120.08600 56.02200 93.01300 1.000 487.98000 906 PHE B CA 1
ATOM 10306 C C . PHE B 2 906 ? 120.31300 55.06900 94.17600 1.000 487.98000 906 PHE B C 1
ATOM 10307 O O . PHE B 2 906 ? 121.27900 55.23000 94.92000 1.000 487.98000 906 PHE B O 1
ATOM 10315 N N . TYR B 2 907 ? 119.43300 54.08600 94.36200 1.000 484.76000 907 TYR B N 1
ATOM 10316 C CA . TYR B 2 907 ? 119.60900 53.10600 95.42400 1.000 484.76000 907 TYR B CA 1
ATOM 10317 C C . TYR B 2 907 ? 120.10000 51.74700 94.95500 1.000 484.76000 907 TYR B C 1
ATOM 10318 O O . TYR B 2 907 ? 120.69600 51.01800 95.75200 1.000 484.76000 907 TYR B O 1
ATOM 10327 N N . GLY B 2 908 ? 119.87600 51.38600 93.69800 1.000 500.02000 908 GLY B N 1
ATOM 10328 C CA . GLY B 2 908 ? 120.31400 50.09300 93.21100 1.000 500.02000 908 GLY B CA 1
ATOM 10329 C C . GLY B 2 908 ? 119.45700 48.92800 93.64500 1.000 500.02000 908 GLY B C 1
ATOM 10330 O O . GLY B 2 908 ? 119.90600 47.77900 93.57500 1.000 500.02000 908 GLY B O 1
ATOM 10331 N N . LEU B 2 909 ? 118.27300 49.17900 94.07600 1.000 467.47000 909 LEU B N 1
ATOM 10332 C CA . LEU B 2 909 ? 117.35300 48.14400 94.49600 1.000 467.47000 909 LEU B CA 1
ATOM 10333 C C . LEU B 2 909 ? 116.29200 47.94700 93.42400 1.000 467.47000 909 LEU B C 1
ATOM 10334 O O . LEU B 2 909 ? 115.98100 48.88800 92.68700 1.000 467.47000 909 LEU B O 1
ATOM 10339 N N . PRO B 2 910 ? 115.74100 46.74300 93.27700 1.000 469.18000 910 PRO B N 1
ATOM 10340 C CA . PRO B 2 910 ? 114.68800 46.54000 92.27700 1.000 469.18000 910 PRO B CA 1
ATOM 10341 C C . PRO B 2 910 ? 113.42100 47.31100 92.62600 1.000 469.18000 910 PRO B C 1
ATOM 10342 O O . PRO B 2 910 ? 113.20400 47.72800 93.76700 1.000 469.18000 910 PRO B O 1
ATOM 10346 N N . ARG B 2 911 ? 112.58800 47.51500 91.60800 1.000 504.15000 911 ARG B N 1
ATOM 10347 C CA . ARG B 2 911 ? 111.36000 48.27900 91.78200 1.000 504.15000 911 ARG B CA 1
ATOM 10348 C C . ARG B 2 911 ? 110.34900 47.50100 92.60700 1.000 504.15000 911 ARG B C 1
ATOM 10349 O O . ARG B 2 911 ? 110.25500 46.27500 92.51600 1.000 504.15000 911 ARG B O 1
ATOM 10357 N N . PHE B 2 912 ? 109.59000 48.23000 93.41400 1.000 520.06000 912 PHE B N 1
ATOM 10358 C CA . PHE B 2 912 ? 108.56500 47.65500 94.27300 1.000 520.06000 912 PHE B CA 1
ATOM 10359 C C . PHE B 2 912 ? 107.15600 47.93000 93.78800 1.000 520.06000 912 PHE B C 1
ATOM 10360 O O . PHE B 2 912 ? 106.28100 47.07600 93.94300 1.000 520.06000 912 PHE B O 1
ATOM 10368 N N . TYR B 2 913 ? 106.90600 49.10800 93.22000 1.000 555.41000 913 TYR B N 1
ATOM 10369 C CA . TYR B 2 913 ? 105.56400 49.40800 92.74400 1.000 555.41000 913 TYR B CA 1
ATOM 10370 C C . TYR B 2 913 ? 105.23900 48.63100 91.48400 1.000 555.41000 913 TYR B C 1
ATOM 10371 O O . TYR B 2 913 ? 104.27900 47.85000 91.46400 1.000 555.41000 913 TYR B O 1
ATOM 10380 N N . ASN B 2 914 ? 106.04900 48.83100 90.43500 1.000 598.85000 914 ASN B N 1
ATOM 10381 C CA . ASN B 2 914 ? 105.88600 48.19700 89.12300 1.000 598.85000 914 ASN B CA 1
ATOM 10382 C C . ASN B 2 914 ? 104.49600 48.50100 88.57800 1.000 598.85000 914 ASN B C 1
ATOM 10383 O O . ASN B 2 914 ? 103.75700 47.61800 88.14000 1.000 598.85000 914 ASN B O 1
ATOM 10388 N N . ALA B 2 915 ? 104.15100 49.77700 88.60700 1.000 590.18000 915 ALA B N 1
ATOM 10389 C CA . ALA B 2 915 ? 102.85700 50.24000 88.15000 1.000 590.18000 915 ALA B CA 1
ATOM 10390 C C . ALA B 2 915 ? 103.08600 51.03200 86.88200 1.000 590.18000 915 ALA B C 1
ATOM 10391 O O . ALA B 2 915 ? 103.86400 51.99100 86.87100 1.000 590.18000 915 ALA B O 1
ATOM 10393 N N . GLU B 2 916 ? 102.40500 50.62600 85.82300 1.000 672.46000 916 GLU B N 1
ATOM 10394 C CA . GLU B 2 916 ? 102.50000 51.28200 84.53500 1.000 672.46000 916 GLU B CA 1
ATOM 10395 C C . GLU B 2 916 ? 101.22800 52.01100 84.16800 1.000 672.46000 916 GLU B C 1
ATOM 10396 O O . GLU B 2 916 ? 101.29300 53.02200 83.46900 1.000 672.46000 916 GLU B O 1
ATOM 10402 N N . LYS B 2 917 ? 100.08000 51.53500 84.62700 1.000 618.89000 917 LYS B N 1
ATOM 10403 C CA . LYS B 2 917 ? 98.81700 52.17700 84.32200 1.000 618.89000 917 LYS B CA 1
ATOM 10404 C C . LYS B 2 917 ? 98.18200 52.68100 85.61600 1.000 618.89000 917 LYS B C 1
ATOM 10405 O O . LYS B 2 917 ? 98.71900 52.49200 86.71300 1.000 618.89000 917 LYS B O 1
ATOM 10411 N N . MET B 2 918 ? 97.03200 53.35000 85.47700 1.000 506.66000 918 MET B N 1
ATOM 10412 C CA . MET B 2 918 ? 96.33600 53.85700 86.65300 1.000 506.66000 918 MET B CA 1
ATOM 10413 C C . MET B 2 918 ? 95.73100 52.70700 87.43300 1.000 506.66000 918 MET B C 1
ATOM 10414 O O . MET B 2 918 ? 95.83100 52.66300 88.66200 1.000 506.66000 918 MET B O 1
ATOM 10419 N N . GLU B 2 919 ? 95.10900 51.75600 86.72800 1.000 504.48000 919 GLU B N 1
ATOM 10420 C CA . GLU B 2 919 ? 94.50100 50.61000 87.38900 1.000 504.48000 919 GLU B CA 1
ATOM 10421 C C . GLU B 2 919 ? 95.55000 49.70100 88.00700 1.000 504.48000 919 GLU B C 1
ATOM 10422 O O . GLU B 2 919 ? 95.21700 48.90800 88.89300 1.000 504.48000 919 GLU B O 1
ATOM 10428 N N . ASP B 2 920 ? 96.81200 49.80800 87.56900 1.000 486.90000 920 ASP B N 1
ATOM 10429 C CA . ASP B 2 920 ? 97.86700 48.98800 88.14000 1.000 486.90000 920 ASP B CA 1
ATOM 10430 C C . ASP B 2 920 ? 98.20600 49.44900 89.54800 1.000 486.90000 920 ASP B C 1
ATOM 10431 O O . ASP B 2 920 ? 98.82000 48.69800 90.31200 1.000 486.90000 920 ASP B O 1
ATOM 10436 N N . LEU B 2 921 ? 97.80600 50.66900 89.90800 1.000 419.04000 921 LEU B N 1
ATOM 10437 C CA . LEU B 2 921 ? 98.04800 51.19200 91.23900 1.000 419.04000 921 LEU B CA 1
ATOM 10438 C C . LEU B 2 921 ? 97.17800 50.51300 92.28600 1.000 419.04000 921 LEU B C 1
ATOM 10439 O O . LEU B 2 921 ? 97.46200 50.64900 93.48100 1.000 419.04000 921 LEU B O 1
ATOM 10444 N N . VAL B 2 922 ? 96.13100 49.79800 91.86400 1.000 437.99000 922 VAL B N 1
ATOM 10445 C CA . VAL B 2 922 ? 95.26500 49.09400 92.79900 1.000 437.99000 922 VAL B CA 1
ATOM 10446 C C . VAL B 2 922 ? 96.04900 47.95300 93.42200 1.000 437.99000 922 VAL B C 1
ATOM 10447 O O . VAL B 2 922 ? 96.66900 47.14500 92.72000 1.000 437.99000 922 VAL B O 1
ATOM 10451 N N . GLY B 2 923 ? 96.04400 47.89600 94.74200 1.000 467.24000 923 GLY B N 1
ATOM 10452 C CA . GLY B 2 923 ? 96.76700 46.89300 95.47500 1.000 467.24000 923 GLY B CA 1
ATOM 10453 C C . GLY B 2 923 ? 97.89900 47.47000 96.28100 1.000 467.24000 923 GLY B C 1
ATOM 10454 O O . GLY B 2 923 ? 98.32900 46.85000 97.25900 1.000 467.24000 923 GLY B O 1
ATOM 10455 N N . HIS B 2 924 ? 98.38500 48.64700 95.90400 1.000 479.49000 924 HIS B N 1
ATOM 10456 C CA . HIS B 2 924 ? 99.46700 49.25400 96.64900 1.000 479.49000 924 HIS B CA 1
ATOM 10457 C C . HIS B 2 924 ? 98.91500 49.90200 97.91800 1.000 479.49000 924 HIS B C 1
ATOM 10458 O O . HIS B 2 924 ? 97.70400 49.98800 98.13400 1.000 479.49000 924 HIS B O 1
ATOM 10465 N N . LEU B 2 925 ? 99.82300 50.40000 98.74600 1.000 534.38000 925 LEU B N 1
ATOM 10466 C CA . LEU B 2 925 ? 99.47700 51.00700 100.02100 1.000 534.38000 925 LEU B CA 1
ATOM 10467 C C . LEU B 2 925 ? 99.78800 52.49200 99.99300 1.000 534.38000 925 LEU B C 1
ATOM 10468 O O . LEU B 2 925 ? 100.78500 52.91900 99.40400 1.000 534.38000 925 LEU B O 1
ATOM 10473 N N . VAL B 2 926 ? 98.93100 53.27300 100.64200 1.000 541.39000 926 VAL B N 1
ATOM 10474 C CA . VAL B 2 926 ? 99.10000 54.70600 100.74900 1.000 541.39000 926 VAL B CA 1
ATOM 10475 C C . VAL B 2 926 ? 99.06500 55.08900 102.22200 1.000 541.39000 926 VAL B C 1
ATOM 10476 O O . VAL B 2 926 ? 98.85500 54.25200 103.09400 1.000 541.39000 926 VAL B O 1
ATOM 10480 N N . ILE B 2 927 ? 99.29100 56.37200 102.49100 1.000 559.81000 927 ILE B N 1
ATOM 10481 C CA . ILE B 2 927 ? 99.27400 56.91000 103.84800 1.000 559.81000 927 ILE B CA 1
ATOM 10482 C C . ILE B 2 927 ? 98.51500 58.22800 103.81800 1.000 559.81000 927 ILE B C 1
ATOM 10483 O O . ILE B 2 927 ? 98.82800 59.11100 103.01100 1.000 559.81000 927 ILE B O 1
ATOM 10488 N N . GLY B 2 928 ? 97.52700 58.36500 104.69600 1.000 531.50000 928 GLY B N 1
ATOM 10489 C CA . GLY B 2 928 ? 96.75600 59.58800 104.82300 1.000 531.50000 928 GLY B CA 1
ATOM 10490 C C . GLY B 2 928 ? 97.09300 60.33200 106.10500 1.000 531.50000 928 GLY B C 1
ATOM 10491 O O . GLY B 2 928 ? 97.01900 59.76900 107.20000 1.000 531.50000 928 GLY B O 1
ATOM 10492 N N . LEU B 2 929 ? 97.46500 61.59900 105.95100 1.000 449.36000 929 LEU B N 1
ATOM 10493 C CA . LEU B 2 929 ? 97.83300 62.44000 107.07600 1.000 449.36000 929 LEU B CA 1
ATOM 10494 C C . LEU B 2 929 ? 96.86600 63.61000 107.11900 1.000 449.36000 929 LEU B C 1
ATOM 10495 O O . LEU B 2 929 ? 96.55500 64.21200 106.08600 1.000 449.36000 929 LEU B O 1
ATOM 10500 N N . ALA B 2 930 ? 96.41600 63.93400 108.31500 1.000 435.94000 930 ALA B N 1
ATOM 10501 C CA . ALA B 2 930 ? 95.47900 65.00300 108.58600 1.000 435.94000 930 ALA B CA 1
ATOM 10502 C C . ALA B 2 930 ? 96.17300 66.19300 109.23800 1.000 435.94000 930 ALA B C 1
ATOM 10503 O O . ALA B 2 930 ? 97.27600 66.04800 109.77600 1.000 435.94000 930 ALA B O 1
ATOM 10505 N N . PRO B 2 931 ? 95.59800 67.40100 109.13600 1.000 453.64000 931 PRO B N 1
ATOM 10506 C CA . PRO B 2 931 ? 96.20500 68.56200 109.79900 1.000 453.64000 931 PRO B CA 1
ATOM 10507 C C . PRO B 2 931 ? 96.24100 68.38500 111.30500 1.000 453.64000 931 PRO B C 1
ATOM 10508 O O . PRO B 2 931 ? 95.28400 67.89100 111.90600 1.000 453.64000 931 PRO B O 1
ATOM 10512 N N . HIS B 2 932 ? 97.35800 68.81900 111.89600 1.000 522.82000 932 HIS B N 1
ATOM 10513 C CA . HIS B 2 932 ? 97.62900 68.71400 113.33000 1.000 522.82000 932 HIS B CA 1
ATOM 10514 C C . HIS B 2 932 ? 97.52900 67.26800 113.79700 1.000 522.82000 932 HIS B C 1
ATOM 10515 O O . HIS B 2 932 ? 96.96000 66.97600 114.84700 1.000 522.82000 932 HIS B O 1
ATOM 10522 N N . THR B 2 933 ? 98.09800 66.35600 113.00700 1.000 507.71000 933 THR B N 1
ATOM 10523 C CA . THR B 2 933 ? 98.17300 64.94700 113.36200 1.000 507.71000 933 THR B CA 1
ATOM 10524 C C . THR B 2 933 ? 99.58500 64.43900 113.13500 1.000 507.71000 933 THR B C 1
ATOM 10525 O O . THR B 2 933 ? 100.21800 64.75700 112.12400 1.000 507.71000 933 THR B O 1
ATOM 10529 N N . SER B 2 934 ? 100.05500 63.62700 114.07800 1.000 559.44000 934 SER B N 1
ATOM 10530 C CA . SER B 2 934 ? 101.37500 63.01600 114.04300 1.000 559.44000 934 SER B CA 1
ATOM 10531 C C . SER B 2 934 ? 101.34800 61.58700 113.52200 1.000 559.44000 934 SER B C 1
ATOM 10532 O O . SER B 2 934 ? 102.38600 60.91600 113.52100 1.000 559.44000 934 SER B O 1
ATOM 10535 N N . ALA B 2 935 ? 100.19400 61.11000 113.07100 1.000 510.91000 935 ALA B N 1
ATOM 10536 C CA . ALA B 2 935 ? 100.07900 59.75000 112.57900 1.000 510.91000 935 ALA B CA 1
ATOM 10537 C C . ALA B 2 935 ? 99.26200 59.74700 111.30400 1.000 510.91000 935 ALA B C 1
ATOM 10538 O O . ALA B 2 935 ? 98.30600 60.51200 111.15000 1.000 510.91000 935 ALA B O 1
ATOM 10540 N N . GLY B 2 936 ? 99.62800 58.84500 110.40800 1.000 496.84000 936 GLY B N 1
ATOM 10541 C CA . GLY B 2 936 ? 98.90600 58.72300 109.16800 1.000 496.84000 936 GLY B CA 1
ATOM 10542 C C . GLY B 2 936 ? 98.36500 57.32700 108.99400 1.000 496.84000 936 GLY B C 1
ATOM 10543 O O . GLY B 2 936 ? 99.07000 56.33900 109.22800 1.000 496.84000 936 GLY B O 1
ATOM 10544 N N . ILE B 2 937 ? 97.09600 57.23800 108.62000 1.000 524.83000 937 ILE B N 1
ATOM 10545 C CA . ILE B 2 937 ? 96.42500 55.95100 108.49700 1.000 524.83000 937 ILE B CA 1
ATOM 10546 C C . ILE B 2 937 ? 96.74700 55.36900 107.12700 1.000 524.83000 937 ILE B C 1
ATOM 10547 O O . ILE B 2 937 ? 96.53300 56.01800 106.09700 1.000 524.83000 937 ILE B O 1
ATOM 10552 N N . ILE B 2 938 ? 97.29500 54.15400 107.11800 1.000 528.97000 938 ILE B N 1
ATOM 10553 C CA . ILE B 2 938 ? 97.65700 53.49000 105.87000 1.000 528.97000 938 ILE B CA 1
ATOM 10554 C C . ILE B 2 938 ? 96.39400 52.99600 105.17200 1.000 528.97000 938 ILE B C 1
ATOM 10555 O O . ILE B 2 938 ? 95.54200 52.34100 105.78600 1.000 528.97000 938 ILE B O 1
ATOM 10560 N N . GLY B 2 939 ? 96.26700 53.30500 103.88000 1.000 471.86000 939 GLY B N 1
ATOM 10561 C CA . GLY B 2 939 ? 95.13000 52.89400 103.09100 1.000 471.86000 939 GLY B CA 1
ATOM 10562 C C . GLY B 2 939 ? 95.55500 52.07000 101.88900 1.000 471.86000 939 GLY B C 1
ATOM 10563 O O . GLY B 2 939 ? 96.73100 51.76000 101.69300 1.000 471.86000 939 GLY B O 1
ATOM 10564 N N . ARG B 2 940 ? 94.56500 51.72200 101.08500 1.000 461.18000 940 ARG B N 1
ATOM 10565 C CA . ARG B 2 940 ? 94.81100 50.90500 99.91000 1.000 461.18000 940 ARG B CA 1
ATOM 10566 C C . ARG B 2 940 ? 93.85900 51.34400 98.82100 1.000 461.18000 940 ARG B C 1
ATOM 10567 O O . ARG B 2 940 ? 92.64400 51.38400 99.03300 1.000 461.18000 940 ARG B O 1
ATOM 10575 N N . ILE B 2 941 ? 94.42400 51.67600 97.66600 1.000 504.83000 941 ILE B N 1
ATOM 10576 C CA . ILE B 2 941 ? 93.61900 52.13700 96.55000 1.000 504.83000 941 ILE B CA 1
ATOM 10577 C C . ILE B 2 941 ? 92.86000 50.96500 95.95800 1.000 504.83000 941 ILE B C 1
ATOM 10578 O O . ILE B 2 941 ? 93.43300 49.89900 95.69700 1.000 504.83000 941 ILE B O 1
ATOM 10583 N N . ILE B 2 942 ? 91.56400 51.15900 95.74100 1.000 472.56000 942 ILE B N 1
ATOM 10584 C CA . ILE B 2 942 ? 90.72200 50.12500 95.16100 1.000 472.56000 942 ILE B CA 1
ATOM 10585 C C . ILE B 2 942 ? 90.05000 50.55600 93.86400 1.000 472.56000 942 ILE B C 1
ATOM 10586 O O . ILE B 2 942 ? 89.60700 49.68500 93.09700 1.000 472.56000 942 ILE B O 1
ATOM 10591 N N . GLY B 2 943 ? 89.96800 51.84500 93.56700 1.000 407.37000 943 GLY B N 1
ATOM 10592 C CA . GLY B 2 943 ? 89.29700 52.25900 92.35500 1.000 407.37000 943 GLY B CA 1
ATOM 10593 C C . GLY B 2 943 ? 89.53800 53.71800 92.05600 1.000 407.37000 943 GLY B C 1
ATOM 10594 O O . GLY B 2 943 ? 90.36100 54.38100 92.68800 1.000 407.37000 943 GLY B O 1
ATOM 10595 N N . PHE B 2 944 ? 88.78400 54.21100 91.08500 1.000 379.79000 944 PHE B N 1
ATOM 10596 C CA . PHE B 2 944 ? 88.90000 55.59100 90.65900 1.000 379.79000 944 PHE B CA 1
ATOM 10597 C C . PHE B 2 944 ? 87.53700 56.19500 90.42300 1.000 379.79000 944 PHE B C 1
ATOM 10598 O O . PHE B 2 944 ? 86.61200 55.51500 89.97500 1.000 379.79000 944 PHE B O 1
ATOM 10606 N N . SER B 2 945 ? 87.42000 57.47400 90.74700 1.000 431.78000 945 SER B N 1
ATOM 10607 C CA . SER B 2 945 ? 86.17000 58.18300 90.58200 1.000 431.78000 945 SER B CA 1
ATOM 10608 C C . SER B 2 945 ? 86.36700 59.34300 89.62100 1.000 431.78000 945 SER B C 1
ATOM 10609 O O . SER B 2 945 ? 87.46000 59.90800 89.51400 1.000 431.78000 945 SER B O 1
ATOM 10612 N N . ASP B 2 946 ? 85.28700 59.68100 88.91100 1.000 435.67000 946 ASP B N 1
ATOM 10613 C CA . ASP B 2 946 ? 85.34300 60.78200 87.95900 1.000 435.67000 946 ASP B CA 1
ATOM 10614 C C . ASP B 2 946 ? 85.34500 62.12600 88.65300 1.000 435.67000 946 ASP B C 1
ATOM 10615 O O . ASP B 2 946 ? 85.95800 63.08000 88.16100 1.000 435.67000 946 ASP B O 1
ATOM 10620 N N . VAL B 2 947 ? 84.64700 62.21600 89.78200 1.000 485.47000 947 VAL B N 1
ATOM 10621 C CA . VAL B 2 947 ? 84.57300 63.45300 90.53600 1.000 485.47000 947 VAL B CA 1
ATOM 10622 C C . VAL B 2 947 ? 85.93800 63.71600 91.16500 1.000 485.47000 947 VAL B C 1
ATOM 10623 O O . VAL B 2 947 ? 86.66200 62.78400 91.54100 1.000 485.47000 947 VAL B O 1
ATOM 10627 N N . LEU B 2 948 ? 86.30300 65.00000 91.25900 1.000 438.32000 948 LEU B N 1
ATOM 10628 C CA . LEU B 2 948 ? 87.60700 65.41600 91.76700 1.000 438.32000 948 LEU B CA 1
ATOM 10629 C C . LEU B 2 948 ? 87.82600 65.06900 93.23300 1.000 438.32000 948 LEU B C 1
ATOM 10630 O O . LEU B 2 948 ? 88.97100 65.08800 93.69400 1.000 438.32000 948 LEU B O 1
ATOM 10635 N N . VAL B 2 949 ? 86.77100 64.79500 93.97500 1.000 495.14000 949 VAL B N 1
ATOM 10636 C CA . VAL B 2 949 ? 86.90500 64.42100 95.36800 1.000 495.14000 949 VAL B CA 1
ATOM 10637 C C . VAL B 2 949 ? 86.92100 62.89800 95.45600 1.000 495.14000 949 VAL B C 1
ATOM 10638 O O . VAL B 2 949 ? 86.47400 62.18600 94.55100 1.000 495.14000 949 VAL B O 1
ATOM 10642 N N . GLY B 2 950 ? 87.47500 62.38900 96.55500 1.000 549.97000 950 GLY B N 1
ATOM 10643 C CA . GLY B 2 950 ? 87.59400 60.96700 96.78300 1.000 549.97000 950 GLY B CA 1
ATOM 10644 C C . GLY B 2 950 ? 86.53900 60.45300 97.75100 1.000 549.97000 950 GLY B C 1
ATOM 10645 O O . GLY B 2 950 ? 85.70700 61.19300 98.26600 1.000 549.97000 950 GLY B O 1
ATOM 10646 N N . TYR B 2 951 ? 86.57400 59.14300 97.97900 1.000 563.09000 951 TYR B N 1
ATOM 10647 C CA . TYR B 2 951 ? 85.63000 58.50000 98.88100 1.000 563.09000 951 TYR B CA 1
ATOM 10648 C C . TYR B 2 951 ? 86.35600 57.81600 100.02600 1.000 563.09000 951 TYR B C 1
ATOM 10649 O O . TYR B 2 951 ? 87.41600 57.21300 99.83000 1.000 563.09000 951 TYR B O 1
ATOM 10658 N N . ALA B 2 952 ? 85.76600 57.89500 101.21800 1.000 414.51000 952 ALA B N 1
ATOM 10659 C CA . ALA B 2 952 ? 86.39700 57.28800 102.37600 1.000 414.51000 952 ALA B CA 1
ATOM 10660 C C . ALA B 2 952 ? 85.45300 56.37400 103.12200 1.000 414.51000 952 ALA B C 1
ATOM 10661 O O . ALA B 2 952 ? 84.31500 56.13500 102.71000 1.000 414.51000 952 ALA B O 1
ATOM 10663 N N . HIS B 2 953 ? 85.92700 55.89000 104.24800 1.000 415.40000 953 HIS B N 1
ATOM 10664 C CA . HIS B 2 953 ? 85.13800 55.00200 105.04100 1.000 415.40000 953 HIS B CA 1
ATOM 10665 C C . HIS B 2 953 ? 85.11700 55.54200 106.45900 1.000 415.40000 953 HIS B C 1
ATOM 10666 O O . HIS B 2 953 ? 86.07700 56.19400 106.88500 1.000 415.40000 953 HIS B O 1
ATOM 10673 N N . PRO B 2 954 ? 83.99500 55.39300 107.15500 1.000 420.42000 954 PRO B N 1
ATOM 10674 C CA . PRO B 2 954 ? 83.91900 55.83800 108.55400 1.000 420.42000 954 PRO B CA 1
ATOM 10675 C C . PRO B 2 954 ? 84.95600 55.17900 109.45000 1.000 420.42000 954 PRO B C 1
ATOM 10676 O O . PRO B 2 954 ? 85.40000 55.79200 110.42400 1.000 420.42000 954 PRO B O 1
ATOM 10680 N N . TYR B 2 955 ? 85.32500 53.92500 109.18100 1.000 478.29000 955 TYR B N 1
ATOM 10681 C CA . TYR B 2 955 ? 86.40600 53.31300 109.94500 1.000 478.29000 955 TYR B CA 1
ATOM 10682 C C . TYR B 2 955 ? 87.74500 53.86200 109.49600 1.000 478.29000 955 TYR B C 1
ATOM 10683 O O . TYR B 2 955 ? 88.65200 54.05400 110.31500 1.000 478.29000 955 TYR B O 1
ATOM 10692 N N . TYR B 2 956 ? 87.87900 54.11300 108.19700 1.000 530.72000 956 TYR B N 1
ATOM 10693 C CA . TYR B 2 956 ? 89.10600 54.70100 107.69600 1.000 530.72000 956 TYR B CA 1
ATOM 10694 C C . TYR B 2 956 ? 89.21500 56.14600 108.15100 1.000 530.72000 956 TYR B C 1
ATOM 10695 O O . TYR B 2 956 ? 90.30000 56.61800 108.50600 1.000 530.72000 956 TYR B O 1
ATOM 10704 N N . HIS B 2 957 ? 88.09100 56.84800 108.18300 1.000 506.22000 957 HIS B N 1
ATOM 10705 C CA . HIS B 2 957 ? 88.04400 58.23800 108.60800 1.000 506.22000 957 HIS B CA 1
ATOM 10706 C C . HIS B 2 957 ? 87.03500 58.30600 109.73900 1.000 506.22000 957 HIS B C 1
ATOM 10707 O O . HIS B 2 957 ? 85.83100 58.41900 109.48700 1.000 506.22000 957 HIS B O 1
ATOM 10714 N N . ALA B 2 958 ? 87.53700 58.28800 110.97200 1.000 525.95000 958 ALA B N 1
ATOM 10715 C CA . ALA B 2 958 ? 86.70600 58.23200 112.16300 1.000 525.95000 958 ALA B CA 1
ATOM 10716 C C . ALA B 2 958 ? 85.88300 59.50400 112.33200 1.000 525.95000 958 ALA B C 1
ATOM 10717 O O . ALA B 2 958 ? 86.07000 60.50900 111.64200 1.000 525.95000 958 ALA B O 1
ATOM 10719 N N . ALA B 2 959 ? 84.92700 59.43200 113.25400 1.000 536.53000 959 ALA B N 1
ATOM 10720 C CA . ALA B 2 959 ? 84.07100 60.57500 113.52400 1.000 536.53000 959 ALA B CA 1
ATOM 10721 C C . ALA B 2 959 ? 84.71600 61.57400 114.46400 1.000 536.53000 959 ALA B C 1
ATOM 10722 O O . ALA B 2 959 ? 84.29100 62.73400 114.49800 1.000 536.53000 959 ALA B O 1
ATOM 10724 N N . LYS B 2 960 ? 85.71500 61.14800 115.23600 1.000 482.87000 960 LYS B N 1
ATOM 10725 C CA . LYS B 2 960 ? 86.37000 62.06300 116.16200 1.000 482.87000 960 LYS B CA 1
ATOM 10726 C C . LYS B 2 960 ? 87.20300 63.11100 115.42500 1.000 482.87000 960 LYS B C 1
ATOM 10727 O O . LYS B 2 960 ? 87.20000 64.28900 115.80000 1.000 482.87000 960 LYS B O 1
ATOM 10733 N N . ARG B 2 961 ? 87.92600 62.70000 114.37800 1.000 596.68000 961 ARG B N 1
ATOM 10734 C CA . ARG B 2 961 ? 88.73200 63.60400 113.55700 1.000 596.68000 961 ARG B CA 1
ATOM 10735 C C . ARG B 2 961 ? 87.92600 64.53700 112.65100 1.000 596.68000 961 ARG B C 1
ATOM 10736 O O . ARG B 2 961 ? 88.49700 65.50100 112.12700 1.000 596.68000 961 ARG B O 1
ATOM 10744 N N . ARG B 2 962 ? 86.63100 64.29400 112.45600 1.000 535.61000 962 ARG B N 1
ATOM 10745 C CA . ARG B 2 962 ? 85.82200 65.17100 111.61600 1.000 535.61000 962 ARG B CA 1
ATOM 10746 C C . ARG B 2 962 ? 85.32000 66.40400 112.35300 1.000 535.61000 962 ARG B C 1
ATOM 10747 O O . ARG B 2 962 ? 85.03200 67.42300 111.71300 1.000 535.61000 962 ARG B O 1
ATOM 10755 N N . ASN B 2 963 ? 85.22400 66.33200 113.68200 1.000 661.66000 963 ASN B N 1
ATOM 10756 C CA . ASN B 2 963 ? 84.72500 67.43200 114.49600 1.000 661.66000 963 ASN B CA 1
ATOM 10757 C C . ASN B 2 963 ? 85.71500 68.58300 114.63800 1.000 661.66000 963 ASN B C 1
ATOM 10758 O O . ASN B 2 963 ? 85.31700 69.66100 115.09100 1.000 661.66000 963 ASN B O 1
ATOM 10763 N N . CYS B 2 964 ? 86.98000 68.40400 114.25200 1.000 576.09000 964 CYS B N 1
ATOM 10764 C CA . CYS B 2 964 ? 87.97000 69.47000 114.35500 1.000 576.09000 964 CYS B CA 1
ATOM 10765 C C . CYS B 2 964 ? 88.05900 70.29400 113.08900 1.000 576.09000 964 CYS B C 1
ATOM 10766 O O . CYS B 2 964 ? 89.11700 70.88900 112.82500 1.000 576.09000 964 CYS B O 1
ATOM 10769 N N . ASP B 2 965 ? 86.96600 70.32900 112.31300 1.000 492.47000 965 ASP B N 1
ATOM 10770 C CA . ASP B 2 965 ? 86.85600 71.07400 111.06100 1.000 492.47000 965 ASP B CA 1
ATOM 10771 C C . ASP B 2 965 ? 87.93100 70.61900 110.08000 1.000 492.47000 965 ASP B C 1
ATOM 10772 O O . ASP B 2 965 ? 88.60800 71.42300 109.43800 1.000 492.47000 965 ASP B O 1
ATOM 10777 N N . GLY B 2 966 ? 88.10900 69.31400 109.99200 1.000 419.34000 966 GLY B N 1
ATOM 10778 C CA . GLY B 2 966 ? 89.09900 68.78900 109.08900 1.000 419.34000 966 GLY B CA 1
ATOM 10779 C C . GLY B 2 966 ? 88.43900 67.98300 108.00200 1.000 419.34000 966 GLY B C 1
ATOM 10780 O O . GLY B 2 966 ? 87.84700 66.93000 108.25600 1.000 419.34000 966 GLY B O 1
ATOM 10781 N N . ASP B 2 967 ? 88.50600 68.50300 106.78100 1.000 443.53000 967 ASP B N 1
ATOM 10782 C CA . ASP B 2 967 ? 87.92700 67.84300 105.62600 1.000 443.53000 967 ASP B CA 1
ATOM 10783 C C . ASP B 2 967 ? 88.99600 67.39300 104.63900 1.000 443.53000 967 ASP B C 1
ATOM 10784 O O . ASP B 2 967 ? 89.04600 66.21600 104.27100 1.000 443.53000 967 ASP B O 1
ATOM 10789 N N . GLU B 2 968 ? 89.86100 68.30700 104.20500 1.000 492.96000 968 GLU B N 1
ATOM 10790 C CA . GLU B 2 968 ? 90.93800 68.00500 103.26600 1.000 492.96000 968 GLU B CA 1
ATOM 10791 C C . GLU B 2 968 ? 92.09300 67.27700 103.95100 1.000 492.96000 968 GLU B C 1
ATOM 10792 O O . GLU B 2 968 ? 92.46800 67.60600 105.08100 1.000 492.96000 968 GLU B O 1
ATOM 10798 N N . ASP B 2 969 ? 92.65500 66.28100 103.26600 1.000 495.76000 969 ASP B N 1
ATOM 10799 C CA . ASP B 2 969 ? 93.76300 65.50100 103.80500 1.000 495.76000 969 ASP B CA 1
ATOM 10800 C C . ASP B 2 969 ? 94.91300 65.37000 102.81100 1.000 495.76000 969 ASP B C 1
ATOM 10801 O O . ASP B 2 969 ? 94.74000 65.51100 101.59600 1.000 495.76000 969 ASP B O 1
ATOM 10806 N N . ALA B 2 970 ? 96.09700 65.10100 103.35400 1.000 431.23000 970 ALA B N 1
ATOM 10807 C CA . ALA B 2 970 ? 97.30600 64.94200 102.56200 1.000 431.23000 970 ALA B CA 1
ATOM 10808 C C . ALA B 2 970 ? 97.53700 63.46000 102.32900 1.000 431.23000 970 ALA B C 1
ATOM 10809 O O . ALA B 2 970 ? 97.62000 62.68000 103.28100 1.000 431.23000 970 ALA B O 1
ATOM 10811 N N . VAL B 2 971 ? 97.65900 63.08400 101.06500 1.000 426.31000 971 VAL B N 1
ATOM 10812 C CA . VAL B 2 971 ? 97.86700 61.70200 100.65900 1.000 426.31000 971 VAL B CA 1
ATOM 10813 C C . VAL B 2 971 ? 99.29700 61.51100 100.18000 1.000 426.31000 971 VAL B C 1
ATOM 10814 O O . VAL B 2 971 ? 99.77800 62.26700 99.33100 1.000 426.31000 971 VAL B O 1
ATOM 10818 N N . MET B 2 972 ? 99.97900 60.50700 100.72500 1.000 475.75000 972 MET B N 1
ATOM 10819 C CA . MET B 2 972 ? 101.34600 60.22000 100.32500 1.000 475.75000 972 MET B CA 1
ATOM 10820 C C . MET B 2 972 ? 101.47600 58.71100 100.12600 1.000 475.75000 972 MET B C 1
ATOM 10821 O O . MET B 2 972 ? 100.53800 57.94800 100.38600 1.000 475.75000 972 MET B O 1
ATOM 10826 N N . LEU B 2 973 ? 102.65300 58.27200 99.68800 1.000 583.98000 973 LEU B N 1
ATOM 10827 C CA . LEU B 2 973 ? 102.94400 56.86100 99.47900 1.000 583.98000 973 LEU B CA 1
ATOM 10828 C C . LEU B 2 973 ? 103.72200 56.29600 100.66000 1.000 583.98000 973 LEU B C 1
ATOM 10829 O O . LEU B 2 973 ? 104.39100 57.02000 101.40300 1.000 583.98000 973 LEU B O 1
ATOM 10834 N N . LEU B 2 974 ? 103.61700 54.97600 100.82100 1.000 618.44000 974 LEU B N 1
ATOM 10835 C CA . LEU B 2 974 ? 104.28400 54.29400 101.92300 1.000 618.44000 974 LEU B CA 1
ATOM 10836 C C . LEU B 2 974 ? 105.79100 54.30200 101.74600 1.000 618.44000 974 LEU B C 1
ATOM 10837 O O . LEU B 2 974 ? 106.51800 54.83300 102.59100 1.000 618.44000 974 LEU B O 1
ATOM 10842 N N . LEU B 2 975 ? 106.27000 53.74600 100.63300 1.000 648.32000 975 LEU B N 1
ATOM 10843 C CA . LEU B 2 975 ? 107.70400 53.65700 100.39200 1.000 648.32000 975 LEU B CA 1
ATOM 10844 C C . LEU B 2 975 ? 108.32400 55.04100 100.21200 1.000 648.32000 975 LEU B C 1
ATOM 10845 O O . LEU B 2 975 ? 109.51000 55.22600 100.50300 1.000 648.32000 975 LEU B O 1
ATOM 10850 N N . ASP B 2 976 ? 107.53400 56.01100 99.73300 1.000 607.65000 976 ASP B N 1
ATOM 10851 C CA . ASP B 2 976 ? 108.00600 57.38700 99.58900 1.000 607.65000 976 ASP B CA 1
ATOM 10852 C C . ASP B 2 976 ? 108.35400 57.98800 100.94400 1.000 607.65000 976 ASP B C 1
ATOM 10853 O O . ASP B 2 976 ? 109.40200 58.62200 101.10700 1.000 607.65000 976 ASP B O 1
ATOM 10858 N N . ALA B 2 977 ? 107.47100 57.81800 101.92000 1.000 496.67000 977 ALA B N 1
ATOM 10859 C CA . ALA B 2 977 ? 107.77600 58.29900 103.25500 1.000 496.67000 977 ALA B CA 1
ATOM 10860 C C . ALA B 2 977 ? 108.84600 57.44600 103.91300 1.000 496.67000 977 ALA B C 1
ATOM 10861 O O . ALA B 2 977 ? 109.66100 57.96100 104.68200 1.000 496.67000 977 ALA B O 1
ATOM 10863 N N . LEU B 2 978 ? 108.88300 56.14900 103.60000 1.000 515.18000 978 LEU B N 1
ATOM 10864 C CA . LEU B 2 978 ? 109.89100 55.28600 104.19600 1.000 515.18000 978 LEU B CA 1
ATOM 10865 C C . LEU B 2 978 ? 111.28400 55.54500 103.65700 1.000 515.18000 978 LEU B C 1
ATOM 10866 O O . LEU B 2 978 ? 112.26000 55.16500 104.31000 1.000 515.18000 978 LEU B O 1
ATOM 10871 N N . LEU B 2 979 ? 111.40300 56.15400 102.48100 1.000 609.88000 979 LEU B N 1
ATOM 10872 C CA . LEU B 2 979 ? 112.70400 56.41900 101.88900 1.000 609.88000 979 LEU B CA 1
ATOM 10873 C C . LEU B 2 979 ? 113.00900 57.89200 101.67100 1.000 609.88000 979 LEU B C 1
ATOM 10874 O O . LEU B 2 979 ? 114.08800 58.21000 101.15800 1.000 609.88000 979 LEU B O 1
ATOM 10879 N N . ASN B 2 980 ? 112.12000 58.80100 102.05000 1.000 598.71000 980 ASN B N 1
ATOM 10880 C CA . ASN B 2 980 ? 112.36800 60.21900 101.83500 1.000 598.71000 980 ASN B CA 1
ATOM 10881 C C . ASN B 2 980 ? 112.13600 61.06300 103.05200 1.000 598.71000 980 ASN B C 1
ATOM 10882 O O . ASN B 2 980 ? 112.67800 62.17300 103.12500 1.000 598.71000 980 ASN B O 1
ATOM 10887 N N . PHE B 2 981 ? 111.37400 60.58800 104.01200 1.000 487.98000 981 PHE B N 1
ATOM 10888 C CA . PHE B 2 981 ? 111.14600 61.38200 105.18700 1.000 487.98000 981 PHE B CA 1
ATOM 10889 C C . PHE B 2 981 ? 112.33900 61.22300 106.11000 1.000 487.98000 981 PHE B C 1
ATOM 10890 O O . PHE B 2 981 ? 112.95000 60.15300 106.18800 1.000 487.98000 981 PHE B O 1
ATOM 10898 N N . SER B 2 982 ? 112.67900 62.30200 106.79500 1.000 501.88000 982 SER B N 1
ATOM 10899 C CA . SER B 2 982 ? 113.77600 62.30500 107.74100 1.000 501.88000 982 SER B CA 1
ATOM 10900 C C . SER B 2 982 ? 113.33800 63.21800 108.86800 1.000 501.88000 982 SER B C 1
ATOM 10901 O O . SER B 2 982 ? 112.74200 64.27300 108.63300 1.000 501.88000 982 SER B O 1
ATOM 10904 N N . LYS B 2 983 ? 113.64200 62.79800 110.09200 1.000 595.26000 983 LYS B N 1
ATOM 10905 C CA . LYS B 2 983 ? 113.25200 63.53600 111.28400 1.000 595.26000 983 LYS B CA 1
ATOM 10906 C C . LYS B 2 983 ? 114.01200 64.84700 111.43100 1.000 595.26000 983 LYS B C 1
ATOM 10907 O O . LYS B 2 983 ? 113.52100 65.76800 112.09200 1.000 595.26000 983 LYS B O 1
ATOM 10913 N N . TYR B 2 984 ? 115.17400 64.97200 110.79000 1.000 496.75000 984 TYR B N 1
ATOM 10914 C CA . TYR B 2 984 ? 116.00400 66.16300 110.92200 1.000 496.75000 984 TYR B CA 1
ATOM 10915 C C . TYR B 2 984 ? 115.40300 67.37800 110.24200 1.000 496.75000 984 TYR B C 1
ATOM 10916 O O . TYR B 2 984 ? 115.89400 68.49400 110.44700 1.000 496.75000 984 TYR B O 1
ATOM 10925 N N . TYR B 2 985 ? 114.35200 67.18800 109.45500 1.000 420.40000 985 TYR B N 1
ATOM 10926 C CA . TYR B 2 985 ? 113.71700 68.26800 108.73500 1.000 420.40000 985 TYR B CA 1
ATOM 10927 C C . TYR B 2 985 ? 112.54200 68.86900 109.51500 1.000 420.40000 985 TYR B C 1
ATOM 10928 O O . TYR B 2 985 ? 111.66800 69.50500 108.91500 1.000 420.40000 985 TYR B O 1
ATOM 10937 N N . LEU B 2 986 ? 112.50200 68.68000 110.84600 1.000 380.92000 986 LEU B N 1
ATOM 10938 C CA . LEU B 2 986 ? 111.40500 69.25300 111.61500 1.000 380.92000 986 LEU B CA 1
ATOM 10939 C C . LEU B 2 986 ? 111.62100 70.74200 111.83200 1.000 380.92000 986 LEU B C 1
ATOM 10940 O O . LEU B 2 986 ? 112.73900 71.17400 112.12500 1.000 380.92000 986 LEU B O 1
ATOM 10945 N N . PRO B 2 987 ? 110.56800 71.53700 111.69300 1.000 422.78000 987 PRO B N 1
ATOM 10946 C CA . PRO B 2 987 ? 110.69600 72.96800 111.94400 1.000 422.78000 987 PRO B CA 1
ATOM 10947 C C . PRO B 2 987 ? 110.86100 73.23600 113.42800 1.000 422.78000 987 PRO B C 1
ATOM 10948 O O . PRO B 2 987 ? 110.46000 72.44900 114.28700 1.000 422.78000 987 PRO B O 1
ATOM 10952 N N . GLU B 2 988 ? 111.48100 74.37400 113.71400 1.000 628.65000 988 GLU B N 1
ATOM 10953 C CA . GLU B 2 988 ? 111.78500 74.77200 115.08000 1.000 628.65000 988 GLU B CA 1
ATOM 10954 C C . GLU B 2 988 ? 110.86400 75.85400 115.64100 1.000 628.65000 988 GLU B C 1
ATOM 10955 O O . GLU B 2 988 ? 110.56600 75.82700 116.83900 1.000 628.65000 988 GLU B O 1
ATOM 10961 N N . LYS B 2 989 ? 110.38500 76.79000 114.82000 1.000 728.71000 989 LYS B N 1
ATOM 10962 C CA . LYS B 2 989 ? 109.51700 77.86600 115.30600 1.000 728.71000 989 LYS B CA 1
ATOM 10963 C C . LYS B 2 989 ? 108.21100 77.96600 114.53300 1.000 728.71000 989 LYS B C 1
ATOM 10964 O O . LYS B 2 989 ? 107.16400 78.22300 115.13700 1.000 728.71000 989 LYS B O 1
ATOM 10970 N N . ARG B 2 990 ? 108.23800 77.74200 113.22200 1.000 766.79000 990 ARG B N 1
ATOM 10971 C CA . ARG B 2 990 ? 107.04900 77.85900 112.39700 1.000 766.79000 990 ARG B CA 1
ATOM 10972 C C . ARG B 2 990 ? 106.44500 76.47400 112.19400 1.000 766.79000 990 ARG B C 1
ATOM 10973 O O . ARG B 2 990 ? 106.94200 75.46200 112.69700 1.000 766.79000 990 ARG B O 1
ATOM 10981 N N . GLY B 2 991 ? 105.35100 76.43300 111.44800 1.000 713.28000 991 GLY B N 1
ATOM 10982 C CA . GLY B 2 991 ? 104.67900 75.18200 111.18600 1.000 713.28000 991 GLY B CA 1
ATOM 10983 C C . GLY B 2 991 ? 103.30100 75.41400 110.61000 1.000 713.28000 991 GLY B C 1
ATOM 10984 O O . GLY B 2 991 ? 102.60000 76.33900 111.02900 1.000 713.28000 991 GLY B O 1
ATOM 10985 N N . GLY B 2 992 ? 102.90700 74.59600 109.63900 1.000 644.50000 992 GLY B N 1
ATOM 10986 C CA . GLY B 2 992 ? 101.60700 74.73900 109.01200 1.000 644.50000 992 GLY B CA 1
ATOM 10987 C C . GLY B 2 992 ? 100.47500 74.04100 109.74300 1.000 644.50000 992 GLY B C 1
ATOM 10988 O O . GLY B 2 992 ? 100.42300 74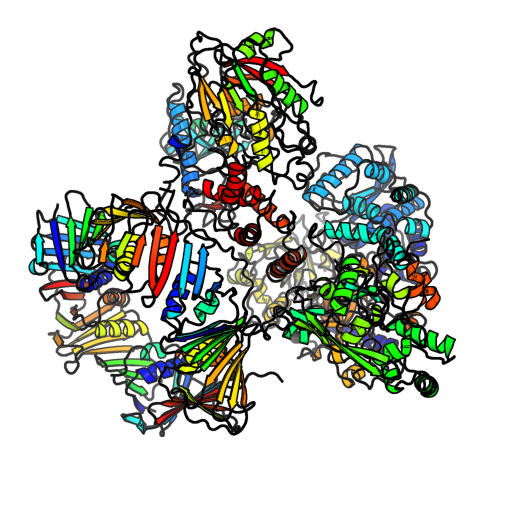.04700 110.97800 1.000 644.50000 992 GLY B O 1
ATOM 10989 N N . LYS B 2 993 ? 99.55700 73.43000 108.98900 1.000 522.62000 993 LYS B N 1
ATOM 10990 C CA . LYS B 2 993 ? 98.43800 72.73200 109.60700 1.000 522.62000 993 LYS B CA 1
ATOM 10991 C C . LYS B 2 993 ? 98.83900 71.35000 110.10900 1.000 522.62000 993 LYS B C 1
ATOM 10992 O O . LYS B 2 993 ? 98.20600 70.84100 111.02700 1.000 522.62000 993 LYS B O 1
ATOM 10998 N N . MET B 2 994 ? 99.83400 70.71200 109.48600 1.000 519.55000 994 MET B N 1
ATOM 10999 C CA . MET B 2 994 ? 100.38600 69.42700 109.90600 1.000 519.55000 994 MET B CA 1
ATOM 11000 C C . MET B 2 994 ? 101.90500 69.56200 110.00700 1.000 519.55000 994 MET B C 1
ATOM 11001 O O . MET B 2 994 ? 102.52100 70.33100 109.26300 1.000 519.55000 994 MET B O 1
ATOM 11006 N N . ASP B 2 995 ? 102.51600 68.81000 110.92600 1.000 462.94000 995 ASP B N 1
ATOM 11007 C CA . ASP B 2 995 ? 103.95500 68.94000 111.17400 1.000 462.94000 995 ASP B CA 1
ATOM 11008 C C . ASP B 2 995 ? 104.78000 67.97500 110.33000 1.000 462.94000 995 ASP B C 1
ATOM 11009 O O . ASP B 2 995 ? 105.60500 68.41200 109.52300 1.000 462.94000 995 ASP B O 1
ATOM 11014 N N . ALA B 2 996 ? 104.55500 66.67600 110.50000 1.000 507.05000 996 ALA B N 1
ATOM 11015 C CA . ALA B 2 996 ? 105.32200 65.63300 109.83800 1.000 507.05000 996 ALA B CA 1
ATOM 11016 C C . ALA B 2 996 ? 104.65800 64.28400 110.05400 1.000 507.05000 996 ALA B C 1
ATOM 11017 O O . ALA B 2 996 ? 104.06300 64.04100 111.11200 1.000 507.05000 996 ALA B O 1
ATOM 11019 N N . PRO B 2 997 ? 104.73100 63.38700 109.07500 1.000 536.34000 997 PRO B N 1
ATOM 11020 C CA . PRO B 2 997 ? 104.24100 62.01700 109.28300 1.000 536.34000 997 PRO B CA 1
ATOM 11021 C C . PRO B 2 997 ? 105.15200 61.23400 110.21700 1.000 536.34000 997 PRO B C 1
ATOM 11022 O O . PRO B 2 997 ? 105.94800 60.40600 109.76800 1.000 536.34000 997 PRO B O 1
ATOM 11026 N N . LEU B 2 998 ? 105.04600 61.49800 111.52100 1.000 520.56000 998 LEU B N 1
ATOM 11027 C CA . LEU B 2 998 ? 105.97900 60.91400 112.47900 1.000 520.56000 998 LEU B CA 1
ATOM 11028 C C . LEU B 2 998 ? 105.69500 59.43500 112.74300 1.000 520.56000 998 LEU B C 1
ATOM 11029 O O . LEU B 2 998 ? 106.63100 58.66000 112.96300 1.000 520.56000 998 LEU B O 1
ATOM 11034 N N . VAL B 2 999 ? 104.42300 59.03600 112.81800 1.000 517.52000 999 VAL B N 1
ATOM 11035 C CA . VAL B 2 999 ? 104.03600 57.65800 113.12900 1.000 517.52000 999 VAL B CA 1
ATOM 11036 C C . VAL B 2 999 ? 102.94800 57.22800 112.15000 1.000 517.52000 999 VAL B C 1
ATOM 11037 O O . VAL B 2 999 ? 102.02200 57.99600 111.86800 1.000 517.52000 999 VAL B O 1
ATOM 11041 N N . VAL B 2 1000 ? 103.08200 56.02000 111.59700 1.000 489.41000 1000 VAL B N 1
ATOM 11042 C CA . VAL B 2 1000 ? 102.06600 55.46300 110.71700 1.000 489.41000 1000 VAL B CA 1
ATOM 11043 C C . VAL B 2 1000 ? 101.24100 54.47600 111.52300 1.000 489.41000 1000 VAL B C 1
ATOM 11044 O O . VAL B 2 1000 ? 101.72200 53.86700 112.48200 1.000 489.41000 1000 VAL B O 1
ATOM 11048 N N . THR B 2 1001 ? 99.97400 54.33700 111.14800 1.000 465.48000 1001 THR B N 1
ATOM 11049 C CA . THR B 2 1001 ? 99.04600 53.43900 111.82200 1.000 465.48000 1001 THR B CA 1
ATOM 11050 C C . THR B 2 1001 ? 98.43400 52.50700 110.79100 1.000 465.48000 1001 THR B C 1
ATOM 11051 O O . THR B 2 1001 ? 98.00000 52.95700 109.72300 1.000 465.48000 1001 THR B O 1
ATOM 11055 N N . THR B 2 1002 ? 98.40300 51.21300 111.11000 1.000 417.88000 1002 THR B N 1
ATOM 11056 C CA . THR B 2 1002 ? 97.81900 50.20800 110.22800 1.000 417.88000 1002 THR B CA 1
ATOM 11057 C C . THR B 2 1002 ? 96.85500 49.25000 110.90300 1.000 417.88000 1002 THR B C 1
ATOM 11058 O O . THR B 2 1002 ? 96.01200 48.67000 110.20700 1.000 417.88000 1002 THR B O 1
ATOM 11062 N N . ARG B 2 1003 ? 96.94500 49.04800 112.21000 1.000 454.19000 1003 ARG B N 1
ATOM 11063 C CA . ARG B 2 1003 ? 96.05800 48.12400 112.89500 1.000 454.19000 1003 ARG B CA 1
ATOM 11064 C C . ARG B 2 1003 ? 94.82900 48.86400 113.39500 1.000 454.19000 1003 ARG B C 1
ATOM 11065 O O . ARG B 2 1003 ? 94.91300 49.67300 114.32500 1.000 454.19000 1003 ARG B O 1
ATOM 11073 N N . LEU B 2 1004 ? 93.69200 48.60300 112.76000 1.000 413.34000 1004 LEU B N 1
ATOM 11074 C CA . LEU B 2 1004 ? 92.42900 49.24400 113.09400 1.000 413.34000 1004 LEU B CA 1
ATOM 11075 C C . LEU B 2 1004 ? 91.30400 48.21600 113.18300 1.000 413.34000 1004 LEU B C 1
ATOM 11076 O O . LEU B 2 1004 ? 90.27100 48.35300 112.52500 1.000 413.34000 1004 LEU B O 1
ATOM 11081 N N . ASP B 2 1005 ? 91.53300 47.12000 113.94100 1.000 446.05000 1005 ASP B N 1
ATOM 11082 C CA . ASP B 2 1005 ? 90.58700 46.01800 114.15400 1.000 446.05000 1005 ASP B CA 1
ATOM 11083 C C . ASP B 2 1005 ? 89.28100 46.55700 114.72300 1.000 446.05000 1005 ASP B C 1
ATOM 11084 O O . ASP B 2 1005 ? 89.24500 46.99500 115.87900 1.000 446.05000 1005 ASP B O 1
ATOM 11089 N N . PRO B 2 1006 ? 88.19500 46.52100 113.97300 1.000 388.93000 1006 PRO B N 1
ATOM 11090 C CA . PRO B 2 1006 ? 86.95200 47.16700 114.41500 1.000 388.93000 1006 PRO B CA 1
ATOM 11091 C C . PRO B 2 1006 ? 86.05800 46.26000 115.25200 1.000 388.93000 1006 PRO B C 1
ATOM 11092 O O . PRO B 2 1006 ? 84.87500 46.05200 114.92200 1.000 388.93000 1006 PRO B O 1
ATOM 11096 N N . ARG B 2 1007 ? 86.62200 45.76700 116.36100 1.000 236.28000 1007 ARG B N 1
ATOM 11097 C CA . ARG B 2 1007 ? 85.92400 44.97600 117.36400 1.000 236.28000 1007 ARG B CA 1
ATOM 11098 C C . ARG B 2 1007 ? 85.26900 43.78300 116.69500 1.000 236.28000 1007 ARG B C 1
ATOM 11099 O O . ARG B 2 1007 ? 84.04300 43.72400 116.56400 1.000 236.28000 1007 ARG B O 1
ATOM 11107 N N . GLU B 2 1008 ? 86.13200 42.91100 116.14400 1.000 179.26000 1008 GLU B N 1
ATOM 11108 C CA . GLU B 2 1008 ? 85.69500 41.69100 115.47000 1.000 179.26000 1008 GLU B CA 1
ATOM 11109 C C . GLU B 2 1008 ? 84.70000 40.90500 116.29600 1.000 179.26000 1008 GLU B C 1
ATOM 11110 O O . GLU B 2 1008 ? 83.80700 40.25700 115.74500 1.000 179.26000 1008 GLU B O 1
ATOM 11116 N N . VAL B 2 1009 ? 84.82400 40.96400 117.61100 1.000 177.06000 1009 VAL B N 1
ATOM 11117 C CA . VAL B 2 1009 ? 83.87500 40.27400 118.44200 1.000 177.06000 1009 VAL B CA 1
ATOM 11118 C C . VAL B 2 1009 ? 82.69800 41.19100 118.79800 1.000 177.06000 1009 VAL B C 1
ATOM 11119 O O . VAL B 2 1009 ? 81.58600 40.70200 119.01000 1.000 177.06000 1009 VAL B O 1
ATOM 11123 N N . ASP B 2 1010 ? 82.88200 42.52000 118.82000 1.000 185.39000 1010 ASP B N 1
ATOM 11124 C CA . ASP B 2 1010 ? 81.79300 43.39900 119.24800 1.000 185.39000 1010 ASP B CA 1
ATOM 11125 C C . ASP B 2 1010 ? 81.09800 44.14800 118.11900 1.000 185.39000 1010 ASP B C 1
ATOM 11126 O O . ASP B 2 1010 ? 79.88500 44.03000 117.93600 1.000 185.39000 1010 ASP B O 1
ATOM 11131 N N . SER B 2 1011 ? 81.84800 44.94100 117.37100 1.000 303.04000 1011 SER B N 1
ATOM 11132 C CA . SER B 2 1011 ? 81.26300 45.84700 116.40000 1.000 303.04000 1011 SER B CA 1
ATOM 11133 C C . SER B 2 1011 ? 81.20600 45.27200 115.00100 1.000 303.04000 1011 SER B C 1
ATOM 11134 O O . SER B 2 1011 ? 80.60100 45.89600 114.12300 1.000 303.04000 1011 SER B O 1
ATOM 11137 N N . GLU B 2 1012 ? 81.84800 44.12700 114.77000 1.000 407.29000 1012 GLU B N 1
ATOM 11138 C CA . GLU B 2 1012 ? 81.84300 43.51900 113.44700 1.000 407.29000 1012 GLU B CA 1
ATOM 11139 C C . GLU B 2 1012 ? 80.43600 43.08000 113.07000 1.000 407.29000 1012 GLU B C 1
ATOM 11140 O O . GLU B 2 1012 ? 80.08700 43.04500 111.88500 1.000 407.29000 1012 GLU B O 1
ATOM 11146 N N . VAL B 2 1013 ? 79.62100 42.76400 114.07000 1.000 524.47000 1013 VAL B N 1
ATOM 11147 C CA . VAL B 2 1013 ? 78.23500 42.36400 113.87200 1.000 524.47000 1013 VAL B CA 1
ATOM 11148 C C . VAL B 2 1013 ? 77.32200 43.58200 113.76300 1.000 524.47000 1013 VAL B C 1
ATOM 11149 O O . VAL B 2 1013 ? 76.36800 43.57800 112.97900 1.000 524.47000 1013 VAL B O 1
ATOM 11153 N N . HIS B 2 1014 ? 77.62700 44.65100 114.51300 1.000 445.69000 1014 HIS B N 1
ATOM 11154 C CA . HIS B 2 1014 ? 76.81300 45.86500 114.48000 1.000 445.69000 1014 HIS B CA 1
ATOM 11155 C C . HIS B 2 1014 ? 76.91800 46.54100 113.12100 1.000 445.69000 1014 HIS B C 1
ATOM 11156 O O . HIS B 2 1014 ? 75.95000 47.14900 112.64800 1.000 445.69000 1014 HIS B O 1
ATOM 11163 N N . ASN B 2 1015 ? 78.08800 46.44500 112.49300 1.000 496.02000 1015 ASN B N 1
ATOM 11164 C CA . ASN B 2 1015 ? 78.31900 47.03600 111.18400 1.000 496.02000 1015 ASN B CA 1
ATOM 11165 C C . ASN B 2 1015 ? 77.56000 46.34100 110.06000 1.000 496.02000 1015 ASN B C 1
ATOM 11166 O O . ASN B 2 1015 ? 77.29600 46.96900 109.02900 1.000 496.02000 1015 ASN B O 1
ATOM 11171 N N . MET B 2 1016 ? 77.18300 45.07700 110.23400 1.000 571.65000 1016 MET B N 1
ATOM 11172 C CA . MET B 2 1016 ? 76.48300 44.37200 109.16400 1.000 571.65000 1016 MET B CA 1
ATOM 11173 C C . MET B 2 1016 ? 75.08000 44.92200 108.92300 1.000 571.65000 1016 MET B C 1
ATOM 11174 O O . MET B 2 1016 ? 74.67100 45.10600 107.77000 1.000 571.65000 1016 MET B O 1
ATOM 11179 N N . ASP B 2 1017 ? 74.34100 45.21800 109.98800 1.000 498.13000 1017 ASP B N 1
ATOM 11180 C CA . ASP B 2 1017 ? 72.97400 45.71700 109.84900 1.000 498.13000 1017 ASP B CA 1
ATOM 11181 C C . ASP B 2 1017 ? 72.93600 47.24100 109.92700 1.000 498.13000 1017 ASP B C 1
ATOM 11182 O O . ASP B 2 1017 ? 72.54200 47.85100 110.92200 1.000 498.13000 1017 ASP B O 1
ATOM 11187 N N . VAL B 2 1018 ? 73.40300 47.85500 108.85400 1.000 419.73000 1018 VAL B N 1
ATOM 11188 C CA . VAL B 2 1018 ? 73.41400 49.30400 108.79600 1.000 419.73000 1018 VAL B CA 1
ATOM 11189 C C . VAL B 2 1018 ? 72.81900 49.73000 107.46400 1.000 419.73000 1018 VAL B C 1
ATOM 11190 O O . VAL B 2 1018 ? 72.53200 50.91000 107.23400 1.000 419.73000 1018 VAL B O 1
ATOM 11194 N N . VAL B 2 1019 ? 72.56300 48.75300 106.60000 1.000 362.99000 1019 VAL B N 1
ATOM 11195 C CA . VAL B 2 1019 ? 72.08000 49.04200 105.25800 1.000 362.99000 1019 VAL B CA 1
ATOM 11196 C C . VAL B 2 1019 ? 70.58000 49.29700 105.36500 1.000 362.99000 1019 VAL B C 1
ATOM 11197 O O . VAL B 2 1019 ? 69.78200 48.35800 105.41700 1.000 362.99000 1019 VAL B O 1
ATOM 11201 N N . ARG B 2 1020 ? 70.21400 50.58100 105.44100 1.000 360.90000 1020 ARG B N 1
ATOM 11202 C CA . ARG B 2 1020 ? 68.83300 51.06800 105.46300 1.000 360.90000 1020 ARG B CA 1
ATOM 11203 C C . ARG B 2 1020 ? 68.02900 50.47300 106.61700 1.000 360.90000 1020 ARG B C 1
ATOM 11204 O O . ARG B 2 1020 ? 67.03000 49.77300 106.44500 1.000 360.90000 1020 ARG B O 1
ATOM 11212 N N . TYR B 2 1021 ? 68.49100 50.78900 107.80200 1.000 407.63000 1021 TYR B N 1
ATOM 11213 C CA . TYR B 2 1021 ? 67.87200 50.36500 109.04100 1.000 407.63000 1021 TYR B CA 1
ATOM 11214 C C . TYR B 2 1021 ? 67.03900 51.51300 109.57400 1.000 407.63000 1021 TYR B C 1
ATOM 11215 O O . TYR B 2 1021 ? 67.50600 52.35800 110.33400 1.000 407.63000 1021 TYR B O 1
ATOM 11224 N N . TYR B 2 1022 ? 65.79500 51.55700 109.11400 1.000 337.42000 1022 TYR B N 1
ATOM 11225 C CA . TYR B 2 1022 ? 64.87500 52.60700 109.52200 1.000 337.42000 1022 TYR B CA 1
ATOM 11226 C C . TYR B 2 1022 ? 63.79200 52.05500 110.43900 1.000 337.42000 1022 TYR B C 1
ATOM 11227 O O . TYR B 2 1022 ? 62.84300 51.41000 109.96300 1.000 337.42000 1022 TYR B O 1
ATOM 11236 N N . PRO B 2 1023 ? 63.87500 52.28000 111.74600 1.000 345.13000 1023 PRO B N 1
ATOM 11237 C CA . PRO B 2 1023 ? 62.86200 51.74800 112.65600 1.000 345.13000 1023 PRO B CA 1
ATOM 11238 C C . PRO B 2 1023 ? 61.63200 52.63600 112.71100 1.000 345.13000 1023 PRO B C 1
ATOM 11239 O O . PRO B 2 1023 ? 61.63000 53.76700 112.25200 1.000 345.13000 1023 PRO B O 1
ATOM 11243 N N . LEU B 2 1024 ? 60.61500 52.13000 113.39000 1.000 376.11000 1024 LEU B N 1
ATOM 11244 C CA . LEU B 2 1024 ? 59.37500 52.86600 113.57200 1.000 376.11000 1024 LEU B CA 1
ATOM 11245 C C . LEU B 2 1024 ? 59.41000 53.80100 114.76900 1.000 376.11000 1024 LEU B C 1
ATOM 11246 O O . LEU B 2 1024 ? 58.70600 54.81100 114.75700 1.000 376.11000 1024 LEU B O 1
ATOM 11251 N N . GLU B 2 1025 ? 60.22000 53.49400 115.79400 1.000 422.57000 1025 GLU B N 1
ATOM 11252 C CA . GLU B 2 1025 ? 60.26700 54.30700 117.01300 1.000 422.57000 1025 GLU B CA 1
ATOM 11253 C C . GLU B 2 1025 ? 60.75500 55.68800 116.71600 1.000 422.57000 1025 GLU B C 1
ATOM 11254 O O . GLU B 2 1025 ? 60.45500 56.63400 117.44100 1.000 422.57000 1025 GLU B O 1
ATOM 11260 N N . PHE B 2 1026 ? 61.52500 55.81200 115.66800 1.000 377.51000 1026 PHE B N 1
ATOM 11261 C CA . PHE B 2 1026 ? 62.00800 57.11300 115.32600 1.000 377.51000 1026 PHE B CA 1
ATOM 11262 C C . PHE B 2 1026 ? 60.91100 57.89000 114.61100 1.000 377.51000 1026 PHE B C 1
ATOM 11263 O O . PHE B 2 1026 ? 60.66400 59.05300 114.93400 1.000 377.51000 1026 PHE B O 1
ATOM 11271 N N . TYR B 2 1027 ? 60.22500 57.25500 113.65200 1.000 331.48000 1027 TYR B N 1
ATOM 11272 C CA . TYR B 2 1027 ? 59.19000 57.96700 112.90300 1.000 331.48000 1027 TYR B CA 1
ATOM 11273 C C . TYR B 2 1027 ? 57.95200 58.23300 113.72900 1.000 331.48000 1027 TYR B C 1
ATOM 11274 O O . TYR B 2 1027 ? 57.23600 59.20500 113.47900 1.000 331.48000 1027 TYR B O 1
ATOM 11283 N N . LYS B 2 1028 ? 57.64900 57.36100 114.66300 1.000 302.91000 1028 LYS B N 1
ATOM 11284 C CA . LYS B 2 1028 ? 56.50900 57.57400 115.52700 1.000 302.91000 1028 LYS B CA 1
ATOM 11285 C C . LYS B 2 1028 ? 56.87100 58.38200 116.75600 1.000 302.91000 1028 LYS B C 1
ATOM 11286 O O . LYS B 2 1028 ? 56.05700 59.18100 117.23100 1.000 302.91000 1028 LYS B O 1
ATOM 11292 N N . ALA B 2 1029 ? 58.10300 58.27000 117.22200 1.000 353.17000 1029 ALA B N 1
ATOM 11293 C CA . ALA B 2 1029 ? 58.52100 59.00100 118.40300 1.000 353.17000 1029 ALA B CA 1
ATOM 11294 C C . ALA B 2 1029 ? 59.09600 60.36300 118.07500 1.000 353.17000 1029 ALA B C 1
ATOM 11295 O O . ALA B 2 1029 ? 59.47100 61.10000 118.99000 1.000 353.17000 1029 ALA B O 1
ATOM 11297 N N . THR B 2 1030 ? 59.22300 60.69800 116.80100 1.000 360.53000 1030 THR B N 1
ATOM 11298 C CA . THR B 2 1030 ? 59.73300 62.00600 116.42600 1.000 360.53000 1030 THR B CA 1
ATOM 11299 C C . THR B 2 1030 ? 58.71300 63.13800 116.55500 1.000 360.53000 1030 THR B C 1
ATOM 11300 O O . THR B 2 1030 ? 59.09400 64.30600 116.42600 1.000 360.53000 1030 THR B O 1
ATOM 11304 N N . TYR B 2 1031 ? 57.44900 62.84400 116.83600 1.000 247.28000 1031 TYR B N 1
ATOM 11305 C CA . TYR B 2 1031 ? 56.43300 63.88700 116.93200 1.000 247.28000 1031 TYR B CA 1
ATOM 11306 C C . TYR B 2 1031 ? 56.38300 64.54500 118.28900 1.000 247.28000 1031 TYR B C 1
ATOM 11307 O O . TYR B 2 1031 ? 55.54300 65.42300 118.50600 1.000 247.28000 1031 TYR B O 1
ATOM 11316 N N . GLU B 2 1032 ? 57.27200 64.16200 119.19300 1.000 321.32000 1032 GLU B N 1
ATOM 11317 C CA . GLU B 2 1032 ? 57.29100 64.71000 120.53300 1.000 321.32000 1032 GLU B CA 1
ATOM 11318 C C . GLU B 2 1032 ? 58.41400 65.70100 120.74800 1.000 321.32000 1032 GLU B C 1
ATOM 11319 O O . GLU B 2 1032 ? 58.72400 66.02300 121.90100 1.000 321.32000 1032 GLU B O 1
ATOM 11325 N N . LEU B 2 1033 ? 59.02100 66.17700 119.65800 1.000 327.86000 1033 LEU B N 1
ATOM 11326 C CA . LEU B 2 1033 ? 60.07000 67.19700 119.66100 1.000 327.86000 1033 LEU B CA 1
ATOM 11327 C C . LEU B 2 1033 ? 61.26700 66.76600 120.51100 1.000 327.86000 1033 LEU B C 1
ATOM 11328 O O . LEU B 2 1033 ? 61.62900 67.39900 121.50200 1.000 327.86000 1033 LEU B O 1
ATOM 11333 N N . LYS B 2 1034 ? 61.86900 65.66100 120.10200 1.000 400.24000 1034 LYS B N 1
ATOM 11334 C CA . LYS B 2 1034 ? 63.02800 65.10100 120.78100 1.000 400.24000 1034 LYS B CA 1
ATOM 11335 C C . LYS B 2 1034 ? 64.28600 65.81700 120.30000 1.000 400.24000 1034 LYS B C 1
ATOM 11336 O O . LYS B 2 1034 ? 64.23300 66.87300 119.66400 1.000 400.24000 1034 LYS B O 1
ATOM 11342 N N . SER B 2 1035 ? 65.43800 65.28200 120.67000 1.000 463.45000 1035 SER B N 1
ATOM 11343 C CA . SER B 2 1035 ? 66.72900 65.84200 120.32300 1.000 463.45000 1035 SER B CA 1
ATOM 11344 C C . SER B 2 1035 ? 67.57600 64.76700 119.65800 1.000 463.45000 1035 SER B C 1
ATOM 11345 O O . SER B 2 1035 ? 67.41200 63.58200 119.97100 1.000 463.45000 1035 SER B O 1
ATOM 11348 N N . PRO B 2 1036 ? 68.44600 65.13800 118.69700 1.000 425.52000 1036 PRO B N 1
ATOM 11349 C CA . PRO B 2 1036 ? 69.32600 64.13300 118.06400 1.000 425.52000 1036 PRO B CA 1
ATOM 11350 C C . PRO B 2 1036 ? 70.24900 63.46500 119.03900 1.000 425.52000 1036 PRO B C 1
ATOM 11351 O O . PRO B 2 1036 ? 70.72500 62.35400 118.77700 1.000 425.52000 1036 PRO B O 1
ATOM 11355 N N . LYS B 2 1037 ? 70.54700 64.14100 120.14000 1.000 477.78000 1037 LYS B N 1
ATOM 11356 C CA . LYS B 2 1037 ? 71.36800 63.58300 121.18900 1.000 477.78000 1037 LYS B CA 1
ATOM 11357 C C . LYS B 2 1037 ? 70.66700 62.46100 121.95700 1.000 477.78000 1037 LYS B C 1
ATOM 11358 O O . LYS B 2 1037 ? 71.34800 61.63000 122.56600 1.000 477.78000 1037 LYS B O 1
ATOM 11364 N N . GLU B 2 1038 ? 69.33200 62.40600 121.94400 1.000 462.13000 1038 GLU B N 1
ATOM 11365 C CA . GLU B 2 1038 ? 68.60300 61.34700 122.64500 1.000 462.13000 1038 GLU B CA 1
ATOM 11366 C C . GLU B 2 1038 ? 68.72800 60.08100 121.81100 1.000 462.13000 1038 GLU B C 1
ATOM 11367 O O . GLU B 2 1038 ? 67.83000 59.72100 121.05200 1.000 462.13000 1038 GLU B O 1
ATOM 11373 N N . VAL B 2 1039 ? 69.82400 59.34200 122.03200 1.000 538.24000 1039 VAL B N 1
ATOM 11374 C CA . VAL B 2 1039 ? 70.09500 58.10500 121.29500 1.000 538.24000 1039 VAL B CA 1
ATOM 11375 C C . VAL B 2 1039 ? 69.26600 56.95200 121.81300 1.000 538.24000 1039 VAL B C 1
ATOM 11376 O O . VAL B 2 1039 ? 69.30100 55.85400 121.23500 1.000 538.24000 1039 VAL B O 1
ATOM 11380 N N . LYS B 2 1040 ? 68.50000 57.18700 122.87700 1.000 593.89000 1040 LYS B N 1
ATOM 11381 C CA . LYS B 2 1040 ? 67.67200 56.14200 123.43400 1.000 593.89000 1040 LYS B CA 1
ATOM 11382 C C . LYS B 2 1040 ? 66.59900 55.72500 122.44300 1.000 593.89000 1040 LYS B C 1
ATOM 11383 O O . LYS B 2 1040 ? 66.26900 54.54900 122.38900 1.000 593.89000 1040 LYS B O 1
ATOM 11389 N N . VAL B 2 1041 ? 66.08400 56.65400 121.62000 1.000 440.67000 1041 VAL B N 1
ATOM 11390 C CA . VAL B 2 1041 ? 65.06400 56.29000 120.63200 1.000 440.67000 1041 VAL B CA 1
ATOM 11391 C C . VAL B 2 1041 ? 65.62200 55.28600 119.62900 1.000 440.67000 1041 VAL B C 1
ATOM 11392 O O . VAL B 2 1041 ? 64.90200 54.40800 119.13500 1.000 440.67000 1041 VAL B O 1
ATOM 11396 N N . ILE B 2 1042 ? 66.91600 55.37000 119.34700 1.000 424.43000 1042 ILE B N 1
ATOM 11397 C CA . ILE B 2 1042 ? 67.53800 54.40200 118.47500 1.000 424.43000 1042 ILE B CA 1
ATOM 11398 C C . ILE B 2 1042 ? 68.06000 53.21500 119.26300 1.000 424.43000 1042 ILE B C 1
ATOM 11399 O O . ILE B 2 1042 ? 68.07600 52.10200 118.75300 1.000 424.43000 1042 ILE B O 1
ATOM 11404 N N . GLU B 2 1043 ? 68.52200 53.41900 120.49400 1.000 574.58000 1043 GLU B N 1
ATOM 11405 C CA . GLU B 2 1043 ? 68.99200 52.27100 121.25800 1.000 574.58000 1043 GLU B CA 1
ATOM 11406 C C . GLU B 2 1043 ? 67.86100 51.36400 121.72100 1.000 574.58000 1043 GLU B C 1
ATOM 11407 O O . GLU B 2 1043 ? 68.12300 50.20800 122.05500 1.000 574.58000 1043 GLU B O 1
ATOM 11413 N N . ARG B 2 1044 ? 66.62000 51.86100 121.77400 1.000 686.22000 1044 ARG B N 1
ATOM 11414 C CA . ARG B 2 1044 ? 65.49300 51.00900 122.14600 1.000 686.22000 1044 ARG B CA 1
ATOM 11415 C C . ARG B 2 1044 ? 65.21900 49.99600 121.06100 1.000 686.22000 1044 ARG B C 1
ATOM 11416 O O . ARG B 2 1044 ? 64.65900 48.92700 121.32900 1.000 686.22000 1044 ARG B O 1
ATOM 11424 N N . VAL B 2 1045 ? 65.60900 50.31600 119.83600 1.000 601.83000 1045 VAL B N 1
ATOM 11425 C CA . VAL B 2 1045 ? 65.38600 49.41800 118.72600 1.000 601.83000 1045 VAL B CA 1
ATOM 11426 C C . VAL B 2 1045 ? 66.69800 48.73100 118.35200 1.000 601.83000 1045 VAL B C 1
ATOM 11427 O O . VAL B 2 1045 ? 66.66700 47.61600 117.81200 1.000 601.83000 1045 VAL B O 1
ATOM 11431 N N . GLU B 2 1046 ? 67.84600 49.33300 118.67300 1.000 508.39000 1046 GLU B N 1
ATOM 11432 C CA . GLU B 2 1046 ? 69.15500 48.75000 118.40600 1.000 508.39000 1046 GLU B CA 1
ATOM 11433 C C . GLU B 2 1046 ? 69.60900 47.80100 119.51100 1.000 508.39000 1046 GLU B C 1
ATOM 11434 O O . GLU B 2 1046 ? 70.18600 46.75100 119.20600 1.000 508.39000 1046 GLU B O 1
ATOM 11440 N N . ASP B 2 1047 ? 69.36400 48.16000 120.77700 1.000 696.22000 1047 ASP B N 1
ATOM 11441 C CA . ASP B 2 1047 ? 69.72900 47.37100 121.97100 1.000 696.22000 1047 ASP B CA 1
ATOM 11442 C C . ASP B 2 1047 ? 71.22500 47.02800 122.03100 1.000 696.22000 1047 ASP B C 1
ATOM 11443 O O . ASP B 2 1047 ? 72.08500 47.88300 121.79100 1.000 696.22000 1047 ASP B O 1
ATOM 11448 N N . GLY B 2 1080 ? 86.17400 81.33800 93.85600 1.000 479.23000 1080 GLY B N 1
ATOM 11449 C CA . GLY B 2 1080 ? 85.43300 80.90800 92.68900 1.000 479.23000 1080 GLY B CA 1
ATOM 11450 C C . GLY B 2 1080 ? 85.03000 82.04000 91.77000 1.000 479.23000 1080 GLY B C 1
ATOM 11451 O O . GLY B 2 1080 ? 83.85100 82.36700 91.63500 1.000 479.23000 1080 GLY B O 1
ATOM 11452 N N . ASP B 2 1081 ? 86.01800 82.61900 91.09200 1.000 487.62000 1081 ASP B N 1
ATOM 11453 C CA . ASP B 2 1081 ? 85.75500 83.71500 90.17400 1.000 487.62000 1081 ASP B CA 1
ATOM 11454 C C . ASP B 2 1081 ? 85.17900 83.22500 88.87100 1.000 487.62000 1081 ASP B C 1
ATOM 11455 O O . ASP B 2 1081 ? 84.77100 84.04000 88.04600 1.000 487.62000 1081 ASP B O 1
ATOM 11460 N N . MET B 2 1082 ? 85.17600 81.92000 88.65200 1.000 488.75000 1082 MET B N 1
ATOM 11461 C CA . MET B 2 1082 ? 84.67400 81.35800 87.42000 1.000 488.75000 1082 MET B CA 1
ATOM 11462 C C . MET B 2 1082 ? 83.41500 80.54600 87.64000 1.000 488.75000 1082 MET B C 1
ATOM 11463 O O . MET B 2 1082 ? 82.38600 80.83000 87.03300 1.000 488.75000 1082 MET B O 1
ATOM 11468 N N . GLU B 2 1083 ? 83.45400 79.57400 88.53900 1.000 382.08000 1083 GLU B N 1
ATOM 11469 C CA . GLU B 2 1083 ? 82.26000 78.77000 88.70200 1.000 382.08000 1083 GLU B CA 1
ATOM 11470 C C . GLU B 2 1083 ? 81.34400 79.35900 89.74900 1.000 382.08000 1083 GLU B C 1
ATOM 11471 O O . GLU B 2 1083 ? 80.13400 79.44700 89.54100 1.000 382.08000 1083 GLU B O 1
ATOM 11477 N N . GLU B 2 1084 ? 81.91600 79.73000 90.88900 1.000 413.77000 1084 GLU B N 1
ATOM 11478 C CA . GLU B 2 1084 ? 81.10900 80.26200 91.97000 1.000 413.77000 1084 GLU B CA 1
ATOM 11479 C C . GLU B 2 1084 ? 80.55700 81.63600 91.61700 1.000 413.77000 1084 GLU B C 1
ATOM 11480 O O . GLU B 2 1084 ? 79.48300 82.00200 92.10300 1.000 413.77000 1084 GLU B O 1
ATOM 11486 N N . LYS B 2 1085 ? 81.27600 82.41500 90.79600 1.000 413.28000 1085 LYS B N 1
ATOM 11487 C CA . LYS B 2 1085 ? 80.76300 83.72300 90.39200 1.000 413.28000 1085 LYS B CA 1
ATOM 11488 C C . LYS B 2 1085 ? 79.52500 83.58100 89.51800 1.000 413.28000 1085 LYS B C 1
ATOM 11489 O O . LYS B 2 1085 ? 78.50700 84.24200 89.75500 1.000 413.28000 1085 LYS B O 1
ATOM 11495 N N . VAL B 2 1086 ? 79.58900 82.69600 88.52500 1.000 435.52000 1086 VAL B N 1
ATOM 11496 C CA . VAL B 2 1086 ? 78.43300 82.40500 87.68600 1.000 435.52000 1086 VAL B CA 1
ATOM 11497 C C . VAL B 2 1086 ? 77.33200 81.75500 88.50300 1.000 435.52000 1086 VAL B C 1
ATOM 11498 O O . VAL B 2 1086 ? 76.14000 81.98200 88.25600 1.000 435.52000 1086 VAL B O 1
ATOM 11502 N N . ALA B 2 1087 ? 77.71700 80.95900 89.50300 1.000 462.46000 1087 ALA B N 1
ATOM 11503 C CA . ALA B 2 1087 ? 76.74900 80.36300 90.41200 1.000 462.46000 1087 ALA B CA 1
ATOM 11504 C C . ALA B 2 1087 ? 76.00500 81.44000 91.19200 1.000 462.46000 1087 ALA B C 1
ATOM 11505 O O . ALA B 2 1087 ? 74.79900 81.31300 91.43600 1.000 462.46000 1087 ALA B O 1
ATOM 11507 N N . ARG B 2 1088 ? 76.69900 82.52600 91.56200 1.000 475.25000 1088 ARG B N 1
ATOM 11508 C CA . ARG B 2 1088 ? 76.01100 83.63700 92.21700 1.000 475.25000 1088 ARG B CA 1
ATOM 11509 C C . ARG B 2 1088 ? 75.12900 84.38600 91.22700 1.000 475.25000 1088 ARG B C 1
ATOM 11510 O O . ARG B 2 1088 ? 74.05500 84.88300 91.58900 1.000 475.25000 1088 ARG B O 1
ATOM 11518 N N . GLN B 2 1089 ? 75.57700 84.48800 89.98100 1.000 418.61000 1089 GLN B N 1
ATOM 11519 C CA . GLN B 2 1089 ? 74.80400 85.19900 88.97400 1.000 418.61000 1089 GLN B CA 1
ATOM 11520 C C . GLN B 2 1089 ? 73.53500 84.44700 88.59100 1.000 418.61000 1089 GLN B C 1
ATOM 11521 O O . GLN B 2 1089 ? 72.52500 85.07400 88.25500 1.000 418.61000 1089 GLN B O 1
ATOM 11527 N N . LEU B 2 1090 ? 73.55000 83.11700 88.67400 1.000 483.72000 1090 LEU B N 1
ATOM 11528 C CA . LEU B 2 1090 ? 72.37400 82.31800 88.35500 1.000 483.72000 1090 LEU B CA 1
ATOM 11529 C C . LEU B 2 1090 ? 71.45300 82.13000 89.54700 1.000 483.72000 1090 LEU B C 1
ATOM 11530 O O . LEU B 2 1090 ? 70.23100 82.25100 89.41100 1.000 483.72000 1090 LEU B O 1
ATOM 11535 N N . ALA B 2 1091 ? 72.02700 81.81700 90.70900 1.000 512.01000 1091 ALA B N 1
ATOM 11536 C CA . ALA B 2 1091 ? 71.23200 81.66000 91.92100 1.000 512.01000 1091 ALA B CA 1
ATOM 11537 C C . ALA B 2 1091 ? 70.60400 82.97600 92.35200 1.000 512.01000 1091 ALA B C 1
ATOM 11538 O O . ALA B 2 1091 ? 69.49400 82.98400 92.89300 1.000 512.01000 1091 ALA B O 1
ATOM 11540 N N . LEU B 2 1092 ? 71.31500 84.09100 92.14900 1.000 529.64000 1092 LEU B N 1
ATOM 11541 C CA . LEU B 2 1092 ? 70.74600 85.39300 92.47200 1.000 529.64000 1092 LEU B CA 1
ATOM 11542 C C . LEU B 2 1092 ? 69.56200 85.70500 91.58800 1.000 529.64000 1092 LEU B C 1
ATOM 11543 O O . LEU B 2 1092 ? 68.53700 86.17900 92.07700 1.000 529.64000 1092 LEU B O 1
ATOM 11548 N N . ALA B 2 1093 ? 69.66900 85.37800 90.30300 1.000 536.06000 1093 ALA B N 1
ATOM 11549 C CA . ALA B 2 1093 ? 68.54100 85.54100 89.40400 1.000 536.06000 1093 ALA B CA 1
ATOM 11550 C C . ALA B 2 1093 ? 67.40600 84.60900 89.78200 1.000 536.06000 1093 ALA B C 1
ATOM 11551 O O . ALA B 2 1093 ? 66.24000 84.97100 89.62500 1.000 536.06000 1093 ALA B O 1
ATOM 11553 N N . GLU B 2 1094 ? 67.73200 83.40700 90.26300 1.000 461.28000 1094 GLU B N 1
ATOM 11554 C CA . GLU B 2 1094 ? 66.70900 82.49800 90.76200 1.000 461.28000 1094 GLU B CA 1
ATOM 11555 C C . GLU B 2 1094 ? 66.01500 83.09200 91.98100 1.000 461.28000 1094 GLU B C 1
ATOM 11556 O O . GLU B 2 1094 ? 64.81000 82.91000 92.16400 1.000 461.28000 1094 GLU B O 1
ATOM 11562 N N . ARG B 2 1095 ? 66.77300 83.77400 92.84300 1.000 560.82000 1095 ARG B N 1
ATOM 11563 C CA . ARG B 2 1095 ? 66.17300 84.45200 93.98500 1.000 560.82000 1095 ARG B CA 1
ATOM 11564 C C . ARG B 2 1095 ? 65.33100 85.62300 93.54100 1.000 560.82000 1095 ARG B C 1
ATOM 11565 O O . ARG B 2 1095 ? 64.35100 85.95500 94.20500 1.000 560.82000 1095 ARG B O 1
ATOM 11573 N N . ILE B 2 1096 ? 65.74400 86.29800 92.47100 1.000 679.57000 1096 ILE B N 1
ATOM 11574 C CA . ILE B 2 1096 ? 64.94600 87.37800 91.91200 1.000 679.57000 1096 ILE B CA 1
ATOM 11575 C C . ILE B 2 1096 ? 63.64000 86.82100 91.36500 1.000 679.57000 1096 ILE B C 1
ATOM 11576 O O . ILE B 2 1096 ? 62.56700 87.40600 91.56100 1.000 679.57000 1096 ILE B O 1
ATOM 11581 N N . ARG B 2 1097 ? 63.70300 85.66700 90.69600 1.000 793.79000 1097 ARG B N 1
ATOM 11582 C CA . ARG B 2 1097 ? 62.48900 85.00600 90.23100 1.000 793.79000 1097 ARG B CA 1
ATOM 11583 C C . ARG B 2 1097 ? 61.67300 84.47400 91.39700 1.000 793.79000 1097 ARG B C 1
ATOM 11584 O O . ARG B 2 1097 ? 60.45600 84.30400 91.27600 1.000 793.79000 1097 ARG B O 1
ATOM 11592 N N . ALA B 2 1098 ? 62.33200 84.17900 92.51400 1.000 777.78000 1098 ALA B N 1
ATOM 11593 C CA . ALA B 2 1098 ? 61.64800 83.66000 93.68600 1.000 777.78000 1098 ALA B CA 1
ATOM 11594 C C . ALA B 2 1098 ? 60.92700 84.76300 94.45400 1.000 777.78000 1098 ALA B C 1
ATOM 11595 O O . ALA B 2 1098 ? 59.82800 84.53900 94.97200 1.000 777.78000 1098 ALA B O 1
ATOM 11597 N N . VAL B 2 1099 ? 61.52000 85.96200 94.54000 1.000 833.80000 1099 VAL B N 1
ATOM 11598 C CA . VAL B 2 1099 ? 60.89600 87.06600 95.27200 1.000 833.80000 1099 VAL B CA 1
ATOM 11599 C C . VAL B 2 1099 ? 59.82700 87.79600 94.47200 1.000 833.80000 1099 VAL B C 1
ATOM 11600 O O . VAL B 2 1099 ? 59.22500 88.73500 95.00900 1.000 833.80000 1099 VAL B O 1
ATOM 11604 N N . ASP B 2 1100 ? 59.57100 87.38800 93.21800 1.000 980.85000 1100 ASP B N 1
ATOM 11605 C CA . ASP B 2 1100 ? 58.55000 87.96400 92.32200 1.000 980.85000 1100 ASP B CA 1
ATOM 11606 C C . ASP B 2 1100 ? 58.79100 89.45500 92.09000 1.000 980.85000 1100 ASP B C 1
ATOM 11607 O O . ASP B 2 1100 ? 57.91900 90.29600 92.33100 1.000 980.85000 1100 ASP B O 1
ATOM 11612 N N . GLU B 2 1101 ? 60.00800 89.75600 91.61700 1.000 976.17000 1101 GLU B N 1
ATOM 11613 C CA . GLU B 2 1101 ? 60.46100 91.10500 91.25200 1.000 976.17000 1101 GLU B CA 1
ATOM 11614 C C . GLU B 2 1101 ? 60.36700 92.07700 92.42400 1.000 976.17000 1101 GLU B C 1
ATOM 11615 O O . GLU B 2 1101 ? 60.23500 93.28900 92.23900 1.000 976.17000 1101 GLU B O 1
ATOM 11621 N N . HIS B 2 1102 ? 60.45900 91.55200 93.63600 1.000 830.00000 1102 HIS B N 1
ATOM 11622 C CA . HIS B 2 1102 ? 60.41900 92.35700 94.84000 1.000 830.00000 1102 HIS B CA 1
ATOM 11623 C C . HIS B 2 1102 ? 61.77500 92.24500 95.50400 1.000 830.00000 1102 HIS B C 1
ATOM 11624 O O . HIS B 2 1102 ? 62.01700 91.36200 96.33100 1.000 830.00000 1102 HIS B O 1
ATOM 11631 N N . HIS B 2 1103 ? 62.62000 93.20600 95.21000 1.000 557.44000 1103 HIS B N 1
ATOM 11632 C CA . HIS B 2 1103 ? 63.97400 93.18800 95.69800 1.000 557.44000 1103 HIS B CA 1
ATOM 11633 C C . HIS B 2 1103 ? 64.06600 94.01800 96.95500 1.000 557.44000 1103 HIS B C 1
ATOM 11634 O O . HIS B 2 1103 ? 63.54600 95.13500 97.02200 1.000 557.44000 1103 HIS B O 1
ATOM 11641 N N . VAL B 2 1104 ? 64.78900 93.49100 97.91700 1.000 511.75000 1104 VAL B N 1
ATOM 11642 C CA . VAL B 2 1104 ? 65.01700 94.15500 99.18000 1.000 511.75000 1104 VAL B CA 1
ATOM 11643 C C . VAL B 2 1104 ? 66.51600 94.31100 99.29600 1.000 511.75000 1104 VAL B C 1
ATOM 11644 O O . VAL B 2 1104 ? 67.26200 93.47000 98.78900 1.000 511.75000 1104 VAL B O 1
ATOM 11648 N N . ALA B 2 1105 ? 66.94300 95.40800 99.93000 1.000 425.62000 1105 ALA B N 1
ATOM 11649 C CA . ALA B 2 1105 ? 68.35400 95.72000 100.08800 1.000 425.62000 1105 ALA B CA 1
ATOM 11650 C C . ALA B 2 1105 ? 69.08800 94.59100 100.80000 1.000 425.62000 1105 ALA B C 1
ATOM 11651 O O . ALA B 2 1105 ? 68.55200 93.95700 101.71100 1.000 425.62000 1105 ALA B O 1
ATOM 11653 N N . GLU B 2 1106 ? 70.30900 94.32000 100.35800 1.000 477.56000 1106 GLU B N 1
ATOM 11654 C CA . GLU B 2 1106 ? 71.04900 93.20100 100.91000 1.000 477.56000 1106 GLU B CA 1
ATOM 11655 C C . GLU B 2 1106 ? 72.52900 93.50600 100.78100 1.000 477.56000 1106 GLU B C 1
ATOM 11656 O O . GLU B 2 1106 ? 72.93500 94.48600 100.15400 1.000 477.56000 1106 GLU B O 1
ATOM 11662 N N . THR B 2 1107 ? 73.33700 92.65800 101.40300 1.000 483.64000 1107 THR B N 1
ATOM 11663 C CA . THR B 2 1107 ? 74.79500 92.73800 101.36800 1.000 483.64000 1107 THR B CA 1
ATOM 11664 C C . THR B 2 1107 ? 75.35900 91.37200 100.99800 1.000 483.64000 1107 THR B C 1
ATOM 11665 O O . THR B 2 1107 ? 75.69500 90.57200 101.87000 1.000 483.64000 1107 THR B O 1
ATOM 11669 N N . ILE B 2 1108 ? 75.46700 91.09200 99.71400 1.000 328.67000 1108 ILE B N 1
ATOM 11670 C CA . ILE B 2 1108 ? 76.12300 89.86500 99.28700 1.000 328.67000 1108 ILE B CA 1
ATOM 11671 C C . ILE B 2 1108 ? 77.22600 90.25300 98.32600 1.000 328.67000 1108 ILE B C 1
ATOM 11672 O O . ILE B 2 1108 ? 78.37200 89.81200 98.44700 1.000 328.67000 1108 ILE B O 1
ATOM 11677 N N . ILE B 2 1109 ? 76.86900 91.06500 97.35900 1.000 248.35000 1109 ILE B N 1
ATOM 11678 C CA . ILE B 2 1109 ? 77.82000 91.60400 96.43300 1.000 248.35000 1109 ILE B CA 1
ATOM 11679 C C . ILE B 2 1109 ? 78.41400 92.85500 97.03500 1.000 248.35000 1109 ILE B C 1
ATOM 11680 O O . ILE B 2 1109 ? 79.58000 93.16600 96.78100 1.000 248.35000 1109 ILE B O 1
ATOM 11685 N N . ASN B 2 1110 ? 77.63600 93.54100 97.89200 1.000 260.53000 1110 ASN B N 1
ATOM 11686 C CA . ASN B 2 1110 ? 78.13100 94.72100 98.59100 1.000 260.53000 1110 ASN B CA 1
ATOM 11687 C C . ASN B 2 1110 ? 79.27600 94.32300 99.49000 1.000 260.53000 1110 ASN B C 1
ATOM 11688 O O . ASN B 2 1110 ? 80.16200 95.13900 99.77800 1.000 260.53000 1110 ASN B O 1
ATOM 11693 N N . SER B 2 1111 ? 79.28900 93.04300 99.89300 1.000 283.32000 1111 SER B N 1
ATOM 11694 C CA . SER B 2 1111 ? 80.37000 92.47600 100.66900 1.000 283.32000 1111 SER B CA 1
ATOM 11695 C C . SER B 2 1111 ? 81.66200 92.52400 99.88500 1.000 283.32000 1111 SER B C 1
ATOM 11696 O O . SER B 2 1111 ? 82.74400 92.48900 100.47100 1.000 283.32000 1111 SER B O 1
ATOM 11699 N N . HIS B 2 1112 ? 81.56500 92.58000 98.56700 1.000 388.26000 1112 HIS B N 1
ATOM 11700 C CA . HIS B 2 1112 ? 82.70200 92.80500 97.70700 1.000 388.26000 1112 HIS B CA 1
ATOM 11701 C C . HIS B 2 1112 ? 82.79600 94.24600 97.21300 1.000 388.26000 1112 HIS B C 1
ATOM 11702 O O . HIS B 2 1112 ? 83.88400 94.68500 96.82900 1.000 388.26000 1112 HIS B O 1
ATOM 11709 N N . LEU B 2 1113 ? 81.70200 95.01000 97.26300 1.000 338.17000 1113 LEU B N 1
ATOM 11710 C CA . LEU B 2 1113 ? 81.75600 96.39500 96.80100 1.000 338.17000 1113 LEU B CA 1
ATOM 11711 C C . LEU B 2 1113 ? 82.36200 97.36700 97.78200 1.000 338.17000 1113 LEU B C 1
ATOM 11712 O O . LEU B 2 1113 ? 82.88300 98.41000 97.37100 1.000 338.17000 1113 LEU B O 1
ATOM 11717 N N . VAL B 2 1114 ? 82.27300 97.07000 99.05800 1.000 446.41000 1114 VAL B N 1
ATOM 11718 C CA . VAL B 2 1114 ? 82.89200 97.93600 100.05500 1.000 446.41000 1114 VAL B CA 1
ATOM 11719 C C . VAL B 2 1114 ? 84.42000 97.97000 99.94100 1.000 446.41000 1114 VAL B C 1
ATOM 11720 O O . VAL B 2 1114 ? 84.98700 99.07700 99.96000 1.000 446.41000 1114 VAL B O 1
ATOM 11724 N N . PRO B 2 1115 ? 85.14800 96.82800 99.80500 1.000 519.20000 1115 PRO B N 1
ATOM 11725 C CA . PRO B 2 1115 ? 86.60800 96.92900 99.57000 1.000 519.20000 1115 PRO B CA 1
ATOM 11726 C C . PRO B 2 1115 ? 87.00100 97.64800 98.30000 1.000 519.20000 1115 PRO B C 1
ATOM 11727 O O . PRO B 2 1115 ? 88.11000 98.18700 98.21300 1.000 519.20000 1115 PRO B O 1
ATOM 11731 N N . ASP B 2 1116 ? 86.12400 97.66300 97.31200 1.000 522.97000 1116 ASP B N 1
ATOM 11732 C CA . ASP B 2 1116 ? 86.39600 98.40900 96.10200 1.000 522.97000 1116 ASP B CA 1
ATOM 11733 C C . ASP B 2 1116 ? 86.23600 99.89800 96.34200 1.000 522.97000 1116 ASP B C 1
ATOM 11734 O O . ASP B 2 1116 ? 86.99000 100.70600 95.78600 1.000 522.97000 1116 ASP B O 1
ATOM 11739 N N . LEU B 2 1117 ? 85.30200 100.26400 97.21300 1.000 536.99000 1117 LEU B N 1
ATOM 11740 C CA . LEU B 2 1117 ? 85.09800 101.66600 97.53400 1.000 536.99000 1117 LEU B CA 1
ATOM 11741 C C . LEU B 2 1117 ? 86.24200 102.19700 98.37900 1.000 536.99000 1117 LEU B C 1
ATOM 11742 O O . LEU B 2 1117 ? 86.84700 103.22700 98.05100 1.000 536.99000 1117 LEU B O 1
ATOM 11747 N N . ARG B 2 1118 ? 86.56700 101.49500 99.46100 1.000 644.69000 1118 ARG B N 1
ATOM 11748 C CA . ARG B 2 1118 ? 87.68600 101.90600 100.29600 1.000 644.69000 1118 ARG B CA 1
ATOM 11749 C C . ARG B 2 1118 ? 89.03300 101.70400 99.61800 1.000 644.69000 1118 ARG B C 1
ATOM 11750 O O . ARG B 2 1118 ? 90.01300 102.33100 100.02500 1.000 644.69000 1118 ARG B O 1
ATOM 11758 N N . GLY B 2 1119 ? 89.11300 100.84800 98.60800 1.000 630.77000 1119 GLY B N 1
ATOM 11759 C CA . GLY B 2 1119 ? 90.35700 100.67300 97.89600 1.000 630.77000 1119 GLY B CA 1
ATOM 11760 C C . GLY B 2 1119 ? 90.57300 101.75900 96.87400 1.000 630.77000 1119 GLY B C 1
ATOM 11761 O O . GLY B 2 1119 ? 91.69600 102.23600 96.68500 1.000 630.77000 1119 GLY B O 1
ATOM 11762 N N . ASN B 2 1120 ? 89.48700 102.18400 96.23300 1.000 660.41000 1120 ASN B N 1
ATOM 11763 C CA . ASN B 2 1120 ? 89.59800 103.27300 95.27400 1.000 660.41000 1120 ASN B CA 1
ATOM 11764 C C . ASN B 2 1120 ? 89.81700 104.59700 95.97900 1.000 660.41000 1120 ASN B C 1
ATOM 11765 O O . ASN B 2 1120 ? 90.65300 105.40700 95.55800 1.000 660.41000 1120 ASN B O 1
ATOM 11770 N N . LEU B 2 1121 ? 89.12200 104.80300 97.08500 1.000 696.89000 1121 LEU B N 1
ATOM 11771 C CA . LEU B 2 1121 ? 89.30600 106.03100 97.83400 1.000 696.89000 1121 LEU B CA 1
ATOM 11772 C C . LEU B 2 1121 ? 90.62200 106.02300 98.59800 1.000 696.89000 1121 LEU B C 1
ATOM 11773 O O . LEU B 2 1121 ? 91.27800 107.06500 98.71800 1.000 696.89000 1121 LEU B O 1
ATOM 11778 N N . ARG B 2 1122 ? 91.03200 104.85500 99.09600 1.000 737.18000 1122 ARG B N 1
ATOM 11779 C CA . ARG B 2 1122 ? 92.28900 104.75200 99.83100 1.000 737.18000 1122 ARG B CA 1
ATOM 11780 C C . ARG B 2 1122 ? 93.49300 104.91700 98.91700 1.000 737.18000 1122 ARG B C 1
ATOM 11781 O O . ARG B 2 1122 ? 94.29300 105.84300 99.09300 1.000 737.18000 1122 ARG B O 1
ATOM 11789 N N . SER B 2 1123 ? 93.60600 104.06900 97.88900 1.000 692.86000 1123 SER B N 1
ATOM 11790 C CA . SER B 2 1123 ? 94.72200 104.18400 96.95800 1.000 692.86000 1123 SER B CA 1
ATOM 11791 C C . SER B 2 1123 ? 94.61400 105.40700 96.07200 1.000 692.86000 1123 SER B C 1
ATOM 11792 O O . SER B 2 1123 ? 95.57400 105.71800 95.36000 1.000 692.86000 1123 SER B O 1
ATOM 11795 N N . PHE B 2 1124 ? 93.46100 106.07400 96.08800 1.000 670.20000 1124 PHE B N 1
ATOM 11796 C CA . PHE B 2 1124 ? 93.28700 107.28100 95.30800 1.000 670.20000 1124 PHE B CA 1
ATOM 11797 C C . PHE B 2 1124 ? 94.20700 108.38400 95.81000 1.000 670.20000 1124 PHE B C 1
ATOM 11798 O O . PHE B 2 1124 ? 94.86800 109.06300 95.02000 1.000 670.20000 1124 PHE B O 1
ATOM 11806 N N . THR B 2 1125 ? 94.28200 108.56500 97.11900 1.000 720.45000 1125 THR B N 1
ATOM 11807 C CA . THR B 2 1125 ? 95.12600 109.61100 97.66500 1.000 720.45000 1125 THR B CA 1
ATOM 11808 C C . THR B 2 1125 ? 96.54600 109.13000 97.88900 1.000 720.45000 1125 THR B C 1
ATOM 11809 O O . THR B 2 1125 ? 97.37800 109.90200 98.37300 1.000 720.45000 1125 THR B O 1
ATOM 11813 N N . ARG B 2 1126 ? 96.84400 107.87700 97.54500 1.000 750.76000 1126 ARG B N 1
ATOM 11814 C CA . ARG B 2 1126 ? 98.19500 107.37100 97.73400 1.000 750.76000 1126 ARG B CA 1
ATOM 11815 C C . ARG B 2 1126 ? 99.10500 107.79000 96.59600 1.000 750.76000 1126 ARG B C 1
ATOM 11816 O O . ARG B 2 1126 ? 100.12400 108.45400 96.82600 1.000 750.76000 1126 ARG B O 1
ATOM 11824 N N . GLN B 2 1127 ? 98.73800 107.40100 95.36900 1.000 650.09000 1127 GLN B N 1
ATOM 11825 C CA . GLN B 2 1127 ? 99.46400 107.71100 94.13600 1.000 650.09000 1127 GLN B CA 1
ATOM 11826 C C . GLN B 2 1127 ? 100.91600 107.23900 94.21700 1.000 650.09000 1127 GLN B C 1
ATOM 11827 O O . GLN B 2 1127 ? 101.85800 108.03400 94.22000 1.000 650.09000 1127 GLN B O 1
ATOM 11833 N N . GLU B 2 1128 ? 101.07400 105.92800 94.34000 1.000 509.55000 1128 GLU B N 1
ATOM 11834 C CA . GLU B 2 1128 ? 102.40100 105.34100 94.43100 1.000 509.55000 1128 GLU B CA 1
ATOM 11835 C C . GLU B 2 1128 ? 103.16000 105.49400 93.12800 1.000 509.55000 1128 GLU B C 1
ATOM 11836 O O . GLU B 2 1128 ? 102.67400 105.08800 92.06000 1.000 509.55000 1128 GLU B O 1
ATOM 11842 N N . PHE B 2 1129 ? 104.32300 106.13900 93.22700 1.000 528.40000 1129 PHE B N 1
ATOM 11843 C CA . PHE B 2 1129 ? 105.19400 106.39200 92.09200 1.000 528.40000 1129 PHE B CA 1
ATOM 11844 C C . PHE B 2 1129 ? 106.25600 105.30200 92.04500 1.000 528.40000 1129 PHE B C 1
ATOM 11845 O O . PHE B 2 1129 ? 106.99900 105.10400 93.01300 1.000 528.40000 1129 PHE B O 1
ATOM 11853 N N . ARG B 2 1130 ? 106.32200 104.60000 90.93100 1.000 464.78000 1130 ARG B N 1
ATOM 11854 C CA . ARG B 2 1130 ? 107.28700 103.54300 90.70400 1.000 464.78000 1130 ARG B CA 1
ATOM 11855 C C . ARG B 2 1130 ? 107.87100 103.76600 89.33500 1.000 464.78000 1130 ARG B C 1
ATOM 11856 O O . ARG B 2 1130 ? 107.14000 103.75700 88.34100 1.000 464.78000 1130 ARG B O 1
ATOM 11864 N N . CYS B 2 1131 ? 109.17600 103.91500 89.27300 1.000 567.24000 1131 CYS B N 1
ATOM 11865 C CA . CYS B 2 1131 ? 109.79800 104.14800 87.99300 1.000 567.24000 1131 CYS B CA 1
ATOM 11866 C C . CYS B 2 1131 ? 109.86000 102.83300 87.22400 1.000 567.24000 1131 CYS B C 1
ATOM 11867 O O . CYS B 2 1131 ? 109.41500 101.77800 87.68500 1.000 567.24000 1131 CYS B O 1
ATOM 11870 N N . VAL B 2 1132 ? 110.35000 102.90500 85.99900 1.000 606.24000 1132 VAL B N 1
ATOM 11871 C CA . VAL B 2 1132 ? 110.38700 101.71300 85.16600 1.000 606.24000 1132 VAL B CA 1
ATOM 11872 C C . VAL B 2 1132 ? 111.51000 100.78700 85.61200 1.000 606.24000 1132 VAL B C 1
ATOM 11873 O O . VAL B 2 1132 ? 111.29900 99.58000 85.79000 1.000 606.24000 1132 VAL B O 1
ATOM 11877 N N . LYS B 2 1133 ? 112.70600 101.34400 85.82800 1.000 660.48000 1133 LYS B N 1
ATOM 11878 C CA . LYS B 2 1133 ? 113.87000 100.53600 86.18100 1.000 660.48000 1133 LYS B CA 1
ATOM 11879 C C . LYS B 2 1133 ? 113.71200 99.96500 87.57800 1.000 660.48000 1133 LYS B C 1
ATOM 11880 O O . LYS B 2 1133 ? 113.85400 98.75600 87.78800 1.000 660.48000 1133 LYS B O 1
ATOM 11886 N N . CYS B 2 1134 ? 113.38900 100.81300 88.54000 1.000 542.74000 1134 CYS B N 1
ATOM 11887 C CA . CYS B 2 1134 ? 113.25700 100.37400 89.91300 1.000 542.74000 1134 CYS B CA 1
ATOM 11888 C C . CYS B 2 1134 ? 111.79800 100.05700 90.18800 1.000 542.74000 1134 CYS B C 1
ATOM 11889 O O . CYS B 2 1134 ? 110.89700 100.81600 89.82600 1.000 542.74000 1134 CYS B O 1
ATOM 11892 N N . ASN B 2 1135 ? 111.57400 98.91400 90.80800 1.000 357.96000 1135 ASN B N 1
ATOM 11893 C CA . ASN B 2 1135 ? 110.23400 98.47700 91.13700 1.000 357.96000 1135 ASN B CA 1
ATOM 11894 C C . ASN B 2 1135 ? 109.99000 98.45000 92.62700 1.000 357.96000 1135 ASN B C 1
ATOM 11895 O O . ASN B 2 1135 ? 108.94000 98.88700 93.07800 1.000 357.96000 1135 ASN B O 1
ATOM 11900 N N . THR B 2 1136 ? 110.96800 97.98600 93.39600 1.000 336.15000 1136 THR B N 1
ATOM 11901 C CA . THR B 2 1136 ? 110.83700 97.93200 94.83900 1.000 336.15000 1136 THR B CA 1
ATOM 11902 C C . THR B 2 1136 ? 111.17100 99.26100 95.48300 1.000 336.15000 1136 THR B C 1
ATOM 11903 O O . THR B 2 1136 ? 111.10000 99.37900 96.71000 1.000 336.15000 1136 THR B O 1
ATOM 11907 N N . LYS B 2 1137 ? 111.52800 100.25700 94.68800 1.000 423.26000 1137 LYS B N 1
ATOM 11908 C CA . LYS B 2 1137 ? 111.87400 101.56800 95.20100 1.000 423.26000 1137 LYS B CA 1
ATOM 11909 C C . LYS B 2 1137 ? 110.68400 102.47400 94.93200 1.000 423.26000 1137 LYS B C 1
ATOM 11910 O O . LYS B 2 1137 ? 110.50200 102.98100 93.82200 1.000 423.26000 1137 LYS B O 1
ATOM 11916 N N . TYR B 2 1138 ? 109.86400 102.65000 95.95000 1.000 444.92000 1138 TYR B N 1
ATOM 11917 C CA . TYR B 2 1138 ? 108.68600 103.48400 95.85400 1.000 444.92000 1138 TYR B CA 1
ATOM 11918 C C . TYR B 2 1138 ? 109.07100 104.92100 96.14600 1.000 444.92000 1138 TYR B C 1
ATOM 11919 O O . TYR B 2 1138 ? 109.96000 105.19500 96.95500 1.000 444.92000 1138 TYR B O 1
ATOM 11928 N N . ARG B 2 1139 ? 108.39300 105.83700 95.48700 1.000 490.73000 1139 ARG B N 1
ATOM 11929 C CA . ARG B 2 1139 ? 108.65100 107.25500 95.65200 1.000 490.73000 1139 ARG B CA 1
ATOM 11930 C C . ARG B 2 1139 ? 107.56400 107.85500 96.53400 1.000 490.73000 1139 ARG B C 1
ATOM 11931 O O . ARG B 2 1139 ? 106.48200 107.28100 96.68600 1.000 490.73000 1139 ARG B O 1
ATOM 11939 N N . ARG B 2 1140 ? 107.89800 108.98000 97.17200 1.000 450.08000 1140 ARG B N 1
ATOM 11940 C CA . ARG B 2 1140 ? 106.98700 109.65100 98.08100 1.000 450.08000 1140 ARG B CA 1
ATOM 11941 C C . ARG B 2 1140 ? 105.72800 110.10500 97.34400 1.000 450.08000 1140 ARG B C 1
ATOM 11942 O O . ARG B 2 1140 ? 105.75500 110.29300 96.12300 1.000 450.08000 1140 ARG B O 1
ATOM 11950 N N . PRO B 2 1141 ? 104.60800 110.23100 98.05700 1.000 486.04000 1141 PRO B N 1
ATOM 11951 C CA . PRO B 2 1141 ? 103.36300 110.72200 97.43900 1.000 486.04000 1141 PRO B CA 1
ATOM 11952 C C . PRO B 2 1141 ? 103.50700 112.09800 96.79600 1.000 486.04000 1141 PRO B C 1
ATOM 11953 O O . PRO B 2 1141 ? 102.82200 112.32900 95.78700 1.000 486.04000 1141 PRO B O 1
ATOM 11957 N N . PRO B 2 1142 ? 104.28000 113.06900 97.35000 1.000 418.71000 1142 PRO B N 1
ATOM 11958 C CA . PRO B 2 1142 ? 104.49200 114.30600 96.58300 1.000 418.71000 1142 PRO B CA 1
ATOM 11959 C C . PRO B 2 1142 ? 105.16500 114.05100 95.23900 1.000 418.71000 1142 PRO B C 1
ATOM 11960 O O . PRO B 2 1142 ? 105.87400 113.06200 95.03800 1.000 418.71000 1142 PRO B O 1
ATOM 11964 N N . LEU B 2 1143 ? 104.94000 114.98200 94.31800 1.000 363.57000 1143 LEU B N 1
ATOM 11965 C CA . LEU B 2 1143 ? 105.45100 114.85600 92.96300 1.000 363.57000 1143 LEU B CA 1
ATOM 11966 C C . LEU B 2 1143 ? 106.89600 115.32900 92.91100 1.000 363.57000 1143 LEU B C 1
ATOM 11967 O O . LEU B 2 1143 ? 107.25000 116.36500 93.47700 1.000 363.57000 1143 LEU B O 1
ATOM 11972 N N . THR B 2 1144 ? 107.72700 114.56800 92.20200 1.000 446.55000 1144 THR B N 1
ATOM 11973 C CA . THR B 2 1144 ? 109.14600 114.85700 92.07100 1.000 446.55000 1144 THR B CA 1
ATOM 11974 C C . THR B 2 1144 ? 109.56000 115.13500 90.63800 1.000 446.55000 1144 THR B C 1
ATOM 11975 O O . THR B 2 1144 ? 110.71000 115.52700 90.40800 1.000 446.55000 1144 THR B O 1
ATOM 11979 N N . GLY B 2 1145 ? 108.66200 114.95300 89.67900 1.000 463.54000 1145 GLY B N 1
ATOM 11980 C CA . GLY B 2 1145 ? 108.97200 115.18900 88.29100 1.000 463.54000 1145 GLY B CA 1
ATOM 11981 C C . GLY B 2 1145 ? 109.48800 113.91400 87.66800 1.000 463.54000 1145 GLY B C 1
ATOM 11982 O O . GLY B 2 1145 ? 108.81600 113.30400 86.83400 1.000 463.54000 1145 GLY B O 1
ATOM 11983 N N . LYS B 2 1146 ? 110.67200 113.48400 88.08600 1.000 585.46000 1146 LYS B N 1
ATOM 11984 C CA . LYS B 2 1146 ? 111.27400 112.26200 87.58100 1.000 585.46000 1146 LYS B CA 1
ATOM 11985 C C . LYS B 2 1146 ? 111.94100 111.54100 88.73300 1.000 585.46000 1146 LYS B C 1
ATOM 11986 O O . LYS B 2 1146 ? 112.14800 112.10700 89.80700 1.000 585.46000 1146 LYS B O 1
ATOM 11992 N N . CYS B 2 1147 ? 112.25600 110.28200 88.49600 1.000 764.84000 1147 CYS B N 1
ATOM 11993 C CA . CYS B 2 1147 ? 112.90000 109.46700 89.50600 1.000 764.84000 1147 CYS B CA 1
ATOM 11994 C C . CYS B 2 1147 ? 114.35100 109.90800 89.64000 1.000 764.84000 1147 CYS B C 1
ATOM 11995 O O . CYS B 2 1147 ? 115.06400 109.96600 88.63300 1.000 764.84000 1147 CYS B O 1
ATOM 11998 N N . PRO B 2 1148 ? 114.79500 110.33700 90.82600 1.000 823.27000 1148 PRO B N 1
ATOM 11999 C CA . PRO B 2 1148 ? 116.20400 110.73200 90.98400 1.000 823.27000 1148 PRO B CA 1
ATOM 12000 C C . PRO B 2 1148 ? 117.18800 109.57600 90.86200 1.000 823.27000 1148 PRO B C 1
ATOM 12001 O O . PRO B 2 1148 ? 118.35100 109.81400 90.51700 1.000 823.27000 1148 PRO B O 1
ATOM 12005 N N . LYS B 2 1149 ? 116.76600 108.33800 91.12400 1.000 908.01000 1149 LYS B N 1
ATOM 12006 C CA . LYS B 2 1149 ? 117.68300 107.20300 91.06500 1.000 908.01000 1149 LYS B CA 1
ATOM 12007 C C . LYS B 2 1149 ? 117.84100 106.72200 89.63600 1.000 908.01000 1149 LYS B C 1
ATOM 12008 O O . LYS B 2 1149 ? 118.96300 106.58100 89.13500 1.000 908.01000 1149 LYS B O 1
ATOM 12014 N N . CYS B 2 1150 ? 116.72500 106.45900 88.96900 1.000 934.27000 1150 CYS B N 1
ATOM 12015 C CA . CYS B 2 1150 ? 116.75400 105.93700 87.61900 1.000 934.27000 1150 CYS B CA 1
ATOM 12016 C C . CYS B 2 1150 ? 116.16000 106.94500 86.64600 1.000 934.27000 1150 CYS B C 1
ATOM 12017 O O . CYS B 2 1150 ? 115.26900 107.72500 86.99000 1.000 934.27000 1150 CYS B O 1
ATOM 12020 N N . GLY B 2 1151 ? 116.63200 106.88000 85.40100 1.000 925.56000 1151 GLY B N 1
ATOM 12021 C CA . GLY B 2 1151 ? 116.18100 107.79500 84.37100 1.000 925.56000 1151 GLY B CA 1
ATOM 12022 C C . GLY B 2 1151 ? 114.95300 107.28100 83.66900 1.000 925.56000 1151 GLY B C 1
ATOM 12023 O O . GLY B 2 1151 ? 114.92200 107.15200 82.44300 1.000 925.56000 1151 GLY B O 1
ATOM 12024 N N . GLY B 2 1152 ? 113.91300 107.02300 84.44700 1.000 766.03000 1152 GLY B N 1
ATOM 12025 C CA . GLY B 2 1152 ? 112.67700 106.53600 83.90300 1.000 766.03000 1152 GLY B CA 1
ATOM 12026 C C . GLY B 2 1152 ? 111.52700 107.34700 84.45100 1.000 766.03000 1152 GLY B C 1
ATOM 12027 O O . GLY B 2 1152 ? 111.61900 107.98100 85.50500 1.000 766.03000 1152 GLY B O 1
ATOM 12028 N N . LYS B 2 1153 ? 110.45300 107.34600 83.68200 1.000 564.34000 1153 LYS B N 1
ATOM 12029 C CA . LYS B 2 1153 ? 109.27100 108.05700 84.10100 1.000 564.34000 1153 LYS B CA 1
ATOM 12030 C C . LYS B 2 1153 ? 108.67400 107.32600 85.29000 1.000 564.34000 1153 LYS B C 1
ATOM 12031 O O . LYS B 2 1153 ? 108.85300 106.11700 85.47000 1.000 564.34000 1153 LYS B O 1
ATOM 12037 N N . ILE B 2 1154 ? 108.00700 108.05300 86.09500 1.000 523.93000 1154 ILE B N 1
ATOM 12038 C CA . ILE B 2 1154 ? 107.40200 107.48500 87.28000 1.000 523.93000 1154 ILE B CA 1
ATOM 12039 C C . ILE B 2 1154 ? 105.97600 107.10800 86.93300 1.000 523.93000 1154 ILE B C 1
ATOM 12040 O O . ILE B 2 1154 ? 105.26300 107.83500 86.23000 1.000 523.93000 1154 ILE B O 1
ATOM 12045 N N . VAL B 2 1155 ? 105.58200 105.92300 87.36700 1.000 521.80000 1155 VAL B N 1
ATOM 12046 C CA . VAL B 2 1155 ? 104.25500 105.40200 87.10800 1.000 521.80000 1155 VAL B CA 1
ATOM 12047 C C . VAL B 2 1155 ? 103.50900 105.42000 88.42800 1.000 521.80000 1155 VAL B C 1
ATOM 12048 O O . VAL B 2 1155 ? 104.01100 104.93200 89.44100 1.000 521.80000 1155 VAL B O 1
ATOM 12052 N N . LEU B 2 1156 ? 102.29100 105.92000 88.39700 1.000 525.69000 1156 LEU B N 1
ATOM 12053 C CA . LEU B 2 1156 ? 101.45700 106.04900 89.57500 1.000 525.69000 1156 LEU B CA 1
ATOM 12054 C C . LEU B 2 1156 ? 100.31700 105.04700 89.58300 1.000 525.69000 1156 LEU B C 1
ATOM 12055 O O . LEU B 2 1156 ? 99.83000 104.62300 88.53300 1.000 525.69000 1156 LEU B O 1
ATOM 12060 N N . THR B 2 1157 ? 99.91400 104.65200 90.78800 1.000 503.94000 1157 THR B N 1
ATOM 12061 C CA . THR B 2 1157 ? 98.78600 103.73200 90.96200 1.000 503.94000 1157 THR B CA 1
ATOM 12062 C C . THR B 2 1157 ? 97.75300 104.41500 91.86100 1.000 503.94000 1157 THR B C 1
ATOM 12063 O O . THR B 2 1157 ? 97.80100 104.30500 93.08900 1.000 503.94000 1157 THR B O 1
ATOM 12067 N N . VAL B 2 1158 ? 96.82400 105.13600 91.22800 1.000 622.53000 1158 VAL B N 1
ATOM 12068 C CA . VAL B 2 1158 ? 95.68800 105.78400 91.88500 1.000 622.53000 1158 VAL B CA 1
ATOM 12069 C C . VAL B 2 1158 ? 94.46700 104.86000 91.92700 1.000 622.53000 1158 VAL B C 1
ATOM 12070 O O . VAL B 2 1158 ? 93.39600 105.24700 92.41700 1.000 622.53000 1158 VAL B O 1
ATOM 12074 N N . SER B 2 1159 ? 94.63800 103.61100 91.47000 1.000 638.81000 1159 SER B N 1
ATOM 12075 C CA . SER B 2 1159 ? 93.57200 102.59000 91.41800 1.000 638.81000 1159 SER B CA 1
ATOM 12076 C C . SER B 2 1159 ? 92.35800 103.02300 90.57900 1.000 638.81000 1159 SER B C 1
ATOM 12077 O O . SER B 2 1159 ? 91.21700 102.68300 90.90300 1.000 638.81000 1159 SER B O 1
ATOM 12080 N N . LYS B 2 1160 ? 92.57500 103.78200 89.50000 1.000 553.75000 1160 LYS B N 1
ATOM 12081 C CA . LYS B 2 1160 ? 91.47600 104.21400 88.63600 1.000 553.75000 1160 LYS B CA 1
ATOM 12082 C C . LYS B 2 1160 ? 91.21200 103.24100 87.48300 1.000 553.75000 1160 LYS B C 1
ATOM 12083 O O . LYS B 2 1160 ? 90.05000 103.02000 87.12200 1.000 553.75000 1160 LYS B O 1
ATOM 12089 N N . GLY B 2 1161 ? 92.26200 102.64500 86.89900 1.000 523.14000 1161 GLY B N 1
ATOM 12090 C CA . GLY B 2 1161 ? 92.12000 101.70100 85.80000 1.000 523.14000 1161 GLY B CA 1
ATOM 12091 C C . GLY B 2 1161 ? 92.05100 100.21800 86.12500 1.000 523.14000 1161 GLY B C 1
ATOM 12092 O O . GLY B 2 1161 ? 91.78400 99.41300 85.23000 1.000 523.14000 1161 GLY B O 1
ATOM 12093 N N . ALA B 2 1162 ? 92.33900 99.81300 87.35600 1.000 441.47000 1162 ALA B N 1
ATOM 12094 C CA . ALA B 2 1162 ? 92.26600 98.40000 87.70800 1.000 441.47000 1162 ALA B CA 1
ATOM 12095 C C . ALA B 2 1162 ? 90.90100 97.98700 88.25400 1.000 441.47000 1162 ALA B C 1
ATOM 12096 O O . ALA B 2 1162 ? 90.48900 96.83700 88.06100 1.000 441.47000 1162 ALA B O 1
ATOM 12098 N N . ILE B 2 1163 ? 90.18500 98.90300 88.92100 1.000 458.05000 1163 ILE B N 1
ATOM 12099 C CA . ILE B 2 1163 ? 88.87800 98.59800 89.51000 1.000 458.05000 1163 ILE B CA 1
ATOM 12100 C C . ILE B 2 1163 ? 87.72500 98.79700 88.54600 1.000 458.05000 1163 ILE B C 1
ATOM 12101 O O . ILE B 2 1163 ? 86.63000 98.25000 88.76400 1.000 458.05000 1163 ILE B O 1
ATOM 12106 N N . GLU B 2 1164 ? 87.96400 99.44700 87.42400 1.000 571.74000 1164 GLU B N 1
ATOM 12107 C CA . GLU B 2 1164 ? 86.94200 99.71600 86.43400 1.000 571.74000 1164 GLU B CA 1
ATOM 12108 C C . GLU B 2 1164 ? 86.46400 98.46100 85.71900 1.000 571.74000 1164 GLU B C 1
ATOM 12109 O O . GLU B 2 1164 ? 85.53700 98.54800 84.91300 1.000 571.74000 1164 GLU B O 1
ATOM 12115 N N . LYS B 2 1165 ? 87.05400 97.30600 86.01400 1.000 503.40000 1165 LYS B N 1
ATOM 12116 C CA . LYS B 2 1165 ? 86.67200 96.04100 85.42100 1.000 503.40000 1165 LYS B CA 1
ATOM 12117 C C . LYS B 2 1165 ? 85.62500 95.31800 86.25000 1.000 503.40000 1165 LYS B C 1
ATOM 12118 O O . LYS B 2 1165 ? 84.74000 94.65800 85.69500 1.000 503.40000 1165 LYS B O 1
ATOM 12124 N N . TYR B 2 1166 ? 85.69300 95.44400 87.56400 1.000 285.15000 1166 TYR B N 1
ATOM 12125 C CA . TYR B 2 1166 ? 84.71300 94.79300 88.41000 1.000 285.15000 1166 TYR B CA 1
ATOM 12126 C C . TYR B 2 1166 ? 83.45900 95.62200 88.57700 1.000 285.15000 1166 TYR B C 1
ATOM 12127 O O . TYR B 2 1166 ? 82.44400 95.09600 89.04300 1.000 285.15000 1166 TYR B O 1
ATOM 12136 N N . LEU B 2 1167 ? 83.50900 96.89500 88.19400 1.000 352.68000 1167 LEU B N 1
ATOM 12137 C CA . LEU B 2 1167 ? 82.33500 97.75100 88.34500 1.000 352.68000 1167 LEU B CA 1
ATOM 12138 C C . LEU B 2 1167 ? 81.18000 97.38100 87.41400 1.000 352.68000 1167 LEU B C 1
ATOM 12139 O O . LEU B 2 1167 ? 80.03700 97.34300 87.89800 1.000 352.68000 1167 LEU B O 1
ATOM 12144 N N . PRO B 2 1168 ? 81.36300 97.14400 86.09700 1.000 369.96000 1168 PRO B N 1
ATOM 12145 C CA . PRO B 2 1168 ? 80.20300 96.74000 85.28300 1.000 369.96000 1168 PRO B CA 1
ATOM 12146 C C . PRO B 2 1168 ? 79.62900 95.39000 85.62000 1.000 369.96000 1168 PRO B C 1
ATOM 12147 O O . PRO B 2 1168 ? 78.46600 95.15100 85.26400 1.000 369.96000 1168 PRO B O 1
ATOM 12151 N N . THR B 2 1169 ? 80.35000 94.57700 86.39800 1.000 316.04000 1169 THR B N 1
ATOM 12152 C CA . THR B 2 1169 ? 79.86500 93.26000 86.77300 1.000 316.04000 1169 THR B CA 1
ATOM 12153 C C . THR B 2 1169 ? 78.60900 93.40300 87.60200 1.000 316.04000 1169 THR B C 1
ATOM 12154 O O . THR B 2 1169 ? 77.53000 92.95700 87.20400 1.000 316.04000 1169 THR B O 1
ATOM 12158 N N . ALA B 2 1170 ? 78.71600 94.07700 88.72400 1.000 333.04000 1170 ALA B N 1
ATOM 12159 C CA . ALA B 2 1170 ? 77.52700 94.28700 89.51300 1.000 333.04000 1170 ALA B CA 1
ATOM 12160 C C . ALA B 2 1170 ? 76.75100 95.52000 89.08900 1.000 333.04000 1170 ALA B C 1
ATOM 12161 O O . ALA B 2 1170 ? 75.55700 95.59300 89.37300 1.000 333.04000 1170 ALA B O 1
ATOM 12163 N N . LYS B 2 1171 ? 77.38100 96.44600 88.36200 1.000 297.78000 1171 LYS B N 1
ATOM 12164 C CA . LYS B 2 1171 ? 76.68700 97.65400 87.93500 1.000 297.78000 1171 LYS B CA 1
ATOM 12165 C C . LYS B 2 1171 ? 75.57100 97.32700 86.96500 1.000 297.78000 1171 LYS B C 1
ATOM 12166 O O . LYS B 2 1171 ? 74.51900 97.96900 86.99300 1.000 297.78000 1171 LYS B O 1
ATOM 12172 N N . MET B 2 1172 ? 75.76500 96.31000 86.13200 1.000 392.01000 1172 MET B N 1
ATOM 12173 C CA . MET B 2 1172 ? 74.68100 95.93900 85.23800 1.000 392.01000 1172 MET B CA 1
ATOM 12174 C C . MET B 2 1172 ? 73.52500 95.30800 85.99400 1.000 392.01000 1172 MET B C 1
ATOM 12175 O O . MET B 2 1172 ? 72.36700 95.52100 85.63400 1.000 392.01000 1172 MET B O 1
ATOM 12180 N N . LEU B 2 1173 ? 73.81100 94.60000 87.07800 1.000 368.32000 1173 LEU B N 1
ATOM 12181 C CA . LEU B 2 1173 ? 72.74800 93.98000 87.85600 1.000 368.32000 1173 LEU B CA 1
ATOM 12182 C C . LEU B 2 1173 ? 72.00200 95.01800 88.67800 1.000 368.32000 1173 LEU B C 1
ATOM 12183 O O . LEU B 2 1173 ? 70.77200 94.96100 88.78300 1.000 368.32000 1173 LEU B O 1
ATOM 12188 N N . VAL B 2 1174 ? 72.73400 95.97500 89.25200 1.000 381.50000 1174 VAL B N 1
ATOM 12189 C CA . VAL B 2 1174 ? 72.10800 97.03100 90.03900 1.000 381.50000 1174 VAL B CA 1
ATOM 12190 C C . VAL B 2 1174 ? 71.34900 97.95800 89.12700 1.000 381.50000 1174 VAL B C 1
ATOM 12191 O O . VAL B 2 1174 ? 70.25100 98.42200 89.45300 1.000 381.50000 1174 VAL B O 1
ATOM 12195 N N . THR B 2 1175 ? 71.89500 98.18800 87.94700 1.000 347.39000 1175 THR B N 1
ATOM 12196 C CA . THR B 2 1175 ? 71.24200 99.05000 86.99500 1.000 347.39000 1175 THR B CA 1
ATOM 12197 C C . THR B 2 1175 ? 69.99700 98.36600 86.45700 1.000 347.39000 1175 THR B C 1
ATOM 12198 O O . THR B 2 1175 ? 69.05500 99.04800 86.04600 1.000 347.39000 1175 THR B O 1
ATOM 12202 N N . LYS B 2 1176 ? 69.94400 97.02800 86.51700 1.000 419.03000 1176 LYS B N 1
ATOM 12203 C CA . LYS B 2 1176 ? 68.80600 96.28500 86.00000 1.000 419.03000 1176 LYS B CA 1
ATOM 12204 C C . LYS B 2 1176 ? 67.60400 96.29700 86.97500 1.000 419.03000 1176 LYS B C 1
ATOM 12205 O O . LYS B 2 1176 ? 66.63500 95.56000 86.76900 1.000 419.03000 1176 LYS B O 1
ATOM 12211 N N . TYR B 2 1177 ? 67.61900 97.12400 88.02000 1.000 537.11000 1177 TYR B N 1
ATOM 12212 C CA . TYR B 2 1177 ? 66.48300 97.19000 88.93200 1.000 537.11000 1177 TYR B CA 1
ATOM 12213 C C . TYR B 2 1177 ? 66.47700 98.54300 89.63000 1.000 537.11000 1177 TYR B C 1
ATOM 12214 O O . TYR B 2 1177 ? 67.53300 99.12100 89.88700 1.000 537.11000 1177 TYR B O 1
ATOM 12223 N N . ARG B 2 1178 ? 65.27600 99.03700 89.95000 1.000 526.32000 1178 ARG B N 1
ATOM 12224 C CA . ARG B 2 1178 ? 65.12300 100.31800 90.64200 1.000 526.32000 1178 ARG B CA 1
ATOM 12225 C C . ARG B 2 1178 ? 64.94000 100.01100 92.12800 1.000 526.32000 1178 ARG B C 1
ATOM 12226 O O . ARG B 2 1178 ? 63.85000 99.62900 92.55700 1.000 526.32000 1178 ARG B O 1
ATOM 12234 N N . VAL B 2 1179 ? 65.98200 100.23600 92.92700 1.000 410.98000 1179 VAL B N 1
ATOM 12235 C CA . VAL B 2 1179 ? 65.92500 99.98600 94.36000 1.000 410.98000 1179 VAL B CA 1
ATOM 12236 C C . VAL B 2 1179 ? 66.48700 101.23500 95.02700 1.000 410.98000 1179 VAL B C 1
ATOM 12237 O O . VAL B 2 1179 ? 67.21400 102.01800 94.41500 1.000 410.98000 1179 VAL B O 1
ATOM 12241 N N . LYS B 2 1180 ? 66.12400 101.43500 96.28300 1.000 292.11000 1180 LYS B N 1
ATOM 12242 C CA . LYS B 2 1180 ? 66.57600 102.59700 97.02500 1.000 292.11000 1180 LYS B CA 1
ATOM 12243 C C . LYS B 2 1180 ? 67.62900 102.19500 98.03000 1.000 292.11000 1180 LYS B C 1
ATOM 12244 O O . LYS B 2 1180 ? 68.01600 101.02600 98.12800 1.000 292.11000 1180 LYS B O 1
ATOM 12250 N N . ASP B 2 1181 ? 68.16100 103.23000 98.68500 1.000 177.54000 1181 ASP B N 1
ATOM 12251 C CA . ASP B 2 1181 ? 69.17800 103.21200 99.72700 1.000 177.54000 1181 ASP B CA 1
ATOM 12252 C C . ASP B 2 1181 ? 70.52200 102.77600 99.19500 1.000 177.54000 1181 ASP B C 1
ATOM 12253 O O . ASP B 2 1181 ? 71.49500 102.76800 99.94700 1.000 177.54000 1181 ASP B O 1
ATOM 12258 N N . TYR B 2 1182 ? 70.61800 102.45500 97.91800 1.000 262.09000 1182 TYR B N 1
ATOM 12259 C CA . TYR B 2 1182 ? 71.83500 102.00600 97.30700 1.000 262.09000 1182 TYR B CA 1
ATOM 12260 C C . TYR B 2 1182 ? 72.22200 102.81100 96.08800 1.000 262.09000 1182 TYR B C 1
ATOM 12261 O O . TYR B 2 1182 ? 73.30600 102.57600 95.54600 1.000 262.09000 1182 TYR B O 1
ATOM 12270 N N . THR B 2 1183 ? 71.38100 103.74400 95.63600 1.000 301.13000 1183 THR B N 1
ATOM 12271 C CA . THR B 2 1183 ? 71.69500 104.48000 94.41900 1.000 301.13000 1183 THR B CA 1
ATOM 12272 C C . THR B 2 1183 ? 72.83600 105.43800 94.65200 1.000 301.13000 1183 THR B C 1
ATOM 12273 O O . THR B 2 1183 ? 73.61100 105.71600 93.73600 1.000 301.13000 1183 THR B O 1
ATOM 12277 N N . ARG B 2 1184 ? 72.94900 105.92500 95.87800 1.000 272.49000 1184 ARG B N 1
ATOM 12278 C CA . ARG B 2 1184 ? 73.98200 106.88100 96.23200 1.000 272.49000 1184 ARG B CA 1
ATOM 12279 C C . ARG B 2 1184 ? 75.36100 106.23500 96.17600 1.000 272.49000 1184 ARG B C 1
ATOM 12280 O O . ARG B 2 1184 ? 76.32800 106.86400 95.73000 1.000 272.49000 1184 ARG B O 1
ATOM 12288 N N . GLN B 2 1185 ? 75.46200 104.96500 96.58800 1.000 320.04000 1185 GLN B N 1
ATOM 12289 C CA . GLN B 2 1185 ? 76.73800 104.27100 96.53700 1.000 320.04000 1185 GLN B CA 1
ATOM 12290 C C . GLN B 2 1185 ? 77.09400 103.89500 95.10800 1.000 320.04000 1185 GLN B C 1
ATOM 12291 O O . GLN B 2 1185 ? 78.27400 103.91600 94.74100 1.000 320.04000 1185 GLN B O 1
ATOM 12297 N N . ARG B 2 1186 ? 76.09400 103.58500 94.28100 1.000 360.62000 1186 ARG B N 1
ATOM 12298 C CA . ARG B 2 1186 ? 76.37800 103.19800 92.90400 1.000 360.62000 1186 ARG B CA 1
ATOM 12299 C C . ARG B 2 1186 ? 76.77300 104.40800 92.07200 1.000 360.62000 1186 ARG B C 1
ATOM 12300 O O . ARG B 2 1186 ? 77.75200 104.36800 91.32000 1.000 360.62000 1186 ARG B O 1
ATOM 12308 N N . ILE B 2 1187 ? 75.99400 105.48300 92.16300 1.000 380.14000 1187 ILE B N 1
ATOM 12309 C CA . ILE B 2 1187 ? 76.27200 106.63700 91.32700 1.000 380.14000 1187 ILE B CA 1
ATOM 12310 C C . ILE B 2 1187 ? 77.33100 107.57100 91.90500 1.000 380.14000 1187 ILE B C 1
ATOM 12311 O O . ILE B 2 1187 ? 77.93600 108.34100 91.15000 1.000 380.14000 1187 ILE B O 1
ATOM 12316 N N . CYS B 2 1188 ? 77.62900 107.47900 93.20300 1.000 397.83000 1188 CYS B N 1
ATOM 12317 C CA . CYS B 2 1188 ? 78.60600 108.38700 93.79300 1.000 397.83000 1188 CYS B CA 1
ATOM 12318 C C . CYS B 2 1188 ? 80.01800 108.09000 93.30100 1.000 397.83000 1188 CYS B C 1
ATOM 12319 O O . CYS B 2 1188 ? 80.81200 109.01300 93.08800 1.000 397.83000 1188 CYS B O 1
ATOM 12322 N N . ILE B 2 1189 ? 80.33500 106.81100 93.08800 1.000 463.57000 1189 ILE B N 1
ATOM 12323 C CA . ILE B 2 1189 ? 81.68100 106.42000 92.67600 1.000 463.57000 1189 ILE B CA 1
ATOM 12324 C C . ILE B 2 1189 ? 81.91400 106.69400 91.19500 1.000 463.57000 1189 ILE B C 1
ATOM 12325 O O . ILE B 2 1189 ? 82.99900 107.13700 90.79600 1.000 463.57000 1189 ILE B O 1
ATOM 12330 N N . THR B 2 1190 ? 80.91100 106.44800 90.36000 1.000 433.47000 1190 THR B N 1
ATOM 12331 C CA . THR B 2 1190 ? 81.09300 106.68300 88.94300 1.000 433.47000 1190 THR B CA 1
ATOM 12332 C C . THR B 2 1190 ? 81.06000 108.17200 88.64600 1.000 433.47000 1190 THR B C 1
ATOM 12333 O O . THR B 2 1190 ? 81.87400 108.65500 87.85600 1.000 433.47000 1190 THR B O 1
ATOM 12337 N N . GLU B 2 1191 ? 80.21900 108.92600 89.36100 1.000 391.56000 1191 GLU B N 1
ATOM 12338 C CA . GLU B 2 1191 ? 80.23500 110.37500 89.22200 1.000 391.56000 1191 GLU B CA 1
ATOM 12339 C C . GLU B 2 1191 ? 81.49300 110.96300 89.81900 1.000 391.56000 1191 GLU B C 1
ATOM 12340 O O . GLU B 2 1191 ? 81.96700 112.00100 89.35700 1.000 391.56000 1191 GLU B O 1
ATOM 12346 N N . LYS B 2 1192 ? 82.04900 110.30400 90.82700 1.000 462.28000 1192 LYS B N 1
ATOM 12347 C CA . LYS B 2 1192 ? 83.35400 110.68900 91.34100 1.000 462.28000 1192 LYS B CA 1
ATOM 12348 C C . LYS B 2 1192 ? 84.45400 110.47400 90.30400 1.000 462.28000 1192 LYS B C 1
ATOM 12349 O O . LYS B 2 1192 ? 85.35400 111.31100 90.17000 1.000 462.28000 1192 LYS B O 1
ATOM 12355 N N . ASP B 2 1193 ? 84.37200 109.38600 89.52800 1.000 466.99000 1193 ASP B N 1
ATOM 12356 C CA . ASP B 2 1193 ? 85.34500 109.16000 88.46100 1.000 466.99000 1193 ASP B CA 1
ATOM 12357 C C . ASP B 2 1193 ? 85.16700 110.17400 87.35200 1.000 466.99000 1193 ASP B C 1
ATOM 12358 O O . ASP B 2 1193 ? 86.14300 110.56600 86.70200 1.000 466.99000 1193 ASP B O 1
ATOM 12363 N N . ILE B 2 1194 ? 83.92700 110.60100 87.13400 1.000 487.69000 1194 ILE B N 1
ATOM 12364 C CA . ILE B 2 1194 ? 83.63900 111.61200 86.13000 1.000 487.69000 1194 ILE B CA 1
ATOM 12365 C C . ILE B 2 1194 ? 84.20800 112.95700 86.54500 1.000 487.69000 1194 ILE B C 1
ATOM 12366 O O . ILE B 2 1194 ? 84.86100 113.64300 85.74900 1.000 487.69000 1194 ILE B O 1
ATOM 12371 N N . LYS B 2 1195 ? 83.99300 113.33800 87.80300 1.000 451.41000 1195 LYS B N 1
ATOM 12372 C CA . LYS B 2 1195 ? 84.53400 114.59800 88.28900 1.000 451.41000 1195 LYS B CA 1
ATOM 12373 C C . LYS B 2 1195 ? 86.05300 114.57000 88.34600 1.000 451.41000 1195 LYS B C 1
ATOM 12374 O O . LYS B 2 1195 ? 86.70200 115.60400 88.15200 1.000 451.41000 1195 LYS B O 1
ATOM 12380 N N . THR B 2 1196 ? 86.63100 113.39900 88.61400 1.000 448.43000 1196 THR B N 1
ATOM 12381 C CA . THR B 2 1196 ? 88.08200 113.26800 88.64300 1.000 448.43000 1196 THR B CA 1
ATOM 12382 C C . THR B 2 1196 ? 88.71500 113.33600 87.25800 1.000 448.43000 1196 THR B C 1
ATOM 12383 O O . THR B 2 1196 ? 89.72800 114.02200 87.06500 1.000 448.43000 1196 THR B O 1
ATOM 12387 N N . LEU B 2 1197 ? 88.11700 112.66800 86.27300 1.000 469.62000 1197 LEU B N 1
ATOM 12388 C CA . LEU B 2 1197 ? 88.67600 112.69700 84.92600 1.000 469.62000 1197 LEU B CA 1
ATOM 12389 C C . LEU B 2 1197 ? 88.47100 114.05100 84.26100 1.000 469.62000 1197 LEU B C 1
ATOM 12390 O O . LEU B 2 1197 ? 89.40500 114.61900 83.68300 1.000 469.62000 1197 LEU B O 1
ATOM 12395 N N . PHE B 2 1198 ? 87.25800 114.58600 84.34200 1.000 491.72000 1198 PHE B N 1
ATOM 12396 C CA . PHE B 2 1198 ? 86.93800 115.87000 83.73400 1.000 491.72000 1198 PHE B CA 1
ATOM 12397 C C . PHE B 2 1198 ? 87.39800 117.01700 84.63200 1.000 491.72000 1198 PHE B C 1
ATOM 12398 O O . PHE B 2 1198 ? 87.94100 116.79300 85.71700 1.000 491.72000 1198 PHE B O 1
ATOM 12406 N N . GLN B 2 1206 ? 78.87200 113.58500 78.18700 1.000 87.73000 1206 GLN B N 1
ATOM 12407 C CA . GLN B 2 1206 ? 77.87200 113.35100 77.15300 1.000 87.73000 1206 GLN B CA 1
ATOM 12408 C C . GLN B 2 1206 ? 76.46600 113.48900 77.72300 1.000 87.73000 1206 GLN B C 1
ATOM 12409 O O . GLN B 2 1206 ? 75.82500 112.49100 78.05600 1.000 87.73000 1206 GLN B O 1
ATOM 12415 N N . ARG B 2 1207 ? 75.99000 114.73000 77.83300 1.000 87.65000 1207 ARG B N 1
ATOM 12416 C CA . ARG B 2 1207 ? 74.64700 114.98200 78.33900 1.000 87.65000 1207 ARG B CA 1
ATOM 12417 C C . ARG B 2 1207 ? 73.66500 114.05900 77.63700 1.000 87.65000 1207 ARG B C 1
ATOM 12418 O O . ARG B 2 1207 ? 73.44300 114.20100 76.43400 1.000 87.65000 1207 ARG B O 1
ATOM 12426 N N . THR B 2 1208 ? 73.07200 113.12200 78.37300 1.000 92.62000 1208 THR B N 1
ATOM 12427 C CA . THR B 2 1208 ? 72.13500 112.17400 77.78600 1.000 92.62000 1208 THR B CA 1
ATOM 12428 C C . THR B 2 1208 ? 70.78000 112.83500 77.57000 1.000 92.62000 1208 THR B C 1
ATOM 12429 O O . THR B 2 1208 ? 70.26500 113.53200 78.44800 1.000 92.62000 1208 THR B O 1
ATOM 12433 N N . LEU B 2 1209 ? 70.20000 112.59800 76.39300 1.000 90.50000 1209 LEU B N 1
ATOM 12434 C CA . LEU B 2 1209 ? 68.90900 113.18900 76.06900 1.000 90.50000 1209 LEU B CA 1
ATOM 12435 C C . LEU B 2 1209 ? 67.85200 112.81000 77.09600 1.000 90.50000 1209 LEU B C 1
ATOM 12436 O O . LEU B 2 1209 ? 66.92700 113.58800 77.35500 1.000 90.50000 1209 LEU B O 1
ATOM 12441 N N . MET B 2 1210 ? 67.97300 111.62500 77.68800 1.000 98.75000 1210 MET B N 1
ATOM 12442 C CA . MET B 2 1210 ? 66.98200 111.09700 78.61500 1.000 98.75000 1210 MET B CA 1
ATOM 12443 C C . MET B 2 1210 ? 67.59100 109.88800 79.31200 1.000 98.75000 1210 MET B C 1
ATOM 12444 O O . MET B 2 1210 ? 68.63300 109.36900 78.90400 1.000 98.75000 1210 MET B O 1
ATOM 12449 N N . GLY B 2 1211 ? 66.92100 109.44800 80.37200 1.000 108.86000 1211 GLY B N 1
ATOM 12450 C CA . GLY B 2 1211 ? 67.37300 108.31500 81.15500 1.000 108.86000 1211 GLY B CA 1
ATOM 12451 C C . GLY B 2 1211 ? 66.83800 106.98700 80.66000 1.000 108.86000 1211 GLY B C 1
ATOM 12452 O O . GLY B 2 1211 ? 65.91800 106.42400 81.26100 1.000 108.86000 1211 GLY B O 1
ATOM 12453 N N . PHE B 2 1212 ? 67.39000 106.48200 79.55700 1.000 117.64000 1212 PHE B N 1
ATOM 12454 C CA . PHE B 2 1212 ? 66.95700 105.21500 78.98200 1.000 117.64000 1212 PHE B CA 1
ATOM 12455 C C . PHE B 2 1212 ? 67.89200 104.06000 79.30900 1.000 117.64000 1212 PHE B C 1
ATOM 12456 O O . PHE B 2 1212 ? 67.54500 102.90700 79.03000 1.000 117.64000 1212 PHE B O 1
ATOM 12464 N N . SER B 2 1213 ? 69.05400 104.33200 79.89200 1.000 112.95000 1213 SER B N 1
ATOM 12465 C CA . SER B 2 1213 ? 69.97500 103.28900 80.31400 1.000 112.95000 1213 SER B CA 1
ATOM 12466 C C . SER B 2 1213 ? 69.64300 102.75500 81.69500 1.000 112.95000 1213 SER B C 1
ATOM 12467 O O . SER B 2 1213 ? 70.53200 102.23800 82.38200 1.000 112.95000 1213 SER B O 1
ATOM 12470 N N . ALA B 2 1214 ? 68.38300 102.88200 82.11300 1.000 114.69000 1214 ALA B N 1
ATOM 12471 C CA . ALA B 2 1214 ? 67.94400 102.49600 83.44800 1.000 114.69000 1214 ALA B CA 1
ATOM 12472 C C . ALA B 2 1214 ? 68.41700 103.49300 84.50700 1.000 114.69000 1214 ALA B C 1
ATOM 12473 O O . ALA B 2 1214 ? 68.67300 103.11300 85.65200 1.000 114.69000 1214 ALA B O 1
ATOM 12475 N N . ASP B 2 1215 ? 68.53600 104.77300 84.13700 1.000 104.10000 1215 ASP B N 1
ATOM 12476 C CA . ASP B 2 1215 ? 69.08900 105.80000 85.02500 1.000 104.10000 1215 ASP B CA 1
ATOM 12477 C C . ASP B 2 1215 ? 68.03400 106.33300 85.99800 1.000 104.10000 1215 ASP B C 1
ATOM 12478 O O . ASP B 2 1215 ? 67.17000 107.19300 85.67500 1.000 104.10000 1215 ASP B O 1
ATOM 12483 N N . ILE B 2 1216 ? 68.18600 105.88600 87.23800 1.000 81.26000 1216 ILE B N 1
ATOM 12484 C CA . ILE B 2 1216 ? 67.21200 106.19000 88.26100 1.000 81.26000 1216 ILE B CA 1
ATOM 12485 C C . ILE B 2 1216 ? 67.38400 107.63700 88.69400 1.000 81.26000 1216 ILE B C 1
ATOM 12486 O O . ILE B 2 1216 ? 66.52600 108.17500 89.38200 1.000 81.26000 1216 ILE B O 1
ATOM 12491 N N . CYS B 2 1217 ? 68.38400 108.32700 88.15800 1.000 84.96000 1217 CYS B N 1
ATOM 12492 C CA . CYS B 2 1217 ? 68.66500 109.69100 88.58100 1.000 84.96000 1217 CYS B CA 1
ATOM 12493 C C . CYS B 2 1217 ? 67.60700 110.65400 88.06100 1.000 84.96000 1217 CYS B C 1
ATOM 12494 O O . CYS B 2 1217 ? 66.81200 111.21200 88.83500 1.000 84.96000 1217 CYS B O 1
ATOM 12497 N N . GLU B 2 1218 ? 67.56400 110.81000 86.73800 1.000 92.01000 1218 GLU B N 1
ATOM 12498 C CA . GLU B 2 1218 ? 66.55900 111.67600 86.15000 1.000 92.01000 1218 GLU B CA 1
ATOM 12499 C C . GLU B 2 1218 ? 65.17500 111.09100 86.35400 1.000 92.01000 1218 GLU B C 1
ATOM 12500 O O . GLU B 2 1218 ? 64.25300 111.81800 86.74600 1.000 92.01000 1218 GLU B O 1
ATOM 12506 N N . LYS B 2 1219 ? 64.99800 109.77400 86.15000 1.000 91.85000 1219 LYS B N 1
ATOM 12507 C CA . LYS B 2 1219 ? 63.62700 109.28100 86.28200 1.000 91.85000 1219 LYS B CA 1
ATOM 12508 C C . LYS B 2 1219 ? 63.09000 109.50400 87.70400 1.000 91.85000 1219 LYS B C 1
ATOM 12509 O O . LYS B 2 1219 ? 61.95900 109.98900 87.89000 1.000 91.85000 1219 LYS B O 1
ATOM 12515 N N . MET B 2 1220 ? 63.91700 109.24400 88.72300 1.000 444.34000 1220 MET B N 1
ATOM 12516 C CA . MET B 2 1220 ? 63.48400 109.34200 90.11000 1.000 444.34000 1220 MET B CA 1
ATOM 12517 C C . MET B 2 1220 ? 63.22600 110.78800 90.51300 1.000 444.34000 1220 MET B C 1
ATOM 12518 O O . MET B 2 1220 ? 62.14900 111.12600 91.03600 1.000 444.34000 1220 MET B O 1
ATOM 12523 N N . VAL B 2 1221 ? 64.22900 111.65100 90.32700 1.000 426.23000 1221 VAL B N 1
ATOM 12524 C CA . VAL B 2 1221 ? 64.04700 113.04100 90.71900 1.000 426.23000 1221 VAL B CA 1
ATOM 12525 C C . VAL B 2 1221 ? 62.86400 113.63900 89.98600 1.000 426.23000 1221 VAL B C 1
ATOM 12526 O O . VAL B 2 1221 ? 62.16700 114.50300 90.52800 1.000 426.23000 1221 VAL B O 1
ATOM 12530 N N . LYS B 2 1222 ? 62.61800 113.21100 88.74600 1.000 346.99000 1222 LYS B N 1
ATOM 12531 C CA . LYS B 2 1222 ? 61.45600 113.71300 88.03000 1.000 346.99000 1222 LYS B CA 1
ATOM 12532 C C . LYS B 2 1222 ? 60.17400 113.29000 88.72500 1.000 346.99000 1222 LYS B C 1
ATOM 12533 O O . LYS B 2 1222 ? 59.22200 114.07300 88.81700 1.000 346.99000 1222 LYS B O 1
ATOM 12539 N N . GLU B 2 1223 ? 60.14100 112.06400 89.25000 1.000 317.68000 1223 GLU B N 1
ATOM 12540 C CA . GLU B 2 1223 ? 58.96100 111.64000 90.00000 1.000 317.68000 1223 GLU B CA 1
ATOM 12541 C C . GLU B 2 1223 ? 58.72700 112.54600 91.20500 1.000 317.68000 1223 GLU B C 1
ATOM 12542 O O . GLU B 2 1223 ? 57.61500 113.04800 91.41900 1.000 317.68000 1223 GLU B O 1
ATOM 12548 N N . ARG B 2 1224 ? 59.77800 112.78900 91.99100 1.000 331.30000 1224 ARG B N 1
ATOM 12549 C CA . ARG B 2 1224 ? 59.60100 113.59100 93.20500 1.000 331.30000 1224 ARG B CA 1
ATOM 12550 C C . ARG B 2 1224 ? 59.24100 115.03700 92.86900 1.000 331.30000 1224 ARG B C 1
ATOM 12551 O O . ARG B 2 1224 ? 58.35400 115.63100 93.50100 1.000 331.30000 1224 ARG B O 1
ATOM 12559 N N . THR B 2 1225 ? 59.91100 115.61500 91.87000 1.000 336.38000 1225 THR B N 1
ATOM 12560 C CA . THR B 2 1225 ? 59.64700 116.99500 91.48000 1.000 336.38000 1225 THR B CA 1
ATOM 12561 C C . THR B 2 1225 ? 58.21900 117.15500 90.97700 1.000 336.38000 1225 THR B C 1
ATOM 12562 O O . THR B 2 1225 ? 57.50300 118.07500 91.38900 1.000 336.38000 1225 THR B O 1
ATOM 12566 N N . GLY B 2 1226 ? 57.78600 116.27000 90.07400 1.000 333.41000 1226 GLY B N 1
ATOM 12567 C CA . GLY B 2 1226 ? 56.42800 116.34700 89.57400 1.000 333.41000 1226 GLY B CA 1
ATOM 12568 C C . GLY B 2 1226 ? 55.39300 116.08200 90.64500 1.000 333.41000 1226 GLY B C 1
ATOM 12569 O O . GLY B 2 1226 ? 54.25500 116.54900 90.54200 1.000 333.41000 1226 GLY B O 1
ATOM 12570 N N . HIS B 2 1227 ? 55.76700 115.33600 91.68900 1.000 345.26000 1227 HIS B N 1
ATOM 12571 C CA . HIS B 2 1227 ? 54.84600 115.11400 92.79500 1.000 345.26000 1227 HIS B CA 1
ATOM 12572 C C . HIS B 2 1227 ? 54.73800 116.33700 93.69600 1.000 345.26000 1227 HIS B C 1
ATOM 12573 O O . HIS B 2 1227 ? 53.67700 116.57500 94.28400 1.000 345.26000 1227 HIS B O 1
ATOM 12580 N N . SER B 2 1228 ? 55.80900 117.11500 93.81600 1.000 372.69000 1228 SER B N 1
ATOM 12581 C CA . SER B 2 1228 ? 55.77700 118.32100 94.63800 1.000 372.69000 1228 SER B CA 1
ATOM 12582 C C . SER B 2 1228 ? 55.03100 119.44600 93.92600 1.000 372.69000 1228 SER B C 1
ATOM 12583 O O . SER B 2 1228 ? 54.64900 120.44000 94.54500 1.000 372.69000 1228 SER B O 1
ATOM 12586 N N . MET C 3 1 ? 104.97100 132.46200 51.81100 1.000 608.72000 1 MET C N 1
ATOM 12587 C CA . MET C 3 1 ? 104.31900 133.18300 50.73000 1.000 608.72000 1 MET C CA 1
ATOM 12588 C C . MET C 3 1 ? 103.10800 132.44200 50.22000 1.000 608.72000 1 MET C C 1
ATOM 12589 O O . MET C 3 1 ? 103.13900 131.22200 50.08900 1.000 608.72000 1 MET C O 1
ATOM 12594 N N . PRO C 3 2 ? 102.02600 133.18000 49.99500 1.000 571.02000 2 PRO C N 1
ATOM 12595 C CA . PRO C 3 2 ? 100.80200 132.55700 49.49000 1.000 571.02000 2 PRO C CA 1
ATOM 12596 C C . PRO C 3 2 ? 101.00800 132.01500 48.08900 1.000 571.02000 2 PRO C C 1
ATOM 12597 O O . PRO C 3 2 ? 101.68100 132.62800 47.25900 1.000 571.02000 2 PRO C O 1
ATOM 12601 N N . PHE C 3 3 ? 100.41600 130.85600 47.83500 1.000 455.95000 3 PHE C N 1
ATOM 12602 C CA . PHE C 3 3 ? 100.44800 130.25900 46.51300 1.000 455.95000 3 PHE C CA 1
ATOM 12603 C C . PHE C 3 3 ? 99.28000 129.30200 46.37900 1.000 455.95000 3 PHE C C 1
ATOM 12604 O O . PHE C 3 3 ? 98.69400 128.85600 47.36900 1.000 455.95000 3 PHE C O 1
ATOM 12612 N N . GLU C 3 4 ? 98.95500 128.99300 45.13300 1.000 516.94000 4 GLU C N 1
ATOM 12613 C CA . GLU C 3 4 ? 97.85500 128.10400 44.80900 1.000 516.94000 4 GLU C CA 1
ATOM 12614 C C . GLU C 3 4 ? 98.38500 126.97000 43.94900 1.000 516.94000 4 GLU C C 1
ATOM 12615 O O . GLU C 3 4 ? 99.13900 127.20600 43.00200 1.000 516.94000 4 GLU C O 1
ATOM 12621 N N . VAL C 3 5 ? 98.02100 125.74200 44.29700 1.000 487.08000 5 VAL C N 1
ATOM 12622 C CA . VAL C 3 5 ? 98.45500 124.55000 43.57900 1.000 487.08000 5 VAL C CA 1
ATOM 12623 C C . VAL C 3 5 ? 97.21600 123.70100 43.35000 1.000 487.08000 5 VAL C C 1
ATOM 12624 O O . VAL C 3 5 ? 96.40300 123.53000 44.26400 1.000 487.08000 5 VAL C O 1
ATOM 12628 N N . VAL C 3 6 ? 97.05200 123.19300 42.13100 1.000 404.21000 6 VAL C N 1
ATOM 12629 C CA . VAL C 3 6 ? 95.92600 122.33500 41.78600 1.000 404.21000 6 VAL C CA 1
ATOM 12630 C C . VAL C 3 6 ? 96.46700 121.14500 41.01900 1.000 404.21000 6 VAL C C 1
ATOM 12631 O O . VAL C 3 6 ? 97.10200 121.30500 39.96900 1.000 404.21000 6 VAL C O 1
ATOM 12635 N N . PHE C 3 7 ? 96.23500 119.95800 41.55700 1.000 317.40000 7 PHE C N 1
ATOM 12636 C CA . PHE C 3 7 ? 96.68800 118.72900 40.94300 1.000 317.40000 7 PHE C CA 1
ATOM 12637 C C . PHE C 3 7 ? 95.52600 117.75600 40.89800 1.000 317.40000 7 PHE C C 1
ATOM 12638 O O . PHE C 3 7 ? 94.84300 117.54300 41.90400 1.000 317.40000 7 PHE C O 1
ATOM 12646 N N . ASP C 3 8 ? 95.31900 117.16100 39.74000 1.000 331.28000 8 ASP C N 1
ATOM 12647 C CA . ASP C 3 8 ? 94.26600 116.18400 39.55300 1.000 331.28000 8 ASP C CA 1
ATOM 12648 C C . ASP C 3 8 ? 94.77900 114.77100 39.73400 1.000 331.28000 8 ASP C C 1
ATOM 12649 O O . ASP C 3 8 ? 95.94000 114.47200 39.45000 1.000 331.28000 8 ASP C O 1
ATOM 12654 N N . GLY C 3 9 ? 93.90100 113.89800 40.20800 1.000 253.57000 9 GLY C N 1
ATOM 12655 C CA . GLY C 3 9 ? 94.30400 112.52300 40.37000 1.000 253.57000 9 GLY C CA 1
ATOM 12656 C C . GLY C 3 9 ? 95.15500 112.34000 41.59600 1.000 253.57000 9 GLY C C 1
ATOM 12657 O O . GLY C 3 9 ? 96.33300 111.98600 41.49400 1.000 253.57000 9 GLY C O 1
ATOM 12658 N N . ALA C 3 10 ? 94.56900 112.59000 42.76600 1.000 264.28000 10 ALA C N 1
ATOM 12659 C CA . ALA C 3 10 ? 95.30700 112.44300 44.01000 1.000 264.28000 10 ALA C CA 1
ATOM 12660 C C . ALA C 3 10 ? 95.65000 110.98600 44.30500 1.000 264.28000 10 ALA C C 1
ATOM 12661 O O . ALA C 3 10 ? 96.57100 110.72300 45.08900 1.000 264.28000 10 ALA C O 1
ATOM 12663 N N . LYS C 3 11 ? 94.94900 110.04500 43.66200 1.000 271.26000 11 LYS C N 1
ATOM 12664 C CA . LYS C 3 11 ? 95.19300 108.62100 43.86600 1.000 271.26000 11 LYS C CA 1
ATOM 12665 C C . LYS C 3 11 ? 96.57300 108.19600 43.37000 1.000 271.26000 11 LYS C C 1
ATOM 12666 O O . LYS C 3 11 ? 97.25500 107.40100 44.02700 1.000 271.26000 11 LYS C O 1
ATOM 12672 N N . GLU C 3 12 ? 97.00800 108.72200 42.22600 1.000 349.81000 12 GLU C N 1
ATOM 12673 C CA . GLU C 3 12 ? 98.33800 108.39900 41.71800 1.000 349.81000 12 GLU C CA 1
ATOM 12674 C C . GLU C 3 12 ? 99.42800 109.01600 42.57400 1.000 349.81000 12 GLU C C 1
ATOM 12675 O O . GLU C 3 12 ? 100.48500 108.40900 42.79400 1.000 349.81000 12 GLU C O 1
ATOM 12681 N N . PHE C 3 13 ? 99.15700 110.19600 43.10400 1.000 319.49000 13 PHE C N 1
ATOM 12682 C CA . PHE C 3 13 ? 100.10800 110.89000 43.94400 1.000 319.49000 13 PHE C CA 1
ATOM 12683 C C . PHE C 3 13 ? 100.23500 110.27800 45.32700 1.000 319.49000 13 PHE C C 1
ATOM 12684 O O . PHE C 3 13 ? 101.26800 110.46100 45.98200 1.000 319.49000 13 PHE C O 1
ATOM 12692 N N . ALA C 3 14 ? 99.21400 109.55100 45.77500 1.000 373.16000 14 ALA C N 1
ATOM 12693 C CA . ALA C 3 14 ? 99.28000 108.87300 47.06500 1.000 373.16000 14 ALA C CA 1
ATOM 12694 C C . ALA C 3 14 ? 100.37500 107.81400 47.10100 1.000 373.16000 14 ALA C C 1
ATOM 12695 O O . ALA C 3 14 ? 100.95200 107.56400 48.16400 1.000 373.16000 14 ALA C O 1
ATOM 12697 N N . ASP C 3 15 ? 100.65500 107.17100 45.96300 1.000 416.35000 15 ASP C N 1
ATOM 12698 C CA . ASP C 3 15 ? 101.75900 106.21900 45.88900 1.000 416.35000 15 ASP C CA 1
ATOM 12699 C C . ASP C 3 15 ? 103.07900 106.91500 46.11200 1.000 416.35000 15 ASP C C 1
ATOM 12700 O O . ASP C 3 15 ? 103.99200 106.36700 46.74100 1.000 416.35000 15 ASP C O 1
ATOM 12705 N N . LEU C 3 16 ? 103.19500 108.11600 45.57500 1.000 347.27000 16 LEU C N 1
ATOM 12706 C CA . LEU C 3 16 ? 104.36300 108.92400 45.82500 1.000 347.27000 16 LEU C CA 1
ATOM 12707 C C . LEU C 3 16 ? 104.42300 109.35800 47.28200 1.000 347.27000 16 LEU C C 1
ATOM 12708 O O . LEU C 3 16 ? 105.51600 109.49600 47.83800 1.000 347.27000 16 LEU C O 1
ATOM 12713 N N . ILE C 3 17 ? 103.26300 109.52900 47.92300 1.000 322.69000 17 ILE C N 1
ATOM 12714 C CA . ILE C 3 17 ? 103.23000 109.89700 49.33600 1.000 322.69000 17 ILE C CA 1
ATOM 12715 C C . ILE C 3 17 ? 103.68500 108.74300 50.21100 1.000 322.69000 17 ILE C C 1
ATOM 12716 O O . ILE C 3 17 ? 104.45600 108.92400 51.16100 1.000 322.69000 17 ILE C O 1
ATOM 12721 N N . ALA C 3 18 ? 103.21100 107.54500 49.90600 1.000 320.60000 18 ALA C N 1
ATOM 12722 C CA . ALA C 3 18 ? 103.61700 106.36800 50.65300 1.000 320.60000 18 ALA C CA 1
ATOM 12723 C C . ALA C 3 18 ? 105.07900 106.04400 50.42200 1.000 320.60000 18 ALA C C 1
ATOM 12724 O O . ALA C 3 18 ? 105.79500 105.66800 51.36100 1.000 320.60000 18 ALA C O 1
ATOM 12726 N N . THR C 3 19 ? 105.53900 106.22000 49.18200 1.000 404.30000 19 THR C N 1
ATOM 12727 C CA . THR C 3 19 ? 106.93100 105.95000 48.87000 1.000 404.30000 19 THR C CA 1
ATOM 12728 C C . THR C 3 19 ? 107.83800 106.95000 49.56500 1.000 404.30000 19 THR C C 1
ATOM 12729 O O . THR C 3 19 ? 108.86900 106.57800 50.13700 1.000 404.30000 19 THR C O 1
ATOM 12733 N N . ALA C 3 20 ? 107.42400 108.21400 49.59100 1.000 406.78000 20 ALA C N 1
ATOM 12734 C CA . ALA C 3 20 ? 108.23300 109.26200 50.19600 1.000 406.78000 20 ALA C CA 1
ATOM 12735 C C . ALA C 3 20 ? 108.19900 109.23800 51.71400 1.000 406.78000 20 ALA C C 1
ATOM 12736 O O . ALA C 3 20 ? 109.20900 109.54400 52.36000 1.000 406.78000 20 ALA C O 1
ATOM 12738 N N . SER C 3 21 ? 107.08000 108.85100 52.30200 1.000 335.51000 21 SER C N 1
ATOM 12739 C CA . SER C 3 21 ? 107.00200 108.88300 53.74500 1.000 335.51000 21 SER C CA 1
ATOM 12740 C C . SER C 3 21 ? 107.42300 107.57800 54.35900 1.000 335.51000 21 SER C C 1
ATOM 12741 O O . SER C 3 21 ? 107.60000 107.51400 55.58000 1.000 335.51000 21 SER C O 1
ATOM 12744 N N . ASN C 3 22 ? 107.56300 106.54700 53.53300 1.000 383.70000 22 ASN C N 1
ATOM 12745 C CA . ASN C 3 22 ? 107.96100 105.25300 54.04200 1.000 383.70000 22 ASN C CA 1
ATOM 12746 C C . ASN C 3 22 ? 109.38000 105.27400 54.58400 1.000 383.70000 22 ASN C C 1
ATOM 12747 O O . ASN C 3 22 ? 109.68700 104.55900 55.54200 1.000 383.70000 22 ASN C O 1
ATOM 12752 N N . LEU C 3 23 ? 110.23900 106.12000 54.03300 1.000 412.06000 23 LEU C N 1
ATOM 12753 C CA . LEU C 3 23 ? 111.61000 106.17200 54.52100 1.000 412.06000 23 LEU C CA 1
ATOM 12754 C C . LEU C 3 23 ? 111.77500 107.26000 55.56700 1.000 412.06000 23 LEU C C 1
ATOM 12755 O O . LEU C 3 23 ? 112.14600 106.98800 56.71200 1.000 412.06000 23 LEU C O 1
ATOM 12760 N N . ILE C 3 24 ? 111.46500 108.48900 55.19200 1.000 408.31000 24 ILE C N 1
ATOM 12761 C CA . ILE C 3 24 ? 111.59500 109.62400 56.08300 1.000 408.31000 24 ILE C CA 1
ATOM 12762 C C . ILE C 3 24 ? 110.18800 110.04700 56.46200 1.000 408.31000 24 ILE C C 1
ATOM 12763 O O . ILE C 3 24 ? 109.26500 109.99500 55.65000 1.000 408.31000 24 ILE C O 1
ATOM 12768 N N . ASP C 3 25 ? 110.01600 110.40400 57.71500 1.000 473.65000 25 ASP C N 1
ATOM 12769 C CA . ASP C 3 25 ? 108.70300 110.77100 58.19900 1.000 473.65000 25 ASP C CA 1
ATOM 12770 C C . ASP C 3 25 ? 108.30600 112.20200 57.85200 1.000 473.65000 25 ASP C C 1
ATOM 12771 O O . ASP C 3 25 ? 107.11300 112.52100 57.88500 1.000 473.65000 25 ASP C O 1
ATOM 12776 N N . GLU C 3 26 ? 109.27200 113.06000 57.50900 1.000 459.53000 26 GLU C N 1
ATOM 12777 C CA . GLU C 3 26 ? 109.01500 114.46100 57.19700 1.000 459.53000 26 GLU C CA 1
ATOM 12778 C C . GLU C 3 26 ? 109.62900 114.79900 55.84400 1.000 459.53000 26 GLU C C 1
ATOM 12779 O O . GLU C 3 26 ? 110.60500 114.17900 55.41600 1.000 459.53000 26 GLU C O 1
ATOM 12785 N N . ALA C 3 27 ? 109.06100 115.80100 55.17400 1.000 475.71000 27 ALA C N 1
ATOM 12786 C CA . ALA C 3 27 ? 109.51100 116.20000 53.85000 1.000 475.71000 27 ALA C CA 1
ATOM 12787 C C . ALA C 3 27 ? 109.71500 117.70400 53.76800 1.000 475.71000 27 ALA C C 1
ATOM 12788 O O . ALA C 3 27 ? 108.93800 118.48800 54.32700 1.000 475.71000 27 ALA C O 1
ATOM 12790 N N . ALA C 3 28 ? 110.71100 118.09200 52.97300 1.000 435.81000 28 ALA C N 1
ATOM 12791 C CA . ALA C 3 28 ? 111.04000 119.48900 52.72700 1.000 435.81000 28 ALA C CA 1
ATOM 12792 C C . ALA C 3 28 ? 110.78600 119.77600 51.25700 1.000 435.81000 28 ALA C C 1
ATOM 12793 O O . ALA C 3 28 ? 111.54200 119.33400 50.38600 1.000 435.81000 28 ALA C O 1
ATOM 12795 N N . PHE C 3 29 ? 109.70700 120.50300 50.99400 1.000 491.06000 29 PHE C N 1
ATOM 12796 C CA . PHE C 3 29 ? 109.29500 120.83700 49.63900 1.000 491.06000 29 PHE C CA 1
ATOM 12797 C C . PHE C 3 29 ? 109.93800 122.11800 49.18800 1.000 491.06000 29 PHE C C 1
ATOM 12798 O O . PHE C 3 29 ? 109.75200 123.17100 49.79900 1.000 491.06000 29 PHE C O 1
ATOM 12806 N N . LYS C 3 30 ? 110.65700 122.02900 48.10500 1.000 437.61000 30 LYS C N 1
ATOM 12807 C CA . LYS C 3 30 ? 111.23100 123.20400 47.51000 1.000 437.61000 30 LYS C CA 1
ATOM 12808 C C . LYS C 3 30 ? 110.19400 123.70200 46.52300 1.000 437.61000 30 LYS C C 1
ATOM 12809 O O . LYS C 3 30 ? 109.97300 123.09600 45.47400 1.000 437.61000 30 LYS C O 1
ATOM 12815 N N . PHE C 3 31 ? 109.56500 124.79800 46.86100 1.000 451.23000 31 PHE C N 1
ATOM 12816 C CA . PHE C 3 31 ? 108.49800 125.36200 46.06400 1.000 451.23000 31 PHE C CA 1
ATOM 12817 C C . PHE C 3 31 ? 109.11700 126.40700 45.17400 1.000 451.23000 31 PHE C C 1
ATOM 12818 O O . PHE C 3 31 ? 109.49700 127.48200 45.62900 1.000 451.23000 31 PHE C O 1
ATOM 12826 N N . THR C 3 32 ? 109.18300 126.11100 43.90300 1.000 443.91000 32 THR C N 1
ATOM 12827 C CA . THR C 3 32 ? 109.76600 127.04200 42.97000 1.000 443.91000 32 THR C CA 1
ATOM 12828 C C . THR C 3 32 ? 108.74400 127.36200 41.89500 1.000 443.91000 32 THR C C 1
ATOM 12829 O O . THR C 3 32 ? 107.80100 126.59800 41.66400 1.000 443.91000 32 THR C O 1
ATOM 12833 N N . GLU C 3 33 ? 108.89800 128.55200 41.30800 1.000 434.42000 33 GLU C N 1
ATOM 12834 C CA . GLU C 3 33 ? 107.98500 129.00100 40.26400 1.000 434.42000 33 GLU C CA 1
ATOM 12835 C C . GLU C 3 33 ? 108.00100 128.05300 39.07600 1.000 434.42000 33 GLU C C 1
ATOM 12836 O O . GLU C 3 33 ? 106.95700 127.80500 38.46200 1.000 434.42000 33 GLU C O 1
ATOM 12842 N N . GLU C 3 34 ? 109.16300 127.47200 38.77600 1.000 457.80000 34 GLU C N 1
ATOM 12843 C CA . GLU C 3 34 ? 109.25500 126.50900 37.69400 1.000 457.80000 34 GLU C CA 1
ATOM 12844 C C . GLU C 3 34 ? 108.71500 125.14500 38.08300 1.000 457.80000 34 GLU C C 1
ATOM 12845 O O . GLU C 3 34 ? 108.47500 124.31400 37.20200 1.000 457.80000 34 GLU C O 1
ATOM 12851 N N . GLY C 3 35 ? 108.51600 124.89100 39.36300 1.000 442.54000 35 GLY C N 1
ATOM 12852 C CA . GLY C 3 35 ? 107.99100 123.60600 39.75900 1.000 442.54000 35 GLY C CA 1
ATOM 12853 C C . GLY C 3 35 ? 108.29500 123.34600 41.21200 1.000 442.54000 35 GLY C C 1
ATOM 12854 O O . GLY C 3 35 ? 108.99600 124.09500 41.87700 1.000 442.54000 35 GLY C O 1
ATOM 12855 N N . ILE C 3 36 ? 107.79200 122.22600 41.67500 1.000 490.22000 36 ILE C N 1
ATOM 12856 C CA . ILE C 3 36 ? 107.96300 121.83500 43.05600 1.000 490.22000 36 ILE C CA 1
ATOM 12857 C C . ILE C 3 36 ? 108.92000 120.66200 43.07800 1.000 490.22000 36 ILE C C 1
ATOM 12858 O O . ILE C 3 36 ? 108.68000 119.64200 42.42200 1.000 490.22000 36 ILE C O 1
ATOM 12863 N N . SER C 3 37 ? 110.02100 120.82000 43.78200 1.000 493.60000 37 SER C N 1
ATOM 12864 C CA . SER C 3 37 ? 110.97700 119.74800 43.93200 1.000 493.60000 37 SER C CA 1
ATOM 12865 C C . SER C 3 37 ? 110.98500 119.34800 45.40100 1.000 493.60000 37 SER C C 1
ATOM 12866 O O . SER C 3 37 ? 110.29500 119.94600 46.22600 1.000 493.60000 37 SER C O 1
ATOM 12869 N N . MET C 3 38 ? 111.74300 118.30500 45.71800 1.000 503.22000 38 MET C N 1
ATOM 12870 C CA . MET C 3 38 ? 111.79800 117.80200 47.08800 1.000 503.22000 38 MET C CA 1
ATOM 12871 C C . MET C 3 38 ? 113.06300 117.00100 47.28600 1.000 503.22000 38 MET C C 1
ATOM 12872 O O . MET C 3 38 ? 113.25000 115.97100 46.63200 1.000 503.22000 38 MET C O 1
ATOM 12877 N N . ARG C 3 39 ? 113.91000 117.45200 48.18800 1.000 455.98000 39 ARG C N 1
ATOM 12878 C CA . ARG C 3 39 ? 115.14200 116.75000 48.51000 1.000 455.98000 39 ARG C CA 1
ATOM 12879 C C . ARG C 3 39 ? 115.11800 116.34900 49.98000 1.000 455.98000 39 ARG C C 1
ATOM 12880 O O . ARG C 3 39 ? 115.28300 117.19400 50.86500 1.000 455.98000 39 ARG C O 1
ATOM 12888 N N . ALA C 3 40 ? 114.87300 115.07200 50.24900 1.000 388.96000 40 ALA C N 1
ATOM 12889 C CA . ALA C 3 40 ? 114.85500 114.57600 51.61500 1.000 388.96000 40 ALA C CA 1
ATOM 12890 C C . ALA C 3 40 ? 115.84100 113.42400 51.71500 1.000 388.96000 40 ALA C C 1
ATOM 12891 O O . ALA C 3 40 ? 115.99700 112.63800 50.77700 1.000 388.96000 40 ALA C O 1
ATOM 12893 N N . MET C 3 41 ? 116.50700 113.33300 52.85400 1.000 365.64000 41 MET C N 1
ATOM 12894 C CA . MET C 3 41 ? 117.54900 112.34700 53.07600 1.000 365.64000 41 MET C CA 1
ATOM 12895 C C . MET C 3 41 ? 117.14800 111.43000 54.21100 1.000 365.64000 41 MET C C 1
ATOM 12896 O O . MET C 3 41 ? 116.52200 111.86600 55.18200 1.000 365.64000 41 MET C O 1
ATOM 12901 N N . ASP C 3 42 ? 117.48000 110.15800 54.06300 1.000 445.59000 42 ASP C N 1
ATOM 12902 C CA . ASP C 3 42 ? 117.19900 109.22600 55.12600 1.000 445.59000 42 ASP C CA 1
ATOM 12903 C C . ASP C 3 42 ? 118.12900 109.51800 56.29700 1.000 445.59000 42 ASP C C 1
ATOM 12904 O O . ASP C 3 42 ? 119.28700 109.86800 56.07800 1.000 445.59000 42 ASP C O 1
ATOM 12909 N N . PRO C 3 43 ? 117.64500 109.38500 57.54100 1.000 476.07000 43 PRO C N 1
ATOM 12910 C CA . PRO C 3 43 ? 118.50700 109.61700 58.71500 1.000 476.07000 43 PRO C CA 1
ATOM 12911 C C . PRO C 3 43 ? 119.70400 108.70200 58.78800 1.000 476.07000 43 PRO C C 1
ATOM 12912 O O . PRO C 3 43 ? 120.73600 109.08400 59.35200 1.000 476.07000 43 PRO C O 1
ATOM 12916 N N . SER C 3 44 ? 119.59900 107.50100 58.22900 1.000 471.42000 44 SER C N 1
ATOM 12917 C CA . SER C 3 44 ? 120.71800 106.58100 58.21500 1.000 471.42000 44 SER C CA 1
ATOM 12918 C C . SER C 3 44 ? 121.64000 106.84000 57.04400 1.000 471.42000 44 SER C C 1
ATOM 12919 O O . SER C 3 44 ? 122.56700 106.05200 56.83000 1.000 471.42000 44 SER C O 1
ATOM 12922 N N . ARG C 3 45 ? 121.36700 107.90300 56.27200 1.000 431.40000 45 ARG C N 1
ATOM 12923 C CA . ARG C 3 45 ? 122.17900 108.33900 55.13600 1.000 431.40000 45 ARG C CA 1
ATOM 12924 C C . ARG C 3 45 ? 122.33300 107.24200 54.07900 1.000 431.40000 45 ARG C C 1
ATOM 12925 O O . ARG C 3 45 ? 123.44000 106.89100 53.66900 1.000 431.40000 45 ARG C O 1
ATOM 12933 N N . VAL C 3 46 ? 121.21400 106.69000 53.63500 1.000 359.98000 46 VAL C N 1
ATOM 12934 C CA . VAL C 3 46 ? 121.26900 105.54700 52.73400 1.000 359.98000 46 VAL C CA 1
ATOM 12935 C C . VAL C 3 46 ? 120.64200 105.90100 51.39200 1.000 359.98000 46 VAL C C 1
ATOM 12936 O O . VAL C 3 46 ? 121.02900 105.35900 50.35300 1.000 359.98000 46 VAL C O 1
ATOM 12940 N N . VAL C 3 47 ? 119.70500 106.83900 51.39600 1.000 380.95000 47 VAL C N 1
ATOM 12941 C CA . VAL C 3 47 ? 118.94100 107.15200 50.20100 1.000 380.95000 47 VAL C CA 1
ATOM 12942 C C . VAL C 3 47 ? 118.58900 108.63100 50.22700 1.000 380.95000 47 VAL C C 1
ATOM 12943 O O . VAL C 3 47 ? 118.33000 109.21700 51.28300 1.000 380.95000 47 VAL C O 1
ATOM 12947 N N . LEU C 3 48 ? 118.62600 109.23600 49.04600 1.000 364.33000 48 LEU C N 1
ATOM 12948 C CA . LEU C 3 48 ? 118.23200 110.61800 48.83600 1.000 364.33000 48 LEU C CA 1
ATOM 12949 C C . LEU C 3 48 ? 117.11100 110.65400 47.81600 1.000 364.33000 48 LEU C C 1
ATOM 12950 O O . LEU C 3 48 ? 117.25800 110.13100 46.70500 1.000 364.33000 48 LEU C O 1
ATOM 12955 N N . ILE C 3 49 ? 115.98700 111.24100 48.20500 1.000 357.75000 49 ILE C N 1
ATOM 12956 C CA . ILE C 3 49 ? 114.82600 111.33300 47.33900 1.000 357.75000 49 ILE C CA 1
ATOM 12957 C C . ILE C 3 49 ? 114.69700 112.76800 46.84700 1.000 357.75000 49 ILE C C 1
ATOM 12958 O O . ILE C 3 49 ? 114.89000 113.73000 47.60700 1.000 357.75000 49 ILE C O 1
ATOM 12963 N N . ASP C 3 50 ? 114.40300 112.90400 45.55600 1.000 431.43000 50 ASP C N 1
ATOM 12964 C CA . ASP C 3 50 ? 114.24900 114.20400 44.91900 1.000 431.43000 50 ASP C CA 1
ATOM 12965 C C . ASP C 3 50 ? 113.09600 114.11600 43.94000 1.000 431.43000 50 ASP C C 1
ATOM 12966 O O . ASP C 3 50 ? 113.18400 113.42200 42.92300 1.000 431.43000 50 ASP C O 1
ATOM 12971 N N . LEU C 3 51 ? 112.04700 114.86000 44.22900 1.000 489.21000 51 LEU C N 1
ATOM 12972 C CA . LEU C 3 51 ? 110.87600 114.92200 43.38000 1.000 489.21000 51 LEU C CA 1
ATOM 12973 C C . LEU C 3 51 ? 110.90600 116.18900 42.54500 1.000 489.21000 51 LEU C C 1
ATOM 12974 O O . LEU C 3 51 ? 111.05100 117.28400 43.08800 1.000 489.21000 51 LEU C O 1
ATOM 12979 N N . ASN C 3 52 ? 110.75100 116.03800 41.23500 1.000 449.05000 52 ASN C N 1
ATOM 12980 C CA . ASN C 3 52 ? 110.79300 117.15500 40.30400 1.000 449.05000 52 ASN C CA 1
ATOM 12981 C C . ASN C 3 52 ? 109.46400 117.22000 39.57200 1.000 449.05000 52 ASN C C 1
ATOM 12982 O O . ASN C 3 52 ? 109.15900 116.36200 38.74000 1.000 449.05000 52 ASN C O 1
ATOM 12987 N N . LEU C 3 53 ? 108.69400 118.25700 39.86000 1.000 463.38000 53 LEU C N 1
ATOM 12988 C CA . LEU C 3 53 ? 107.39000 118.46100 39.23600 1.000 463.38000 53 LEU C CA 1
ATOM 12989 C C . LEU C 3 53 ? 107.33000 119.78700 38.53000 1.000 463.38000 53 LEU C C 1
ATOM 12990 O O . LEU C 3 53 ? 107.34100 120.84100 39.19400 1.000 463.38000 53 LEU C O 1
ATOM 12995 N N . PRO C 3 54 ? 107.28900 119.79400 37.22300 1.000 389.73000 54 PRO C N 1
ATOM 12996 C CA . PRO C 3 54 ? 107.23500 121.06800 36.51300 1.000 389.73000 54 PRO C CA 1
ATOM 12997 C C . PRO C 3 54 ? 105.89600 121.76400 36.69400 1.000 389.73000 54 PRO C C 1
ATOM 12998 O O . PRO C 3 54 ? 104.97200 121.26700 37.34800 1.000 389.73000 54 PRO C O 1
ATOM 13002 N N . GLU C 3 55 ? 105.78300 122.91900 36.06400 1.000 376.45000 55 GLU C N 1
ATOM 13003 C CA . GLU C 3 55 ? 104.55400 123.68200 36.14300 1.000 376.45000 55 GLU C CA 1
ATOM 13004 C C . GLU C 3 55 ? 103.48600 123.05600 35.27300 1.000 376.45000 55 GLU C C 1
ATOM 13005 O O . GLU C 3 55 ? 102.29900 123.11200 35.60900 1.000 376.45000 55 GLU C O 1
ATOM 13011 N N . SER C 3 56 ? 103.90700 122.39800 34.19200 1.000 349.59000 56 SER C N 1
ATOM 13012 C CA . SER C 3 56 ? 103.00200 121.79100 33.22900 1.000 349.59000 56 SER C CA 1
ATOM 13013 C C . SER C 3 56 ? 102.26900 120.57700 33.77800 1.000 349.59000 56 SER C C 1
ATOM 13014 O O . SER C 3 56 ? 101.36300 120.06900 33.11300 1.000 349.59000 56 SER C O 1
ATOM 13017 N N . ILE C 3 57 ? 102.62400 120.11200 34.96900 1.000 342.41000 57 ILE C N 1
ATOM 13018 C CA . ILE C 3 57 ? 101.90300 119.00500 35.56800 1.000 342.41000 57 ILE C CA 1
ATOM 13019 C C . ILE C 3 57 ? 100.63400 119.52900 36.18900 1.000 342.41000 57 ILE C C 1
ATOM 13020 O O . ILE C 3 57 ? 99.55800 118.93200 36.06800 1.000 342.41000 57 ILE C O 1
ATOM 13025 N N . PHE C 3 58 ? 100.73000 120.69600 36.78700 1.000 367.33000 58 PHE C N 1
ATOM 13026 C CA . PHE C 3 58 ? 99.61000 121.28100 37.48300 1.000 367.33000 58 PHE C CA 1
ATOM 13027 C C . PHE C 3 58 ? 98.82800 122.12800 36.51300 1.000 367.33000 58 PHE C C 1
ATOM 13028 O O . PHE C 3 58 ? 99.40400 122.92700 35.77000 1.000 367.33000 58 PHE C O 1
ATOM 13036 N N . SER C 3 59 ? 97.51800 121.92800 36.51300 1.000 383.09000 59 SER C N 1
ATOM 13037 C CA . SER C 3 59 ? 96.66000 122.71300 35.64600 1.000 383.09000 59 SER C CA 1
ATOM 13038 C C . SER C 3 59 ? 96.61100 124.15500 36.12900 1.000 383.09000 59 SER C C 1
ATOM 13039 O O . SER C 3 59 ? 96.99500 125.08300 35.40800 1.000 383.09000 59 SER C O 1
ATOM 13042 N N . LYS C 3 60 ? 96.16600 124.35800 37.36300 1.000 492.51000 60 LYS C N 1
ATOM 13043 C CA . LYS C 3 60 ? 96.12900 125.67500 37.98300 1.000 492.51000 60 LYS C CA 1
ATOM 13044 C C . LYS C 3 60 ? 97.27900 125.74800 38.98400 1.000 492.51000 60 LYS C C 1
ATOM 13045 O O . LYS C 3 60 ? 97.29900 125.01400 39.97700 1.000 492.51000 60 LYS C O 1
ATOM 13051 N N . TYR C 3 61 ? 98.24800 126.61600 38.70600 1.000 471.53000 61 TYR C N 1
ATOM 13052 C CA . TYR C 3 61 ? 99.47200 126.68700 39.50100 1.000 471.53000 61 TYR C CA 1
ATOM 13053 C C . TYR C 3 61 ? 99.89400 128.15000 39.53600 1.000 471.53000 61 TYR C C 1
ATOM 13054 O O . TYR C 3 61 ? 100.44900 128.67100 38.56400 1.000 471.53000 61 TYR C O 1
ATOM 13063 N N . GLU C 3 62 ? 99.65100 128.78400 40.67500 1.000 533.84000 62 GLU C N 1
ATOM 13064 C CA . GLU C 3 62 ? 99.94700 130.18700 40.89900 1.000 533.84000 62 GLU C CA 1
ATOM 13065 C C . GLU C 3 62 ? 101.03300 130.28900 41.95100 1.000 533.84000 62 GLU C C 1
ATOM 13066 O O . GLU C 3 62 ? 100.89400 129.75200 43.05600 1.000 533.84000 62 GLU C O 1
ATOM 13072 N N . VAL C 3 63 ? 102.09700 130.99900 41.60100 1.000 558.05000 63 VAL C N 1
ATOM 13073 C CA . VAL C 3 63 ? 103.25800 131.17600 42.45300 1.000 558.05000 63 VAL C CA 1
ATOM 13074 C C . VAL C 3 63 ? 103.41900 132.67000 42.64400 1.000 558.05000 63 VAL C C 1
ATOM 13075 O O . VAL C 3 63 ? 103.43600 133.42700 41.66600 1.000 558.05000 63 VAL C O 1
ATOM 13079 N N . GLU C 3 64 ? 103.55000 133.09300 43.89600 1.000 656.00000 64 GLU C N 1
ATOM 13080 C CA . GLU C 3 64 ? 103.83400 134.49000 44.18900 1.000 656.00000 64 GLU C CA 1
ATOM 13081 C C . GLU C 3 64 ? 105.33900 134.65000 44.32500 1.000 656.00000 64 GLU C C 1
ATOM 13082 O O . GLU C 3 64 ? 105.95900 135.43400 43.60100 1.000 656.00000 64 GLU C O 1
ATOM 13088 N N . GLU C 3 65 ? 105.93800 133.89100 45.23400 1.000 682.23000 65 GLU C N 1
ATOM 13089 C CA . GLU C 3 65 ? 107.36400 133.90800 45.42200 1.000 682.23000 65 GLU C CA 1
ATOM 13090 C C . GLU C 3 65 ? 107.78300 132.48400 45.75400 1.000 682.23000 65 GLU C C 1
ATOM 13091 O O . GLU C 3 65 ? 107.10800 131.80100 46.54000 1.000 682.23000 65 GLU C O 1
ATOM 13097 N N . PRO C 3 66 ? 108.86500 132.00500 45.14900 1.000 607.69000 66 PRO C N 1
ATOM 13098 C CA . PRO C 3 66 ? 109.33200 130.65600 45.45200 1.000 607.69000 66 PRO C CA 1
ATOM 13099 C C . PRO C 3 66 ? 109.98800 130.65200 46.81600 1.000 607.69000 66 PRO C C 1
ATOM 13100 O O . PRO C 3 66 ? 110.63700 131.61800 47.22400 1.000 607.69000 66 PRO C O 1
ATOM 13104 N N . GLU C 3 67 ? 109.82500 129.54100 47.51400 1.000 576.29000 67 GLU C N 1
ATOM 13105 C CA . GLU C 3 67 ? 110.34300 129.38700 48.85800 1.000 576.29000 67 GLU C CA 1
ATOM 13106 C C . GLU C 3 67 ? 110.43100 127.90100 49.16500 1.000 576.29000 67 GLU C C 1
ATOM 13107 O O . GLU C 3 67 ? 110.28800 127.06000 48.27900 1.000 576.29000 67 GLU C O 1
ATOM 13113 N N . THR C 3 68 ? 110.70100 127.57500 50.41600 1.000 501.88000 68 THR C N 1
ATOM 13114 C CA . THR C 3 68 ? 110.79800 126.19800 50.86700 1.000 501.88000 68 THR C CA 1
ATOM 13115 C C . THR C 3 68 ? 109.79300 126.00800 51.98800 1.000 501.88000 68 THR C C 1
ATOM 13116 O O . THR C 3 68 ? 109.75000 126.81400 52.92200 1.000 501.88000 68 THR C O 1
ATOM 13120 N N . ILE C 3 69 ? 108.98500 124.95500 51.90500 1.000 492.63000 69 ILE C N 1
ATOM 13121 C CA . ILE C 3 69 ? 107.98200 124.70600 52.92700 1.000 492.63000 69 ILE C CA 1
ATOM 13122 C C . ILE C 3 69 ? 108.25500 123.34700 53.55200 1.000 492.63000 69 ILE C C 1
ATOM 13123 O O . ILE C 3 69 ? 108.86800 122.46000 52.95100 1.000 492.63000 69 ILE C O 1
ATOM 13128 N N . GLY C 3 70 ? 107.79400 123.20100 54.78900 1.000 520.55000 70 GLY C N 1
ATOM 13129 C CA . GLY C 3 70 ? 107.97200 121.96500 55.50800 1.000 520.55000 70 GLY C CA 1
ATOM 13130 C C . GLY C 3 70 ? 106.65500 121.28600 55.74700 1.000 520.55000 70 GLY C C 1
ATOM 13131 O O . GLY C 3 70 ? 105.72300 121.85100 56.33200 1.000 520.55000 70 GLY C O 1
ATOM 13132 N N . ILE C 3 71 ? 106.59300 120.04300 55.29900 1.000 518.39000 71 ILE C N 1
ATOM 13133 C CA . ILE C 3 71 ? 105.38100 119.24800 55.35400 1.000 518.39000 71 ILE C CA 1
ATOM 13134 C C . ILE C 3 71 ? 105.61200 118.00300 56.19300 1.000 518.39000 71 ILE C C 1
ATOM 13135 O O . ILE C 3 71 ? 106.56000 117.24100 55.94500 1.000 518.39000 71 ILE C O 1
ATOM 13140 N N . ASN C 3 72 ? 104.78900 117.83600 57.22000 1.000 385.67000 72 ASN C N 1
ATOM 13141 C CA . ASN C 3 72 ? 104.80000 116.62200 58.02500 1.000 385.67000 72 ASN C CA 1
ATOM 13142 C C . ASN C 3 72 ? 103.92900 115.58600 57.32200 1.000 385.67000 72 ASN C C 1
ATOM 13143 O O . ASN C 3 72 ? 102.70600 115.57300 57.48700 1.000 385.67000 72 ASN C O 1
ATOM 13148 N N . MET C 3 73 ? 104.56600 114.69700 56.54500 1.000 365.81000 73 MET C N 1
ATOM 13149 C CA . MET C 3 73 ? 103.82400 113.73500 55.73500 1.000 365.81000 73 MET C CA 1
ATOM 13150 C C . MET C 3 73 ? 103.21700 112.63100 56.57400 1.000 365.81000 73 MET C C 1
ATOM 13151 O O . MET C 3 73 ? 102.41800 111.84800 56.06300 1.000 365.81000 73 MET C O 1
ATOM 13156 N N . ASP C 3 74 ? 103.57500 112.56100 57.85100 1.000 447.97000 74 ASP C N 1
ATOM 13157 C CA . ASP C 3 74 ? 103.00100 111.56800 58.73800 1.000 447.97000 74 ASP C CA 1
ATOM 13158 C C . ASP C 3 74 ? 101.49900 111.75100 58.86500 1.000 447.97000 74 ASP C C 1
ATOM 13159 O O . ASP C 3 74 ? 100.76100 110.77500 59.01700 1.000 447.97000 74 ASP C O 1
ATOM 13164 N N . GLN C 3 75 ? 101.03000 112.98600 58.75000 1.000 385.04000 75 GLN C N 1
ATOM 13165 C CA . GLN C 3 75 ? 99.60800 113.25000 58.73600 1.000 385.04000 75 GLN C CA 1
ATOM 13166 C C . GLN C 3 75 ? 99.08700 113.48600 57.33000 1.000 385.04000 75 GLN C C 1
ATOM 13167 O O . GLN C 3 75 ? 97.90500 113.24500 57.06300 1.000 385.04000 75 GLN C O 1
ATOM 13173 N N . PHE C 3 76 ? 99.94700 113.94400 56.42500 1.000 314.80000 76 PHE C N 1
ATOM 13174 C CA . PHE C 3 76 ? 99.54800 114.07500 55.03200 1.000 314.80000 76 PHE C CA 1
ATOM 13175 C C . PHE C 3 76 ? 99.23700 112.73900 54.37400 1.000 314.80000 76 PHE C C 1
ATOM 13176 O O . PHE C 3 76 ? 98.46400 112.69500 53.40600 1.000 314.80000 76 PHE C O 1
ATOM 13184 N N . LYS C 3 77 ? 99.87800 111.66200 54.83500 1.000 384.32000 77 LYS C N 1
ATOM 13185 C CA . LYS C 3 77 ? 99.48500 110.32500 54.41100 1.000 384.32000 77 LYS C CA 1
ATOM 13186 C C . LYS C 3 77 ? 98.02600 110.09300 54.74800 1.000 384.32000 77 LYS C C 1
ATOM 13187 O O . LYS C 3 77 ? 97.25200 109.63000 53.90800 1.000 384.32000 77 LYS C O 1
ATOM 13193 N N . LYS C 3 78 ? 97.63600 110.43000 55.98100 1.000 400.35000 78 LYS C N 1
ATOM 13194 C CA . LYS C 3 78 ? 96.23500 110.36700 56.38000 1.000 400.35000 78 LYS C CA 1
ATOM 13195 C C . LYS C 3 78 ? 95.36500 111.34100 55.59900 1.000 400.35000 78 LYS C C 1
ATOM 13196 O O . LYS C 3 78 ? 94.15500 111.11700 55.49000 1.000 400.35000 78 LYS C O 1
ATOM 13202 N N . ILE C 3 79 ? 95.94500 112.41100 55.05300 1.000 397.72000 79 ILE C N 1
ATOM 13203 C CA . ILE C 3 79 ? 95.16200 113.32800 54.23500 1.000 397.72000 79 ILE C CA 1
ATOM 13204 C C . ILE C 3 79 ? 94.83200 112.67500 52.90500 1.000 397.72000 79 ILE C C 1
ATOM 13205 O O . ILE C 3 79 ? 93.67700 112.67300 52.46100 1.000 397.72000 79 ILE C O 1
ATOM 13210 N N . LEU C 3 80 ? 95.83900 112.11400 52.24400 1.000 370.67000 80 LEU C N 1
ATOM 13211 C CA . LEU C 3 80 ? 95.62200 111.48500 50.95400 1.000 370.67000 80 LEU C CA 1
ATOM 13212 C C . LEU C 3 80 ? 95.45900 109.97400 51.04100 1.000 370.67000 80 LEU C C 1
ATOM 13213 O O . LEU C 3 80 ? 95.69600 109.28300 50.04600 1.000 370.67000 80 LEU C O 1
ATOM 13218 N N . LYS C 3 81 ? 95.08000 109.43800 52.20100 1.000 366.59000 81 LYS C N 1
ATOM 13219 C CA . LYS C 3 81 ? 94.84700 107.99800 52.25400 1.000 366.59000 81 LYS C CA 1
ATOM 13220 C C . LYS C 3 81 ? 93.52100 107.65900 51.59200 1.000 366.59000 81 LYS C C 1
ATOM 13221 O O . LYS C 3 81 ? 93.40200 106.63300 50.91300 1.000 366.59000 81 LYS C O 1
ATOM 13227 N N . ARG C 3 82 ? 92.52000 108.52000 51.76600 1.000 414.24000 82 ARG C N 1
ATOM 13228 C CA . ARG C 3 82 ? 91.18900 108.27700 51.23000 1.000 414.24000 82 ARG C CA 1
ATOM 13229 C C . ARG C 3 82 ? 90.89000 109.15900 50.02200 1.000 414.24000 82 ARG C C 1
ATOM 13230 O O . ARG C 3 82 ? 89.72700 109.29100 49.63100 1.000 414.24000 82 ARG C O 1
ATOM 13238 N N . GLY C 3 83 ? 91.91600 109.77000 49.43100 1.000 411.15000 83 GLY C N 1
ATOM 13239 C CA . GLY C 3 83 ? 91.70100 110.60900 48.26400 1.000 411.15000 83 GLY C CA 1
ATOM 13240 C C . GLY C 3 83 ? 91.37400 109.76600 47.04400 1.000 411.15000 83 GLY C C 1
ATOM 13241 O O . GLY C 3 83 ? 91.90800 108.67300 46.85400 1.000 411.15000 83 GLY C O 1
ATOM 13242 N N . LYS C 3 84 ? 90.48800 110.28100 46.20900 1.000 368.74000 84 LYS C N 1
ATOM 13243 C CA . LYS C 3 84 ? 90.10000 109.54500 45.02100 1.000 368.74000 84 LYS C CA 1
ATOM 13244 C C . LYS C 3 84 ? 90.96300 109.95300 43.83600 1.000 368.74000 84 LYS C C 1
ATOM 13245 O O . LYS C 3 84 ? 91.91600 110.72700 43.95300 1.000 368.74000 84 LYS C O 1
ATOM 13251 N N . ALA C 3 85 ? 90.60100 109.44300 42.66700 1.000 331.71000 85 ALA C N 1
ATOM 13252 C CA . ALA C 3 85 ? 91.31500 109.72100 41.43700 1.000 331.71000 85 ALA C CA 1
ATOM 13253 C C . ALA C 3 85 ? 90.56100 110.72300 40.59200 1.000 331.71000 85 ALA C C 1
ATOM 13254 O O . ALA C 3 85 ? 91.17000 111.63000 40.02200 1.000 331.71000 85 ALA C O 1
ATOM 13256 N N . LYS C 3 86 ? 89.23200 110.60500 40.53600 1.000 418.05000 86 LYS C N 1
ATOM 13257 C CA . LYS C 3 86 ? 88.42700 111.51300 39.73200 1.000 418.05000 86 LYS C CA 1
ATOM 13258 C C . LYS C 3 86 ? 88.15900 112.82400 40.43800 1.000 418.05000 86 LYS C C 1
ATOM 13259 O O . LYS C 3 86 ? 87.36400 113.63200 39.94900 1.000 418.05000 86 LYS C O 1
ATOM 13265 N N . ASP C 3 87 ? 88.78100 113.04200 41.57500 1.000 381.80000 87 ASP C N 1
ATOM 13266 C CA . ASP C 3 87 ? 88.61400 114.27000 42.30300 1.000 381.80000 87 ASP C CA 1
ATOM 13267 C C . ASP C 3 87 ? 89.75800 115.18700 41.95000 1.000 381.80000 87 ASP C C 1
ATOM 13268 O O . ASP C 3 87 ? 90.57900 114.90500 41.07500 1.000 381.80000 87 ASP C O 1
ATOM 13273 N N . THR C 3 88 ? 89.83900 116.28300 42.67400 1.000 391.05000 88 THR C N 1
ATOM 13274 C CA . THR C 3 88 ? 90.86000 117.27700 42.44200 1.000 391.05000 88 THR C CA 1
ATOM 13275 C C . THR C 3 88 ? 91.44500 117.67000 43.77700 1.000 391.05000 88 THR C C 1
ATOM 13276 O O . THR C 3 88 ? 90.71000 118.03400 44.70000 1.000 391.05000 88 THR C O 1
ATOM 13280 N N . LEU C 3 89 ? 92.74900 117.54300 43.89000 1.000 351.91000 89 LEU C N 1
ATOM 13281 C CA . LEU C 3 89 ? 93.44500 117.93100 45.09400 1.000 351.91000 89 LEU C CA 1
ATOM 13282 C C . LEU C 3 89 ? 93.96200 119.34900 44.89400 1.000 351.91000 89 LEU C C 1
ATOM 13283 O O . LEU C 3 89 ? 94.42800 119.69800 43.80600 1.000 351.91000 89 LEU C O 1
ATOM 13288 N N . ILE C 3 90 ? 93.87700 120.16900 45.94200 1.000 455.69000 90 ILE C N 1
ATOM 13289 C CA . ILE C 3 90 ? 94.28700 121.57200 45.88800 1.000 455.69000 90 ILE C CA 1
ATOM 13290 C C . ILE C 3 90 ? 95.10300 121.88500 47.13200 1.000 455.69000 90 ILE C C 1
ATOM 13291 O O . ILE C 3 90 ? 94.67700 121.58500 48.25200 1.000 455.69000 90 ILE C O 1
ATOM 13296 N N . LEU C 3 91 ? 96.27900 122.47500 46.93600 1.000 498.02000 91 LEU C N 1
ATOM 13297 C CA . LEU C 3 91 ? 97.15400 122.89800 48.02300 1.000 498.02000 91 LEU C CA 1
ATOM 13298 C C . LEU C 3 91 ? 97.40500 124.39500 47.92200 1.000 498.02000 91 LEU C C 1
ATOM 13299 O O . LEU C 3 91 ? 98.11100 124.85400 47.01900 1.000 498.02000 91 LEU C O 1
ATOM 13304 N N . ARG C 3 92 ? 96.84100 125.14900 48.85100 1.000 533.68000 92 ARG C N 1
ATOM 13305 C CA . ARG C 3 92 ? 96.97300 126.59200 48.87100 1.000 533.68000 92 ARG C CA 1
ATOM 13306 C C . ARG C 3 92 ? 97.60700 127.01200 50.18100 1.000 533.68000 92 ARG C C 1
ATOM 13307 O O . ARG C 3 92 ? 97.32900 126.43500 51.23100 1.000 533.68000 92 ARG C O 1
ATOM 13315 N N . LYS C 3 93 ? 98.43800 128.02900 50.11500 1.000 530.73000 93 LYS C N 1
ATOM 13316 C CA . LYS C 3 93 ? 99.06700 128.59900 51.28900 1.000 530.73000 93 LYS C CA 1
ATOM 13317 C C . LYS C 3 93 ? 98.78400 130.08400 51.28200 1.000 530.73000 93 LYS C C 1
ATOM 13318 O O . LYS C 3 93 ? 98.82100 130.72200 50.23000 1.000 530.73000 93 LYS C O 1
ATOM 13324 N N . GLY C 3 94 ? 98.47600 130.61800 52.45000 1.000 614.23000 94 GLY C N 1
ATOM 13325 C CA . GLY C 3 94 ? 98.18800 132.01500 52.61600 1.000 614.23000 94 GLY C CA 1
ATOM 13326 C C . GLY C 3 94 ? 99.37600 132.74500 53.20000 1.000 614.23000 94 GLY C C 1
ATOM 13327 O O . GLY C 3 94 ? 100.53400 132.42300 52.90500 1.000 614.23000 94 GLY C O 1
ATOM 13328 N N . ASP C 3 95 ? 99.08800 133.72300 54.05400 1.000 667.60000 95 ASP C N 1
ATOM 13329 C CA . ASP C 3 95 ? 100.14300 134.53300 54.64700 1.000 667.60000 95 ASP C CA 1
ATOM 13330 C C . ASP C 3 95 ? 100.83400 133.78000 55.77100 1.000 667.60000 95 ASP C C 1
ATOM 13331 O O . ASP C 3 95 ? 102.06700 133.76700 55.85500 1.000 667.60000 95 ASP C O 1
ATOM 13336 N N . GLU C 3 96 ? 100.05300 133.14300 56.63500 1.000 621.66000 96 GLU C N 1
ATOM 13337 C CA . GLU C 3 96 ? 100.60400 132.41400 57.75900 1.000 621.66000 96 GLU C CA 1
ATOM 13338 C C . GLU C 3 96 ? 101.30500 131.13900 57.29200 1.000 621.66000 96 GLU C C 1
ATOM 13339 O O . GLU C 3 96 ? 101.17300 130.69700 56.14600 1.000 621.66000 96 GLU C O 1
ATOM 13345 N N . ASN C 3 97 ? 102.03600 130.51900 58.22100 1.000 490.40000 97 ASN C N 1
ATOM 13346 C CA . ASN C 3 97 ? 102.76300 129.28700 57.93600 1.000 490.40000 97 ASN C CA 1
ATOM 13347 C C . ASN C 3 97 ? 101.85500 128.08600 58.06800 1.000 490.40000 97 ASN C C 1
ATOM 13348 O O . ASN C 3 97 ? 102.17000 127.13500 58.78700 1.000 490.40000 97 ASN C O 1
ATOM 13353 N N . PHE C 3 98 ? 100.72700 128.14100 57.38600 1.000 585.94000 98 PHE C N 1
ATOM 13354 C CA . PHE C 3 98 ? 99.75100 127.08300 57.36500 1.000 585.94000 98 PHE C CA 1
ATOM 13355 C C . PHE C 3 98 ? 99.49900 126.69200 55.93300 1.000 585.94000 98 PHE C C 1
ATOM 13356 O O . PHE C 3 98 ? 99.69500 127.47000 54.99700 1.000 585.94000 98 PHE C O 1
ATOM 13364 N N . LEU C 3 99 ? 99.05700 125.46300 55.79100 1.000 606.25000 99 LEU C N 1
ATOM 13365 C CA . LEU C 3 99 ? 98.73600 124.89900 54.50400 1.000 606.25000 99 LEU C CA 1
ATOM 13366 C C . LEU C 3 99 ? 97.26100 124.53800 54.53100 1.000 606.25000 99 LEU C C 1
ATOM 13367 O O . LEU C 3 99 ? 96.80400 123.85000 55.45000 1.000 606.25000 99 LEU C O 1
ATOM 13372 N N . GLU C 3 100 ? 96.51800 125.03400 53.55600 1.000 602.28000 100 GLU C N 1
ATOM 13373 C CA . GLU C 3 100 ? 95.09700 124.75500 53.41500 1.000 602.28000 100 GLU C CA 1
ATOM 13374 C C . GLU C 3 100 ? 94.90700 123.86600 52.19100 1.000 602.28000 100 GLU C C 1
ATOM 13375 O O . GLU C 3 100 ? 95.25300 124.26500 51.07400 1.000 602.28000 100 GLU C O 1
ATOM 13381 N N . ILE C 3 101 ? 94.34800 122.67600 52.40100 1.000 491.15000 101 ILE C N 1
ATOM 13382 C CA . ILE C 3 101 ? 94.17300 121.68200 51.34400 1.000 491.15000 101 ILE C CA 1
ATOM 13383 C C . ILE C 3 101 ? 92.70700 121.67700 50.94000 1.000 491.15000 101 ILE C C 1
ATOM 13384 O O . ILE C 3 101 ? 91.86000 121.06200 51.59700 1.000 491.15000 101 ILE C O 1
ATOM 13389 N N . THR C 3 102 ? 92.40500 122.36300 49.85100 1.000 475.36000 102 THR C N 1
ATOM 13390 C CA . THR C 3 102 ? 91.04900 122.37700 49.33600 1.000 475.36000 102 THR C CA 1
ATOM 13391 C C . THR C 3 102 ? 90.84700 121.12500 48.49400 1.000 475.36000 102 THR C C 1
ATOM 13392 O O . THR C 3 102 ? 91.54200 120.92300 47.49200 1.000 475.36000 102 THR C O 1
ATOM 13396 N N . PHE C 3 103 ? 89.92500 120.27100 48.91200 1.000 362.56000 103 PHE C N 1
ATOM 13397 C CA . PHE C 3 103 ? 89.66300 119.02200 48.21400 1.000 362.56000 103 PHE C CA 1
ATOM 13398 C C . PHE C 3 103 ? 88.25900 119.15000 47.63400 1.000 362.56000 103 PHE C C 1
ATOM 13399 O O . PHE C 3 103 ? 87.26400 119.05300 48.35600 1.000 362.56000 103 PHE C O 1
ATOM 13407 N N . GLU C 3 104 ? 88.19200 119.38800 46.33300 1.000 361.24000 104 GLU C N 1
ATOM 13408 C CA . GLU C 3 104 ? 86.95500 119.56200 45.59100 1.000 361.24000 104 GLU C CA 1
ATOM 13409 C C . GLU C 3 104 ? 86.63000 118.34000 44.74800 1.000 361.24000 104 GLU C C 1
ATOM 13410 O O . GLU C 3 104 ? 87.48400 117.49800 44.45400 1.000 361.24000 104 GLU C O 1
ATOM 13416 N N . GLY C 3 105 ? 85.35800 118.25700 44.38100 1.000 374.56000 105 GLY C N 1
ATOM 13417 C CA . GLY C 3 105 ? 84.84000 117.15500 43.60800 1.000 374.56000 105 GLY C CA 1
ATOM 13418 C C . GLY C 3 105 ? 83.45300 116.79700 44.07600 1.000 374.56000 105 GLY C C 1
ATOM 13419 O O . GLY C 3 105 ? 82.56600 117.65300 44.14400 1.000 374.56000 105 GLY C O 1
ATOM 13420 N N . THR C 3 106 ? 83.25900 115.53300 44.42100 1.000 508.81000 106 THR C N 1
ATOM 13421 C CA . THR C 3 106 ? 81.98800 115.10500 44.98100 1.000 508.81000 106 THR C CA 1
ATOM 13422 C C . THR C 3 106 ? 81.74700 115.65800 46.38500 1.000 508.81000 106 THR C C 1
ATOM 13423 O O . THR C 3 106 ? 80.59500 115.69600 46.82900 1.000 508.81000 106 THR C O 1
ATOM 13427 N N . ALA C 3 107 ? 82.79200 116.12000 47.07100 1.000 473.03000 107 ALA C N 1
ATOM 13428 C CA . ALA C 3 107 ? 82.65800 116.70500 48.39600 1.000 473.03000 107 ALA C CA 1
ATOM 13429 C C . ALA C 3 107 ? 83.82000 117.64900 48.63200 1.000 473.03000 107 ALA C C 1
ATOM 13430 O O . ALA C 3 107 ? 84.92100 117.44600 48.11700 1.000 473.03000 107 ALA C O 1
ATOM 13432 N N . LYS C 3 108 ? 83.55000 118.68800 49.40200 1.000 380.23000 108 LYS C N 1
ATOM 13433 C CA . LYS C 3 108 ? 84.52900 119.71400 49.69500 1.000 380.23000 108 LYS C CA 1
ATOM 13434 C C . LYS C 3 108 ? 85.13500 119.49500 51.07000 1.000 380.23000 108 LYS C C 1
ATOM 13435 O O . LYS C 3 108 ? 84.45000 119.64700 52.08100 1.000 380.23000 108 LYS C O 1
ATOM 13441 N N . ARG C 3 109 ? 86.43100 119.19400 51.10500 1.000 408.69000 109 ARG C N 1
ATOM 13442 C CA . ARG C 3 109 ? 87.15400 118.96000 52.35000 1.000 408.69000 109 ARG C CA 1
ATOM 13443 C C . ARG C 3 109 ? 88.45700 119.73200 52.31600 1.000 408.69000 109 ARG C C 1
ATOM 13444 O O . ARG C 3 109 ? 89.37500 119.37600 51.57200 1.000 408.69000 109 ARG C O 1
ATOM 13452 N N . THR C 3 110 ? 88.55600 120.74700 53.15300 1.000 428.19000 110 THR C N 1
ATOM 13453 C CA . THR C 3 110 ? 89.75400 121.55500 53.26400 1.000 428.19000 110 THR C CA 1
ATOM 13454 C C . THR C 3 110 ? 90.49900 121.21600 54.54300 1.000 428.19000 110 THR C C 1
ATOM 13455 O O . THR C 3 110 ? 89.88300 120.93000 55.57000 1.000 428.19000 110 THR C O 1
ATOM 13459 N N . PHE C 3 111 ? 91.82400 121.23900 54.46900 1.000 458.23000 111 PHE C N 1
ATOM 13460 C CA . PHE C 3 111 ? 92.67500 120.92200 55.60000 1.000 458.23000 111 PHE C CA 1
ATOM 13461 C C . PHE C 3 111 ? 93.50000 122.14800 55.96800 1.000 458.23000 111 PHE C C 1
ATOM 13462 O O . PHE C 3 111 ? 93.62600 123.09400 55.18500 1.000 458.23000 111 PHE C O 1
ATOM 13470 N N . ARG C 3 112 ? 94.06000 122.13000 57.17600 1.000 572.35000 112 ARG C N 1
ATOM 13471 C CA . ARG C 3 112 ? 94.87900 123.24400 57.65300 1.000 572.35000 112 ARG C CA 1
ATOM 13472 C C . ARG C 3 112 ? 95.97100 122.65600 58.54200 1.000 572.35000 112 ARG C C 1
ATOM 13473 O O . ARG C 3 112 ? 95.70200 122.29800 59.68900 1.000 572.35000 112 ARG C O 1
ATOM 13481 N N . LEU C 3 113 ? 97.19000 122.56400 58.01200 1.000 538.23000 113 LEU C N 1
ATOM 13482 C CA . LEU C 3 113 ? 98.29700 121.96200 58.73800 1.000 538.23000 113 LEU C CA 1
ATOM 13483 C C . LEU C 3 113 ? 99.41900 122.97200 58.92400 1.000 538.23000 113 LEU C C 1
ATOM 13484 O O . LEU C 3 113 ? 99.64400 123.82600 58.06200 1.000 538.23000 113 LEU C O 1
ATOM 13489 N N . PRO C 3 114 ? 100.13300 122.90900 60.04000 1.000 509.03000 114 PRO C N 1
ATOM 13490 C CA . PRO C 3 114 ? 101.22500 123.85300 60.25100 1.000 509.03000 114 PRO C CA 1
ATOM 13491 C C . PRO C 3 114 ? 102.41600 123.51900 59.38100 1.000 509.03000 114 PRO C C 1
ATOM 13492 O O . PRO C 3 114 ? 102.59800 122.39300 58.91600 1.000 509.03000 114 PRO C O 1
ATOM 13496 N N . LEU C 3 115 ? 103.25500 124.52000 59.19300 1.000 479.40000 115 LEU C N 1
ATOM 13497 C CA . LEU C 3 115 ? 104.42700 124.36800 58.35500 1.000 479.40000 115 LEU C CA 1
ATOM 13498 C C . LEU C 3 115 ? 105.59800 124.55500 59.28800 1.000 479.40000 115 LEU C C 1
ATOM 13499 O O . LEU C 3 115 ? 105.82600 125.65300 59.80300 1.000 479.40000 115 LEU C O 1
ATOM 13504 N N . ILE C 3 116 ? 106.31700 123.47200 59.50700 1.000 621.02000 116 ILE C N 1
ATOM 13505 C CA . ILE C 3 116 ? 107.46200 123.45700 60.38800 1.000 621.02000 116 ILE C CA 1
ATOM 13506 C C . ILE C 3 116 ? 108.71000 123.19000 59.57200 1.000 621.02000 116 ILE C C 1
ATOM 13507 O O . ILE C 3 116 ? 108.66200 122.64600 58.47400 1.000 621.02000 116 ILE C O 1
ATOM 13512 N N . ASP C 3 117 ? 109.84800 123.56300 60.13600 1.000 722.01000 117 ASP C N 1
ATOM 13513 C CA . ASP C 3 117 ? 111.12000 123.39400 59.45100 1.000 722.01000 117 ASP C CA 1
ATOM 13514 C C . ASP C 3 117 ? 111.54100 121.92700 59.37700 1.000 722.01000 117 ASP C C 1
ATOM 13515 O O . ASP C 3 117 ? 111.26500 121.12900 60.27500 1.000 722.01000 117 ASP C O 1
ATOM 13520 N N . VAL C 3 118 ? 112.19200 121.57100 58.27100 1.000 536.51000 118 VAL C N 1
ATOM 13521 C CA . VAL C 3 118 ? 112.66500 120.21200 58.03200 1.000 536.51000 118 VAL C CA 1
ATOM 13522 C C . VAL C 3 118 ? 114.18500 120.23400 58.01900 1.000 536.51000 118 VAL C C 1
ATOM 13523 O O . VAL C 3 118 ? 114.79500 120.95300 57.21900 1.000 536.51000 118 VAL C O 1
ATOM 13527 N N . GLU C 3 119 ? 114.79300 119.43600 58.88500 1.000 598.10000 119 GLU C N 1
ATOM 13528 C CA . GLU C 3 119 ? 116.24500 119.35000 58.98800 1.000 598.10000 119 GLU C CA 1
ATOM 13529 C C . GLU C 3 119 ? 116.73900 118.20300 58.12200 1.000 598.10000 119 GLU C C 1
ATOM 13530 O O . GLU C 3 119 ? 116.52000 117.03000 58.43900 1.000 598.10000 119 GLU C O 1
ATOM 13536 N N . GLU C 3 120 ? 117.39500 118.54100 57.02400 1.000 427.08000 120 GLU C N 1
ATOM 13537 C CA . GLU C 3 120 ? 117.92300 117.54500 56.11600 1.000 427.08000 120 GLU C CA 1
ATOM 13538 C C . GLU C 3 120 ? 119.35400 117.92700 55.77900 1.000 427.08000 120 GLU C C 1
ATOM 13539 O O . GLU C 3 120 ? 119.69700 119.11100 55.70900 1.000 427.08000 120 GLU C O 1
ATOM 13545 N N . LEU C 3 121 ? 120.19300 116.91400 55.60100 1.000 482.17000 121 LEU C N 1
ATOM 13546 C CA . LEU C 3 121 ? 121.58400 117.15500 55.25100 1.000 482.17000 121 LEU C CA 1
ATOM 13547 C C . LEU C 3 121 ? 121.69100 117.64300 53.81400 1.000 482.17000 121 LEU C C 1
ATOM 13548 O O . LEU C 3 121 ? 121.06300 117.08200 52.91100 1.000 482.17000 121 LEU C O 1
ATOM 13553 N N . GLU C 3 122 ? 122.47800 118.69700 53.60500 1.000 454.85000 122 GLU C N 1
ATOM 13554 C CA . GLU C 3 122 ? 122.64100 119.26500 52.27200 1.000 454.85000 122 GLU C CA 1
ATOM 13555 C C . GLU C 3 122 ? 123.49500 118.32800 51.43900 1.000 454.85000 122 GLU C C 1
ATOM 13556 O O . GLU C 3 122 ? 124.71800 118.28300 51.57700 1.000 454.85000 122 GLU C O 1
ATOM 13562 N N . LEU C 3 123 ? 122.84100 117.57200 50.56800 1.000 437.84000 123 LEU C N 1
ATOM 13563 C CA . LEU C 3 123 ? 123.50400 116.64200 49.66900 1.000 437.84000 123 LEU C CA 1
ATOM 13564 C C . LEU C 3 123 ? 122.88400 116.81700 48.30100 1.000 437.84000 123 LEU C C 1
ATOM 13565 O O . LEU C 3 123 ? 121.69500 116.54200 48.11600 1.000 437.84000 123 LEU C O 1
ATOM 13570 N N . GLU C 3 124 ? 123.67400 117.27800 47.35600 1.000 479.19000 124 GLU C N 1
ATOM 13571 C CA . GLU C 3 124 ? 123.17700 117.49000 46.01200 1.000 479.19000 124 GLU C CA 1
ATOM 13572 C C . GLU C 3 124 ? 123.35900 116.20900 45.20700 1.000 479.19000 124 GLU C C 1
ATOM 13573 O O . GLU C 3 124 ? 123.68600 115.14800 45.74600 1.000 479.19000 124 GLU C O 1
ATOM 13579 N N . LEU C 3 125 ? 123.13200 116.29700 43.90100 1.000 556.95000 125 LEU C N 1
ATOM 13580 C CA . LEU C 3 125 ? 123.26600 115.16800 42.98600 1.000 556.95000 125 LEU C CA 1
ATOM 13581 C C . LEU C 3 125 ? 124.40200 115.48900 42.03000 1.000 556.95000 125 LEU C C 1
ATOM 13582 O O . LEU C 3 125 ? 124.19500 116.15600 41.00400 1.000 556.95000 125 LEU C O 1
ATOM 13587 N N . PRO C 3 126 ? 125.62400 115.08400 42.35900 1.000 605.09000 126 PRO C N 1
ATOM 13588 C CA . PRO C 3 126 ? 126.75700 115.35700 41.47600 1.000 605.09000 126 PRO C CA 1
ATOM 13589 C C . PRO C 3 126 ? 126.64800 114.57000 40.18200 1.000 605.09000 126 PRO C C 1
ATOM 13590 O O . PRO C 3 126 ? 125.96500 113.54700 40.09000 1.000 605.09000 126 PRO C O 1
ATOM 13594 N N . GLU C 3 127 ? 127.33300 115.07900 39.16600 1.000 639.27000 127 GLU C N 1
ATOM 13595 C CA . GLU C 3 127 ? 127.36300 114.45300 37.84700 1.000 639.27000 127 GLU C CA 1
ATOM 13596 C C . GLU C 3 127 ? 128.29300 113.24800 37.92400 1.000 639.27000 127 GLU C C 1
ATOM 13597 O O . GLU C 3 127 ? 129.49000 113.34000 37.65000 1.000 639.27000 127 GLU C O 1
ATOM 13603 N N . LEU C 3 128 ? 127.71900 112.06800 38.31300 1.000 537.52000 128 LEU C N 1
ATOM 13604 C CA . LEU C 3 128 ? 128.45300 110.82100 38.48800 1.000 537.52000 128 LEU C CA 1
ATOM 13605 C C . LEU C 3 128 ? 128.33800 109.91300 37.26700 1.000 537.52000 128 LEU C C 1
ATOM 13606 O O . LEU C 3 128 ? 127.35500 109.98000 36.52600 1.000 537.52000 128 LEU C O 1
ATOM 13611 N N . PRO C 3 129 ? 129.36400 109.08500 36.99100 1.000 506.97000 129 PRO C N 1
ATOM 13612 C CA . PRO C 3 129 ? 129.27900 108.16300 35.85000 1.000 506.97000 129 PRO C CA 1
ATOM 13613 C C . PRO C 3 129 ? 128.29800 107.02600 36.07800 1.000 506.97000 129 PRO C C 1
ATOM 13614 O O . PRO C 3 129 ? 128.54500 106.13200 36.89500 1.000 506.97000 129 PRO C O 1
ATOM 13618 N N . PHE C 3 130 ? 127.18800 107.05000 35.35700 1.000 439.48000 130 PHE C N 1
ATOM 13619 C CA . PHE C 3 130 ? 126.18300 105.99500 35.40800 1.000 439.48000 130 PHE C CA 1
ATOM 13620 C C . PHE C 3 130 ? 126.27200 105.22400 34.10100 1.000 439.48000 130 PHE C C 1
ATOM 13621 O O . PHE C 3 130 ? 125.78500 105.68300 33.06500 1.000 439.48000 130 PHE C O 1
ATOM 13629 N N . THR C 3 131 ? 126.88700 104.05100 34.15300 1.000 456.00000 131 THR C N 1
ATOM 13630 C CA . THR C 3 131 ? 127.10600 103.25500 32.95900 1.000 456.00000 131 THR C CA 1
ATOM 13631 C C . THR C 3 131 ? 126.12200 102.11000 32.83600 1.000 456.00000 131 THR C C 1
ATOM 13632 O O . THR C 3 131 ? 126.26500 101.26900 31.94400 1.000 456.00000 131 THR C O 1
ATOM 13636 N N . ALA C 3 132 ? 125.12500 102.06100 33.70700 1.000 439.45000 132 ALA C N 1
ATOM 13637 C CA . ALA C 3 132 ? 124.12600 101.00900 33.68100 1.000 439.45000 132 ALA C CA 1
ATOM 13638 C C . ALA C 3 132 ? 122.76000 101.65100 33.84800 1.000 439.45000 132 ALA C C 1
ATOM 13639 O O . ALA C 3 132 ? 122.47800 102.25700 34.88700 1.000 439.45000 132 ALA C O 1
ATOM 13641 N N . LYS C 3 133 ? 121.91800 101.51000 32.83200 1.000 497.26000 133 LYS C N 1
ATOM 13642 C CA . LYS C 3 133 ? 120.54900 102.00400 32.84600 1.000 497.26000 133 LYS C CA 1
ATOM 13643 C C . LYS C 3 133 ? 119.63900 100.87600 32.42100 1.000 497.26000 133 LYS C C 1
ATOM 13644 O O . LYS C 3 133 ? 119.86200 100.25400 31.38100 1.000 497.26000 133 LYS C O 1
ATOM 13650 N N . VAL C 3 134 ? 118.62400 100.60800 33.23000 1.000 497.45000 134 VAL C N 1
ATOM 13651 C CA . VAL C 3 134 ? 117.64800 99.57100 32.94300 1.000 497.45000 134 VAL C CA 1
ATOM 13652 C C . VAL C 3 134 ? 116.25700 100.08200 33.28400 1.000 497.45000 134 VAL C C 1
ATOM 13653 O O . VAL C 3 134 ? 116.07400 100.90500 34.18700 1.000 497.45000 134 VAL C O 1
ATOM 13657 N N . VAL C 3 135 ? 115.27500 99.59900 32.52900 1.000 507.84000 135 VAL C N 1
ATOM 13658 C CA . VAL C 3 135 ? 113.88000 99.97500 32.70200 1.000 507.84000 135 VAL C CA 1
ATOM 13659 C C . VAL C 3 135 ? 113.16900 98.75600 33.25500 1.000 507.84000 135 VAL C C 1
ATOM 13660 O O . VAL C 3 135 ? 113.14600 97.69700 32.61700 1.000 507.84000 135 VAL C O 1
ATOM 13664 N N . LEU C 3 136 ? 112.57900 98.90600 34.42400 1.000 476.73000 136 LEU C N 1
ATOM 13665 C CA . LEU C 3 136 ? 111.87000 97.82700 35.08200 1.000 476.73000 136 LEU C CA 1
ATOM 13666 C C . LEU C 3 136 ? 110.43900 98.24000 35.35900 1.000 476.73000 136 LEU C C 1
ATOM 13667 O O . LEU C 3 136 ? 110.00400 99.34000 35.02200 1.000 476.73000 136 LEU C O 1
ATOM 13672 N N . LEU C 3 137 ? 109.69500 97.31700 35.93600 1.000 448.64000 137 LEU C N 1
ATOM 13673 C CA . LEU C 3 137 ? 108.31100 97.56200 36.26300 1.000 448.64000 137 LEU C CA 1
ATOM 13674 C C . LEU C 3 137 ? 108.15000 97.39700 37.75700 1.000 448.64000 137 LEU C C 1
ATOM 13675 O O . LEU C 3 137 ? 109.07000 96.97600 38.45000 1.000 448.64000 137 LEU C O 1
ATOM 13680 N N . GLY C 3 138 ? 106.94700 97.67600 38.24400 1.000 487.55000 138 GLY C N 1
ATOM 13681 C CA . GLY C 3 138 ? 106.71300 97.56300 39.66800 1.000 487.55000 138 GLY C CA 1
ATOM 13682 C C . GLY C 3 138 ? 106.68900 96.12500 40.13600 1.000 487.55000 138 GLY C C 1
ATOM 13683 O O . GLY C 3 138 ? 107.26900 95.80200 41.16700 1.000 487.55000 138 GLY C O 1
ATOM 13684 N N . GLU C 3 139 ? 106.03500 95.24400 39.37500 1.000 499.45000 139 GLU C N 1
ATOM 13685 C CA . GLU C 3 139 ? 105.95100 93.83600 39.75600 1.000 499.45000 139 GLU C CA 1
ATOM 13686 C C . GLU C 3 139 ? 107.30600 93.15900 39.70400 1.000 499.45000 139 GLU C C 1
ATOM 13687 O O . GLU C 3 139 ? 107.61400 92.30200 40.54200 1.000 499.45000 139 GLU C O 1
ATOM 13693 N N . VAL C 3 140 ? 108.12300 93.54200 38.72900 1.000 456.85000 140 VAL C N 1
ATOM 13694 C CA . VAL C 3 140 ? 109.45200 92.97200 38.61100 1.000 456.85000 140 VAL C CA 1
ATOM 13695 C C . VAL C 3 140 ? 110.27800 93.36000 39.82400 1.000 456.85000 140 VAL C C 1
ATOM 13696 O O . VAL C 3 140 ? 111.00600 92.53900 40.39200 1.000 456.85000 140 VAL C O 1
ATOM 13700 N N . LEU C 3 141 ? 110.13000 94.60600 40.26500 1.000 499.59000 141 LEU C N 1
ATOM 13701 C CA . LEU C 3 141 ? 110.83100 95.07400 41.45100 1.000 499.59000 141 LEU C CA 1
ATOM 13702 C C . LEU C 3 141 ? 110.29400 94.43900 42.72200 1.000 499.59000 141 LEU C C 1
ATOM 13703 O O . LEU C 3 141 ? 111.06800 94.10300 43.62200 1.000 499.59000 141 LEU C O 1
ATOM 13708 N N . LYS C 3 142 ? 108.97500 94.29000 42.82100 1.000 591.62000 142 LYS C N 1
ATOM 13709 C CA . LYS C 3 142 ? 108.36800 93.68900 44.00200 1.000 591.62000 142 LYS C CA 1
ATOM 13710 C C . LYS C 3 142 ? 108.80500 92.24500 44.15200 1.000 591.62000 142 LYS C C 1
ATOM 13711 O O . LYS C 3 142 ? 109.31800 91.84600 45.20300 1.000 591.62000 142 LYS C O 1
ATOM 13717 N N . GLU C 3 143 ? 108.62000 91.45400 43.10100 1.000 537.58000 143 GLU C N 1
ATOM 13718 C CA . GLU C 3 143 ? 109.00900 90.05400 43.13300 1.000 537.58000 143 GLU C CA 1
ATOM 13719 C C . GLU C 3 143 ? 110.51500 89.89600 43.26700 1.000 537.58000 143 GLU C C 1
ATOM 13720 O O . GLU C 3 143 ? 110.98300 88.95100 43.91100 1.000 537.58000 143 GLU C O 1
ATOM 13726 N N . GLY C 3 144 ? 111.28400 90.82200 42.69400 1.000 563.74000 144 GLY C N 1
ATOM 13727 C CA . GLY C 3 144 ? 112.73000 90.71800 42.77700 1.000 563.74000 144 GLY C CA 1
ATOM 13728 C C . GLY C 3 144 ? 113.26100 91.00200 44.17200 1.000 563.74000 144 GLY C C 1
ATOM 13729 O O . GLY C 3 144 ? 114.09700 90.25700 44.69000 1.000 563.74000 144 GLY C O 1
ATOM 13730 N N . ILE C 3 145 ? 112.77200 92.07400 44.80700 1.000 580.36000 145 ILE C N 1
ATOM 13731 C CA . ILE C 3 145 ? 113.25800 92.43900 46.14200 1.000 580.36000 145 ILE C CA 1
ATOM 13732 C C . ILE C 3 145 ? 112.68500 91.51900 47.21100 1.000 580.36000 145 ILE C C 1
ATOM 13733 O O . ILE C 3 145 ? 113.37400 91.18000 48.18100 1.000 580.36000 145 ILE C O 1
ATOM 13738 N N . LYS C 3 146 ? 111.44200 91.07400 47.04700 1.000 626.00000 146 LYS C N 1
ATOM 13739 C CA . LYS C 3 146 ? 110.85700 90.16800 48.02700 1.000 626.00000 146 LYS C CA 1
ATOM 13740 C C . LYS C 3 146 ? 111.45900 88.76900 47.92000 1.000 626.00000 146 LYS C C 1
ATOM 13741 O O . LYS C 3 146 ? 111.83300 88.16800 48.93700 1.000 626.00000 146 LYS C O 1
ATOM 13747 N N . ASP C 3 147 ? 111.51300 88.21400 46.70300 1.000 558.32000 147 ASP C N 1
ATOM 13748 C CA . ASP C 3 147 ? 112.15600 86.91700 46.50400 1.000 558.32000 147 ASP C CA 1
ATOM 13749 C C . ASP C 3 147 ? 113.64000 86.95700 46.84400 1.000 558.32000 147 ASP C C 1
ATOM 13750 O O . ASP C 3 147 ? 114.19500 85.96100 47.32300 1.000 558.32000 147 ASP C O 1
ATOM 13755 N N . ALA C 3 148 ? 114.29500 88.09500 46.60500 1.000 601.06000 148 ALA C N 1
ATOM 13756 C CA . ALA C 3 148 ? 115.67300 88.28100 47.04100 1.000 601.06000 148 ALA C CA 1
ATOM 13757 C C . ALA C 3 148 ? 115.77100 88.48300 48.54700 1.000 601.06000 148 ALA C C 1
ATOM 13758 O O . ALA C 3 148 ? 116.85500 88.30800 49.11500 1.000 601.06000 148 ALA C O 1
ATOM 13760 N N . SER C 3 149 ? 114.66500 88.85300 49.20000 1.000 611.88000 149 SER C N 1
ATOM 13761 C CA . SER C 3 149 ? 114.65200 89.00300 50.64800 1.000 611.88000 149 SER C CA 1
ATOM 13762 C C . SER C 3 149 ? 114.46200 87.66400 51.33100 1.000 611.88000 149 SER C C 1
ATOM 13763 O O . SER C 3 149 ? 115.01200 87.44500 52.41500 1.000 611.88000 149 SER C O 1
ATOM 13766 N N . LEU C 3 150 ? 113.69100 86.76300 50.71800 1.000 569.08000 150 LEU C N 1
ATOM 13767 C CA . LEU C 3 150 ? 113.50500 85.44200 51.30100 1.000 569.08000 150 LEU C CA 1
ATOM 13768 C C . LEU C 3 150 ? 114.76300 84.58600 51.23100 1.000 569.08000 150 LEU C C 1
ATOM 13769 O O . LEU C 3 150 ? 114.82700 83.55900 51.91200 1.000 569.08000 150 LEU C O 1
ATOM 13774 N N . VAL C 3 151 ? 115.75000 84.96900 50.42100 1.000 621.68000 151 VAL C N 1
ATOM 13775 C CA . VAL C 3 151 ? 116.96700 84.19300 50.28100 1.000 621.68000 151 VAL C CA 1
ATOM 13776 C C . VAL C 3 151 ? 118.17300 84.84100 50.96700 1.000 621.68000 151 VAL C C 1
ATOM 13777 O O . VAL C 3 151 ? 119.05000 84.11500 51.45200 1.000 621.68000 151 VAL C O 1
ATOM 13781 N N . SER C 3 152 ? 118.23800 86.17200 51.04700 1.000 596.80000 152 SER C N 1
ATOM 13782 C CA . SER C 3 152 ? 119.37300 86.86800 51.65300 1.000 596.80000 152 SER C CA 1
ATOM 13783 C C . SER C 3 152 ? 118.95200 88.28800 52.01500 1.000 596.80000 152 SER C C 1
ATOM 13784 O O . SER C 3 152 ? 117.78200 88.65900 51.88200 1.000 596.80000 152 SER C O 1
ATOM 13787 N N . ASP C 3 153 ? 119.92200 89.09700 52.45100 1.000 490.01000 153 ASP C N 1
ATOM 13788 C CA . ASP C 3 153 ? 119.65900 90.47400 52.84900 1.000 490.01000 153 ASP C CA 1
ATOM 13789 C C . ASP C 3 153 ? 120.35000 91.50600 51.98100 1.000 490.01000 153 ASP C C 1
ATOM 13790 O O . ASP C 3 153 ? 120.14600 92.70800 52.18600 1.000 490.01000 153 ASP C O 1
ATOM 13795 N N . ALA C 3 154 ? 121.16800 91.08200 51.03900 1.000 465.59000 154 ALA C N 1
ATOM 13796 C CA . ALA C 3 154 ? 121.84900 91.97200 50.12400 1.000 465.59000 154 ALA C CA 1
ATOM 13797 C C . ALA C 3 154 ? 121.48500 91.56300 48.70700 1.000 465.59000 154 ALA C C 1
ATOM 13798 O O . ALA C 3 154 ? 120.74900 90.59800 48.49200 1.000 465.59000 154 ALA C O 1
ATOM 13800 N N . ILE C 3 155 ? 121.99000 92.31600 47.73700 1.000 499.10000 155 ILE C N 1
ATOM 13801 C CA . ILE C 3 155 ? 121.73100 92.01400 46.33400 1.000 499.10000 155 ILE C CA 1
ATOM 13802 C C . ILE C 3 155 ? 122.93000 92.46300 45.50800 1.000 499.10000 155 ILE C C 1
ATOM 13803 O O . ILE C 3 155 ? 123.60900 93.44700 45.83800 1.000 499.10000 155 ILE C O 1
ATOM 13808 N N . LYS C 3 156 ? 123.20600 91.70000 44.45200 1.000 539.50000 156 LYS C N 1
ATOM 13809 C CA . LYS C 3 156 ? 124.31600 91.94000 43.54600 1.000 539.50000 156 LYS C CA 1
ATOM 13810 C C . LYS C 3 156 ? 123.75900 92.26900 42.17000 1.000 539.50000 156 LYS C C 1
ATOM 13811 O O . LYS C 3 156 ? 123.07200 91.44200 41.55600 1.000 539.50000 156 LYS C O 1
ATOM 13817 N N . PHE C 3 157 ? 124.06300 93.47500 41.69100 1.000 472.31000 157 PHE C N 1
ATOM 13818 C CA . PHE C 3 157 ? 123.61700 93.95000 40.38700 1.000 472.31000 157 PHE C CA 1
ATOM 13819 C C . PHE C 3 157 ? 124.68200 93.67000 39.35200 1.000 472.31000 157 PHE C C 1
ATOM 13820 O O . PHE C 3 157 ? 125.82100 94.13600 39.47600 1.000 472.31000 157 PHE C O 1
ATOM 13828 N N . ILE C 3 158 ? 124.30000 92.93000 38.32200 1.000 549.76000 158 ILE C N 1
ATOM 13829 C CA . ILE C 3 158 ? 125.19400 92.62200 37.22500 1.000 549.76000 158 ILE C CA 1
ATOM 13830 C C . ILE C 3 158 ? 124.45700 92.94200 35.94000 1.000 549.76000 158 ILE C C 1
ATOM 13831 O O . ILE C 3 158 ? 123.45600 92.29400 35.61600 1.000 549.76000 158 ILE C O 1
ATOM 13836 N N . ALA C 3 159 ? 124.95200 93.92200 35.20200 1.000 592.17000 159 ALA C N 1
ATOM 13837 C CA . ALA C 3 159 ? 124.30800 94.35400 33.97900 1.000 592.17000 159 ALA C CA 1
ATOM 13838 C C . ALA C 3 159 ? 125.35100 94.31400 32.88600 1.000 592.17000 159 ALA C C 1
ATOM 13839 O O . ALA C 3 159 ? 126.40900 94.93000 33.00800 1.000 592.17000 159 ALA C O 1
ATOM 13841 N N . LYS C 3 160 ? 125.03100 93.63000 31.80700 1.000 673.22000 160 LYS C N 1
ATOM 13842 C CA . LYS C 3 160 ? 125.88100 93.55700 30.63800 1.000 673.22000 160 LYS C CA 1
ATOM 13843 C C . LYS C 3 160 ? 125.10500 94.11400 29.46300 1.000 673.22000 160 LYS C C 1
ATOM 13844 O O . LYS C 3 160 ? 123.92000 94.44200 29.58900 1.000 673.22000 160 LYS C O 1
ATOM 13850 N N . GLU C 3 161 ? 125.82200 94.23600 28.33800 1.000 652.64000 161 GLU C N 1
ATOM 13851 C CA . GLU C 3 161 ? 125.41800 94.89900 27.09900 1.000 652.64000 161 GLU C CA 1
ATOM 13852 C C . GLU C 3 161 ? 123.97600 94.62200 26.69300 1.000 652.64000 161 GLU C C 1
ATOM 13853 O O . GLU C 3 161 ? 123.29000 95.51900 26.20200 1.000 652.64000 161 GLU C O 1
ATOM 13859 N N . ASN C 3 162 ? 123.51300 93.38600 26.88200 1.000 634.52000 162 ASN C N 1
ATOM 13860 C CA . ASN C 3 162 ? 122.15200 93.01500 26.52400 1.000 634.52000 162 ASN C CA 1
ATOM 13861 C C . ASN C 3 162 ? 121.53300 92.14700 27.62400 1.000 634.52000 162 ASN C C 1
ATOM 13862 O O . ASN C 3 162 ? 120.75800 91.22500 27.34400 1.000 634.52000 162 ASN C O 1
ATOM 13867 N N . GLU C 3 163 ? 121.82300 92.45100 28.89200 1.000 578.30000 163 GLU C N 1
ATOM 13868 C CA . GLU C 3 163 ? 121.19600 91.69300 29.97200 1.000 578.30000 163 GLU C CA 1
ATOM 13869 C C . GLU C 3 163 ? 121.28700 92.45900 31.27800 1.000 578.30000 163 GLU C C 1
ATOM 13870 O O . GLU C 3 163 ? 122.15700 93.31200 31.46600 1.000 578.30000 163 GLU C O 1
ATOM 13876 N N . PHE C 3 164 ? 120.35500 92.15700 32.16700 1.000 483.37000 164 PHE C N 1
ATOM 13877 C CA . PHE C 3 164 ? 120.35400 92.75300 33.49600 1.000 483.37000 164 PHE C CA 1
ATOM 13878 C C . PHE C 3 164 ? 119.90200 91.68400 34.48000 1.000 483.37000 164 PHE C C 1
ATOM 13879 O O . PHE C 3 164 ? 118.72300 91.32300 34.51900 1.000 483.37000 164 PHE C O 1
ATOM 13887 N N . THR C 3 165 ? 120.84700 91.15600 35.24100 1.000 480.89000 165 THR C N 1
ATOM 13888 C CA . THR C 3 165 ? 120.55500 90.10500 36.19200 1.000 480.89000 165 THR C CA 1
ATOM 13889 C C . THR C 3 165 ? 120.95300 90.55300 37.59200 1.000 480.89000 165 THR C C 1
ATOM 13890 O O . THR C 3 165 ? 121.81100 91.42700 37.77900 1.000 480.89000 165 THR C O 1
ATOM 13894 N N . MET C 3 166 ? 120.28600 89.96400 38.57500 1.000 483.96000 166 MET C N 1
ATOM 13895 C CA . MET C 3 166 ? 120.50000 90.28100 39.97900 1.000 483.96000 166 MET C CA 1
ATOM 13896 C C . MET C 3 166 ? 120.73400 88.98100 40.72000 1.000 483.96000 166 MET C C 1
ATOM 13897 O O . MET C 3 166 ? 119.80500 88.19200 40.91500 1.000 483.96000 166 MET C O 1
ATOM 13902 N N . LYS C 3 167 ? 121.96600 88.76600 41.13700 1.000 537.48000 167 LYS C N 1
ATOM 13903 C CA . LYS C 3 167 ? 122.33000 87.56600 41.85900 1.000 537.48000 167 LYS C CA 1
ATOM 13904 C C . LYS C 3 167 ? 122.54900 87.93600 43.31500 1.000 537.48000 167 LYS C C 1
ATOM 13905 O O . LYS C 3 167 ? 123.21300 88.93400 43.61200 1.000 537.48000 167 LYS C O 1
ATOM 13911 N N . ALA C 3 168 ? 121.99400 87.13300 44.21600 1.000 709.62000 168 ALA C N 1
ATOM 13912 C CA . ALA C 3 168 ? 122.12400 87.38800 45.64400 1.000 709.62000 168 ALA C CA 1
ATOM 13913 C C . ALA C 3 168 ? 122.00700 86.06100 46.37000 1.000 709.62000 168 ALA C C 1
ATOM 13914 O O . ALA C 3 168 ? 121.12300 85.25800 46.06400 1.000 709.62000 168 ALA C O 1
ATOM 13916 N N . GLU C 3 169 ? 122.90700 85.83100 47.32000 1.000 868.57000 169 GLU C N 1
ATOM 13917 C CA . GLU C 3 169 ? 122.88400 84.60300 48.10100 1.000 868.57000 169 GLU C CA 1
ATOM 13918 C C . GLU C 3 169 ? 123.48500 84.83100 49.48100 1.000 868.57000 169 GLU C C 1
ATOM 13919 O O . GLU C 3 169 ? 124.55500 85.43400 49.60800 1.000 868.57000 169 GLU C O 1
ATOM 13925 N N . GLY C 3 170 ? 122.74700 84.43900 50.51700 1.000 842.32000 170 GLY C N 1
ATOM 13926 C CA . GLY C 3 170 ? 123.28800 84.56300 51.85200 1.000 842.32000 170 GLY C CA 1
ATOM 13927 C C . GLY C 3 170 ? 124.25200 83.45800 52.23500 1.000 842.32000 170 GLY C C 1
ATOM 13928 O O . GLY C 3 170 ? 125.45200 83.71200 52.37100 1.000 842.32000 170 GLY C O 1
ATOM 13929 N N . GLU C 3 171 ? 123.75700 82.22100 52.40700 1.000 702.78000 171 GLU C N 1
ATOM 13930 C CA . GLU C 3 171 ? 124.64800 81.07800 52.61400 1.000 702.78000 171 GLU C CA 1
ATOM 13931 C C . GLU C 3 171 ? 124.34100 79.87300 51.74000 1.000 702.78000 171 GLU C C 1
ATOM 13932 O O . GLU C 3 171 ? 125.26700 79.22200 51.25400 1.000 702.78000 171 GLU C O 1
ATOM 13938 N N . THR C 3 172 ? 123.06800 79.54700 51.55000 1.000 546.75000 172 THR C N 1
ATOM 13939 C CA . THR C 3 172 ? 122.63900 78.39200 50.77100 1.000 546.75000 172 THR C CA 1
ATOM 13940 C C . THR C 3 172 ? 121.75500 78.80100 49.60900 1.000 546.75000 172 THR C C 1
ATOM 13941 O O . THR C 3 172 ? 121.99600 78.38600 48.47000 1.000 546.75000 172 THR C O 1
ATOM 13945 N N . ASN C 3 173 ? 120.70700 79.57100 49.88400 1.000 609.56000 173 ASN C N 1
ATOM 13946 C CA . ASN C 3 173 ? 119.72500 79.94000 48.87500 1.000 609.56000 173 ASN C CA 1
ATOM 13947 C C . ASN C 3 173 ? 120.30200 80.97200 47.91300 1.000 609.56000 173 ASN C C 1
ATOM 13948 O O . ASN C 3 173 ? 120.82300 82.00700 48.33900 1.000 609.56000 173 ASN C O 1
ATOM 13953 N N . GLU C 3 174 ? 120.18400 80.70100 46.61400 1.000 749.82000 174 GLU C N 1
ATOM 13954 C CA . GLU C 3 174 ? 120.69800 81.56900 45.55900 1.000 749.82000 174 GLU C CA 1
ATOM 13955 C C . GLU C 3 174 ? 119.56900 82.11800 44.69500 1.000 749.82000 174 GLU C C 1
ATOM 13956 O O . GLU C 3 174 ? 118.67900 81.36500 44.28600 1.000 749.82000 174 GLU C O 1
ATOM 13962 N N . VAL C 3 175 ? 119.60800 83.42400 44.41000 1.000 638.49000 175 VAL C N 1
ATOM 13963 C CA . VAL C 3 175 ? 118.61100 84.03600 43.54200 1.000 638.49000 175 VAL C CA 1
ATOM 13964 C C . VAL C 3 175 ? 119.36100 84.73400 42.41500 1.000 638.49000 175 VAL C C 1
ATOM 13965 O O . VAL C 3 175 ? 120.48100 85.23200 42.58600 1.000 638.49000 175 VAL C O 1
ATOM 13969 N N . GLU C 3 176 ? 118.75700 84.70900 41.23500 1.000 494.07000 176 GLU C N 1
ATOM 13970 C CA . GLU C 3 176 ? 119.36100 85.29300 40.04900 1.000 494.07000 176 GLU C CA 1
ATOM 13971 C C . GLU C 3 176 ? 118.20500 85.69800 39.14900 1.000 494.07000 176 GLU C C 1
ATOM 13972 O O . GLU C 3 176 ? 117.59300 84.85100 38.49200 1.000 494.07000 176 GLU C O 1
ATOM 13978 N N . ILE C 3 177 ? 117.91700 86.98400 39.13200 1.000 444.89000 177 ILE C N 1
ATOM 13979 C CA . ILE C 3 177 ? 116.82800 87.51600 38.33800 1.000 444.89000 177 ILE C CA 1
ATOM 13980 C C . ILE C 3 177 ? 117.39900 87.96000 37.00200 1.000 444.89000 177 ILE C C 1
ATOM 13981 O O . ILE C 3 177 ? 118.20000 88.89600 36.94300 1.000 444.89000 177 ILE C O 1
ATOM 13986 N N . ARG C 3 178 ? 116.96400 87.32200 35.92700 1.000 444.19000 178 ARG C N 1
ATOM 13987 C CA . ARG C 3 178 ? 117.45200 87.63900 34.59700 1.000 444.19000 178 ARG C CA 1
ATOM 13988 C C . ARG C 3 178 ? 116.38900 88.39700 33.81900 1.000 444.19000 178 ARG C C 1
ATOM 13989 O O . ARG C 3 178 ? 115.21400 88.02100 33.82800 1.000 444.19000 178 ARG C O 1
ATOM 13997 N N . LEU C 3 179 ? 116.81200 89.44100 33.11800 1.000 456.35000 179 LEU C N 1
ATOM 13998 C CA . LEU C 3 179 ? 115.91900 90.25700 32.31200 1.000 456.35000 179 LEU C CA 1
ATOM 13999 C C . LEU C 3 179 ? 116.41600 90.23200 30.88500 1.000 456.35000 179 LEU C C 1
ATOM 14000 O O . LEU C 3 179 ? 117.59100 90.50200 30.62100 1.000 456.35000 179 LEU C O 1
ATOM 14005 N N . THR C 3 180 ? 115.52000 89.90800 29.97600 1.000 520.31000 180 THR C N 1
ATOM 14006 C CA . THR C 3 180 ? 115.83700 89.82200 28.56900 1.000 520.31000 180 THR C CA 1
ATOM 14007 C C . THR C 3 180 ? 114.89600 90.72700 27.79500 1.000 520.31000 180 THR C C 1
ATOM 14008 O O . THR C 3 180 ? 114.15000 91.51800 28.36400 1.000 520.31000 180 THR C O 1
ATOM 14012 N N . LEU C 3 181 ? 114.96600 90.63100 26.47900 1.000 580.39000 181 LEU C N 1
ATOM 14013 C CA . LEU C 3 181 ? 114.10700 91.43100 25.63000 1.000 580.39000 181 LEU C CA 1
ATOM 14014 C C . LEU C 3 181 ? 112.89400 90.66500 25.14000 1.000 580.39000 181 LEU C C 1
ATOM 14015 O O . LEU C 3 181 ? 111.97700 91.27800 24.58600 1.000 580.39000 181 LEU C O 1
ATOM 14020 N N . GLU C 3 182 ? 112.86600 89.34700 25.33100 1.000 649.43000 182 GLU C N 1
ATOM 14021 C CA . GLU C 3 182 ? 111.73400 88.56400 24.86200 1.000 649.43000 182 GLU C CA 1
ATOM 14022 C C . GLU C 3 182 ? 110.51900 88.74100 25.76000 1.000 649.43000 182 GLU C C 1
ATOM 14023 O O . GLU C 3 182 ? 109.38400 88.64600 25.28200 1.000 649.43000 182 GLU C O 1
ATOM 14029 N N . ASP C 3 183 ? 110.72900 89.00800 27.04200 1.000 587.43000 183 ASP C N 1
ATOM 14030 C CA . ASP C 3 183 ? 109.63100 89.19400 27.96800 1.000 587.43000 183 ASP C CA 1
ATOM 14031 C C . ASP C 3 183 ? 109.27200 90.67200 28.03600 1.000 587.43000 183 ASP C C 1
ATOM 14032 O O . ASP C 3 183 ? 109.79500 91.50000 27.28600 1.000 587.43000 183 ASP C O 1
ATOM 14037 N N . GLU C 3 184 ? 108.39900 91.01700 28.96700 1.000 552.47000 184 GLU C N 1
ATOM 14038 C CA . GLU C 3 184 ? 107.95700 92.38600 29.13500 1.000 552.47000 184 GLU C CA 1
ATOM 14039 C C . GLU C 3 184 ? 108.55700 93.06100 30.35600 1.000 552.47000 184 GLU C C 1
ATOM 14040 O O . GLU C 3 184 ? 108.27100 94.23900 30.59400 1.000 552.47000 184 GLU C O 1
ATOM 14046 N N . GLY C 3 185 ? 109.37800 92.35500 31.13300 1.000 464.83000 185 GLY C N 1
ATOM 14047 C CA . GLY C 3 185 ? 109.95300 92.96800 32.31500 1.000 464.83000 185 GLY C CA 1
ATOM 14048 C C . GLY C 3 185 ? 110.99300 94.01000 31.97700 1.000 464.83000 185 GLY C C 1
ATOM 14049 O O . GLY C 3 185 ? 111.12400 95.01500 32.68100 1.000 464.83000 185 GLY C O 1
ATOM 14050 N N . LEU C 3 186 ? 111.71600 93.80500 30.88400 1.000 464.23000 186 LEU C N 1
ATOM 14051 C CA . LEU C 3 186 ? 112.75900 94.71600 30.43500 1.000 464.23000 186 LEU C CA 1
ATOM 14052 C C . LEU C 3 186 ? 112.36900 95.27900 29.08100 1.000 464.23000 186 LEU C C 1
ATOM 14053 O O . LEU C 3 186 ? 112.33500 94.54800 28.08500 1.000 464.23000 186 LEU C O 1
ATOM 14058 N N . LEU C 3 187 ? 112.08400 96.57800 29.04800 1.000 513.01000 187 LEU C N 1
ATOM 14059 C CA . LEU C 3 187 ? 111.68300 97.24100 27.81500 1.000 513.01000 187 LEU C CA 1
ATOM 14060 C C . LEU C 3 187 ? 112.88400 97.86400 27.12200 1.000 513.01000 187 LEU C C 1
ATOM 14061 O O . LEU C 3 187 ? 113.19200 97.54000 25.97100 1.000 513.01000 187 LEU C O 1
ATOM 14066 N N . ASP C 3 188 ? 113.57300 98.74900 27.82200 1.000 449.39000 188 ASP C N 1
ATOM 14067 C CA . ASP C 3 188 ? 114.72900 99.43300 27.28500 1.000 449.39000 188 ASP C CA 1
ATOM 14068 C C . ASP C 3 188 ? 115.90200 99.19600 28.21900 1.000 449.39000 188 ASP C C 1
ATOM 14069 O O . ASP C 3 188 ? 115.73100 98.97100 29.42100 1.000 449.39000 188 ASP C O 1
ATOM 14074 N N . LEU C 3 189 ? 117.09600 99.24200 27.64900 1.000 505.36000 189 LEU C N 1
ATOM 14075 C CA . LEU C 3 189 ? 118.30800 99.02400 28.41000 1.000 505.36000 189 LEU C CA 1
ATOM 14076 C C . LEU C 3 189 ? 119.40800 99.84300 27.76300 1.000 505.36000 189 LEU C C 1
ATOM 14077 O O . LEU C 3 189 ? 119.44900 99.98500 26.53900 1.000 505.36000 189 LEU C O 1
ATOM 14082 N N . GLU C 3 190 ? 120.28600 100.38700 28.59200 1.000 613.15000 190 GLU C N 1
ATOM 14083 C CA . GLU C 3 190 ? 121.44800 101.14300 28.13400 1.000 613.15000 190 GLU C CA 1
ATOM 14084 C C . GLU C 3 190 ? 122.58600 100.74900 29.06400 1.000 613.15000 190 GLU C C 1
ATOM 14085 O O . GLU C 3 190 ? 122.78600 101.35000 30.12000 1.000 613.15000 190 GLU C O 1
ATOM 14091 N N . VAL C 3 191 ? 123.35100 99.75400 28.64300 1.000 672.18000 191 VAL C N 1
ATOM 14092 C CA . VAL C 3 191 ? 124.49600 99.26900 29.39300 1.000 672.18000 191 VAL C CA 1
ATOM 14093 C C . VAL C 3 191 ? 125.58500 99.12300 28.34700 1.000 672.18000 191 VAL C C 1
ATOM 14094 O O . VAL C 3 191 ? 125.49400 98.25800 27.47000 1.000 672.18000 191 VAL C O 1
ATOM 14098 N N . GLU C 3 192 ? 126.61500 99.95900 28.43700 1.000 791.08000 192 GLU C N 1
ATOM 14099 C CA . GLU C 3 192 ? 127.70300 99.90000 27.46800 1.000 791.08000 192 GLU C CA 1
ATOM 14100 C C . GLU C 3 192 ? 128.68300 98.79900 27.82100 1.000 791.08000 192 GLU C C 1
ATOM 14101 O O . GLU C 3 192 ? 128.92900 97.88300 27.03000 1.000 791.08000 192 GLU C O 1
ATOM 14107 N N . GLU C 3 193 ? 129.25500 98.88200 29.00500 1.000 778.10000 193 GLU C N 1
ATOM 14108 C CA . GLU C 3 193 ? 130.21100 97.90900 29.48200 1.000 778.10000 193 GLU C CA 1
ATOM 14109 C C . GLU C 3 193 ? 129.56500 97.20900 30.66500 1.000 778.10000 193 GLU C C 1
ATOM 14110 O O . GLU C 3 193 ? 128.64800 97.75500 31.28800 1.000 778.10000 193 GLU C O 1
ATOM 14116 N N . GLU C 3 194 ? 130.01700 95.98200 30.92700 1.000 755.31000 194 GLU C N 1
ATOM 14117 C CA . GLU C 3 194 ? 129.50700 95.20100 32.04200 1.000 755.31000 194 GLU C CA 1
ATOM 14118 C C . GLU C 3 194 ? 129.73400 95.95400 33.34600 1.000 755.31000 194 GLU C C 1
ATOM 14119 O O . GLU C 3 194 ? 130.76800 96.59200 33.55600 1.000 755.31000 194 GLU C O 1
ATOM 14125 N N . THR C 3 195 ? 128.72300 95.92900 34.19500 1.000 577.71000 195 THR C N 1
ATOM 14126 C CA . THR C 3 195 ? 128.73800 96.70400 35.41300 1.000 577.71000 195 THR C CA 1
ATOM 14127 C C . THR C 3 195 ? 128.19400 95.84000 36.52700 1.000 577.71000 195 THR C C 1
ATOM 14128 O O . THR C 3 195 ? 127.24800 95.08000 36.33100 1.000 577.71000 195 THR C O 1
ATOM 14132 N N . LYS C 3 196 ? 128.80100 95.95900 37.69200 1.000 539.56000 196 LYS C N 1
ATOM 14133 C CA . LYS C 3 196 ? 128.37000 95.21800 38.85400 1.000 539.56000 196 LYS C CA 1
ATOM 14134 C C . LYS C 3 196 ? 128.47300 96.12500 40.06300 1.000 539.56000 196 LYS C C 1
ATOM 14135 O O . LYS C 3 196 ? 129.32300 97.01800 40.12200 1.000 539.56000 196 LYS C O 1
ATOM 14141 N N . SER C 3 197 ? 127.57500 95.90600 41.00900 1.000 434.06000 197 SER C N 1
ATOM 14142 C CA . SER C 3 197 ? 127.55200 96.68900 42.23100 1.000 434.06000 197 SER C CA 1
ATOM 14143 C C . SER C 3 197 ? 126.78800 95.87400 43.25900 1.000 434.06000 197 SER C C 1
ATOM 14144 O O . SER C 3 197 ? 126.29200 94.78300 42.96600 1.000 434.06000 197 SER C O 1
ATOM 14147 N N . ALA C 3 198 ? 126.70100 96.40400 44.47000 1.000 395.43000 198 ALA C N 1
ATOM 14148 C CA . ALA C 3 198 ? 125.98800 95.71900 45.53200 1.000 395.43000 198 ALA C CA 1
ATOM 14149 C C . ALA C 3 198 ? 125.15600 96.71800 46.31200 1.000 395.43000 198 ALA C C 1
ATOM 14150 O O . ALA C 3 198 ? 125.58400 97.85300 46.53900 1.000 395.43000 198 ALA C O 1
ATOM 14152 N N . TYR C 3 199 ? 123.97100 96.28600 46.72800 1.000 316.62000 199 TYR C N 1
ATOM 14153 C CA . TYR C 3 199 ? 123.07300 97.16500 47.46000 1.000 316.62000 199 TYR C CA 1
ATOM 14154 C C . TYR C 3 199 ? 122.29000 96.32700 48.46100 1.000 316.62000 199 TYR C C 1
ATOM 14155 O O . TYR C 3 199 ? 122.40100 95.09800 48.50200 1.000 316.62000 199 TYR C O 1
ATOM 14164 N N . GLY C 3 200 ? 121.50500 97.01100 49.28400 1.000 327.86000 200 GLY C N 1
ATOM 14165 C CA . GLY C 3 200 ? 120.71200 96.36000 50.30100 1.000 327.86000 200 GLY C CA 1
ATOM 14166 C C . GLY C 3 200 ? 119.40200 95.83000 49.76000 1.000 327.86000 200 GLY C C 1
ATOM 14167 O O . GLY C 3 200 ? 119.14700 95.81800 48.56100 1.000 327.86000 200 GLY C O 1
ATOM 14168 N N . ILE C 3 201 ? 118.57800 95.32100 50.67200 1.000 408.73000 201 ILE C N 1
ATOM 14169 C CA . ILE C 3 201 ? 117.27800 94.74400 50.34600 1.000 408.73000 201 ILE C CA 1
ATOM 14170 C C . ILE C 3 201 ? 116.15800 95.43100 51.10800 1.000 408.73000 201 ILE C C 1
ATOM 14171 O O . ILE C 3 201 ? 115.11900 95.78100 50.52800 1.000 408.73000 201 ILE C O 1
ATOM 14176 N N . ARG C 3 202 ? 116.35600 95.63500 52.40900 1.000 332.50000 202 ARG C N 1
ATOM 14177 C CA . ARG C 3 202 ? 115.33500 96.21100 53.27000 1.000 332.50000 202 ARG C CA 1
ATOM 14178 C C . ARG C 3 202 ? 114.93900 97.60200 52.81100 1.000 332.50000 202 ARG C C 1
ATOM 14179 O O . ARG C 3 202 ? 113.75200 97.94500 52.79600 1.000 332.50000 202 ARG C O 1
ATOM 14187 N N . TYR C 3 203 ? 115.91800 98.38700 52.36300 1.000 364.01000 203 TYR C N 1
ATOM 14188 C CA . TYR C 3 203 ? 115.62800 99.73200 51.89400 1.000 364.01000 203 TYR C CA 1
ATOM 14189 C C . TYR C 3 203 ? 114.87300 99.69200 50.58000 1.000 364.01000 203 TYR C C 1
ATOM 14190 O O . TYR C 3 203 ? 113.90200 100.43200 50.39000 1.000 364.01000 203 TYR C O 1
ATOM 14199 N N . LEU C 3 204 ? 115.30200 98.81400 49.67100 1.000 445.07000 204 LEU C N 1
ATOM 14200 C CA . LEU C 3 204 ? 114.59500 98.61100 48.41300 1.000 445.07000 204 LEU C CA 1
ATOM 14201 C C . LEU C 3 204 ? 113.21600 98.02000 48.63500 1.000 445.07000 204 LEU C C 1
ATOM 14202 O O . LEU C 3 204 ? 112.29400 98.28000 47.85600 1.000 445.07000 204 LEU C O 1
ATOM 14207 N N . SER C 3 205 ? 113.04700 97.26000 49.70500 1.000 479.07000 205 SER C N 1
ATOM 14208 C CA . SER C 3 205 ? 111.72800 96.75400 50.01300 1.000 479.07000 205 SER C CA 1
ATOM 14209 C C . SER C 3 205 ? 110.86300 97.85000 50.59700 1.000 479.07000 205 SER C C 1
ATOM 14210 O O . SER C 3 205 ? 109.63800 97.81300 50.45300 1.000 479.07000 205 SER C O 1
ATOM 14213 N N . ASP C 3 206 ? 111.48300 98.85200 51.21100 1.000 460.62000 206 ASP C N 1
ATOM 14214 C CA . ASP C 3 206 ? 110.71900 99.96500 51.74300 1.000 460.62000 206 ASP C CA 1
ATOM 14215 C C . ASP C 3 206 ? 110.38000 100.99700 50.68000 1.000 460.62000 206 ASP C C 1
ATOM 14216 O O . ASP C 3 206 ? 109.35800 101.68000 50.78100 1.000 460.62000 206 ASP C O 1
ATOM 14221 N N . MET C 3 207 ? 111.21300 101.12100 49.65700 1.000 435.81000 207 MET C N 1
ATOM 14222 C CA . MET C 3 207 ? 110.91400 102.04200 48.57100 1.000 435.81000 207 MET C CA 1
ATOM 14223 C C . MET C 3 207 ? 109.92500 101.47500 47.57000 1.000 435.81000 207 MET C C 1
ATOM 14224 O O . MET C 3 207 ? 109.09200 102.21900 47.04100 1.000 435.81000 207 MET C O 1
ATOM 14229 N N . VAL C 3 208 ? 109.94300 100.15800 47.35700 1.000 477.62000 208 VAL C N 1
ATOM 14230 C CA . VAL C 3 208 ? 109.01800 99.56100 46.40100 1.000 477.62000 208 VAL C CA 1
ATOM 14231 C C . VAL C 3 208 ? 107.65700 99.37600 47.02600 1.000 477.62000 208 VAL C C 1
ATOM 14232 O O . VAL C 3 208 ? 106.67600 99.10700 46.32000 1.000 477.62000 208 VAL C O 1
ATOM 14236 N N . LYS C 3 209 ? 107.57600 99.55400 48.33700 1.000 565.95000 209 LYS C N 1
ATOM 14237 C CA . LYS C 3 209 ? 106.32600 99.37200 49.03800 1.000 565.95000 209 LYS C CA 1
ATOM 14238 C C . LYS C 3 209 ? 105.30100 100.44400 48.67900 1.000 565.95000 209 LYS C C 1
ATOM 14239 O O . LYS C 3 209 ? 104.10000 100.15900 48.65400 1.000 565.95000 209 LYS C O 1
ATOM 14245 N N . GLY C 3 210 ? 105.73900 101.65300 48.33900 1.000 475.51000 210 GLY C N 1
ATOM 14246 C CA . GLY C 3 210 ? 104.78400 102.68400 47.98100 1.000 475.51000 210 GLY C CA 1
ATOM 14247 C C . GLY C 3 210 ? 104.48100 102.70200 46.49800 1.000 475.51000 210 GLY C C 1
ATOM 14248 O O . GLY C 3 210 ? 103.40200 103.11000 46.06100 1.000 475.51000 210 GLY C O 1
ATOM 14249 N N . ILE C 3 211 ? 105.47800 102.30800 45.71500 1.000 418.23000 211 ILE C N 1
ATOM 14250 C CA . ILE C 3 211 ? 105.35100 102.26000 44.26800 1.000 418.23000 211 ILE C CA 1
ATOM 14251 C C . ILE C 3 211 ? 104.46900 101.09100 43.86100 1.000 418.23000 211 ILE C C 1
ATOM 14252 O O . ILE C 3 211 ? 104.58300 99.98600 44.40700 1.000 418.23000 211 ILE C O 1
ATOM 14257 N N . GLY C 3 212 ? 103.59400 101.31800 42.88300 1.000 483.19000 212 GLY C N 1
ATOM 14258 C CA . GLY C 3 212 ? 102.70300 100.27300 42.42400 1.000 483.19000 212 GLY C CA 1
ATOM 14259 C C . GLY C 3 212 ? 103.37800 99.20500 41.58100 1.000 483.19000 212 GLY C C 1
ATOM 14260 O O . GLY C 3 212 ? 104.59500 99.01500 41.64500 1.000 483.19000 212 GLY C O 1
ATOM 14261 N N . LYS C 3 213 ? 102.59000 98.50900 40.76800 1.000 525.43000 213 LYS C N 1
ATOM 14262 C CA . LYS C 3 213 ? 103.07000 97.42100 39.92500 1.000 525.43000 213 LYS C CA 1
ATOM 14263 C C . LYS C 3 213 ? 103.21900 97.82700 38.47000 1.000 525.43000 213 LYS C C 1
ATOM 14264 O O . LYS C 3 213 ? 104.14900 97.38500 37.78900 1.000 525.43000 213 LYS C O 1
ATOM 14270 N N . ALA C 3 214 ? 102.29900 98.63900 37.96900 1.000 545.51000 214 ALA C N 1
ATOM 14271 C CA . ALA C 3 214 ? 102.31800 99.08300 36.58800 1.000 545.51000 214 ALA C CA 1
ATOM 14272 C C . ALA C 3 214 ? 103.09800 100.37000 36.42400 1.000 545.51000 214 ALA C C 1
ATOM 14273 O O . ALA C 3 214 ? 102.87600 101.10500 35.45600 1.000 545.51000 214 ALA C O 1
ATOM 14275 N N . ASP C 3 215 ? 104.01500 100.65200 37.33900 1.000 456.48000 215 ASP C N 1
ATOM 14276 C CA . ASP C 3 215 ? 104.80400 101.86500 37.28400 1.000 456.48000 215 ASP C CA 1
ATOM 14277 C C . ASP C 3 215 ? 106.19300 101.51300 36.77300 1.000 456.48000 215 ASP C C 1
ATOM 14278 O O . ASP C 3 215 ? 106.91100 100.72800 37.40300 1.000 456.48000 215 ASP C O 1
ATOM 14283 N N . GLU C 3 216 ? 106.54000 102.05300 35.60500 1.000 379.02000 216 GLU C N 1
ATOM 14284 C CA . GLU C 3 216 ? 107.86400 101.83900 35.04200 1.000 379.02000 216 GLU C CA 1
ATOM 14285 C C . GLU C 3 216 ? 108.87500 102.60200 35.87600 1.000 379.02000 216 GLU C C 1
ATOM 14286 O O . GLU C 3 216 ? 108.66200 103.76300 36.23500 1.000 379.02000 216 GLU C O 1
ATOM 14292 N N . VAL C 3 217 ? 109.98600 101.95200 36.17300 1.000 435.27000 217 VAL C N 1
ATOM 14293 C CA . VAL C 3 217 ? 111.02300 102.51700 37.01900 1.000 435.27000 217 VAL C CA 1
ATOM 14294 C C . VAL C 3 217 ? 112.33900 102.52300 36.26800 1.000 435.27000 217 VAL C C 1
ATOM 14295 O O . VAL C 3 217 ? 112.72700 101.50900 35.67500 1.000 435.27000 217 VAL C O 1
ATOM 14299 N N . ILE C 3 218 ? 113.01700 103.66100 36.27900 1.000 385.93000 218 ILE C N 1
ATOM 14300 C CA . ILE C 3 218 ? 114.30700 103.76600 35.63500 1.000 385.93000 218 ILE C CA 1
ATOM 14301 C C . ILE C 3 218 ? 115.35600 103.57700 36.71200 1.000 385.93000 218 ILE C C 1
ATOM 14302 O O . ILE C 3 218 ? 115.32500 104.24000 37.75700 1.000 385.93000 218 ILE C O 1
ATOM 14307 N N . LEU C 3 219 ? 116.30300 102.70000 36.44400 1.000 347.79000 219 LEU C N 1
ATOM 14308 C CA . LEU C 3 219 ? 117.34100 102.38200 37.39700 1.000 347.79000 219 LEU C CA 1
ATOM 14309 C C . LEU C 3 219 ? 118.66700 102.62400 36.72300 1.000 347.79000 219 LEU C C 1
ATOM 14310 O O . LEU C 3 219 ? 118.84900 102.31000 35.54400 1.000 347.79000 219 LEU C O 1
ATOM 14315 N N . ARG C 3 220 ? 119.58000 103.18900 37.48200 1.000 390.57000 220 ARG C N 1
ATOM 14316 C CA . ARG C 3 220 ? 120.90800 103.49500 37.00500 1.000 390.57000 220 ARG C CA 1
ATOM 14317 C C . ARG C 3 220 ? 121.89600 103.18300 38.10300 1.000 390.57000 220 ARG C C 1
ATOM 14318 O O . ARG C 3 220 ? 121.61200 103.39700 39.28000 1.000 390.57000 220 ARG C O 1
ATOM 14326 N N . PHE C 3 221 ? 123.04100 102.65400 37.70800 1.000 361.25000 221 PHE C N 1
ATOM 14327 C CA . PHE C 3 221 ? 124.11500 102.38500 38.64200 1.000 361.25000 221 PHE C CA 1
ATOM 14328 C C . PHE C 3 221 ? 125.37600 102.26100 37.81800 1.000 361.25000 221 PHE C C 1
ATOM 14329 O O . PHE C 3 221 ? 125.33600 102.05100 36.60300 1.000 361.25000 221 PHE C O 1
ATOM 14337 N N . GLY C 3 222 ? 126.49300 102.37500 38.50000 1.000 428.25000 222 GLY C N 1
ATOM 14338 C CA . GLY C 3 222 ? 127.73000 102.23800 37.79700 1.000 428.25000 222 GLY C CA 1
ATOM 14339 C C . GLY C 3 222 ? 128.59900 101.36600 38.64900 1.000 428.25000 222 GLY C C 1
ATOM 14340 O O . GLY C 3 222 ? 128.14200 100.80200 39.65000 1.000 428.25000 222 GLY C O 1
ATOM 14341 N N . ASN C 3 223 ? 129.83300 101.20800 38.21500 1.000 520.01000 223 ASN C N 1
ATOM 14342 C CA . ASN C 3 223 ? 130.79600 100.40100 38.93400 1.000 520.01000 223 ASN C CA 1
ATOM 14343 C C . ASN C 3 223 ? 131.07600 101.08500 40.24800 1.000 520.01000 223 ASN C C 1
ATOM 14344 O O . ASN C 3 223 ? 131.68200 102.15900 40.25500 1.000 520.01000 223 ASN C O 1
ATOM 14349 N N . GLU C 3 224 ? 130.67600 100.42200 41.34800 1.000 529.16000 224 GLU C N 1
ATOM 14350 C CA . GLU C 3 224 ? 130.72000 100.87000 42.74300 1.000 529.16000 224 GLU C CA 1
ATOM 14351 C C . GLU C 3 224 ? 130.30100 102.33100 42.86200 1.000 529.16000 224 GLU C C 1
ATOM 14352 O O . GLU C 3 224 ? 130.86700 103.11600 43.62800 1.000 529.16000 224 GLU C O 1
ATOM 14358 N N . MET C 3 225 ? 129.25400 102.67900 42.14100 1.000 407.25000 225 MET C N 1
ATOM 14359 C CA . MET C 3 225 ? 128.74100 104.01900 42.17800 1.000 407.25000 225 MET C CA 1
ATOM 14360 C C . MET C 3 225 ? 127.38100 103.99300 42.85100 1.000 407.25000 225 MET C C 1
ATOM 14361 O O . MET C 3 225 ? 126.74500 102.93600 42.93200 1.000 407.25000 225 MET C O 1
ATOM 14366 N N . PRO C 3 226 ? 126.93900 105.12300 43.41900 1.000 278.44000 226 PRO C N 1
ATOM 14367 C CA . PRO C 3 226 ? 125.60200 105.18300 44.01900 1.000 278.44000 226 PRO C CA 1
ATOM 14368 C C . PRO C 3 226 ? 124.52100 104.91500 42.99300 1.000 278.44000 226 PRO C C 1
ATOM 14369 O O . PRO C 3 226 ? 124.71600 105.08800 41.79100 1.000 278.44000 226 PRO C O 1
ATOM 14373 N N . LEU C 3 227 ? 123.39200 104.43200 43.47000 1.000 265.81000 227 LEU C N 1
ATOM 14374 C CA . LEU C 3 227 ? 122.33700 104.09000 42.54600 1.000 265.81000 227 LEU C CA 1
ATOM 14375 C C . LEU C 3 227 ? 121.46400 105.30100 42.32200 1.000 265.81000 227 LEU C C 1
ATOM 14376 O O . LEU C 3 227 ? 121.25000 106.10200 43.21600 1.000 265.81000 227 LEU C O 1
ATOM 14381 N N . GLN C 3 228 ? 120.97100 105.42700 41.10900 1.000 346.72000 228 GLN C N 1
ATOM 14382 C CA . GLN C 3 228 ? 120.08800 106.51200 40.72700 1.000 346.72000 228 GLN C CA 1
ATOM 14383 C C . GLN C 3 228 ? 118.81200 105.89800 40.20000 1.000 346.72000 228 GLN C C 1
ATOM 14384 O O . GLN C 3 228 ? 118.77000 105.37700 39.08600 1.000 346.72000 228 GLN C O 1
ATOM 14390 N N . MET C 3 229 ? 117.80000 105.91000 41.01800 1.000 377.44000 229 MET C N 1
ATOM 14391 C CA . MET C 3 229 ? 116.51300 105.37300 40.63900 1.000 377.44000 229 MET C CA 1
ATOM 14392 C C . MET C 3 229 ? 115.57300 106.53300 40.36400 1.000 377.44000 229 MET C C 1
ATOM 14393 O O . MET C 3 229 ? 115.11600 107.20000 41.28600 1.000 377.44000 229 MET C O 1
ATOM 14398 N N . GLU C 3 230 ? 115.34600 106.82700 39.09700 1.000 348.75000 230 GLU C N 1
ATOM 14399 C CA . GLU C 3 230 ? 114.48400 107.93200 38.71400 1.000 348.75000 230 GLU C CA 1
ATOM 14400 C C . GLU C 3 230 ? 113.44400 107.43600 37.72400 1.000 348.75000 230 GLU C C 1
ATOM 14401 O O . GLU C 3 230 ? 113.63300 106.40900 37.06600 1.000 348.75000 230 GLU C O 1
ATOM 14407 N N . TYR C 3 231 ? 112.29000 108.09200 37.73100 1.000 328.40000 231 TYR C N 1
ATOM 14408 C CA . TYR C 3 231 ? 111.24400 107.80100 36.76500 1.000 328.40000 231 TYR C CA 1
ATOM 14409 C C . TYR C 3 231 ? 110.33400 109.00700 36.61300 1.000 328.40000 231 TYR C C 1
ATOM 14410 O O . TYR C 3 231 ? 110.16600 109.79600 37.53800 1.000 328.40000 231 TYR C O 1
ATOM 14419 N N . MET C 3 232 ? 109.72900 109.12200 35.44600 1.000 370.64000 232 MET C N 1
ATOM 14420 C CA . MET C 3 232 ? 108.91700 110.27800 35.11900 1.000 370.64000 232 MET C CA 1
ATOM 14421 C C . MET C 3 232 ? 107.50400 110.07500 35.62700 1.000 370.64000 232 MET C C 1
ATOM 14422 O O . MET C 3 232 ? 107.02400 108.94900 35.76000 1.000 370.64000 232 MET C O 1
ATOM 14427 N N . ILE C 3 233 ? 106.84300 111.18300 35.91900 1.000 382.35000 233 ILE C N 1
ATOM 14428 C CA . ILE C 3 233 ? 105.45700 111.19100 36.34300 1.000 382.35000 233 ILE C CA 1
ATOM 14429 C C . ILE C 3 233 ? 104.69300 112.02300 35.33900 1.000 382.35000 233 ILE C C 1
ATOM 14430 O O . ILE C 3 233 ? 104.99700 113.20800 35.16500 1.000 382.35000 233 ILE C O 1
ATOM 14435 N N . ARG C 3 234 ? 103.70600 111.39700 34.68200 1.000 407.08000 234 ARG C N 1
ATOM 14436 C CA . ARG C 3 234 ? 102.93500 112.00000 33.59000 1.000 407.08000 234 ARG C CA 1
ATOM 14437 C C . ARG C 3 234 ? 103.86100 112.45400 32.47700 1.000 407.08000 234 ARG C C 1
ATOM 14438 O O . ARG C 3 234 ? 103.61900 113.48200 31.84200 1.000 407.08000 234 ARG C O 1
ATOM 14446 N N . ASP C 3 235 ? 104.97200 111.72800 32.31900 1.000 493.08000 235 ASP C N 1
ATOM 14447 C CA . ASP C 3 235 ? 106.01900 111.90200 31.32400 1.000 493.08000 235 ASP C CA 1
ATOM 14448 C C . ASP C 3 235 ? 106.78100 113.21300 31.49300 1.000 493.08000 235 ASP C C 1
ATOM 14449 O O . ASP C 3 235 ? 107.66700 113.49600 30.68900 1.000 493.08000 235 ASP C O 1
ATOM 14454 N N . GLU C 3 236 ? 106.48000 114.01700 32.51100 1.000 442.65000 236 GLU C N 1
ATOM 14455 C CA . GLU C 3 236 ? 107.15900 115.28400 32.73200 1.000 442.65000 236 GLU C CA 1
ATOM 14456 C C . GLU C 3 236 ? 107.86700 115.33200 34.07000 1.000 442.65000 236 GLU C C 1
ATOM 14457 O O . GLU C 3 236 ? 109.02900 115.74400 34.13800 1.000 442.65000 236 GLU C O 1
ATOM 14463 N N . GLY C 3 237 ? 107.18700 114.94600 35.13900 1.000 374.42000 237 GLY C N 1
ATOM 14464 C CA . GLY C 3 237 ? 107.82100 114.90000 36.43000 1.000 374.42000 237 GLY C CA 1
ATOM 14465 C C . GLY C 3 237 ? 108.86300 113.80600 36.48700 1.000 374.42000 237 GLY C C 1
ATOM 14466 O O . GLY C 3 237 ? 108.97400 112.95600 35.61800 1.000 374.42000 237 GLY C O 1
ATOM 14467 N N . ARG C 3 238 ? 109.71900 113.89400 37.48200 1.000 367.73000 238 ARG C N 1
ATOM 14468 C CA . ARG C 3 238 ? 110.78700 112.92300 37.62100 1.000 367.73000 238 ARG C CA 1
ATOM 14469 C C . ARG C 3 238 ? 111.11000 112.73600 39.08300 1.000 367.73000 238 ARG C C 1
ATOM 14470 O O . ARG C 3 238 ? 111.44400 113.70100 39.76900 1.000 367.73000 238 ARG C O 1
ATOM 14478 N N . LEU C 3 239 ? 111.06200 111.50600 39.53900 1.000 341.73000 239 LEU C N 1
ATOM 14479 C CA . LEU C 3 239 ? 111.44100 111.17400 40.89300 1.000 341.73000 239 LEU C CA 1
ATOM 14480 C C . LEU C 3 239 ? 112.76000 110.42800 40.85200 1.000 341.73000 239 LEU C C 1
ATOM 14481 O O . LEU C 3 239 ? 112.86600 109.37400 40.22200 1.000 341.73000 239 LEU C O 1
ATOM 14486 N N . THR C 3 240 ? 113.74700 110.96900 41.54300 1.000 329.19000 240 THR C N 1
ATOM 14487 C CA . THR C 3 240 ? 115.09500 110.44400 41.52200 1.000 329.19000 240 THR C CA 1
ATOM 14488 C C . THR C 3 240 ? 115.49400 109.97400 42.90900 1.000 329.19000 240 THR C C 1
ATOM 14489 O O . THR C 3 240 ? 115.24600 110.66000 43.90500 1.000 329.19000 240 THR C O 1
ATOM 14493 N N . PHE C 3 241 ? 116.10900 108.80300 42.96200 1.000 323.33000 241 PHE C N 1
ATOM 14494 C CA . PHE C 3 241 ? 116.62300 108.24300 44.19400 1.000 323.33000 241 PHE C CA 1
ATOM 14495 C C . PHE C 3 241 ? 118.12800 108.13800 44.17000 1.000 323.33000 241 PHE C C 1
ATOM 14496 O O . PHE C 3 241 ? 118.76900 108.20000 43.12400 1.000 323.33000 241 PHE C O 1
ATOM 14504 N N . LEU C 3 242 ? 118.67700 107.98100 45.36200 1.000 322.70000 242 LEU C N 1
ATOM 14505 C CA . LEU C 3 242 ? 120.11000 107.85900 45.52300 1.000 322.70000 242 LEU C CA 1
ATOM 14506 C C . LEU C 3 242 ? 120.35000 106.82000 46.59100 1.000 322.70000 242 LEU C C 1
ATOM 14507 O O . LEU C 3 242 ? 119.92600 106.99000 47.73400 1.000 322.70000 242 LEU C O 1
ATOM 14512 N N . LEU C 3 243 ? 120.97300 105.70900 46.21900 1.000 280.96000 243 LEU C N 1
ATOM 14513 C CA . LEU C 3 243 ? 121.21900 104.63600 47.17300 1.000 280.96000 243 LEU C CA 1
ATOM 14514 C C . LEU C 3 243 ? 122.70500 104.50300 47.42600 1.000 280.96000 243 LEU C C 1
ATOM 14515 O O . LEU C 3 243 ? 123.51500 104.83100 46.55900 1.000 280.96000 243 LEU C O 1
ATOM 14520 N N . ALA C 3 244 ? 123.07500 104.02500 48.60800 1.000 287.44000 244 ALA C N 1
ATOM 14521 C CA . ALA C 3 244 ? 124.46200 103.89100 48.88300 1.000 287.44000 244 ALA C CA 1
ATOM 14522 C C . ALA C 3 244 ? 124.85300 102.45500 48.63900 1.000 287.44000 244 ALA C C 1
ATOM 14523 O O . ALA C 3 244 ? 124.10300 101.54000 48.99500 1.000 287.44000 244 ALA C O 1
ATOM 14525 N N . PRO C 3 245 ? 126.00600 102.23100 48.03300 1.000 306.17000 245 PRO C N 1
ATOM 14526 C CA . PRO C 3 245 ? 126.43800 100.86400 47.78400 1.000 306.17000 245 PRO C CA 1
ATOM 14527 C C . PRO C 3 245 ? 126.85900 100.22100 49.08600 1.000 306.17000 245 PRO C C 1
ATOM 14528 O O . PRO C 3 245 ? 127.16800 100.88200 50.08000 1.000 306.17000 245 PRO C O 1
ATOM 14532 N N . ARG C 3 246 ? 126.82300 98.90800 49.07800 1.000 374.64000 246 ARG C N 1
ATOM 14533 C CA . ARG C 3 246 ? 127.19600 98.12500 50.23400 1.000 374.64000 246 ARG C CA 1
ATOM 14534 C C . ARG C 3 246 ? 128.48100 97.38300 49.91500 1.000 374.64000 246 ARG C C 1
ATOM 14535 O O . ARG C 3 246 ? 128.67400 96.91000 48.79100 1.000 374.64000 246 ARG C O 1
ATOM 14543 N N . VAL C 3 247 ? 129.36600 97.30900 50.91100 1.000 559.51000 247 VAL C N 1
ATOM 14544 C CA . VAL C 3 247 ? 130.64900 96.64200 50.73700 1.000 559.51000 247 VAL C CA 1
ATOM 14545 C C . VAL C 3 247 ? 130.44500 95.14100 50.62100 1.000 559.51000 247 VAL C C 1
ATOM 14546 O O . VAL C 3 247 ? 131.17200 94.45800 49.88700 1.000 559.51000 247 VAL C O 1
ATOM 14550 N N . GLU C 3 248 ? 129.41800 94.61300 51.28000 1.000 603.94000 248 GLU C N 1
ATOM 14551 C CA . GLU C 3 248 ? 129.13100 93.19100 51.23200 1.000 603.94000 248 GLU C CA 1
ATOM 14552 C C . GLU C 3 248 ? 128.47500 92.83700 49.89700 1.000 603.94000 248 GLU C C 1
ATOM 14553 O O . GLU C 3 248 ? 128.32400 93.67600 49.01000 1.000 603.94000 248 GLU C O 1
ATOM 14559 N N . GLU C 3 249 ? 128.07100 91.58100 49.74300 1.000 720.21000 249 GLU C N 1
ATOM 14560 C CA . GLU C 3 249 ? 127.43000 91.14600 48.50300 1.000 720.21000 249 GLU C CA 1
ATOM 14561 C C . GLU C 3 249 ? 126.10100 90.44200 48.75600 1.000 720.21000 249 GLU C C 1
ATOM 14562 O O . GLU C 3 249 ? 125.85600 89.93600 49.85100 1.000 720.21000 249 GLU C O 1
ATOM 14569 N N . MET D 3 1 ? 120.31500 61.70200 40.79000 1.000 412.22000 1 MET D N 1
ATOM 14570 C CA . MET D 3 1 ? 119.29300 61.26900 39.84600 1.000 412.22000 1 MET D CA 1
ATOM 14571 C C . MET D 3 1 ? 118.49500 62.47500 39.35800 1.000 412.22000 1 MET D C 1
ATOM 14572 O O . MET D 3 1 ? 117.42600 62.76600 39.89900 1.000 412.22000 1 MET D O 1
ATOM 14577 N N . PRO D 3 2 ? 119.03100 63.19000 38.36600 1.000 369.86000 2 PRO D N 1
ATOM 14578 C CA . PRO D 3 2 ? 118.35700 64.39700 37.88200 1.000 369.86000 2 PRO D CA 1
ATOM 14579 C C . PRO D 3 2 ? 117.06500 64.06500 37.16700 1.000 369.86000 2 PRO D C 1
ATOM 14580 O O . PRO D 3 2 ? 116.88500 62.97700 36.61700 1.000 369.86000 2 PRO D O 1
ATOM 14584 N N . PHE D 3 3 ? 116.17100 65.04200 37.17600 1.000 292.05000 3 PHE D N 1
ATOM 14585 C CA . PHE D 3 3 ? 114.88000 64.98300 36.51900 1.000 292.05000 3 PHE D CA 1
ATOM 14586 C C . PHE D 3 3 ? 114.31500 66.38300 36.53200 1.000 292.05000 3 PHE D C 1
ATOM 14587 O O . PHE D 3 3 ? 114.55800 67.15500 37.46200 1.000 292.05000 3 PHE D O 1
ATOM 14595 N N . GLU D 3 4 ? 113.51500 66.67300 35.53400 1.000 305.44000 4 GLU D N 1
ATOM 14596 C CA . GLU D 3 4 ? 112.91400 67.97800 35.39500 1.000 305.44000 4 GLU D CA 1
ATOM 14597 C C . GLU D 3 4 ? 111.42300 67.78100 35.24600 1.000 305.44000 4 GLU D C 1
ATOM 14598 O O . GLU D 3 4 ? 110.95400 66.85300 34.58100 1.000 305.44000 4 GLU D O 1
ATOM 14604 N N . VAL D 3 5 ? 110.68500 68.59900 35.97300 1.000 275.86000 5 VAL D N 1
ATOM 14605 C CA . VAL D 3 5 ? 109.24100 68.54300 35.99600 1.000 275.86000 5 VAL D CA 1
ATOM 14606 C C . VAL D 3 5 ? 108.76800 69.96400 35.82700 1.000 275.86000 5 VAL D C 1
ATOM 14607 O O . VAL D 3 5 ? 109.02900 70.81300 36.68400 1.000 275.86000 5 VAL D O 1
ATOM 14611 N N . VAL D 3 6 ? 108.03700 70.21700 34.76100 1.000 293.75000 6 VAL D N 1
ATOM 14612 C CA . VAL D 3 6 ? 107.55300 71.55100 34.47200 1.000 293.75000 6 VAL D CA 1
ATOM 14613 C C . VAL D 3 6 ? 106.06000 71.54800 34.68900 1.000 293.75000 6 VAL D C 1
ATOM 14614 O O . VAL D 3 6 ? 105.32600 70.79600 34.03600 1.000 293.75000 6 VAL D O 1
ATOM 14618 N N . PHE D 3 7 ? 105.61600 72.37800 35.61100 1.000 345.17000 7 PHE D N 1
ATOM 14619 C CA . PHE D 3 7 ? 104.20900 72.47600 35.90900 1.000 345.17000 7 PHE D CA 1
ATOM 14620 C C . PHE D 3 7 ? 103.75900 73.88300 35.58000 1.000 345.17000 7 PHE D C 1
ATOM 14621 O O . PHE D 3 7 ? 104.40700 74.86100 35.95600 1.000 345.17000 7 PHE D O 1
ATOM 14629 N N . ASP D 3 8 ? 102.59600 73.97900 34.96700 1.000 437.14000 8 ASP D N 1
ATOM 14630 C CA . ASP D 3 8 ? 102.02700 75.25700 34.59500 1.000 437.14000 8 ASP D CA 1
ATOM 14631 C C . ASP D 3 8 ? 100.89100 75.60400 35.53500 1.000 437.14000 8 ASP D C 1
ATOM 14632 O O . ASP D 3 8 ? 100.14900 74.72500 35.97900 1.000 437.14000 8 ASP D O 1
ATOM 14637 N N . GLY D 3 9 ? 100.76100 76.88700 35.83300 1.000 485.58000 9 GLY D N 1
ATOM 14638 C CA . GLY D 3 9 ? 99.73300 77.30200 36.75100 1.000 485.58000 9 GLY D CA 1
ATOM 14639 C C . GLY D 3 9 ? 100.15400 77.01800 38.16700 1.000 485.58000 9 GLY D C 1
ATOM 14640 O O . GLY D 3 9 ? 99.48600 76.26200 38.87600 1.000 485.58000 9 GLY D O 1
ATOM 14641 N N . ALA D 3 10 ? 101.22900 77.67200 38.62100 1.000 472.87000 10 ALA D N 1
ATOM 14642 C CA . ALA D 3 10 ? 101.78000 77.41500 39.94900 1.000 472.87000 10 ALA D CA 1
ATOM 14643 C C . ALA D 3 10 ? 100.88000 77.92000 41.07300 1.000 472.87000 10 ALA D C 1
ATOM 14644 O O . ALA D 3 10 ? 101.32600 77.88300 42.21500 1.000 472.87000 10 ALA D O 1
ATOM 14646 N N . LYS D 3 11 ? 99.67800 78.41900 40.77300 1.000 545.14000 11 LYS D N 1
ATOM 14647 C CA . LYS D 3 11 ? 98.74100 78.85600 41.79400 1.000 545.14000 11 LYS D CA 1
ATOM 14648 C C . LYS D 3 11 ? 98.07300 77.64900 42.44600 1.000 545.14000 11 LYS D C 1
ATOM 14649 O O . LYS D 3 11 ? 97.99100 77.57800 43.67600 1.000 545.14000 11 LYS D O 1
ATOM 14655 N N . GLU D 3 12 ? 97.56900 76.70000 41.63900 1.000 569.70000 12 GLU D N 1
ATOM 14656 C CA . GLU D 3 12 ? 96.93700 75.50500 42.20200 1.000 569.70000 12 GLU D CA 1
ATOM 14657 C C . GLU D 3 12 ? 97.95500 74.63500 42.92300 1.000 569.70000 12 GLU D C 1
ATOM 14658 O O . GLU D 3 12 ? 97.66100 74.03300 43.96400 1.000 569.70000 12 GLU D O 1
ATOM 14664 N N . PHE D 3 13 ? 99.16200 74.56600 42.38400 1.000 482.58000 13 PHE D N 1
ATOM 14665 C CA . PHE D 3 13 ? 100.22300 73.88300 43.09200 1.000 482.58000 13 PHE D CA 1
ATOM 14666 C C . PHE D 3 13 ? 100.69000 74.68000 44.29400 1.000 482.58000 13 PHE D C 1
ATOM 14667 O O . PHE D 3 13 ? 101.13900 74.09600 45.28700 1.000 482.58000 13 PHE D O 1
ATOM 14675 N N . ALA D 3 14 ? 100.55500 76.00400 44.23000 1.000 575.27000 14 ALA D N 1
ATOM 14676 C CA . ALA D 3 14 ? 100.96100 76.86900 45.33000 1.000 575.27000 14 ALA D CA 1
ATOM 14677 C C . ALA D 3 14 ? 100.07900 76.65100 46.55100 1.000 575.27000 14 ALA D C 1
ATOM 14678 O O . ALA D 3 14 ? 100.56900 76.29100 47.62800 1.000 575.27000 14 ALA D O 1
ATOM 14680 N N . ASP D 3 15 ? 98.76700 76.87300 46.41000 1.000 649.17000 15 ASP D N 1
ATOM 14681 C CA . ASP D 3 15 ? 97.86400 76.59500 47.52600 1.000 649.17000 15 ASP D CA 1
ATOM 14682 C C . ASP D 3 15 ? 97.64300 75.09900 47.74900 1.000 649.17000 15 ASP D C 1
ATOM 14683 O O . ASP D 3 15 ? 97.02800 74.72400 48.75200 1.000 649.17000 15 ASP D O 1
ATOM 14688 N N . LEU D 3 16 ? 98.11100 74.24700 46.83400 1.000 598.24000 16 LEU D N 1
ATOM 14689 C CA . LEU D 3 16 ? 98.09300 72.81100 47.07600 1.000 598.24000 16 LEU D CA 1
ATOM 14690 C C . LEU D 3 16 ? 99.15300 72.43700 48.10300 1.000 598.24000 16 LEU D C 1
ATOM 14691 O O . LEU D 3 16 ? 98.85800 71.76500 49.10200 1.000 598.24000 16 LEU D O 1
ATOM 14696 N N . ILE D 3 17 ? 100.40100 72.84700 47.85400 1.000 583.33000 17 ILE D N 1
ATOM 14697 C CA . ILE D 3 17 ? 101.47500 72.63600 48.82400 1.000 583.33000 17 ILE D CA 1
ATOM 14698 C C . ILE D 3 17 ? 101.20000 73.41100 50.11200 1.000 583.33000 17 ILE D C 1
ATOM 14699 O O . ILE D 3 17 ? 101.49100 72.93200 51.21700 1.000 583.33000 17 ILE D O 1
ATOM 14704 N N . ALA D 3 18 ? 100.61200 74.60800 49.99000 1.000 591.52000 18 ALA D N 1
ATOM 14705 C CA . ALA D 3 18 ? 100.20500 75.37600 51.16600 1.000 591.52000 18 ALA D CA 1
ATOM 14706 C C . ALA D 3 18 ? 99.10300 74.67100 51.95300 1.000 591.52000 18 ALA D C 1
ATOM 14707 O O . ALA D 3 18 ? 99.04900 74.79000 53.18300 1.000 591.52000 18 ALA D O 1
ATOM 14709 N N . THR D 3 19 ? 98.21100 73.95000 51.26200 1.000 608.09000 19 THR D N 1
ATOM 14710 C CA . THR D 3 19 ? 97.18400 73.17200 51.95100 1.000 608.09000 19 THR D CA 1
ATOM 14711 C C . THR D 3 19 ? 97.81900 72.00200 52.68500 1.000 608.09000 19 THR D C 1
ATOM 14712 O O . THR D 3 19 ? 97.47800 71.72300 53.84100 1.000 608.09000 19 THR D O 1
ATOM 14716 N N . ALA D 3 20 ? 98.76800 71.32200 52.03200 1.000 602.51000 20 ALA D N 1
ATOM 14717 C CA . ALA D 3 20 ? 99.47100 70.20300 52.65000 1.000 602.51000 20 ALA D CA 1
ATOM 14718 C C . ALA D 3 20 ? 100.47200 70.63600 53.71900 1.000 602.51000 20 ALA D C 1
ATOM 14719 O O . ALA D 3 20 ? 100.99800 69.77300 54.43100 1.000 602.51000 20 ALA D O 1
ATOM 14721 N N . SER D 3 21 ? 100.76800 71.93400 53.83600 1.000 553.91000 21 SER D N 1
ATOM 14722 C CA . SER D 3 21 ? 101.72400 72.40900 54.82800 1.000 553.91000 21 SER D CA 1
ATOM 14723 C C . SER D 3 21 ? 101.10000 72.60600 56.20600 1.000 553.91000 21 SER D C 1
ATOM 14724 O O . SER D 3 21 ? 101.83700 72.69100 57.19500 1.000 553.91000 21 SER D O 1
ATOM 14727 N N . ASN D 3 22 ? 99.76700 72.70200 56.29700 1.000 485.44000 22 ASN D N 1
ATOM 14728 C CA . ASN D 3 22 ? 99.12100 72.91700 57.58800 1.000 485.44000 22 ASN D CA 1
ATOM 14729 C C . ASN D 3 22 ? 98.97300 71.63100 58.39500 1.000 485.44000 22 ASN D C 1
ATOM 14730 O O . ASN D 3 22 ? 98.81900 71.69500 59.61900 1.000 485.44000 22 ASN D O 1
ATOM 14735 N N . LEU D 3 23 ? 99.02800 70.46700 57.74600 1.000 502.72000 23 LEU D N 1
ATOM 14736 C CA . LEU D 3 23 ? 98.90100 69.19400 58.45200 1.000 502.72000 23 LEU D CA 1
ATOM 14737 C C . LEU D 3 23 ? 100.25500 68.60600 58.83600 1.000 502.72000 23 LEU D C 1
ATOM 14738 O O . LEU D 3 23 ? 100.37600 67.96800 59.88900 1.000 502.72000 23 LEU D O 1
ATOM 14743 N N . ILE D 3 24 ? 101.27400 68.78800 57.99500 1.000 496.20000 24 ILE D N 1
ATOM 14744 C CA . ILE D 3 24 ? 102.60600 68.26900 58.26900 1.000 496.20000 24 ILE D CA 1
ATOM 14745 C C . ILE D 3 24 ? 103.60500 69.36000 57.90500 1.000 496.20000 24 ILE D C 1
ATOM 14746 O O . ILE D 3 24 ? 103.35300 70.20600 57.04100 1.000 496.20000 24 ILE D O 1
ATOM 14751 N N . ASP D 3 25 ? 104.73300 69.35800 58.60700 1.000 485.27000 25 ASP D N 1
ATOM 14752 C CA . ASP D 3 25 ? 105.76800 70.35200 58.37400 1.000 485.27000 25 ASP D CA 1
ATOM 14753 C C . ASP D 3 25 ? 106.60800 70.00300 57.15300 1.000 485.27000 25 ASP D C 1
ATOM 14754 O O . ASP D 3 25 ? 106.67500 70.77000 56.18800 1.000 485.27000 25 ASP D O 1
ATOM 14759 N N . GLU D 3 26 ? 107.26000 68.84900 57.18700 1.000 443.01000 26 GLU D N 1
ATOM 14760 C CA . GLU D 3 26 ? 108.09000 68.37200 56.09700 1.000 443.01000 26 GLU D CA 1
ATOM 14761 C C . GLU D 3 26 ? 107.42900 67.18900 55.40500 1.000 443.01000 26 GLU D C 1
ATOM 14762 O O . GLU D 3 26 ? 106.61000 66.47700 55.99300 1.000 443.01000 26 GLU D O 1
ATOM 14768 N N . ALA D 3 27 ? 107.76600 67.00800 54.13400 1.000 399.97000 27 ALA D N 1
ATOM 14769 C CA . ALA D 3 27 ? 107.19700 65.93100 53.34900 1.000 399.97000 27 ALA D CA 1
ATOM 14770 C C . ALA D 3 27 ? 108.28800 65.30100 52.49800 1.000 399.97000 27 ALA D C 1
ATOM 14771 O O . ALA D 3 27 ? 109.24100 65.96500 52.08600 1.000 399.97000 27 ALA D O 1
ATOM 14773 N N . ALA D 3 28 ? 108.13700 64.00800 52.24300 1.000 366.49000 28 ALA D N 1
ATOM 14774 C CA . ALA D 3 28 ? 109.07200 63.23700 51.43100 1.000 366.49000 28 ALA D CA 1
ATOM 14775 C C . ALA D 3 28 ? 108.29000 62.87700 50.18400 1.000 366.49000 28 ALA D C 1
ATOM 14776 O O . ALA D 3 28 ? 107.55500 61.88900 50.14600 1.000 366.49000 28 ALA D O 1
ATOM 14778 N N . PHE D 3 29 ? 108.45400 63.70900 49.17400 1.000 361.90000 29 PHE D N 1
ATOM 14779 C CA . PHE D 3 29 ? 107.81300 63.51200 47.88800 1.000 361.90000 29 PHE D CA 1
ATOM 14780 C C . PHE D 3 29 ? 108.40500 62.28200 47.22500 1.000 361.90000 29 PHE D C 1
ATOM 14781 O O . PHE D 3 29 ? 109.59900 62.24900 46.91300 1.000 361.90000 29 PHE D O 1
ATOM 14789 N N . LYS D 3 30 ? 107.57200 61.27300 47.00500 1.000 332.66000 30 LYS D N 1
ATOM 14790 C CA . LYS D 3 30 ? 108.01100 60.06400 46.32900 1.000 332.66000 30 LYS D CA 1
ATOM 14791 C C . LYS D 3 30 ? 107.81000 60.24200 44.83500 1.000 332.66000 30 LYS D C 1
ATOM 14792 O O . LYS D 3 30 ? 106.68900 60.16200 44.32800 1.000 332.66000 30 LYS D O 1
ATOM 14798 N N . PHE D 3 31 ? 108.91000 60.41600 44.12400 1.000 330.68000 31 PHE D N 1
ATOM 14799 C CA . PHE D 3 31 ? 108.85100 60.71900 42.70800 1.000 330.68000 31 PHE D CA 1
ATOM 14800 C C . PHE D 3 31 ? 108.95600 59.42200 41.93100 1.000 330.68000 31 PHE D C 1
ATOM 14801 O O . PHE D 3 31 ? 109.93800 58.68500 42.06500 1.000 330.68000 31 PHE D O 1
ATOM 14809 N N . THR D 3 32 ? 107.93700 59.14400 41.13500 1.000 354.62000 32 THR D N 1
ATOM 14810 C CA . THR D 3 32 ? 107.88400 57.93300 40.34600 1.000 354.62000 32 THR D CA 1
ATOM 14811 C C . THR D 3 32 ? 107.73200 58.29300 38.87700 1.000 354.62000 32 THR D C 1
ATOM 14812 O O . THR D 3 32 ? 107.29900 59.39700 38.52600 1.000 354.62000 32 THR D O 1
ATOM 14816 N N . GLU D 3 33 ? 108.13900 57.35000 38.02100 1.000 386.77000 33 GLU D N 1
ATOM 14817 C CA . GLU D 3 33 ? 108.05300 57.54200 36.57500 1.000 386.77000 33 GLU D CA 1
ATOM 14818 C C . GLU D 3 33 ? 106.61400 57.76200 36.11700 1.000 386.77000 33 GLU D C 1
ATOM 14819 O O . GLU D 3 33 ? 106.37000 58.51600 35.16800 1.000 386.77000 33 GLU D O 1
ATOM 14825 N N . GLU D 3 34 ? 105.64900 57.15300 36.80600 1.000 402.18000 34 GLU D N 1
ATOM 14826 C CA . GLU D 3 34 ? 104.24800 57.35400 36.47300 1.000 402.18000 34 GLU D CA 1
ATOM 14827 C C . GLU D 3 34 ? 103.72700 58.69100 36.96400 1.000 402.18000 34 GLU D C 1
ATOM 14828 O O . GLU D 3 34 ? 102.69100 59.15700 36.47800 1.000 402.18000 34 GLU D O 1
ATOM 14834 N N . GLY D 3 35 ? 104.40400 59.30600 37.91100 1.000 409.04000 35 GLY D N 1
ATOM 14835 C CA . GLY D 3 35 ? 103.97700 60.58300 38.41600 1.000 409.04000 35 GLY D CA 1
ATOM 14836 C C . GLY D 3 35 ? 104.46300 60.75400 39.83500 1.000 409.04000 35 GLY D C 1
ATOM 14837 O O . GLY D 3 35 ? 105.25900 59.97800 40.35100 1.000 409.04000 35 GLY D O 1
ATOM 14838 N N . ILE D 3 36 ? 103.92200 61.75700 40.46600 1.000 455.24000 36 ILE D N 1
ATOM 14839 C CA . ILE D 3 36 ? 104.29200 62.10000 41.82200 1.000 455.24000 36 ILE D CA 1
ATOM 14840 C C . ILE D 3 36 ? 103.34800 61.40800 42.79300 1.000 455.24000 36 ILE D C 1
ATOM 14841 O O . ILE D 3 36 ? 102.12300 61.49700 42.65800 1.000 455.24000 36 ILE D O 1
ATOM 14846 N N . SER D 3 37 ? 103.92000 60.69200 43.75500 1.000 403.13000 37 SER D N 1
ATOM 14847 C CA . SER D 3 37 ? 103.15300 59.98500 44.76500 1.000 403.13000 37 SER D CA 1
ATOM 14848 C C . SER D 3 37 ? 103.63000 60.45300 46.13100 1.000 403.13000 37 SER D C 1
ATOM 14849 O O . SER D 3 37 ? 104.83300 60.44900 46.41300 1.000 403.13000 37 SER D O 1
ATOM 14852 N N . MET D 3 38 ? 102.68500 60.82000 46.98700 1.000 387.48000 38 MET D N 1
ATOM 14853 C CA . MET D 3 38 ? 103.00000 61.30100 48.32500 1.000 387.48000 38 MET D CA 1
ATOM 14854 C C . MET D 3 38 ? 102.05800 60.67300 49.33000 1.000 387.48000 38 MET D C 1
ATOM 14855 O O . MET D 3 38 ? 100.84400 60.66700 49.11900 1.000 387.48000 38 MET D O 1
ATOM 14860 N N . ARG D 3 39 ? 102.61100 60.16600 50.42600 1.000 477.86000 39 ARG D N 1
ATOM 14861 C CA . ARG D 3 39 ? 101.81000 59.63700 51.52300 1.000 477.86000 39 ARG D CA 1
ATOM 14862 C C . ARG D 3 39 ? 102.44500 60.09200 52.82100 1.000 477.86000 39 ARG D C 1
ATOM 14863 O O . ARG D 3 39 ? 103.53300 59.62900 53.17600 1.000 477.86000 39 ARG D O 1
ATOM 14871 N N . ALA D 3 40 ? 101.77600 61.00600 53.51700 1.000 490.56000 40 ALA D N 1
ATOM 14872 C CA . ALA D 3 40 ? 102.31700 61.56600 54.74300 1.000 490.56000 40 ALA D CA 1
ATOM 14873 C C . ALA D 3 40 ? 101.23700 61.57000 55.81400 1.000 490.56000 40 ALA D C 1
ATOM 14874 O O . ALA D 3 40 ? 100.03900 61.59200 55.52700 1.000 490.56000 40 ALA D O 1
ATOM 14876 N N . MET D 3 41 ? 101.68400 61.55100 57.06200 1.000 462.63000 41 MET D N 1
ATOM 14877 C CA . MET D 3 41 ? 100.80200 61.53400 58.21500 1.000 462.63000 41 MET D CA 1
ATOM 14878 C C . MET D 3 41 ? 101.20900 62.61000 59.19500 1.000 462.63000 41 MET D C 1
ATOM 14879 O O . MET D 3 41 ? 102.39400 62.90600 59.35700 1.000 462.63000 41 MET D O 1
ATOM 14884 N N . ASP D 3 42 ? 100.21100 63.17700 59.85700 1.000 379.10000 42 ASP D N 1
ATOM 14885 C CA . ASP D 3 42 ? 100.48000 64.16400 60.86900 1.000 379.10000 42 ASP D CA 1
ATOM 14886 C C . ASP D 3 42 ? 101.14500 63.50300 62.07900 1.000 379.10000 42 ASP D C 1
ATOM 14887 O O . ASP D 3 42 ? 101.09100 62.27900 62.22800 1.000 379.10000 42 ASP D O 1
ATOM 14892 N N . PRO D 3 43 ? 101.80900 64.28700 62.94300 1.000 380.33000 43 PRO D N 1
ATOM 14893 C CA . PRO D 3 43 ? 102.37800 63.70300 64.17100 1.000 380.33000 43 PRO D CA 1
ATOM 14894 C C . PRO D 3 43 ? 101.33700 63.10400 65.09000 1.000 380.33000 43 PRO D C 1
ATOM 14895 O O . PRO D 3 43 ? 101.67800 62.25700 65.92300 1.000 380.33000 43 PRO D O 1
ATOM 14899 N N . SER D 3 44 ? 100.07200 63.50100 64.94600 1.000 376.12000 44 SER D N 1
ATOM 14900 C CA . SER D 3 44 ? 99.00200 62.88700 65.70200 1.000 376.12000 44 SER D CA 1
ATOM 14901 C C . SER D 3 44 ? 98.66300 61.50900 65.17800 1.000 376.12000 44 SER D C 1
ATOM 14902 O O . SER D 3 44 ? 97.95700 60.77300 65.87800 1.000 376.12000 44 SER D O 1
ATOM 14905 N N . ARG D 3 45 ? 99.13600 61.17400 63.97000 1.000 346.96000 45 ARG D N 1
ATOM 14906 C CA . ARG D 3 45 ? 98.94800 59.86800 63.34300 1.000 346.96000 45 ARG D CA 1
ATOM 14907 C C . ARG D 3 45 ? 97.46600 59.54100 63.19300 1.000 346.96000 45 ARG D C 1
ATOM 14908 O O . ARG D 3 45 ? 97.00100 58.46400 63.56600 1.000 346.96000 45 ARG D O 1
ATOM 14916 N N . VAL D 3 46 ? 96.71800 60.48800 62.63900 1.000 336.84000 46 VAL D N 1
ATOM 14917 C CA . VAL D 3 46 ? 95.29200 60.27000 62.42500 1.000 336.84000 46 VAL D CA 1
ATOM 14918 C C . VAL D 3 46 ? 94.87500 60.53100 60.99400 1.000 336.84000 46 VAL D C 1
ATOM 14919 O O . VAL D 3 46 ? 93.86700 59.96800 60.53500 1.000 336.84000 46 VAL D O 1
ATOM 14923 N N . VAL D 3 47 ? 95.62800 61.29900 60.22100 1.000 390.17000 47 VAL D N 1
ATOM 14924 C CA . VAL D 3 47 ? 95.24300 61.60600 58.85700 1.000 390.17000 47 VAL D CA 1
ATOM 14925 C C . VAL D 3 47 ? 96.38700 61.18200 57.94500 1.000 390.17000 47 VAL D C 1
ATOM 14926 O O . VAL D 3 47 ? 97.55600 61.17100 58.34400 1.000 390.17000 47 VAL D O 1
ATOM 14930 N N . LEU D 3 48 ? 96.02900 60.75800 56.73400 1.000 474.34000 48 LEU D N 1
ATOM 14931 C CA . LEU D 3 48 ? 96.97200 60.32200 55.71200 1.000 474.34000 48 LEU D CA 1
ATOM 14932 C C . LEU D 3 48 ? 96.67100 61.05200 54.41700 1.000 474.34000 48 LEU D C 1
ATOM 14933 O O . LEU D 3 48 ? 95.53100 61.04400 53.94300 1.000 474.34000 48 LEU D O 1
ATOM 14938 N N . ILE D 3 49 ? 97.69200 61.68500 53.85800 1.000 469.28000 49 ILE D N 1
ATOM 14939 C CA . ILE D 3 49 ? 97.57600 62.41000 52.60500 1.000 469.28000 49 ILE D CA 1
ATOM 14940 C C . ILE D 3 49 ? 98.31800 61.63100 51.52400 1.000 469.28000 49 ILE D C 1
ATOM 14941 O O . ILE D 3 49 ? 99.39600 61.06700 51.76800 1.000 469.28000 49 ILE D O 1
ATOM 14946 N N . ASP D 3 50 ? 97.70200 61.54600 50.34400 1.000 465.56000 50 ASP D N 1
ATOM 14947 C CA . ASP D 3 50 ? 98.25100 60.77700 49.22900 1.000 465.56000 50 ASP D CA 1
ATOM 14948 C C . ASP D 3 50 ? 97.99400 61.58300 47.96100 1.000 465.56000 50 ASP D C 1
ATOM 14949 O O . ASP D 3 50 ? 96.86500 61.62700 47.46000 1.000 465.56000 50 ASP D O 1
ATOM 14954 N N . LEU D 3 51 ? 99.04200 62.21800 47.45100 1.000 423.62000 51 LEU D N 1
ATOM 14955 C CA . LEU D 3 51 ? 98.96900 62.98500 46.21800 1.000 423.62000 51 LEU D CA 1
ATOM 14956 C C . LEU D 3 51 ? 99.45600 62.12600 45.06200 1.000 423.62000 51 LEU D C 1
ATOM 14957 O O . LEU D 3 51 ? 100.50400 61.47600 45.15800 1.000 423.62000 51 LEU D O 1
ATOM 14962 N N . ASN D 3 52 ? 98.68600 62.11400 43.98200 1.000 398.29000 52 ASN D N 1
ATOM 14963 C CA . ASN D 3 52 ? 99.01600 61.34100 42.79800 1.000 398.29000 52 ASN D CA 1
ATOM 14964 C C . ASN D 3 52 ? 98.91500 62.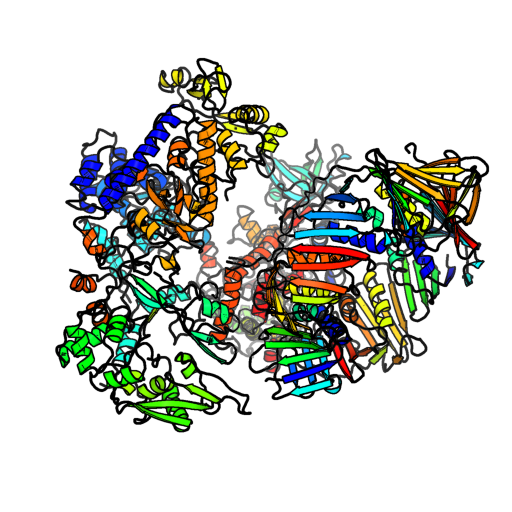26200 41.60100 1.000 398.29000 52 ASN D C 1
ATOM 14965 O O . ASN D 3 52 ? 97.83800 62.78000 41.29900 1.000 398.29000 52 ASN D O 1
ATOM 14970 N N . LEU D 3 53 ? 100.02600 62.45300 40.91900 1.000 391.90000 53 LEU D N 1
ATOM 14971 C CA . LEU D 3 53 ? 100.06400 63.31600 39.74900 1.000 391.90000 53 LEU D CA 1
ATOM 14972 C C . LEU D 3 53 ? 100.59800 62.51700 38.58200 1.000 391.90000 53 LEU D C 1
ATOM 14973 O O . LEU D 3 53 ? 101.78400 62.13400 38.58400 1.000 391.90000 53 LEU D O 1
ATOM 14978 N N . PRO D 3 54 ? 99.78700 62.22200 37.58500 1.000 365.40000 54 PRO D N 1
ATOM 14979 C CA . PRO D 3 54 ? 100.25300 61.43500 36.45000 1.000 365.40000 54 PRO D CA 1
ATOM 14980 C C . PRO D 3 54 ? 101.10400 62.29400 35.52300 1.000 365.40000 54 PRO D C 1
ATOM 14981 O O . PRO D 3 54 ? 101.37400 63.46800 35.77100 1.000 365.40000 54 PRO D O 1
ATOM 14985 N N . GLU D 3 55 ? 101.48900 61.68800 34.41400 1.000 415.31000 55 GLU D N 1
ATOM 14986 C CA . GLU D 3 55 ? 102.33700 62.36200 33.45100 1.000 415.31000 55 GLU D CA 1
ATOM 14987 C C . GLU D 3 55 ? 101.55300 63.30000 32.55400 1.000 415.31000 55 GLU D C 1
ATOM 14988 O O . GLU D 3 55 ? 102.11900 64.28100 32.05900 1.000 415.31000 55 GLU D O 1
ATOM 14994 N N . SER D 3 56 ? 100.25500 63.04900 32.38500 1.000 369.38000 56 SER D N 1
ATOM 14995 C CA . SER D 3 56 ? 99.42800 63.83500 31.48000 1.000 369.38000 56 SER D CA 1
ATOM 14996 C C . SER D 3 56 ? 99.27100 65.28500 31.91700 1.000 369.38000 56 SER D C 1
ATOM 14997 O O . SER D 3 56 ? 98.88800 66.12500 31.09800 1.000 369.38000 56 SER D O 1
ATOM 15000 N N . ILE D 3 57 ? 99.58100 65.60400 33.16800 1.000 346.69000 57 ILE D N 1
ATOM 15001 C CA . ILE D 3 57 ? 99.45600 66.97700 33.62900 1.000 346.69000 57 ILE D CA 1
ATOM 15002 C C . ILE D 3 57 ? 100.62500 67.80900 33.14300 1.000 346.69000 57 ILE D C 1
ATOM 15003 O O . ILE D 3 57 ? 100.44800 68.84800 32.49700 1.000 346.69000 57 ILE D O 1
ATOM 15008 N N . PHE D 3 58 ? 101.83400 67.35800 33.44300 1.000 316.95000 58 PHE D N 1
ATOM 15009 C CA . PHE D 3 58 ? 103.01800 68.13100 33.13300 1.000 316.95000 58 PHE D CA 1
ATOM 15010 C C . PHE D 3 58 ? 103.32300 68.05800 31.66000 1.000 316.95000 58 PHE D C 1
ATOM 15011 O O . PHE D 3 58 ? 103.20200 67.00300 31.03200 1.000 316.95000 58 PHE D O 1
ATOM 15019 N N . SER D 3 59 ? 103.70500 69.19900 31.10900 1.000 302.14000 59 SER D N 1
ATOM 15020 C CA . SER D 3 59 ? 104.06700 69.23100 29.70700 1.000 302.14000 59 SER D CA 1
ATOM 15021 C C . SER D 3 59 ? 105.50600 68.76500 29.50800 1.000 302.14000 59 SER D C 1
ATOM 15022 O O . SER D 3 59 ? 105.75600 67.76600 28.82700 1.000 302.14000 59 SER D O 1
ATOM 15025 N N . LYS D 3 60 ? 106.46500 69.45500 30.12200 1.000 309.07000 60 LYS D N 1
ATOM 15026 C CA . LYS D 3 60 ? 107.87000 69.06200 30.03400 1.000 309.07000 60 LYS D CA 1
ATOM 15027 C C . LYS D 3 60 ? 108.21800 68.27900 31.29000 1.000 309.07000 60 LYS D C 1
ATOM 15028 O O . LYS D 3 60 ? 108.55100 68.85000 32.33200 1.000 309.07000 60 LYS D O 1
ATOM 15034 N N . TYR D 3 61 ? 108.13800 66.96400 31.18300 1.000 318.25000 61 TYR D N 1
ATOM 15035 C CA . TYR D 3 61 ? 108.30400 66.07000 32.31700 1.000 318.25000 61 TYR D CA 1
ATOM 15036 C C . TYR D 3 61 ? 109.31000 65.01500 31.88300 1.000 318.25000 61 TYR D C 1
ATOM 15037 O O . TYR D 3 61 ? 108.94900 64.03700 31.22400 1.000 318.25000 61 TYR D O 1
ATOM 15046 N N . GLU D 3 62 ? 110.57100 65.21900 32.23900 1.000 280.01000 62 GLU D N 1
ATOM 15047 C CA . GLU D 3 62 ? 111.63400 64.30100 31.87100 1.000 280.01000 62 GLU D CA 1
ATOM 15048 C C . GLU D 3 62 ? 112.20400 63.70500 33.14300 1.000 280.01000 62 GLU D C 1
ATOM 15049 O O . GLU D 3 62 ? 112.54600 64.43200 34.07900 1.000 280.01000 62 GLU D O 1
ATOM 15055 N N . VAL D 3 63 ? 112.27800 62.38100 33.17900 1.000 298.20000 63 VAL D N 1
ATOM 15056 C CA . VAL D 3 63 ? 112.72900 61.64000 34.34600 1.000 298.20000 63 VAL D CA 1
ATOM 15057 C C . VAL D 3 63 ? 113.85900 60.73200 33.90800 1.000 298.20000 63 VAL D C 1
ATOM 15058 O O . VAL D 3 63 ? 113.67300 59.88700 33.02500 1.000 298.20000 63 VAL D O 1
ATOM 15062 N N . GLU D 3 64 ? 115.02400 60.90000 34.51800 1.000 342.38000 64 GLU D N 1
ATOM 15063 C CA . GLU D 3 64 ? 116.13100 59.99800 34.24300 1.000 342.38000 64 GLU D CA 1
ATOM 15064 C C . GLU D 3 64 ? 116.07000 58.81100 35.19600 1.000 342.38000 64 GLU D C 1
ATOM 15065 O O . GLU D 3 64 ? 115.99200 57.65900 34.76100 1.000 342.38000 64 GLU D O 1
ATOM 15071 N N . GLU D 3 65 ? 116.09300 59.08100 36.49600 1.000 404.79000 65 GLU D N 1
ATOM 15072 C CA . GLU D 3 65 ? 115.99700 58.03800 37.50600 1.000 404.79000 65 GLU D CA 1
ATOM 15073 C C . GLU D 3 65 ? 115.12800 58.51000 38.66200 1.000 404.79000 65 GLU D C 1
ATOM 15074 O O . GLU D 3 65 ? 115.39700 59.56500 39.25000 1.000 404.79000 65 GLU D O 1
ATOM 15080 N N . PRO D 3 66 ? 114.04700 57.79000 38.96700 1.000 361.39000 66 PRO D N 1
ATOM 15081 C CA . PRO D 3 66 ? 113.17200 58.20100 40.06900 1.000 361.39000 66 PRO D CA 1
ATOM 15082 C C . PRO D 3 66 ? 113.87300 58.09400 41.41100 1.000 361.39000 66 PRO D C 1
ATOM 15083 O O . PRO D 3 66 ? 114.63100 57.15500 41.66700 1.000 361.39000 66 PRO D O 1
ATOM 15087 N N . GLU D 3 67 ? 113.60700 59.07500 42.26900 1.000 342.84000 67 GLU D N 1
ATOM 15088 C CA . GLU D 3 67 ? 114.20000 59.09900 43.59700 1.000 342.84000 67 GLU D CA 1
ATOM 15089 C C . GLU D 3 67 ? 113.32700 59.94800 44.50900 1.000 342.84000 67 GLU D C 1
ATOM 15090 O O . GLU D 3 67 ? 112.91300 61.04400 44.11800 1.000 342.84000 67 GLU D O 1
ATOM 15096 N N . THR D 3 68 ? 113.03800 59.43800 45.70600 1.000 304.98000 68 THR D N 1
ATOM 15097 C CA . THR D 3 68 ? 112.24700 60.18200 46.68300 1.000 304.98000 68 THR D CA 1
ATOM 15098 C C . THR D 3 68 ? 113.05200 61.35800 47.22400 1.000 304.98000 68 THR D C 1
ATOM 15099 O O . THR D 3 68 ? 114.20200 61.19700 47.64100 1.000 304.98000 68 THR D O 1
ATOM 15103 N N . ILE D 3 69 ? 112.44900 62.53800 47.22300 1.000 334.55000 69 ILE D N 1
ATOM 15104 C CA . ILE D 3 69 ? 113.10800 63.74200 47.69500 1.000 334.55000 69 ILE D CA 1
ATOM 15105 C C . ILE D 3 69 ? 112.42600 64.21600 48.96700 1.000 334.55000 69 ILE D C 1
ATOM 15106 O O . ILE D 3 69 ? 111.28200 63.87100 49.26500 1.000 334.55000 69 ILE D O 1
ATOM 15111 N N . GLY D 3 70 ? 113.16700 64.98300 49.75000 1.000 328.84000 70 GLY D N 1
ATOM 15112 C CA . GLY D 3 70 ? 112.61900 65.51300 50.97400 1.000 328.84000 70 GLY D CA 1
ATOM 15113 C C . GLY D 3 70 ? 112.58100 67.01700 50.87700 1.000 328.84000 70 GLY D C 1
ATOM 15114 O O . GLY D 3 70 ? 113.58800 67.66100 50.57000 1.000 328.84000 70 GLY D O 1
ATOM 15115 N N . ILE D 3 71 ? 111.40900 67.58700 51.12700 1.000 436.65000 71 ILE D N 1
ATOM 15116 C CA . ILE D 3 71 ? 111.18300 69.02400 51.05000 1.000 436.65000 71 ILE D CA 1
ATOM 15117 C C . ILE D 3 71 ? 110.41500 69.46000 52.28300 1.000 436.65000 71 ILE D C 1
ATOM 15118 O O . ILE D 3 71 ? 109.38200 68.87100 52.62100 1.000 436.65000 71 ILE D O 1
ATOM 15123 N N . ASN D 3 72 ? 110.92600 70.48500 52.95600 1.000 511.95000 72 ASN D N 1
ATOM 15124 C CA . ASN D 3 72 ? 110.27300 71.05200 54.12200 1.000 511.95000 72 ASN D CA 1
ATOM 15125 C C . ASN D 3 72 ? 109.33300 72.15900 53.66300 1.000 511.95000 72 ASN D C 1
ATOM 15126 O O . ASN D 3 72 ? 109.77800 73.18200 53.13100 1.000 511.95000 72 ASN D O 1
ATOM 15131 N N . MET D 3 73 ? 108.03000 71.94900 53.87400 1.000 552.97000 73 MET D N 1
ATOM 15132 C CA . MET D 3 73 ? 107.01600 72.90100 53.43800 1.000 552.97000 73 MET D CA 1
ATOM 15133 C C . MET D 3 73 ? 106.97200 74.15600 54.29700 1.000 552.97000 73 MET D C 1
ATOM 15134 O O . MET D 3 73 ? 106.26500 75.10400 53.94000 1.000 552.97000 73 MET D O 1
ATOM 15139 N N . ASP D 3 74 ? 107.70500 74.18300 55.41200 1.000 537.60000 74 ASP D N 1
ATOM 15140 C CA . ASP D 3 74 ? 107.74300 75.35600 56.27500 1.000 537.60000 74 ASP D CA 1
ATOM 15141 C C . ASP D 3 74 ? 108.49800 76.51200 55.64500 1.000 537.60000 74 ASP D C 1
ATOM 15142 O O . ASP D 3 74 ? 108.29000 77.66300 56.04000 1.000 537.60000 74 ASP D O 1
ATOM 15147 N N . GLN D 3 75 ? 109.35400 76.23200 54.66500 1.000 459.08000 75 GLN D N 1
ATOM 15148 C CA . GLN D 3 75 ? 110.11500 77.26800 53.98300 1.000 459.08000 75 GLN D CA 1
ATOM 15149 C C . GLN D 3 75 ? 110.00600 77.11400 52.47700 1.000 459.08000 75 GLN D C 1
ATOM 15150 O O . GLN D 3 75 ? 110.85300 77.62000 51.73600 1.000 459.08000 75 GLN D O 1
ATOM 15156 N N . PHE D 3 76 ? 108.95900 76.44400 52.01600 1.000 398.36000 76 PHE D N 1
ATOM 15157 C CA . PHE D 3 76 ? 108.77000 76.21500 50.60200 1.000 398.36000 76 PHE D CA 1
ATOM 15158 C C . PHE D 3 76 ? 107.48100 76.80700 50.05400 1.000 398.36000 76 PHE D C 1
ATOM 15159 O O . PHE D 3 76 ? 107.40700 77.07500 48.84900 1.000 398.36000 76 PHE D O 1
ATOM 15167 N N . LYS D 3 77 ? 106.49800 77.08700 50.90400 1.000 376.56000 77 LYS D N 1
ATOM 15168 C CA . LYS D 3 77 ? 105.25200 77.66200 50.42500 1.000 376.56000 77 LYS D CA 1
ATOM 15169 C C . LYS D 3 77 ? 105.35900 79.15400 50.17400 1.000 376.56000 77 LYS D C 1
ATOM 15170 O O . LYS D 3 77 ? 104.58200 79.69000 49.37700 1.000 376.56000 77 LYS D O 1
ATOM 15176 N N . LYS D 3 78 ? 106.28700 79.83400 50.84900 1.000 338.32000 78 LYS D N 1
ATOM 15177 C CA . LYS D 3 78 ? 106.46200 81.26100 50.63400 1.000 338.32000 78 LYS D CA 1
ATOM 15178 C C . LYS D 3 78 ? 107.06200 81.53500 49.26400 1.000 338.32000 78 LYS D C 1
ATOM 15179 O O . LYS D 3 78 ? 106.82100 82.59800 48.68200 1.000 338.32000 78 LYS D O 1
ATOM 15185 N N . ILE D 3 79 ? 107.84600 80.59100 48.74100 1.000 290.17000 79 ILE D N 1
ATOM 15186 C CA . ILE D 3 79 ? 108.44400 80.76600 47.42400 1.000 290.17000 79 ILE D CA 1
ATOM 15187 C C . ILE D 3 79 ? 107.38100 80.64500 46.34200 1.000 290.17000 79 ILE D C 1
ATOM 15188 O O . ILE D 3 79 ? 107.26700 81.50500 45.46100 1.000 290.17000 79 ILE D O 1
ATOM 15193 N N . LEU D 3 80 ? 106.57900 79.58400 46.39500 1.000 362.76000 80 LEU D N 1
ATOM 15194 C CA . LEU D 3 80 ? 105.53300 79.40900 45.40000 1.000 362.76000 80 LEU D CA 1
ATOM 15195 C C . LEU D 3 80 ? 104.30300 80.26000 45.65400 1.000 362.76000 80 LEU D C 1
ATOM 15196 O O . LEU D 3 80 ? 103.43200 80.29200 44.78100 1.000 362.76000 80 LEU D O 1
ATOM 15201 N N . LYS D 3 81 ? 104.23100 80.95000 46.80200 1.000 374.02000 81 LYS D N 1
ATOM 15202 C CA . LYS D 3 81 ? 103.08900 81.80800 47.11800 1.000 374.02000 81 LYS D CA 1
ATOM 15203 C C . LYS D 3 81 ? 102.92700 82.90400 46.07400 1.000 374.02000 81 LYS D C 1
ATOM 15204 O O . LYS D 3 81 ? 101.80600 83.20400 45.64600 1.000 374.02000 81 LYS D O 1
ATOM 15210 N N . ARG D 3 82 ? 104.03300 83.50400 45.64700 1.000 435.29000 82 ARG D N 1
ATOM 15211 C CA . ARG D 3 82 ? 103.98000 84.52700 44.61500 1.000 435.29000 82 ARG D CA 1
ATOM 15212 C C . ARG D 3 82 ? 103.92000 83.85100 43.25200 1.000 435.29000 82 ARG D C 1
ATOM 15213 O O . ARG D 3 82 ? 104.69700 82.93500 42.96400 1.000 435.29000 82 ARG D O 1
ATOM 15221 N N . GLY D 3 83 ? 102.98700 84.29600 42.42300 1.000 472.73000 83 GLY D N 1
ATOM 15222 C CA . GLY D 3 83 ? 102.79300 83.71700 41.11300 1.000 472.73000 83 GLY D CA 1
ATOM 15223 C C . GLY D 3 83 ? 101.33600 83.39900 40.87200 1.000 472.73000 83 GLY D C 1
ATOM 15224 O O . GLY D 3 83 ? 100.70600 82.68200 41.65400 1.000 472.73000 83 GLY D O 1
ATOM 15225 N N . LYS D 3 84 ? 100.79900 83.91200 39.77700 1.000 522.09000 84 LYS D N 1
ATOM 15226 C CA . LYS D 3 84 ? 99.39500 83.74500 39.44500 1.000 522.09000 84 LYS D CA 1
ATOM 15227 C C . LYS D 3 84 ? 99.23200 82.45800 38.64600 1.000 522.09000 84 LYS D C 1
ATOM 15228 O O . LYS D 3 84 ? 100.14100 81.63100 38.56300 1.000 522.09000 84 LYS D O 1
ATOM 15234 N N . ALA D 3 85 ? 98.04900 82.25500 38.08000 1.000 540.56000 85 ALA D N 1
ATOM 15235 C CA . ALA D 3 85 ? 97.81000 81.04400 37.31600 1.000 540.56000 85 ALA D CA 1
ATOM 15236 C C . ALA D 3 85 ? 98.44700 81.10700 35.93600 1.000 540.56000 85 ALA D C 1
ATOM 15237 O O . ALA D 3 85 ? 98.66200 80.06200 35.31800 1.000 540.56000 85 ALA D O 1
ATOM 15239 N N . LYS D 3 86 ? 98.76600 82.30300 35.45200 1.000 584.26000 86 LYS D N 1
ATOM 15240 C CA . LYS D 3 86 ? 99.38200 82.49500 34.14000 1.000 584.26000 86 LYS D CA 1
ATOM 15241 C C . LYS D 3 86 ? 100.88800 82.60900 34.35600 1.000 584.26000 86 LYS D C 1
ATOM 15242 O O . LYS D 3 86 ? 101.43400 83.70500 34.49000 1.000 584.26000 86 LYS D O 1
ATOM 15248 N N . ASP D 3 87 ? 101.56400 81.46300 34.37300 1.000 535.82000 87 ASP D N 1
ATOM 15249 C CA . ASP D 3 87 ? 103.00100 81.41300 34.61200 1.000 535.82000 87 ASP D CA 1
ATOM 15250 C C . ASP D 3 87 ? 103.54600 80.10400 34.06000 1.000 535.82000 87 ASP D C 1
ATOM 15251 O O . ASP D 3 87 ? 102.82300 79.31100 33.45400 1.000 535.82000 87 ASP D O 1
ATOM 15256 N N . THR D 3 88 ? 104.83200 79.87500 34.29700 1.000 477.02000 88 THR D N 1
ATOM 15257 C CA . THR D 3 88 ? 105.48500 78.65300 33.84600 1.000 477.02000 88 THR D CA 1
ATOM 15258 C C . THR D 3 88 ? 106.40600 78.21100 34.97200 1.000 477.02000 88 THR D C 1
ATOM 15259 O O . THR D 3 88 ? 107.52500 78.71300 35.11300 1.000 477.02000 88 THR D O 1
ATOM 15263 N N . LEU D 3 89 ? 105.92200 77.27900 35.77400 1.000 305.94000 89 LEU D N 1
ATOM 15264 C CA . LEU D 3 89 ? 106.69100 76.79300 36.89600 1.000 305.94000 89 LEU D CA 1
ATOM 15265 C C . LEU D 3 89 ? 107.60700 75.69000 36.40400 1.000 305.94000 89 LEU D C 1
ATOM 15266 O O . LEU D 3 89 ? 107.17800 74.78900 35.68300 1.000 305.94000 89 LEU D O 1
ATOM 15271 N N . ILE D 3 90 ? 108.86900 75.76000 36.78400 1.000 323.46000 90 ILE D N 1
ATOM 15272 C CA . ILE D 3 90 ? 109.82900 74.74100 36.40500 1.000 323.46000 90 ILE D CA 1
ATOM 15273 C C . ILE D 3 90 ? 110.48100 74.23900 37.67200 1.000 323.46000 90 ILE D C 1
ATOM 15274 O O . ILE D 3 90 ? 110.98300 75.03300 38.47100 1.000 323.46000 90 ILE D O 1
ATOM 15279 N N . LEU D 3 91 ? 110.52500 72.92900 37.83000 1.000 281.18000 91 LEU D N 1
ATOM 15280 C CA . LEU D 3 91 ? 111.07900 72.31900 39.02300 1.000 281.18000 91 LEU D CA 1
ATOM 15281 C C . LEU D 3 91 ? 111.98900 71.18600 38.59400 1.000 281.18000 91 LEU D C 1
ATOM 15282 O O . LEU D 3 91 ? 111.51600 70.11000 38.22200 1.000 281.18000 91 LEU D O 1
ATOM 15287 N N . ARG D 3 92 ? 113.28600 71.41600 38.68400 1.000 387.72000 92 ARG D N 1
ATOM 15288 C CA . ARG D 3 92 ? 114.27200 70.42700 38.30100 1.000 387.72000 92 ARG D CA 1
ATOM 15289 C C . ARG D 3 92 ? 115.13300 70.09800 39.50700 1.000 387.72000 92 ARG D C 1
ATOM 15290 O O . ARG D 3 92 ? 115.45700 70.97700 40.31100 1.000 387.72000 92 ARG D O 1
ATOM 15298 N N . LYS D 3 93 ? 115.51600 68.83100 39.61700 1.000 407.97000 93 LYS D N 1
ATOM 15299 C CA . LYS D 3 93 ? 116.33300 68.36100 40.72100 1.000 407.97000 93 LYS D CA 1
ATOM 15300 C C . LYS D 3 93 ? 117.46400 67.52900 40.14900 1.000 407.97000 93 LYS D C 1
ATOM 15301 O O . LYS D 3 93 ? 117.22300 66.55800 39.42400 1.000 407.97000 93 LYS D O 1
ATOM 15307 N N . GLY D 3 94 ? 118.69300 67.91700 40.47900 1.000 509.33000 94 GLY D N 1
ATOM 15308 C CA . GLY D 3 94 ? 119.87500 67.25500 39.97800 1.000 509.33000 94 GLY D CA 1
ATOM 15309 C C . GLY D 3 94 ? 120.34800 66.16000 40.91000 1.000 509.33000 94 GLY D C 1
ATOM 15310 O O . GLY D 3 94 ? 119.67500 65.77300 41.86500 1.000 509.33000 94 GLY D O 1
ATOM 15311 N N . ASP D 3 95 ? 121.54600 65.65700 40.62000 1.000 610.92000 95 ASP D N 1
ATOM 15312 C CA . ASP D 3 95 ? 122.10300 64.58400 41.43500 1.000 610.92000 95 ASP D CA 1
ATOM 15313 C C . ASP D 3 95 ? 122.53300 65.07100 42.81400 1.000 610.92000 95 ASP D C 1
ATOM 15314 O O . ASP D 3 95 ? 122.57100 64.28200 43.76400 1.000 610.92000 95 ASP D O 1
ATOM 15319 N N . GLU D 3 96 ? 122.84800 66.35600 42.94500 1.000 568.87000 96 GLU D N 1
ATOM 15320 C CA . GLU D 3 96 ? 123.20300 66.88900 44.24600 1.000 568.87000 96 GLU D CA 1
ATOM 15321 C C . GLU D 3 96 ? 121.94100 67.11500 45.06800 1.000 568.87000 96 GLU D C 1
ATOM 15322 O O . GLU D 3 96 ? 120.81400 66.98500 44.58400 1.000 568.87000 96 GLU D O 1
ATOM 15328 N N . ASN D 3 97 ? 122.14000 67.48200 46.32700 1.000 463.38000 97 ASN D N 1
ATOM 15329 C CA . ASN D 3 97 ? 121.02400 67.72100 47.23600 1.000 463.38000 97 ASN D CA 1
ATOM 15330 C C . ASN D 3 97 ? 120.48100 69.14300 47.13200 1.000 463.38000 97 ASN D C 1
ATOM 15331 O O . ASN D 3 97 ? 120.26800 69.82400 48.13300 1.000 463.38000 97 ASN D O 1
ATOM 15336 N N . PHE D 3 98 ? 120.18800 69.56500 45.90700 1.000 375.95000 98 PHE D N 1
ATOM 15337 C CA . PHE D 3 98 ? 119.64300 70.87700 45.61100 1.000 375.95000 98 PHE D CA 1
ATOM 15338 C C . PHE D 3 98 ? 118.41000 70.72200 44.74500 1.000 375.95000 98 PHE D C 1
ATOM 15339 O O . PHE D 3 98 ? 118.18200 69.68600 44.11600 1.000 375.95000 98 PHE D O 1
ATOM 15347 N N . LEU D 3 99 ? 117.62000 71.78300 44.72300 1.000 326.62000 99 LEU D N 1
ATOM 15348 C CA . LEU D 3 99 ? 116.40500 71.83500 43.93200 1.000 326.62000 99 LEU D CA 1
ATOM 15349 C C . LEU D 3 99 ? 116.31200 73.20100 43.28900 1.000 326.62000 99 LEU D C 1
ATOM 15350 O O . LEU D 3 99 ? 116.25400 74.21600 43.98800 1.000 326.62000 99 LEU D O 1
ATOM 15355 N N . GLU D 3 100 ? 116.31600 73.23100 41.97000 1.000 369.20000 100 GLU D N 1
ATOM 15356 C CA . GLU D 3 100 ? 116.22000 74.48300 41.24700 1.000 369.20000 100 GLU D CA 1
ATOM 15357 C C . GLU D 3 100 ? 114.82000 74.63000 40.67500 1.000 369.20000 100 GLU D C 1
ATOM 15358 O O . GLU D 3 100 ? 114.17600 73.64800 40.29200 1.000 369.20000 100 GLU D O 1
ATOM 15364 N N . ILE D 3 101 ? 114.32000 75.85500 40.70600 1.000 372.08000 101 ILE D N 1
ATOM 15365 C CA . ILE D 3 101 ? 112.97800 76.17300 40.25700 1.000 372.08000 101 ILE D CA 1
ATOM 15366 C C . ILE D 3 101 ? 113.10900 77.36100 39.32800 1.000 372.08000 101 ILE D C 1
ATOM 15367 O O . ILE D 3 101 ? 113.38800 78.47900 39.77400 1.000 372.08000 101 ILE D O 1
ATOM 15372 N N . THR D 3 102 ? 112.95100 77.12100 38.04000 1.000 387.67000 102 THR D N 1
ATOM 15373 C CA . THR D 3 102 ? 112.99400 78.19700 37.06700 1.000 387.67000 102 THR D CA 1
ATOM 15374 C C . THR D 3 102 ? 111.57100 78.68700 36.88800 1.000 387.67000 102 THR D C 1
ATOM 15375 O O . THR D 3 102 ? 110.70900 77.96300 36.38400 1.000 387.67000 102 THR D O 1
ATOM 15379 N N . PHE D 3 103 ? 111.31400 79.89100 37.35100 1.000 462.35000 103 PHE D N 1
ATOM 15380 C CA . PHE D 3 103 ? 109.99600 80.48500 37.27800 1.000 462.35000 103 PHE D CA 1
ATOM 15381 C C . PHE D 3 103 ? 110.10600 81.69300 36.35400 1.000 462.35000 103 PHE D C 1
ATOM 15382 O O . PHE D 3 103 ? 110.99600 82.53600 36.53400 1.000 462.35000 103 PHE D O 1
ATOM 15390 N N . GLU D 3 104 ? 109.26300 81.73000 35.31900 1.000 554.39000 104 GLU D N 1
ATOM 15391 C CA . GLU D 3 104 ? 109.24600 82.82600 34.34200 1.000 554.39000 104 GLU D CA 1
ATOM 15392 C C . GLU D 3 104 ? 107.83000 83.36700 34.09200 1.000 554.39000 104 GLU D C 1
ATOM 15393 O O . GLU D 3 104 ? 107.11300 82.95200 33.17700 1.000 554.39000 104 GLU D O 1
ATOM 15399 N N . GLY D 3 105 ? 107.41600 84.31300 34.93300 1.000 491.39000 105 GLY D N 1
ATOM 15400 C CA . GLY D 3 105 ? 106.16300 85.02200 34.73000 1.000 491.39000 105 GLY D CA 1
ATOM 15401 C C . GLY D 3 105 ? 106.30100 86.38600 34.06900 1.000 491.39000 105 GLY D C 1
ATOM 15402 O O . GLY D 3 105 ? 105.57400 86.69800 33.12200 1.000 491.39000 105 GLY D O 1
ATOM 15403 N N . THR D 3 106 ? 107.24300 87.20000 34.55200 1.000 292.78000 106 THR D N 1
ATOM 15404 C CA . THR D 3 106 ? 107.60900 88.46500 33.91700 1.000 292.78000 106 THR D CA 1
ATOM 15405 C C . THR D 3 106 ? 109.09500 88.59200 33.63300 1.000 292.78000 106 THR D C 1
ATOM 15406 O O . THR D 3 106 ? 109.47800 89.45600 32.83300 1.000 292.78000 106 THR D O 1
ATOM 15410 N N . ALA D 3 107 ? 109.93400 87.76500 34.25100 1.000 346.64000 107 ALA D N 1
ATOM 15411 C CA . ALA D 3 107 ? 111.36700 87.72300 34.01300 1.000 346.64000 107 ALA D CA 1
ATOM 15412 C C . ALA D 3 107 ? 111.86700 86.34000 34.40600 1.000 346.64000 107 ALA D C 1
ATOM 15413 O O . ALA D 3 107 ? 111.17300 85.58100 35.08700 1.000 346.64000 107 ALA D O 1
ATOM 15415 N N . LYS D 3 108 ? 113.06900 86.01200 33.95000 1.000 354.14000 108 LYS D N 1
ATOM 15416 C CA . LYS D 3 108 ? 113.67200 84.71600 34.24400 1.000 354.14000 108 LYS D CA 1
ATOM 15417 C C . LYS D 3 108 ? 114.24400 84.70400 35.65900 1.000 354.14000 108 LYS D C 1
ATOM 15418 O O . LYS D 3 108 ? 115.23100 85.39300 35.94000 1.000 354.14000 108 LYS D O 1
ATOM 15424 N N . ARG D 3 109 ? 113.64400 83.91000 36.54800 1.000 389.64000 109 ARG D N 1
ATOM 15425 C CA . ARG D 3 109 ? 114.10200 83.81400 37.93000 1.000 389.64000 109 ARG D CA 1
ATOM 15426 C C . ARG D 3 109 ? 114.44600 82.37000 38.26500 1.000 389.64000 109 ARG D C 1
ATOM 15427 O O . ARG D 3 109 ? 113.65500 81.45700 38.00900 1.000 389.64000 109 ARG D O 1
ATOM 15435 N N . THR D 3 110 ? 115.63400 82.17400 38.82200 1.000 340.71000 110 THR D N 1
ATOM 15436 C CA . THR D 3 110 ? 116.12600 80.86300 39.22400 1.000 340.71000 110 THR D CA 1
ATOM 15437 C C . THR D 3 110 ? 116.15500 80.80000 40.74300 1.000 340.71000 110 THR D C 1
ATOM 15438 O O . THR D 3 110 ? 116.93000 81.51700 41.38400 1.000 340.71000 110 THR D O 1
ATOM 15442 N N . PHE D 3 111 ? 115.30200 79.96100 41.31300 1.000 365.37000 111 PHE D N 1
ATOM 15443 C CA . PHE D 3 111 ? 115.19800 79.79800 42.76000 1.000 365.37000 111 PHE D CA 1
ATOM 15444 C C . PHE D 3 111 ? 115.78400 78.44400 43.14100 1.000 365.37000 111 PHE D C 1
ATOM 15445 O O . PHE D 3 111 ? 115.14100 77.40500 42.97000 1.000 365.37000 111 PHE D O 1
ATOM 15453 N N . ARG D 3 112 ? 117.00100 78.46100 43.66100 1.000 361.22000 112 ARG D N 1
ATOM 15454 C CA . ARG D 3 112 ? 117.71600 77.25100 44.03900 1.000 361.22000 112 ARG D CA 1
ATOM 15455 C C . ARG D 3 112 ? 117.71000 77.11300 45.55400 1.000 361.22000 112 ARG D C 1
ATOM 15456 O O . ARG D 3 112 ? 118.26900 77.95700 46.26100 1.000 361.22000 112 ARG D O 1
ATOM 15464 N N . LEU D 3 113 ? 117.09800 76.04600 46.04400 1.000 298.67000 113 LEU D N 1
ATOM 15465 C CA . LEU D 3 113 ? 116.98800 75.79600 47.46600 1.000 298.67000 113 LEU D CA 1
ATOM 15466 C C . LEU D 3 113 ? 117.55400 74.42600 47.79800 1.000 298.67000 113 LEU D C 1
ATOM 15467 O O . LEU D 3 113 ? 117.40400 73.49000 47.00600 1.000 298.67000 113 LEU D O 1
ATOM 15472 N N . PRO D 3 114 ? 118.23100 74.27700 48.93300 1.000 299.90000 114 PRO D N 1
ATOM 15473 C CA . PRO D 3 114 ? 118.74700 72.96200 49.28900 1.000 299.90000 114 PRO D CA 1
ATOM 15474 C C . PRO D 3 114 ? 117.61700 72.04700 49.70900 1.000 299.90000 114 PRO D C 1
ATOM 15475 O O . PRO D 3 114 ? 116.50500 72.47300 50.02500 1.000 299.90000 114 PRO D O 1
ATOM 15479 N N . LEU D 3 115 ? 117.93200 70.76800 49.72600 1.000 321.19000 115 LEU D N 1
ATOM 15480 C CA . LEU D 3 115 ? 116.96600 69.75100 50.07100 1.000 321.19000 115 LEU D CA 1
ATOM 15481 C C . LEU D 3 115 ? 117.41000 69.04900 51.33300 1.000 321.19000 115 LEU D C 1
ATOM 15482 O O . LEU D 3 115 ? 118.59700 69.02000 51.66600 1.000 321.19000 115 LEU D O 1
ATOM 15487 N N . ILE D 3 116 ? 116.43300 68.50800 52.04500 1.000 354.21000 116 ILE D N 1
ATOM 15488 C CA . ILE D 3 116 ? 116.71900 67.80000 53.27800 1.000 354.21000 116 ILE D CA 1
ATOM 15489 C C . ILE D 3 116 ? 116.19700 66.38200 53.13400 1.000 354.21000 116 ILE D C 1
ATOM 15490 O O . ILE D 3 116 ? 115.62200 66.01800 52.10300 1.000 354.21000 116 ILE D O 1
ATOM 15495 N N . ASP D 3 117 ? 116.39500 65.58000 54.16700 1.000 334.49000 117 ASP D N 1
ATOM 15496 C CA . ASP D 3 117 ? 115.97300 64.19100 54.17700 1.000 334.49000 117 ASP D CA 1
ATOM 15497 C C . ASP D 3 117 ? 114.72300 64.06600 55.02400 1.000 334.49000 117 ASP D C 1
ATOM 15498 O O . ASP D 3 117 ? 114.73400 64.40100 56.21300 1.000 334.49000 117 ASP D O 1
ATOM 15503 N N . VAL D 3 118 ? 113.65400 63.58500 54.41300 1.000 399.41000 118 VAL D N 1
ATOM 15504 C CA . VAL D 3 118 ? 112.39600 63.39000 55.10600 1.000 399.41000 118 VAL D CA 1
ATOM 15505 C C . VAL D 3 118 ? 112.06700 61.91000 55.01600 1.000 399.41000 118 VAL D C 1
ATOM 15506 O O . VAL D 3 118 ? 112.18700 61.30600 53.94500 1.000 399.41000 118 VAL D O 1
ATOM 15510 N N . GLU D 3 119 ? 111.70400 61.32300 56.15100 1.000 528.20000 119 GLU D N 1
ATOM 15511 C CA . GLU D 3 119 ? 111.39600 59.90200 56.26600 1.000 528.20000 119 GLU D CA 1
ATOM 15512 C C . GLU D 3 119 ? 109.88200 59.77500 56.38500 1.000 528.20000 119 GLU D C 1
ATOM 15513 O O . GLU D 3 119 ? 109.32800 59.89200 57.48200 1.000 528.20000 119 GLU D O 1
ATOM 15519 N N . GLU D 3 120 ? 109.21300 59.52100 55.26000 1.000 527.18000 120 GLU D N 1
ATOM 15520 C CA . GLU D 3 120 ? 107.76200 59.33300 55.22600 1.000 527.18000 120 GLU D CA 1
ATOM 15521 C C . GLU D 3 120 ? 107.48400 57.91200 54.75000 1.000 527.18000 120 GLU D C 1
ATOM 15522 O O . GLU D 3 120 ? 107.57400 57.62900 53.55000 1.000 527.18000 120 GLU D O 1
ATOM 15528 N N . LEU D 3 121 ? 107.15400 57.02400 55.69000 1.000 641.15000 121 LEU D N 1
ATOM 15529 C CA . LEU D 3 121 ? 106.88300 55.64400 55.32200 1.000 641.15000 121 LEU D CA 1
ATOM 15530 C C . LEU D 3 121 ? 105.55900 55.55500 54.58500 1.000 641.15000 121 LEU D C 1
ATOM 15531 O O . LEU D 3 121 ? 104.58100 56.22200 54.93200 1.000 641.15000 121 LEU D O 1
ATOM 15536 N N . GLU D 3 122 ? 105.52900 54.70700 53.56700 1.000 596.64000 122 GLU D N 1
ATOM 15537 C CA . GLU D 3 122 ? 104.32900 54.52400 52.76600 1.000 596.64000 122 GLU D CA 1
ATOM 15538 C C . GLU D 3 122 ? 103.46000 53.50600 53.49000 1.000 596.64000 122 GLU D C 1
ATOM 15539 O O . GLU D 3 122 ? 103.48300 52.30300 53.22100 1.000 596.64000 122 GLU D O 1
ATOM 15545 N N . LEU D 3 123 ? 102.71500 54.00000 54.46700 1.000 683.74000 123 LEU D N 1
ATOM 15546 C CA . LEU D 3 123 ? 101.81900 53.13100 5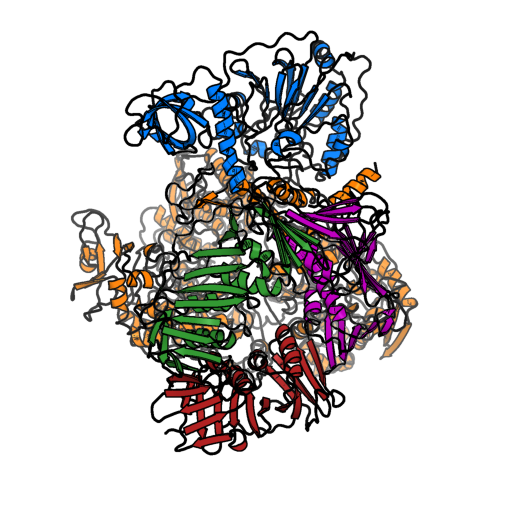5.20000 1.000 683.74000 123 LEU D CA 1
ATOM 15547 C C . LEU D 3 123 ? 100.63900 52.74500 54.31700 1.000 683.74000 123 LEU D C 1
ATOM 15548 O O . LEU D 3 123 ? 100.18100 53.52200 53.47500 1.000 683.74000 123 LEU D O 1
ATOM 15553 N N . GLU D 3 124 ? 100.15300 51.52900 54.51700 1.000 779.40000 124 GLU D N 1
ATOM 15554 C CA . GLU D 3 124 ? 99.04200 50.99000 53.75700 1.000 779.40000 124 GLU D CA 1
ATOM 15555 C C . GLU D 3 124 ? 97.75700 51.20900 54.54100 1.000 779.40000 124 GLU D C 1
ATOM 15556 O O . GLU D 3 124 ? 97.59700 50.67800 55.64500 1.000 779.40000 124 GLU D O 1
ATOM 15562 N N . LEU D 3 125 ? 96.85600 51.99700 53.96700 1.000 728.87000 125 LEU D N 1
ATOM 15563 C CA . LEU D 3 125 ? 95.58200 52.29800 54.59600 1.000 728.87000 125 LEU D CA 1
ATOM 15564 C C . LEU D 3 125 ? 94.66500 51.07300 54.62300 1.000 728.87000 125 LEU D C 1
ATOM 15565 O O . LEU D 3 125 ? 94.71000 50.23600 53.71800 1.000 728.87000 125 LEU D O 1
ATOM 15570 N N . PRO D 3 126 ? 93.83900 50.93600 55.66700 1.000 665.64000 126 PRO D N 1
ATOM 15571 C CA . PRO D 3 126 ? 92.90500 49.80100 55.73800 1.000 665.64000 126 PRO D CA 1
ATOM 15572 C C . PRO D 3 126 ? 91.81000 49.92500 54.69200 1.000 665.64000 126 PRO D C 1
ATOM 15573 O O . PRO D 3 126 ? 91.10700 50.93600 54.61400 1.000 665.64000 126 PRO D O 1
ATOM 15577 N N . GLU D 3 127 ? 91.65700 48.87400 53.89400 1.000 624.68000 127 GLU D N 1
ATOM 15578 C CA . GLU D 3 127 ? 90.66800 48.85300 52.82100 1.000 624.68000 127 GLU D CA 1
ATOM 15579 C C . GLU D 3 127 ? 89.28100 48.59800 53.41200 1.000 624.68000 127 GLU D C 1
ATOM 15580 O O . GLU D 3 127 ? 88.67200 47.53900 53.25000 1.000 624.68000 127 GLU D O 1
ATOM 15586 N N . LEU D 3 128 ? 88.79000 49.60100 54.12500 1.000 455.38000 128 LEU D N 1
ATOM 15587 C CA . LEU D 3 128 ? 87.47900 49.49600 54.71800 1.000 455.38000 128 LEU D CA 1
ATOM 15588 C C . LEU D 3 128 ? 86.41600 49.87900 53.70000 1.000 455.38000 128 LEU D C 1
ATOM 15589 O O . LEU D 3 128 ? 86.65700 50.72100 52.83700 1.000 455.38000 128 LEU D O 1
ATOM 15594 N N . PRO D 3 129 ? 85.24500 49.25000 53.76000 1.000 397.85000 129 PRO D N 1
ATOM 15595 C CA . PRO D 3 129 ? 84.19600 49.57900 52.79500 1.000 397.85000 129 PRO D CA 1
ATOM 15596 C C . PRO D 3 129 ? 83.62600 50.95600 53.04000 1.000 397.85000 129 PRO D C 1
ATOM 15597 O O . PRO D 3 129 ? 83.50800 51.41400 54.17900 1.000 397.85000 129 PRO D O 1
ATOM 15601 N N . PHE D 3 130 ? 83.31200 51.63400 51.95100 1.000 369.60000 130 PHE D N 1
ATOM 15602 C CA . PHE D 3 130 ? 82.72900 52.95300 52.04100 1.000 369.60000 130 PHE D CA 1
ATOM 15603 C C . PHE D 3 130 ? 81.36900 52.86100 51.37200 1.000 369.60000 130 PHE D C 1
ATOM 15604 O O . PHE D 3 130 ? 81.28300 52.61100 50.16500 1.000 369.60000 130 PHE D O 1
ATOM 15612 N N . THR D 3 131 ? 80.31400 53.05600 52.15000 1.000 427.33000 131 THR D N 1
ATOM 15613 C CA . THR D 3 131 ? 78.95900 52.91600 51.64400 1.000 427.33000 131 THR D CA 1
ATOM 15614 C C . THR D 3 131 ? 78.34000 54.24300 51.23700 1.000 427.33000 131 THR D C 1
ATOM 15615 O O . THR D 3 131 ? 77.27100 54.24100 50.62200 1.000 427.33000 131 THR D O 1
ATOM 15619 N N . ALA D 3 132 ? 78.98500 55.36500 51.56100 1.000 388.23000 132 ALA D N 1
ATOM 15620 C CA . ALA D 3 132 ? 78.48200 56.70300 51.27100 1.000 388.23000 132 ALA D CA 1
ATOM 15621 C C . ALA D 3 132 ? 79.45900 57.45500 50.37700 1.000 388.23000 132 ALA D C 1
ATOM 15622 O O . ALA D 3 132 ? 80.66900 57.45800 50.63000 1.000 388.23000 132 ALA D O 1
ATOM 15624 N N . LYS D 3 133 ? 78.92700 58.08000 49.32700 1.000 348.11000 133 LYS D N 1
ATOM 15625 C CA . LYS D 3 133 ? 79.70800 58.90000 48.40600 1.000 348.11000 133 LYS D CA 1
ATOM 15626 C C . LYS D 3 133 ? 78.88900 60.13700 48.07100 1.000 348.11000 133 LYS D C 1
ATOM 15627 O O . LYS D 3 133 ? 77.84100 60.03500 47.43000 1.000 348.11000 133 LYS D O 1
ATOM 15633 N N . VAL D 3 134 ? 79.36500 61.30000 48.48400 1.000 247.51000 134 VAL D N 1
ATOM 15634 C CA . VAL D 3 134 ? 78.68400 62.54900 48.19200 1.000 247.51000 134 VAL D CA 1
ATOM 15635 C C . VAL D 3 134 ? 79.70700 63.48300 47.58000 1.000 247.51000 134 VAL D C 1
ATOM 15636 O O . VAL D 3 134 ? 80.88000 63.49100 47.96800 1.000 247.51000 134 VAL D O 1
ATOM 15640 N N . VAL D 3 135 ? 79.28700 64.21800 46.56900 1.000 213.43000 135 VAL D N 1
ATOM 15641 C CA . VAL D 3 135 ? 80.17900 65.15000 45.91600 1.000 213.43000 135 VAL D CA 1
ATOM 15642 C C . VAL D 3 135 ? 79.68200 66.53400 46.25100 1.000 213.43000 135 VAL D C 1
ATOM 15643 O O . VAL D 3 135 ? 78.52500 66.87800 45.98600 1.000 213.43000 135 VAL D O 1
ATOM 15647 N N . LEU D 3 136 ? 80.55600 67.31200 46.85500 1.000 265.07000 136 LEU D N 1
ATOM 15648 C CA . LEU D 3 136 ? 80.22200 68.64800 47.28100 1.000 265.07000 136 LEU D CA 1
ATOM 15649 C C . LEU D 3 136 ? 81.41500 69.54600 47.02100 1.000 265.07000 136 LEU D C 1
ATOM 15650 O O . LEU D 3 136 ? 82.56000 69.09600 46.94400 1.000 265.07000 136 LEU D O 1
ATOM 15655 N N . LEU D 3 137 ? 81.12600 70.82500 46.89700 1.000 256.43000 137 LEU D N 1
ATOM 15656 C CA . LEU D 3 137 ? 82.13400 71.83000 46.62200 1.000 256.43000 137 LEU D CA 1
ATOM 15657 C C . LEU D 3 137 ? 82.81500 72.33000 47.89000 1.000 256.43000 137 LEU D C 1
ATOM 15658 O O . LEU D 3 137 ? 82.44000 71.98600 49.01200 1.000 256.43000 137 LEU D O 1
ATOM 15663 N N . GLY D 3 138 ? 83.84200 73.16200 47.68700 1.000 275.67000 138 GLY D N 1
ATOM 15664 C CA . GLY D 3 138 ? 84.60200 73.70700 48.79700 1.000 275.67000 138 GLY D CA 1
ATOM 15665 C C . GLY D 3 138 ? 83.82200 74.68800 49.63900 1.000 275.67000 138 GLY D C 1
ATOM 15666 O O . GLY D 3 138 ? 84.18900 74.92200 50.79400 1.000 275.67000 138 GLY D O 1
ATOM 15667 N N . GLU D 3 139 ? 82.77700 75.29300 49.07100 1.000 305.02000 139 GLU D N 1
ATOM 15668 C CA . GLU D 3 139 ? 81.95400 76.22600 49.82600 1.000 305.02000 139 GLU D CA 1
ATOM 15669 C C . GLU D 3 139 ? 81.20300 75.52700 50.94300 1.000 305.02000 139 GLU D C 1
ATOM 15670 O O . GLU D 3 139 ? 81.00200 76.10600 52.01400 1.000 305.02000 139 GLU D O 1
ATOM 15676 N N . VAL D 3 140 ? 80.80600 74.27900 50.71100 1.000 311.23000 140 VAL D N 1
ATOM 15677 C CA . VAL D 3 140 ? 80.12600 73.49600 51.73200 1.000 311.23000 140 VAL D CA 1
ATOM 15678 C C . VAL D 3 140 ? 81.07400 73.22400 52.89100 1.000 311.23000 140 VAL D C 1
ATOM 15679 O O . VAL D 3 140 ? 80.68000 73.25800 54.06000 1.000 311.23000 140 VAL D O 1
ATOM 15683 N N . LEU D 3 141 ? 82.34700 72.99300 52.58100 1.000 292.73000 141 LEU D N 1
ATOM 15684 C CA . LEU D 3 141 ? 83.34400 72.77400 53.61900 1.000 292.73000 141 LEU D CA 1
ATOM 15685 C C . LEU D 3 141 ? 83.66200 74.06300 54.33800 1.000 292.73000 141 LEU D C 1
ATOM 15686 O O . LEU D 3 141 ? 83.94400 74.06900 55.54000 1.000 292.73000 141 LEU D O 1
ATOM 15691 N N . LYS D 3 142 ? 83.66100 75.15600 53.59300 1.000 317.00000 142 LYS D N 1
ATOM 15692 C CA . LYS D 3 142 ? 83.93500 76.45600 54.16700 1.000 317.00000 142 LYS D CA 1
ATOM 15693 C C . LYS D 3 142 ? 82.84500 76.86600 55.13800 1.000 317.00000 142 LYS D C 1
ATOM 15694 O O . LYS D 3 142 ? 83.12200 77.25900 56.27400 1.000 317.00000 142 LYS D O 1
ATOM 15700 N N . GLU D 3 143 ? 81.59700 76.73000 54.71900 1.000 341.94000 143 GLU D N 1
ATOM 15701 C CA . GLU D 3 143 ? 80.48400 77.14600 55.55200 1.000 341.94000 143 GLU D CA 1
ATOM 15702 C C . GLU D 3 143 ? 80.25200 76.16000 56.68000 1.000 341.94000 143 GLU D C 1
ATOM 15703 O O . GLU D 3 143 ? 80.07900 76.55400 57.83800 1.000 341.94000 143 GLU D O 1
ATOM 15709 N N . GLY D 3 144 ? 80.24800 74.87100 56.34800 1.000 373.70000 144 GLY D N 1
ATOM 15710 C CA . GLY D 3 144 ? 79.98200 73.85100 57.34500 1.000 373.70000 144 GLY D CA 1
ATOM 15711 C C . GLY D 3 144 ? 81.09400 73.71500 58.36400 1.000 373.70000 144 GLY D C 1
ATOM 15712 O O . GLY D 3 144 ? 80.83700 73.59800 59.56400 1.000 373.70000 144 GLY D O 1
ATOM 15713 N N . ILE D 3 145 ? 82.33900 73.73500 57.90700 1.000 337.58000 145 ILE D N 1
ATOM 15714 C CA . ILE D 3 145 ? 83.44800 73.59200 58.83700 1.000 337.58000 145 ILE D CA 1
ATOM 15715 C C . ILE D 3 145 ? 83.70700 74.90400 59.56400 1.000 337.58000 145 ILE D C 1
ATOM 15716 O O . ILE D 3 145 ? 83.99300 74.91000 60.76800 1.000 337.58000 145 ILE D O 1
ATOM 15721 N N . LYS D 3 146 ? 83.59500 76.03300 58.85700 1.000 363.13000 146 LYS D N 1
ATOM 15722 C CA . LYS D 3 146 ? 83.82300 77.33100 59.48700 1.000 363.13000 146 LYS D CA 1
ATOM 15723 C C . LYS D 3 146 ? 82.75300 77.66500 60.51800 1.000 363.13000 146 LYS D C 1
ATOM 15724 O O . LYS D 3 146 ? 83.05200 78.23000 61.57800 1.000 363.13000 146 LYS D O 1
ATOM 15730 N N . ASP D 3 147 ? 81.50700 77.31400 60.23400 1.000 381.92000 147 ASP D N 1
ATOM 15731 C CA . ASP D 3 147 ? 80.44500 77.54200 61.20100 1.000 381.92000 147 ASP D CA 1
ATOM 15732 C C . ASP D 3 147 ? 80.46000 76.49000 62.30100 1.000 381.92000 147 ASP D C 1
ATOM 15733 O O . ASP D 3 147 ? 80.21900 76.81400 63.47000 1.000 381.92000 147 ASP D O 1
ATOM 15738 N N . ALA D 3 148 ? 80.78300 75.23600 61.95500 1.000 415.01000 148 ALA D N 1
ATOM 15739 C CA . ALA D 3 148 ? 80.82200 74.16300 62.94700 1.000 415.01000 148 ALA D CA 1
ATOM 15740 C C . ALA D 3 148 ? 82.01900 74.27500 63.87000 1.000 415.01000 148 ALA D C 1
ATOM 15741 O O . ALA D 3 148 ? 82.02500 73.65100 64.93400 1.000 415.01000 148 ALA D O 1
ATOM 15743 N N . SER D 3 149 ? 83.02500 75.05200 63.48600 1.000 383.65000 149 SER D N 1
ATOM 15744 C CA . SER D 3 149 ? 84.20900 75.21600 64.30400 1.000 383.65000 149 SER D CA 1
ATOM 15745 C C . SER D 3 149 ? 83.94500 76.12300 65.48600 1.000 383.65000 149 SER D C 1
ATOM 15746 O O . SER D 3 149 ? 84.68200 76.06600 66.47400 1.000 383.65000 149 SER D O 1
ATOM 15749 N N . LEU D 3 150 ? 82.90900 76.95200 65.40100 1.000 391.52000 150 LEU D N 1
ATOM 15750 C CA . LEU D 3 150 ? 82.60700 77.90500 66.45000 1.000 391.52000 150 LEU D CA 1
ATOM 15751 C C . LEU D 3 150 ? 81.61500 77.37700 67.48300 1.000 391.52000 150 LEU D C 1
ATOM 15752 O O . LEU D 3 150 ? 81.34100 78.07900 68.46000 1.000 391.52000 150 LEU D O 1
ATOM 15757 N N . VAL D 3 151 ? 81.06500 76.17600 67.29900 1.000 449.52000 151 VAL D N 1
ATOM 15758 C CA . VAL D 3 151 ? 80.10200 75.60300 68.23300 1.000 449.52000 151 VAL D CA 1
ATOM 15759 C C . VAL D 3 151 ? 80.66800 74.38300 68.95000 1.000 449.52000 151 VAL D C 1
ATOM 15760 O O . VAL D 3 151 ? 80.35600 74.15200 70.12100 1.000 449.52000 151 VAL D O 1
ATOM 15764 N N . SER D 3 152 ? 81.48300 73.58300 68.25700 1.000 451.86000 152 SER D N 1
ATOM 15765 C CA . SER D 3 152 ? 82.05800 72.37300 68.82500 1.000 451.86000 152 SER D CA 1
ATOM 15766 C C . SER D 3 152 ? 83.26800 71.93900 68.01300 1.000 451.86000 152 SER D C 1
ATOM 15767 O O . SER D 3 152 ? 83.58600 72.50500 66.96700 1.000 451.86000 152 SER D O 1
ATOM 15770 N N . ASP D 3 153 ? 83.96000 70.92800 68.53300 1.000 384.44000 153 ASP D N 1
ATOM 15771 C CA . ASP D 3 153 ? 85.12500 70.35700 67.87300 1.000 384.44000 153 ASP D CA 1
ATOM 15772 C C . ASP D 3 153 ? 84.86700 68.91100 67.49300 1.000 384.44000 153 ASP D C 1
ATOM 15773 O O . ASP D 3 153 ? 85.80900 68.14400 67.27900 1.000 384.44000 153 ASP D O 1
ATOM 15778 N N . ALA D 3 154 ? 83.59800 68.54000 67.37100 1.000 337.01000 154 ALA D N 1
ATOM 15779 C CA . ALA D 3 154 ? 83.23300 67.18100 67.00200 1.000 337.01000 154 ALA D CA 1
ATOM 15780 C C . ALA D 3 154 ? 81.93400 67.27100 66.22800 1.000 337.01000 154 ALA D C 1
ATOM 15781 O O . ALA D 3 154 ? 80.89200 67.64400 66.77600 1.000 337.01000 154 ALA D O 1
ATOM 15783 N N . ILE D 3 155 ? 82.01300 66.94700 64.96200 1.000 331.99000 155 ILE D N 1
ATOM 15784 C CA . ILE D 3 155 ? 80.88200 67.03200 64.08900 1.000 331.99000 155 ILE D CA 1
ATOM 15785 C C . ILE D 3 155 ? 80.34300 65.62200 63.91500 1.000 331.99000 155 ILE D C 1
ATOM 15786 O O . ILE D 3 155 ? 81.04300 64.62300 64.12500 1.000 331.99000 155 ILE D O 1
ATOM 15791 N N . LYS D 3 156 ? 79.07600 65.53800 63.53800 1.000 410.10000 156 LYS D N 1
ATOM 15792 C CA . LYS D 3 156 ? 78.39800 64.27300 63.32800 1.000 410.10000 156 LYS D CA 1
ATOM 15793 C C . LYS D 3 156 ? 77.82100 64.27100 61.92500 1.000 410.10000 156 LYS D C 1
ATOM 15794 O O . LYS D 3 156 ? 76.99000 65.12400 61.58900 1.000 410.10000 156 LYS D O 1
ATOM 15800 N N . PHE D 3 157 ? 78.28800 63.33400 61.10700 1.000 389.54000 157 PHE D N 1
ATOM 15801 C CA . PHE D 3 157 ? 77.85900 63.22100 59.72500 1.000 389.54000 157 PHE D CA 1
ATOM 15802 C C . PHE D 3 157 ? 76.81100 62.14600 59.56900 1.000 389.54000 157 PHE D C 1
ATOM 15803 O O . PHE D 3 157 ? 76.97500 61.02500 60.06300 1.000 389.54000 157 PHE D O 1
ATOM 15811 N N . ILE D 3 158 ? 75.74800 62.48900 58.86100 1.000 411.82000 158 ILE D N 1
ATOM 15812 C CA . ILE D 3 158 ? 74.68700 61.55200 58.56200 1.000 411.82000 158 ILE D CA 1
ATOM 15813 C C . ILE D 3 158 ? 74.47900 61.59900 57.06300 1.000 411.82000 158 ILE D C 1
ATOM 15814 O O . ILE D 3 158 ? 74.18800 62.66400 56.50600 1.000 411.82000 158 ILE D O 1
ATOM 15819 N N . ALA D 3 159 ? 74.63000 60.45900 56.41100 1.000 417.73000 159 ALA D N 1
ATOM 15820 C CA . ALA D 3 159 ? 74.50200 60.38000 54.96800 1.000 417.73000 159 ALA D CA 1
ATOM 15821 C C . ALA D 3 159 ? 73.41800 59.36200 54.67300 1.000 417.73000 159 ALA D C 1
ATOM 15822 O O . ALA D 3 159 ? 73.49300 58.21700 55.12800 1.000 417.73000 159 ALA D O 1
ATOM 15824 N N . LYS D 3 160 ? 72.41000 59.78500 53.92400 1.000 452.16000 160 LYS D N 1
ATOM 15825 C CA . LYS D 3 160 ? 71.32900 58.91700 53.50500 1.000 452.16000 160 LYS D CA 1
ATOM 15826 C C . LYS D 3 160 ? 71.05800 59.20200 52.04300 1.000 452.16000 160 LYS D C 1
ATOM 15827 O O . LYS D 3 160 ? 71.60200 60.14800 51.46400 1.000 452.16000 160 LYS D O 1
ATOM 15833 N N . GLU D 3 161 ? 70.25300 58.32800 51.44500 1.000 417.87000 161 GLU D N 1
ATOM 15834 C CA . GLU D 3 161 ? 69.91200 58.40300 50.03300 1.000 417.87000 161 GLU D CA 1
ATOM 15835 C C . GLU D 3 161 ? 69.26500 59.73600 49.71000 1.000 417.87000 161 GLU D C 1
ATOM 15836 O O . GLU D 3 161 ? 68.16900 60.03300 50.20000 1.000 417.87000 161 GLU D O 1
ATOM 15842 N N . ASN D 3 162 ? 69.97300 60.53000 48.90100 1.000 350.10000 162 ASN D N 1
ATOM 15843 C CA . ASN D 3 162 ? 69.56100 61.87100 48.48800 1.000 350.10000 162 ASN D CA 1
ATOM 15844 C C . ASN D 3 162 ? 69.33000 62.76400 49.70700 1.000 350.10000 162 ASN D C 1
ATOM 15845 O O . ASN D 3 162 ? 68.38900 63.55800 49.76100 1.000 350.10000 162 ASN D O 1
ATOM 15850 N N . GLU D 3 163 ? 70.19300 62.62000 50.70600 1.000 384.92000 163 GLU D N 1
ATOM 15851 C CA . GLU D 3 163 ? 70.07700 63.45100 51.89600 1.000 384.92000 163 GLU D CA 1
ATOM 15852 C C . GLU D 3 163 ? 71.43200 63.47100 52.57200 1.000 384.92000 163 GLU D C 1
ATOM 15853 O O . GLU D 3 163 ? 71.87700 62.45300 53.10300 1.000 384.92000 163 GLU D O 1
ATOM 15859 N N . PHE D 3 164 ? 72.06500 64.62300 52.57800 1.000 325.74000 164 PHE D N 1
ATOM 15860 C CA . PHE D 3 164 ? 73.34900 64.78200 53.23500 1.000 325.74000 164 PHE D CA 1
ATOM 15861 C C . PHE D 3 164 ? 73.14400 65.75700 54.38900 1.000 325.74000 164 PHE D C 1
ATOM 15862 O O . PHE D 3 164 ? 72.92200 66.95400 54.16600 1.000 325.74000 164 PHE D O 1
ATOM 15870 N N . THR D 3 165 ? 73.17900 65.24500 55.61500 1.000 347.37000 165 THR D N 1
ATOM 15871 C CA . THR D 3 165 ? 72.89100 66.04500 56.79500 1.000 347.37000 165 THR D CA 1
ATOM 15872 C C . THR D 3 165 ? 74.14100 66.11600 57.65400 1.000 347.37000 165 THR D C 1
ATOM 15873 O O . THR D 3 165 ? 74.79500 65.09500 57.90500 1.000 347.37000 165 THR D O 1
ATOM 15877 N N . MET D 3 166 ? 74.45700 67.31800 58.11800 1.000 343.99000 166 MET D N 1
ATOM 15878 C CA . MET D 3 166 ? 75.60200 67.53600 58.98500 1.000 343.99000 166 MET D CA 1
ATOM 15879 C C . MET D 3 166 ? 75.14800 68.22500 60.25200 1.000 343.99000 166 MET D C 1
ATOM 15880 O O . MET D 3 166 ? 74.53200 69.29600 60.19900 1.000 343.99000 166 MET D O 1
ATOM 15885 N N . LYS D 3 167 ? 75.40700 67.58800 61.38000 1.000 321.85000 167 LYS D N 1
ATOM 15886 C CA . LYS D 3 167 ? 75.00500 68.12900 62.65800 1.000 321.85000 167 LYS D CA 1
ATOM 15887 C C . LYS D 3 167 ? 76.24200 68.46500 63.46400 1.000 321.85000 167 LYS D C 1
ATOM 15888 O O . LYS D 3 167 ? 77.18200 67.67300 63.54300 1.000 321.85000 167 LYS D O 1
ATOM 15894 N N . ALA D 3 168 ? 76.20600 69.61600 64.10500 1.000 321.65000 168 ALA D N 1
ATOM 15895 C CA . ALA D 3 168 ? 77.28500 70.06300 64.96800 1.000 321.65000 168 ALA D CA 1
ATOM 15896 C C . ALA D 3 168 ? 76.62800 70.31700 66.30400 1.000 321.65000 168 ALA D C 1
ATOM 15897 O O . ALA D 3 168 ? 75.88500 71.28800 66.47400 1.000 321.65000 168 ALA D O 1
ATOM 15899 N N . GLU D 3 169 ? 76.91100 69.44900 67.24400 1.000 414.94000 169 GLU D N 1
ATOM 15900 C CA . GLU D 3 169 ? 76.30700 69.51500 68.55300 1.000 414.94000 169 GLU D CA 1
ATOM 15901 C C . GLU D 3 169 ? 77.29700 70.10700 69.53500 1.000 414.94000 169 GLU D C 1
ATOM 15902 O O . GLU D 3 169 ? 78.42100 69.61600 69.64900 1.000 414.94000 169 GLU D O 1
ATOM 15908 N N . GLY D 3 170 ? 76.85800 71.11500 70.28300 1.000 256.05000 170 GLY D N 1
ATOM 15909 C CA . GLY D 3 170 ? 77.71000 71.75600 71.26600 1.000 256.05000 170 GLY D CA 1
ATOM 15910 C C . GLY D 3 170 ? 77.02900 71.78800 72.61800 1.000 256.05000 170 GLY D C 1
ATOM 15911 O O . GLY D 3 170 ? 76.35200 70.84900 73.01900 1.000 256.05000 170 GLY D O 1
ATOM 15912 N N . GLU D 3 171 ? 77.20400 72.89700 73.32800 1.000 199.74000 171 GLU D N 1
ATOM 15913 C CA . GLU D 3 171 ? 76.58700 73.01700 74.64200 1.000 199.74000 171 GLU D CA 1
ATOM 15914 C C . GLU D 3 171 ? 75.09200 73.23200 74.52800 1.000 199.74000 171 GLU D C 1
ATOM 15915 O O . GLU D 3 171 ? 74.29500 72.44500 75.04600 1.000 199.74000 171 GLU D O 1
ATOM 15921 N N . THR D 3 172 ? 74.69200 74.31900 73.88100 1.000 152.94000 172 THR D N 1
ATOM 15922 C CA . THR D 3 172 ? 73.28200 74.63100 73.70100 1.000 152.94000 172 THR D CA 1
ATOM 15923 C C . THR D 3 172 ? 72.99200 75.00600 72.26400 1.000 152.94000 172 THR D C 1
ATOM 15924 O O . THR D 3 172 ? 71.93200 75.56500 71.96700 1.000 152.94000 172 THR D O 1
ATOM 15928 N N . ASN D 3 173 ? 73.91100 74.71100 71.37100 1.000 157.00000 173 ASN D N 1
ATOM 15929 C CA . ASN D 3 173 ? 73.74300 75.09300 69.99100 1.000 157.00000 173 ASN D CA 1
ATOM 15930 C C . ASN D 3 173 ? 74.06900 73.90300 69.13100 1.000 157.00000 173 ASN D C 1
ATOM 15931 O O . ASN D 3 173 ? 75.09500 73.24600 69.32400 1.000 157.00000 173 ASN D O 1
ATOM 15936 N N . GLU D 3 174 ? 73.18600 73.63000 68.19400 1.000 246.83000 174 GLU D N 1
ATOM 15937 C CA . GLU D 3 174 ? 73.36800 72.55700 67.24500 1.000 246.83000 174 GLU D CA 1
ATOM 15938 C C . GLU D 3 174 ? 73.11600 73.08500 65.85400 1.000 246.83000 174 GLU D C 1
ATOM 15939 O O . GLU D 3 174 ? 72.31100 73.99600 65.64800 1.000 246.83000 174 GLU D O 1
ATOM 15945 N N . VAL D 3 175 ? 73.82000 72.49700 64.90100 1.000 225.48000 175 VAL D N 1
ATOM 15946 C CA . VAL D 3 175 ? 73.76900 72.93200 63.52100 1.000 225.48000 175 VAL D CA 1
ATOM 15947 C C . VAL D 3 175 ? 73.32700 71.76900 62.65500 1.000 225.48000 175 VAL D C 1
ATOM 15948 O O . VAL D 3 175 ? 73.79300 70.63600 62.82500 1.000 225.48000 175 VAL D O 1
ATOM 15952 N N . GLU D 3 176 ? 72.43400 72.05900 61.71700 1.000 185.87000 176 GLU D N 1
ATOM 15953 C CA . GLU D 3 176 ? 71.90600 71.06000 60.80700 1.000 185.87000 176 GLU D CA 1
ATOM 15954 C C . GLU D 3 176 ? 71.95600 71.62500 59.40900 1.000 185.87000 176 GLU D C 1
ATOM 15955 O O . GLU D 3 176 ? 71.22500 72.56300 59.07700 1.000 185.87000 176 GLU D O 1
ATOM 15961 N N . ILE D 3 177 ? 72.82200 71.05300 58.60200 1.000 215.74000 177 ILE D N 1
ATOM 15962 C CA . ILE D 3 177 ? 72.96600 71.44500 57.21900 1.000 215.74000 177 ILE D CA 1
ATOM 15963 C C . ILE D 3 177 ? 72.37300 70.33000 56.38900 1.000 215.74000 177 ILE D C 1
ATOM 15964 O O . ILE D 3 177 ? 72.70100 69.15300 56.59500 1.000 215.74000 177 ILE D O 1
ATOM 15969 N N . ARG D 3 178 ? 71.47300 70.69100 55.49200 1.000 215.13000 178 ARG D N 1
ATOM 15970 C CA . ARG D 3 178 ? 70.81000 69.72200 54.64700 1.000 215.13000 178 ARG D CA 1
ATOM 15971 C C . ARG D 3 178 ? 71.23800 69.94000 53.20500 1.000 215.13000 178 ARG D C 1
ATOM 15972 O O . ARG D 3 178 ? 71.35700 71.08100 52.75000 1.000 215.13000 178 ARG D O 1
ATOM 15980 N N . LEU D 3 179 ? 71.44900 68.83900 52.48600 1.000 297.81000 179 LEU D N 1
ATOM 15981 C CA . LEU D 3 179 ? 71.84000 68.88500 51.08200 1.000 297.81000 179 LEU D CA 1
ATOM 15982 C C . LEU D 3 179 ? 71.10700 67.80900 50.30400 1.000 297.81000 179 LEU D C 1
ATOM 15983 O O . LEU D 3 179 ? 71.09600 66.64100 50.70600 1.000 297.81000 179 LEU D O 1
ATOM 15988 N N . THR D 3 180 ? 70.50600 68.20900 49.18900 1.000 336.96000 180 THR D N 1
ATOM 15989 C CA . THR D 3 180 ? 69.79100 67.31000 48.30300 1.000 336.96000 180 THR D CA 1
ATOM 15990 C C . THR D 3 180 ? 70.27200 67.53500 46.87700 1.000 336.96000 180 THR D C 1
ATOM 15991 O O . THR D 3 180 ? 71.14300 68.36900 46.61100 1.000 336.96000 180 THR D O 1
ATOM 15995 N N . LEU D 3 181 ? 69.69500 66.76600 45.95000 1.000 332.99000 181 LEU D N 1
ATOM 15996 C CA . LEU D 3 181 ? 70.06300 66.89200 44.54800 1.000 332.99000 181 LEU D CA 1
ATOM 15997 C C . LEU D 3 181 ? 69.57200 68.19600 43.95800 1.000 332.99000 181 LEU D C 1
ATOM 15998 O O . LEU D 3 181 ? 70.10900 68.63800 42.93600 1.000 332.99000 181 LEU D O 1
ATOM 16003 N N . GLU D 3 182 ? 68.57000 68.82100 44.58700 1.000 341.54000 182 GLU D N 1
ATOM 16004 C CA . GLU D 3 182 ? 68.05200 70.08400 44.09500 1.000 341.54000 182 GLU D CA 1
ATOM 16005 C C . GLU D 3 182 ? 69.07200 71.17700 44.27300 1.000 341.54000 182 GLU D C 1
ATOM 16006 O O . GLU D 3 182 ? 69.05500 72.16100 43.52700 1.000 341.54000 182 GLU D O 1
ATOM 16012 N N . ASP D 3 183 ? 69.96700 71.01000 45.23400 1.000 327.01000 183 ASP D N 1
ATOM 16013 C CA . ASP D 3 183 ? 70.99300 71.99500 45.44900 1.000 327.01000 183 ASP D CA 1
ATOM 16014 C C . ASP D 3 183 ? 72.03300 71.84200 44.35800 1.000 327.01000 183 ASP D C 1
ATOM 16015 O O . ASP D 3 183 ? 72.35500 70.72700 43.93300 1.000 327.01000 183 ASP D O 1
ATOM 16020 N N . GLU D 3 184 ? 72.55100 72.97500 43.90400 1.000 409.55000 184 GLU D N 1
ATOM 16021 C CA . GLU D 3 184 ? 73.56200 72.96400 42.86500 1.000 409.55000 184 GLU D CA 1
ATOM 16022 C C . GLU D 3 184 ? 74.92400 72.54900 43.40000 1.000 409.55000 184 GLU D C 1
ATOM 16023 O O . GLU D 3 184 ? 75.75400 72.06000 42.62600 1.000 409.55000 184 GLU D O 1
ATOM 16029 N N . GLY D 3 185 ? 75.15000 72.67700 44.71300 1.000 332.07000 185 GLY D N 1
ATOM 16030 C CA . GLY D 3 185 ? 76.43200 72.30800 45.28800 1.000 332.07000 185 GLY D CA 1
ATOM 16031 C C . GLY D 3 185 ? 76.60000 70.83000 45.51200 1.000 332.07000 185 GLY D C 1
ATOM 16032 O O . GLY D 3 185 ? 77.72700 70.35700 45.69500 1.000 332.07000 185 GLY D O 1
ATOM 16033 N N . LEU D 3 186 ? 75.50900 70.09200 45.49800 1.000 264.92000 186 LEU D N 1
ATOM 16034 C CA . LEU D 3 186 ? 75.59800 68.66800 45.71000 1.000 264.92000 186 LEU D CA 1
ATOM 16035 C C . LEU D 3 186 ? 75.43800 67.99300 44.36600 1.000 264.92000 186 LEU D C 1
ATOM 16036 O O . LEU D 3 186 ? 74.83200 68.52500 43.43400 1.000 264.92000 186 LEU D O 1
ATOM 16041 N N . LEU D 3 187 ? 75.96100 66.79800 44.29100 1.000 234.26000 187 LEU D N 1
ATOM 16042 C CA . LEU D 3 187 ? 75.90100 65.99000 43.10700 1.000 234.26000 187 LEU D CA 1
ATOM 16043 C C . LEU D 3 187 ? 75.24300 64.70100 43.54400 1.000 234.26000 187 LEU D C 1
ATOM 16044 O O . LEU D 3 187 ? 74.68200 64.62700 44.64400 1.000 234.26000 187 LEU D O 1
ATOM 16049 N N . ASP D 3 188 ? 75.28700 63.70900 42.66100 1.000 298.41000 188 ASP D N 1
ATOM 16050 C CA . ASP D 3 188 ? 74.67600 62.41500 42.91900 1.000 298.41000 188 ASP D CA 1
ATOM 16051 C C . ASP D 3 188 ? 75.28600 61.77000 44.16100 1.000 298.41000 188 ASP D C 1
ATOM 16052 O O . ASP D 3 188 ? 76.46500 61.95100 44.47900 1.000 298.41000 188 ASP D O 1
ATOM 16057 N N . LEU D 3 189 ? 74.44500 61.04000 44.87800 1.000 359.43000 189 LEU D N 1
ATOM 16058 C CA . LEU D 3 189 ? 74.82200 60.39200 46.11900 1.000 359.43000 189 LEU D CA 1
ATOM 16059 C C . LEU D 3 189 ? 74.84900 58.89500 45.87600 1.000 359.43000 189 LEU D C 1
ATOM 16060 O O . LEU D 3 189 ? 73.94800 58.34400 45.23800 1.000 359.43000 189 LEU D O 1
ATOM 16065 N N . GLU D 3 190 ? 75.86600 58.23800 46.40800 1.000 446.57000 190 GLU D N 1
ATOM 16066 C CA . GLU D 3 190 ? 75.96300 56.78700 46.38400 1.000 446.57000 190 GLU D CA 1
ATOM 16067 C C . GLU D 3 190 ? 75.94200 56.37100 47.83700 1.000 446.57000 190 GLU D C 1
ATOM 16068 O O . GLU D 3 190 ? 76.98600 56.16500 48.45700 1.000 446.57000 190 GLU D O 1
ATOM 16074 N N . VAL D 3 191 ? 74.74100 56.20500 48.36700 1.000 470.99000 191 VAL D N 1
ATOM 16075 C CA . VAL D 3 191 ? 74.56600 55.84800 49.75800 1.000 470.99000 191 VAL D CA 1
ATOM 16076 C C . VAL D 3 191 ? 73.82100 54.53100 49.78400 1.000 470.99000 191 VAL D C 1
ATOM 16077 O O . VAL D 3 191 ? 72.72600 54.41600 49.22200 1.000 470.99000 191 VAL D O 1
ATOM 16081 N N . GLU D 3 192 ? 74.41200 53.54400 50.44900 1.000 507.96000 192 GLU D N 1
ATOM 16082 C CA . GLU D 3 192 ? 73.81900 52.22800 50.57500 1.000 507.96000 192 GLU D CA 1
ATOM 16083 C C . GLU D 3 192 ? 73.33100 51.93600 51.97500 1.000 507.96000 192 GLU D C 1
ATOM 16084 O O . GLU D 3 192 ? 72.62500 50.94200 52.17100 1.000 507.96000 192 GLU D O 1
ATOM 16090 N N . GLU D 3 193 ? 73.67400 52.77700 52.94200 1.000 507.94000 193 GLU D N 1
ATOM 16091 C CA . GLU D 3 193 ? 73.27000 52.56400 54.31800 1.000 507.94000 193 GLU D CA 1
ATOM 16092 C C . GLU D 3 193 ? 73.33500 53.90400 55.02900 1.000 507.94000 193 GLU D C 1
ATOM 16093 O O . GLU D 3 193 ? 74.13600 54.76700 54.66000 1.000 507.94000 193 GLU D O 1
ATOM 16099 N N . GLU D 3 194 ? 72.46300 54.07500 56.02600 1.000 510.30000 194 GLU D N 1
ATOM 16100 C CA . GLU D 3 194 ? 72.43800 55.29600 56.82200 1.000 510.30000 194 GLU D CA 1
ATOM 16101 C C . GLU D 3 194 ? 73.75900 55.45600 57.55100 1.000 510.30000 194 GLU D C 1
ATOM 16102 O O . GLU D 3 194 ? 74.15900 54.59000 58.33400 1.000 510.30000 194 GLU D O 1
ATOM 16108 N N . THR D 3 195 ? 74.43000 56.56500 57.29500 1.000 442.23000 195 THR D N 1
ATOM 16109 C CA . THR D 3 195 ? 75.75800 56.79800 57.82500 1.000 442.23000 195 THR D CA 1
ATOM 16110 C C . THR D 3 195 ? 75.69300 57.81800 58.94200 1.000 442.23000 195 THR D C 1
ATOM 16111 O O . THR D 3 195 ? 75.10200 58.89100 58.78500 1.000 442.23000 195 THR D O 1
ATOM 16115 N N . LYS D 3 196 ? 76.30400 57.47300 60.06700 1.000 423.08000 196 LYS D N 1
ATOM 16116 C CA . LYS D 3 196 ? 76.40900 58.36700 61.20200 1.000 423.08000 196 LYS D CA 1
ATOM 16117 C C . LYS D 3 196 ? 77.81000 58.20800 61.75500 1.000 423.08000 196 LYS D C 1
ATOM 16118 O O . LYS D 3 196 ? 78.19000 57.11000 62.16900 1.000 423.08000 196 LYS D O 1
ATOM 16124 N N . SER D 3 197 ? 78.58200 59.28600 61.74900 1.000 366.34000 197 SER D N 1
ATOM 16125 C CA . SER D 3 197 ? 79.94800 59.22400 62.23100 1.000 366.34000 197 SER D CA 1
ATOM 16126 C C . SER D 3 197 ? 80.24300 60.53100 62.94600 1.000 366.34000 197 SER D C 1
ATOM 16127 O O . SER D 3 197 ? 79.41600 61.44500 62.97100 1.000 366.34000 197 SER D O 1
ATOM 16130 N N . ALA D 3 198 ? 81.44100 60.63700 63.50700 1.000 395.67000 198 ALA D N 1
ATOM 16131 C CA . ALA D 3 198 ? 81.82900 61.84300 64.22000 1.000 395.67000 198 ALA D CA 1
ATOM 16132 C C . ALA D 3 198 ? 83.29300 62.09200 63.94000 1.000 395.67000 198 ALA D C 1
ATOM 16133 O O . ALA D 3 198 ? 84.13700 61.22000 64.16800 1.000 395.67000 198 ALA D O 1
ATOM 16135 N N . TYR D 3 199 ? 83.58200 63.28200 63.44700 1.000 338.89000 199 TYR D N 1
ATOM 16136 C CA . TYR D 3 199 ? 84.93200 63.65000 63.08200 1.000 338.89000 199 TYR D CA 1
ATOM 16137 C C . TYR D 3 199 ? 85.36600 64.85200 63.90900 1.000 338.89000 199 TYR D C 1
ATOM 16138 O O . TYR D 3 199 ? 84.54100 65.57800 64.47300 1.000 338.89000 199 TYR D O 1
ATOM 16147 N N . GLY D 3 200 ? 86.68000 65.05400 63.97700 1.000 204.25000 200 GLY D N 1
ATOM 16148 C CA . GLY D 3 200 ? 87.24300 66.16400 64.72200 1.000 204.25000 200 GLY D CA 1
ATOM 16149 C C . GLY D 3 200 ? 87.32600 67.39300 63.84200 1.000 204.25000 200 GLY D C 1
ATOM 16150 O O . GLY D 3 200 ? 87.85800 67.33400 62.73400 1.000 204.25000 200 GLY D O 1
ATOM 16151 N N . ILE D 3 201 ? 86.85000 68.52300 64.36600 1.000 197.10000 201 ILE D N 1
ATOM 16152 C CA . ILE D 3 201 ? 86.86800 69.76900 63.60400 1.000 197.10000 201 ILE D CA 1
ATOM 16153 C C . ILE D 3 201 ? 88.28900 70.28600 63.44200 1.000 197.10000 201 ILE D C 1
ATOM 16154 O O . ILE D 3 201 ? 88.64500 70.83800 62.38900 1.000 197.10000 201 ILE D O 1
ATOM 16159 N N . ARG D 3 202 ? 89.13000 70.08200 64.46100 1.000 182.07000 202 ARG D N 1
ATOM 16160 C CA . ARG D 3 202 ? 90.51100 70.55100 64.41400 1.000 182.07000 202 ARG D CA 1
ATOM 16161 C C . ARG D 3 202 ? 91.29300 69.89900 63.28000 1.000 182.07000 202 ARG D C 1
ATOM 16162 O O . ARG D 3 202 ? 92.12300 70.55200 62.64100 1.000 182.07000 202 ARG D O 1
ATOM 16170 N N . TYR D 3 203 ? 91.00700 68.63900 62.98100 1.000 193.23000 203 TYR D N 1
ATOM 16171 C CA . TYR D 3 203 ? 91.68300 67.95200 61.89500 1.000 193.23000 203 TYR D CA 1
ATOM 16172 C C . TYR D 3 203 ? 90.99100 68.17400 60.56600 1.000 193.23000 203 TYR D C 1
ATOM 16173 O O . TYR D 3 203 ? 91.47400 67.69000 59.53900 1.000 193.23000 203 TYR D O 1
ATOM 16182 N N . LEU D 3 204 ? 89.88900 68.91400 60.56000 1.000 200.59000 204 LEU D N 1
ATOM 16183 C CA . LEU D 3 204 ? 89.16500 69.19800 59.33700 1.000 200.59000 204 LEU D CA 1
ATOM 16184 C C . LEU D 3 204 ? 89.29900 70.62600 58.89100 1.000 200.59000 204 LEU D C 1
ATOM 16185 O O . LEU D 3 204 ? 89.36000 70.88100 57.69100 1.000 200.59000 204 LEU D O 1
ATOM 16190 N N . SER D 3 205 ? 89.42200 71.54500 59.83000 1.000 273.48000 205 SER D N 1
ATOM 16191 C CA . SER D 3 205 ? 89.51200 72.94300 59.47800 1.000 273.48000 205 SER D CA 1
ATOM 16192 C C . SER D 3 205 ? 90.89400 73.33800 58.99300 1.000 273.48000 205 SER D C 1
ATOM 16193 O O . SER D 3 205 ? 91.05800 74.45500 58.49600 1.000 273.48000 205 SER D O 1
ATOM 16196 N N . ASP D 3 206 ? 91.87800 72.44600 59.10300 1.000 315.61000 206 ASP D N 1
ATOM 16197 C CA . ASP D 3 206 ? 93.22200 72.78500 58.66400 1.000 315.61000 206 ASP D CA 1
ATOM 16198 C C . ASP D 3 206 ? 93.29900 72.85400 57.15000 1.000 315.61000 206 ASP D C 1
ATOM 16199 O O . ASP D 3 206 ? 93.91200 73.77000 56.59100 1.000 315.61000 206 ASP D O 1
ATOM 16204 N N . MET D 3 207 ? 92.68100 71.89600 56.47300 1.000 353.93000 207 MET D N 1
ATOM 16205 C CA . MET D 3 207 ? 92.72100 71.87700 55.02400 1.000 353.93000 207 MET D CA 1
ATOM 16206 C C . MET D 3 207 ? 91.80200 72.90700 54.39100 1.000 353.93000 207 MET D C 1
ATOM 16207 O O . MET D 3 207 ? 92.03900 73.27800 53.24000 1.000 353.93000 207 MET D O 1
ATOM 16212 N N . VAL D 3 208 ? 90.79300 73.39900 55.12400 1.000 396.86000 208 VAL D N 1
ATOM 16213 C CA . VAL D 3 208 ? 89.83200 74.36200 54.58600 1.000 396.86000 208 VAL D CA 1
ATOM 16214 C C . VAL D 3 208 ? 90.51600 75.67600 54.23600 1.000 396.86000 208 VAL D C 1
ATOM 16215 O O . VAL D 3 208 ? 90.05300 76.39600 53.34200 1.000 396.86000 208 VAL D O 1
ATOM 16219 N N . LYS D 3 209 ? 91.65100 75.97200 54.88700 1.000 509.37000 209 LYS D N 1
ATOM 16220 C CA . LYS D 3 209 ? 92.38600 77.21100 54.64300 1.000 509.37000 209 LYS D CA 1
ATOM 16221 C C . LYS D 3 209 ? 92.89200 77.28900 53.20700 1.000 509.37000 209 LYS D C 1
ATOM 16222 O O . LYS D 3 209 ? 93.04600 78.38700 52.65500 1.000 509.37000 209 LYS D O 1
ATOM 16228 N N . GLY D 3 210 ? 93.09100 76.14100 52.56500 1.000 527.75000 210 GLY D N 1
ATOM 16229 C CA . GLY D 3 210 ? 93.61400 76.13900 51.22200 1.000 527.75000 210 GLY D CA 1
ATOM 16230 C C . GLY D 3 210 ? 92.70500 75.46100 50.21600 1.000 527.75000 210 GLY D C 1
ATOM 16231 O O . GLY D 3 210 ? 93.17800 74.95700 49.19400 1.000 527.75000 210 GLY D O 1
ATOM 16232 N N . ILE D 3 211 ? 91.40300 75.42600 50.49600 1.000 473.15000 211 ILE D N 1
ATOM 16233 C CA . ILE D 3 211 ? 90.41100 74.86400 49.58500 1.000 473.15000 211 ILE D CA 1
ATOM 16234 C C . ILE D 3 211 ? 89.56400 76.02100 49.07700 1.000 473.15000 211 ILE D C 1
ATOM 16235 O O . ILE D 3 211 ? 89.08400 76.84400 49.86700 1.000 473.15000 211 ILE D O 1
ATOM 16240 N N . GLY D 3 212 ? 89.36700 76.07100 47.76700 1.000 420.08000 212 GLY D N 1
ATOM 16241 C CA . GLY D 3 212 ? 88.57900 77.11000 47.13600 1.000 420.08000 212 GLY D CA 1
ATOM 16242 C C . GLY D 3 212 ? 87.09400 76.90400 47.31300 1.000 420.08000 212 GLY D C 1
ATOM 16243 O O . GLY D 3 212 ? 86.61400 76.38400 48.32800 1.000 420.08000 212 GLY D O 1
ATOM 16244 N N . LYS D 3 213 ? 86.35400 77.31600 46.30200 1.000 329.56000 213 LYS D N 1
ATOM 16245 C CA . LYS D 3 213 ? 84.90900 77.21300 46.32500 1.000 329.56000 213 LYS D CA 1
ATOM 16246 C C . LYS D 3 213 ? 84.43100 76.26500 45.24800 1.000 329.56000 213 LYS D C 1
ATOM 16247 O O . LYS D 3 213 ? 83.63700 75.36800 45.53000 1.000 329.56000 213 LYS D O 1
ATOM 16253 N N . ALA D 3 214 ? 84.93600 76.41900 44.02800 1.000 300.05000 214 ALA D N 1
ATOM 16254 C CA . ALA D 3 214 ? 84.53100 75.58100 42.90400 1.000 300.05000 214 ALA D CA 1
ATOM 16255 C C . ALA D 3 214 ? 85.48500 74.39300 42.76800 1.000 300.05000 214 ALA D C 1
ATOM 16256 O O . ALA D 3 214 ? 86.23200 74.25200 41.79900 1.000 300.05000 214 ALA D O 1
ATOM 16258 N N . ASP D 3 215 ? 85.43400 73.51100 43.76400 1.000 294.21000 215 ASP D N 1
ATOM 16259 C CA . ASP D 3 215 ? 86.26500 72.31200 43.77900 1.000 294.21000 215 ASP D CA 1
ATOM 16260 C C . ASP D 3 215 ? 85.35700 71.13600 44.05400 1.000 294.21000 215 ASP D C 1
ATOM 16261 O O . ASP D 3 215 ? 84.87800 70.97300 45.17800 1.000 294.21000 215 ASP D O 1
ATOM 16266 N N . GLU D 3 216 ? 85.15100 70.30600 43.04200 1.000 290.13000 216 GLU D N 1
ATOM 16267 C CA . GLU D 3 216 ? 84.31800 69.13000 43.21300 1.000 290.13000 216 GLU D CA 1
ATOM 16268 C C . GLU D 3 216 ? 85.07200 68.13700 44.07000 1.000 290.13000 216 GLU D C 1
ATOM 16269 O O . GLU D 3 216 ? 86.10300 67.59500 43.66100 1.000 290.13000 216 GLU D O 1
ATOM 16275 N N . VAL D 3 217 ? 84.58300 67.93800 45.27800 1.000 316.30000 217 VAL D N 1
ATOM 16276 C CA . VAL D 3 217 ? 85.21800 67.06000 46.23600 1.000 316.30000 217 VAL D CA 1
ATOM 16277 C C . VAL D 3 217 ? 84.32400 65.84300 46.39200 1.000 316.30000 217 VAL D C 1
ATOM 16278 O O . VAL D 3 217 ? 83.10700 65.97100 46.57400 1.000 316.30000 217 VAL D O 1
ATOM 16282 N N . ILE D 3 218 ? 84.93300 64.67100 46.31400 1.000 366.11000 218 ILE D N 1
ATOM 16283 C CA . ILE D 3 218 ? 84.25100 63.39600 46.44200 1.000 366.11000 218 ILE D CA 1
ATOM 16284 C C . ILE D 3 218 ? 84.53300 62.86200 47.83000 1.000 366.11000 218 ILE D C 1
ATOM 16285 O O . ILE D 3 218 ? 85.68600 62.85800 48.28700 1.000 366.11000 218 ILE D O 1
ATOM 16290 N N . LEU D 3 219 ? 83.48400 62.41400 48.50300 1.000 369.13000 219 LEU D N 1
ATOM 16291 C CA . LEU D 3 219 ? 83.59700 61.89600 49.84900 1.000 369.13000 219 LEU D CA 1
ATOM 16292 C C . LEU D 3 219 ? 83.02200 60.49600 49.89500 1.000 369.13000 219 LEU D C 1
ATOM 16293 O O . LEU D 3 219 ? 81.91400 60.25800 49.40200 1.000 369.13000 219 LEU D O 1
ATOM 16298 N N . ARG D 3 220 ? 83.78000 59.57500 50.48200 1.000 338.76000 220 ARG D N 1
ATOM 16299 C CA . ARG D 3 220 ? 83.34200 58.20200 50.67100 1.000 338.76000 220 ARG D CA 1
ATOM 16300 C C . ARG D 3 220 ? 83.61000 57.83500 52.11600 1.000 338.76000 220 ARG D C 1
ATOM 16301 O O . ARG D 3 220 ? 84.76400 57.82900 52.55100 1.000 338.76000 220 ARG D O 1
ATOM 16309 N N . PHE D 3 221 ? 82.56000 57.47200 52.83300 1.000 332.13000 221 PHE D N 1
ATOM 16310 C CA . PHE D 3 221 ? 82.68600 57.11900 54.23300 1.000 332.13000 221 PHE D CA 1
ATOM 16311 C C . PHE D 3 221 ? 81.43300 56.35200 54.58700 1.000 332.13000 221 PHE D C 1
ATOM 16312 O O . PHE D 3 221 ? 80.42800 56.40000 53.87300 1.000 332.13000 221 PHE D O 1
ATOM 16320 N N . GLY D 3 222 ? 81.51300 55.62800 55.67800 1.000 424.42000 222 GLY D N 1
ATOM 16321 C CA . GLY D 3 222 ? 80.37300 54.87500 56.11500 1.000 424.42000 222 GLY D CA 1
ATOM 16322 C C . GLY D 3 222 ? 80.30700 54.93400 57.61300 1.000 424.42000 222 GLY D C 1
ATOM 16323 O O . GLY D 3 222 ? 80.93000 55.79800 58.24100 1.000 424.42000 222 GLY D O 1
ATOM 16324 N N . ASN D 3 223 ? 79.54100 54.02400 58.19000 1.000 530.60000 223 ASN D N 1
ATOM 16325 C CA . ASN D 3 223 ? 79.40900 53.98200 59.63100 1.000 530.60000 223 ASN D CA 1
ATOM 16326 C C . ASN D 3 223 ? 80.71800 53.46100 60.20400 1.000 530.60000 223 ASN D C 1
ATOM 16327 O O . ASN D 3 223 ? 81.15000 52.35700 59.84900 1.000 530.60000 223 ASN D O 1
ATOM 16332 N N . GLU D 3 224 ? 81.34800 54.27600 61.06600 1.000 510.61000 224 GLU D N 1
ATOM 16333 C CA . GLU D 3 224 ? 82.64000 53.97800 61.70000 1.000 510.61000 224 GLU D CA 1
ATOM 16334 C C . GLU D 3 224 ? 83.70900 53.71000 60.65300 1.000 510.61000 224 GLU D C 1
ATOM 16335 O O . GLU D 3 224 ? 84.59200 52.87000 60.82700 1.000 510.61000 224 GLU D O 1
ATOM 16341 N N . MET D 3 225 ? 83.62300 54.43600 59.56200 1.000 402.87000 225 MET D N 1
ATOM 16342 C CA . MET D 3 225 ? 84.55800 54.25400 58.49700 1.000 402.87000 225 MET D CA 1
ATOM 16343 C C . MET D 3 225 ? 85.35800 55.53100 58.39900 1.000 402.87000 225 MET D C 1
ATOM 16344 O O . MET D 3 225 ? 84.86600 56.59900 58.78300 1.000 402.87000 225 MET D O 1
ATOM 16349 N N . PRO D 3 226 ? 86.60200 55.45100 57.94900 1.000 382.58000 226 PRO D N 1
ATOM 16350 C CA . PRO D 3 226 ? 87.39800 56.66300 57.81100 1.000 382.58000 226 PRO D CA 1
ATOM 16351 C C . PRO D 3 226 ? 86.83800 57.56400 56.73300 1.000 382.58000 226 PRO D C 1
ATOM 16352 O O . PRO D 3 226 ? 86.04500 57.16400 55.88000 1.000 382.58000 226 PRO D O 1
ATOM 16356 N N . LEU D 3 227 ? 87.20600 58.82400 56.83500 1.000 403.23000 227 LEU D N 1
ATOM 16357 C CA . LEU D 3 227 ? 86.71900 59.80500 55.89100 1.000 403.23000 227 LEU D CA 1
ATOM 16358 C C . LEU D 3 227 ? 87.56900 59.72300 54.63700 1.000 403.23000 227 LEU D C 1
ATOM 16359 O O . LEU D 3 227 ? 88.77900 59.95800 54.67900 1.000 403.23000 227 LEU D O 1
ATOM 16364 N N . GLN D 3 228 ? 86.93400 59.38600 53.52400 1.000 396.95000 228 GLN D N 1
ATOM 16365 C CA . GLN D 3 228 ? 87.60200 59.30700 52.23300 1.000 396.95000 228 GLN D CA 1
ATOM 16366 C C . GLN D 3 228 ? 87.33500 60.61700 51.49700 1.000 396.95000 228 GLN D C 1
ATOM 16367 O O . GLN D 3 228 ? 86.43700 60.72700 50.66300 1.000 396.95000 228 GLN D O 1
ATOM 16373 N N . MET D 3 229 ? 88.14300 61.62600 51.81600 1.000 396.31000 229 MET D N 1
ATOM 16374 C CA . MET D 3 229 ? 87.96500 62.97100 51.26900 1.000 396.31000 229 MET D CA 1
ATOM 16375 C C . MET D 3 229 ? 88.98900 63.16300 50.16500 1.000 396.31000 229 MET D C 1
ATOM 16376 O O . MET D 3 229 ? 90.13800 63.53400 50.40100 1.000 396.31000 229 MET D O 1
ATOM 16381 N N . GLU D 3 230 ? 88.57000 62.86300 48.94900 1.000 408.03000 230 GLU D N 1
ATOM 16382 C CA . GLU D 3 230 ? 89.44700 62.97400 47.80500 1.000 408.03000 230 GLU D CA 1
ATOM 16383 C C . GLU D 3 230 ? 88.91200 64.04500 46.87400 1.000 408.03000 230 GLU D C 1
ATOM 16384 O O . GLU D 3 230 ? 87.72300 64.36500 46.88700 1.000 408.03000 230 GLU D O 1
ATOM 16390 N N . TYR D 3 231 ? 89.81100 64.58900 46.06200 1.000 364.10000 231 TYR D N 1
ATOM 16391 C CA . TYR D 3 231 ? 89.41200 65.51400 45.01200 1.000 364.10000 231 TYR D CA 1
ATOM 16392 C C . TYR D 3 231 ? 90.53300 65.53000 43.98700 1.000 364.10000 231 TYR D C 1
ATOM 16393 O O . TYR D 3 231 ? 91.71100 65.45300 44.34400 1.000 364.10000 231 TYR D O 1
ATOM 16402 N N . MET D 3 232 ? 90.15500 65.63200 42.72100 1.000 353.59000 232 MET D N 1
ATOM 16403 C CA . MET D 3 232 ? 91.10200 65.56100 41.62500 1.000 353.59000 232 MET D CA 1
ATOM 16404 C C . MET D 3 232 ? 91.76600 66.91200 41.40000 1.000 353.59000 232 MET D C 1
ATOM 16405 O O . MET D 3 232 ? 91.30500 67.95300 41.87700 1.000 353.59000 232 MET D O 1
ATOM 16410 N N . ILE D 3 233 ? 92.87300 66.88000 40.66600 1.000 452.72000 233 ILE D N 1
ATOM 16411 C CA . ILE D 3 233 ? 93.62000 68.07800 40.31700 1.000 452.72000 233 ILE D CA 1
ATOM 16412 C C . ILE D 3 233 ? 93.76500 68.05100 38.81200 1.000 452.72000 233 ILE D C 1
ATOM 16413 O O . ILE D 3 233 ? 94.40900 67.14600 38.26800 1.000 452.72000 233 ILE D O 1
ATOM 16418 N N . ARG D 3 234 ? 93.13600 69.02400 38.14200 1.000 583.69000 234 ARG D N 1
ATOM 16419 C CA . ARG D 3 234 ? 93.11000 69.16000 36.68400 1.000 583.69000 234 ARG D CA 1
ATOM 16420 C C . ARG D 3 234 ? 92.52700 67.91800 36.02000 1.000 583.69000 234 ARG D C 1
ATOM 16421 O O . ARG D 3 234 ? 92.94400 67.55000 34.91900 1.000 583.69000 234 ARG D O 1
ATOM 16429 N N . ASP D 3 235 ? 91.62500 67.22500 36.72800 1.000 661.67000 235 ASP D N 1
ATOM 16430 C CA . ASP D 3 235 ? 90.88100 66.04400 36.28800 1.000 661.67000 235 ASP D CA 1
ATOM 16431 C C . ASP D 3 235 ? 91.78300 64.83600 36.00500 1.000 661.67000 235 ASP D C 1
ATOM 16432 O O . ASP D 3 235 ? 91.29400 63.79900 35.54600 1.000 661.67000 235 ASP D O 1
ATOM 16437 N N . GLU D 3 236 ? 93.08200 64.93500 36.29000 1.000 566.68000 236 GLU D N 1
ATOM 16438 C CA . GLU D 3 236 ? 94.06600 63.87500 36.11600 1.000 566.68000 236 GLU D CA 1
ATOM 16439 C C . GLU D 3 236 ? 94.71000 63.48300 37.42700 1.000 566.68000 236 GLU D C 1
ATOM 16440 O O . GLU D 3 236 ? 94.74500 62.29700 37.77000 1.000 566.68000 236 GLU D O 1
ATOM 16446 N N . GLY D 3 237 ? 95.23900 64.45000 38.15400 1.000 500.33000 237 GLY D N 1
ATOM 16447 C CA . GLY D 3 237 ? 95.79400 64.16800 39.44600 1.000 500.33000 237 GLY D CA 1
ATOM 16448 C C . GLY D 3 237 ? 94.68100 63.88900 40.42000 1.000 500.33000 237 GLY D C 1
ATOM 16449 O O . GLY D 3 237 ? 93.49700 64.10300 40.16100 1.000 500.33000 237 GLY D O 1
ATOM 16450 N N . ARG D 3 238 ? 95.07500 63.40300 41.57900 1.000 468.10000 238 ARG D N 1
ATOM 16451 C CA . ARG D 3 238 ? 94.09900 63.02800 42.57900 1.000 468.10000 238 ARG D CA 1
ATOM 16452 C C . ARG D 3 238 ? 94.75300 63.17100 43.93800 1.000 468.10000 238 ARG D C 1
ATOM 16453 O O . ARG D 3 238 ? 95.85100 62.65000 44.15500 1.000 468.10000 238 ARG D O 1
ATOM 16461 N N . LEU D 3 239 ? 94.08100 63.86900 44.84000 1.000 441.16000 239 LEU D N 1
ATOM 16462 C CA . LEU D 3 239 ? 94.55900 64.02600 46.20000 1.000 441.16000 239 LEU D CA 1
ATOM 16463 C C . LEU D 3 239 ? 93.61100 63.30700 47.14700 1.000 441.16000 239 LEU D C 1
ATOM 16464 O O . LEU D 3 239 ? 92.38200 63.41700 47.02300 1.000 441.16000 239 LEU D O 1
ATOM 16469 N N . THR D 3 240 ? 94.19800 62.59200 48.10500 1.000 440.58000 240 THR D N 1
ATOM 16470 C CA . THR D 3 240 ? 93.47100 61.72200 49.01300 1.000 440.58000 240 THR D CA 1
ATOM 16471 C C . THR D 3 240 ? 93.73800 62.13400 50.44700 1.000 440.58000 240 THR D C 1
ATOM 16472 O O . THR D 3 240 ? 94.89600 62.20200 50.87700 1.000 440.58000 240 THR D O 1
ATOM 16476 N N . PHE D 3 241 ? 92.66200 62.39000 51.17900 1.000 413.80000 241 PHE D N 1
ATOM 16477 C CA . PHE D 3 241 ? 92.69900 62.63500 52.61000 1.000 413.80000 241 PHE D CA 1
ATOM 16478 C C . PHE D 3 241 ? 91.95500 61.50600 53.29700 1.000 413.80000 241 PHE D C 1
ATOM 16479 O O . PHE D 3 241 ? 90.77100 61.28300 53.01900 1.000 413.80000 241 PHE D O 1
ATOM 16487 N N . LEU D 3 242 ? 92.64700 60.79400 54.18000 1.000 459.07000 242 LEU D N 1
ATOM 16488 C CA . LEU D 3 242 ? 92.06700 59.65300 54.88000 1.000 459.07000 242 LEU D CA 1
ATOM 16489 C C . LEU D 3 242 ? 92.31200 59.84700 56.37400 1.000 459.07000 242 LEU D C 1
ATOM 16490 O O . LEU D 3 242 ? 93.39400 59.53300 56.88100 1.000 459.07000 242 LEU D O 1
ATOM 16495 N N . LEU D 3 243 ? 91.32400 60.40400 57.06500 1.000 430.14000 243 LEU D N 1
ATOM 16496 C CA . LEU D 3 243 ? 91.38500 60.61200 58.50200 1.000 430.14000 243 LEU D CA 1
ATOM 16497 C C . LEU D 3 243 ? 90.44800 59.63300 59.19700 1.000 430.14000 243 LEU D C 1
ATOM 16498 O O . LEU D 3 243 ? 89.44200 59.19700 58.63000 1.000 430.14000 243 LEU D O 1
ATOM 16503 N N . ALA D 3 244 ? 90.77800 59.30900 60.43200 1.000 376.90000 244 ALA D N 1
ATOM 16504 C CA . ALA D 3 244 ? 90.02000 58.34700 61.21700 1.000 376.90000 244 ALA D CA 1
ATOM 16505 C C . ALA D 3 244 ? 88.98500 59.07300 62.06700 1.000 376.90000 244 ALA D C 1
ATOM 16506 O O . ALA D 3 244 ? 89.24700 60.18400 62.54200 1.000 376.90000 244 ALA D O 1
ATOM 16508 N N . PRO D 3 245 ? 87.79900 58.49300 62.25700 1.000 407.07000 245 PRO D N 1
ATOM 16509 C CA . PRO D 3 245 ? 86.80500 59.16500 63.08800 1.000 407.07000 245 PRO D CA 1
ATOM 16510 C C . PRO D 3 245 ? 87.21800 59.11000 64.53600 1.000 407.07000 245 PRO D C 1
ATOM 16511 O O . PRO D 3 245 ? 87.88000 58.17700 64.99200 1.000 407.07000 245 PRO D O 1
ATOM 16515 N N . ARG D 3 246 ? 86.81900 60.13100 65.25500 1.000 580.84000 246 ARG D N 1
ATOM 16516 C CA . ARG D 3 246 ? 87.13600 60.22800 66.66000 1.000 580.84000 246 ARG D CA 1
ATOM 16517 C C . ARG D 3 246 ? 85.80400 60.07700 67.36600 1.000 580.84000 246 ARG D C 1
ATOM 16518 O O . ARG D 3 246 ? 85.07900 61.04500 67.59400 1.000 580.84000 246 ARG D O 1
ATOM 16526 N N . VAL D 3 247 ? 85.47700 58.83200 67.67200 1.000 848.31000 247 VAL D N 1
ATOM 16527 C CA . VAL D 3 247 ? 84.23700 58.47700 68.33200 1.000 848.31000 247 VAL D CA 1
ATOM 16528 C C . VAL D 3 247 ? 84.58000 57.74000 69.62300 1.000 848.31000 247 VAL D C 1
ATOM 16529 O O . VAL D 3 247 ? 85.68700 57.22400 69.79400 1.000 848.31000 247 VAL D O 1
ATOM 16533 N N . GLU D 3 248 ? 83.62200 57.72400 70.55200 1.000 999.99000 248 GLU D N 1
ATOM 16534 C CA . GLU D 3 248 ? 83.76900 57.05900 71.84500 1.000 999.99000 248 GLU D CA 1
ATOM 16535 C C . GLU D 3 248 ? 83.30000 55.60300 71.77700 1.000 999.99000 248 GLU D C 1
ATOM 16536 O O . GLU D 3 248 ? 82.37200 55.27100 71.03500 1.000 999.99000 248 GLU D O 1
ATOM 16542 N N . GLU D 3 249 ? 83.94600 54.73500 72.56400 1.000 999.99000 249 GLU D N 1
ATOM 16543 C CA . GLU D 3 249 ? 83.59000 53.30200 72.60800 1.000 999.99000 249 GLU D CA 1
ATOM 16544 C C . GLU D 3 249 ? 83.47600 52.80200 74.05700 1.000 999.99000 249 GLU D C 1
ATOM 16545 O O . GLU D 3 249 ? 82.64900 51.94700 74.38500 1.000 999.99000 249 GLU D O 1
ATOM 16552 N N . MET E 3 1 ? 52.35300 83.04900 69.98100 1.000 475.87000 1 MET E N 1
ATOM 16553 C CA . MET E 3 1 ? 53.81400 83.05100 70.05800 1.000 475.87000 1 MET E CA 1
ATOM 16554 C C . MET E 3 1 ? 54.57900 82.39600 68.87000 1.000 475.87000 1 MET E C 1
ATOM 16555 O O . MET E 3 1 ? 55.56500 82.99600 68.42800 1.000 475.87000 1 MET E O 1
ATOM 16560 N N . PRO E 3 2 ? 54.19600 81.20000 68.37100 1.000 425.47000 2 PRO E N 1
ATOM 16561 C CA . PRO E 3 2 ? 54.89600 80.67600 67.19100 1.000 425.47000 2 PRO E CA 1
ATOM 16562 C C . PRO E 3 2 ? 54.64100 81.55400 65.97700 1.000 425.47000 2 PRO E C 1
ATOM 16563 O O . PRO E 3 2 ? 53.54500 82.08500 65.78800 1.000 425.47000 2 PRO E O 1
ATOM 16567 N N . PHE E 3 3 ? 55.67600 81.71600 65.16400 1.000 348.17000 3 PHE E N 1
ATOM 16568 C CA . PHE E 3 3 ? 55.56800 82.53000 63.96800 1.000 348.17000 3 PHE E CA 1
ATOM 16569 C C . PHE E 3 3 ? 56.67600 82.10900 63.02900 1.000 348.17000 3 PHE E C 1
ATOM 16570 O O . PHE E 3 3 ? 57.68600 81.53800 63.44000 1.000 348.17000 3 PHE E O 1
ATOM 16578 N N . GLU E 3 4 ? 56.48000 82.42000 61.76800 1.000 334.87000 4 GLU E N 1
ATOM 16579 C CA . GLU E 3 4 ? 57.48300 82.11900 60.77400 1.000 334.87000 4 GLU E CA 1
ATOM 16580 C C . GLU E 3 4 ? 57.47400 83.26400 59.78900 1.000 334.87000 4 GLU E C 1
ATOM 16581 O O . GLU E 3 4 ? 56.43700 83.87200 59.53100 1.000 334.87000 4 GLU E O 1
ATOM 16587 N N . VAL E 3 5 ? 58.64600 83.60400 59.30600 1.000 266.26000 5 VAL E N 1
ATOM 16588 C CA . VAL E 3 5 ? 58.79700 84.70600 58.38800 1.000 266.26000 5 VAL E CA 1
ATOM 16589 C C . VAL E 3 5 ? 59.96600 84.35300 57.50100 1.000 266.26000 5 VAL E C 1
ATOM 16590 O O . VAL E 3 5 ? 60.96300 83.79400 57.95500 1.000 266.26000 5 VAL E O 1
ATOM 16594 N N . VAL E 3 6 ? 59.81000 84.60600 56.22000 1.000 253.78000 6 VAL E N 1
ATOM 16595 C CA . VAL E 3 6 ? 60.82400 84.29200 55.24400 1.000 253.78000 6 VAL E CA 1
ATOM 16596 C C . VAL E 3 6 ? 61.21100 85.57600 54.55900 1.000 253.78000 6 VAL E C 1
ATOM 16597 O O . VAL E 3 6 ? 60.37100 86.24600 53.95300 1.000 253.78000 6 VAL E O 1
ATOM 16601 N N . PHE E 3 7 ? 62.45600 85.96000 54.72700 1.000 285.56000 7 PHE E N 1
ATOM 16602 C CA . PHE E 3 7 ? 62.98400 87.14400 54.09000 1.000 285.56000 7 PHE E CA 1
ATOM 16603 C C . PHE E 3 7 ? 64.05500 86.68900 53.12100 1.000 285.56000 7 PHE E C 1
ATOM 16604 O O . PHE E 3 7 ? 64.89500 85.85000 53.45600 1.000 285.56000 7 PHE E O 1
ATOM 16612 N N . ASP E 3 8 ? 64.01400 87.24200 51.92700 1.000 322.23000 8 ASP E N 1
ATOM 16613 C CA . ASP E 3 8 ? 64.96200 86.89800 50.88900 1.000 322.23000 8 ASP E CA 1
ATOM 16614 C C . ASP E 3 8 ? 66.22400 87.71800 51.04400 1.000 322.23000 8 ASP E C 1
ATOM 16615 O O . ASP E 3 8 ? 66.16800 88.93500 51.23600 1.000 322.23000 8 ASP E O 1
ATOM 16620 N N . GLY E 3 9 ? 67.35000 87.05100 50.94400 1.000 296.44000 9 GLY E N 1
ATOM 16621 C CA . GLY E 3 9 ? 68.57800 87.77300 51.14700 1.000 296.44000 9 GLY E CA 1
ATOM 16622 C C . GLY E 3 9 ? 69.03800 87.65300 52.57700 1.000 296.44000 9 GLY E C 1
ATOM 16623 O O . GLY E 3 9 ? 68.24900 87.55500 53.51300 1.000 296.44000 9 GLY E O 1
ATOM 16624 N N . ALA E 3 10 ? 70.34900 87.65800 52.74400 1.000 284.48000 10 ALA E N 1
ATOM 16625 C CA . ALA E 3 10 ? 70.90700 87.48400 54.07000 1.000 284.48000 10 ALA E CA 1
ATOM 16626 C C . ALA E 3 10 ? 71.90300 88.58400 54.38100 1.000 284.48000 10 ALA E C 1
ATOM 16627 O O . ALA E 3 10 ? 72.07300 88.97300 55.53900 1.000 284.48000 10 ALA E O 1
ATOM 16629 N N . LYS E 3 11 ? 72.56300 89.08800 53.34500 1.000 332.88000 11 LYS E N 1
ATOM 16630 C CA . LYS E 3 11 ? 73.59400 90.09600 53.54700 1.000 332.88000 11 LYS E CA 1
ATOM 16631 C C . LYS E 3 11 ? 73.00200 91.46400 53.88100 1.000 332.88000 11 LYS E C 1
ATOM 16632 O O . LYS E 3 11 ? 73.55800 92.18900 54.72100 1.000 332.88000 11 LYS E O 1
ATOM 16638 N N . GLU E 3 12 ? 71.87100 91.82700 53.24900 1.000 337.03000 12 GLU E N 1
ATOM 16639 C CA . GLU E 3 12 ? 71.23300 93.12200 53.51200 1.000 337.03000 12 GLU E CA 1
ATOM 16640 C C . GLU E 3 12 ? 70.79000 93.23900 54.95400 1.000 337.03000 12 GLU E C 1
ATOM 16641 O O . GLU E 3 12 ? 70.93000 94.29600 55.58200 1.000 337.03000 12 GLU E O 1
ATOM 16647 N N . PHE E 3 13 ? 70.27500 92.16000 55.49800 1.000 363.52000 13 PHE E N 1
ATOM 16648 C CA . PHE E 3 13 ? 69.94400 92.17600 56.90100 1.000 363.52000 13 PHE E CA 1
ATOM 16649 C C . PHE E 3 13 ? 71.17900 92.05000 57.78400 1.000 363.52000 13 PHE E C 1
ATOM 16650 O O . PHE E 3 13 ? 71.18700 92.57000 58.90500 1.000 363.52000 13 PHE E O 1
ATOM 16658 N N . ALA E 3 14 ? 72.23200 91.39000 57.28900 1.000 331.16000 14 ALA E N 1
ATOM 16659 C CA . ALA E 3 14 ? 73.48100 91.29500 58.03500 1.000 331.16000 14 ALA E CA 1
ATOM 16660 C C . ALA E 3 14 ? 74.15200 92.64200 58.20500 1.000 331.16000 14 ALA E C 1
ATOM 16661 O O . ALA E 3 14 ? 74.94400 92.80800 59.13400 1.000 331.16000 14 ALA E O 1
ATOM 16663 N N . ASP E 3 15 ? 73.86400 93.59600 57.32300 1.000 345.77000 15 ASP E N 1
ATOM 16664 C CA . ASP E 3 15 ? 74.34600 94.95700 57.52400 1.000 345.77000 15 ASP E CA 1
ATOM 16665 C C . ASP E 3 15 ? 73.61700 95.62700 58.67400 1.000 345.77000 15 ASP E C 1
ATOM 16666 O O . ASP E 3 15 ? 74.20200 96.43100 59.40600 1.000 345.77000 15 ASP E O 1
ATOM 16671 N N . LEU E 3 16 ? 72.32400 95.34500 58.80900 1.000 365.08000 16 LEU E N 1
ATOM 16672 C CA . LEU E 3 16 ? 71.56400 95.87700 59.92800 1.000 365.08000 16 LEU E CA 1
ATOM 16673 C C . LEU E 3 16 ? 72.03500 95.26000 61.23300 1.000 365.08000 16 LEU E C 1
ATOM 16674 O O . LEU E 3 16 ? 72.14300 95.95300 62.24700 1.000 365.08000 16 LEU E O 1
ATOM 16679 N N . ILE E 3 17 ? 72.28600 93.95000 61.23000 1.000 385.09000 17 ILE E N 1
ATOM 16680 C CA . ILE E 3 17 ? 72.80600 93.28100 62.41700 1.000 385.09000 17 ILE E CA 1
ATOM 16681 C C . ILE E 3 17 ? 74.21000 93.74500 62.72000 1.000 385.09000 17 ILE E C 1
ATOM 16682 O O . ILE E 3 17 ? 74.61300 93.82600 63.88700 1.000 385.09000 17 ILE E O 1
ATOM 16687 N N . ALA E 3 18 ? 74.96900 94.07800 61.68400 1.000 419.33000 18 ALA E N 1
ATOM 16688 C CA . ALA E 3 18 ? 76.31300 94.58100 61.89900 1.000 419.33000 18 ALA E CA 1
ATOM 16689 C C . ALA E 3 18 ? 76.27900 95.97700 62.50200 1.000 419.33000 18 ALA E C 1
ATOM 16690 O O . ALA E 3 18 ? 76.98400 96.25200 63.47900 1.000 419.33000 18 ALA E O 1
ATOM 16692 N N . THR E 3 19 ? 75.44200 96.86100 61.94800 1.000 410.02000 19 THR E N 1
ATOM 16693 C CA . THR E 3 19 ? 75.30200 98.21200 62.48500 1.000 410.02000 19 THR E CA 1
ATOM 16694 C C . THR E 3 19 ? 74.75400 98.19000 63.90700 1.000 410.02000 19 THR E C 1
ATOM 16695 O O . THR E 3 19 ? 75.24200 98.91700 64.78100 1.000 410.02000 19 THR E O 1
ATOM 16699 N N . ALA E 3 20 ? 73.74700 97.34700 64.15500 1.000 407.31000 20 ALA E N 1
ATOM 16700 C CA . ALA E 3 20 ? 73.17900 97.21900 65.49300 1.000 407.31000 20 ALA E CA 1
ATOM 16701 C C . ALA E 3 20 ? 74.17700 96.65200 66.49000 1.000 407.31000 20 ALA E C 1
ATOM 16702 O O . ALA E 3 20 ? 74.30200 97.16600 67.60400 1.000 407.31000 20 ALA E O 1
ATOM 16704 N N . SER E 3 21 ? 74.91300 95.61000 66.09400 1.000 405.33000 21 SER E N 1
ATOM 16705 C CA . SER E 3 21 ? 75.90700 95.00800 66.97500 1.000 405.33000 21 SER E CA 1
ATOM 16706 C C . SER E 3 21 ? 77.04500 95.97400 67.27300 1.000 405.33000 21 SER E C 1
ATOM 16707 O O . SER E 3 21 ? 77.62100 95.93800 68.36500 1.000 405.33000 21 SER E O 1
ATOM 16710 N N . ASN E 3 22 ? 77.40200 96.82100 66.30800 1.000 451.58000 22 ASN E N 1
ATOM 16711 C CA . ASN E 3 22 ? 78.41000 97.84400 66.55200 1.000 451.58000 22 ASN E CA 1
ATOM 16712 C C . ASN E 3 22 ? 77.86000 99.05800 67.29100 1.000 451.58000 22 ASN E C 1
ATOM 16713 O O . ASN E 3 22 ? 78.65200 99.85800 67.79700 1.000 451.58000 22 ASN E O 1
ATOM 16718 N N . LEU E 3 23 ? 76.53700 99.21100 67.38000 1.000 426.58000 23 LEU E N 1
ATOM 16719 C CA . LEU E 3 23 ? 75.93800 100.33400 68.09000 1.000 426.58000 23 LEU E CA 1
ATOM 16720 C C . LEU E 3 23 ? 75.20600 99.93100 69.35500 1.000 426.58000 23 LEU E C 1
ATOM 16721 O O . LEU E 3 23 ? 74.95000 100.79000 70.20100 1.000 426.58000 23 LEU E O 1
ATOM 16726 N N . ILE E 3 24 ? 74.85500 98.66000 69.50400 1.000 456.13000 24 ILE E N 1
ATOM 16727 C CA . ILE E 3 24 ? 74.23300 98.18000 70.72300 1.000 456.13000 24 ILE E CA 1
ATOM 16728 C C . ILE E 3 24 ? 74.80500 96.79600 70.95700 1.000 456.13000 24 ILE E C 1
ATOM 16729 O O . ILE E 3 24 ? 75.32300 96.14300 70.05000 1.000 456.13000 24 ILE E O 1
ATOM 16734 N N . ASP E 3 25 ? 74.75100 96.37100 72.20100 1.000 555.07000 25 ASP E N 1
ATOM 16735 C CA . ASP E 3 25 ? 75.29200 95.08800 72.56800 1.000 555.07000 25 ASP E CA 1
ATOM 16736 C C . ASP E 3 25 ? 74.22400 94.11200 73.01500 1.000 555.07000 25 ASP E C 1
ATOM 16737 O O . ASP E 3 25 ? 74.36100 92.90900 72.78400 1.000 555.07000 25 ASP E O 1
ATOM 16742 N N . GLU E 3 26 ? 73.14000 94.61000 73.59700 1.000 542.60000 26 GLU E N 1
ATOM 16743 C CA . GLU E 3 26 ? 72.04700 93.77500 74.07400 1.000 542.60000 26 GLU E CA 1
ATOM 16744 C C . GLU E 3 26 ? 70.73700 94.39000 73.62700 1.000 542.60000 26 GLU E C 1
ATOM 16745 O O . GLU E 3 26 ? 70.39700 95.50600 74.03100 1.000 542.60000 26 GLU E O 1
ATOM 16751 N N . ALA E 3 27 ? 70.02000 93.67100 72.77700 1.000 452.31000 27 ALA E N 1
ATOM 16752 C CA . ALA E 3 27 ? 68.74300 94.14900 72.29600 1.000 452.31000 27 ALA E CA 1
ATOM 16753 C C . ALA E 3 27 ? 67.82900 92.95100 72.12700 1.000 452.31000 27 ALA E C 1
ATOM 16754 O O . ALA E 3 27 ? 68.27900 91.81300 71.97000 1.000 452.31000 27 ALA E O 1
ATOM 16756 N N . ALA E 3 28 ? 66.53500 93.22700 72.16400 1.000 396.79000 28 ALA E N 1
ATOM 16757 C CA . ALA E 3 28 ? 65.50900 92.20600 72.01100 1.000 396.79000 28 ALA E CA 1
ATOM 16758 C C . ALA E 3 28 ? 64.56100 92.71300 70.94600 1.000 396.79000 28 ALA E C 1
ATOM 16759 O O . ALA E 3 28 ? 63.81800 93.67200 71.17800 1.000 396.79000 28 ALA E O 1
ATOM 16761 N N . PHE E 3 29 ? 64.64400 92.11300 69.76700 1.000 421.17000 29 PHE E N 1
ATOM 16762 C CA . PHE E 3 29 ? 63.77800 92.49700 68.66600 1.000 421.17000 29 PHE E CA 1
ATOM 16763 C C . PHE E 3 29 ? 62.34800 92.14500 69.01300 1.000 421.17000 29 PHE E C 1
ATOM 16764 O O . PHE E 3 29 ? 62.01600 90.97000 69.20100 1.000 421.17000 29 PHE E O 1
ATOM 16772 N N . LYS E 3 30 ? 61.50500 93.15900 69.10600 1.000 447.47000 30 LYS E N 1
ATOM 16773 C CA . LYS E 3 30 ? 60.09500 92.93400 69.35100 1.000 447.47000 30 LYS E CA 1
ATOM 16774 C C . LYS E 3 30 ? 59.37000 92.70900 68.03100 1.000 447.47000 30 LYS E C 1
ATOM 16775 O O . LYS E 3 30 ? 59.66300 93.35800 67.01500 1.000 447.47000 30 LYS E O 1
ATOM 16781 N N . PHE E 3 31 ? 58.47100 91.72800 68.04400 1.000 405.29000 31 PHE E N 1
ATOM 16782 C CA . PHE E 3 31 ? 57.80200 91.24100 66.84700 1.000 405.29000 31 PHE E CA 1
ATOM 16783 C C . PHE E 3 31 ? 56.32500 91.59400 66.91300 1.000 405.29000 31 PHE E C 1
ATOM 16784 O O . PHE E 3 31 ? 55.60000 91.12200 67.79700 1.000 405.29000 31 PHE E O 1
ATOM 16792 N N . THR E 3 32 ? 55.88600 92.41800 65.97500 1.000 441.33000 32 THR E N 1
ATOM 16793 C CA . THR E 3 32 ? 54.50100 92.82300 65.88700 1.000 441.33000 32 THR E CA 1
ATOM 16794 C C . THR E 3 32 ? 53.99900 92.43800 64.51100 1.000 441.33000 32 THR E C 1
ATOM 16795 O O . THR E 3 32 ? 54.78200 92.15700 63.59900 1.000 441.33000 32 THR E O 1
ATOM 16799 N N . GLU E 3 33 ? 52.67500 92.41500 64.38500 1.000 421.89000 33 GLU E N 1
ATOM 16800 C CA . GLU E 3 33 ? 52.03900 92.07200 63.11900 1.000 421.89000 33 GLU E CA 1
ATOM 16801 C C . GLU E 3 33 ? 52.40400 93.06300 62.01500 1.000 421.89000 33 GLU E C 1
ATOM 16802 O O . GLU E 3 33 ? 52.37600 92.70800 60.83300 1.000 421.89000 33 GLU E O 1
ATOM 16808 N N . GLU E 3 34 ? 52.74700 94.30600 62.37500 1.000 456.50000 34 GLU E N 1
ATOM 16809 C CA . GLU E 3 34 ? 53.18900 95.25700 61.36400 1.000 456.50000 34 GLU E CA 1
ATOM 16810 C C . GLU E 3 34 ? 54.60200 94.94700 60.89300 1.000 456.50000 34 GLU E C 1
ATOM 16811 O O . GLU E 3 34 ? 54.94100 95.23700 59.74200 1.000 456.50000 34 GLU E O 1
ATOM 16817 N N . GLY E 3 35 ? 55.41900 94.34100 61.74100 1.000 470.98000 35 GLY E N 1
ATOM 16818 C CA . GLY E 3 35 ? 56.78100 94.02400 61.37100 1.000 470.98000 35 GLY E CA 1
ATOM 16819 C C . GLY E 3 35 ? 57.64700 93.88400 62.60800 1.000 470.98000 35 GLY E C 1
ATOM 16820 O O . GLY E 3 35 ? 57.15400 93.83100 63.73600 1.000 470.98000 35 GLY E O 1
ATOM 16821 N N . ILE E 3 36 ? 58.95400 93.82700 62.36400 1.000 477.14000 36 ILE E N 1
ATOM 16822 C CA . ILE E 3 36 ? 59.95400 93.69700 63.41700 1.000 477.14000 36 ILE E CA 1
ATOM 16823 C C . ILE E 3 36 ? 60.48400 95.08100 63.75400 1.000 477.14000 36 ILE E C 1
ATOM 16824 O O . ILE E 3 36 ? 60.94000 95.81100 62.86800 1.000 477.14000 36 ILE E O 1
ATOM 16829 N N . SER E 3 37 ? 60.44800 95.43300 65.03200 1.000 430.34000 37 SER E N 1
ATOM 16830 C CA . SER E 3 37 ? 60.92900 96.72400 65.49000 1.000 430.34000 37 SER E CA 1
ATOM 16831 C C . SER E 3 37 ? 61.77000 96.51100 66.73600 1.000 430.34000 37 SER E C 1
ATOM 16832 O O . SER E 3 37 ? 61.80900 95.41000 67.29100 1.000 430.34000 37 SER E O 1
ATOM 16835 N N . MET E 3 38 ? 62.50700 97.55400 67.12200 1.000 397.44000 38 MET E N 1
ATOM 16836 C CA . MET E 3 38 ? 63.33100 97.49700 68.32800 1.000 397.44000 38 MET E CA 1
ATOM 16837 C C . MET E 3 38 ? 63.68400 98.91500 68.75100 1.000 397.44000 38 MET E C 1
ATOM 16838 O O . MET E 3 38 ? 64.35400 99.62800 67.99900 1.000 397.44000 38 MET E O 1
ATOM 16843 N N . ARG E 3 39 ? 63.21700 99.34000 69.92700 1.000 424.41000 39 ARG E N 1
ATOM 16844 C CA . ARG E 3 39 ? 63.53900 100.66000 70.47800 1.000 424.41000 39 ARG E CA 1
ATOM 16845 C C . ARG E 3 39 ? 64.35400 100.47500 71.74200 1.000 424.41000 39 ARG E C 1
ATOM 16846 O O . ARG E 3 39 ? 63.81000 100.16300 72.80500 1.000 424.41000 39 ARG E O 1
ATOM 16854 N N . ALA E 3 40 ? 65.65500 100.70600 71.62700 1.000 454.02000 40 ALA E N 1
ATOM 16855 C CA . ALA E 3 40 ? 66.56800 100.49400 72.73600 1.000 454.02000 40 ALA E CA 1
ATOM 16856 C C . ALA E 3 40 ? 67.68800 101.52100 72.65500 1.000 454.02000 40 ALA E C 1
ATOM 16857 O O . ALA E 3 40 ? 67.74800 102.33600 71.73500 1.000 454.02000 40 ALA E O 1
ATOM 16859 N N . MET E 3 41 ? 68.56200 101.48900 73.65400 1.000 475.60000 41 MET E N 1
ATOM 16860 C CA . MET E 3 41 ? 69.69700 102.38800 73.77900 1.000 475.60000 41 MET E CA 1
ATOM 16861 C C . MET E 3 41 ? 70.92200 101.55700 74.12200 1.000 475.60000 41 MET E C 1
ATOM 16862 O O . MET E 3 41 ? 70.80400 100.49700 74.74300 1.000 475.60000 41 MET E O 1
ATOM 16867 N N . ASP E 3 42 ? 72.08600 102.01600 73.67100 1.000 399.89000 42 ASP E N 1
ATOM 16868 C CA . ASP E 3 42 ? 73.31000 101.32100 74.00700 1.000 399.89000 42 ASP E CA 1
ATOM 16869 C C . ASP E 3 42 ? 73.53400 101.40000 75.51200 1.000 399.89000 42 ASP E C 1
ATOM 16870 O O . ASP E 3 42 ? 73.30300 102.45200 76.11800 1.000 399.89000 42 ASP E O 1
ATOM 16875 N N . PRO E 3 43 ? 74.01200 100.31900 76.13900 1.000 385.47000 43 PRO E N 1
ATOM 16876 C CA . PRO E 3 43 ? 74.18400 100.32800 77.59900 1.000 385.47000 43 PRO E CA 1
ATOM 16877 C C . PRO E 3 43 ? 75.32600 101.19000 78.09100 1.000 385.47000 43 PRO E C 1
ATOM 16878 O O . PRO E 3 43 ? 75.57400 101.23300 79.30000 1.000 385.47000 43 PRO E O 1
ATOM 16882 N N . SER E 3 44 ? 75.99300 101.91000 77.20600 1.000 364.16000 44 SER E N 1
ATOM 16883 C CA . SER E 3 44 ? 77.03700 102.83100 77.58400 1.000 364.16000 44 SER E CA 1
ATOM 16884 C C . SER E 3 44 ? 76.58900 104.25100 77.33300 1.000 364.16000 44 SER E C 1
ATOM 16885 O O . SER E 3 44 ? 77.40500 105.16900 77.46800 1.000 364.16000 44 SER E O 1
ATOM 16888 N N . ARG E 3 45 ? 75.31600 104.42900 76.94100 1.000 347.56000 45 ARG E N 1
ATOM 16889 C CA . ARG E 3 45 ? 74.69400 105.73400 76.73500 1.000 347.56000 45 ARG E CA 1
ATOM 16890 C C . ARG E 3 45 ? 75.45200 106.54500 75.69100 1.000 347.56000 45 ARG E C 1
ATOM 16891 O O . ARG E 3 45 ? 75.95000 107.63700 75.95200 1.000 347.56000 45 ARG E O 1
ATOM 16899 N N . VAL E 3 46 ? 75.53700 105.98200 74.49200 1.000 350.27000 46 VAL E N 1
ATOM 16900 C CA . VAL E 3 46 ? 76.23900 106.61600 73.39000 1.000 350.27000 46 VAL E CA 1
ATOM 16901 C C . VAL E 3 46 ? 75.31200 106.91000 72.22000 1.000 350.27000 46 VAL E C 1
ATOM 16902 O O . VAL E 3 46 ? 75.41500 107.97200 71.59800 1.000 350.27000 46 VAL E O 1
ATOM 16906 N N . VAL E 3 47 ? 74.41000 105.99200 71.89200 1.000 346.86000 47 VAL E N 1
ATOM 16907 C CA . VAL E 3 47 ? 73.49100 106.15500 70.78100 1.000 346.86000 47 VAL E CA 1
ATOM 16908 C C . VAL E 3 47 ? 72.15400 105.60400 71.23800 1.000 346.86000 47 VAL E C 1
ATOM 16909 O O . VAL E 3 47 ? 72.04700 104.96400 72.28100 1.000 346.86000 47 VAL E O 1
ATOM 16913 N N . LEU E 3 48 ? 71.14400 105.81600 70.40700 1.000 394.80000 48 LEU E N 1
ATOM 16914 C CA . LEU E 3 48 ? 69.78800 105.34100 70.64400 1.000 394.80000 48 LEU E CA 1
ATOM 16915 C C . LEU E 3 48 ? 69.30100 104.72000 69.34900 1.000 394.80000 48 LEU E C 1
ATOM 16916 O O . LEU E 3 48 ? 69.22800 105.40200 68.32300 1.000 394.80000 48 LEU E O 1
ATOM 16921 N N . ILE E 3 49 ? 68.97300 103.43700 69.39600 1.000 402.90000 49 ILE E N 1
ATOM 16922 C CA . ILE E 3 49 ? 68.64100 102.66000 68.21000 1.000 402.90000 49 ILE E CA 1
ATOM 16923 C C . ILE E 3 49 ? 67.13200 102.42400 68.15100 1.000 402.90000 49 ILE E C 1
ATOM 16924 O O . ILE E 3 49 ? 66.48200 102.13000 69.16600 1.000 402.90000 49 ILE E O 1
ATOM 16929 N N . ASP E 3 50 ? 66.57100 102.60400 66.95400 1.000 367.84000 50 ASP E N 1
ATOM 16930 C CA . ASP E 3 50 ? 65.14500 102.40800 66.69900 1.000 367.84000 50 ASP E CA 1
ATOM 16931 C C . ASP E 3 50 ? 65.03800 101.79400 65.30700 1.000 367.84000 50 ASP E C 1
ATOM 16932 O O . ASP E 3 50 ? 65.11500 102.49800 64.29500 1.000 367.84000 50 ASP E O 1
ATOM 16937 N N . LEU E 3 51 ? 64.82700 100.48100 65.27800 1.000 343.33000 51 LEU E N 1
ATOM 16938 C CA . LEU E 3 51 ? 64.69200 99.72200 64.04700 1.000 343.33000 51 LEU E CA 1
ATOM 16939 C C . LEU E 3 51 ? 63.22600 99.50600 63.74800 1.000 343.33000 51 LEU E C 1
ATOM 16940 O O . LEU E 3 51 ? 62.48000 99.01200 64.59800 1.000 343.33000 51 LEU E O 1
ATOM 16945 N N . ASN E 3 52 ? 62.82400 99.87000 62.53800 1.000 376.14000 52 ASN E N 1
ATOM 16946 C CA . ASN E 3 52 ? 61.45000 99.71500 62.09300 1.000 376.14000 52 ASN E CA 1
ATOM 16947 C C . ASN E 3 52 ? 61.47500 98.98800 60.75700 1.000 376.14000 52 ASN E C 1
ATOM 16948 O O . ASN E 3 52 ? 61.87600 99.56200 59.74100 1.000 376.14000 52 ASN E O 1
ATOM 16953 N N . LEU E 3 53 ? 61.05200 97.73100 60.76300 1.000 406.89000 53 LEU E N 1
ATOM 16954 C CA . LEU E 3 53 ? 61.02500 96.89100 59.56600 1.000 406.89000 53 LEU E CA 1
ATOM 16955 C C . LEU E 3 53 ? 59.61800 96.37900 59.33800 1.000 406.89000 53 LEU E C 1
ATOM 16956 O O . LEU E 3 53 ? 59.16500 95.46800 60.05100 1.000 406.89000 53 LEU E O 1
ATOM 16961 N N . PRO E 3 54 ? 58.88200 96.93400 58.39000 1.000 419.62000 54 PRO E N 1
ATOM 16962 C CA . PRO E 3 54 ? 57.52800 96.43500 58.13800 1.000 419.62000 54 PRO E CA 1
ATOM 16963 C C . PRO E 3 54 ? 57.52000 95.04100 57.53100 1.000 419.62000 54 PRO E C 1
ATOM 16964 O O . PRO E 3 54 ? 58.56300 94.47200 57.19300 1.000 419.62000 54 PRO E O 1
ATOM 16968 N N . GLU E 3 55 ? 56.32700 94.49400 57.36600 1.000 391.97000 55 GLU E N 1
ATOM 16969 C CA . GLU E 3 55 ? 56.17500 93.16800 56.79400 1.000 391.97000 55 GLU E CA 1
ATOM 16970 C C . GLU E 3 55 ? 56.38200 93.16200 55.28800 1.000 391.97000 55 GLU E C 1
ATOM 16971 O O . GLU E 3 55 ? 56.54600 92.08400 54.70600 1.000 391.97000 55 GLU E O 1
ATOM 16977 N N . SER E 3 56 ? 56.40000 94.34300 54.66000 1.000 368.17000 56 SER E N 1
ATOM 16978 C CA . SER E 3 56 ? 56.60200 94.45900 53.22100 1.000 368.17000 56 SER E CA 1
ATOM 16979 C C . SER E 3 56 ? 58.01700 94.09300 52.80600 1.000 368.17000 56 SER E C 1
ATOM 16980 O O . SER E 3 56 ? 58.24000 93.74000 51.64400 1.000 368.17000 56 SER E O 1
ATOM 16983 N N . ILE E 3 57 ? 58.97100 94.16500 53.72900 1.000 280.40000 57 ILE E N 1
ATOM 16984 C CA . ILE E 3 57 ? 60.34100 93.79700 53.41200 1.000 280.40000 57 ILE E CA 1
ATOM 16985 C C . ILE E 3 57 ? 60.44300 92.28500 53.32600 1.000 280.40000 57 ILE E C 1
ATOM 16986 O O . ILE E 3 57 ? 61.18900 91.74600 52.50300 1.000 280.40000 57 ILE E O 1
ATOM 16991 N N . PHE E 3 58 ? 59.64700 91.59100 54.12300 1.000 255.27000 58 PHE E N 1
ATOM 16992 C CA . PHE E 3 58 ? 59.69500 90.14500 54.22300 1.000 255.27000 58 PHE E CA 1
ATOM 16993 C C . PHE E 3 58 ? 58.86000 89.51800 53.13700 1.000 255.27000 58 PHE E C 1
ATOM 16994 O O . PHE E 3 58 ? 57.76700 89.99500 52.82400 1.000 255.27000 58 PHE E O 1
ATOM 17002 N N . SER E 3 59 ? 59.38900 88.44400 52.56300 1.000 260.18000 59 SER E N 1
ATOM 17003 C CA . SER E 3 59 ? 58.66900 87.75300 51.50900 1.000 260.18000 59 SER E CA 1
ATOM 17004 C C . SER E 3 59 ? 57.45600 87.05600 52.09500 1.000 260.18000 59 SER E C 1
ATOM 17005 O O . SER E 3 59 ? 56.31200 87.35800 51.74300 1.000 260.18000 59 SER E O 1
ATOM 17008 N N . LYS E 3 60 ? 57.69300 86.14300 53.01700 1.000 248.20000 60 LYS E N 1
ATOM 17009 C CA . LYS E 3 60 ? 56.64000 85.43700 53.71000 1.000 248.20000 60 LYS E CA 1
ATOM 17010 C C . LYS E 3 60 ? 56.59200 85.96400 55.12500 1.000 248.20000 60 LYS E C 1
ATOM 17011 O O . LYS E 3 60 ? 57.61900 86.30100 55.70500 1.000 248.20000 60 LYS E O 1
ATOM 17017 N N . TYR E 3 61 ? 55.38800 86.11900 55.63200 1.000 319.59000 61 TYR E N 1
ATOM 17018 C CA . TYR E 3 61 ? 55.18000 86.74000 56.92800 1.000 319.59000 61 TYR E CA 1
ATOM 17019 C C . TYR E 3 61 ? 53.96400 86.06500 57.53600 1.000 319.59000 61 TYR E C 1
ATOM 17020 O O . TYR E 3 61 ? 52.83800 86.30900 57.09800 1.000 319.59000 61 TYR E O 1
ATOM 17029 N N . GLU E 3 62 ? 54.18500 85.23100 58.54200 1.000 346.23000 62 GLU E N 1
ATOM 17030 C CA . GLU E 3 62 ? 53.11300 84.47900 59.17700 1.000 346.23000 62 GLU E CA 1
ATOM 17031 C C . GLU E 3 62 ? 53.18700 84.61600 60.68700 1.000 346.23000 62 GLU E C 1
ATOM 17032 O O . GLU E 3 62 ? 54.16700 84.18100 61.30500 1.000 346.23000 62 GLU E O 1
ATOM 17038 N N . VAL E 3 63 ? 52.14700 85.20800 61.27500 1.000 372.22000 63 VAL E N 1
ATOM 17039 C CA . VAL E 3 63 ? 52.08600 85.48500 62.70200 1.000 372.22000 63 VAL E CA 1
ATOM 17040 C C . VAL E 3 63 ? 50.84200 84.81800 63.26000 1.000 372.22000 63 VAL E C 1
ATOM 17041 O O . VAL E 3 63 ? 49.79100 84.79900 62.61100 1.000 372.22000 63 VAL E O 1
ATOM 17045 N N . GLU E 3 64 ? 50.95200 84.30900 64.48000 1.000 398.97000 64 GLU E N 1
ATOM 17046 C CA . GLU E 3 64 ? 49.83200 83.74600 65.21100 1.000 398.97000 64 GLU E CA 1
ATOM 17047 C C . GLU E 3 64 ? 49.43700 84.66500 66.34600 1.000 398.97000 64 GLU E C 1
ATOM 17048 O O . GLU E 3 64 ? 48.25800 84.97800 66.53300 1.000 398.97000 64 GLU E O 1
ATOM 17054 N N . GLU E 3 65 ? 50.43200 85.12000 67.09300 1.000 396.23000 65 GLU E N 1
ATOM 17055 C CA . GLU E 3 65 ? 50.18600 85.98900 68.14300 1.000 396.23000 65 GLU E CA 1
ATOM 17056 C C . GLU E 3 65 ? 51.44200 86.82600 68.31900 1.000 396.23000 65 GLU E C 1
ATOM 17057 O O . GLU E 3 65 ? 52.54400 86.25400 68.35400 1.000 396.23000 65 GLU E O 1
ATOM 17063 N N . PRO E 3 66 ? 51.32000 88.15000 68.35200 1.000 375.93000 66 PRO E N 1
ATOM 17064 C CA . PRO E 3 66 ? 52.50500 89.00000 68.50500 1.000 375.93000 66 PRO E CA 1
ATOM 17065 C C . PRO E 3 66 ? 53.13300 88.79100 69.87100 1.000 375.93000 66 PRO E C 1
ATOM 17066 O O . PRO E 3 66 ? 52.43700 88.66700 70.88000 1.000 375.93000 66 PRO E O 1
ATOM 17070 N N . GLU E 3 67 ? 54.45800 88.76000 69.89300 1.000 404.65000 67 GLU E N 1
ATOM 17071 C CA . GLU E 3 67 ? 55.21800 88.57500 71.12200 1.000 404.65000 67 GLU E CA 1
ATOM 17072 C C . GLU E 3 67 ? 56.62100 89.11400 70.89100 1.000 404.65000 67 GLU E C 1
ATOM 17073 O O . GLU E 3 67 ? 56.95500 89.56900 69.79700 1.000 404.65000 67 GLU E O 1
ATOM 17079 N N . THR E 3 68 ? 57.44300 89.07200 71.93300 1.000 358.10000 68 THR E N 1
ATOM 17080 C CA . THR E 3 68 ? 58.78200 89.64400 71.89000 1.000 358.10000 68 THR E CA 1
ATOM 17081 C C . THR E 3 68 ? 59.81300 88.59100 72.27700 1.000 358.10000 68 THR E C 1
ATOM 17082 O O . THR E 3 68 ? 59.62400 87.87600 73.26500 1.000 358.10000 68 THR E O 1
ATOM 17086 N N . ILE E 3 69 ? 60.89900 88.49300 71.49800 1.000 319.62000 69 ILE E N 1
ATOM 17087 C CA . ILE E 3 69 ? 61.99200 87.57000 71.77900 1.000 319.62000 69 ILE E CA 1
ATOM 17088 C C . ILE E 3 69 ? 63.31000 88.33400 71.80300 1.000 319.62000 69 ILE E C 1
ATOM 17089 O O . ILE E 3 69 ? 63.44800 89.41200 71.22100 1.000 319.62000 69 ILE E O 1
ATOM 17094 N N . GLY E 3 70 ? 64.28900 87.74400 72.48500 1.000 309.61000 70 GLY E N 1
ATOM 17095 C CA . GLY E 3 70 ? 65.62100 88.31100 72.60400 1.000 309.61000 70 GLY E CA 1
ATOM 17096 C C . GLY E 3 70 ? 66.60100 87.55100 71.72700 1.000 309.61000 70 GLY E C 1
ATOM 17097 O O . GLY E 3 70 ? 66.61700 86.31800 71.71500 1.000 309.61000 70 GLY E O 1
ATOM 17098 N N . ILE E 3 71 ? 67.41500 88.31000 71.00400 1.000 296.50000 71 ILE E N 1
ATOM 17099 C CA . ILE E 3 71 ? 68.39000 87.77300 70.06700 1.000 296.50000 71 ILE E CA 1
ATOM 17100 C C . ILE E 3 71 ? 69.76000 88.35700 70.38200 1.000 296.50000 71 ILE E C 1
ATOM 17101 O O . ILE E 3 71 ? 69.89800 89.57900 70.50700 1.000 296.50000 71 ILE E O 1
ATOM 17106 N N . ASN E 3 72 ? 70.76800 87.49600 70.51500 1.000 276.31000 72 ASN E N 1
ATOM 17107 C CA . ASN E 3 72 ? 72.11300 87.98400 70.75900 1.000 276.31000 72 ASN E CA 1
ATOM 17108 C C . ASN E 3 72 ? 72.66500 88.56600 69.47400 1.000 276.31000 72 ASN E C 1
ATOM 17109 O O . ASN E 3 72 ? 72.51700 87.98300 68.41300 1.000 276.31000 72 ASN E O 1
ATOM 17114 N N . MET E 3 73 ? 73.38500 89.67200 69.58900 1.000 282.28000 73 MET E N 1
ATOM 17115 C CA . MET E 3 73 ? 73.91200 90.31000 68.39300 1.000 282.28000 73 MET E CA 1
ATOM 17116 C C . MET E 3 73 ? 75.15000 89.61300 67.90700 1.000 282.28000 73 MET E C 1
ATOM 17117 O O . MET E 3 73 ? 75.45300 89.64300 66.71700 1.000 282.28000 73 MET E O 1
ATOM 17122 N N . ASP E 3 74 ? 75.89400 89.03900 68.83300 1.000 320.54000 74 ASP E N 1
ATOM 17123 C CA . ASP E 3 74 ? 77.15000 88.41000 68.49000 1.000 320.54000 74 ASP E CA 1
ATOM 17124 C C . ASP E 3 74 ? 76.93200 87.12000 67.75700 1.000 320.54000 74 ASP E C 1
ATOM 17125 O O . ASP E 3 74 ? 77.49700 86.90600 66.68500 1.000 320.54000 74 ASP E O 1
ATOM 17130 N N . GLN E 3 75 ? 76.10800 86.25800 68.32900 1.000 336.13000 75 GLN E N 1
ATOM 17131 C CA . GLN E 3 75 ? 75.86400 84.96100 67.73800 1.000 336.13000 75 GLN E CA 1
ATOM 17132 C C . GLN E 3 75 ? 75.16400 85.12500 66.41200 1.000 336.13000 75 GLN E C 1
ATOM 17133 O O . GLN E 3 75 ? 75.63000 84.62100 65.38100 1.000 336.13000 75 GLN E O 1
ATOM 17139 N N . PHE E 3 76 ? 74.08700 85.90500 66.41600 1.000 403.66000 76 PHE E N 1
ATOM 17140 C CA . PHE E 3 76 ? 73.34600 86.17100 65.19700 1.000 403.66000 76 PHE E CA 1
ATOM 17141 C C . PHE E 3 76 ? 74.16000 86.95500 64.19300 1.000 403.66000 76 PHE E C 1
ATOM 17142 O O . PHE E 3 76 ? 73.93000 86.86200 62.98300 1.000 403.66000 76 PHE E O 1
ATOM 17150 N N . LYS E 3 77 ? 75.10300 87.73300 64.67700 1.000 375.72000 77 LYS E N 1
ATOM 17151 C CA . LYS E 3 77 ? 76.01600 88.40300 63.78200 1.000 375.72000 77 LYS E CA 1
ATOM 17152 C C . LYS E 3 77 ? 76.94000 87.40600 63.10300 1.000 375.72000 77 LYS E C 1
ATOM 17153 O O . LYS E 3 77 ? 77.16200 87.48800 61.88900 1.000 375.72000 77 LYS E O 1
ATOM 17159 N N . LYS E 3 78 ? 77.44300 86.42400 63.85800 1.000 415.46000 78 LYS E N 1
ATOM 17160 C CA . LYS E 3 78 ? 78.29900 85.39600 63.27700 1.000 415.46000 78 LYS E CA 1
ATOM 17161 C C . LYS E 3 78 ? 77.56700 84.47500 62.33400 1.000 415.46000 78 LYS E C 1
ATOM 17162 O O . LYS E 3 78 ? 78.19800 83.86100 61.47200 1.000 415.46000 78 LYS E O 1
ATOM 17168 N N . ILE E 3 79 ? 76.26400 84.33800 62.50000 1.000 370.09000 79 ILE E N 1
ATOM 17169 C CA . ILE E 3 79 ? 75.50100 83.50600 61.58700 1.000 370.09000 79 ILE E CA 1
ATOM 17170 C C . ILE E 3 79 ? 75.45300 84.13500 60.20400 1.000 370.09000 79 ILE E C 1
ATOM 17171 O O . ILE E 3 79 ? 75.80300 83.50400 59.20000 1.000 370.09000 79 ILE E O 1
ATOM 17176 N N . LEU E 3 80 ? 75.08300 85.41300 60.13900 1.000 307.84000 80 LEU E N 1
ATOM 17177 C CA . LEU E 3 80 ? 74.97700 86.10600 58.87000 1.000 307.84000 80 LEU E CA 1
ATOM 17178 C C . LEU E 3 80 ? 76.26500 86.73700 58.45500 1.000 307.84000 80 LEU E C 1
ATOM 17179 O O . LEU E 3 80 ? 76.25600 87.64300 57.61600 1.000 307.84000 80 LEU E O 1
ATOM 17184 N N . LYS E 3 81 ? 77.36800 86.29900 59.04600 1.000 363.41000 81 LYS E N 1
ATOM 17185 C CA . LYS E 3 81 ? 78.65800 86.84400 58.68300 1.000 363.41000 81 LYS E CA 1
ATOM 17186 C C . LYS E 3 81 ? 78.98700 86.43000 57.26700 1.000 363.41000 81 LYS E C 1
ATOM 17187 O O . LYS E 3 81 ? 79.13800 87.26800 56.37200 1.000 363.41000 81 LYS E O 1
ATOM 17193 N N . ARG E 3 82 ? 79.04100 85.13200 57.03800 1.000 336.04000 82 ARG E N 1
ATOM 17194 C CA . ARG E 3 82 ? 79.33100 84.60700 55.72400 1.000 336.04000 82 ARG E CA 1
ATOM 17195 C C . ARG E 3 82 ? 78.05900 84.27000 54.96100 1.000 336.04000 82 ARG E C 1
ATOM 17196 O O . ARG E 3 82 ? 78.14400 83.66600 53.88700 1.000 336.04000 82 ARG E O 1
ATOM 17204 N N . GLY E 3 83 ? 76.89000 84.66000 55.47300 1.000 299.48000 83 GLY E N 1
ATOM 17205 C CA . GLY E 3 83 ? 75.64200 84.34400 54.79700 1.000 299.48000 83 GLY E CA 1
ATOM 17206 C C . GLY E 3 83 ? 75.51600 85.11600 53.49700 1.000 299.48000 83 GLY E C 1
ATOM 17207 O O . GLY E 3 83 ? 75.54700 86.35900 53.49700 1.000 299.48000 83 GLY E O 1
ATOM 17208 N N . LYS E 3 84 ? 75.35200 84.40100 52.39000 1.000 358.17000 84 LYS E N 1
ATOM 17209 C CA . LYS E 3 84 ? 75.22400 85.02900 51.08700 1.000 358.17000 84 LYS E CA 1
ATOM 17210 C C . LYS E 3 84 ? 73.84000 85.63600 50.91000 1.000 358.17000 84 LYS E C 1
ATOM 17211 O O . LYS E 3 84 ? 72.83200 85.08200 51.35900 1.000 358.17000 84 LYS E O 1
ATOM 17217 N N . ALA E 3 85 ? 73.79000 86.76700 50.20200 1.000 361.67000 85 ALA E N 1
ATOM 17218 C CA . ALA E 3 85 ? 72.52900 87.43900 49.93900 1.000 361.67000 85 ALA E CA 1
ATOM 17219 C C . ALA E 3 85 ? 71.67000 86.65200 48.96300 1.000 361.67000 85 ALA E C 1
ATOM 17220 O O . ALA E 3 85 ? 70.50400 86.99400 48.76800 1.000 361.67000 85 ALA E O 1
ATOM 17222 N N . LYS E 3 86 ? 72.22500 85.63100 48.32000 1.000 402.75000 86 LYS E N 1
ATOM 17223 C CA . LYS E 3 86 ? 71.49000 84.80700 47.38400 1.000 402.75000 86 LYS E CA 1
ATOM 17224 C C . LYS E 3 86 ? 70.83600 83.63200 48.07400 1.000 402.75000 86 LYS E C 1
ATOM 17225 O O . LYS E 3 86 ? 70.35100 82.71700 47.40400 1.000 402.75000 86 LYS E O 1
ATOM 17231 N N . ASP E 3 87 ? 70.80400 83.63900 49.38700 1.000 315.15000 87 ASP E N 1
ATOM 17232 C CA . ASP E 3 87 ? 70.17600 82.56000 50.09900 1.000 315.15000 87 ASP E CA 1
ATOM 17233 C C . ASP E 3 87 ? 68.76800 82.97400 50.41400 1.000 315.15000 87 ASP E C 1
ATOM 17234 O O . ASP E 3 87 ? 68.29000 84.03500 50.00500 1.000 315.15000 87 ASP E O 1
ATOM 17239 N N . THR E 3 88 ? 68.10800 82.15400 51.19600 1.000 334.69000 88 THR E N 1
ATOM 17240 C CA . THR E 3 88 ? 66.74000 82.41800 51.57700 1.000 334.69000 88 THR E CA 1
ATOM 17241 C C . THR E 3 88 ? 66.72000 82.35400 53.07900 1.000 334.69000 88 THR E C 1
ATOM 17242 O O . THR E 3 88 ? 66.87900 81.28300 53.67200 1.000 334.69000 88 THR E O 1
ATOM 17246 N N . LEU E 3 89 ? 66.57700 83.51200 53.67300 1.000 349.86000 89 LEU E N 1
ATOM 17247 C CA . LEU E 3 89 ? 66.52800 83.60500 55.10700 1.000 349.86000 89 LEU E CA 1
ATOM 17248 C C . LEU E 3 89 ? 65.16500 83.15800 55.60700 1.000 349.86000 89 LEU E C 1
ATOM 17249 O O . LEU E 3 89 ? 64.12900 83.62400 55.12000 1.000 349.86000 89 LEU E O 1
ATOM 17254 N N . ILE E 3 90 ? 65.16300 82.24800 56.58000 1.000 306.59000 90 ILE E N 1
ATOM 17255 C CA . ILE E 3 90 ? 63.92900 81.70600 57.13500 1.000 306.59000 90 ILE E CA 1
ATOM 17256 C C . ILE E 3 90 ? 64.01300 81.76600 58.65100 1.000 306.59000 90 ILE E C 1
ATOM 17257 O O . ILE E 3 90 ? 64.91000 81.15900 59.25200 1.000 306.59000 90 ILE E O 1
ATOM 17262 N N . LEU E 3 91 ? 63.03400 82.42200 59.26700 1.000 272.81000 91 LEU E N 1
ATOM 17263 C CA . LEU E 3 91 ? 62.92000 82.51100 60.71300 1.000 272.81000 91 LEU E CA 1
ATOM 17264 C C . LEU E 3 91 ? 61.68700 81.77800 61.15700 1.000 272.81000 91 LEU E C 1
ATOM 17265 O O . LEU E 3 91 ? 60.57300 82.10500 60.74200 1.000 272.81000 91 LEU E O 1
ATOM 17270 N N . ARG E 3 92 ? 61.88600 80.81300 62.00800 1.000 277.87000 92 ARG E N 1
ATOM 17271 C CA . ARG E 3 92 ? 60.78300 80.01600 62.46000 1.000 277.87000 92 ARG E CA 1
ATOM 17272 C C . ARG E 3 92 ? 60.87600 79.83900 63.95500 1.000 277.87000 92 ARG E C 1
ATOM 17273 O O . ARG E 3 92 ? 61.95300 79.60200 64.49900 1.000 277.87000 92 ARG E O 1
ATOM 17281 N N . LYS E 3 93 ? 59.74700 79.98300 64.61400 1.000 358.03000 93 LYS E N 1
ATOM 17282 C CA . LYS E 3 93 ? 59.67300 79.77300 66.03900 1.000 358.03000 93 LYS E CA 1
ATOM 17283 C C . LYS E 3 93 ? 58.37400 79.04300 66.29200 1.000 358.03000 93 LYS E C 1
ATOM 17284 O O . LYS E 3 93 ? 57.32200 79.46100 65.80600 1.000 358.03000 93 LYS E O 1
ATOM 17290 N N . GLY E 3 94 ? 58.45700 77.93800 67.01500 1.000 406.65000 94 GLY E N 1
ATOM 17291 C CA . GLY E 3 94 ? 57.28200 77.14000 67.26900 1.000 406.65000 94 GLY E CA 1
ATOM 17292 C C . GLY E 3 94 ? 56.81400 77.24400 68.69800 1.000 406.65000 94 GLY E C 1
ATOM 17293 O O . GLY E 3 94 ? 56.82700 78.33200 69.28300 1.000 406.65000 94 GLY E O 1
ATOM 17294 N N . ASP E 3 95 ? 56.40500 76.10700 69.26400 1.000 401.45000 95 ASP E N 1
ATOM 17295 C CA . ASP E 3 95 ? 55.88900 76.08300 70.62800 1.000 401.45000 95 ASP E CA 1
ATOM 17296 C C . ASP E 3 95 ? 57.00400 76.39000 71.61900 1.000 401.45000 95 ASP E C 1
ATOM 17297 O O . ASP E 3 95 ? 56.85100 77.24600 72.49700 1.000 401.45000 95 ASP E O 1
ATOM 17302 N N . GLU E 3 96 ? 58.13700 75.71000 71.48300 1.000 398.91000 96 GLU E N 1
ATOM 17303 C CA . GLU E 3 96 ? 59.27100 75.92100 72.36600 1.000 398.91000 96 GLU E CA 1
ATOM 17304 C C . GLU E 3 96 ? 59.94900 77.25100 72.05400 1.000 398.91000 96 GLU E C 1
ATOM 17305 O O . GLU E 3 96 ? 59.74800 77.85700 70.99600 1.000 398.91000 96 GLU E O 1
ATOM 17311 N N . ASN E 3 97 ? 60.75900 77.70900 73.00300 1.000 323.99000 97 ASN E N 1
ATOM 17312 C CA . ASN E 3 97 ? 61.45200 78.98800 72.87000 1.000 323.99000 97 ASN E CA 1
ATOM 17313 C C . ASN E 3 97 ? 62.77100 78.86600 72.11800 1.000 323.99000 97 ASN E C 1
ATOM 17314 O O . ASN E 3 97 ? 63.82300 79.31200 72.57600 1.000 323.99000 97 ASN E O 1
ATOM 17319 N N . PHE E 3 98 ? 62.71100 78.27900 70.93400 1.000 310.26000 98 PHE E N 1
ATOM 17320 C CA . PHE E 3 98 ? 63.86800 78.13600 70.07700 1.000 310.26000 98 PHE E CA 1
ATOM 17321 C C . PHE E 3 98 ? 63.65400 78.89000 68.78900 1.000 310.26000 98 PHE E C 1
ATOM 17322 O O . PHE E 3 98 ? 62.52800 79.13300 68.35000 1.000 310.26000 98 PHE E O 1
ATOM 17330 N N . LEU E 3 99 ? 64.76500 79.24800 68.19200 1.000 257.06000 99 LEU E N 1
ATOM 17331 C CA . LEU E 3 99 ? 64.76000 79.97900 66.95300 1.000 257.06000 99 LEU E CA 1
ATOM 17332 C C . LEU E 3 99 ? 65.36300 79.07500 65.89300 1.000 257.06000 99 LEU E C 1
ATOM 17333 O O . LEU E 3 99 ? 66.43100 78.48900 66.10000 1.000 257.06000 99 LEU E O 1
ATOM 17338 N N . GLU E 3 100 ? 64.66100 78.93500 64.78900 1.000 267.84000 100 GLU E N 1
ATOM 17339 C CA . GLU E 3 100 ? 65.08000 78.09200 63.68600 1.000 267.84000 100 GLU E CA 1
ATOM 17340 C C . GLU E 3 100 ? 65.39100 78.96600 62.49800 1.000 267.84000 100 GLU E C 1
ATOM 17341 O O . GLU E 3 100 ? 64.50300 79.61400 61.93500 1.000 267.84000 100 GLU E O 1
ATOM 17347 N N . ILE E 3 101 ? 66.65500 78.97300 62.12100 1.000 254.15000 101 ILE E N 1
ATOM 17348 C CA . ILE E 3 101 ? 67.08900 79.77700 61.00100 1.000 254.15000 101 ILE E CA 1
ATOM 17349 C C . ILE E 3 101 ? 67.46500 78.90400 59.83100 1.000 254.15000 101 ILE E C 1
ATOM 17350 O O . ILE E 3 101 ? 68.58200 78.38900 59.75500 1.000 254.15000 101 ILE E O 1
ATOM 17355 N N . THR E 3 102 ? 66.52300 78.69800 58.94600 1.000 242.51000 102 THR E N 1
ATOM 17356 C CA . THR E 3 102 ? 66.73700 77.83800 57.80700 1.000 242.51000 102 THR E CA 1
ATOM 17357 C C . THR E 3 102 ? 67.20900 78.65200 56.61600 1.000 242.51000 102 THR E C 1
ATOM 17358 O O . THR E 3 102 ? 66.63600 79.70100 56.30000 1.000 242.51000 102 THR E O 1
ATOM 17362 N N . PHE E 3 103 ? 68.27100 78.18300 55.98300 1.000 257.42000 103 PHE E N 1
ATOM 17363 C CA . PHE E 3 103 ? 68.80300 78.79600 54.78500 1.000 257.42000 103 PHE E CA 1
ATOM 17364 C C . PHE E 3 103 ? 68.52900 77.89400 53.61900 1.000 257.42000 103 PHE E C 1
ATOM 17365 O O . PHE E 3 103 ? 68.90700 76.72100 53.62300 1.000 257.42000 103 PHE E O 1
ATOM 17373 N N . GLU E 3 104 ? 67.87000 78.45100 52.62800 1.000 302.07000 104 GLU E N 1
ATOM 17374 C CA . GLU E 3 104 ? 67.52000 77.70700 51.44700 1.000 302.07000 104 GLU E CA 1
ATOM 17375 C C . GLU E 3 104 ? 68.27400 78.40300 50.32600 1.000 302.07000 104 GLU E C 1
ATOM 17376 O O . GLU E 3 104 ? 67.76700 79.30100 49.65600 1.000 302.07000 104 GLU E O 1
ATOM 17382 N N . GLY E 3 105 ? 69.50900 77.98600 50.13300 1.000 345.09000 105 GLY E N 1
ATOM 17383 C CA . GLY E 3 105 ? 70.31500 78.54300 49.07600 1.000 345.09000 105 GLY E CA 1
ATOM 17384 C C . GLY E 3 105 ? 71.06600 77.41100 48.42400 1.000 345.09000 105 GLY E C 1
ATOM 17385 O O . GLY E 3 105 ? 70.45700 76.41600 48.02000 1.000 345.09000 105 GLY E O 1
ATOM 17386 N N . THR E 3 106 ? 72.38900 77.53200 48.33000 1.000 373.37000 106 THR E N 1
ATOM 17387 C CA . THR E 3 106 ? 73.20300 76.43700 47.81500 1.000 373.37000 106 THR E CA 1
ATOM 17388 C C . THR E 3 106 ? 73.24600 75.24000 48.76200 1.000 373.37000 106 THR E C 1
ATOM 17389 O O . THR E 3 106 ? 73.62000 74.14100 48.33300 1.000 373.37000 106 THR E O 1
ATOM 17393 N N . ALA E 3 107 ? 72.84900 75.42000 50.02200 1.000 317.46000 107 ALA E N 1
ATOM 17394 C CA . ALA E 3 107 ? 72.81300 74.33500 50.99800 1.000 317.46000 107 ALA E CA 1
ATOM 17395 C C . ALA E 3 107 ? 71.82900 74.71000 52.09200 1.000 317.46000 107 ALA E C 1
ATOM 17396 O O . ALA E 3 107 ? 71.97800 75.76500 52.72000 1.000 317.46000 107 ALA E O 1
ATOM 17398 N N . LYS E 3 108 ? 70.79800 73.88500 52.27000 1.000 214.75000 108 LYS E N 1
ATOM 17399 C CA . LYS E 3 108 ? 69.78800 74.15100 53.28100 1.000 214.75000 108 LYS E CA 1
ATOM 17400 C C . LYS E 3 108 ? 70.43100 74.00400 54.64400 1.000 214.75000 108 LYS E C 1
ATOM 17401 O O . LYS E 3 108 ? 71.00500 72.96400 54.97000 1.000 214.75000 108 LYS E O 1
ATOM 17407 N N . ARG E 3 109 ? 70.33800 75.04700 55.44100 1.000 235.14000 109 ARG E N 1
ATOM 17408 C CA . ARG E 3 109 ? 70.97400 75.06800 56.74200 1.000 235.14000 109 ARG E CA 1
ATOM 17409 C C . ARG E 3 109 ? 69.89600 75.43700 57.72800 1.000 235.14000 109 ARG E C 1
ATOM 17410 O O . ARG E 3 109 ? 69.60800 76.61300 57.92700 1.000 235.14000 109 ARG E O 1
ATOM 17418 N N . THR E 3 110 ? 69.34000 74.43200 58.36200 1.000 208.91000 110 THR E N 1
ATOM 17419 C CA . THR E 3 110 ? 68.32000 74.64800 59.36100 1.000 208.91000 110 THR E CA 1
ATOM 17420 C C . THR E 3 110 ? 69.03100 74.83100 60.68000 1.000 208.91000 110 THR E C 1
ATOM 17421 O O . THR E 3 110 ? 69.77200 73.95100 61.12700 1.000 208.91000 110 THR E O 1
ATOM 17425 N N . PHE E 3 111 ? 68.83800 75.98500 61.27400 1.000 234.19000 111 PHE E N 1
ATOM 17426 C CA . PHE E 3 111 ? 69.53700 76.33800 62.48800 1.000 234.19000 111 PHE E CA 1
ATOM 17427 C C . PHE E 3 111 ? 68.61600 76.38600 63.69200 1.000 234.19000 111 PHE E C 1
ATOM 17428 O O . PHE E 3 111 ? 67.40400 76.55800 63.57200 1.000 234.19000 111 PHE E O 1
ATOM 17436 N N . ARG E 3 112 ? 69.23400 76.29500 64.86500 1.000 230.26000 112 ARG E N 1
ATOM 17437 C CA . ARG E 3 112 ? 68.50900 76.35900 66.12300 1.000 230.26000 112 ARG E CA 1
ATOM 17438 C C . ARG E 3 112 ? 69.32000 77.02700 67.23000 1.000 230.26000 112 ARG E C 1
ATOM 17439 O O . ARG E 3 112 ? 70.49800 76.72600 67.46100 1.000 230.26000 112 ARG E O 1
ATOM 17447 N N . LEU E 3 113 ? 68.70800 78.02500 67.84400 1.000 272.47000 113 LEU E N 1
ATOM 17448 C CA . LEU E 3 113 ? 69.34900 78.73400 68.91500 1.000 272.47000 113 LEU E CA 1
ATOM 17449 C C . LEU E 3 113 ? 68.34200 79.06600 69.99800 1.000 272.47000 113 LEU E C 1
ATOM 17450 O O . LEU E 3 113 ? 67.17800 79.35600 69.69600 1.000 272.47000 113 LEU E O 1
ATOM 17455 N N . PRO E 3 114 ? 68.75100 79.01600 71.25400 1.000 303.15000 114 PRO E N 1
ATOM 17456 C CA . PRO E 3 114 ? 67.83900 79.39200 72.32600 1.000 303.15000 114 PRO E CA 1
ATOM 17457 C C . PRO E 3 114 ? 67.64500 80.89800 72.31900 1.000 303.15000 114 PRO E C 1
ATOM 17458 O O . PRO E 3 114 ? 68.44000 81.66000 71.76500 1.000 303.15000 114 PRO E O 1
ATOM 17462 N N . LEU E 3 115 ? 66.56100 81.32400 72.94100 1.000 319.61000 115 LEU E N 1
ATOM 17463 C CA . LEU E 3 115 ? 66.19900 82.73300 73.01000 1.000 319.61000 115 LEU E CA 1
ATOM 17464 C C . LEU E 3 115 ? 66.11700 83.10200 74.48000 1.000 319.61000 115 LEU E C 1
ATOM 17465 O O . LEU E 3 115 ? 65.26200 82.58800 75.20600 1.000 319.61000 115 LEU E O 1
ATOM 17470 N N . ILE E 3 116 ? 67.02900 83.96900 74.92000 1.000 472.25000 116 ILE E N 1
ATOM 17471 C CA . ILE E 3 116 ? 67.07800 84.35400 76.32300 1.000 472.25000 116 ILE E CA 1
ATOM 17472 C C . ILE E 3 116 ? 65.95700 85.33400 76.64900 1.000 472.25000 116 ILE E C 1
ATOM 17473 O O . ILE E 3 116 ? 65.36000 85.96400 75.77100 1.000 472.25000 116 ILE E O 1
ATOM 17478 N N . ASP E 3 117 ? 65.68300 85.46500 77.94900 1.000 627.64000 117 ASP E N 1
ATOM 17479 C CA . ASP E 3 117 ? 64.63400 86.34900 78.46100 1.000 627.64000 117 ASP E CA 1
ATOM 17480 C C . ASP E 3 117 ? 65.20900 87.72900 78.73600 1.000 627.64000 117 ASP E C 1
ATOM 17481 O O . ASP E 3 117 ? 65.65600 88.03500 79.84400 1.000 627.64000 117 ASP E O 1
ATOM 17486 N N . VAL E 3 118 ? 65.17900 88.57300 77.73100 1.000 558.79000 118 VAL E N 1
ATOM 17487 C CA . VAL E 3 118 ? 65.67900 89.92800 77.88100 1.000 558.79000 118 VAL E CA 1
ATOM 17488 C C . VAL E 3 118 ? 64.62200 90.73800 78.61400 1.000 558.79000 118 VAL E C 1
ATOM 17489 O O . VAL E 3 118 ? 63.42100 90.60000 78.35200 1.000 558.79000 118 VAL E O 1
ATOM 17493 N N . GLU E 3 119 ? 65.05800 91.57900 79.54400 1.000 544.49000 119 GLU E N 1
ATOM 17494 C CA . GLU E 3 119 ? 64.15600 92.42100 80.32200 1.000 544.49000 119 GLU E CA 1
ATOM 17495 C C . GLU E 3 119 ? 64.16800 93.85600 79.80300 1.000 544.49000 119 GLU E C 1
ATOM 17496 O O . GLU E 3 119 ? 64.15000 94.80600 80.59100 1.000 544.49000 119 GLU E O 1
ATOM 17502 N N . GLU E 3 120 ? 64.23800 94.02400 78.47500 1.000 452.06000 120 GLU E N 1
ATOM 17503 C CA . GLU E 3 120 ? 64.26700 95.34200 77.83800 1.000 452.06000 120 GLU E CA 1
ATOM 17504 C C . GLU E 3 120 ? 63.00800 96.15300 78.11300 1.000 452.06000 120 GLU E C 1
ATOM 17505 O O . GLU E 3 120 ? 61.89500 95.72700 77.78900 1.000 452.06000 120 GLU E O 1
ATOM 17511 N N . LEU E 3 121 ? 63.19600 97.33900 78.68900 1.000 473.90000 121 LEU E N 1
ATOM 17512 C CA . LEU E 3 121 ? 62.08300 98.23500 78.95900 1.000 473.90000 121 LEU E CA 1
ATOM 17513 C C . LEU E 3 121 ? 61.70700 98.94400 77.67900 1.000 473.90000 121 LEU E C 1
ATOM 17514 O O . LEU E 3 121 ? 62.52800 99.66300 77.09400 1.000 473.90000 121 LEU E O 1
ATOM 17519 N N . GLU E 3 122 ? 60.48200 98.71400 77.23300 1.000 464.54000 122 GLU E N 1
ATOM 17520 C CA . GLU E 3 122 ? 60.01900 99.32700 76.00600 1.000 464.54000 122 GLU E CA 1
ATOM 17521 C C . GLU E 3 122 ? 59.87900 100.81100 76.25600 1.000 464.54000 122 GLU E C 1
ATOM 17522 O O . GLU E 3 122 ? 58.98800 101.25200 76.98700 1.000 464.54000 122 GLU E O 1
ATOM 17528 N N . LEU E 3 123 ? 60.77000 101.57700 75.66200 1.000 389.75000 123 LEU E N 1
ATOM 17529 C CA . LEU E 3 123 ? 60.74300 103.00900 75.82500 1.000 389.75000 123 LEU E CA 1
ATOM 17530 C C . LEU E 3 123 ? 60.52400 103.62700 74.46500 1.000 389.75000 123 LEU E C 1
ATOM 17531 O O . LEU E 3 123 ? 61.08100 103.17300 73.46000 1.000 389.75000 123 LEU E O 1
ATOM 17536 N N . GLU E 3 124 ? 59.73400 104.68000 74.45900 1.000 508.23000 124 GLU E N 1
ATOM 17537 C CA . GLU E 3 124 ? 59.39900 105.38200 73.24800 1.000 508.23000 124 GLU E CA 1
ATOM 17538 C C . GLU E 3 124 ? 60.26400 106.62200 73.16000 1.000 508.23000 124 GLU E C 1
ATOM 17539 O O . GLU E 3 124 ? 61.13300 106.88100 73.99700 1.000 508.23000 124 GLU E O 1
ATOM 17545 N N . LEU E 3 125 ? 60.03100 107.38300 72.10700 1.000 523.45000 125 LEU E N 1
ATOM 17546 C CA . LEU E 3 125 ? 60.74700 108.60700 71.86500 1.000 523.45000 125 LEU E CA 1
ATOM 17547 C C . LEU E 3 125 ? 59.72300 109.71500 71.64100 1.000 523.45000 125 LEU E C 1
ATOM 17548 O O . LEU E 3 125 ? 58.77900 109.52600 70.85300 1.000 523.45000 125 LEU E O 1
ATOM 17553 N N . PRO E 3 126 ? 59.84400 110.87000 72.31900 1.000 549.00000 126 PRO E N 1
ATOM 17554 C CA . PRO E 3 126 ? 58.87900 111.96100 72.09300 1.000 549.00000 126 PRO E CA 1
ATOM 17555 C C . PRO E 3 126 ? 59.06200 112.65300 70.74300 1.000 549.00000 126 PRO E C 1
ATOM 17556 O O . PRO E 3 126 ? 60.01000 112.34800 70.01200 1.000 549.00000 126 PRO E O 1
ATOM 17560 N N . GLU E 3 127 ? 58.18400 113.60000 70.40800 1.000 516.40000 127 GLU E N 1
ATOM 17561 C CA . GLU E 3 127 ? 58.22500 114.30100 69.12900 1.000 516.40000 127 GLU E CA 1
ATOM 17562 C C . GLU E 3 127 ? 58.32100 115.80300 69.34700 1.000 516.40000 127 GLU E C 1
ATOM 17563 O O . GLU E 3 127 ? 57.60000 116.36500 70.17800 1.000 516.40000 127 GLU E O 1
ATOM 17569 N N . LEU E 3 128 ? 59.19300 116.44700 68.57100 1.000 327.97000 128 LEU E N 1
ATOM 17570 C CA . LEU E 3 128 ? 59.37400 117.89000 68.63000 1.000 327.97000 128 LEU E CA 1
ATOM 17571 C C . LEU E 3 128 ? 60.10700 118.33000 67.37400 1.000 327.97000 128 LEU E C 1
ATOM 17572 O O . LEU E 3 128 ? 60.91600 117.56400 66.83700 1.000 327.97000 128 LEU E O 1
ATOM 17577 N N . PRO E 3 129 ? 59.85600 119.54400 66.88500 1.000 275.83000 129 PRO E N 1
ATOM 17578 C CA . PRO E 3 129 ? 60.49300 119.97500 65.63800 1.000 275.83000 129 PRO E CA 1
ATOM 17579 C C . PRO E 3 129 ? 61.97500 120.24700 65.83300 1.000 275.83000 129 PRO E C 1
ATOM 17580 O O . PRO E 3 129 ? 62.40900 120.76200 66.86600 1.000 275.83000 129 PRO E O 1
ATOM 17584 N N . PHE E 3 130 ? 62.75000 119.86600 64.82800 1.000 319.52000 130 PHE E N 1
ATOM 17585 C CA . PHE E 3 130 ? 64.18600 120.08300 64.81400 1.000 319.52000 130 PHE E CA 1
ATOM 17586 C C . PHE E 3 130 ? 64.63300 121.24600 63.93900 1.000 319.52000 130 PHE E C 1
ATOM 17587 O O . PHE E 3 130 ? 65.71900 121.78500 64.18500 1.000 319.52000 130 PHE E O 1
ATOM 17595 N N . THR E 3 131 ? 63.86600 121.59000 62.88900 1.000 366.44000 131 THR E N 1
ATOM 17596 C CA . THR E 3 131 ? 64.05800 122.70100 61.93700 1.000 366.44000 131 THR E CA 1
ATOM 17597 C C . THR E 3 131 ? 65.29700 122.50700 61.05900 1.000 366.44000 131 THR E C 1
ATOM 17598 O O . THR E 3 131 ? 65.63000 123.37100 60.23100 1.000 366.44000 131 THR E O 1
ATOM 17602 N N . ALA E 3 132 ? 65.96700 121.36600 61.17500 1.000 397.68000 132 ALA E N 1
ATOM 17603 C CA . ALA E 3 132 ? 67.14700 121.05400 60.37400 1.000 397.68000 132 ALA E CA 1
ATOM 17604 C C . ALA E 3 132 ? 67.06600 119.59700 59.93400 1.000 397.68000 132 ALA E C 1
ATOM 17605 O O . ALA E 3 132 ? 67.42200 118.68700 60.68900 1.000 397.68000 132 ALA E O 1
ATOM 17607 N N . LYS E 3 133 ? 66.58200 119.38800 58.71700 1.000 434.56000 133 LYS E N 1
ATOM 17608 C CA . LYS E 3 133 ? 66.44300 118.06700 58.12300 1.000 434.56000 133 LYS E CA 1
ATOM 17609 C C . LYS E 3 133 ? 67.16700 118.06300 56.79200 1.000 434.56000 133 LYS E C 1
ATOM 17610 O O . LYS E 3 133 ? 66.82700 118.84300 55.89800 1.000 434.56000 133 LYS E O 1
ATOM 17616 N N . VAL E 3 134 ? 68.15600 117.18800 56.65800 1.000 431.95000 134 VAL E N 1
ATOM 17617 C CA . VAL E 3 134 ? 68.93900 117.15000 55.43500 1.000 431.95000 134 VAL E CA 1
ATOM 17618 C C . VAL E 3 134 ? 68.85800 115.74800 54.85800 1.000 431.95000 134 VAL E C 1
ATOM 17619 O O . VAL E 3 134 ? 68.63500 114.76000 55.56800 1.000 431.95000 134 VAL E O 1
ATOM 17623 N N . VAL E 3 135 ? 68.99900 115.67800 53.54100 1.000 401.29000 135 VAL E N 1
ATOM 17624 C CA . VAL E 3 135 ? 68.96100 114.42700 52.80600 1.000 401.29000 135 VAL E CA 1
ATOM 17625 C C . VAL E 3 135 ? 70.26200 114.36200 52.04000 1.000 401.29000 135 VAL E C 1
ATOM 17626 O O . VAL E 3 135 ? 70.47900 115.13200 51.10000 1.000 401.29000 135 VAL E O 1
ATOM 17630 N N . LEU E 3 136 ? 71.14600 113.49000 52.47700 1.000 363.65000 136 LEU E N 1
ATOM 17631 C CA . LEU E 3 136 ? 72.46200 113.35500 51.90200 1.000 363.65000 136 LEU E CA 1
ATOM 17632 C C . LEU E 3 136 ? 72.67800 111.88100 51.60200 1.000 363.65000 136 LEU E C 1
ATOM 17633 O O . LEU E 3 136 ? 71.92800 111.02700 52.06500 1.000 363.65000 136 LEU E O 1
ATOM 17638 N N . LEU E 3 137 ? 73.69900 111.56900 50.81600 1.000 318.28000 137 LEU E N 1
ATOM 17639 C CA . LEU E 3 137 ? 73.98900 110.18400 50.47200 1.000 318.28000 137 LEU E CA 1
ATOM 17640 C C . LEU E 3 137 ? 74.67900 109.49300 51.64300 1.000 318.28000 137 LEU E C 1
ATOM 17641 O O . LEU E 3 137 ? 74.77800 110.02600 52.74800 1.000 318.28000 137 LEU E O 1
ATOM 17646 N N . GLY E 3 138 ? 75.19000 108.29400 51.40600 1.000 373.65000 138 GLY E N 1
ATOM 17647 C CA . GLY E 3 138 ? 75.85500 107.56800 52.46500 1.000 373.65000 138 GLY E CA 1
ATOM 17648 C C . GLY E 3 138 ? 77.36000 107.55500 52.32400 1.000 373.65000 138 GLY E C 1
ATOM 17649 O O . GLY E 3 138 ? 78.08500 107.59800 53.32100 1.000 373.65000 138 GLY E O 1
ATOM 17650 N N . GLU E 3 139 ? 77.83500 107.49100 51.08200 1.000 422.17000 139 GLU E N 1
ATOM 17651 C CA . GLU E 3 139 ? 79.27000 107.44400 50.82300 1.000 422.17000 139 GLU E CA 1
ATOM 17652 C C . GLU E 3 139 ? 79.95500 108.75100 51.21000 1.000 422.17000 139 GLU E C 1
ATOM 17653 O O . GLU E 3 139 ? 81.08900 108.74900 51.71500 1.000 422.17000 139 GLU E O 1
ATOM 17659 N N . VAL E 3 140 ? 79.28400 109.87600 50.95900 1.000 485.29000 140 VAL E N 1
ATOM 17660 C CA . VAL E 3 140 ? 79.81300 111.18600 51.32700 1.000 485.29000 140 VAL E CA 1
ATOM 17661 C C . VAL E 3 140 ? 79.95400 111.28600 52.83700 1.000 485.29000 140 VAL E C 1
ATOM 17662 O O . VAL E 3 140 ? 80.91200 111.87500 53.35800 1.000 485.29000 140 VAL E O 1
ATOM 17666 N N . LEU E 3 141 ? 79.03100 110.65800 53.55900 1.000 467.37000 141 LEU E N 1
ATOM 17667 C CA . LEU E 3 141 ? 79.14300 110.58600 55.00400 1.000 467.37000 141 LEU E CA 1
ATOM 17668 C C . LEU E 3 141 ? 80.31100 109.71000 55.42300 1.000 467.37000 141 LEU E C 1
ATOM 17669 O O . LEU E 3 141 ? 80.99500 110.01700 56.41000 1.000 467.37000 141 LEU E O 1
ATOM 17674 N N . LYS E 3 142 ? 80.56200 108.63600 54.66800 1.000 481.59000 142 LYS E N 1
ATOM 17675 C CA . LYS E 3 142 ? 81.68400 107.75100 54.95600 1.000 481.59000 142 LYS E CA 1
ATOM 17676 C C . LYS E 3 142 ? 82.99900 108.50400 54.87500 1.000 481.59000 142 LYS E C 1
ATOM 17677 O O . LYS E 3 142 ? 83.69100 108.66900 55.88600 1.000 481.59000 142 LYS E O 1
ATOM 17683 N N . GLU E 3 143 ? 83.32200 109.02600 53.69200 1.000 568.84000 143 GLU E N 1
ATOM 17684 C CA . GLU E 3 143 ? 84.57600 109.74700 53.51200 1.000 568.84000 143 GLU E CA 1
ATOM 17685 C C . GLU E 3 143 ? 84.64100 111.03900 54.31900 1.000 568.84000 143 GLU E C 1
ATOM 17686 O O . GLU E 3 143 ? 85.74100 111.49500 54.64400 1.000 568.84000 143 GLU E O 1
ATOM 17692 N N . GLY E 3 144 ? 83.49200 111.61700 54.67500 1.000 526.76000 144 GLY E N 1
ATOM 17693 C CA . GLY E 3 144 ? 83.49400 112.84500 55.44300 1.000 526.76000 144 GLY E CA 1
ATOM 17694 C C . GLY E 3 144 ? 83.74300 112.62600 56.91500 1.000 526.76000 144 GLY E C 1
ATOM 17695 O O . GLY E 3 144 ? 84.26700 113.51400 57.59400 1.000 526.76000 144 GLY E O 1
ATOM 17696 N N . ILE E 3 145 ? 83.40000 111.45000 57.42700 1.000 542.95000 145 ILE E N 1
ATOM 17697 C CA . ILE E 3 145 ? 83.57100 111.14700 58.84000 1.000 542.95000 145 ILE E CA 1
ATOM 17698 C C . ILE E 3 145 ? 84.88800 110.43400 59.10100 1.000 542.95000 145 ILE E C 1
ATOM 17699 O O . ILE E 3 145 ? 85.60400 110.78300 60.04200 1.000 542.95000 145 ILE E O 1
ATOM 17704 N N . LYS E 3 146 ? 85.24600 109.47500 58.23800 1.000 566.17000 146 LYS E N 1
ATOM 17705 C CA . LYS E 3 146 ? 86.46100 108.69900 58.45300 1.000 566.17000 146 LYS E CA 1
ATOM 17706 C C . LYS E 3 146 ? 87.72300 109.53500 58.29700 1.000 566.17000 146 LYS E C 1
ATOM 17707 O O . LYS E 3 146 ? 88.76600 109.16700 58.84600 1.000 566.17000 146 LYS E O 1
ATOM 17713 N N . ASP E 3 147 ? 87.65300 110.64900 57.57900 1.000 454.00000 147 ASP E N 1
ATOM 17714 C CA . ASP E 3 147 ? 88.81800 111.50000 57.42500 1.000 454.00000 147 ASP E CA 1
ATOM 17715 C C . ASP E 3 147 ? 88.93100 112.55700 58.52400 1.000 454.00000 147 ASP E C 1
ATOM 17716 O O . ASP E 3 147 ? 90.04800 112.89500 58.93200 1.000 454.00000 147 ASP E O 1
ATOM 17721 N N . ALA E 3 148 ? 87.80600 113.06600 59.03900 1.000 361.09000 148 ALA E N 1
ATOM 17722 C CA . ALA E 3 148 ? 87.85000 114.09000 60.07900 1.000 361.09000 148 ALA E CA 1
ATOM 17723 C C . ALA E 3 148 ? 87.99400 113.51300 61.47500 1.000 361.09000 148 ALA E C 1
ATOM 17724 O O . ALA E 3 148 ? 88.34100 114.24700 62.40700 1.000 361.09000 148 ALA E O 1
ATOM 17726 N N . SER E 3 149 ? 87.69700 112.22900 61.65300 1.000 379.67000 149 SER E N 1
ATOM 17727 C CA . SER E 3 149 ? 87.83500 111.63300 62.96800 1.000 379.67000 149 SER E CA 1
ATOM 17728 C C . SER E 3 149 ? 89.28800 111.41200 63.34700 1.000 379.67000 149 SER E C 1
ATOM 17729 O O . SER E 3 149 ? 89.57700 111.16100 64.51900 1.000 379.67000 149 SER E O 1
ATOM 17732 N N . LEU E 3 150 ? 90.20000 111.47900 62.38700 1.000 309.11000 150 LEU E N 1
ATOM 17733 C CA . LEU E 3 150 ? 91.60200 111.28300 62.68900 1.000 309.11000 150 LEU E CA 1
ATOM 17734 C C . LEU E 3 150 ? 92.26600 112.56900 63.11300 1.000 309.11000 150 LEU E C 1
ATOM 17735 O O . LEU E 3 150 ? 93.28300 112.53000 63.81100 1.000 309.11000 150 LEU E O 1
ATOM 17740 N N . VAL E 3 151 ? 91.69500 113.70300 62.72800 1.000 333.80000 151 VAL E N 1
ATOM 17741 C CA . VAL E 3 151 ? 92.27100 114.98600 63.08000 1.000 333.80000 151 VAL E CA 1
ATOM 17742 C C . VAL E 3 151 ? 91.59100 115.54600 64.31100 1.000 333.80000 151 VAL E C 1
ATOM 17743 O O . VAL E 3 151 ? 92.19300 116.36800 65.01700 1.000 333.80000 151 VAL E O 1
ATOM 17747 N N . SER E 3 152 ? 90.37300 115.11400 64.60600 1.000 393.79000 152 SER E N 1
ATOM 17748 C CA . SER E 3 152 ? 89.69100 115.62100 65.77100 1.000 393.79000 152 SER E CA 1
ATOM 17749 C C . SER E 3 152 ? 88.74000 114.55900 66.27400 1.000 393.79000 152 SER E C 1
ATOM 17750 O O . SER E 3 152 ? 88.51000 113.53900 65.62500 1.000 393.79000 152 SER E O 1
ATOM 17753 N N . ASP E 3 153 ? 88.15400 114.83800 67.43100 1.000 431.13000 153 ASP E N 1
ATOM 17754 C CA . ASP E 3 153 ? 87.21300 113.92400 68.04700 1.000 431.13000 153 ASP E CA 1
ATOM 17755 C C . ASP E 3 153 ? 85.79200 114.46000 68.10000 1.000 431.13000 153 ASP E C 1
ATOM 17756 O O . ASP E 3 153 ? 84.85900 113.69000 68.36500 1.000 431.13000 153 ASP E O 1
ATOM 17761 N N . ALA E 3 154 ? 85.60400 115.74700 67.86300 1.000 366.47000 154 ALA E N 1
ATOM 17762 C CA . ALA E 3 154 ? 84.29400 116.36400 67.88900 1.000 366.47000 154 ALA E CA 1
ATOM 17763 C C . ALA E 3 154 ? 84.11000 117.10300 66.58300 1.000 366.47000 154 ALA E C 1
ATOM 17764 O O . ALA E 3 154 ? 85.04400 117.72200 66.06700 1.000 366.47000 154 ALA E O 1
ATOM 17766 N N . ILE E 3 155 ? 82.92000 117.00900 66.04200 1.000 293.70000 155 ILE E N 1
ATOM 17767 C CA . ILE E 3 155 ? 82.61500 117.66200 64.78600 1.000 293.70000 155 ILE E CA 1
ATOM 17768 C C . ILE E 3 155 ? 81.42900 118.58800 65.01000 1.000 293.70000 155 ILE E C 1
ATOM 17769 O O . ILE E 3 155 ? 80.54800 118.32500 65.83500 1.000 293.70000 155 ILE E O 1
ATOM 17774 N N . LYS E 3 156 ? 81.43500 119.69800 64.29200 1.000 303.41000 156 LYS E N 1
ATOM 17775 C CA . LYS E 3 156 ? 80.42300 120.72700 64.41300 1.000 303.41000 156 LYS E CA 1
ATOM 17776 C C . LYS E 3 156 ? 79.57900 120.74400 63.15600 1.000 303.41000 156 LYS E C 1
ATOM 17777 O O . LYS E 3 156 ? 80.10000 120.87100 62.04400 1.000 303.41000 156 LYS E O 1
ATOM 17783 N N . PHE E 3 157 ? 78.27800 120.62400 63.35200 1.000 312.48000 157 PHE E N 1
ATOM 17784 C CA . PHE E 3 157 ? 77.30700 120.59400 62.27600 1.000 312.48000 157 PHE E CA 1
ATOM 17785 C C . PHE E 3 157 ? 76.61100 121.92700 62.18800 1.000 312.48000 157 PHE E C 1
ATOM 17786 O O . PHE E 3 157 ? 76.05000 122.40600 63.17700 1.000 312.48000 157 PHE E O 1
ATOM 17794 N N . ILE E 3 158 ? 76.63000 122.52000 61.00700 1.000 315.70000 158 ILE E N 1
ATOM 17795 C CA . ILE E 3 158 ? 75.97800 123.79800 60.80000 1.000 315.70000 158 ILE E CA 1
ATOM 17796 C C . ILE E 3 158 ? 75.21400 123.71600 59.49200 1.000 315.70000 158 ILE E C 1
ATOM 17797 O O . ILE E 3 158 ? 75.77500 123.36500 58.45100 1.000 315.70000 158 ILE E O 1
ATOM 17802 N N . ALA E 3 159 ? 73.95300 124.09700 59.52700 1.000 282.77000 159 ALA E N 1
ATOM 17803 C CA . ALA E 3 159 ? 73.13000 124.05000 58.34100 1.000 282.77000 159 ALA E CA 1
ATOM 17804 C C . ALA E 3 159 ? 72.39200 125.36600 58.24800 1.000 282.77000 159 ALA E C 1
ATOM 17805 O O . ALA E 3 159 ? 71.79400 125.82700 59.22800 1.000 282.77000 159 ALA E O 1
ATOM 17807 N N . LYS E 3 160 ? 72.45200 125.96200 57.07600 1.000 323.23000 160 LYS E N 1
ATOM 17808 C CA . LYS E 3 160 ? 71.76200 127.19000 56.76000 1.000 323.23000 160 LYS E CA 1
ATOM 17809 C C . LYS E 3 160 ? 70.86400 126.96400 55.56100 1.000 323.23000 160 LYS E C 1
ATOM 17810 O O . LYS E 3 160 ? 70.81400 125.86700 54.99400 1.000 323.23000 160 LYS E O 1
ATOM 17816 N N . GLU E 3 161 ? 70.12500 128.02000 55.21800 1.000 370.09000 161 GLU E N 1
ATOM 17817 C CA . GLU E 3 161 ? 69.22700 128.02100 54.07500 1.000 370.09000 161 GLU E CA 1
ATOM 17818 C C . GLU E 3 161 ? 70.03900 127.74400 52.82200 1.000 370.09000 161 GLU E C 1
ATOM 17819 O O . GLU E 3 161 ? 70.88400 128.56400 52.44100 1.000 370.09000 161 GLU E O 1
ATOM 17825 N N . ASN E 3 162 ? 69.79900 126.57800 52.21600 1.000 337.38000 162 ASN E N 1
ATOM 17826 C CA . ASN E 3 162 ? 70.50900 126.08900 51.03200 1.000 337.38000 162 ASN E CA 1
ATOM 17827 C C . ASN E 3 162 ? 72.01800 126.00400 51.29200 1.000 337.38000 162 ASN E C 1
ATOM 17828 O O . ASN E 3 162 ? 72.83600 126.15700 50.38300 1.000 337.38000 162 ASN E O 1
ATOM 17833 N N . GLU E 3 163 ? 72.41300 125.72600 52.53100 1.000 348.14000 163 GLU E N 1
ATOM 17834 C CA . GLU E 3 163 ? 73.82400 125.62600 52.86100 1.000 348.14000 163 GLU E CA 1
ATOM 17835 C C . GLU E 3 163 ? 74.01700 124.55300 53.89600 1.000 348.14000 163 GLU E C 1
ATOM 17836 O O . GLU E 3 163 ? 73.23700 124.41300 54.83600 1.000 348.14000 163 GLU E O 1
ATOM 17842 N N . PHE E 3 164 ? 75.03900 123.77300 53.68600 1.000 341.91000 164 PHE E N 1
ATOM 17843 C CA . PHE E 3 164 ? 75.34900 122.75900 54.64900 1.000 341.91000 164 PHE E CA 1
ATOM 17844 C C . PHE E 3 164 ? 76.84300 122.74500 54.86200 1.000 341.91000 164 PHE E C 1
ATOM 17845 O O . PHE E 3 164 ? 77.59900 122.88500 53.90600 1.000 341.91000 164 PHE E O 1
ATOM 17853 N N . THR E 3 165 ? 77.26300 122.58300 56.10800 1.000 330.08000 165 THR E N 1
ATOM 17854 C CA . THR E 3 165 ? 78.68500 122.50500 56.39100 1.000 330.08000 165 THR E CA 1
ATOM 17855 C C . THR E 3 165 ? 78.88500 121.76800 57.70300 1.000 330.08000 165 THR E C 1
ATOM 17856 O O . THR E 3 165 ? 78.04800 121.81000 58.60400 1.000 330.08000 165 THR E O 1
ATOM 17860 N N . MET E 3 166 ? 79.98200 121.03000 57.76800 1.000 362.39000 166 MET E N 1
ATOM 17861 C CA . MET E 3 166 ? 80.34600 120.23600 58.94100 1.000 362.39000 166 MET E CA 1
ATOM 17862 C C . MET E 3 166 ? 81.82400 120.46200 59.19900 1.000 362.39000 166 MET E C 1
ATOM 17863 O O . MET E 3 166 ? 82.68200 119.77500 58.64500 1.000 362.39000 166 MET E O 1
ATOM 17868 N N . LYS E 3 167 ? 82.11700 121.41300 60.05200 1.000 354.90000 167 LYS E N 1
ATOM 17869 C CA . LYS E 3 167 ? 83.48900 121.77600 60.31100 1.000 354.90000 167 LYS E CA 1
ATOM 17870 C C . LYS E 3 167 ? 83.90300 121.24700 61.67100 1.000 354.90000 167 LYS E C 1
ATOM 17871 O O . LYS E 3 167 ? 83.10100 121.18400 62.60500 1.000 354.90000 167 LYS E O 1
ATOM 17877 N N . ALA E 3 168 ? 85.13900 120.78900 61.74400 1.000 380.87000 168 ALA E N 1
ATOM 17878 C CA . ALA E 3 168 ? 85.69300 120.29300 62.98400 1.000 380.87000 168 ALA E CA 1
ATOM 17879 C C . ALA E 3 168 ? 87.07900 120.89200 63.09800 1.000 380.87000 168 ALA E C 1
ATOM 17880 O O . ALA E 3 168 ? 87.82700 120.94700 62.11800 1.000 380.87000 168 ALA E O 1
ATOM 17882 N N . GLU E 3 169 ? 87.40500 121.34300 64.29700 1.000 446.97000 169 GLU E N 1
ATOM 17883 C CA . GLU E 3 169 ? 88.66600 121.99100 64.61200 1.000 446.97000 169 GLU E CA 1
ATOM 17884 C C . GLU E 3 169 ? 89.50000 121.12800 65.55400 1.000 446.97000 169 GLU E C 1
ATOM 17885 O O . GLU E 3 169 ? 89.09900 120.03800 65.95800 1.000 446.97000 169 GLU E O 1
ATOM 17891 N N . GLY E 3 170 ? 90.65700 121.65500 65.93500 1.000 405.01000 170 GLY E N 1
ATOM 17892 C CA . GLY E 3 170 ? 91.54300 120.93100 66.82300 1.000 405.01000 170 GLY E CA 1
ATOM 17893 C C . GLY E 3 170 ? 92.73200 121.77700 67.21000 1.000 405.01000 170 GLY E C 1
ATOM 17894 O O . GLY E 3 170 ? 92.67300 123.00800 67.17900 1.000 405.01000 170 GLY E O 1
ATOM 17895 N N . GLU E 3 171 ? 93.80100 121.09600 67.62500 1.000 404.55000 171 GLU E N 1
ATOM 17896 C CA . GLU E 3 171 ? 95.03800 121.77700 67.99600 1.000 404.55000 171 GLU E CA 1
ATOM 17897 C C . GLU E 3 171 ? 95.66200 122.50700 66.80800 1.000 404.55000 171 GLU E C 1
ATOM 17898 O O . GLU E 3 171 ? 95.77700 123.73700 66.81000 1.000 404.55000 171 GLU E O 1
ATOM 17904 N N . THR E 3 172 ? 96.07500 121.76000 65.77200 1.000 452.27000 172 THR E N 1
ATOM 17905 C CA . THR E 3 172 ? 96.68000 122.36900 64.59000 1.000 452.27000 172 THR E CA 1
ATOM 17906 C C . THR E 3 172 ? 96.15900 121.76500 63.29400 1.000 452.27000 172 THR E C 1
ATOM 17907 O O . THR E 3 172 ? 96.81900 121.89300 62.25800 1.000 452.27000 172 THR E O 1
ATOM 17911 N N . ASN E 3 173 ? 95.01000 121.09800 63.32800 1.000 437.69000 173 ASN E N 1
ATOM 17912 C CA . ASN E 3 173 ? 94.45700 120.42400 62.15800 1.000 437.69000 173 ASN E CA 1
ATOM 17913 C C . ASN E 3 173 ? 92.96600 120.71900 62.10000 1.000 437.69000 173 ASN E C 1
ATOM 17914 O O . ASN E 3 173 ? 92.19100 120.17800 62.89600 1.000 437.69000 173 ASN E O 1
ATOM 17919 N N . GLU E 3 174 ? 92.56500 121.56400 61.15800 1.000 449.48000 174 GLU E N 1
ATOM 17920 C CA . GLU E 3 174 ? 91.16500 121.88300 60.94400 1.000 449.48000 174 GLU E CA 1
ATOM 17921 C C . GLU E 3 174 ? 90.63400 121.17600 59.70900 1.000 449.48000 174 GLU E C 1
ATOM 17922 O O . GLU E 3 174 ? 91.39200 120.74200 58.83800 1.000 449.48000 174 GLU E O 1
ATOM 17928 N N . VAL E 3 175 ? 89.30600 121.10900 59.62900 1.000 362.69000 175 VAL E N 1
ATOM 17929 C CA . VAL E 3 175 ? 88.63900 120.43400 58.52500 1.000 362.69000 175 VAL E CA 1
ATOM 17930 C C . VAL E 3 175 ? 87.21400 120.95400 58.45200 1.000 362.69000 175 VAL E C 1
ATOM 17931 O O . VAL E 3 175 ? 86.68200 121.50100 59.41900 1.000 362.69000 175 VAL E O 1
ATOM 17935 N N . GLU E 3 176 ? 86.60800 120.82200 57.27900 1.000 336.56000 176 GLU E N 1
ATOM 17936 C CA . GLU E 3 176 ? 85.22400 121.19100 57.06700 1.000 336.56000 176 GLU E CA 1
ATOM 17937 C C . GLU E 3 176 ? 84.71500 120.43400 55.86200 1.000 336.56000 176 GLU E C 1
ATOM 17938 O O . GLU E 3 176 ? 85.47900 120.05900 54.96700 1.000 336.56000 176 GLU E O 1
ATOM 17944 N N . ILE E 3 177 ? 83.43300 120.12800 55.89600 1.000 337.86000 177 ILE E N 1
ATOM 17945 C CA . ILE E 3 177 ? 82.79600 119.40200 54.82300 1.000 337.86000 177 ILE E CA 1
ATOM 17946 C C . ILE E 3 177 ? 81.59100 120.23900 54.43700 1.000 337.86000 177 ILE E C 1
ATOM 17947 O O . ILE E 3 177 ? 80.54300 120.17500 55.08800 1.000 337.86000 177 ILE E O 1
ATOM 17952 N N . ARG E 3 178 ? 81.73500 121.04600 53.40200 1.000 256.99000 178 ARG E N 1
ATOM 17953 C CA . ARG E 3 178 ? 80.65700 121.92900 53.01600 1.000 256.99000 178 ARG E CA 1
ATOM 17954 C C . ARG E 3 178 ? 79.98100 121.38600 51.77400 1.000 256.99000 178 ARG E C 1
ATOM 17955 O O . ARG E 3 178 ? 80.64000 121.12400 50.76300 1.000 256.99000 178 ARG E O 1
ATOM 17963 N N . LEU E 3 179 ? 78.66600 121.23800 51.85300 1.000 288.75000 179 LEU E N 1
ATOM 17964 C CA . LEU E 3 179 ? 77.85700 120.77500 50.74600 1.000 288.75000 179 LEU E CA 1
ATOM 17965 C C . LEU E 3 179 ? 76.61300 121.62200 50.59800 1.000 288.75000 179 LEU E C 1
ATOM 17966 O O . LEU E 3 179 ? 76.06500 122.14900 51.56700 1.000 288.75000 179 LEU E O 1
ATOM 17971 N N . THR E 3 180 ? 76.17600 121.73100 49.35200 1.000 317.57000 180 THR E N 1
ATOM 17972 C CA . THR E 3 180 ? 74.97000 122.45200 48.99600 1.000 317.57000 180 THR E CA 1
ATOM 17973 C C . THR E 3 180 ? 74.10600 121.58900 48.09300 1.000 317.57000 180 THR E C 1
ATOM 17974 O O . THR E 3 180 ? 74.46900 120.45200 47.78600 1.000 317.57000 180 THR E O 1
ATOM 17978 N N . LEU E 3 181 ? 73.02000 122.15300 47.58000 1.000 299.17000 181 LEU E N 1
ATOM 17979 C CA . LEU E 3 181 ? 72.11600 121.37300 46.74900 1.000 299.17000 181 LEU E CA 1
ATOM 17980 C C . LEU E 3 181 ? 72.67900 121.11700 45.36800 1.000 299.17000 181 LEU E C 1
ATOM 17981 O O . LEU E 3 181 ? 72.45700 120.04200 44.80300 1.000 299.17000 181 LEU E O 1
ATOM 17986 N N . GLU E 3 182 ? 73.45200 122.05600 44.83900 1.000 364.32000 182 GLU E N 1
ATOM 17987 C CA . GLU E 3 182 ? 74.01900 121.92100 43.50800 1.000 364.32000 182 GLU E CA 1
ATOM 17988 C C . GLU E 3 182 ? 75.24500 121.04200 43.49800 1.000 364.32000 182 GLU E C 1
ATOM 17989 O O . GLU E 3 182 ? 75.89300 120.91200 42.45600 1.000 364.32000 182 GLU E O 1
ATOM 17995 N N . ASP E 3 183 ? 75.57400 120.42900 44.62100 1.000 382.58000 183 ASP E N 1
ATOM 17996 C CA . ASP E 3 183 ? 76.70600 119.53600 44.66800 1.000 382.58000 183 ASP E CA 1
ATOM 17997 C C . ASP E 3 183 ? 76.22600 118.17200 44.21700 1.000 382.58000 183 ASP E C 1
ATOM 17998 O O . ASP E 3 183 ? 75.07200 117.98600 43.82100 1.000 382.58000 183 ASP E O 1
ATOM 18003 N N . GLU E 3 184 ? 77.09200 117.18500 44.33100 1.000 399.55000 184 GLU E N 1
ATOM 18004 C CA . GLU E 3 184 ? 76.73800 115.85200 43.89800 1.000 399.55000 184 GLU E CA 1
ATOM 18005 C C . GLU E 3 184 ? 76.67900 114.89000 45.05800 1.000 399.55000 184 GLU E C 1
ATOM 18006 O O . GLU E 3 184 ? 76.58500 113.67700 44.84600 1.000 399.55000 184 GLU E O 1
ATOM 18012 N N . GLY E 3 185 ? 76.72000 115.39800 46.27600 1.000 400.87000 185 GLY E N 1
ATOM 18013 C CA . GLY E 3 185 ? 76.67300 114.51200 47.40700 1.000 400.87000 185 GLY E CA 1
ATOM 18014 C C . GLY E 3 185 ? 75.52000 114.85900 48.30900 1.000 400.87000 185 GLY E C 1
ATOM 18015 O O . GLY E 3 185 ? 75.14800 114.07100 49.17700 1.000 400.87000 185 GLY E O 1
ATOM 18016 N N . LEU E 3 186 ? 74.90900 116.01100 48.08400 1.000 348.41000 186 LEU E N 1
ATOM 18017 C CA . LEU E 3 186 ? 73.79300 116.44300 48.90200 1.000 348.41000 186 LEU E CA 1
ATOM 18018 C C . LEU E 3 186 ? 72.55100 116.41900 48.04700 1.000 348.41000 186 LEU E C 1
ATOM 18019 O O . LEU E 3 186 ? 72.46700 117.11300 47.02800 1.000 348.41000 186 LEU E O 1
ATOM 18024 N N . LEU E 3 187 ? 71.58600 115.63100 48.49300 1.000 326.37000 187 LEU E N 1
ATOM 18025 C CA . LEU E 3 187 ? 70.37100 115.42300 47.73500 1.000 326.37000 187 LEU E CA 1
ATOM 18026 C C . LEU E 3 187 ? 69.41000 116.56600 47.96700 1.000 326.37000 187 LEU E C 1
ATOM 18027 O O . LEU E 3 187 ? 69.09200 117.32900 47.05100 1.000 326.37000 187 LEU E O 1
ATOM 18032 N N . ASP E 3 188 ? 68.98300 116.72700 49.20900 1.000 396.54000 188 ASP E N 1
ATOM 18033 C CA . ASP E 3 188 ? 67.95300 117.69100 49.50900 1.000 396.54000 188 ASP E CA 1
ATOM 18034 C C . ASP E 3 188 ? 68.30800 118.39900 50.80500 1.000 396.54000 188 ASP E C 1
ATOM 18035 O O . ASP E 3 188 ? 69.05700 117.88500 51.64100 1.000 396.54000 188 ASP E O 1
ATOM 18040 N N . LEU E 3 189 ? 67.75800 119.60200 50.94400 1.000 427.67000 189 LEU E N 1
ATOM 18041 C CA . LEU E 3 189 ? 67.92200 120.43700 52.12200 1.000 427.67000 189 LEU E CA 1
ATOM 18042 C C . LEU E 3 189 ? 66.55000 120.96100 52.51900 1.000 427.67000 189 LEU E C 1
ATOM 18043 O O . LEU E 3 189 ? 65.84000 121.53900 51.69000 1.000 427.67000 189 LEU E O 1
ATOM 18048 N N . GLU E 3 190 ? 66.18200 120.75900 53.78300 1.000 458.60000 190 GLU E N 1
ATOM 18049 C CA . GLU E 3 190 ? 64.94100 121.26900 54.35800 1.000 458.60000 190 GLU E CA 1
ATOM 18050 C C . GLU E 3 190 ? 65.23600 122.18800 55.53100 1.000 458.60000 190 GLU E C 1
ATOM 18051 O O . GLU E 3 190 ? 64.43500 122.30800 56.46200 1.000 458.60000 190 GLU E O 1
ATOM 18057 N N . VAL E 3 191 ? 66.39700 122.83500 55.48500 1.000 379.05000 191 VAL E N 1
ATOM 18058 C CA . VAL E 3 191 ? 66.79800 123.71200 56.56500 1.000 379.05000 191 VAL E CA 1
ATOM 18059 C C . VAL E 3 191 ? 65.96500 124.97600 56.47800 1.000 379.05000 191 VAL E C 1
ATOM 18060 O O . VAL E 3 191 ? 65.86300 125.60400 55.41700 1.000 379.05000 191 VAL E O 1
ATOM 18064 N N . GLU E 3 192 ? 65.37300 125.35700 57.59700 1.000 399.46000 192 GLU E N 1
ATOM 18065 C CA . GLU E 3 192 ? 64.54400 126.54300 57.64300 1.000 399.46000 192 GLU E CA 1
ATOM 18066 C C . GLU E 3 192 ? 65.22800 127.70600 58.32800 1.000 399.46000 192 GLU E C 1
ATOM 18067 O O . GLU E 3 192 ? 65.16700 128.83700 57.83900 1.000 399.46000 192 GLU E O 1
ATOM 18073 N N . GLU E 3 193 ? 65.91100 127.44500 59.42700 1.000 352.54000 193 GLU E N 1
ATOM 18074 C CA . GLU E 3 193 ? 66.60100 128.47900 60.16500 1.000 352.54000 193 GLU E CA 1
ATOM 18075 C C . GLU E 3 193 ? 68.02500 128.04400 60.38700 1.000 352.54000 193 GLU E C 1
ATOM 18076 O O . GLU E 3 193 ? 68.41000 126.91900 60.06200 1.000 352.54000 193 GLU E O 1
ATOM 18082 N N . GLU E 3 194 ? 68.80100 128.96600 60.93600 1.000 299.13000 194 GLU E N 1
ATOM 18083 C CA . GLU E 3 194 ? 70.19300 128.67700 61.19200 1.000 299.13000 194 GLU E CA 1
ATOM 18084 C C . GLU E 3 194 ? 70.29000 127.61000 62.25600 1.000 299.13000 194 GLU E C 1
ATOM 18085 O O . GLU E 3 194 ? 69.64800 127.69000 63.30800 1.000 299.13000 194 GLU E O 1
ATOM 18091 N N . THR E 3 195 ? 71.09400 126.61400 61.97100 1.000 282.05000 195 THR E N 1
ATOM 18092 C CA . THR E 3 195 ? 71.24500 125.51200 62.88300 1.000 282.05000 195 THR E CA 1
ATOM 18093 C C . THR E 3 195 ? 72.72500 125.28100 63.07200 1.000 282.05000 195 THR E C 1
ATOM 18094 O O . THR E 3 195 ? 73.49600 125.29600 62.11000 1.000 282.05000 195 THR E O 1
ATOM 18098 N N . LYS E 3 196 ? 73.11100 125.06700 64.31600 1.000 314.10000 196 LYS E N 1
ATOM 18099 C CA . LYS E 3 196 ? 74.49200 124.79900 64.63800 1.000 314.10000 196 LYS E CA 1
ATOM 18100 C C . LYS E 3 196 ? 74.51700 123.96800 65.90500 1.000 314.10000 196 LYS E C 1
ATOM 18101 O O . LYS E 3 196 ? 73.75900 124.22300 66.84300 1.000 314.10000 196 LYS E O 1
ATOM 18107 N N . SER E 3 197 ? 75.35400 122.94100 65.90500 1.000 390.79000 197 SER E N 1
ATOM 18108 C CA . SER E 3 197 ? 75.46800 122.07400 67.06400 1.000 390.79000 197 SER E CA 1
ATOM 18109 C C . SER E 3 197 ? 76.80700 121.36500 66.97900 1.000 390.79000 197 SER E C 1
ATOM 18110 O O . SER E 3 197 ? 77.47700 121.38100 65.94800 1.000 390.79000 197 SER E O 1
ATOM 18113 N N . ALA E 3 198 ? 77.17900 120.73300 68.07900 1.000 380.85000 198 ALA E N 1
ATOM 18114 C CA . ALA E 3 198 ? 78.42700 119.99900 68.19500 1.000 380.85000 198 ALA E CA 1
ATOM 18115 C C . ALA E 3 198 ? 78.13100 118.58100 68.64200 1.000 380.85000 198 ALA E C 1
ATOM 18116 O O . ALA E 3 198 ? 77.26000 118.35600 69.48700 1.000 380.85000 198 ALA E O 1
ATOM 18118 N N . TYR E 3 199 ? 78.84400 117.62300 68.06900 1.000 336.24000 199 TYR E N 1
ATOM 18119 C CA . TYR E 3 199 ? 78.63500 116.23200 68.41200 1.000 336.24000 199 TYR E CA 1
ATOM 18120 C C . TYR E 3 199 ? 79.99100 115.55200 68.42600 1.000 336.24000 199 TYR E C 1
ATOM 18121 O O . TYR E 3 199 ? 81.01500 116.14800 68.07400 1.000 336.24000 199 TYR E O 1
ATOM 18130 N N . GLY E 3 200 ? 80.00000 114.27800 68.80400 1.000 286.27000 200 GLY E N 1
ATOM 18131 C CA . GLY E 3 200 ? 81.22500 113.52500 68.86300 1.000 286.27000 200 GLY E CA 1
ATOM 18132 C C . GLY E 3 200 ? 81.29300 112.68000 67.61000 1.000 286.27000 200 GLY E C 1
ATOM 18133 O O . GLY E 3 200 ? 80.39500 111.88700 67.33000 1.000 286.27000 200 GLY E O 1
ATOM 18134 N N . ILE E 3 201 ? 82.41500 112.80900 66.90900 1.000 297.73000 201 ILE E N 1
ATOM 18135 C CA . ILE E 3 201 ? 82.60600 112.07600 65.67300 1.000 297.73000 201 ILE E CA 1
ATOM 18136 C C . ILE E 3 201 ? 82.98400 110.63900 65.97100 1.000 297.73000 201 ILE E C 1
ATOM 18137 O O . ILE E 3 201 ? 82.83900 109.77700 65.10300 1.000 297.73000 201 ILE E O 1
ATOM 18142 N N . ARG E 3 202 ? 83.47800 110.36600 67.18000 1.000 321.49000 202 ARG E N 1
ATOM 18143 C CA . ARG E 3 202 ? 83.82200 109.00600 67.57000 1.000 321.49000 202 ARG E CA 1
ATOM 18144 C C . ARG E 3 202 ? 82.59500 108.10200 67.60800 1.000 321.49000 202 ARG E C 1
ATOM 18145 O O . ARG E 3 202 ? 82.70300 106.89500 67.36500 1.000 321.49000 202 ARG E O 1
ATOM 18153 N N . TYR E 3 203 ? 81.41900 108.67200 67.86200 1.000 302.88000 203 TYR E N 1
ATOM 18154 C CA . TYR E 3 203 ? 80.18700 107.90900 67.80300 1.000 302.88000 203 TYR E CA 1
ATOM 18155 C C . TYR E 3 203 ? 79.69600 107.83500 66.39100 1.000 302.88000 203 TYR E C 1
ATOM 18156 O O . TYR E 3 203 ? 79.05700 106.85700 65.99000 1.000 302.88000 203 TYR E O 1
ATOM 18165 N N . LEU E 3 204 ? 80.01600 108.86600 65.63400 1.000 298.84000 204 LEU E N 1
ATOM 18166 C CA . LEU E 3 204 ? 79.61900 108.91100 64.25400 1.000 298.84000 204 LEU E CA 1
ATOM 18167 C C . LEU E 3 204 ? 80.41900 107.94800 63.40100 1.000 298.84000 204 LEU E C 1
ATOM 18168 O O . LEU E 3 204 ? 79.92800 107.52600 62.35400 1.000 298.84000 204 LEU E O 1
ATOM 18173 N N . SER E 3 205 ? 81.61500 107.56300 63.85300 1.000 362.93000 205 SER E N 1
ATOM 18174 C CA . SER E 3 205 ? 82.45100 106.61900 63.12100 1.000 362.93000 205 SER E CA 1
ATOM 18175 C C . SER E 3 205 ? 81.81100 105.24200 63.03300 1.000 362.93000 205 SER E C 1
ATOM 18176 O O . SER E 3 205 ? 81.50400 104.74200 61.94300 1.000 362.93000 205 SER E O 1
ATOM 18179 N N . ASP E 3 206 ? 81.57100 104.63000 64.18700 1.000 354.02000 206 ASP E N 1
ATOM 18180 C CA . ASP E 3 206 ? 80.88500 103.35100 64.22500 1.000 354.02000 206 ASP E CA 1
ATOM 18181 C C . ASP E 3 206 ? 79.41300 103.48800 63.88000 1.000 354.02000 206 ASP E C 1
ATOM 18182 O O . ASP E 3 206 ? 78.78800 102.51100 63.45700 1.000 354.02000 206 ASP E O 1
ATOM 18187 N N . MET E 3 207 ? 78.85800 104.68400 64.04600 1.000 373.07000 207 MET E N 1
ATOM 18188 C CA . MET E 3 207 ? 77.47400 104.91500 63.68200 1.000 373.07000 207 MET E CA 1
ATOM 18189 C C . MET E 3 207 ? 77.28300 104.87500 62.17200 1.000 373.07000 207 MET E C 1
ATOM 18190 O O . MET E 3 207 ? 76.24500 104.40300 61.69100 1.000 373.07000 207 MET E O 1
ATOM 18195 N N . VAL E 3 208 ? 78.28600 105.31800 61.40800 1.000 351.72000 208 VAL E N 1
ATOM 18196 C CA . VAL E 3 208 ? 78.19100 105.33000 59.95300 1.000 351.72000 208 VAL E CA 1
ATOM 18197 C C . VAL E 3 208 ? 78.95100 104.17600 59.30000 1.000 351.72000 208 VAL E C 1
ATOM 18198 O O . VAL E 3 208 ? 78.86800 104.01700 58.07300 1.000 351.72000 208 VAL E O 1
ATOM 18202 N N . LYS E 3 209 ? 79.68100 103.35900 60.08000 1.000 344.18000 209 LYS E N 1
ATOM 18203 C CA . LYS E 3 209 ? 80.46200 102.25500 59.50800 1.000 344.18000 209 LYS E CA 1
ATOM 18204 C C . LYS E 3 209 ? 79.58400 101.25100 58.76400 1.000 344.18000 209 LYS E C 1
ATOM 18205 O O . LYS E 3 209 ? 80.01100 100.67400 57.75600 1.000 344.18000 209 LYS E O 1
ATOM 18211 N N . GLY E 3 210 ? 78.35300 101.06500 59.21400 1.000 313.23000 210 GLY E N 1
ATOM 18212 C CA . GLY E 3 210 ? 77.47600 100.11500 58.58000 1.000 313.23000 210 GLY E CA 1
ATOM 18213 C C . GLY E 3 210 ? 76.61700 100.68400 57.47500 1.000 313.23000 210 GLY E C 1
ATOM 18214 O O . GLY E 3 210 ? 75.77500 99.95900 56.94100 1.000 313.23000 210 GLY E O 1
ATOM 18215 N N . ILE E 3 211 ? 76.78300 101.96600 57.12300 1.000 325.43000 211 ILE E N 1
ATOM 18216 C CA . ILE E 3 211 ? 75.97100 102.57300 56.07000 1.000 325.43000 211 ILE E CA 1
ATOM 18217 C C . ILE E 3 211 ? 76.46500 102.08500 54.70600 1.000 325.43000 211 ILE E C 1
ATOM 18218 O O . ILE E 3 211 ? 77.57800 101.56900 54.55900 1.000 325.43000 211 ILE E O 1
ATOM 18223 N N . GLY E 3 212 ? 75.61300 102.23200 53.69800 1.000 348.09000 212 GLY E N 1
ATOM 18224 C CA . GLY E 3 212 ? 75.93100 101.84700 52.34300 1.000 348.09000 212 GLY E CA 1
ATOM 18225 C C . GLY E 3 212 ? 76.52600 102.98900 51.55300 1.000 348.09000 212 GLY E C 1
ATOM 18226 O O . GLY E 3 212 ? 76.94200 104.01800 52.09000 1.000 348.09000 212 GLY E O 1
ATOM 18227 N N . LYS E 3 213 ? 76.53800 102.80500 50.24500 1.000 330.95000 213 LYS E N 1
ATOM 18228 C CA . LYS E 3 213 ? 77.08700 103.77700 49.32000 1.000 330.95000 213 LYS E CA 1
ATOM 18229 C C . LYS E 3 213 ? 76.00800 104.58900 48.61700 1.000 330.95000 213 LYS E C 1
ATOM 18230 O O . LYS E 3 213 ? 76.17000 105.79900 48.44200 1.000 330.95000 213 LYS E O 1
ATOM 18236 N N . ALA E 3 214 ? 74.89300 103.96700 48.25100 1.000 424.93000 214 ALA E N 1
ATOM 18237 C CA . ALA E 3 214 ? 73.80300 104.64000 47.56500 1.000 424.93000 214 ALA E CA 1
ATOM 18238 C C . ALA E 3 214 ? 72.57900 104.83300 48.44800 1.000 424.93000 214 ALA E C 1
ATOM 18239 O O . ALA E 3 214 ? 71.53500 105.26900 47.95600 1.000 424.93000 214 ALA E O 1
ATOM 18241 N N . ASP E 3 215 ? 72.67800 104.53800 49.73600 1.000 501.76000 215 ASP E N 1
ATOM 18242 C CA . ASP E 3 215 ? 71.53000 104.68500 50.61600 1.000 501.76000 215 ASP E CA 1
ATOM 18243 C C . ASP E 3 215 ? 71.30700 106.13900 50.99500 1.000 501.76000 215 ASP E C 1
ATOM 18244 O O . ASP E 3 215 ? 72.23100 106.83200 51.43600 1.000 501.76000 215 ASP E O 1
ATOM 18249 N N . GLU E 3 216 ? 70.07700 106.60300 50.78600 1.000 472.90000 216 GLU E N 1
ATOM 18250 C CA . GLU E 3 216 ? 69.71600 107.96300 51.14500 1.000 472.90000 216 GLU E CA 1
ATOM 18251 C C . GLU E 3 216 ? 69.62400 108.07000 52.65300 1.000 472.90000 216 GLU E C 1
ATOM 18252 O O . GLU E 3 216 ? 68.89700 107.31500 53.30500 1.000 472.90000 216 GLU E O 1
ATOM 18258 N N . VAL E 3 217 ? 70.36500 109.01100 53.20500 1.000 419.40000 217 VAL E N 1
ATOM 18259 C CA . VAL E 3 217 ? 70.45400 109.20300 54.63700 1.000 419.40000 217 VAL E CA 1
ATOM 18260 C C . VAL E 3 217 ? 69.83300 110.54600 54.98100 1.000 419.40000 217 VAL E C 1
ATOM 18261 O O . VAL E 3 217 ? 70.19100 111.57200 54.39200 1.000 419.40000 217 VAL E O 1
ATOM 18265 N N . ILE E 3 218 ? 68.91500 110.54300 55.93500 1.000 409.78000 218 ILE E N 1
ATOM 18266 C CA . ILE E 3 218 ? 68.22500 111.74400 56.36900 1.000 409.78000 218 ILE E CA 1
ATOM 18267 C C . ILE E 3 218 ? 68.64800 112.04600 57.78800 1.000 409.78000 218 ILE E C 1
ATOM 18268 O O . ILE E 3 218 ? 68.60500 111.17400 58.65900 1.000 409.78000 218 ILE E O 1
ATOM 18273 N N . LEU E 3 219 ? 69.04000 113.27900 58.02200 1.000 368.23000 219 LEU E N 1
ATOM 18274 C CA . LEU E 3 219 ? 69.47700 113.68700 59.33400 1.000 368.23000 219 LEU E CA 1
ATOM 18275 C C . LEU E 3 219 ? 68.54700 114.75000 59.85800 1.000 368.23000 219 LEU E C 1
ATOM 18276 O O . LEU E 3 219 ? 68.13100 115.64700 59.12200 1.000 368.23000 219 LEU E O 1
ATOM 18281 N N . ARG E 3 220 ? 68.21300 114.62300 61.12500 1.000 358.28000 220 ARG E N 1
ATOM 18282 C CA . ARG E 3 220 ? 67.37300 115.57900 61.80200 1.000 358.28000 220 ARG E CA 1
ATOM 18283 C C . ARG E 3 220 ? 67.99900 115.87100 63.14400 1.000 358.28000 220 ARG E C 1
ATOM 18284 O O . ARG E 3 220 ? 68.15500 114.96900 63.95900 1.000 358.28000 220 ARG E O 1
ATOM 18292 N N . PHE E 3 221 ? 68.25400 117.13900 63.40800 1.000 318.34000 221 PHE E N 1
ATOM 18293 C CA . PHE E 3 221 ? 68.87100 117.56800 64.65100 1.000 318.34000 221 PHE E CA 1
ATOM 18294 C C . PHE E 3 221 ? 68.55400 119.04500 64.80300 1.000 318.34000 221 PHE E C 1
ATOM 18295 O O . PHE E 3 221 ? 67.92600 119.65100 63.93500 1.000 318.34000 221 PHE E O 1
ATOM 18303 N N . GLY E 3 222 ? 69.06600 119.64700 65.86000 1.000 336.56000 222 GLY E N 1
ATOM 18304 C CA . GLY E 3 222 ? 68.80300 121.05600 66.05700 1.000 336.56000 222 GLY E CA 1
ATOM 18305 C C . GLY E 3 222 ? 69.98200 121.77200 66.66400 1.000 336.56000 222 GLY E C 1
ATOM 18306 O O . GLY E 3 222 ? 71.12400 121.33000 66.51900 1.000 336.56000 222 GLY E O 1
ATOM 18307 N N . ASN E 3 223 ? 69.72100 122.88400 67.34400 1.000 341.09000 223 ASN E N 1
ATOM 18308 C CA . ASN E 3 223 ? 70.80600 123.61000 67.98600 1.000 341.09000 223 ASN E CA 1
ATOM 18309 C C . ASN E 3 223 ? 71.17100 122.92500 69.29500 1.000 341.09000 223 ASN E C 1
ATOM 18310 O O . ASN E 3 223 ? 72.29800 122.44900 69.46500 1.000 341.09000 223 ASN E O 1
ATOM 18315 N N . GLU E 3 224 ? 70.21900 122.82600 70.21500 1.000 342.05000 224 GLU E N 1
ATOM 18316 C CA . GLU E 3 224 ? 70.42800 122.13000 71.47500 1.000 342.05000 224 GLU E CA 1
ATOM 18317 C C . GLU E 3 224 ? 69.69300 120.80000 71.43000 1.000 342.05000 224 GLU E C 1
ATOM 18318 O O . GLU E 3 224 ? 69.64900 120.06500 72.42300 1.000 342.05000 224 GLU E O 1
ATOM 18324 N N . MET E 3 225 ? 69.17900 120.46900 70.30700 1.000 347.26000 225 MET E N 1
ATOM 18325 C CA . MET E 3 225 ? 68.43400 119.24300 70.16000 1.000 347.26000 225 MET E CA 1
ATOM 18326 C C . MET E 3 225 ? 69.37500 118.09100 69.84700 1.000 347.26000 225 MET E C 1
ATOM 18327 O O . MET E 3 225 ? 70.46400 118.30500 69.30200 1.000 347.26000 225 MET E O 1
ATOM 18332 N N . PRO E 3 226 ? 68.98400 116.86500 70.19200 1.000 349.13000 226 PRO E N 1
ATOM 18333 C CA . PRO E 3 226 ? 69.84400 115.71800 69.91200 1.000 349.13000 226 PRO E CA 1
ATOM 18334 C C . PRO E 3 226 ? 69.96500 115.44000 68.42800 1.000 349.13000 226 PRO E C 1
ATOM 18335 O O . PRO E 3 226 ? 69.29400 116.02000 67.57100 1.000 349.13000 226 PRO E O 1
ATOM 18339 N N . LEU E 3 227 ? 70.83600 114.49200 68.14500 1.000 347.42000 227 LEU E N 1
ATOM 18340 C CA . LEU E 3 227 ? 71.13400 114.12700 66.78200 1.000 347.42000 227 LEU E CA 1
ATOM 18341 C C . LEU E 3 227 ? 70.23900 112.97500 66.38500 1.000 347.42000 227 LEU E C 1
ATOM 18342 O O . LEU E 3 227 ? 70.06700 112.01000 67.13600 1.000 347.42000 227 LEU E O 1
ATOM 18347 N N . GLN E 3 228 ? 69.68200 113.08900 65.20000 1.000 372.45000 228 GLN E N 1
ATOM 18348 C CA . GLN E 3 228 ? 68.82400 112.08100 64.62600 1.000 372.45000 228 GLN E CA 1
ATOM 18349 C C . GLN E 3 228 ? 69.31600 111.76900 63.23100 1.000 372.45000 228 GLN E C 1
ATOM 18350 O O . GLN E 3 228 ? 69.65200 112.67500 62.46900 1.000 372.45000 228 GLN E O 1
ATOM 18356 N N . MET E 3 229 ? 69.41500 110.48800 62.92500 1.000 362.97000 229 MET E N 1
ATOM 18357 C CA . MET E 3 229 ? 69.81100 110.04500 61.60600 1.000 362.97000 229 MET E CA 1
ATOM 18358 C C . MET E 3 229 ? 69.03700 108.79400 61.26500 1.000 362.97000 229 MET E C 1
ATOM 18359 O O . MET E 3 229 ? 69.20900 107.75900 61.91000 1.000 362.97000 229 MET E O 1
ATOM 18364 N N . GLU E 3 230 ? 68.21900 108.87800 60.24700 1.000 361.03000 230 GLU E N 1
ATOM 18365 C CA . GLU E 3 230 ? 67.41300 107.75600 59.83500 1.000 361.03000 230 GLU E CA 1
ATOM 18366 C C . GLU E 3 230 ? 67.59200 107.52100 58.34900 1.000 361.03000 230 GLU E C 1
ATOM 18367 O O . GLU E 3 230 ? 67.91200 108.43700 57.58800 1.000 361.03000 230 GLU E O 1
ATOM 18373 N N . TYR E 3 231 ? 67.47800 106.25800 57.96500 1.000 383.31000 231 TYR E N 1
ATOM 18374 C CA . TYR E 3 231 ? 67.56700 105.89100 56.56500 1.000 383.31000 231 TYR E CA 1
ATOM 18375 C C . TYR E 3 231 ? 66.67300 104.68700 56.30700 1.000 383.31000 231 TYR E C 1
ATOM 18376 O O . TYR E 3 231 ? 66.37200 103.91000 57.21100 1.000 383.31000 231 TYR E O 1
ATOM 18385 N N . MET E 3 232 ? 66.25600 104.53900 55.05900 1.000 362.64000 232 MET E N 1
ATOM 18386 C CA . MET E 3 232 ? 65.31900 103.50300 54.65400 1.000 362.64000 232 MET E CA 1
ATOM 18387 C C . MET E 3 232 ? 66.05500 102.23300 54.23000 1.000 362.64000 232 MET E C 1
ATOM 18388 O O . MET E 3 232 ? 67.24500 102.24700 53.91400 1.000 362.64000 232 MET E O 1
ATOM 18393 N N . ILE E 3 233 ? 65.32400 101.12100 54.23400 1.000 362.23000 233 ILE E N 1
ATOM 18394 C CA . ILE E 3 233 ? 65.83000 99.81900 53.81500 1.000 362.23000 233 ILE E CA 1
ATOM 18395 C C . ILE E 3 233 ? 64.82600 99.23900 52.84600 1.000 362.23000 233 ILE E C 1
ATOM 18396 O O . ILE E 3 233 ? 63.67000 99.01900 53.22600 1.000 362.23000 233 ILE E O 1
ATOM 18401 N N . ARG E 3 234 ? 65.26300 99.00100 51.60300 1.000 348.68000 234 ARG E N 1
ATOM 18402 C CA . ARG E 3 234 ? 64.41300 98.51000 50.51500 1.000 348.68000 234 ARG E CA 1
ATOM 18403 C C . ARG E 3 234 ? 63.23000 99.46000 50.30000 1.000 348.68000 234 ARG E C 1
ATOM 18404 O O . ARG E 3 234 ? 62.09100 99.02900 50.10000 1.000 348.68000 234 ARG E O 1
ATOM 18412 N N . ASP E 3 235 ? 63.46200 100.76000 50.51400 1.000 458.85000 235 ASP E N 1
ATOM 18413 C CA . ASP E 3 235 ? 62.54000 101.87500 50.28800 1.000 458.85000 235 ASP E CA 1
ATOM 18414 C C . ASP E 3 235 ? 61.35400 101.86500 51.25600 1.000 458.85000 235 ASP E C 1
ATOM 18415 O O . ASP E 3 235 ? 60.53800 102.78900 51.23300 1.000 458.85000 235 ASP E O 1
ATOM 18420 N N . GLU E 3 236 ? 61.24400 100.87800 52.12800 1.000 380.37000 236 GLU E N 1
ATOM 18421 C CA . GLU E 3 236 ? 60.12700 100.81900 53.05200 1.000 380.37000 236 GLU E CA 1
ATOM 18422 C C . GLU E 3 236 ? 60.58000 100.85500 54.49700 1.000 380.37000 236 GLU E C 1
ATOM 18423 O O . GLU E 3 236 ? 60.00300 101.59800 55.29900 1.000 380.37000 236 GLU E O 1
ATOM 18429 N N . GLY E 3 237 ? 61.58300 100.05900 54.85100 1.000 336.81000 237 GLY E N 1
ATOM 18430 C CA . GLY E 3 237 ? 62.05000 100.03700 56.21400 1.000 336.81000 237 GLY E CA 1
ATOM 18431 C C . GLY E 3 237 ? 62.71700 101.33900 56.59900 1.000 336.81000 237 GLY E C 1
ATOM 18432 O O . GLY E 3 237 ? 63.14600 102.13300 55.76800 1.000 336.81000 237 GLY E O 1
ATOM 18433 N N . ARG E 3 238 ? 62.74700 101.58600 57.89600 1.000 306.93000 238 ARG E N 1
ATOM 18434 C CA . ARG E 3 238 ? 63.31300 102.81200 58.41800 1.000 306.93000 238 ARG E CA 1
ATOM 18435 C C . ARG E 3 238 ? 64.13600 102.49000 59.64500 1.000 306.93000 238 ARG E C 1
ATOM 18436 O O . ARG E 3 238 ? 63.67200 101.78300 60.54300 1.000 306.93000 238 ARG E O 1
ATOM 18444 N N . LEU E 3 239 ? 65.34200 103.02300 59.68500 1.000 344.92000 239 LEU E N 1
ATOM 18445 C CA . LEU E 3 239 ? 66.23300 102.85500 60.81300 1.000 344.92000 239 LEU E CA 1
ATOM 18446 C C . LEU E 3 239 ? 66.62300 104.23500 61.30100 1.000 344.92000 239 LEU E C 1
ATOM 18447 O O . LEU E 3 239 ? 67.24000 105.01200 60.56500 1.000 344.92000 239 LEU E O 1
ATOM 18452 N N . THR E 3 240 ? 66.26000 104.53000 62.54000 1.000 389.04000 240 THR E N 1
ATOM 18453 C CA . THR E 3 240 ? 66.46000 105.84300 63.11500 1.000 389.04000 240 THR E CA 1
ATOM 18454 C C . THR E 3 240 ? 67.38900 105.71000 64.30600 1.000 389.04000 240 THR E C 1
ATOM 18455 O O . THR E 3 240 ? 67.22300 104.81300 65.14100 1.000 389.04000 240 THR E O 1
ATOM 18459 N N . PHE E 3 241 ? 68.34700 106.62100 64.38800 1.000 423.36000 241 PHE E N 1
ATOM 18460 C CA . PHE E 3 241 ? 69.27000 106.69900 65.50300 1.000 423.36000 241 PHE E CA 1
ATOM 18461 C C . PHE E 3 241 ? 69.19600 108.08600 66.11100 1.000 423.36000 241 PHE E C 1
ATOM 18462 O O . PHE E 3 241 ? 69.06400 109.08400 65.39500 1.000 423.36000 241 PHE E O 1
ATOM 18470 N N . LEU E 3 242 ? 69.25900 108.14400 67.43300 1.000 425.11000 242 LEU E N 1
ATOM 18471 C CA . LEU E 3 242 ? 69.22600 109.41300 68.13900 1.000 425.11000 242 LEU E CA 1
ATOM 18472 C C . LEU E 3 242 ? 70.24800 109.36200 69.26000 1.000 425.11000 242 LEU E C 1
ATOM 18473 O O . LEU E 3 242 ? 70.17800 108.48900 70.12800 1.000 425.11000 242 LEU E O 1
ATOM 18478 N N . LEU E 3 243 ? 71.17400 110.31300 69.25900 1.000 396.50000 243 LEU E N 1
ATOM 18479 C CA . LEU E 3 243 ? 72.20200 110.37000 70.28100 1.000 396.50000 243 LEU E CA 1
ATOM 18480 C C . LEU E 3 243 ? 72.15700 111.74400 70.92600 1.000 396.50000 243 LEU E C 1
ATOM 18481 O O . LEU E 3 243 ? 71.85700 112.74900 70.27300 1.000 396.50000 243 LEU E O 1
ATOM 18486 N N . ALA E 3 244 ? 72.47000 111.76600 72.21600 1.000 415.60000 244 ALA E N 1
ATOM 18487 C CA . ALA E 3 244 ? 72.47600 113.00700 72.97200 1.000 415.60000 244 ALA E CA 1
ATOM 18488 C C . ALA E 3 244 ? 73.68600 113.85300 72.57800 1.000 415.60000 244 ALA E C 1
ATOM 18489 O O . ALA E 3 244 ? 74.75100 113.30600 72.27000 1.000 415.60000 244 ALA E O 1
ATOM 18491 N N . PRO E 3 245 ? 73.55300 115.18100 72.55300 1.000 373.91000 245 PRO E N 1
ATOM 18492 C CA . PRO E 3 245 ? 74.69000 116.03300 72.18200 1.000 373.91000 245 PRO E CA 1
ATOM 18493 C C . PRO E 3 245 ? 75.76000 116.03600 73.27000 1.000 373.91000 245 PRO E C 1
ATOM 18494 O O . PRO E 3 245 ? 75.54000 115.61600 74.40800 1.000 373.91000 245 PRO E O 1
ATOM 18498 N N . ARG E 3 246 ? 76.93700 116.54400 72.90700 1.000 329.36000 246 ARG E N 1
ATOM 18499 C CA . ARG E 3 246 ? 78.07000 116.59700 73.82500 1.000 329.36000 246 ARG E CA 1
ATOM 18500 C C . ARG E 3 246 ? 77.97700 117.84400 74.68200 1.000 329.36000 246 ARG E C 1
ATOM 18501 O O . ARG E 3 246 ? 77.96000 118.96600 74.16600 1.000 329.36000 246 ARG E O 1
ATOM 18509 N N . VAL E 3 247 ? 77.92600 117.63800 75.99900 1.000 315.92000 247 VAL E N 1
ATOM 18510 C CA . VAL E 3 247 ? 77.87000 118.74800 76.93300 1.000 315.92000 247 VAL E CA 1
ATOM 18511 C C . VAL E 3 247 ? 79.25800 119.17800 77.36800 1.000 315.92000 247 VAL E C 1
ATOM 18512 O O . VAL E 3 247 ? 79.38600 120.10000 78.18400 1.000 315.92000 247 VAL E O 1
ATOM 18516 N N . GLU E 3 248 ? 80.30300 118.55800 76.83300 1.000 282.58000 248 GLU E N 1
ATOM 18517 C CA . GLU E 3 248 ? 81.65700 118.92400 77.20000 1.000 282.58000 248 GLU E CA 1
ATOM 18518 C C . GLU E 3 248 ? 82.16100 119.99000 76.24100 1.000 282.58000 248 GLU E C 1
ATOM 18519 O O . GLU E 3 248 ? 81.40300 120.54700 75.44300 1.000 282.58000 248 GLU E O 1
ATOM 18525 N N . GLU E 3 249 ? 83.45100 120.29000 76.32100 1.000 347.99000 249 GLU E N 1
ATOM 18526 C CA . GLU E 3 249 ? 84.05000 121.28100 75.44700 1.000 347.99000 249 GLU E CA 1
ATOM 18527 C C . GLU E 3 249 ? 84.14600 120.66700 74.05700 1.000 347.99000 249 GLU E C 1
ATOM 18528 O O . GLU E 3 249 ? 83.99000 121.34900 73.04500 1.000 347.99000 249 GLU E O 1
#

Secondary structure (DSSP, 8-state):
---S-----PPPTTSPPP------EES--HHHHTTTTTSS-S---S-TT--SHHHHHHHHHHHHHHHHHHHHHHSTT---EE-SGGGGT-SS--EEEEEEEEEEEE-SSEEEEEEE-SS-EEEEEEESS-TTHHHHHSS-SSS-EEEEEEEE-SSEEEEEEEE--PPPS--PPPPPPSS--EEEEE----BTBTTB-HHHHHHHHHHHTT--SSTHHHHHHTTEEEEEE-S--S--SSS-GGGTTTBS---HHHHHHHHHHHHTTS-TTSEEEE---SSSSB--SBSB--B-SSTTHHHHH-SS--B--BSEEEEETTEEEEE---SHHHHHHHHSTT--TT-HHHHHHHHHTTT-S----SSSS-B---SS--SS--SPPSEEE--SS----EEEETTEEEE---BSB---HHHHHTT----BSEEEEEESSS-SEEEEEE-TTTS---/-HHHHHHHHHHHHHHHHHHHHHHHHTTS-SS-SS----EESSHHHHHTTTT--TTTHHHHHHHHHHH-HHHHHHHHHHHHHTTSS----SHHHHHHHHHHHHHHHHTTT-S-IIIIIEEEEEEEEETTTT-EEEEEEEE-S--GGG-HHHHHHHHHHHHHHHHHH--------HHHHHHHHHHHHHIIIII---SS---HHHHHHHHHH-SSEEEES--B----SS-S-TT---SSB-HHHHHHIIIIIITTHHHHHHHHHHHT----HHHHHHHHTT-------HHHHHHHHHHH-HHHHHHHHHHHHSS-TT-S-SSS--SEEEEEE---EE-TTTTTT-----EE-SSS---EEE-SSS-EEE--SHHHHHHHGGG----S---EEEEETT----SS---PPPP--HHHHHHHHHHHHHHHS-----TTS---HHHHHHHHHHHT--HHHHHHHHH-TTT----HHHHHHHHHHHT-BPPSTT----TTS-HHHHHHHHHHHHSSEEEEEEETTEEEEEEEEEETTTS-SHHHHHTT---B---SSSSS-EEEEETTHHHHHHTTTTTTTSPP---TT--HHHHHHHS-SSB-----S-EE------S--B-GGGGTTTTBHHHHHHHT----EEEE-EE-SSS--EES-SB-SSSSSBPEEEEE-SSSS-EEEHHHHHHTTTB-SSS-SB-BSEEEE---HHHHHHHHHHHHT-------B-BSS--BSS-PPPPHHHHHHHHHHT----TTSS--EEEE--B---B-HHHHT--HHHHHHHT--B-TTS-BTT-SSS-B---SS-EEEEHHHHHHHHHHHHHHHHHIIIII----S----SSGGGTT-EEEEE-TT-SEEEEEEEEEEESSSS-BB-TTTS-STTTTTT--EEEEEEHHHHHHH--GGG-BSS---S-----EEE------TTTHHHHTTTTTT-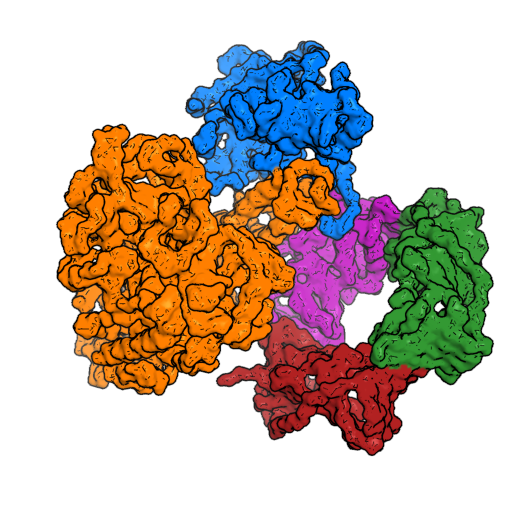--HHHHHHGGG---TT-THHHHHHH--TTHHHHHHHHHHHHHHHHTTS------SSHHHHHHHHHHHHHHHTT-EEEESS-SS-EEPSS--SS-SSSSS-EEEE-SSSSGGGTHHHHHHHHHTS--SSSHHHHHHHHHHHHHHH----SS--SS-HHHHHHHHHHHH-/--EEEEEE-HHHHHHHHHHHHHH-S-EEEEEETTEEEEEEE-TTS-EEEEEEEEGGG-SSEEESS-EEEEE-HHHHHHHSSS--SSSEEEEEE-SSSEEEEEEESSSEEEEEEE-----------------EEEEE-HHHHHHHHHHHHTT-SEEEEEEETTEEEEEEESSS-EEEEEE-SSSSS---EEESS-EEEEEESHHHHHHTTTS-SS--EEEEE-TT--EEEEEEETTTEEEEEEE---S--/--EEEEEE-HHHHHHHHHHHTTT-SEEEEEEETTEEEEEEE-TTS-EEEEEEEETTT-SSEEESS---EEEEGGGTHHHHHS--SSSEEEEEE-SSSEEEEEEESSSEEEEEEE-B------PPPP-----EEEEE-HHHHHHHHHHHTTT-SEEEEEEETTEEEEEEE-SS-EEEEEE-TTSSSB---EESS-EEEEEESTTTHHHHTT--SS--EEEEE-TT--EEEEEEETTTEEEEEEE------/--EEEEEE-SHHHHHHHHHHHHH-SEE--EEETTEEEEEEE-TTSS-EEEEEEETTSSSEEEESS-EE--EEHHHHHHHTTS--TTSEEEEEE-SSSEEEEEE-SSSEEEEEEE----------------SEEEEE-SHHHHHHHHHHTTT-SEEEEEEETTEEEEEE--SS-EEEEEE-TTSSSEEEE---S-EEEEEEHHHHHHHHHT--SS--EEEEE-SSSPEEEEEEETTTEEEEEEEPPP---